Protein 1X4U (pdb70)

CATH classification: 3.30.40.10

Organism: Homo sapiens (NCBI:txid9606)

Secondary structure (DSSP, 8-state):
-------S-S----SS-SSS-----SSS--EE-SSS--EE-TTTS-EEE-STTTS---SS-SS--EEE-HHHHHHHHS--S---

GO terms:
  GO:0071782 endoplasmic reticulum tubular network (C, IDA)
  GO:0140284 endoplasmic reticulum-endosome membrane contact site (C, IDA)
  GO:7770052 endoplasmic reticulum-lysosome membrane contact site (C, IDA)
  GO:0005783 endoplasmic reticulum (C, IDA)
  GO:0005789 endoplasmic reticulum membrane (C, IDA)
  GO:0016192 vesicle-mediated transport (P, IDA)
  GO:0031175 neuron projection development (P, IDA)
  GO:0140056 organelle localization by membrane tethering (P, IDA)
  GO:0170016 endoplasmic reticulum-endosome tether activity (F, IDA)
  GO:0005789 endoplasmic reticulum membrane (C, EXP)
  GO:0071787 endoplasmic reticulum tubular network formation (P, IMP)
  GO:0005515 protein binding (F, IPI)
  GO:0042802 identical protein binding (F, IPI)

Nearest PDB structures (foldseek):
  1x4u-assembly1_A  TM=8.073E-01  e=2.557E-12  Homo sapiens
  1wfk-assembly1_A  TM=6.327E-01  e=9.182E-05  Mus musculus
  2yw8-assembly1_A  TM=8.185E-01  e=8.210E-04  Homo sapiens
  6w9n-assembly1_A  TM=5.876E-01  e=5.949E-04  Homo sapiens
  5yc4-assembly1_A  TM=4.100E-01  e=2.093E-01  Arabidopsis thaliana

Structure (mmCIF, N/CA/C/O backbone):
data_1X4U
#
_entry.id   1X4U
#
loop_
_entity.id
_entity.type
_entity.pdbx_description
1 polymer 'Zinc finger, FYVE domain containing 27 isoform b'
2 non-polymer 'ZINC ION'
#
loop_
_atom_site.group_PDB
_atom_site.id
_atom_site.type_symbol
_atom_site.label_atom_id
_atom_site.label_alt_id
_atom_site.label_comp_id
_atom_site.label_asym_id
_atom_site.label_entity_id
_atom_site.label_seq_id
_atom_site.pdbx_PDB_ins_code
_atom_site.Cartn_x
_atom_site.Cartn_y
_atom_site.Cartn_z
_atom_site.occupancy
_atom_site.B_iso_or_equiv
_atom_site.auth_seq_id
_atom_site.auth_comp_id
_atom_site.auth_asym_id
_atom_site.auth_atom_id
_atom_site.pdbx_PDB_model_num
ATOM 1 N N . GLY A 1 1 ? 6.790 28.920 -19.560 1.00 0.00 1 GLY A N 1
ATOM 2 C CA . GLY A 1 1 ? 5.472 28.502 -19.120 1.00 0.00 1 GLY A CA 1
ATOM 3 C C . GLY A 1 1 ? 5.371 27.001 -18.937 1.00 0.00 1 GLY A C 1
ATOM 4 O O . GLY A 1 1 ? 5.438 26.245 -19.906 1.00 0.00 1 GLY A O 1
ATOM 8 N N . SER A 1 2 ? 5.211 26.567 -17.690 1.00 0.00 2 SER A N 1
ATOM 9 C CA . SER A 1 2 ? 5.107 25.146 -17.383 1.00 0.00 2 SER A CA 1
ATOM 10 C C . SER A 1 2 ? 3.806 24.843 -16.645 1.00 0.00 2 SER A C 1
ATOM 11 O O . SER A 1 2 ? 3.490 25.476 -15.637 1.00 0.00 2 SER A O 1
ATOM 19 N N . SER A 1 3 ? 3.056 23.871 -17.154 1.00 0.00 3 SER A N 1
ATOM 20 C CA . SER A 1 3 ? 1.788 23.487 -16.546 1.00 0.00 3 SER A CA 1
ATOM 21 C C . SER A 1 3 ? 1.944 22.211 -15.723 1.00 0.00 3 SER A C 1
ATOM 22 O O . SER A 1 3 ? 2.711 21.318 -16.082 1.00 0.00 3 SER A O 1
ATOM 30 N N . GLY A 1 4 ? 1.210 22.134 -14.617 1.00 0.00 4 GLY A N 1
ATOM 31 C CA . GLY A 1 4 ? 1.281 20.965 -13.761 1.00 0.00 4 GLY A CA 1
ATOM 32 C C . GLY A 1 4 ? 0.525 21.152 -12.460 1.00 0.00 4 GLY A C 1
ATOM 33 O O . GLY A 1 4 ? 1.092 21.007 -11.378 1.00 0.00 4 GLY A O 1
ATOM 37 N N . SER A 1 5 ? -0.760 21.477 -12.567 1.00 0.00 5 SER A N 1
ATOM 38 C CA . SER A 1 5 ? -1.594 21.690 -11.390 1.00 0.00 5 SER A CA 1
ATOM 39 C C . SER A 1 5 ? -2.863 20.847 -11.464 1.00 0.00 5 SER A C 1
ATOM 40 O O . SER A 1 5 ? -3.538 20.809 -12.493 1.00 0.00 5 SER A O 1
ATOM 48 N N . SER A 1 6 ? -3.182 20.171 -10.364 1.00 0.00 6 SER A N 1
ATOM 49 C CA . SER A 1 6 ? -4.368 19.325 -10.304 1.00 0.00 6 SER A CA 1
ATOM 50 C C . SER A 1 6 ? -5.530 20.063 -9.645 1.00 0.00 6 SER A C 1
ATOM 51 O O . SER A 1 6 ? -5.404 20.575 -8.534 1.00 0.00 6 SER A O 1
ATOM 59 N N . GLY A 1 7 ? -6.662 20.113 -10.341 1.00 0.00 7 GLY A N 1
ATOM 60 C CA . GLY A 1 7 ? -7.830 20.790 -9.809 1.00 0.00 7 GLY A CA 1
ATOM 61 C C . GLY A 1 7 ? -8.946 19.828 -9.455 1.00 0.00 7 GLY A C 1
ATOM 62 O O . GLY A 1 7 ? -10.013 19.851 -10.069 1.00 0.00 7 GLY A O 1
ATOM 66 N N . ARG A 1 8 ? -8.701 18.978 -8.463 1.00 0.00 8 ARG A N 1
ATOM 67 C CA . ARG A 1 8 ? -9.693 18.001 -8.030 1.00 0.00 8 ARG A CA 1
ATOM 68 C C . ARG A 1 8 ? -9.855 18.027 -6.513 1.00 0.00 8 ARG A C 1
ATOM 69 O O . ARG A 1 8 ? -8.973 18.493 -5.792 1.00 0.00 8 ARG A O 1
ATOM 90 N N . TYR A 1 9 ? -10.987 17.522 -6.036 1.00 0.00 9 TYR A N 1
ATOM 91 C CA . TYR A 1 9 ? -11.266 17.489 -4.605 1.00 0.00 9 TYR A CA 1
ATOM 92 C C . TYR A 1 9 ? -10.010 17.140 -3.813 1.00 0.00 9 TYR A C 1
ATOM 93 O O . TYR A 1 9 ? -9.184 16.331 -4.235 1.00 0.00 9 TYR A O 1
ATOM 111 N N . PRO A 1 10 ? -9.861 17.766 -2.636 1.00 0.00 10 PRO A N 1
ATOM 112 C CA . PRO A 1 10 ? -8.709 17.537 -1.758 1.00 0.00 10 PRO A CA 1
ATOM 113 C C . PRO A 1 10 ? -8.726 16.148 -1.129 1.00 0.00 10 PRO A C 1
ATOM 114 O O . PRO A 1 10 ? -7.780 15.752 -0.447 1.00 0.00 10 PRO A O 1
ATOM 125 N N . THR A 1 11 ? -9.807 15.410 -1.364 1.00 0.00 11 THR A N 1
ATOM 126 C CA . THR A 1 11 ? -9.947 14.066 -0.820 1.00 0.00 11 THR A CA 1
ATOM 127 C C . THR A 1 11 ? -9.499 13.015 -1.829 1.00 0.00 11 THR A C 1
ATOM 128 O O . THR A 1 11 ? -9.301 13.316 -3.005 1.00 0.00 11 THR A O 1
ATOM 139 N N . ASN A 1 12 ? -9.343 11.780 -1.362 1.00 0.00 12 ASN A N 1
ATOM 140 C CA . ASN A 1 12 ? -8.919 10.684 -2.225 1.00 0.00 12 ASN A CA 1
ATOM 141 C C . ASN A 1 12 ? -9.852 9.486 -2.081 1.00 0.00 12 ASN A C 1
ATOM 142 O O . ASN A 1 12 ? -10.518 9.324 -1.060 1.00 0.00 12 ASN A O 1
ATOM 153 N N . ASN A 1 13 ? -9.894 8.648 -3.112 1.00 0.00 13 ASN A N 1
ATOM 154 C CA . ASN A 1 13 ? -10.745 7.464 -3.101 1.00 0.00 13 ASN A CA 1
ATOM 155 C C . ASN A 1 13 ? -10.622 6.718 -1.776 1.00 0.00 13 ASN A C 1
ATOM 156 O O . ASN A 1 13 ? -9.579 6.760 -1.122 1.00 0.00 13 ASN A O 1
ATOM 167 N N . PHE A 1 14 ? -11.693 6.035 -1.386 1.00 0.00 14 PHE A N 1
ATOM 168 C CA . PHE A 1 14 ? -11.705 5.279 -0.138 1.00 0.00 14 PHE A CA 1
ATOM 169 C C . PHE A 1 14 ? -12.593 4.044 -0.260 1.00 0.00 14 PHE A C 1
ATOM 170 O O . PHE A 1 14 ? -13.251 3.837 -1.278 1.00 0.00 14 PHE A O 1
ATOM 187 N N . GLY A 1 15 ? -12.604 3.226 0.788 1.00 0.00 15 GLY A N 1
ATOM 188 C CA . GLY A 1 15 ? -13.413 2.021 0.780 1.00 0.00 15 GLY A CA 1
ATOM 189 C C . GLY A 1 15 ? -12.753 0.885 0.022 1.00 0.00 15 GLY A C 1
ATOM 190 O O . GLY A 1 15 ? -13.117 -0.277 0.194 1.00 0.00 15 GLY A O 1
ATOM 194 N N . ASN A 1 16 ? -11.782 1.223 -0.819 1.00 0.00 16 ASN A N 1
ATOM 195 C CA . ASN A 1 16 ? -11.072 0.223 -1.608 1.00 0.00 16 ASN A CA 1
ATOM 196 C C . ASN A 1 16 ? -9.583 0.548 -1.686 1.00 0.00 16 ASN A C 1
ATOM 197 O O . ASN A 1 16 ? -9.136 1.583 -1.192 1.00 0.00 16 ASN A O 1
ATOM 208 N N . CYS A 1 17 ? -8.821 -0.343 -2.311 1.00 0.00 17 CYS A N 1
ATOM 209 C CA . CYS A 1 17 ? -7.382 -0.152 -2.456 1.00 0.00 17 CYS A CA 1
ATOM 210 C C . CYS A 1 17 ? -7.079 1.103 -3.270 1.00 0.00 17 CYS A C 1
ATOM 211 O O . CYS A 1 17 ? -7.866 1.506 -4.127 1.00 0.00 17 CYS A O 1
ATOM 218 N N . THR A 1 18 ? -5.933 1.717 -2.995 1.00 0.00 18 THR A N 1
ATOM 219 C CA . THR A 1 18 ? -5.525 2.926 -3.700 1.00 0.00 18 THR A CA 1
ATOM 220 C C . THR A 1 18 ? -4.562 2.602 -4.836 1.00 0.00 18 THR A C 1
ATOM 221 O O . THR A 1 18 ? -3.820 3.467 -5.300 1.00 0.00 18 THR A O 1
ATOM 232 N N . GLY A 1 19 ? -4.578 1.348 -5.281 1.00 0.00 19 GLY A N 1
ATOM 233 C CA . GLY A 1 19 ? -3.701 0.933 -6.359 1.00 0.00 19 GLY A CA 1
ATOM 234 C C . GLY A 1 19 ? -4.435 0.163 -7.439 1.00 0.00 19 GLY A C 1
ATOM 235 O O . GLY A 1 19 ? -4.336 0.490 -8.622 1.00 0.00 19 GLY A O 1
ATOM 239 N N . CYS A 1 20 ? -5.173 -0.865 -7.033 1.00 0.00 20 CYS A N 1
ATOM 240 C CA . CYS A 1 20 ? -5.926 -1.685 -7.974 1.00 0.00 20 CYS A CA 1
ATOM 241 C C . CYS A 1 20 ? -7.428 -1.502 -7.776 1.00 0.00 20 CYS A C 1
ATOM 242 O O . CYS A 1 20 ? -8.236 -2.147 -8.444 1.00 0.00 20 CYS A O 1
ATOM 249 N N . SER A 1 21 ? -7.793 -0.618 -6.853 1.00 0.00 21 SER A N 1
ATOM 250 C CA . SER A 1 21 ? -9.198 -0.352 -6.564 1.00 0.00 21 SER A CA 1
ATOM 251 C C . SER A 1 21 ? -9.964 -1.653 -6.348 1.00 0.00 21 SER A C 1
ATOM 252 O O . SER A 1 21 ? -11.066 -1.831 -6.866 1.00 0.00 21 SER A O 1
ATOM 260 N N . ALA A 1 22 ? -9.371 -2.560 -5.578 1.00 0.00 22 ALA A N 1
ATOM 261 C CA . ALA A 1 22 ? -9.997 -3.845 -5.290 1.00 0.00 22 ALA A CA 1
ATOM 262 C C . ALA A 1 22 ? -10.587 -3.865 -3.884 1.00 0.00 22 ALA A C 1
ATOM 263 O O . ALA A 1 22 ? -9.863 -4.006 -2.898 1.00 0.00 22 ALA A O 1
ATOM 270 N N . THR A 1 23 ? -11.906 -3.724 -3.798 1.00 0.00 23 THR A N 1
ATOM 271 C CA . THR A 1 23 ? -12.593 -3.724 -2.512 1.00 0.00 23 THR A CA 1
ATOM 272 C C . THR A 1 23 ? -12.018 -4.787 -1.583 1.00 0.00 23 THR A C 1
ATOM 273 O O . THR A 1 23 ? -11.539 -5.828 -2.034 1.00 0.00 23 THR A O 1
ATOM 284 N N . PHE A 1 24 ? -12.069 -4.519 -0.282 1.00 0.00 24 PHE A N 1
ATOM 285 C CA . PHE A 1 24 ? -11.553 -5.452 0.712 1.00 0.00 24 PHE A CA 1
ATOM 286 C C . PHE A 1 24 ? -12.664 -6.357 1.237 1.00 0.00 24 PHE A C 1
ATOM 287 O O . PHE A 1 24 ? -13.390 -5.993 2.161 1.00 0.00 24 PHE A O 1
ATOM 304 N N . SER A 1 25 ? -12.789 -7.538 0.640 1.00 0.00 25 SER A N 1
ATOM 305 C CA . SER A 1 25 ? -13.814 -8.494 1.043 1.00 0.00 25 SER A CA 1
ATOM 306 C C . SER A 1 25 ? -13.445 -9.159 2.366 1.00 0.00 25 SER A C 1
ATOM 307 O O . SER A 1 25 ? -12.329 -9.007 2.861 1.00 0.00 25 SER A O 1
ATOM 315 N N . VAL A 1 26 ? -14.394 -9.897 2.934 1.00 0.00 26 VAL A N 1
ATOM 316 C CA . VAL A 1 26 ? -14.171 -10.587 4.199 1.00 0.00 26 VAL A CA 1
ATOM 317 C C . VAL A 1 26 ? -12.802 -11.259 4.224 1.00 0.00 26 VAL A C 1
ATOM 318 O O . VAL A 1 26 ? -12.154 -11.333 5.269 1.00 0.00 26 VAL A O 1
ATOM 331 N N . LEU A 1 27 ? -12.367 -11.746 3.068 1.00 0.00 27 LEU A N 1
ATOM 332 C CA . LEU A 1 27 ? -11.073 -12.412 2.956 1.00 0.00 27 LEU A CA 1
ATOM 333 C C . LEU A 1 27 ? -9.938 -11.394 2.924 1.00 0.00 27 LEU A C 1
ATOM 334 O O . LEU A 1 27 ? -8.966 -11.508 3.672 1.00 0.00 27 LEU A O 1
ATOM 350 N N . LYS A 1 28 ? -10.068 -10.397 2.055 1.00 0.00 28 LYS A N 1
ATOM 351 C CA . LYS A 1 28 ? -9.056 -9.356 1.927 1.00 0.00 28 LYS A CA 1
ATOM 352 C C . LYS A 1 28 ? -9.085 -8.417 3.129 1.00 0.00 28 LYS A C 1
ATOM 353 O O . LYS A 1 28 ? -10.154 -8.021 3.595 1.00 0.00 28 LYS A O 1
ATOM 372 N N . LYS A 1 29 ? -7.905 -8.064 3.627 1.00 0.00 29 LYS A N 1
ATOM 373 C CA . LYS A 1 29 ? -7.795 -7.169 4.773 1.00 0.00 29 LYS A CA 1
ATOM 374 C C . LYS A 1 29 ? -7.157 -5.844 4.370 1.00 0.00 29 LYS A C 1
ATOM 375 O O . LYS A 1 29 ? -6.063 -5.817 3.806 1.00 0.00 29 LYS A O 1
ATOM 394 N N . ARG A 1 30 ? -7.848 -4.747 4.662 1.00 0.00 30 ARG A N 1
ATOM 395 C CA . ARG A 1 30 ? -7.349 -3.418 4.330 1.00 0.00 30 ARG A CA 1
ATOM 396 C C . ARG A 1 30 ? -6.033 -3.136 5.049 1.00 0.00 30 ARG A C 1
ATOM 397 O O . ARG A 1 30 ? -6.021 -2.783 6.228 1.00 0.00 30 ARG A O 1
ATOM 418 N N . ARG A 1 31 ? -4.926 -3.296 4.330 1.00 0.00 31 ARG A N 1
ATOM 419 C CA . ARG A 1 31 ? -3.605 -3.061 4.900 1.00 0.00 31 ARG A CA 1
ATOM 420 C C . ARG A 1 31 ? -3.280 -1.570 4.921 1.00 0.00 31 ARG A C 1
ATOM 421 O O . ARG A 1 31 ? -4.040 -0.751 4.405 1.00 0.00 31 ARG A O 1
ATOM 442 N N . SER A 1 32 ? -2.145 -1.226 5.523 1.00 0.00 32 SER A N 1
ATOM 443 C CA . SER A 1 32 ? -1.722 0.166 5.616 1.00 0.00 32 SER A CA 1
ATOM 444 C C . SER A 1 32 ? -0.242 0.308 5.271 1.00 0.00 32 SER A C 1
ATOM 445 O O . SER A 1 32 ? 0.613 -0.344 5.871 1.00 0.00 32 SER A O 1
ATOM 453 N N . CYS A 1 33 ? 0.052 1.165 4.299 1.00 0.00 33 CYS A N 1
ATOM 454 C CA . CYS A 1 33 ? 1.427 1.394 3.871 1.00 0.00 33 CYS A CA 1
ATOM 455 C C . CYS A 1 33 ? 2.271 1.937 5.021 1.00 0.00 33 CYS A C 1
ATOM 456 O O . CYS A 1 33 ? 1.739 2.401 6.030 1.00 0.00 33 CYS A O 1
ATOM 463 N N . SER A 1 34 ? 3.589 1.876 4.861 1.00 0.00 34 SER A N 1
ATOM 464 C CA . SER A 1 34 ? 4.507 2.358 5.886 1.00 0.00 34 SER A CA 1
ATOM 465 C C . SER A 1 34 ? 5.106 3.704 5.489 1.00 0.00 34 SER A C 1
ATOM 466 O O . SER A 1 34 ? 5.421 4.531 6.344 1.00 0.00 34 SER A O 1
ATOM 474 N N . ASN A 1 35 ? 5.261 3.915 4.186 1.00 0.00 35 ASN A N 1
ATOM 475 C CA . ASN A 1 35 ? 5.822 5.160 3.675 1.00 0.00 35 ASN A CA 1
ATOM 476 C C . ASN A 1 35 ? 4.739 6.222 3.520 1.00 0.00 35 ASN A C 1
ATOM 477 O O . ASN A 1 35 ? 4.656 7.161 4.313 1.00 0.00 35 ASN A O 1
ATOM 488 N N . CYS A 1 36 ? 3.909 6.068 2.493 1.00 0.00 36 CYS A N 1
ATOM 489 C CA . CYS A 1 36 ? 2.830 7.013 2.233 1.00 0.00 36 CYS A CA 1
ATOM 490 C C . CYS A 1 36 ? 1.780 6.958 3.339 1.00 0.00 36 CYS A C 1
ATOM 491 O O . CYS A 1 36 ? 1.207 7.979 3.717 1.00 0.00 36 CYS A O 1
ATOM 498 N N . GLY A 1 37 ? 1.533 5.757 3.853 1.00 0.00 37 GLY A N 1
ATOM 499 C CA . GLY A 1 37 ? 0.553 5.590 4.910 1.00 0.00 37 GLY A CA 1
ATOM 500 C C . GLY A 1 37 ? -0.868 5.546 4.382 1.00 0.00 37 GLY A C 1
ATOM 501 O O . GLY A 1 37 ? -1.786 6.075 5.007 1.00 0.00 37 GLY A O 1
ATOM 505 N N . ASN A 1 38 ? -1.048 4.914 3.227 1.00 0.00 38 ASN A N 1
ATOM 506 C CA . ASN A 1 38 ? -2.367 4.804 2.614 1.00 0.00 38 ASN A CA 1
ATOM 507 C C . ASN A 1 38 ? -2.891 3.374 2.702 1.00 0.00 38 ASN A C 1
ATOM 508 O O . ASN A 1 38 ? -2.172 2.463 3.109 1.00 0.00 38 ASN A O 1
ATOM 519 N N . SER A 1 39 ? -4.150 3.186 2.317 1.00 0.00 39 SER A N 1
ATOM 520 C CA . SER A 1 39 ? -4.772 1.868 2.356 1.00 0.00 39 SER A CA 1
ATOM 521 C C . SER A 1 39 ? -4.474 1.089 1.078 1.00 0.00 39 SER A C 1
ATOM 522 O O . SER A 1 39 ? -4.431 1.658 -0.014 1.00 0.00 39 SER A O 1
ATOM 530 N N . PHE A 1 40 ? -4.268 -0.215 1.222 1.00 0.00 40 PHE A N 1
ATOM 531 C CA . PHE A 1 40 ? -3.973 -1.074 0.081 1.00 0.00 40 PHE A CA 1
ATOM 532 C C . PHE A 1 40 ? -4.404 -2.512 0.356 1.00 0.00 40 PHE A C 1
ATOM 533 O O . PHE A 1 40 ? -4.643 -2.892 1.502 1.00 0.00 40 PHE A O 1
ATOM 550 N N . CYS A 1 41 ? -4.502 -3.306 -0.705 1.00 0.00 41 CYS A N 1
ATOM 551 C CA . CYS A 1 41 ? -4.905 -4.702 -0.580 1.00 0.00 41 CYS A CA 1
ATOM 552 C C . CYS A 1 41 ? -3.732 -5.568 -0.129 1.00 0.00 41 CYS A C 1
ATOM 553 O O . CYS A 1 41 ? -2.649 -5.062 0.164 1.00 0.00 41 CYS A O 1
ATOM 560 N N . SER A 1 42 ? -3.957 -6.877 -0.076 1.00 0.00 42 SER A N 1
ATOM 561 C CA . SER A 1 42 ? -2.921 -7.815 0.342 1.00 0.00 42 SER A CA 1
ATOM 562 C C . SER A 1 42 ? -2.024 -8.193 -0.832 1.00 0.00 42 SER A C 1
ATOM 563 O O . SER A 1 42 ? -1.219 -9.120 -0.739 1.00 0.00 42 SER A O 1
ATOM 571 N N . ARG A 1 43 ? -2.168 -7.467 -1.936 1.00 0.00 43 ARG A N 1
ATOM 572 C CA . ARG A 1 43 ? -1.372 -7.726 -3.130 1.00 0.00 43 ARG A CA 1
ATOM 573 C C . ARG A 1 43 ? -0.510 -6.518 -3.482 1.00 0.00 43 ARG A C 1
ATOM 574 O O . ARG A 1 43 ? 0.545 -6.653 -4.102 1.00 0.00 43 ARG A O 1
ATOM 595 N N . CYS A 1 44 ? -0.966 -5.336 -3.081 1.00 0.00 44 CYS A N 1
ATOM 596 C CA . CYS A 1 44 ? -0.238 -4.102 -3.354 1.00 0.00 44 CYS A CA 1
ATOM 597 C C . CYS A 1 44 ? 0.718 -3.771 -2.211 1.00 0.00 44 CYS A C 1
ATOM 598 O O . CYS A 1 44 ? 1.816 -3.260 -2.436 1.00 0.00 44 CYS A O 1
ATOM 605 N N . CYS A 1 45 ? 0.293 -4.065 -0.988 1.00 0.00 45 CYS A N 1
ATOM 606 C CA . CYS A 1 45 ? 1.111 -3.799 0.190 1.00 0.00 45 CYS A CA 1
ATOM 607 C C . CYS A 1 45 ? 1.964 -5.012 0.546 1.00 0.00 45 CYS A C 1
ATOM 608 O O . CYS A 1 45 ? 2.187 -5.304 1.721 1.00 0.00 45 CYS A O 1
ATOM 616 N N . SER A 1 46 ? 2.437 -5.717 -0.477 1.00 0.00 46 SER A N 1
ATOM 617 C CA . SER A 1 46 ? 3.261 -6.902 -0.272 1.00 0.00 46 SER A CA 1
ATOM 618 C C . SER A 1 46 ? 4.695 -6.653 -0.729 1.00 0.00 46 SER A C 1
ATOM 619 O O . SER A 1 46 ? 5.330 -7.525 -1.322 1.00 0.00 46 SER A O 1
ATOM 627 N N . PHE A 1 47 ? 5.199 -5.456 -0.450 1.00 0.00 47 PHE A N 1
ATOM 628 C CA . PHE A 1 47 ? 6.557 -5.089 -0.833 1.00 0.00 47 PHE A CA 1
ATOM 629 C C . PHE A 1 47 ? 7.393 -4.739 0.395 1.00 0.00 47 PHE A C 1
ATOM 630 O O . PHE A 1 47 ? 7.031 -3.859 1.176 1.00 0.00 47 PHE A O 1
ATOM 647 N N . LYS A 1 48 ? 8.512 -5.435 0.560 1.00 0.00 48 LYS A N 1
ATOM 648 C CA . LYS A 1 48 ? 9.402 -5.200 1.691 1.00 0.00 48 LYS A CA 1
ATOM 649 C C . LYS A 1 48 ? 10.489 -4.194 1.328 1.00 0.00 48 LYS A C 1
ATOM 650 O O . LYS A 1 48 ? 11.188 -4.355 0.327 1.00 0.00 48 LYS A O 1
ATOM 669 N N . VAL A 1 49 ? 10.628 -3.157 2.148 1.00 0.00 49 VAL A N 1
ATOM 670 C CA . VAL A 1 49 ? 11.633 -2.127 1.915 1.00 0.00 49 VAL A CA 1
ATOM 671 C C . VAL A 1 49 ? 12.175 -1.579 3.231 1.00 0.00 49 VAL A C 1
ATOM 672 O O . VAL A 1 49 ? 11.474 -1.517 4.241 1.00 0.00 49 VAL A O 1
ATOM 685 N N . PRO A 1 50 ? 13.453 -1.172 3.221 1.00 0.00 50 PRO A N 1
ATOM 686 C CA . PRO A 1 50 ? 14.117 -0.621 4.405 1.00 0.00 50 PRO A CA 1
ATOM 687 C C . PRO A 1 50 ? 13.579 0.755 4.784 1.00 0.00 50 PRO A C 1
ATOM 688 O O . PRO A 1 50 ? 13.230 1.557 3.918 1.00 0.00 50 PRO A O 1
ATOM 699 N N . LYS A 1 51 ? 13.516 1.022 6.084 1.00 0.00 51 LYS A N 1
ATOM 700 C CA . LYS A 1 51 ? 13.022 2.302 6.579 1.00 0.00 51 LYS A CA 1
ATOM 701 C C . LYS A 1 51 ? 14.168 3.291 6.768 1.00 0.00 51 LYS A C 1
ATOM 702 O O . LYS A 1 51 ? 13.974 4.503 6.687 1.00 0.00 51 LYS A O 1
ATOM 721 N N . SER A 1 52 ? 15.362 2.764 7.020 1.00 0.00 52 SER A N 1
ATOM 722 C CA . SER A 1 52 ? 16.539 3.601 7.223 1.00 0.00 52 SER A CA 1
ATOM 723 C C . SER A 1 52 ? 16.695 4.605 6.084 1.00 0.00 52 SER A C 1
ATOM 724 O O . SER A 1 52 ? 17.063 5.759 6.305 1.00 0.00 52 SER A O 1
ATOM 732 N N . SER A 1 53 ? 16.411 4.156 4.865 1.00 0.00 53 SER A N 1
ATOM 733 C CA . SER A 1 53 ? 16.523 5.013 3.690 1.00 0.00 53 SER A CA 1
ATOM 734 C C . SER A 1 53 ? 15.143 5.410 3.174 1.00 0.00 53 SER A C 1
ATOM 735 O O . SER A 1 53 ? 14.906 5.442 1.967 1.00 0.00 53 SER A O 1
ATOM 743 N N . MET A 1 54 ? 14.237 5.711 4.098 1.00 0.00 54 MET A N 1
ATOM 744 C CA . MET A 1 54 ? 12.880 6.107 3.738 1.00 0.00 54 MET A CA 1
ATOM 745 C C . MET A 1 54 ? 12.698 7.615 3.881 1.00 0.00 54 MET A C 1
ATOM 746 O O . MET A 1 54 ? 12.125 8.266 3.009 1.00 0.00 54 MET A O 1
ATOM 760 N N . GLY A 1 55 ? 13.190 8.164 4.988 1.00 0.00 55 GLY A N 1
ATOM 761 C CA . GLY A 1 55 ? 13.070 9.590 5.225 1.00 0.00 55 GLY A CA 1
ATOM 762 C C . GLY A 1 55 ? 13.910 10.056 6.398 1.00 0.00 55 GLY A C 1
ATOM 763 O O . GLY A 1 55 ? 14.499 11.135 6.359 1.00 0.00 55 GLY A O 1
ATOM 767 N N . ALA A 1 56 ? 13.963 9.240 7.446 1.00 0.00 56 ALA A N 1
ATOM 768 C CA . ALA A 1 56 ? 14.736 9.574 8.635 1.00 0.00 56 ALA A CA 1
ATOM 769 C C . ALA A 1 56 ? 15.723 8.463 8.978 1.00 0.00 56 ALA A C 1
ATOM 770 O O . ALA A 1 56 ? 15.331 7.319 9.213 1.00 0.00 56 ALA A O 1
ATOM 777 N N . THR A 1 57 ? 17.008 8.806 9.005 1.00 0.00 57 THR A N 1
ATOM 778 C CA . THR A 1 57 ? 18.051 7.838 9.316 1.00 0.00 57 THR A CA 1
ATOM 779 C C . THR A 1 57 ? 18.349 7.813 10.811 1.00 0.00 57 THR A C 1
ATOM 780 O O . THR A 1 57 ? 18.526 8.858 11.436 1.00 0.00 57 THR A O 1
ATOM 791 N N . ALA A 1 58 ? 18.404 6.613 11.379 1.00 0.00 58 ALA A N 1
ATOM 792 C CA . ALA A 1 58 ? 18.684 6.452 12.800 1.00 0.00 58 ALA A CA 1
ATOM 793 C C . ALA A 1 58 ? 19.549 5.222 13.054 1.00 0.00 58 ALA A C 1
ATOM 794 O O . ALA A 1 58 ? 19.484 4.228 12.331 1.00 0.00 58 ALA A O 1
ATOM 801 N N . PRO A 1 59 ? 20.380 5.289 14.105 1.00 0.00 59 PRO A N 1
ATOM 802 C CA . PRO A 1 59 ? 21.275 4.189 14.477 1.00 0.00 59 PRO A CA 1
ATOM 803 C C . PRO A 1 59 ? 20.517 2.987 15.029 1.00 0.00 59 PRO A C 1
ATOM 804 O O . PRO A 1 59 ? 21.116 1.967 15.370 1.00 0.00 59 PRO A O 1
ATOM 815 N N . GLU A 1 60 ? 19.196 3.114 15.115 1.00 0.00 60 GLU A N 1
ATOM 816 C CA . GLU A 1 60 ? 18.357 2.036 15.626 1.00 0.00 60 GLU A CA 1
ATOM 817 C C . GLU A 1 60 ? 17.899 1.120 14.495 1.00 0.00 60 GLU A C 1
ATOM 818 O O . GLU A 1 60 ? 18.204 -0.072 14.485 1.00 0.00 60 GLU A O 1
ATOM 830 N N . ALA A 1 61 ? 17.163 1.686 13.544 1.00 0.00 61 ALA A N 1
ATOM 831 C CA . ALA A 1 61 ? 16.664 0.922 12.408 1.00 0.00 61 ALA A CA 1
ATOM 832 C C . ALA A 1 61 ? 17.672 0.918 11.263 1.00 0.00 61 ALA A C 1
ATOM 833 O O . ALA A 1 61 ? 17.799 1.901 10.534 1.00 0.00 61 ALA A O 1
ATOM 840 N N . GLN A 1 62 ? 18.385 -0.193 11.112 1.00 0.00 62 GLN A N 1
ATOM 841 C CA . GLN A 1 62 ? 19.382 -0.323 10.057 1.00 0.00 62 GLN A CA 1
ATOM 842 C C . GLN A 1 62 ? 19.044 -1.483 9.127 1.00 0.00 62 GLN A C 1
ATOM 843 O O . GLN A 1 62 ? 18.903 -1.302 7.918 1.00 0.00 62 GLN A O 1
ATOM 857 N N . ARG A 1 63 ? 18.914 -2.675 9.701 1.00 0.00 63 ARG A N 1
ATOM 858 C CA . ARG A 1 63 ? 18.593 -3.866 8.923 1.00 0.00 63 ARG A CA 1
ATOM 859 C C . ARG A 1 63 ? 17.130 -4.258 9.108 1.00 0.00 63 ARG A C 1
ATOM 860 O O . ARG A 1 63 ? 16.807 -5.437 9.251 1.00 0.00 63 ARG A O 1
ATOM 881 N N . GLU A 1 64 ? 16.250 -3.261 9.102 1.00 0.00 64 GLU A N 1
ATOM 882 C CA . GLU A 1 64 ? 14.822 -3.503 9.271 1.00 0.00 64 GLU A CA 1
ATOM 883 C C . GLU A 1 64 ? 14.114 -3.545 7.920 1.00 0.00 64 GLU A C 1
ATOM 884 O O . GLU A 1 64 ? 14.585 -2.965 6.940 1.00 0.00 64 GLU A O 1
ATOM 896 N N . THR A 1 65 ? 12.980 -4.236 7.873 1.00 0.00 65 THR A N 1
ATOM 897 C CA . THR A 1 65 ? 12.207 -4.357 6.643 1.00 0.00 65 THR A CA 1
ATOM 898 C C . THR A 1 65 ? 10.734 -4.053 6.888 1.00 0.00 65 THR A C 1
ATOM 899 O O . THR A 1 65 ? 10.068 -4.739 7.663 1.00 0.00 65 THR A O 1
ATOM 910 N N . VAL A 1 66 ? 10.228 -3.020 6.220 1.00 0.00 66 VAL A N 1
ATOM 911 C CA . VAL A 1 66 ? 8.832 -2.627 6.364 1.00 0.00 66 VAL A CA 1
ATOM 912 C C . VAL A 1 66 ? 8.041 -2.936 5.098 1.00 0.00 66 VAL A C 1
ATOM 913 O O . VAL A 1 66 ? 8.615 -3.140 4.028 1.00 0.00 66 VAL A O 1
ATOM 926 N N . PHE A 1 67 ? 6.719 -2.969 5.226 1.00 0.00 67 PHE A N 1
ATOM 927 C CA . PHE A 1 67 ? 5.847 -3.254 4.092 1.00 0.00 67 PHE A CA 1
ATOM 928 C C . PHE A 1 67 ? 5.285 -1.965 3.501 1.00 0.00 67 PHE A C 1
ATOM 929 O O . PHE A 1 67 ? 4.802 -1.095 4.225 1.00 0.00 67 PHE A O 1
ATOM 946 N N . VAL A 1 68 ? 5.352 -1.849 2.178 1.00 0.00 68 VAL A N 1
ATOM 947 C CA . VAL A 1 68 ? 4.850 -0.667 1.487 1.00 0.00 68 VAL A CA 1
ATOM 948 C C . VAL A 1 68 ? 4.033 -1.054 0.260 1.00 0.00 68 VAL A C 1
ATOM 949 O O . VAL A 1 68 ? 4.035 -2.211 -0.162 1.00 0.00 68 VAL A O 1
ATOM 962 N N . CYS A 1 69 ? 3.335 -0.078 -0.311 1.00 0.00 69 CYS A N 1
ATOM 963 C CA . CYS A 1 69 ? 2.512 -0.314 -1.491 1.00 0.00 69 CYS A CA 1
ATOM 964 C C . CYS A 1 69 ? 3.333 -0.152 -2.767 1.00 0.00 69 CYS A C 1
ATOM 965 O O . CYS A 1 69 ? 4.184 0.731 -2.862 1.00 0.00 69 CYS A O 1
ATOM 972 N N . ALA A 1 70 ? 3.069 -1.010 -3.747 1.00 0.00 70 ALA A N 1
ATOM 973 C CA . ALA A 1 70 ? 3.780 -0.961 -5.018 1.00 0.00 70 ALA A CA 1
ATOM 974 C C . ALA A 1 70 ? 4.083 0.478 -5.422 1.00 0.00 70 ALA A C 1
ATOM 975 O O . ALA A 1 70 ? 5.240 0.843 -5.633 1.00 0.00 70 ALA A O 1
ATOM 982 N N . SER A 1 71 ? 3.037 1.290 -5.529 1.00 0.00 71 SER A N 1
ATOM 983 C CA . SER A 1 71 ? 3.191 2.689 -5.912 1.00 0.00 71 SER A CA 1
ATOM 984 C C . SER A 1 71 ? 4.420 3.302 -5.249 1.00 0.00 71 SER A C 1
ATOM 985 O O . SER A 1 71 ? 5.174 4.045 -5.878 1.00 0.00 71 SER A O 1
ATOM 993 N N . CYS A 1 72 ? 4.616 2.985 -3.974 1.00 0.00 72 CYS A N 1
ATOM 994 C CA . CYS A 1 72 ? 5.753 3.503 -3.222 1.00 0.00 72 CYS A CA 1
ATOM 995 C C . CYS A 1 72 ? 7.006 2.674 -3.490 1.00 0.00 72 CYS A C 1
ATOM 996 O O . CYS A 1 72 ? 8.019 3.195 -3.953 1.00 0.00 72 CYS A O 1
ATOM 1003 N N . ASN A 1 73 ? 6.927 1.381 -3.194 1.00 0.00 73 ASN A N 1
ATOM 1004 C CA . ASN A 1 73 ? 8.054 0.479 -3.402 1.00 0.00 73 ASN A CA 1
ATOM 1005 C C . ASN A 1 73 ? 8.807 0.835 -4.681 1.00 0.00 73 ASN A C 1
ATOM 1006 O O . ASN A 1 73 ? 10.035 0.768 -4.728 1.00 0.00 73 ASN A O 1
ATOM 1017 N N . GLN A 1 74 ? 8.061 1.214 -5.714 1.00 0.00 74 GLN A N 1
ATOM 1018 C CA . GLN A 1 74 ? 8.658 1.581 -6.993 1.00 0.00 74 GLN A CA 1
ATOM 1019 C C . GLN A 1 74 ? 9.404 2.907 -6.885 1.00 0.00 74 GLN A C 1
ATOM 1020 O O . GLN A 1 74 ? 10.524 3.044 -7.379 1.00 0.00 74 GLN A O 1
ATOM 1034 N N . THR A 1 75 ? 8.776 3.882 -6.236 1.00 0.00 75 THR A N 1
ATOM 1035 C CA . THR A 1 75 ? 9.379 5.198 -6.065 1.00 0.00 75 THR A CA 1
ATOM 1036 C C . THR A 1 75 ? 10.619 5.124 -5.181 1.00 0.00 75 THR A C 1
ATOM 1037 O O . THR A 1 75 ? 11.633 5.765 -5.461 1.00 0.00 75 THR A O 1
ATOM 1048 N N . LEU A 1 76 ? 10.533 4.337 -4.114 1.00 0.00 76 LEU A N 1
ATOM 1049 C CA . LEU A 1 76 ? 11.650 4.178 -3.189 1.00 0.00 76 LEU A CA 1
ATOM 1050 C C . LEU A 1 76 ? 12.833 3.503 -3.875 1.00 0.00 76 LEU A C 1
ATOM 1051 O O . LEU A 1 76 ? 13.965 3.980 -3.794 1.00 0.00 76 LEU A O 1
ATOM 1067 N N . SER A 1 77 ? 12.563 2.391 -4.551 1.00 0.00 77 SER A N 1
ATOM 1068 C CA . SER A 1 77 ? 13.606 1.649 -5.250 1.00 0.00 77 SER A CA 1
ATOM 1069 C C . SER A 1 77 ? 14.450 2.582 -6.114 1.00 0.00 77 SER A C 1
ATOM 1070 O O . SER A 1 77 ? 15.655 2.723 -5.902 1.00 0.00 77 SER A O 1
ATOM 1078 N N . LYS A 1 78 ? 13.809 3.217 -7.089 1.00 0.00 78 LYS A N 1
ATOM 1079 C CA . LYS A 1 78 ? 14.498 4.138 -7.985 1.00 0.00 78 LYS A CA 1
ATOM 1080 C C . LYS A 1 78 ? 14.604 5.526 -7.362 1.00 0.00 78 LYS A C 1
ATOM 1081 O O . LYS A 1 78 ? 13.765 5.919 -6.552 1.00 0.00 78 LYS A O 1
ATOM 1100 N N . SER A 1 79 ? 15.640 6.265 -7.747 1.00 0.00 79 SER A N 1
ATOM 1101 C CA . SER A 1 79 ? 15.857 7.609 -7.224 1.00 0.00 79 SER A CA 1
ATOM 1102 C C . SER A 1 79 ? 15.450 8.663 -8.250 1.00 0.00 79 SER A C 1
ATOM 1103 O O . SER A 1 79 ? 15.295 8.366 -9.434 1.00 0.00 79 SER A O 1
ATOM 1111 N N . GLY A 1 80 ? 15.277 9.896 -7.785 1.00 0.00 80 GLY A N 1
ATOM 1112 C CA . GLY A 1 80 ? 14.889 10.976 -8.673 1.00 0.00 80 GLY A CA 1
ATOM 1113 C C . GLY A 1 80 ? 14.435 12.211 -7.920 1.00 0.00 80 GLY A C 1
ATOM 1114 O O . GLY A 1 80 ? 15.244 13.018 -7.462 1.00 0.00 80 GLY A O 1
ATOM 1118 N N . PRO A 1 81 ? 13.110 12.373 -7.785 1.00 0.00 81 PRO A N 1
ATOM 1119 C CA . PRO A 1 81 ? 12.520 13.517 -7.084 1.00 0.00 81 PRO A CA 1
ATOM 1120 C C . PRO A 1 81 ? 12.766 13.466 -5.580 1.00 0.00 81 PRO A C 1
ATOM 1121 O O . PRO A 1 81 ? 13.153 12.429 -5.040 1.00 0.00 81 PRO A O 1
ATOM 1132 N N . SER A 1 82 ? 12.538 14.590 -4.909 1.00 0.00 82 SER A N 1
ATOM 1133 C CA . SER A 1 82 ? 12.738 14.673 -3.467 1.00 0.00 82 SER A CA 1
ATOM 1134 C C . SER A 1 82 ? 11.628 13.939 -2.721 1.00 0.00 82 SER A C 1
ATOM 1135 O O . SER A 1 82 ? 10.474 14.367 -2.724 1.00 0.00 82 SER A O 1
ATOM 1143 N N . SER A 1 83 ? 11.987 12.830 -2.082 1.00 0.00 83 SER A N 1
ATOM 1144 C CA . SER A 1 83 ? 11.021 12.032 -1.335 1.00 0.00 83 SER A CA 1
ATOM 1145 C C . SER A 1 83 ? 10.102 12.926 -0.508 1.00 0.00 83 SER A C 1
ATOM 1146 O O . SER A 1 83 ? 10.557 13.669 0.360 1.00 0.00 83 SER A O 1
ATOM 1154 N N . GLY A 1 84 ? 8.804 12.848 -0.786 1.00 0.00 84 GLY A N 1
ATOM 1155 C CA . GLY A 1 84 ? 7.841 13.655 -0.061 1.00 0.00 84 GLY A CA 1
ATOM 1156 C C . GLY A 1 84 ? 6.422 13.144 -0.216 1.00 0.00 84 GLY A C 1
ATOM 1157 O O . GLY A 1 84 ? 6.234 11.939 -0.377 1.00 0.00 84 GLY A O 1
ATOM 1163 N N . GLY A 1 1 ? 3.110 29.646 -21.870 1.00 0.00 1 GLY A N 2
ATOM 1164 C CA . GLY A 1 1 ? 3.911 28.507 -21.460 1.00 0.00 1 GLY A CA 2
ATOM 1165 C C . GLY A 1 1 ? 3.517 27.984 -20.093 1.00 0.00 1 GLY A C 2
ATOM 1166 O O . GLY A 1 1 ? 2.388 28.185 -19.646 1.00 0.00 1 GLY A O 2
ATOM 1170 N N . SER A 1 2 ? 4.449 27.309 -19.428 1.00 0.00 2 SER A N 2
ATOM 1171 C CA . SER A 1 2 ? 4.192 26.750 -18.106 1.00 0.00 2 SER A CA 2
ATOM 1172 C C . SER A 1 2 ? 4.564 27.747 -17.013 1.00 0.00 2 SER A C 2
ATOM 1173 O O . SER A 1 2 ? 5.741 27.954 -16.721 1.00 0.00 2 SER A O 2
ATOM 1181 N N . SER A 1 3 ? 3.550 28.362 -16.412 1.00 0.00 3 SER A N 2
ATOM 1182 C CA . SER A 1 3 ? 3.769 29.340 -15.353 1.00 0.00 3 SER A CA 2
ATOM 1183 C C . SER A 1 3 ? 2.776 29.139 -14.213 1.00 0.00 3 SER A C 2
ATOM 1184 O O . SER A 1 3 ? 1.586 29.415 -14.355 1.00 0.00 3 SER A O 2
ATOM 1192 N N . GLY A 1 4 ? 3.276 28.654 -13.080 1.00 0.00 4 GLY A N 2
ATOM 1193 C CA . GLY A 1 4 ? 2.420 28.423 -11.931 1.00 0.00 4 GLY A CA 2
ATOM 1194 C C . GLY A 1 4 ? 1.900 27.000 -11.872 1.00 0.00 4 GLY A C 2
ATOM 1195 O O . GLY A 1 4 ? 1.597 26.400 -12.903 1.00 0.00 4 GLY A O 2
ATOM 1199 N N . SER A 1 5 ? 1.798 26.458 -10.663 1.00 0.00 5 SER A N 2
ATOM 1200 C CA . SER A 1 5 ? 1.317 25.095 -10.474 1.00 0.00 5 SER A CA 2
ATOM 1201 C C . SER A 1 5 ? 0.130 24.806 -11.389 1.00 0.00 5 SER A C 2
ATOM 1202 O O . SER A 1 5 ? -0.551 25.723 -11.849 1.00 0.00 5 SER A O 2
ATOM 1210 N N . SER A 1 6 ? -0.111 23.525 -11.648 1.00 0.00 6 SER A N 2
ATOM 1211 C CA . SER A 1 6 ? -1.213 23.114 -12.511 1.00 0.00 6 SER A CA 2
ATOM 1212 C C . SER A 1 6 ? -2.556 23.492 -11.894 1.00 0.00 6 SER A C 2
ATOM 1213 O O . SER A 1 6 ? -3.395 24.117 -12.540 1.00 0.00 6 SER A O 2
ATOM 1221 N N . GLY A 1 7 ? -2.752 23.106 -10.636 1.00 0.00 7 GLY A N 2
ATOM 1222 C CA . GLY A 1 7 ? -3.995 23.412 -9.952 1.00 0.00 7 GLY A CA 2
ATOM 1223 C C . GLY A 1 7 ? -4.685 22.171 -9.420 1.00 0.00 7 GLY A C 2
ATOM 1224 O O . GLY A 1 7 ? -4.864 22.022 -8.211 1.00 0.00 7 GLY A O 2
ATOM 1228 N N . ARG A 1 8 ? -5.074 21.279 -10.325 1.00 0.00 8 ARG A N 2
ATOM 1229 C CA . ARG A 1 8 ? -5.751 20.046 -9.940 1.00 0.00 8 ARG A CA 2
ATOM 1230 C C . ARG A 1 8 ? -4.942 19.286 -8.894 1.00 0.00 8 ARG A C 2
ATOM 1231 O O . ARG A 1 8 ? -3.777 18.956 -9.115 1.00 0.00 8 ARG A O 2
ATOM 1252 N N . TYR A 1 9 ? -5.568 19.011 -7.755 1.00 0.00 9 TYR A N 2
ATOM 1253 C CA . TYR A 1 9 ? -4.905 18.292 -6.673 1.00 0.00 9 TYR A CA 2
ATOM 1254 C C . TYR A 1 9 ? -5.293 16.817 -6.682 1.00 0.00 9 TYR A C 2
ATOM 1255 O O . TYR A 1 9 ? -6.429 16.448 -6.982 1.00 0.00 9 TYR A O 2
ATOM 1273 N N . PRO A 1 10 ? -4.327 15.950 -6.344 1.00 0.00 10 PRO A N 2
ATOM 1274 C CA . PRO A 1 10 ? -4.542 14.501 -6.304 1.00 0.00 10 PRO A CA 2
ATOM 1275 C C . PRO A 1 10 ? -5.454 14.081 -5.156 1.00 0.00 10 PRO A C 2
ATOM 1276 O O . PRO A 1 10 ? -5.166 14.351 -3.990 1.00 0.00 10 PRO A O 2
ATOM 1287 N N . THR A 1 11 ? -6.556 13.419 -5.494 1.00 0.00 11 THR A N 2
ATOM 1288 C CA . THR A 1 11 ? -7.511 12.963 -4.492 1.00 0.00 11 THR A CA 2
ATOM 1289 C C . THR A 1 11 ? -8.029 11.568 -4.820 1.00 0.00 11 THR A C 2
ATOM 1290 O O . THR A 1 11 ? -8.178 11.210 -5.988 1.00 0.00 11 THR A O 2
ATOM 1301 N N . ASN A 1 12 ? -8.302 10.783 -3.783 1.00 0.00 12 ASN A N 2
ATOM 1302 C CA . ASN A 1 12 ? -8.804 9.426 -3.962 1.00 0.00 12 ASN A CA 2
ATOM 1303 C C . ASN A 1 12 ? -9.804 9.067 -2.867 1.00 0.00 12 ASN A C 2
ATOM 1304 O O . ASN A 1 12 ? -9.652 9.473 -1.716 1.00 0.00 12 ASN A O 2
ATOM 1315 N N . ASN A 1 13 ? -10.827 8.302 -3.235 1.00 0.00 13 ASN A N 2
ATOM 1316 C CA . ASN A 1 13 ? -11.852 7.887 -2.285 1.00 0.00 13 ASN A CA 2
ATOM 1317 C C . ASN A 1 13 ? -11.408 6.650 -1.510 1.00 0.00 13 ASN A C 2
ATOM 1318 O O . ASN A 1 13 ? -10.451 5.976 -1.892 1.00 0.00 13 ASN A O 2
ATOM 1329 N N . PHE A 1 14 ? -12.110 6.357 -0.421 1.00 0.00 14 PHE A N 2
ATOM 1330 C CA . PHE A 1 14 ? -11.788 5.201 0.408 1.00 0.00 14 PHE A CA 2
ATOM 1331 C C . PHE A 1 14 ? -12.698 4.023 0.076 1.00 0.00 14 PHE A C 2
ATOM 1332 O O . PHE A 1 14 ? -13.587 4.130 -0.768 1.00 0.00 14 PHE A O 2
ATOM 1349 N N . GLY A 1 15 ? -12.469 2.898 0.746 1.00 0.00 15 GLY A N 2
ATOM 1350 C CA . GLY A 1 15 ? -13.275 1.715 0.508 1.00 0.00 15 GLY A CA 2
ATOM 1351 C C . GLY A 1 15 ? -12.568 0.696 -0.363 1.00 0.00 15 GLY A C 2
ATOM 1352 O O . GLY A 1 15 ? -12.690 -0.508 -0.145 1.00 0.00 15 GLY A O 2
ATOM 1356 N N . ASN A 1 16 ? -11.826 1.181 -1.354 1.00 0.00 16 ASN A N 2
ATOM 1357 C CA . ASN A 1 16 ? -11.098 0.304 -2.263 1.00 0.00 16 ASN A CA 2
ATOM 1358 C C . ASN A 1 16 ? -9.605 0.618 -2.243 1.00 0.00 16 ASN A C 2
ATOM 1359 O O . ASN A 1 16 ? -9.201 1.747 -1.961 1.00 0.00 16 ASN A O 2
ATOM 1370 N N . CYS A 1 17 ? -8.790 -0.387 -2.545 1.00 0.00 17 CYS A N 2
ATOM 1371 C CA . CYS A 1 17 ? -7.342 -0.220 -2.562 1.00 0.00 17 CYS A CA 2
ATOM 1372 C C . CYS A 1 17 ? -6.948 1.029 -3.347 1.00 0.00 17 CYS A C 2
ATOM 1373 O O . CYS A 1 17 ? -7.633 1.425 -4.290 1.00 0.00 17 CYS A O 2
ATOM 1380 N N . THR A 1 18 ? -5.839 1.645 -2.950 1.00 0.00 18 THR A N 2
ATOM 1381 C CA . THR A 1 18 ? -5.353 2.848 -3.614 1.00 0.00 18 THR A CA 2
ATOM 1382 C C . THR A 1 18 ? -4.304 2.510 -4.667 1.00 0.00 18 THR A C 2
ATOM 1383 O O . THR A 1 18 ? -3.497 3.357 -5.048 1.00 0.00 18 THR A O 2
ATOM 1394 N N . GLY A 1 19 ? -4.320 1.265 -5.134 1.00 0.00 19 GLY A N 2
ATOM 1395 C CA . GLY A 1 19 ? -3.365 0.837 -6.139 1.00 0.00 19 GLY A CA 2
ATOM 1396 C C . GLY A 1 19 ? -4.026 0.123 -7.301 1.00 0.00 19 GLY A C 2
ATOM 1397 O O . GLY A 1 19 ? -3.892 0.538 -8.452 1.00 0.00 19 GLY A O 2
ATOM 1401 N N . CYS A 1 20 ? -4.742 -0.956 -7.000 1.00 0.00 20 CYS A N 2
ATOM 1402 C CA . CYS A 1 20 ? -5.426 -1.732 -8.028 1.00 0.00 20 CYS A CA 2
ATOM 1403 C C . CYS A 1 20 ? -6.926 -1.455 -8.010 1.00 0.00 20 CYS A C 2
ATOM 1404 O O . CYS A 1 20 ? -7.674 -1.979 -8.835 1.00 0.00 20 CYS A O 2
ATOM 1411 N N . SER A 1 21 ? -7.359 -0.629 -7.063 1.00 0.00 21 SER A N 2
ATOM 1412 C CA . SER A 1 21 ? -8.770 -0.285 -6.935 1.00 0.00 21 SER A CA 2
ATOM 1413 C C . SER A 1 21 ? -9.616 -1.536 -6.720 1.00 0.00 21 SER A C 2
ATOM 1414 O O . SER A 1 21 ? -10.707 -1.664 -7.277 1.00 0.00 21 SER A O 2
ATOM 1422 N N . ALA A 1 22 ? -9.105 -2.457 -5.909 1.00 0.00 22 ALA A N 2
ATOM 1423 C CA . ALA A 1 22 ? -9.814 -3.697 -5.619 1.00 0.00 22 ALA A CA 2
ATOM 1424 C C . ALA A 1 22 ? -10.450 -3.654 -4.233 1.00 0.00 22 ALA A C 2
ATOM 1425 O O . ALA A 1 22 ? -9.766 -3.801 -3.220 1.00 0.00 22 ALA A O 2
ATOM 1432 N N . THR A 1 23 ? -11.763 -3.452 -4.196 1.00 0.00 23 THR A N 2
ATOM 1433 C CA . THR A 1 23 ? -12.491 -3.388 -2.935 1.00 0.00 23 THR A CA 2
ATOM 1434 C C . THR A 1 23 ? -11.999 -4.452 -1.961 1.00 0.00 23 THR A C 2
ATOM 1435 O O . THR A 1 23 ? -11.565 -5.529 -2.371 1.00 0.00 23 THR A O 2
ATOM 1446 N N . PHE A 1 24 ? -12.070 -4.146 -0.670 1.00 0.00 24 PHE A N 2
ATOM 1447 C CA . PHE A 1 24 ? -11.631 -5.077 0.362 1.00 0.00 24 PHE A CA 2
ATOM 1448 C C . PHE A 1 24 ? -12.773 -5.995 0.787 1.00 0.00 24 PHE A C 2
ATOM 1449 O O . PHE A 1 24 ? -13.592 -5.635 1.633 1.00 0.00 24 PHE A O 2
ATOM 1466 N N . SER A 1 25 ? -12.821 -7.184 0.194 1.00 0.00 25 SER A N 2
ATOM 1467 C CA . SER A 1 25 ? -13.865 -8.153 0.507 1.00 0.00 25 SER A CA 2
ATOM 1468 C C . SER A 1 25 ? -13.575 -8.854 1.831 1.00 0.00 25 SER A C 2
ATOM 1469 O O . SER A 1 25 ? -12.622 -8.514 2.532 1.00 0.00 25 SER A O 2
ATOM 1477 N N . VAL A 1 26 ? -14.406 -9.835 2.168 1.00 0.00 26 VAL A N 2
ATOM 1478 C CA . VAL A 1 26 ? -14.241 -10.586 3.407 1.00 0.00 26 VAL A CA 2
ATOM 1479 C C . VAL A 1 26 ? -12.882 -11.276 3.454 1.00 0.00 26 VAL A C 2
ATOM 1480 O O . VAL A 1 26 ? -12.368 -11.586 4.529 1.00 0.00 26 VAL A O 2
ATOM 1493 N N . LEU A 1 27 ? -12.305 -11.513 2.281 1.00 0.00 27 LEU A N 2
ATOM 1494 C CA . LEU A 1 27 ? -11.004 -12.167 2.187 1.00 0.00 27 LEU A CA 2
ATOM 1495 C C . LEU A 1 27 ? -9.909 -11.156 1.860 1.00 0.00 27 LEU A C 2
ATOM 1496 O O . LEU A 1 27 ? -8.864 -11.511 1.313 1.00 0.00 27 LEU A O 2
ATOM 1512 N N . LYS A 1 28 ? -10.155 -9.895 2.199 1.00 0.00 28 LYS A N 2
ATOM 1513 C CA . LYS A 1 28 ? -9.189 -8.832 1.945 1.00 0.00 28 LYS A CA 2
ATOM 1514 C C . LYS A 1 28 ? -9.122 -7.866 3.123 1.00 0.00 28 LYS A C 2
ATOM 1515 O O . LYS A 1 28 ? -10.043 -7.080 3.349 1.00 0.00 28 LYS A O 2
ATOM 1534 N N . LYS A 1 29 ? -8.026 -7.927 3.871 1.00 0.00 29 LYS A N 2
ATOM 1535 C CA . LYS A 1 29 ? -7.836 -7.055 5.024 1.00 0.00 29 LYS A CA 2
ATOM 1536 C C . LYS A 1 29 ? -7.195 -5.735 4.609 1.00 0.00 29 LYS A C 2
ATOM 1537 O O . LYS A 1 29 ? -6.065 -5.709 4.121 1.00 0.00 29 LYS A O 2
ATOM 1556 N N . ARG A 1 30 ? -7.923 -4.641 4.807 1.00 0.00 30 ARG A N 2
ATOM 1557 C CA . ARG A 1 30 ? -7.425 -3.317 4.453 1.00 0.00 30 ARG A CA 2
ATOM 1558 C C . ARG A 1 30 ? -6.088 -3.039 5.135 1.00 0.00 30 ARG A C 2
ATOM 1559 O O . ARG A 1 30 ? -6.045 -2.642 6.300 1.00 0.00 30 ARG A O 2
ATOM 1580 N N . ARG A 1 31 ? -5.000 -3.251 4.402 1.00 0.00 31 ARG A N 2
ATOM 1581 C CA . ARG A 1 31 ? -3.663 -3.025 4.936 1.00 0.00 31 ARG A CA 2
ATOM 1582 C C . ARG A 1 31 ? -3.260 -1.560 4.792 1.00 0.00 31 ARG A C 2
ATOM 1583 O O . ARG A 1 31 ? -3.729 -0.863 3.892 1.00 0.00 31 ARG A O 2
ATOM 1604 N N . SER A 1 32 ? -2.388 -1.101 5.684 1.00 0.00 32 SER A N 2
ATOM 1605 C CA . SER A 1 32 ? -1.926 0.282 5.659 1.00 0.00 32 SER A CA 2
ATOM 1606 C C . SER A 1 32 ? -0.442 0.352 5.308 1.00 0.00 32 SER A C 2
ATOM 1607 O O . SER A 1 32 ? 0.395 -0.254 5.977 1.00 0.00 32 SER A O 2
ATOM 1615 N N . CYS A 1 33 ? -0.125 1.096 4.254 1.00 0.00 33 CYS A N 2
ATOM 1616 C CA . CYS A 1 33 ? 1.256 1.246 3.812 1.00 0.00 33 CYS A CA 2
ATOM 1617 C C . CYS A 1 33 ? 2.151 1.694 4.965 1.00 0.00 33 CYS A C 2
ATOM 1618 O O . CYS A 1 33 ? 1.665 2.140 6.004 1.00 0.00 33 CYS A O 2
ATOM 1625 N N . SER A 1 34 ? 3.460 1.573 4.772 1.00 0.00 34 SER A N 2
ATOM 1626 C CA . SER A 1 34 ? 4.423 1.962 5.796 1.00 0.00 34 SER A CA 2
ATOM 1627 C C . SER A 1 34 ? 5.016 3.334 5.491 1.00 0.00 34 SER A C 2
ATOM 1628 O O . SER A 1 34 ? 5.326 4.104 6.399 1.00 0.00 34 SER A O 2
ATOM 1636 N N . ASN A 1 35 ? 5.170 3.633 4.205 1.00 0.00 35 ASN A N 2
ATOM 1637 C CA . ASN A 1 35 ? 5.727 4.912 3.779 1.00 0.00 35 ASN A CA 2
ATOM 1638 C C . ASN A 1 35 ? 4.642 5.983 3.717 1.00 0.00 35 ASN A C 2
ATOM 1639 O O . ASN A 1 35 ? 4.564 6.855 4.583 1.00 0.00 35 ASN A O 2
ATOM 1650 N N . CYS A 1 36 ? 3.806 5.912 2.686 1.00 0.00 36 CYS A N 2
ATOM 1651 C CA . CYS A 1 36 ? 2.725 6.874 2.509 1.00 0.00 36 CYS A CA 2
ATOM 1652 C C . CYS A 1 36 ? 1.680 6.726 3.611 1.00 0.00 36 CYS A C 2
ATOM 1653 O O . CYS A 1 36 ? 1.055 7.702 4.024 1.00 0.00 36 CYS A O 2
ATOM 1660 N N . GLY A 1 37 ? 1.495 5.497 4.083 1.00 0.00 37 GLY A N 2
ATOM 1661 C CA . GLY A 1 37 ? 0.525 5.243 5.132 1.00 0.00 37 GLY A CA 2
ATOM 1662 C C . GLY A 1 37 ? -0.902 5.275 4.622 1.00 0.00 37 GLY A C 2
ATOM 1663 O O . GLY A 1 37 ? -1.804 5.752 5.309 1.00 0.00 37 GLY A O 2
ATOM 1667 N N . ASN A 1 38 ? -1.108 4.765 3.411 1.00 0.00 38 ASN A N 2
ATOM 1668 C CA . ASN A 1 38 ? -2.436 4.740 2.808 1.00 0.00 38 ASN A CA 2
ATOM 1669 C C . ASN A 1 38 ? -3.016 3.329 2.832 1.00 0.00 38 ASN A C 2
ATOM 1670 O O . ASN A 1 38 ? -2.347 2.377 3.233 1.00 0.00 38 ASN A O 2
ATOM 1681 N N . SER A 1 39 ? -4.266 3.202 2.398 1.00 0.00 39 SER A N 2
ATOM 1682 C CA . SER A 1 39 ? -4.939 1.909 2.372 1.00 0.00 39 SER A CA 2
ATOM 1683 C C . SER A 1 39 ? -4.537 1.112 1.134 1.00 0.00 39 SER A C 2
ATOM 1684 O O . SER A 1 39 ? -4.342 1.674 0.056 1.00 0.00 39 SER A O 2
ATOM 1692 N N . PHE A 1 40 ? -4.414 -0.201 1.298 1.00 0.00 40 PHE A N 2
ATOM 1693 C CA . PHE A 1 40 ? -4.034 -1.076 0.195 1.00 0.00 40 PHE A CA 2
ATOM 1694 C C . PHE A 1 40 ? -4.439 -2.519 0.482 1.00 0.00 40 PHE A C 2
ATOM 1695 O O . PHE A 1 40 ? -4.731 -2.880 1.623 1.00 0.00 40 PHE A O 2
ATOM 1712 N N . CYS A 1 41 ? -4.456 -3.341 -0.562 1.00 0.00 41 CYS A N 2
ATOM 1713 C CA . CYS A 1 41 ? -4.826 -4.745 -0.425 1.00 0.00 41 CYS A CA 2
ATOM 1714 C C . CYS A 1 41 ? -3.656 -5.566 0.108 1.00 0.00 41 CYS A C 2
ATOM 1715 O O . CYS A 1 41 ? -2.604 -5.022 0.445 1.00 0.00 41 CYS A O 2
ATOM 1722 N N . SER A 1 42 ? -3.847 -6.880 0.182 1.00 0.00 42 SER A N 2
ATOM 1723 C CA . SER A 1 42 ? -2.809 -7.777 0.677 1.00 0.00 42 SER A CA 2
ATOM 1724 C C . SER A 1 42 ? -1.832 -8.144 -0.436 1.00 0.00 42 SER A C 2
ATOM 1725 O O . SER A 1 42 ? -0.891 -8.909 -0.223 1.00 0.00 42 SER A O 2
ATOM 1733 N N . ARG A 1 43 ? -2.064 -7.594 -1.623 1.00 0.00 43 ARG A N 2
ATOM 1734 C CA . ARG A 1 43 ? -1.206 -7.865 -2.771 1.00 0.00 43 ARG A CA 2
ATOM 1735 C C . ARG A 1 43 ? -0.388 -6.631 -3.141 1.00 0.00 43 ARG A C 2
ATOM 1736 O O . ARG A 1 43 ? 0.644 -6.733 -3.805 1.00 0.00 43 ARG A O 2
ATOM 1757 N N . CYS A 1 44 ? -0.856 -5.465 -2.707 1.00 0.00 44 CYS A N 2
ATOM 1758 C CA . CYS A 1 44 ? -0.170 -4.211 -2.992 1.00 0.00 44 CYS A CA 2
ATOM 1759 C C . CYS A 1 44 ? 0.737 -3.810 -1.832 1.00 0.00 44 CYS A C 2
ATOM 1760 O O . CYS A 1 44 ? 1.833 -3.289 -2.040 1.00 0.00 44 CYS A O 2
ATOM 1767 N N . CYS A 1 45 ? 0.272 -4.058 -0.613 1.00 0.00 45 CYS A N 2
ATOM 1768 C CA . CYS A 1 45 ? 1.041 -3.723 0.581 1.00 0.00 45 CYS A CA 2
ATOM 1769 C C . CYS A 1 45 ? 1.883 -4.911 1.036 1.00 0.00 45 CYS A C 2
ATOM 1770 O O . CYS A 1 45 ? 1.936 -5.227 2.225 1.00 0.00 45 CYS A O 2
ATOM 1778 N N . SER A 1 46 ? 2.538 -5.565 0.083 1.00 0.00 46 SER A N 2
ATOM 1779 C CA . SER A 1 46 ? 3.373 -6.721 0.385 1.00 0.00 46 SER A CA 2
ATOM 1780 C C . SER A 1 46 ? 4.775 -6.544 -0.191 1.00 0.00 46 SER A C 2
ATOM 1781 O O . SER A 1 46 ? 5.417 -7.512 -0.601 1.00 0.00 46 SER A O 2
ATOM 1789 N N . PHE A 1 47 ? 5.244 -5.301 -0.218 1.00 0.00 47 PHE A N 2
ATOM 1790 C CA . PHE A 1 47 ? 6.569 -4.996 -0.744 1.00 0.00 47 PHE A CA 2
ATOM 1791 C C . PHE A 1 47 ? 7.541 -4.667 0.386 1.00 0.00 47 PHE A C 2
ATOM 1792 O O . PHE A 1 47 ? 7.456 -3.606 1.005 1.00 0.00 47 PHE A O 2
ATOM 1809 N N . LYS A 1 48 ? 8.464 -5.586 0.649 1.00 0.00 48 LYS A N 2
ATOM 1810 C CA . LYS A 1 48 ? 9.453 -5.396 1.704 1.00 0.00 48 LYS A CA 2
ATOM 1811 C C . LYS A 1 48 ? 10.523 -4.397 1.273 1.00 0.00 48 LYS A C 2
ATOM 1812 O O . LYS A 1 48 ? 11.237 -4.620 0.296 1.00 0.00 48 LYS A O 2
ATOM 1831 N N . VAL A 1 49 ? 10.628 -3.296 2.009 1.00 0.00 49 VAL A N 2
ATOM 1832 C CA . VAL A 1 49 ? 11.613 -2.264 1.705 1.00 0.00 49 VAL A CA 2
ATOM 1833 C C . VAL A 1 49 ? 12.271 -1.740 2.976 1.00 0.00 49 VAL A C 2
ATOM 1834 O O . VAL A 1 49 ? 11.652 -1.658 4.037 1.00 0.00 49 VAL A O 2
ATOM 1847 N N . PRO A 1 50 ? 13.558 -1.376 2.870 1.00 0.00 50 PRO A N 2
ATOM 1848 C CA . PRO A 1 50 ? 14.329 -0.853 4.001 1.00 0.00 50 PRO A CA 2
ATOM 1849 C C . PRO A 1 50 ? 13.868 0.539 4.422 1.00 0.00 50 PRO A C 2
ATOM 1850 O O . PRO A 1 50 ? 13.782 1.451 3.600 1.00 0.00 50 PRO A O 2
ATOM 1861 N N . LYS A 1 51 ? 13.574 0.696 5.708 1.00 0.00 51 LYS A N 2
ATOM 1862 C CA . LYS A 1 51 ? 13.124 1.976 6.240 1.00 0.00 51 LYS A CA 2
ATOM 1863 C C . LYS A 1 51 ? 14.308 2.898 6.516 1.00 0.00 51 LYS A C 2
ATOM 1864 O O . LYS A 1 51 ? 14.180 4.121 6.467 1.00 0.00 51 LYS A O 2
ATOM 1883 N N . SER A 1 52 ? 15.461 2.302 6.805 1.00 0.00 52 SER A N 2
ATOM 1884 C CA . SER A 1 52 ? 16.667 3.069 7.090 1.00 0.00 52 SER A CA 2
ATOM 1885 C C . SER A 1 52 ? 17.053 3.939 5.898 1.00 0.00 52 SER A C 2
ATOM 1886 O O . SER A 1 52 ? 17.377 5.117 6.054 1.00 0.00 52 SER A O 2
ATOM 1894 N N . SER A 1 53 ? 17.014 3.351 4.707 1.00 0.00 53 SER A N 2
ATOM 1895 C CA . SER A 1 53 ? 17.363 4.070 3.487 1.00 0.00 53 SER A CA 2
ATOM 1896 C C . SER A 1 53 ? 16.122 4.685 2.846 1.00 0.00 53 SER A C 2
ATOM 1897 O O . SER A 1 53 ? 15.949 4.632 1.629 1.00 0.00 53 SER A O 2
ATOM 1905 N N . MET A 1 54 ? 15.263 5.269 3.675 1.00 0.00 54 MET A N 2
ATOM 1906 C CA . MET A 1 54 ? 14.039 5.896 3.190 1.00 0.00 54 MET A CA 2
ATOM 1907 C C . MET A 1 54 ? 14.144 7.416 3.255 1.00 0.00 54 MET A C 2
ATOM 1908 O O . MET A 1 54 ? 13.991 8.103 2.246 1.00 0.00 54 MET A O 2
ATOM 1922 N N . GLY A 1 55 ? 14.407 7.936 4.450 1.00 0.00 55 GLY A N 2
ATOM 1923 C CA . GLY A 1 55 ? 14.527 9.372 4.625 1.00 0.00 55 GLY A CA 2
ATOM 1924 C C . GLY A 1 55 ? 15.319 9.741 5.863 1.00 0.00 55 GLY A C 2
ATOM 1925 O O . GLY A 1 55 ? 16.493 10.101 5.773 1.00 0.00 55 GLY A O 2
ATOM 1929 N N . ALA A 1 56 ? 14.676 9.653 7.023 1.00 0.00 56 ALA A N 2
ATOM 1930 C CA . ALA A 1 56 ? 15.329 9.981 8.285 1.00 0.00 56 ALA A CA 2
ATOM 1931 C C . ALA A 1 56 ? 15.771 8.719 9.018 1.00 0.00 56 ALA A C 2
ATOM 1932 O O . ALA A 1 56 ? 15.068 8.220 9.898 1.00 0.00 56 ALA A O 2
ATOM 1939 N N . THR A 1 57 ? 16.941 8.205 8.649 1.00 0.00 57 THR A N 2
ATOM 1940 C CA . THR A 1 57 ? 17.476 7.000 9.270 1.00 0.00 57 THR A CA 2
ATOM 1941 C C . THR A 1 57 ? 17.648 7.186 10.773 1.00 0.00 57 THR A C 2
ATOM 1942 O O . THR A 1 57 ? 18.196 8.192 11.225 1.00 0.00 57 THR A O 2
ATOM 1953 N N . ALA A 1 58 ? 17.178 6.211 11.544 1.00 0.00 58 ALA A N 2
ATOM 1954 C CA . ALA A 1 58 ? 17.284 6.267 12.997 1.00 0.00 58 ALA A CA 2
ATOM 1955 C C . ALA A 1 58 ? 18.427 5.391 13.498 1.00 0.00 58 ALA A C 2
ATOM 1956 O O . ALA A 1 58 ? 18.949 4.538 12.780 1.00 0.00 58 ALA A O 2
ATOM 1963 N N . PRO A 1 59 ? 18.827 5.604 14.761 1.00 0.00 59 PRO A N 2
ATOM 1964 C CA . PRO A 1 59 ? 19.913 4.844 15.386 1.00 0.00 59 PRO A CA 2
ATOM 1965 C C . PRO A 1 59 ? 19.527 3.392 15.650 1.00 0.00 59 PRO A C 2
ATOM 1966 O O . PRO A 1 59 ? 20.389 2.541 15.866 1.00 0.00 59 PRO A O 2
ATOM 1977 N N . GLU A 1 60 ? 18.226 3.118 15.631 1.00 0.00 60 GLU A N 2
ATOM 1978 C CA . GLU A 1 60 ? 17.727 1.768 15.869 1.00 0.00 60 GLU A CA 2
ATOM 1979 C C . GLU A 1 60 ? 17.198 1.148 14.579 1.00 0.00 60 GLU A C 2
ATOM 1980 O O . GLU A 1 60 ? 17.135 -0.073 14.445 1.00 0.00 60 GLU A O 2
ATOM 1992 N N . ALA A 1 61 ? 16.819 2.000 13.632 1.00 0.00 61 ALA A N 2
ATOM 1993 C CA . ALA A 1 61 ? 16.297 1.538 12.352 1.00 0.00 61 ALA A CA 2
ATOM 1994 C C . ALA A 1 61 ? 17.381 1.550 11.280 1.00 0.00 61 ALA A C 2
ATOM 1995 O O . ALA A 1 61 ? 17.480 2.493 10.496 1.00 0.00 61 ALA A O 2
ATOM 2002 N N . GLN A 1 62 ? 18.192 0.497 11.253 1.00 0.00 62 GLN A N 2
ATOM 2003 C CA . GLN A 1 62 ? 19.270 0.388 10.277 1.00 0.00 62 GLN A CA 2
ATOM 2004 C C . GLN A 1 62 ? 19.035 -0.788 9.336 1.00 0.00 62 GLN A C 2
ATOM 2005 O O . GLN A 1 62 ? 19.142 -0.651 8.117 1.00 0.00 62 GLN A O 2
ATOM 2019 N N . ARG A 1 63 ? 18.716 -1.944 9.909 1.00 0.00 63 ARG A N 2
ATOM 2020 C CA . ARG A 1 63 ? 18.468 -3.145 9.121 1.00 0.00 63 ARG A CA 2
ATOM 2021 C C . ARG A 1 63 ? 17.030 -3.624 9.297 1.00 0.00 63 ARG A C 2
ATOM 2022 O O . ARG A 1 63 ? 16.777 -4.819 9.445 1.00 0.00 63 ARG A O 2
ATOM 2043 N N . GLU A 1 64 ? 16.092 -2.682 9.279 1.00 0.00 64 GLU A N 2
ATOM 2044 C CA . GLU A 1 64 ? 14.679 -3.008 9.438 1.00 0.00 64 GLU A CA 2
ATOM 2045 C C . GLU A 1 64 ? 13.962 -2.990 8.092 1.00 0.00 64 GLU A C 2
ATOM 2046 O O . GLU A 1 64 ? 14.272 -2.177 7.220 1.00 0.00 64 GLU A O 2
ATOM 2058 N N . THR A 1 65 ? 13.001 -3.894 7.928 1.00 0.00 65 THR A N 2
ATOM 2059 C CA . THR A 1 65 ? 12.240 -3.984 6.688 1.00 0.00 65 THR A CA 2
ATOM 2060 C C . THR A 1 65 ? 10.758 -3.726 6.932 1.00 0.00 65 THR A C 2
ATOM 2061 O O . THR A 1 65 ? 10.182 -4.221 7.901 1.00 0.00 65 THR A O 2
ATOM 2072 N N . VAL A 1 66 ? 10.143 -2.948 6.047 1.00 0.00 66 VAL A N 2
ATOM 2073 C CA . VAL A 1 66 ? 8.726 -2.625 6.166 1.00 0.00 66 VAL A CA 2
ATOM 2074 C C . VAL A 1 66 ? 7.977 -2.958 4.880 1.00 0.00 66 VAL A C 2
ATOM 2075 O O . VAL A 1 66 ? 8.587 -3.251 3.852 1.00 0.00 66 VAL A O 2
ATOM 2088 N N . PHE A 1 67 ? 6.651 -2.911 4.946 1.00 0.00 67 PHE A N 2
ATOM 2089 C CA . PHE A 1 67 ? 5.817 -3.208 3.787 1.00 0.00 67 PHE A CA 2
ATOM 2090 C C . PHE A 1 67 ? 5.175 -1.937 3.239 1.00 0.00 67 PHE A C 2
ATOM 2091 O O . PHE A 1 67 ? 4.526 -1.191 3.971 1.00 0.00 67 PHE A O 2
ATOM 2108 N N . VAL A 1 68 ? 5.362 -1.698 1.945 1.00 0.00 68 VAL A N 2
ATOM 2109 C CA . VAL A 1 68 ? 4.801 -0.518 1.297 1.00 0.00 68 VAL A CA 2
ATOM 2110 C C . VAL A 1 68 ? 3.884 -0.909 0.143 1.00 0.00 68 VAL A C 2
ATOM 2111 O O . VAL A 1 68 ? 3.701 -2.092 -0.146 1.00 0.00 68 VAL A O 2
ATOM 2124 N N . CYS A 1 69 ? 3.308 0.093 -0.513 1.00 0.00 69 CYS A N 2
ATOM 2125 C CA . CYS A 1 69 ? 2.409 -0.144 -1.636 1.00 0.00 69 CYS A CA 2
ATOM 2126 C C . CYS A 1 69 ? 3.146 0.005 -2.963 1.00 0.00 69 CYS A C 2
ATOM 2127 O O . CYS A 1 69 ? 4.006 0.872 -3.114 1.00 0.00 69 CYS A O 2
ATOM 2134 N N . ALA A 1 70 ? 2.802 -0.846 -3.924 1.00 0.00 70 ALA A N 2
ATOM 2135 C CA . ALA A 1 70 ? 3.428 -0.809 -5.239 1.00 0.00 70 ALA A CA 2
ATOM 2136 C C . ALA A 1 70 ? 3.779 0.620 -5.639 1.00 0.00 70 ALA A C 2
ATOM 2137 O O . ALA A 1 70 ? 4.891 0.894 -6.090 1.00 0.00 70 ALA A O 2
ATOM 2144 N N . SER A 1 71 ? 2.823 1.529 -5.472 1.00 0.00 71 SER A N 2
ATOM 2145 C CA . SER A 1 71 ? 3.030 2.930 -5.820 1.00 0.00 71 SER A CA 2
ATOM 2146 C C . SER A 1 71 ? 4.330 3.453 -5.216 1.00 0.00 71 SER A C 2
ATOM 2147 O O . SER A 1 71 ? 5.141 4.075 -5.903 1.00 0.00 71 SER A O 2
ATOM 2155 N N . CYS A 1 72 ? 4.522 3.196 -3.927 1.00 0.00 72 CYS A N 2
ATOM 2156 C CA . CYS A 1 72 ? 5.722 3.640 -3.228 1.00 0.00 72 CYS A CA 2
ATOM 2157 C C . CYS A 1 72 ? 6.920 2.769 -3.597 1.00 0.00 72 CYS A C 2
ATOM 2158 O O . CYS A 1 72 ? 7.922 3.261 -4.114 1.00 0.00 72 CYS A O 2
ATOM 2165 N N . ASN A 1 73 ? 6.807 1.473 -3.327 1.00 0.00 73 ASN A N 2
ATOM 2166 C CA . ASN A 1 73 ? 7.880 0.533 -3.630 1.00 0.00 73 ASN A CA 2
ATOM 2167 C C . ASN A 1 73 ? 8.588 0.914 -4.927 1.00 0.00 73 ASN A C 2
ATOM 2168 O O . ASN A 1 73 ? 9.808 0.799 -5.036 1.00 0.00 73 ASN A O 2
ATOM 2179 N N . GLN A 1 74 ? 7.812 1.369 -5.906 1.00 0.00 74 GLN A N 2
ATOM 2180 C CA . GLN A 1 74 ? 8.365 1.767 -7.195 1.00 0.00 74 GLN A CA 2
ATOM 2181 C C . GLN A 1 74 ? 9.219 3.023 -7.056 1.00 0.00 74 GLN A C 2
ATOM 2182 O O . GLN A 1 74 ? 10.314 3.107 -7.615 1.00 0.00 74 GLN A O 2
ATOM 2196 N N . THR A 1 75 ? 8.712 3.998 -6.309 1.00 0.00 75 THR A N 2
ATOM 2197 C CA . THR A 1 75 ? 9.428 5.250 -6.098 1.00 0.00 75 THR A CA 2
ATOM 2198 C C . THR A 1 75 ? 10.678 5.034 -5.253 1.00 0.00 75 THR A C 2
ATOM 2199 O O . THR A 1 75 ? 11.758 5.524 -5.586 1.00 0.00 75 THR A O 2
ATOM 2210 N N . LEU A 1 76 ? 10.525 4.297 -4.158 1.00 0.00 76 LEU A N 2
ATOM 2211 C CA . LEU A 1 76 ? 11.643 4.014 -3.264 1.00 0.00 76 LEU A CA 2
ATOM 2212 C C . LEU A 1 76 ? 12.799 3.370 -4.024 1.00 0.00 76 LEU A C 2
ATOM 2213 O O . LEU A 1 76 ? 13.919 3.879 -4.018 1.00 0.00 76 LEU A O 2
ATOM 2229 N N . SER A 1 77 ? 12.517 2.248 -4.679 1.00 0.00 77 SER A N 2
ATOM 2230 C CA . SER A 1 77 ? 13.533 1.534 -5.443 1.00 0.00 77 SER A CA 2
ATOM 2231 C C . SER A 1 77 ? 14.109 2.420 -6.543 1.00 0.00 77 SER A C 2
ATOM 2232 O O . SER A 1 77 ? 15.326 2.531 -6.694 1.00 0.00 77 SER A O 2
ATOM 2240 N N . LYS A 1 78 ? 13.226 3.050 -7.310 1.00 0.00 78 LYS A N 2
ATOM 2241 C CA . LYS A 1 78 ? 13.643 3.928 -8.396 1.00 0.00 78 LYS A CA 2
ATOM 2242 C C . LYS A 1 78 ? 13.928 5.335 -7.880 1.00 0.00 78 LYS A C 2
ATOM 2243 O O . LYS A 1 78 ? 13.019 6.156 -7.756 1.00 0.00 78 LYS A O 2
ATOM 2262 N N . SER A 1 79 ? 15.194 5.606 -7.582 1.00 0.00 79 SER A N 2
ATOM 2263 C CA . SER A 1 79 ? 15.597 6.913 -7.077 1.00 0.00 79 SER A CA 2
ATOM 2264 C C . SER A 1 79 ? 16.542 7.606 -8.055 1.00 0.00 79 SER A C 2
ATOM 2265 O O . SER A 1 79 ? 17.745 7.351 -8.060 1.00 0.00 79 SER A O 2
ATOM 2273 N N . GLY A 1 80 ? 15.985 8.485 -8.884 1.00 0.00 80 GLY A N 2
ATOM 2274 C CA . GLY A 1 80 ? 16.791 9.201 -9.855 1.00 0.00 80 GLY A CA 2
ATOM 2275 C C . GLY A 1 80 ? 17.262 10.546 -9.339 1.00 0.00 80 GLY A C 2
ATOM 2276 O O . GLY A 1 80 ? 18.282 10.650 -8.656 1.00 0.00 80 GLY A O 2
ATOM 2280 N N . PRO A 1 81 ? 16.511 11.607 -9.668 1.00 0.00 81 PRO A N 2
ATOM 2281 C CA . PRO A 1 81 ? 16.839 12.972 -9.244 1.00 0.00 81 PRO A CA 2
ATOM 2282 C C . PRO A 1 81 ? 16.645 13.176 -7.746 1.00 0.00 81 PRO A C 2
ATOM 2283 O O . PRO A 1 81 ? 15.558 13.538 -7.295 1.00 0.00 81 PRO A O 2
ATOM 2294 N N . SER A 1 82 ? 17.705 12.940 -6.979 1.00 0.00 82 SER A N 2
ATOM 2295 C CA . SER A 1 82 ? 17.649 13.095 -5.530 1.00 0.00 82 SER A CA 2
ATOM 2296 C C . SER A 1 82 ? 18.384 14.357 -5.090 1.00 0.00 82 SER A C 2
ATOM 2297 O O . SER A 1 82 ? 19.119 14.348 -4.102 1.00 0.00 82 SER A O 2
ATOM 2305 N N . SER A 1 83 ? 18.181 15.442 -5.831 1.00 0.00 83 SER A N 2
ATOM 2306 C CA . SER A 1 83 ? 18.827 16.712 -5.520 1.00 0.00 83 SER A CA 2
ATOM 2307 C C . SER A 1 83 ? 17.986 17.884 -6.016 1.00 0.00 83 SER A C 2
ATOM 2308 O O . SER A 1 83 ? 17.562 17.915 -7.170 1.00 0.00 83 SER A O 2
ATOM 2316 N N . GLY A 1 84 ? 17.748 18.849 -5.132 1.00 0.00 84 GLY A N 2
ATOM 2317 C CA . GLY A 1 84 ? 16.959 20.011 -5.497 1.00 0.00 84 GLY A CA 2
ATOM 2318 C C . GLY A 1 84 ? 15.590 20.009 -4.846 1.00 0.00 84 GLY A C 2
ATOM 2319 O O . GLY A 1 84 ? 14.719 20.761 -5.282 1.00 0.00 84 GLY A O 2
ATOM 2325 N N . GLY A 1 1 ? -16.482 41.847 -19.666 1.00 0.00 1 GLY A N 3
ATOM 2326 C CA . GLY A 1 1 ? -16.128 41.853 -18.258 1.00 0.00 1 GLY A CA 3
ATOM 2327 C C . GLY A 1 1 ? -16.444 40.537 -17.576 1.00 0.00 1 GLY A C 3
ATOM 2328 O O . GLY A 1 1 ? -17.610 40.164 -17.440 1.00 0.00 1 GLY A O 3
ATOM 2332 N N . SER A 1 2 ? -15.404 39.830 -17.146 1.00 0.00 2 SER A N 3
ATOM 2333 C CA . SER A 1 2 ? -15.576 38.545 -16.479 1.00 0.00 2 SER A CA 3
ATOM 2334 C C . SER A 1 2 ? -16.628 38.641 -15.378 1.00 0.00 2 SER A C 3
ATOM 2335 O O . SER A 1 2 ? -16.782 39.683 -14.740 1.00 0.00 2 SER A O 3
ATOM 2343 N N . SER A 1 3 ? -17.349 37.546 -15.160 1.00 0.00 3 SER A N 3
ATOM 2344 C CA . SER A 1 3 ? -18.390 37.507 -14.139 1.00 0.00 3 SER A CA 3
ATOM 2345 C C . SER A 1 3 ? -18.849 36.074 -13.886 1.00 0.00 3 SER A C 3
ATOM 2346 O O . SER A 1 3 ? -18.984 35.280 -14.817 1.00 0.00 3 SER A O 3
ATOM 2354 N N . GLY A 1 4 ? -19.089 35.750 -12.619 1.00 0.00 4 GLY A N 3
ATOM 2355 C CA . GLY A 1 4 ? -19.530 34.414 -12.265 1.00 0.00 4 GLY A CA 3
ATOM 2356 C C . GLY A 1 4 ? -18.636 33.764 -11.228 1.00 0.00 4 GLY A C 3
ATOM 2357 O O . GLY A 1 4 ? -17.639 34.348 -10.804 1.00 0.00 4 GLY A O 3
ATOM 2361 N N . SER A 1 5 ? -18.995 32.552 -10.816 1.00 0.00 5 SER A N 3
ATOM 2362 C CA . SER A 1 5 ? -18.221 31.824 -9.817 1.00 0.00 5 SER A CA 3
ATOM 2363 C C . SER A 1 5 ? -17.941 30.398 -10.280 1.00 0.00 5 SER A C 3
ATOM 2364 O O . SER A 1 5 ? -18.789 29.758 -10.903 1.00 0.00 5 SER A O 3
ATOM 2372 N N . SER A 1 6 ? -16.746 29.906 -9.970 1.00 0.00 6 SER A N 3
ATOM 2373 C CA . SER A 1 6 ? -16.351 28.556 -10.358 1.00 0.00 6 SER A CA 3
ATOM 2374 C C . SER A 1 6 ? -15.948 27.737 -9.136 1.00 0.00 6 SER A C 3
ATOM 2375 O O . SER A 1 6 ? -15.278 28.236 -8.233 1.00 0.00 6 SER A O 3
ATOM 2383 N N . GLY A 1 7 ? -16.361 26.473 -9.116 1.00 0.00 7 GLY A N 3
ATOM 2384 C CA . GLY A 1 7 ? -16.034 25.603 -8.001 1.00 0.00 7 GLY A CA 3
ATOM 2385 C C . GLY A 1 7 ? -16.555 24.193 -8.193 1.00 0.00 7 GLY A C 3
ATOM 2386 O O . GLY A 1 7 ? -17.628 23.993 -8.763 1.00 0.00 7 GLY A O 3
ATOM 2390 N N . ARG A 1 8 ? -15.793 23.213 -7.719 1.00 0.00 8 ARG A N 3
ATOM 2391 C CA . ARG A 1 8 ? -16.183 21.813 -7.845 1.00 0.00 8 ARG A CA 3
ATOM 2392 C C . ARG A 1 8 ? -15.372 20.936 -6.896 1.00 0.00 8 ARG A C 3
ATOM 2393 O O . ARG A 1 8 ? -14.204 21.215 -6.622 1.00 0.00 8 ARG A O 3
ATOM 2414 N N . TYR A 1 9 ? -15.998 19.875 -6.399 1.00 0.00 9 TYR A N 3
ATOM 2415 C CA . TYR A 1 9 ? -15.336 18.958 -5.479 1.00 0.00 9 TYR A CA 3
ATOM 2416 C C . TYR A 1 9 ? -15.868 17.539 -5.647 1.00 0.00 9 TYR A C 3
ATOM 2417 O O . TYR A 1 9 ? -17.074 17.306 -5.734 1.00 0.00 9 TYR A O 3
ATOM 2435 N N . PRO A 1 10 ? -14.948 16.564 -5.693 1.00 0.00 10 PRO A N 3
ATOM 2436 C CA . PRO A 1 10 ? -15.299 15.150 -5.849 1.00 0.00 10 PRO A CA 3
ATOM 2437 C C . PRO A 1 10 ? -15.982 14.581 -4.609 1.00 0.00 10 PRO A C 3
ATOM 2438 O O . PRO A 1 10 ? -16.009 15.218 -3.556 1.00 0.00 10 PRO A O 3
ATOM 2449 N N . THR A 1 11 ? -16.532 13.378 -4.741 1.00 0.00 11 THR A N 3
ATOM 2450 C CA . THR A 1 11 ? -17.215 12.724 -3.632 1.00 0.00 11 THR A CA 3
ATOM 2451 C C . THR A 1 11 ? -17.631 11.305 -4.002 1.00 0.00 11 THR A C 3
ATOM 2452 O O . THR A 1 11 ? -18.378 11.096 -4.957 1.00 0.00 11 THR A O 3
ATOM 2463 N N . ASN A 1 12 ? -17.142 10.333 -3.240 1.00 0.00 12 ASN A N 3
ATOM 2464 C CA . ASN A 1 12 ? -17.463 8.932 -3.488 1.00 0.00 12 ASN A CA 3
ATOM 2465 C C . ASN A 1 12 ? -16.934 8.045 -2.365 1.00 0.00 12 ASN A C 3
ATOM 2466 O O . ASN A 1 12 ? -15.761 8.120 -2.002 1.00 0.00 12 ASN A O 3
ATOM 2477 N N . ASN A 1 13 ? -17.808 7.205 -1.820 1.00 0.00 13 ASN A N 3
ATOM 2478 C CA . ASN A 1 13 ? -17.429 6.303 -0.738 1.00 0.00 13 ASN A CA 3
ATOM 2479 C C . ASN A 1 13 ? -16.048 5.704 -0.988 1.00 0.00 13 ASN A C 3
ATOM 2480 O O . ASN A 1 13 ? -15.890 4.804 -1.813 1.00 0.00 13 ASN A O 3
ATOM 2491 N N . PHE A 1 14 ? -15.051 6.210 -0.269 1.00 0.00 14 PHE A N 3
ATOM 2492 C CA . PHE A 1 14 ? -13.683 5.725 -0.412 1.00 0.00 14 PHE A CA 3
ATOM 2493 C C . PHE A 1 14 ? -13.425 4.543 0.518 1.00 0.00 14 PHE A C 3
ATOM 2494 O O . PHE A 1 14 ? -13.101 4.722 1.691 1.00 0.00 14 PHE A O 3
ATOM 2511 N N . GLY A 1 15 ? -13.571 3.334 -0.016 1.00 0.00 15 GLY A N 3
ATOM 2512 C CA . GLY A 1 15 ? -13.350 2.141 0.779 1.00 0.00 15 GLY A CA 3
ATOM 2513 C C . GLY A 1 15 ? -12.717 1.020 -0.021 1.00 0.00 15 GLY A C 3
ATOM 2514 O O . GLY A 1 15 ? -13.108 -0.140 0.106 1.00 0.00 15 GLY A O 3
ATOM 2518 N N . ASN A 1 16 ? -11.737 1.366 -0.850 1.00 0.00 16 ASN A N 3
ATOM 2519 C CA . ASN A 1 16 ? -11.050 0.380 -1.676 1.00 0.00 16 ASN A CA 3
ATOM 2520 C C . ASN A 1 16 ? -9.562 0.700 -1.780 1.00 0.00 16 ASN A C 3
ATOM 2521 O O . ASN A 1 16 ? -9.113 1.763 -1.351 1.00 0.00 16 ASN A O 3
ATOM 2532 N N . CYS A 1 17 ? -8.802 -0.228 -2.352 1.00 0.00 17 CYS A N 3
ATOM 2533 C CA . CYS A 1 17 ? -7.364 -0.047 -2.513 1.00 0.00 17 CYS A CA 3
ATOM 2534 C C . CYS A 1 17 ? -7.060 1.243 -3.269 1.00 0.00 17 CYS A C 3
ATOM 2535 O O . CYS A 1 17 ? -7.910 1.772 -3.986 1.00 0.00 17 CYS A O 3
ATOM 2542 N N . THR A 1 18 ? -5.840 1.746 -3.103 1.00 0.00 18 THR A N 3
ATOM 2543 C CA . THR A 1 18 ? -5.423 2.974 -3.768 1.00 0.00 18 THR A CA 3
ATOM 2544 C C . THR A 1 18 ? -4.632 2.671 -5.036 1.00 0.00 18 THR A C 3
ATOM 2545 O O . THR A 1 18 ? -4.106 3.577 -5.682 1.00 0.00 18 THR A O 3
ATOM 2556 N N . GLY A 1 19 ? -4.553 1.391 -5.387 1.00 0.00 19 GLY A N 3
ATOM 2557 C CA . GLY A 1 19 ? -3.824 0.993 -6.577 1.00 0.00 19 GLY A CA 3
ATOM 2558 C C . GLY A 1 19 ? -4.684 0.208 -7.548 1.00 0.00 19 GLY A C 3
ATOM 2559 O O . GLY A 1 19 ? -4.819 0.584 -8.713 1.00 0.00 19 GLY A O 3
ATOM 2563 N N . CYS A 1 20 ? -5.268 -0.885 -7.069 1.00 0.00 20 CYS A N 3
ATOM 2564 C CA . CYS A 1 20 ? -6.118 -1.727 -7.902 1.00 0.00 20 CYS A CA 3
ATOM 2565 C C . CYS A 1 20 ? -7.592 -1.499 -7.580 1.00 0.00 20 CYS A C 3
ATOM 2566 O O . CYS A 1 20 ? -8.462 -2.223 -8.062 1.00 0.00 20 CYS A O 3
ATOM 2573 N N . SER A 1 21 ? -7.864 -0.488 -6.761 1.00 0.00 21 SER A N 3
ATOM 2574 C CA . SER A 1 21 ? -9.231 -0.166 -6.371 1.00 0.00 21 SER A CA 3
ATOM 2575 C C . SER A 1 21 ? -10.044 -1.437 -6.144 1.00 0.00 21 SER A C 3
ATOM 2576 O O . SER A 1 21 ? -11.202 -1.527 -6.551 1.00 0.00 21 SER A O 3
ATOM 2584 N N . ALA A 1 22 ? -9.428 -2.418 -5.492 1.00 0.00 22 ALA A N 3
ATOM 2585 C CA . ALA A 1 22 ? -10.094 -3.683 -5.209 1.00 0.00 22 ALA A CA 3
ATOM 2586 C C . ALA A 1 22 ? -10.679 -3.693 -3.800 1.00 0.00 22 ALA A C 3
ATOM 2587 O O . ALA A 1 22 ? -9.964 -3.909 -2.821 1.00 0.00 22 ALA A O 3
ATOM 2594 N N . THR A 1 23 ? -11.983 -3.455 -3.704 1.00 0.00 23 THR A N 3
ATOM 2595 C CA . THR A 1 23 ? -12.663 -3.435 -2.415 1.00 0.00 23 THR A CA 3
ATOM 2596 C C . THR A 1 23 ? -12.126 -4.523 -1.493 1.00 0.00 23 THR A C 3
ATOM 2597 O O . THR A 1 23 ? -11.727 -5.595 -1.947 1.00 0.00 23 THR A O 3
ATOM 2608 N N . PHE A 1 24 ? -12.119 -4.240 -0.194 1.00 0.00 24 PHE A N 3
ATOM 2609 C CA . PHE A 1 24 ? -11.630 -5.196 0.793 1.00 0.00 24 PHE A CA 3
ATOM 2610 C C . PHE A 1 24 ? -12.773 -6.049 1.337 1.00 0.00 24 PHE A C 3
ATOM 2611 O O . PHE A 1 24 ? -13.571 -5.590 2.154 1.00 0.00 24 PHE A O 3
ATOM 2628 N N . SER A 1 25 ? -12.845 -7.294 0.875 1.00 0.00 25 SER A N 3
ATOM 2629 C CA . SER A 1 25 ? -13.892 -8.211 1.311 1.00 0.00 25 SER A CA 3
ATOM 2630 C C . SER A 1 25 ? -13.639 -8.685 2.739 1.00 0.00 25 SER A C 3
ATOM 2631 O O . SER A 1 25 ? -12.644 -8.314 3.362 1.00 0.00 25 SER A O 3
ATOM 2639 N N . VAL A 1 26 ? -14.547 -9.509 3.251 1.00 0.00 26 VAL A N 3
ATOM 2640 C CA . VAL A 1 26 ? -14.424 -10.037 4.605 1.00 0.00 26 VAL A CA 3
ATOM 2641 C C . VAL A 1 26 ? -13.074 -10.715 4.810 1.00 0.00 26 VAL A C 3
ATOM 2642 O O . VAL A 1 26 ? -12.518 -10.697 5.909 1.00 0.00 26 VAL A O 3
ATOM 2655 N N . LEU A 1 27 ? -12.551 -11.312 3.744 1.00 0.00 27 LEU A N 3
ATOM 2656 C CA . LEU A 1 27 ? -11.264 -11.997 3.806 1.00 0.00 27 LEU A CA 3
ATOM 2657 C C . LEU A 1 27 ? -10.112 -11.004 3.685 1.00 0.00 27 LEU A C 3
ATOM 2658 O O . LEU A 1 27 ? -9.258 -10.916 4.567 1.00 0.00 27 LEU A O 3
ATOM 2674 N N . LYS A 1 28 ? -10.097 -10.255 2.587 1.00 0.00 28 LYS A N 3
ATOM 2675 C CA . LYS A 1 28 ? -9.053 -9.265 2.350 1.00 0.00 28 LYS A CA 3
ATOM 2676 C C . LYS A 1 28 ? -9.021 -8.230 3.471 1.00 0.00 28 LYS A C 3
ATOM 2677 O O . LYS A 1 28 ? -9.968 -7.464 3.650 1.00 0.00 28 LYS A O 3
ATOM 2696 N N . LYS A 1 29 ? -7.924 -8.212 4.221 1.00 0.00 29 LYS A N 3
ATOM 2697 C CA . LYS A 1 29 ? -7.766 -7.270 5.323 1.00 0.00 29 LYS A CA 3
ATOM 2698 C C . LYS A 1 29 ? -7.078 -5.993 4.852 1.00 0.00 29 LYS A C 3
ATOM 2699 O O . LYS A 1 29 ? -5.916 -6.017 4.444 1.00 0.00 29 LYS A O 3
ATOM 2718 N N . ARG A 1 30 ? -7.801 -4.879 4.912 1.00 0.00 30 ARG A N 3
ATOM 2719 C CA . ARG A 1 30 ? -7.259 -3.593 4.492 1.00 0.00 30 ARG A CA 3
ATOM 2720 C C . ARG A 1 30 ? -5.882 -3.356 5.105 1.00 0.00 30 ARG A C 3
ATOM 2721 O O . ARG A 1 30 ? -5.754 -3.169 6.315 1.00 0.00 30 ARG A O 3
ATOM 2742 N N . ARG A 1 31 ? -4.854 -3.367 4.262 1.00 0.00 31 ARG A N 3
ATOM 2743 C CA . ARG A 1 31 ? -3.487 -3.156 4.722 1.00 0.00 31 ARG A CA 3
ATOM 2744 C C . ARG A 1 31 ? -3.135 -1.672 4.716 1.00 0.00 31 ARG A C 3
ATOM 2745 O O . ARG A 1 31 ? -3.700 -0.892 3.949 1.00 0.00 31 ARG A O 3
ATOM 2766 N N . SER A 1 32 ? -2.197 -1.288 5.576 1.00 0.00 32 SER A N 3
ATOM 2767 C CA . SER A 1 32 ? -1.772 0.104 5.673 1.00 0.00 32 SER A CA 3
ATOM 2768 C C . SER A 1 32 ? -0.293 0.246 5.327 1.00 0.00 32 SER A C 3
ATOM 2769 O O . SER A 1 32 ? 0.566 -0.374 5.955 1.00 0.00 32 SER A O 3
ATOM 2777 N N . CYS A 1 33 ? -0.002 1.066 4.322 1.00 0.00 33 CYS A N 3
ATOM 2778 C CA . CYS A 1 33 ? 1.372 1.290 3.891 1.00 0.00 33 CYS A CA 3
ATOM 2779 C C . CYS A 1 33 ? 2.226 1.810 5.043 1.00 0.00 33 CYS A C 3
ATOM 2780 O O . CYS A 1 33 ? 1.704 2.259 6.064 1.00 0.00 33 CYS A O 3
ATOM 2787 N N . SER A 1 34 ? 3.543 1.746 4.873 1.00 0.00 34 SER A N 3
ATOM 2788 C CA . SER A 1 34 ? 4.470 2.206 5.900 1.00 0.00 34 SER A CA 3
ATOM 2789 C C . SER A 1 34 ? 5.046 3.572 5.539 1.00 0.00 34 SER A C 3
ATOM 2790 O O . SER A 1 34 ? 5.350 4.380 6.415 1.00 0.00 34 SER A O 3
ATOM 2798 N N . ASN A 1 35 ? 5.191 3.822 4.242 1.00 0.00 35 ASN A N 3
ATOM 2799 C CA . ASN A 1 35 ? 5.731 5.090 3.764 1.00 0.00 35 ASN A CA 3
ATOM 2800 C C . ASN A 1 35 ? 4.630 6.140 3.646 1.00 0.00 35 ASN A C 3
ATOM 2801 O O . ASN A 1 35 ? 4.530 7.046 4.473 1.00 0.00 35 ASN A O 3
ATOM 2812 N N . CYS A 1 36 ? 3.804 6.010 2.613 1.00 0.00 36 CYS A N 3
ATOM 2813 C CA . CYS A 1 36 ? 2.710 6.946 2.386 1.00 0.00 36 CYS A CA 3
ATOM 2814 C C . CYS A 1 36 ? 1.657 6.829 3.484 1.00 0.00 36 CYS A C 3
ATOM 2815 O O . CYS A 1 36 ? 1.049 7.821 3.885 1.00 0.00 36 CYS A O 3
ATOM 2822 N N . GLY A 1 37 ? 1.447 5.608 3.967 1.00 0.00 37 GLY A N 3
ATOM 2823 C CA . GLY A 1 37 ? 0.467 5.383 5.014 1.00 0.00 37 GLY A CA 3
ATOM 2824 C C . GLY A 1 37 ? -0.953 5.365 4.486 1.00 0.00 37 GLY A C 3
ATOM 2825 O O . GLY A 1 37 ? -1.872 5.855 5.140 1.00 0.00 37 GLY A O 3
ATOM 2829 N N . ASN A 1 38 ? -1.133 4.800 3.296 1.00 0.00 38 ASN A N 3
ATOM 2830 C CA . ASN A 1 38 ? -2.452 4.723 2.678 1.00 0.00 38 ASN A CA 3
ATOM 2831 C C . ASN A 1 38 ? -2.998 3.299 2.737 1.00 0.00 38 ASN A C 3
ATOM 2832 O O . ASN A 1 38 ? -2.304 2.375 3.161 1.00 0.00 38 ASN A O 3
ATOM 2843 N N . SER A 1 39 ? -4.245 3.131 2.309 1.00 0.00 39 SER A N 3
ATOM 2844 C CA . SER A 1 39 ? -4.885 1.821 2.316 1.00 0.00 39 SER A CA 3
ATOM 2845 C C . SER A 1 39 ? -4.552 1.047 1.044 1.00 0.00 39 SER A C 3
ATOM 2846 O O . SER A 1 39 ? -4.571 1.600 -0.056 1.00 0.00 39 SER A O 3
ATOM 2854 N N . PHE A 1 40 ? -4.248 -0.236 1.203 1.00 0.00 40 PHE A N 3
ATOM 2855 C CA . PHE A 1 40 ? -3.909 -1.088 0.068 1.00 0.00 40 PHE A CA 3
ATOM 2856 C C . PHE A 1 40 ? -4.335 -2.530 0.325 1.00 0.00 40 PHE A C 3
ATOM 2857 O O . PHE A 1 40 ? -4.598 -2.919 1.463 1.00 0.00 40 PHE A O 3
ATOM 2874 N N . CYS A 1 41 ? -4.401 -3.320 -0.742 1.00 0.00 41 CYS A N 3
ATOM 2875 C CA . CYS A 1 41 ? -4.795 -4.720 -0.634 1.00 0.00 41 CYS A CA 3
ATOM 2876 C C . CYS A 1 41 ? -3.609 -5.589 -0.225 1.00 0.00 41 CYS A C 3
ATOM 2877 O O . CYS A 1 41 ? -2.520 -5.083 0.045 1.00 0.00 41 CYS A O 3
ATOM 2884 N N . SER A 1 42 ? -3.831 -6.899 -0.180 1.00 0.00 42 SER A N 3
ATOM 2885 C CA . SER A 1 42 ? -2.782 -7.838 0.200 1.00 0.00 42 SER A CA 3
ATOM 2886 C C . SER A 1 42 ? -1.928 -8.217 -1.006 1.00 0.00 42 SER A C 3
ATOM 2887 O O . SER A 1 42 ? -1.147 -9.166 -0.954 1.00 0.00 42 SER A O 3
ATOM 2895 N N . ARG A 1 43 ? -2.084 -7.467 -2.092 1.00 0.00 43 ARG A N 3
ATOM 2896 C CA . ARG A 1 43 ? -1.329 -7.723 -3.313 1.00 0.00 43 ARG A CA 3
ATOM 2897 C C . ARG A 1 43 ? -0.493 -6.507 -3.700 1.00 0.00 43 ARG A C 3
ATOM 2898 O O . ARG A 1 43 ? 0.545 -6.635 -4.351 1.00 0.00 43 ARG A O 3
ATOM 2919 N N . CYS A 1 44 ? -0.952 -5.327 -3.297 1.00 0.00 44 CYS A N 3
ATOM 2920 C CA . CYS A 1 44 ? -0.248 -4.087 -3.603 1.00 0.00 44 CYS A CA 3
ATOM 2921 C C . CYS A 1 44 ? 0.710 -3.714 -2.475 1.00 0.00 44 CYS A C 3
ATOM 2922 O O . CYS A 1 44 ? 1.754 -3.104 -2.711 1.00 0.00 44 CYS A O 3
ATOM 2929 N N . CYS A 1 45 ? 0.348 -4.084 -1.252 1.00 0.00 45 CYS A N 3
ATOM 2930 C CA . CYS A 1 45 ? 1.175 -3.788 -0.088 1.00 0.00 45 CYS A CA 3
ATOM 2931 C C . CYS A 1 45 ? 1.989 -5.010 0.326 1.00 0.00 45 CYS A C 3
ATOM 2932 O O . CYS A 1 45 ? 2.200 -5.255 1.514 1.00 0.00 45 CYS A O 3
ATOM 2940 N N . SER A 1 46 ? 2.443 -5.774 -0.662 1.00 0.00 46 SER A N 3
ATOM 2941 C CA . SER A 1 46 ? 3.229 -6.974 -0.401 1.00 0.00 46 SER A CA 3
ATOM 2942 C C . SER A 1 46 ? 4.690 -6.761 -0.786 1.00 0.00 46 SER A C 3
ATOM 2943 O O . SER A 1 46 ? 5.373 -7.691 -1.214 1.00 0.00 46 SER A O 3
ATOM 2951 N N . PHE A 1 47 ? 5.162 -5.528 -0.629 1.00 0.00 47 PHE A N 3
ATOM 2952 C CA . PHE A 1 47 ? 6.542 -5.191 -0.960 1.00 0.00 47 PHE A CA 3
ATOM 2953 C C . PHE A 1 47 ? 7.289 -4.686 0.271 1.00 0.00 47 PHE A C 3
ATOM 2954 O O . PHE A 1 47 ? 6.861 -3.735 0.925 1.00 0.00 47 PHE A O 3
ATOM 2971 N N . LYS A 1 48 ? 8.408 -5.332 0.582 1.00 0.00 48 LYS A N 3
ATOM 2972 C CA . LYS A 1 48 ? 9.217 -4.950 1.734 1.00 0.00 48 LYS A CA 3
ATOM 2973 C C . LYS A 1 48 ? 10.359 -4.030 1.315 1.00 0.00 48 LYS A C 3
ATOM 2974 O O . LYS A 1 48 ? 11.087 -4.320 0.366 1.00 0.00 48 LYS A O 3
ATOM 2993 N N . VAL A 1 49 ? 10.512 -2.920 2.031 1.00 0.00 49 VAL A N 3
ATOM 2994 C CA . VAL A 1 49 ? 11.567 -1.959 1.736 1.00 0.00 49 VAL A CA 3
ATOM 2995 C C . VAL A 1 49 ? 12.221 -1.451 3.015 1.00 0.00 49 VAL A C 3
ATOM 2996 O O . VAL A 1 49 ? 11.596 -1.374 4.073 1.00 0.00 49 VAL A O 3
ATOM 3009 N N . PRO A 1 50 ? 13.511 -1.094 2.919 1.00 0.00 50 PRO A N 3
ATOM 3010 C CA . PRO A 1 50 ? 14.279 -0.585 4.060 1.00 0.00 50 PRO A CA 3
ATOM 3011 C C . PRO A 1 50 ? 13.825 0.805 4.490 1.00 0.00 50 PRO A C 3
ATOM 3012 O O . PRO A 1 50 ? 13.839 1.748 3.698 1.00 0.00 50 PRO A O 3
ATOM 3023 N N . LYS A 1 51 ? 13.421 0.927 5.750 1.00 0.00 51 LYS A N 3
ATOM 3024 C CA . LYS A 1 51 ? 12.964 2.203 6.288 1.00 0.00 51 LYS A CA 3
ATOM 3025 C C . LYS A 1 51 ? 14.147 3.096 6.649 1.00 0.00 51 LYS A C 3
ATOM 3026 O O . LYS A 1 51 ? 14.173 4.278 6.305 1.00 0.00 51 LYS A O 3
ATOM 3045 N N . SER A 1 52 ? 15.125 2.523 7.344 1.00 0.00 52 SER A N 3
ATOM 3046 C CA . SER A 1 52 ? 16.309 3.268 7.754 1.00 0.00 52 SER A CA 3
ATOM 3047 C C . SER A 1 52 ? 16.982 3.924 6.551 1.00 0.00 52 SER A C 3
ATOM 3048 O O . SER A 1 52 ? 17.393 5.083 6.611 1.00 0.00 52 SER A O 3
ATOM 3056 N N . SER A 1 53 ? 17.089 3.174 5.460 1.00 0.00 53 SER A N 3
ATOM 3057 C CA . SER A 1 53 ? 17.715 3.679 4.243 1.00 0.00 53 SER A CA 3
ATOM 3058 C C . SER A 1 53 ? 16.660 4.086 3.219 1.00 0.00 53 SER A C 3
ATOM 3059 O O . SER A 1 53 ? 16.820 3.852 2.021 1.00 0.00 53 SER A O 3
ATOM 3067 N N . MET A 1 54 ? 15.583 4.697 3.700 1.00 0.00 54 MET A N 3
ATOM 3068 C CA . MET A 1 54 ? 14.501 5.139 2.826 1.00 0.00 54 MET A CA 3
ATOM 3069 C C . MET A 1 54 ? 14.711 6.586 2.391 1.00 0.00 54 MET A C 3
ATOM 3070 O O . MET A 1 54 ? 14.815 6.877 1.200 1.00 0.00 54 MET A O 3
ATOM 3084 N N . GLY A 1 55 ? 14.771 7.489 3.364 1.00 0.00 55 GLY A N 3
ATOM 3085 C CA . GLY A 1 55 ? 14.967 8.895 3.060 1.00 0.00 55 GLY A CA 3
ATOM 3086 C C . GLY A 1 55 ? 15.491 9.677 4.248 1.00 0.00 55 GLY A C 3
ATOM 3087 O O . GLY A 1 55 ? 16.330 10.564 4.094 1.00 0.00 55 GLY A O 3
ATOM 3091 N N . ALA A 1 56 ? 14.995 9.349 5.437 1.00 0.00 56 ALA A N 3
ATOM 3092 C CA . ALA A 1 56 ? 15.419 10.027 6.655 1.00 0.00 56 ALA A CA 3
ATOM 3093 C C . ALA A 1 56 ? 16.073 9.051 7.627 1.00 0.00 56 ALA A C 3
ATOM 3094 O O . ALA A 1 56 ? 15.404 8.462 8.478 1.00 0.00 56 ALA A O 3
ATOM 3101 N N . THR A 1 57 ? 17.385 8.882 7.497 1.00 0.00 57 THR A N 3
ATOM 3102 C CA . THR A 1 57 ? 18.130 7.976 8.362 1.00 0.00 57 THR A CA 3
ATOM 3103 C C . THR A 1 57 ? 17.964 8.356 9.829 1.00 0.00 57 THR A C 3
ATOM 3104 O O . THR A 1 57 ? 18.570 9.317 10.303 1.00 0.00 57 THR A O 3
ATOM 3115 N N . ALA A 1 58 ? 17.140 7.596 10.543 1.00 0.00 58 ALA A N 3
ATOM 3116 C CA . ALA A 1 58 ? 16.897 7.852 11.957 1.00 0.00 58 ALA A CA 3
ATOM 3117 C C . ALA A 1 58 ? 17.721 6.916 12.834 1.00 0.00 58 ALA A C 3
ATOM 3118 O O . ALA A 1 58 ? 17.964 5.759 12.491 1.00 0.00 58 ALA A O 3
ATOM 3125 N N . PRO A 1 59 ? 18.164 7.426 13.993 1.00 0.00 59 PRO A N 3
ATOM 3126 C CA . PRO A 1 59 ? 18.968 6.652 14.943 1.00 0.00 59 PRO A CA 3
ATOM 3127 C C . PRO A 1 59 ? 18.162 5.551 15.623 1.00 0.00 59 PRO A C 3
ATOM 3128 O O . PRO A 1 59 ? 18.726 4.630 16.212 1.00 0.00 59 PRO A O 3
ATOM 3139 N N . GLU A 1 60 ? 16.839 5.653 15.536 1.00 0.00 60 GLU A N 3
ATOM 3140 C CA . GLU A 1 60 ? 15.956 4.664 16.143 1.00 0.00 60 GLU A CA 3
ATOM 3141 C C . GLU A 1 60 ? 15.716 3.493 15.195 1.00 0.00 60 GLU A C 3
ATOM 3142 O O . GLU A 1 60 ? 15.485 2.365 15.631 1.00 0.00 60 GLU A O 3
ATOM 3154 N N . ALA A 1 61 ? 15.772 3.770 13.896 1.00 0.00 61 ALA A N 3
ATOM 3155 C CA . ALA A 1 61 ? 15.562 2.740 12.886 1.00 0.00 61 ALA A CA 3
ATOM 3156 C C . ALA A 1 61 ? 16.825 2.513 12.063 1.00 0.00 61 ALA A C 3
ATOM 3157 O O . ALA A 1 61 ? 17.299 3.418 11.376 1.00 0.00 61 ALA A O 3
ATOM 3164 N N . GLN A 1 62 ? 17.365 1.301 12.137 1.00 0.00 62 GLN A N 3
ATOM 3165 C CA . GLN A 1 62 ? 18.575 0.958 11.399 1.00 0.00 62 GLN A CA 3
ATOM 3166 C C . GLN A 1 62 ? 18.484 -0.456 10.833 1.00 0.00 62 GLN A C 3
ATOM 3167 O O . GLN A 1 62 ? 18.070 -1.386 11.524 1.00 0.00 62 GLN A O 3
ATOM 3181 N N . ARG A 1 63 ? 18.875 -0.609 9.572 1.00 0.00 63 ARG A N 3
ATOM 3182 C CA . ARG A 1 63 ? 18.836 -1.909 8.912 1.00 0.00 63 ARG A CA 3
ATOM 3183 C C . ARG A 1 63 ? 17.518 -2.623 9.196 1.00 0.00 63 ARG A C 3
ATOM 3184 O O . ARG A 1 63 ? 17.495 -3.828 9.446 1.00 0.00 63 ARG A O 3
ATOM 3205 N N . GLU A 1 64 ? 16.422 -1.871 9.157 1.00 0.00 64 GLU A N 3
ATOM 3206 C CA . GLU A 1 64 ? 15.101 -2.433 9.411 1.00 0.00 64 GLU A CA 3
ATOM 3207 C C . GLU A 1 64 ? 14.298 -2.543 8.118 1.00 0.00 64 GLU A C 3
ATOM 3208 O O . GLU A 1 64 ? 14.610 -1.890 7.122 1.00 0.00 64 GLU A O 3
ATOM 3220 N N . THR A 1 65 ? 13.263 -3.377 8.141 1.00 0.00 65 THR A N 3
ATOM 3221 C CA . THR A 1 65 ? 12.416 -3.575 6.971 1.00 0.00 65 THR A CA 3
ATOM 3222 C C . THR A 1 65 ? 10.973 -3.180 7.263 1.00 0.00 65 THR A C 3
ATOM 3223 O O . THR A 1 65 ? 10.524 -3.232 8.409 1.00 0.00 65 THR A O 3
ATOM 3234 N N . VAL A 1 66 ? 10.250 -2.785 6.220 1.00 0.00 66 VAL A N 3
ATOM 3235 C CA . VAL A 1 66 ? 8.856 -2.383 6.365 1.00 0.00 66 VAL A CA 3
ATOM 3236 C C . VAL A 1 66 ? 8.056 -2.710 5.110 1.00 0.00 66 VAL A C 3
ATOM 3237 O O . VAL A 1 66 ? 8.613 -2.826 4.018 1.00 0.00 66 VAL A O 3
ATOM 3250 N N . PHE A 1 67 ? 6.745 -2.858 5.272 1.00 0.00 67 PHE A N 3
ATOM 3251 C CA . PHE A 1 67 ? 5.867 -3.173 4.151 1.00 0.00 67 PHE A CA 3
ATOM 3252 C C . PHE A 1 67 ? 5.279 -1.901 3.547 1.00 0.00 67 PHE A C 3
ATOM 3253 O O . PHE A 1 67 ? 4.747 -1.050 4.260 1.00 0.00 67 PHE A O 3
ATOM 3270 N N . VAL A 1 68 ? 5.379 -1.779 2.227 1.00 0.00 68 VAL A N 3
ATOM 3271 C CA . VAL A 1 68 ? 4.856 -0.612 1.526 1.00 0.00 68 VAL A CA 3
ATOM 3272 C C . VAL A 1 68 ? 4.023 -1.024 0.318 1.00 0.00 68 VAL A C 3
ATOM 3273 O O . VAL A 1 68 ? 3.963 -2.202 -0.036 1.00 0.00 68 VAL A O 3
ATOM 3286 N N . CYS A 1 69 ? 3.381 -0.046 -0.313 1.00 0.00 69 CYS A N 3
ATOM 3287 C CA . CYS A 1 69 ? 2.550 -0.306 -1.482 1.00 0.00 69 CYS A CA 3
ATOM 3288 C C . CYS A 1 69 ? 3.364 -0.178 -2.767 1.00 0.00 69 CYS A C 3
ATOM 3289 O O . CYS A 1 69 ? 4.267 0.653 -2.861 1.00 0.00 69 CYS A O 3
ATOM 3296 N N . ALA A 1 70 ? 3.036 -1.006 -3.753 1.00 0.00 70 ALA A N 3
ATOM 3297 C CA . ALA A 1 70 ? 3.734 -0.983 -5.033 1.00 0.00 70 ALA A CA 3
ATOM 3298 C C . ALA A 1 70 ? 4.063 0.445 -5.454 1.00 0.00 70 ALA A C 3
ATOM 3299 O O . ALA A 1 70 ? 5.214 0.765 -5.750 1.00 0.00 70 ALA A O 3
ATOM 3306 N N . SER A 1 71 ? 3.045 1.299 -5.480 1.00 0.00 71 SER A N 3
ATOM 3307 C CA . SER A 1 71 ? 3.225 2.692 -5.870 1.00 0.00 71 SER A CA 3
ATOM 3308 C C . SER A 1 71 ? 4.458 3.289 -5.198 1.00 0.00 71 SER A C 3
ATOM 3309 O O . SER A 1 71 ? 5.204 4.054 -5.809 1.00 0.00 71 SER A O 3
ATOM 3317 N N . CYS A 1 72 ? 4.665 2.934 -3.934 1.00 0.00 72 CYS A N 3
ATOM 3318 C CA . CYS A 1 72 ? 5.806 3.433 -3.176 1.00 0.00 72 CYS A CA 3
ATOM 3319 C C . CYS A 1 72 ? 7.049 2.589 -3.445 1.00 0.00 72 CYS A C 3
ATOM 3320 O O . CYS A 1 72 ? 8.049 3.087 -3.961 1.00 0.00 72 CYS A O 3
ATOM 3327 N N . ASN A 1 73 ? 6.977 1.310 -3.092 1.00 0.00 73 ASN A N 3
ATOM 3328 C CA . ASN A 1 73 ? 8.096 0.397 -3.294 1.00 0.00 73 ASN A CA 3
ATOM 3329 C C . ASN A 1 73 ? 8.814 0.700 -4.606 1.00 0.00 73 ASN A C 3
ATOM 3330 O O . ASN A 1 73 ? 10.041 0.638 -4.681 1.00 0.00 73 ASN A O 3
ATOM 3341 N N . GLN A 1 74 ? 8.041 1.027 -5.636 1.00 0.00 74 GLN A N 3
ATOM 3342 C CA . GLN A 1 74 ? 8.603 1.339 -6.945 1.00 0.00 74 GLN A CA 3
ATOM 3343 C C . GLN A 1 74 ? 9.393 2.643 -6.901 1.00 0.00 74 GLN A C 3
ATOM 3344 O O . GLN A 1 74 ? 10.481 2.742 -7.470 1.00 0.00 74 GLN A O 3
ATOM 3358 N N . THR A 1 75 ? 8.839 3.642 -6.221 1.00 0.00 75 THR A N 3
ATOM 3359 C CA . THR A 1 75 ? 9.491 4.941 -6.104 1.00 0.00 75 THR A CA 3
ATOM 3360 C C . THR A 1 75 ? 10.721 4.860 -5.208 1.00 0.00 75 THR A C 3
ATOM 3361 O O . THR A 1 75 ? 11.776 5.407 -5.532 1.00 0.00 75 THR A O 3
ATOM 3372 N N . LEU A 1 76 ? 10.580 4.174 -4.079 1.00 0.00 76 LEU A N 3
ATOM 3373 C CA . LEU A 1 76 ? 11.681 4.020 -3.134 1.00 0.00 76 LEU A CA 3
ATOM 3374 C C . LEU A 1 76 ? 12.857 3.295 -3.782 1.00 0.00 76 LEU A C 3
ATOM 3375 O O . LEU A 1 76 ? 13.959 3.835 -3.872 1.00 0.00 76 LEU A O 3
ATOM 3391 N N . SER A 1 77 ? 12.613 2.068 -4.233 1.00 0.00 77 SER A N 3
ATOM 3392 C CA . SER A 1 77 ? 13.651 1.268 -4.871 1.00 0.00 77 SER A CA 3
ATOM 3393 C C . SER A 1 77 ? 14.588 2.148 -5.692 1.00 0.00 77 SER A C 3
ATOM 3394 O O . SER A 1 77 ? 15.809 1.992 -5.643 1.00 0.00 77 SER A O 3
ATOM 3402 N N . LYS A 1 78 ? 14.009 3.076 -6.446 1.00 0.00 78 LYS A N 3
ATOM 3403 C CA . LYS A 1 78 ? 14.789 3.984 -7.278 1.00 0.00 78 LYS A CA 3
ATOM 3404 C C . LYS A 1 78 ? 16.039 4.457 -6.542 1.00 0.00 78 LYS A C 3
ATOM 3405 O O . LYS A 1 78 ? 16.036 4.596 -5.319 1.00 0.00 78 LYS A O 3
ATOM 3424 N N . SER A 1 79 ? 17.106 4.704 -7.296 1.00 0.00 79 SER A N 3
ATOM 3425 C CA . SER A 1 79 ? 18.363 5.159 -6.715 1.00 0.00 79 SER A CA 3
ATOM 3426 C C . SER A 1 79 ? 18.766 6.515 -7.286 1.00 0.00 79 SER A C 3
ATOM 3427 O O . SER A 1 79 ? 18.167 7.001 -8.245 1.00 0.00 79 SER A O 3
ATOM 3435 N N . GLY A 1 80 ? 19.788 7.122 -6.689 1.00 0.00 80 GLY A N 3
ATOM 3436 C CA . GLY A 1 80 ? 20.254 8.417 -7.151 1.00 0.00 80 GLY A CA 3
ATOM 3437 C C . GLY A 1 80 ? 21.055 9.155 -6.097 1.00 0.00 80 GLY A C 3
ATOM 3438 O O . GLY A 1 80 ? 21.295 8.647 -5.001 1.00 0.00 80 GLY A O 3
ATOM 3442 N N . PRO A 1 81 ? 21.483 10.383 -6.425 1.00 0.00 81 PRO A N 3
ATOM 3443 C CA . PRO A 1 81 ? 22.269 11.217 -5.511 1.00 0.00 81 PRO A CA 3
ATOM 3444 C C . PRO A 1 81 ? 21.446 11.715 -4.328 1.00 0.00 81 PRO A C 3
ATOM 3445 O O . PRO A 1 81 ? 21.896 12.565 -3.560 1.00 0.00 81 PRO A O 3
ATOM 3456 N N . SER A 1 82 ? 20.238 11.178 -4.186 1.00 0.00 82 SER A N 3
ATOM 3457 C CA . SER A 1 82 ? 19.351 11.570 -3.097 1.00 0.00 82 SER A CA 3
ATOM 3458 C C . SER A 1 82 ? 19.854 11.026 -1.763 1.00 0.00 82 SER A C 3
ATOM 3459 O O . SER A 1 82 ? 19.223 10.161 -1.155 1.00 0.00 82 SER A O 3
ATOM 3467 N N . SER A 1 83 ? 20.995 11.539 -1.315 1.00 0.00 83 SER A N 3
ATOM 3468 C CA . SER A 1 83 ? 21.587 11.103 -0.055 1.00 0.00 83 SER A CA 3
ATOM 3469 C C . SER A 1 83 ? 22.382 12.233 0.591 1.00 0.00 83 SER A C 3
ATOM 3470 O O . SER A 1 83 ? 23.098 12.970 -0.086 1.00 0.00 83 SER A O 3
ATOM 3478 N N . GLY A 1 84 ? 22.251 12.363 1.908 1.00 0.00 84 GLY A N 3
ATOM 3479 C CA . GLY A 1 84 ? 22.962 13.405 2.625 1.00 0.00 84 GLY A CA 3
ATOM 3480 C C . GLY A 1 84 ? 22.570 13.473 4.088 1.00 0.00 84 GLY A C 3
ATOM 3481 O O . GLY A 1 84 ? 23.263 12.893 4.922 1.00 0.00 84 GLY A O 3
ATOM 3487 N N . GLY A 1 1 ? -7.069 38.332 -17.050 1.00 0.00 1 GLY A N 4
ATOM 3488 C CA . GLY A 1 1 ? -7.188 36.986 -17.580 1.00 0.00 1 GLY A CA 4
ATOM 3489 C C . GLY A 1 1 ? -7.792 36.021 -16.579 1.00 0.00 1 GLY A C 4
ATOM 3490 O O . GLY A 1 1 ? -7.340 35.937 -15.437 1.00 0.00 1 GLY A O 4
ATOM 3494 N N . SER A 1 2 ? -8.817 35.291 -17.008 1.00 0.00 2 SER A N 4
ATOM 3495 C CA . SER A 1 2 ? -9.487 34.331 -16.139 1.00 0.00 2 SER A CA 4
ATOM 3496 C C . SER A 1 2 ? -9.223 32.902 -16.603 1.00 0.00 2 SER A C 4
ATOM 3497 O O . SER A 1 2 ? -9.411 32.573 -17.774 1.00 0.00 2 SER A O 4
ATOM 3505 N N . SER A 1 3 ? -8.786 32.056 -15.676 1.00 0.00 3 SER A N 4
ATOM 3506 C CA . SER A 1 3 ? -8.491 30.663 -15.989 1.00 0.00 3 SER A CA 4
ATOM 3507 C C . SER A 1 3 ? -9.611 29.748 -15.501 1.00 0.00 3 SER A C 4
ATOM 3508 O O . SER A 1 3 ? -10.041 29.833 -14.352 1.00 0.00 3 SER A O 4
ATOM 3516 N N . GLY A 1 4 ? -10.079 28.873 -16.386 1.00 0.00 4 GLY A N 4
ATOM 3517 C CA . GLY A 1 4 ? -11.145 27.954 -16.028 1.00 0.00 4 GLY A CA 4
ATOM 3518 C C . GLY A 1 4 ? -10.619 26.629 -15.514 1.00 0.00 4 GLY A C 4
ATOM 3519 O O . GLY A 1 4 ? -10.691 25.614 -16.207 1.00 0.00 4 GLY A O 4
ATOM 3523 N N . SER A 1 5 ? -10.088 26.637 -14.296 1.00 0.00 5 SER A N 4
ATOM 3524 C CA . SER A 1 5 ? -9.543 25.427 -13.692 1.00 0.00 5 SER A CA 4
ATOM 3525 C C . SER A 1 5 ? -10.552 24.793 -12.739 1.00 0.00 5 SER A C 4
ATOM 3526 O O . SER A 1 5 ? -10.193 24.319 -11.662 1.00 0.00 5 SER A O 4
ATOM 3534 N N . SER A 1 6 ? -11.818 24.789 -13.146 1.00 0.00 6 SER A N 4
ATOM 3535 C CA . SER A 1 6 ? -12.881 24.217 -12.328 1.00 0.00 6 SER A CA 4
ATOM 3536 C C . SER A 1 6 ? -12.792 22.695 -12.308 1.00 0.00 6 SER A C 4
ATOM 3537 O O . SER A 1 6 ? -12.123 22.089 -13.145 1.00 0.00 6 SER A O 4
ATOM 3545 N N . GLY A 1 7 ? -13.474 22.081 -11.346 1.00 0.00 7 GLY A N 4
ATOM 3546 C CA . GLY A 1 7 ? -13.459 20.634 -11.233 1.00 0.00 7 GLY A CA 4
ATOM 3547 C C . GLY A 1 7 ? -13.672 20.161 -9.809 1.00 0.00 7 GLY A C 4
ATOM 3548 O O . GLY A 1 7 ? -12.754 20.205 -8.989 1.00 0.00 7 GLY A O 4
ATOM 3552 N N . ARG A 1 8 ? -14.886 19.708 -9.513 1.00 0.00 8 ARG A N 4
ATOM 3553 C CA . ARG A 1 8 ? -15.217 19.228 -8.176 1.00 0.00 8 ARG A CA 4
ATOM 3554 C C . ARG A 1 8 ? -16.096 17.983 -8.249 1.00 0.00 8 ARG A C 4
ATOM 3555 O O . ARG A 1 8 ? -17.081 17.948 -8.986 1.00 0.00 8 ARG A O 4
ATOM 3576 N N . TYR A 1 9 ? -15.732 16.963 -7.480 1.00 0.00 9 TYR A N 4
ATOM 3577 C CA . TYR A 1 9 ? -16.485 15.715 -7.458 1.00 0.00 9 TYR A CA 4
ATOM 3578 C C . TYR A 1 9 ? -16.282 14.978 -6.138 1.00 0.00 9 TYR A C 4
ATOM 3579 O O . TYR A 1 9 ? -15.248 15.102 -5.481 1.00 0.00 9 TYR A O 4
ATOM 3597 N N . PRO A 1 10 ? -17.294 14.193 -5.739 1.00 0.00 10 PRO A N 4
ATOM 3598 C CA . PRO A 1 10 ? -17.251 13.419 -4.494 1.00 0.00 10 PRO A CA 4
ATOM 3599 C C . PRO A 1 10 ? -16.253 12.268 -4.561 1.00 0.00 10 PRO A C 4
ATOM 3600 O O . PRO A 1 10 ? -16.239 11.499 -5.523 1.00 0.00 10 PRO A O 4
ATOM 3611 N N . THR A 1 11 ? -15.419 12.153 -3.532 1.00 0.00 11 THR A N 4
ATOM 3612 C CA . THR A 1 11 ? -14.417 11.096 -3.474 1.00 0.00 11 THR A CA 4
ATOM 3613 C C . THR A 1 11 ? -15.002 9.760 -3.917 1.00 0.00 11 THR A C 4
ATOM 3614 O O . THR A 1 11 ? -16.139 9.429 -3.586 1.00 0.00 11 THR A O 4
ATOM 3625 N N . ASN A 1 12 ? -14.216 8.995 -4.668 1.00 0.00 12 ASN A N 4
ATOM 3626 C CA . ASN A 1 12 ? -14.656 7.694 -5.157 1.00 0.00 12 ASN A CA 4
ATOM 3627 C C . ASN A 1 12 ? -13.570 6.641 -4.956 1.00 0.00 12 ASN A C 4
ATOM 3628 O O . ASN A 1 12 ? -13.857 5.499 -4.601 1.00 0.00 12 ASN A O 4
ATOM 3639 N N . ASN A 1 13 ? -12.322 7.036 -5.185 1.00 0.00 13 ASN A N 4
ATOM 3640 C CA . ASN A 1 13 ? -11.192 6.127 -5.029 1.00 0.00 13 ASN A CA 4
ATOM 3641 C C . ASN A 1 13 ? -11.233 5.436 -3.669 1.00 0.00 13 ASN A C 4
ATOM 3642 O O . ASN A 1 13 ? -11.039 4.224 -3.570 1.00 0.00 13 ASN A O 4
ATOM 3653 N N . PHE A 1 14 ? -11.488 6.216 -2.623 1.00 0.00 14 PHE A N 4
ATOM 3654 C CA . PHE A 1 14 ? -11.554 5.680 -1.268 1.00 0.00 14 PHE A CA 4
ATOM 3655 C C . PHE A 1 14 ? -12.428 4.429 -1.220 1.00 0.00 14 PHE A C 4
ATOM 3656 O O . PHE A 1 14 ? -13.070 4.070 -2.206 1.00 0.00 14 PHE A O 4
ATOM 3673 N N . GLY A 1 15 ? -12.445 3.771 -0.066 1.00 0.00 15 GLY A N 4
ATOM 3674 C CA . GLY A 1 15 ? -13.241 2.568 0.090 1.00 0.00 15 GLY A CA 4
ATOM 3675 C C . GLY A 1 15 ? -12.538 1.334 -0.439 1.00 0.00 15 GLY A C 4
ATOM 3676 O O . GLY A 1 15 ? -12.697 0.240 0.102 1.00 0.00 15 GLY A O 4
ATOM 3680 N N . ASN A 1 16 ? -11.758 1.509 -1.501 1.00 0.00 16 ASN A N 4
ATOM 3681 C CA . ASN A 1 16 ? -11.029 0.400 -2.105 1.00 0.00 16 ASN A CA 4
ATOM 3682 C C . ASN A 1 16 ? -9.545 0.729 -2.232 1.00 0.00 16 ASN A C 4
ATOM 3683 O O . ASN A 1 16 ? -9.146 1.891 -2.148 1.00 0.00 16 ASN A O 4
ATOM 3694 N N . CYS A 1 17 ? -8.731 -0.301 -2.436 1.00 0.00 17 CYS A N 4
ATOM 3695 C CA . CYS A 1 17 ? -7.291 -0.123 -2.576 1.00 0.00 17 CYS A CA 4
ATOM 3696 C C . CYS A 1 17 ? -6.974 1.124 -3.397 1.00 0.00 17 CYS A C 4
ATOM 3697 O O . CYS A 1 17 ? -7.808 1.603 -4.166 1.00 0.00 17 CYS A O 4
ATOM 3704 N N . THR A 1 18 ? -5.762 1.644 -3.229 1.00 0.00 18 THR A N 4
ATOM 3705 C CA . THR A 1 18 ? -5.334 2.834 -3.953 1.00 0.00 18 THR A CA 4
ATOM 3706 C C . THR A 1 18 ? -4.623 2.464 -5.249 1.00 0.00 18 THR A C 4
ATOM 3707 O O . THR A 1 18 ? -4.215 3.335 -6.016 1.00 0.00 18 THR A O 4
ATOM 3718 N N . GLY A 1 19 ? -4.478 1.164 -5.488 1.00 0.00 19 GLY A N 4
ATOM 3719 C CA . GLY A 1 19 ? -3.815 0.701 -6.694 1.00 0.00 19 GLY A CA 4
ATOM 3720 C C . GLY A 1 19 ? -4.738 -0.099 -7.592 1.00 0.00 19 GLY A C 4
ATOM 3721 O O . GLY A 1 19 ? -4.992 0.285 -8.733 1.00 0.00 19 GLY A O 4
ATOM 3725 N N . CYS A 1 20 ? -5.240 -1.216 -7.076 1.00 0.00 20 CYS A N 4
ATOM 3726 C CA . CYS A 1 20 ? -6.138 -2.075 -7.839 1.00 0.00 20 CYS A CA 4
ATOM 3727 C C . CYS A 1 20 ? -7.585 -1.875 -7.399 1.00 0.00 20 CYS A C 4
ATOM 3728 O O . CYS A 1 20 ? -8.443 -2.724 -7.646 1.00 0.00 20 CYS A O 4
ATOM 3735 N N . SER A 1 21 ? -7.850 -0.748 -6.747 1.00 0.00 21 SER A N 4
ATOM 3736 C CA . SER A 1 21 ? -9.192 -0.438 -6.269 1.00 0.00 21 SER A CA 4
ATOM 3737 C C . SER A 1 21 ? -9.902 -1.699 -5.787 1.00 0.00 21 SER A C 4
ATOM 3738 O O . SER A 1 21 ? -11.126 -1.805 -5.868 1.00 0.00 21 SER A O 4
ATOM 3746 N N . ALA A 1 22 ? -9.125 -2.653 -5.286 1.00 0.00 22 ALA A N 4
ATOM 3747 C CA . ALA A 1 22 ? -9.678 -3.907 -4.789 1.00 0.00 22 ALA A CA 4
ATOM 3748 C C . ALA A 1 22 ? -10.542 -3.675 -3.554 1.00 0.00 22 ALA A C 4
ATOM 3749 O O . ALA A 1 22 ? -10.030 -3.521 -2.445 1.00 0.00 22 ALA A O 4
ATOM 3756 N N . THR A 1 23 ? -11.856 -3.649 -3.754 1.00 0.00 23 THR A N 4
ATOM 3757 C CA . THR A 1 23 ? -12.792 -3.434 -2.657 1.00 0.00 23 THR A CA 4
ATOM 3758 C C . THR A 1 23 ? -12.518 -4.393 -1.505 1.00 0.00 23 THR A C 4
ATOM 3759 O O . THR A 1 23 ? -12.108 -5.534 -1.718 1.00 0.00 23 THR A O 4
ATOM 3770 N N . PHE A 1 24 ? -12.749 -3.924 -0.283 1.00 0.00 24 PHE A N 4
ATOM 3771 C CA . PHE A 1 24 ? -12.528 -4.742 0.904 1.00 0.00 24 PHE A CA 4
ATOM 3772 C C . PHE A 1 24 ? -13.854 -5.150 1.539 1.00 0.00 24 PHE A C 4
ATOM 3773 O O . PHE A 1 24 ? -14.562 -4.320 2.110 1.00 0.00 24 PHE A O 4
ATOM 3790 N N . SER A 1 25 ? -14.183 -6.433 1.435 1.00 0.00 25 SER A N 4
ATOM 3791 C CA . SER A 1 25 ? -15.426 -6.952 1.994 1.00 0.00 25 SER A CA 4
ATOM 3792 C C . SER A 1 25 ? -15.160 -8.177 2.864 1.00 0.00 25 SER A C 4
ATOM 3793 O O . SER A 1 25 ? -15.320 -8.133 4.084 1.00 0.00 25 SER A O 4
ATOM 3801 N N . VAL A 1 26 ? -14.754 -9.271 2.227 1.00 0.00 26 VAL A N 4
ATOM 3802 C CA . VAL A 1 26 ? -14.465 -10.509 2.941 1.00 0.00 26 VAL A CA 4
ATOM 3803 C C . VAL A 1 26 ? -13.159 -11.130 2.458 1.00 0.00 26 VAL A C 4
ATOM 3804 O O . VAL A 1 26 ? -12.279 -11.452 3.257 1.00 0.00 26 VAL A O 4
ATOM 3817 N N . LEU A 1 27 ? -13.039 -11.294 1.145 1.00 0.00 27 LEU A N 4
ATOM 3818 C CA . LEU A 1 27 ? -11.839 -11.877 0.554 1.00 0.00 27 LEU A CA 4
ATOM 3819 C C . LEU A 1 27 ? -10.795 -10.802 0.271 1.00 0.00 27 LEU A C 4
ATOM 3820 O O . LEU A 1 27 ? -10.098 -10.849 -0.743 1.00 0.00 27 LEU A O 4
ATOM 3836 N N . LYS A 1 28 ? -10.690 -9.833 1.174 1.00 0.00 28 LYS A N 4
ATOM 3837 C CA . LYS A 1 28 ? -9.729 -8.748 1.025 1.00 0.00 28 LYS A CA 4
ATOM 3838 C C . LYS A 1 28 ? -9.705 -7.867 2.270 1.00 0.00 28 LYS A C 4
ATOM 3839 O O . LYS A 1 28 ? -10.738 -7.356 2.702 1.00 0.00 28 LYS A O 4
ATOM 3858 N N . LYS A 1 29 ? -8.519 -7.693 2.844 1.00 0.00 29 LYS A N 4
ATOM 3859 C CA . LYS A 1 29 ? -8.358 -6.873 4.038 1.00 0.00 29 LYS A CA 4
ATOM 3860 C C . LYS A 1 29 ? -7.620 -5.578 3.713 1.00 0.00 29 LYS A C 4
ATOM 3861 O O . LYS A 1 29 ? -6.562 -5.596 3.085 1.00 0.00 29 LYS A O 4
ATOM 3880 N N . ARG A 1 30 ? -8.185 -4.455 4.147 1.00 0.00 30 ARG A N 4
ATOM 3881 C CA . ARG A 1 30 ? -7.580 -3.152 3.902 1.00 0.00 30 ARG A CA 4
ATOM 3882 C C . ARG A 1 30 ? -6.356 -2.945 4.789 1.00 0.00 30 ARG A C 4
ATOM 3883 O O . ARG A 1 30 ? -6.481 -2.712 5.992 1.00 0.00 30 ARG A O 4
ATOM 3904 N N . ARG A 1 31 ? -5.174 -3.033 4.188 1.00 0.00 31 ARG A N 4
ATOM 3905 C CA . ARG A 1 31 ? -3.928 -2.857 4.924 1.00 0.00 31 ARG A CA 4
ATOM 3906 C C . ARG A 1 31 ? -3.532 -1.385 4.979 1.00 0.00 31 ARG A C 4
ATOM 3907 O O . ARG A 1 31 ? -4.266 -0.516 4.509 1.00 0.00 31 ARG A O 4
ATOM 3928 N N . SER A 1 32 ? -2.367 -1.112 5.558 1.00 0.00 32 SER A N 4
ATOM 3929 C CA . SER A 1 32 ? -1.875 0.256 5.678 1.00 0.00 32 SER A CA 4
ATOM 3930 C C . SER A 1 32 ? -0.392 0.332 5.330 1.00 0.00 32 SER A C 4
ATOM 3931 O O . SER A 1 32 ? 0.443 -0.307 5.972 1.00 0.00 32 SER A O 4
ATOM 3939 N N . CYS A 1 33 ? -0.070 1.118 4.308 1.00 0.00 33 CYS A N 4
ATOM 3940 C CA . CYS A 1 33 ? 1.312 1.280 3.872 1.00 0.00 33 CYS A CA 4
ATOM 3941 C C . CYS A 1 33 ? 2.194 1.752 5.024 1.00 0.00 33 CYS A C 4
ATOM 3942 O O . CYS A 1 33 ? 1.697 2.216 6.050 1.00 0.00 33 CYS A O 4
ATOM 3949 N N . SER A 1 34 ? 3.506 1.630 4.846 1.00 0.00 34 SER A N 4
ATOM 3950 C CA . SER A 1 34 ? 4.458 2.041 5.871 1.00 0.00 34 SER A CA 4
ATOM 3951 C C . SER A 1 34 ? 5.079 3.391 5.526 1.00 0.00 34 SER A C 4
ATOM 3952 O O . SER A 1 34 ? 5.417 4.176 6.411 1.00 0.00 34 SER A O 4
ATOM 3960 N N . ASN A 1 35 ? 5.228 3.653 4.231 1.00 0.00 35 ASN A N 4
ATOM 3961 C CA . ASN A 1 35 ? 5.810 4.907 3.767 1.00 0.00 35 ASN A CA 4
ATOM 3962 C C . ASN A 1 35 ? 4.745 5.994 3.661 1.00 0.00 35 ASN A C 4
ATOM 3963 O O . ASN A 1 35 ? 4.671 6.891 4.502 1.00 0.00 35 ASN A O 4
ATOM 3974 N N . CYS A 1 36 ? 3.920 5.908 2.623 1.00 0.00 36 CYS A N 4
ATOM 3975 C CA . CYS A 1 36 ? 2.859 6.883 2.405 1.00 0.00 36 CYS A CA 4
ATOM 3976 C C . CYS A 1 36 ? 1.808 6.799 3.509 1.00 0.00 36 CYS A C 4
ATOM 3977 O O . CYS A 1 36 ? 1.248 7.812 3.925 1.00 0.00 36 CYS A O 4
ATOM 3984 N N . GLY A 1 37 ? 1.548 5.583 3.979 1.00 0.00 37 GLY A N 4
ATOM 3985 C CA . GLY A 1 37 ? 0.566 5.388 5.030 1.00 0.00 37 GLY A CA 4
ATOM 3986 C C . GLY A 1 37 ? -0.857 5.420 4.507 1.00 0.00 37 GLY A C 4
ATOM 3987 O O . GLY A 1 37 ? -1.755 5.945 5.164 1.00 0.00 37 GLY A O 4
ATOM 3991 N N . ASN A 1 38 ? -1.063 4.858 3.320 1.00 0.00 38 ASN A N 4
ATOM 3992 C CA . ASN A 1 38 ? -2.386 4.827 2.709 1.00 0.00 38 ASN A CA 4
ATOM 3993 C C . ASN A 1 38 ? -2.977 3.421 2.762 1.00 0.00 38 ASN A C 4
ATOM 3994 O O . ASN A 1 38 ? -2.323 2.479 3.209 1.00 0.00 38 ASN A O 4
ATOM 4005 N N . SER A 1 39 ? -4.216 3.288 2.302 1.00 0.00 39 SER A N 4
ATOM 4006 C CA . SER A 1 39 ? -4.897 1.998 2.299 1.00 0.00 39 SER A CA 4
ATOM 4007 C C . SER A 1 39 ? -4.530 1.193 1.057 1.00 0.00 39 SER A C 4
ATOM 4008 O O . SER A 1 39 ? -4.470 1.729 -0.050 1.00 0.00 39 SER A O 4
ATOM 4016 N N . PHE A 1 40 ? -4.285 -0.099 1.248 1.00 0.00 40 PHE A N 4
ATOM 4017 C CA . PHE A 1 40 ? -3.922 -0.980 0.144 1.00 0.00 40 PHE A CA 4
ATOM 4018 C C . PHE A 1 40 ? -4.378 -2.410 0.417 1.00 0.00 40 PHE A C 4
ATOM 4019 O O . PHE A 1 40 ? -4.760 -2.749 1.538 1.00 0.00 40 PHE A O 4
ATOM 4036 N N . CYS A 1 41 ? -4.336 -3.246 -0.615 1.00 0.00 41 CYS A N 4
ATOM 4037 C CA . CYS A 1 41 ? -4.744 -4.640 -0.489 1.00 0.00 41 CYS A CA 4
ATOM 4038 C C . CYS A 1 41 ? -3.573 -5.512 -0.047 1.00 0.00 41 CYS A C 4
ATOM 4039 O O . CYS A 1 41 ? -2.487 -5.011 0.243 1.00 0.00 41 CYS A O 4
ATOM 4046 N N . SER A 1 42 ? -3.802 -6.821 0.001 1.00 0.00 42 SER A N 4
ATOM 4047 C CA . SER A 1 42 ? -2.768 -7.763 0.411 1.00 0.00 42 SER A CA 4
ATOM 4048 C C . SER A 1 42 ? -1.890 -8.155 -0.774 1.00 0.00 42 SER A C 4
ATOM 4049 O O . SER A 1 42 ? -1.112 -9.106 -0.696 1.00 0.00 42 SER A O 4
ATOM 4057 N N . ARG A 1 43 ? -2.020 -7.414 -1.869 1.00 0.00 43 ARG A N 4
ATOM 4058 C CA . ARG A 1 43 ? -1.240 -7.684 -3.071 1.00 0.00 43 ARG A CA 4
ATOM 4059 C C . ARG A 1 43 ? -0.379 -6.480 -3.442 1.00 0.00 43 ARG A C 4
ATOM 4060 O O . ARG A 1 43 ? 0.683 -6.626 -4.047 1.00 0.00 43 ARG A O 4
ATOM 4081 N N . CYS A 1 44 ? -0.844 -5.291 -3.075 1.00 0.00 44 CYS A N 4
ATOM 4082 C CA . CYS A 1 44 ? -0.119 -4.061 -3.368 1.00 0.00 44 CYS A CA 4
ATOM 4083 C C . CYS A 1 44 ? 0.815 -3.693 -2.219 1.00 0.00 44 CYS A C 4
ATOM 4084 O O . CYS A 1 44 ? 1.923 -3.202 -2.439 1.00 0.00 44 CYS A O 4
ATOM 4091 N N . CYS A 1 45 ? 0.360 -3.933 -0.995 1.00 0.00 45 CYS A N 4
ATOM 4092 C CA . CYS A 1 45 ? 1.154 -3.626 0.190 1.00 0.00 45 CYS A CA 4
ATOM 4093 C C . CYS A 1 45 ? 1.952 -4.845 0.640 1.00 0.00 45 CYS A C 4
ATOM 4094 O O . CYS A 1 45 ? 2.036 -5.139 1.833 1.00 0.00 45 CYS A O 4
ATOM 4102 N N . SER A 1 46 ? 2.537 -5.551 -0.322 1.00 0.00 46 SER A N 4
ATOM 4103 C CA . SER A 1 46 ? 3.324 -6.742 -0.026 1.00 0.00 46 SER A CA 4
ATOM 4104 C C . SER A 1 46 ? 4.751 -6.593 -0.544 1.00 0.00 46 SER A C 4
ATOM 4105 O O . SER A 1 46 ? 5.320 -7.527 -1.109 1.00 0.00 46 SER A O 4
ATOM 4113 N N . PHE A 1 47 ? 5.324 -5.410 -0.349 1.00 0.00 47 PHE A N 4
ATOM 4114 C CA . PHE A 1 47 ? 6.685 -5.136 -0.797 1.00 0.00 47 PHE A CA 4
ATOM 4115 C C . PHE A 1 47 ? 7.589 -4.798 0.384 1.00 0.00 47 PHE A C 4
ATOM 4116 O O . PHE A 1 47 ? 7.374 -3.808 1.083 1.00 0.00 47 PHE A O 4
ATOM 4133 N N . LYS A 1 48 ? 8.602 -5.629 0.602 1.00 0.00 48 LYS A N 4
ATOM 4134 C CA . LYS A 1 48 ? 9.542 -5.421 1.698 1.00 0.00 48 LYS A CA 4
ATOM 4135 C C . LYS A 1 48 ? 10.610 -4.403 1.312 1.00 0.00 48 LYS A C 4
ATOM 4136 O O . LYS A 1 48 ? 11.397 -4.632 0.393 1.00 0.00 48 LYS A O 4
ATOM 4155 N N . VAL A 1 49 ? 10.634 -3.279 2.022 1.00 0.00 49 VAL A N 4
ATOM 4156 C CA . VAL A 1 49 ? 11.608 -2.227 1.755 1.00 0.00 49 VAL A CA 4
ATOM 4157 C C . VAL A 1 49 ? 12.175 -1.662 3.053 1.00 0.00 49 VAL A C 4
ATOM 4158 O O . VAL A 1 49 ? 11.517 -1.649 4.093 1.00 0.00 49 VAL A O 4
ATOM 4171 N N . PRO A 1 50 ? 13.426 -1.182 2.992 1.00 0.00 50 PRO A N 4
ATOM 4172 C CA . PRO A 1 50 ? 14.109 -0.605 4.153 1.00 0.00 50 PRO A CA 4
ATOM 4173 C C . PRO A 1 50 ? 13.511 0.734 4.572 1.00 0.00 50 PRO A C 4
ATOM 4174 O O . PRO A 1 50 ? 13.313 1.624 3.744 1.00 0.00 50 PRO A O 4
ATOM 4185 N N . LYS A 1 51 ? 13.225 0.872 5.862 1.00 0.00 51 LYS A N 4
ATOM 4186 C CA . LYS A 1 51 ? 12.651 2.103 6.392 1.00 0.00 51 LYS A CA 4
ATOM 4187 C C . LYS A 1 51 ? 13.741 3.125 6.697 1.00 0.00 51 LYS A C 4
ATOM 4188 O O . LYS A 1 51 ? 13.539 4.329 6.539 1.00 0.00 51 LYS A O 4
ATOM 4207 N N . SER A 1 52 ? 14.898 2.637 7.133 1.00 0.00 52 SER A N 4
ATOM 4208 C CA . SER A 1 52 ? 16.020 3.508 7.462 1.00 0.00 52 SER A CA 4
ATOM 4209 C C . SER A 1 52 ? 16.116 4.667 6.475 1.00 0.00 52 SER A C 4
ATOM 4210 O O . SER A 1 52 ? 16.191 5.830 6.871 1.00 0.00 52 SER A O 4
ATOM 4218 N N . SER A 1 53 ? 16.112 4.341 5.186 1.00 0.00 53 SER A N 4
ATOM 4219 C CA . SER A 1 53 ? 16.201 5.353 4.141 1.00 0.00 53 SER A CA 4
ATOM 4220 C C . SER A 1 53 ? 15.112 6.408 4.310 1.00 0.00 53 SER A C 4
ATOM 4221 O O . SER A 1 53 ? 15.396 7.602 4.388 1.00 0.00 53 SER A O 4
ATOM 4229 N N . MET A 1 54 ? 13.863 5.955 4.367 1.00 0.00 54 MET A N 4
ATOM 4230 C CA . MET A 1 54 ? 12.730 6.858 4.528 1.00 0.00 54 MET A CA 4
ATOM 4231 C C . MET A 1 54 ? 12.908 7.739 5.761 1.00 0.00 54 MET A C 4
ATOM 4232 O O . MET A 1 54 ? 13.435 7.297 6.781 1.00 0.00 54 MET A O 4
ATOM 4246 N N . GLY A 1 55 ? 12.465 8.989 5.659 1.00 0.00 55 GLY A N 4
ATOM 4247 C CA . GLY A 1 55 ? 12.586 9.912 6.773 1.00 0.00 55 GLY A CA 4
ATOM 4248 C C . GLY A 1 55 ? 14.026 10.284 7.064 1.00 0.00 55 GLY A C 4
ATOM 4249 O O . GLY A 1 55 ? 14.730 10.794 6.194 1.00 0.00 55 GLY A O 4
ATOM 4253 N N . ALA A 1 56 ? 14.464 10.030 8.293 1.00 0.00 56 ALA A N 4
ATOM 4254 C CA . ALA A 1 56 ? 15.830 10.341 8.697 1.00 0.00 56 ALA A CA 4
ATOM 4255 C C . ALA A 1 56 ? 16.477 9.156 9.405 1.00 0.00 56 ALA A C 4
ATOM 4256 O O . ALA A 1 56 ? 16.066 8.774 10.501 1.00 0.00 56 ALA A O 4
ATOM 4263 N N . THR A 1 57 ? 17.491 8.575 8.771 1.00 0.00 57 THR A N 4
ATOM 4264 C CA . THR A 1 57 ? 18.194 7.432 9.340 1.00 0.00 57 THR A CA 4
ATOM 4265 C C . THR A 1 57 ? 18.376 7.591 10.845 1.00 0.00 57 THR A C 4
ATOM 4266 O O . THR A 1 57 ? 18.852 8.624 11.316 1.00 0.00 57 THR A O 4
ATOM 4277 N N . ALA A 1 58 ? 17.994 6.562 11.595 1.00 0.00 58 ALA A N 4
ATOM 4278 C CA . ALA A 1 58 ? 18.118 6.588 13.047 1.00 0.00 58 ALA A CA 4
ATOM 4279 C C . ALA A 1 58 ? 18.952 5.413 13.547 1.00 0.00 58 ALA A C 4
ATOM 4280 O O . ALA A 1 58 ? 19.103 4.395 12.871 1.00 0.00 58 ALA A O 4
ATOM 4287 N N . PRO A 1 59 ? 19.508 5.556 14.759 1.00 0.00 59 PRO A N 4
ATOM 4288 C CA . PRO A 1 59 ? 20.337 4.516 15.377 1.00 0.00 59 PRO A CA 4
ATOM 4289 C C . PRO A 1 59 ? 19.523 3.293 15.786 1.00 0.00 59 PRO A C 4
ATOM 4290 O O . PRO A 1 59 ? 20.062 2.336 16.340 1.00 0.00 59 PRO A O 4
ATOM 4301 N N . GLU A 1 60 ? 18.224 3.332 15.508 1.00 0.00 60 GLU A N 4
ATOM 4302 C CA . GLU A 1 60 ? 17.337 2.226 15.848 1.00 0.00 60 GLU A CA 4
ATOM 4303 C C . GLU A 1 60 ? 17.112 1.318 14.642 1.00 0.00 60 GLU A C 4
ATOM 4304 O O . GLU A 1 60 ? 17.156 0.094 14.757 1.00 0.00 60 GLU A O 4
ATOM 4316 N N . ALA A 1 61 ? 16.872 1.928 13.486 1.00 0.00 61 ALA A N 4
ATOM 4317 C CA . ALA A 1 61 ? 16.642 1.176 12.259 1.00 0.00 61 ALA A CA 4
ATOM 4318 C C . ALA A 1 61 ? 17.750 1.431 11.243 1.00 0.00 61 ALA A C 4
ATOM 4319 O O . ALA A 1 61 ? 17.940 2.559 10.789 1.00 0.00 61 ALA A O 4
ATOM 4326 N N . GLN A 1 62 ? 18.479 0.376 10.892 1.00 0.00 62 GLN A N 4
ATOM 4327 C CA . GLN A 1 62 ? 19.570 0.488 9.931 1.00 0.00 62 GLN A CA 4
ATOM 4328 C C . GLN A 1 62 ? 19.327 -0.413 8.725 1.00 0.00 62 GLN A C 4
ATOM 4329 O O . GLN A 1 62 ? 19.511 0.001 7.580 1.00 0.00 62 GLN A O 4
ATOM 4343 N N . ARG A 1 63 ? 18.912 -1.648 8.989 1.00 0.00 63 ARG A N 4
ATOM 4344 C CA . ARG A 1 63 ? 18.645 -2.609 7.925 1.00 0.00 63 ARG A CA 4
ATOM 4345 C C . ARG A 1 63 ? 17.277 -3.259 8.110 1.00 0.00 63 ARG A C 4
ATOM 4346 O O . ARG A 1 63 ? 17.040 -4.371 7.640 1.00 0.00 63 ARG A O 4
ATOM 4367 N N . GLU A 1 64 ? 16.382 -2.556 8.798 1.00 0.00 64 GLU A N 4
ATOM 4368 C CA . GLU A 1 64 ? 15.039 -3.067 9.046 1.00 0.00 64 GLU A CA 4
ATOM 4369 C C . GLU A 1 64 ? 14.258 -3.198 7.741 1.00 0.00 64 GLU A C 4
ATOM 4370 O O . GLU A 1 64 ? 14.660 -2.666 6.706 1.00 0.00 64 GLU A O 4
ATOM 4382 N N . THR A 1 65 ? 13.138 -3.913 7.798 1.00 0.00 65 THR A N 4
ATOM 4383 C CA . THR A 1 65 ? 12.301 -4.117 6.623 1.00 0.00 65 THR A CA 4
ATOM 4384 C C . THR A 1 65 ? 10.837 -3.830 6.934 1.00 0.00 65 THR A C 4
ATOM 4385 O O . THR A 1 65 ? 10.321 -4.236 7.975 1.00 0.00 65 THR A O 4
ATOM 4396 N N . VAL A 1 66 ? 10.170 -3.126 6.024 1.00 0.00 66 VAL A N 4
ATOM 4397 C CA . VAL A 1 66 ? 8.764 -2.786 6.200 1.00 0.00 66 VAL A CA 4
ATOM 4398 C C . VAL A 1 66 ? 7.961 -3.097 4.942 1.00 0.00 66 VAL A C 4
ATOM 4399 O O . VAL A 1 66 ? 8.526 -3.340 3.876 1.00 0.00 66 VAL A O 4
ATOM 4412 N N . PHE A 1 67 ? 6.638 -3.087 5.074 1.00 0.00 67 PHE A N 4
ATOM 4413 C CA . PHE A 1 67 ? 5.756 -3.369 3.947 1.00 0.00 67 PHE A CA 4
ATOM 4414 C C . PHE A 1 67 ? 5.181 -2.078 3.370 1.00 0.00 67 PHE A C 4
ATOM 4415 O O . PHE A 1 67 ? 4.547 -1.297 4.079 1.00 0.00 67 PHE A O 4
ATOM 4432 N N . VAL A 1 68 ? 5.409 -1.862 2.079 1.00 0.00 68 VAL A N 4
ATOM 4433 C CA . VAL A 1 68 ? 4.914 -0.667 1.405 1.00 0.00 68 VAL A CA 4
ATOM 4434 C C . VAL A 1 68 ? 4.057 -1.032 0.199 1.00 0.00 68 VAL A C 4
ATOM 4435 O O . VAL A 1 68 ? 3.991 -2.194 -0.201 1.00 0.00 68 VAL A O 4
ATOM 4448 N N . CYS A 1 69 ? 3.401 -0.031 -0.378 1.00 0.00 69 CYS A N 4
ATOM 4449 C CA . CYS A 1 69 ? 2.546 -0.244 -1.540 1.00 0.00 69 CYS A CA 4
ATOM 4450 C C . CYS A 1 69 ? 3.348 -0.131 -2.833 1.00 0.00 69 CYS A C 4
ATOM 4451 O O . CYS A 1 69 ? 4.255 0.694 -2.943 1.00 0.00 69 CYS A O 4
ATOM 4458 N N . ALA A 1 70 ? 3.007 -0.965 -3.810 1.00 0.00 70 ALA A N 4
ATOM 4459 C CA . ALA A 1 70 ? 3.693 -0.957 -5.096 1.00 0.00 70 ALA A CA 4
ATOM 4460 C C . ALA A 1 70 ? 4.033 0.465 -5.528 1.00 0.00 70 ALA A C 4
ATOM 4461 O O . ALA A 1 70 ? 5.179 0.765 -5.863 1.00 0.00 70 ALA A O 4
ATOM 4468 N N . SER A 1 71 ? 3.030 1.337 -5.519 1.00 0.00 71 SER A N 4
ATOM 4469 C CA . SER A 1 71 ? 3.223 2.727 -5.914 1.00 0.00 71 SER A CA 4
ATOM 4470 C C . SER A 1 71 ? 4.467 3.313 -5.253 1.00 0.00 71 SER A C 4
ATOM 4471 O O . SER A 1 71 ? 5.241 4.031 -5.887 1.00 0.00 71 SER A O 4
ATOM 4479 N N . CYS A 1 72 ? 4.653 3.001 -3.975 1.00 0.00 72 CYS A N 4
ATOM 4480 C CA . CYS A 1 72 ? 5.801 3.495 -3.226 1.00 0.00 72 CYS A CA 4
ATOM 4481 C C . CYS A 1 72 ? 7.052 2.683 -3.549 1.00 0.00 72 CYS A C 4
ATOM 4482 O O . CYS A 1 72 ? 8.044 3.220 -4.040 1.00 0.00 72 CYS A O 4
ATOM 4489 N N . ASN A 1 73 ? 6.996 1.384 -3.270 1.00 0.00 73 ASN A N 4
ATOM 4490 C CA . ASN A 1 73 ? 8.124 0.497 -3.531 1.00 0.00 73 ASN A CA 4
ATOM 4491 C C . ASN A 1 73 ? 8.847 0.899 -4.812 1.00 0.00 73 ASN A C 4
ATOM 4492 O O . ASN A 1 73 ? 10.076 0.883 -4.874 1.00 0.00 73 ASN A O 4
ATOM 4503 N N . GLN A 1 74 ? 8.076 1.259 -5.833 1.00 0.00 74 GLN A N 4
ATOM 4504 C CA . GLN A 1 74 ? 8.643 1.665 -7.113 1.00 0.00 74 GLN A CA 4
ATOM 4505 C C . GLN A 1 74 ? 9.426 2.967 -6.973 1.00 0.00 74 GLN A C 4
ATOM 4506 O O . GLN A 1 74 ? 10.547 3.087 -7.468 1.00 0.00 74 GLN A O 4
ATOM 4520 N N . THR A 1 75 ? 8.827 3.942 -6.296 1.00 0.00 75 THR A N 4
ATOM 4521 C CA . THR A 1 75 ? 9.467 5.236 -6.093 1.00 0.00 75 THR A CA 4
ATOM 4522 C C . THR A 1 75 ? 10.673 5.113 -5.168 1.00 0.00 75 THR A C 4
ATOM 4523 O O . THR A 1 75 ? 11.766 5.580 -5.491 1.00 0.00 75 THR A O 4
ATOM 4534 N N . LEU A 1 76 ? 10.468 4.483 -4.017 1.00 0.00 76 LEU A N 4
ATOM 4535 C CA . LEU A 1 76 ? 11.540 4.298 -3.045 1.00 0.00 76 LEU A CA 4
ATOM 4536 C C . LEU A 1 76 ? 12.771 3.682 -3.701 1.00 0.00 76 LEU A C 4
ATOM 4537 O O . LEU A 1 76 ? 13.860 4.254 -3.661 1.00 0.00 76 LEU A O 4
ATOM 4553 N N . SER A 1 77 ? 12.589 2.514 -4.309 1.00 0.00 77 SER A N 4
ATOM 4554 C CA . SER A 1 77 ? 13.685 1.819 -4.973 1.00 0.00 77 SER A CA 4
ATOM 4555 C C . SER A 1 77 ? 14.535 2.794 -5.783 1.00 0.00 77 SER A C 4
ATOM 4556 O O . SER A 1 77 ? 15.764 2.736 -5.755 1.00 0.00 77 SER A O 4
ATOM 4564 N N . LYS A 1 78 ? 13.870 3.691 -6.503 1.00 0.00 78 LYS A N 4
ATOM 4565 C CA . LYS A 1 78 ? 14.561 4.681 -7.321 1.00 0.00 78 LYS A CA 4
ATOM 4566 C C . LYS A 1 78 ? 15.201 5.756 -6.448 1.00 0.00 78 LYS A C 4
ATOM 4567 O O . LYS A 1 78 ? 15.012 5.775 -5.232 1.00 0.00 78 LYS A O 4
ATOM 4586 N N . SER A 1 79 ? 15.956 6.651 -7.077 1.00 0.00 79 SER A N 4
ATOM 4587 C CA . SER A 1 79 ? 16.625 7.728 -6.357 1.00 0.00 79 SER A CA 4
ATOM 4588 C C . SER A 1 79 ? 15.672 8.395 -5.369 1.00 0.00 79 SER A C 4
ATOM 4589 O O . SER A 1 79 ? 15.983 8.533 -4.187 1.00 0.00 79 SER A O 4
ATOM 4597 N N . GLY A 1 80 ? 14.509 8.806 -5.864 1.00 0.00 80 GLY A N 4
ATOM 4598 C CA . GLY A 1 80 ? 13.528 9.453 -5.013 1.00 0.00 80 GLY A CA 4
ATOM 4599 C C . GLY A 1 80 ? 14.051 10.735 -4.396 1.00 0.00 80 GLY A C 4
ATOM 4600 O O . GLY A 1 80 ? 14.539 10.751 -3.266 1.00 0.00 80 GLY A O 4
ATOM 4604 N N . PRO A 1 81 ? 13.954 11.841 -5.149 1.00 0.00 81 PRO A N 4
ATOM 4605 C CA . PRO A 1 81 ? 14.417 13.154 -4.690 1.00 0.00 81 PRO A CA 4
ATOM 4606 C C . PRO A 1 81 ? 13.546 13.719 -3.573 1.00 0.00 81 PRO A C 4
ATOM 4607 O O . PRO A 1 81 ? 13.985 14.571 -2.801 1.00 0.00 81 PRO A O 4
ATOM 4618 N N . SER A 1 82 ? 12.309 13.239 -3.494 1.00 0.00 82 SER A N 4
ATOM 4619 C CA . SER A 1 82 ? 11.375 13.698 -2.473 1.00 0.00 82 SER A CA 4
ATOM 4620 C C . SER A 1 82 ? 11.153 12.622 -1.415 1.00 0.00 82 SER A C 4
ATOM 4621 O O . SER A 1 82 ? 11.233 11.428 -1.702 1.00 0.00 82 SER A O 4
ATOM 4629 N N . SER A 1 83 ? 10.874 13.054 -0.189 1.00 0.00 83 SER A N 4
ATOM 4630 C CA . SER A 1 83 ? 10.644 12.129 0.914 1.00 0.00 83 SER A CA 4
ATOM 4631 C C . SER A 1 83 ? 9.901 10.886 0.434 1.00 0.00 83 SER A C 4
ATOM 4632 O O . SER A 1 83 ? 10.247 9.763 0.798 1.00 0.00 83 SER A O 4
ATOM 4640 N N . GLY A 1 84 ? 8.876 11.097 -0.386 1.00 0.00 84 GLY A N 4
ATOM 4641 C CA . GLY A 1 84 ? 8.098 9.986 -0.902 1.00 0.00 84 GLY A CA 4
ATOM 4642 C C . GLY A 1 84 ? 8.942 9.006 -1.693 1.00 0.00 84 GLY A C 4
ATOM 4643 O O . GLY A 1 84 ? 9.761 9.438 -2.502 1.00 0.00 84 GLY A O 4
ATOM 4649 N N . GLY A 1 1 ? -13.357 37.471 -20.180 1.00 0.00 1 GLY A N 5
ATOM 4650 C CA . GLY A 1 1 ? -13.536 36.435 -21.181 1.00 0.00 1 GLY A CA 5
ATOM 4651 C C . GLY A 1 1 ? -13.875 35.090 -20.568 1.00 0.00 1 GLY A C 5
ATOM 4652 O O . GLY A 1 1 ? -14.999 34.871 -20.118 1.00 0.00 1 GLY A O 5
ATOM 4656 N N . SER A 1 2 ? -12.900 34.187 -20.553 1.00 0.00 2 SER A N 5
ATOM 4657 C CA . SER A 1 2 ? -13.102 32.854 -19.996 1.00 0.00 2 SER A CA 5
ATOM 4658 C C . SER A 1 2 ? -13.477 32.933 -18.520 1.00 0.00 2 SER A C 5
ATOM 4659 O O . SER A 1 2 ? -13.258 33.953 -17.866 1.00 0.00 2 SER A O 5
ATOM 4667 N N . SER A 1 3 ? -14.043 31.848 -18.000 1.00 0.00 3 SER A N 5
ATOM 4668 C CA . SER A 1 3 ? -14.453 31.795 -16.602 1.00 0.00 3 SER A CA 5
ATOM 4669 C C . SER A 1 3 ? -14.004 30.488 -15.954 1.00 0.00 3 SER A C 5
ATOM 4670 O O . SER A 1 3 ? -13.759 29.496 -16.638 1.00 0.00 3 SER A O 5
ATOM 4678 N N . GLY A 1 4 ? -13.900 30.497 -14.629 1.00 0.00 4 GLY A N 5
ATOM 4679 C CA . GLY A 1 4 ? -13.481 29.308 -13.909 1.00 0.00 4 GLY A CA 5
ATOM 4680 C C . GLY A 1 4 ? -14.452 28.923 -12.811 1.00 0.00 4 GLY A C 5
ATOM 4681 O O . GLY A 1 4 ? -15.665 29.065 -12.968 1.00 0.00 4 GLY A O 5
ATOM 4685 N N . SER A 1 5 ? -13.919 28.432 -11.697 1.00 0.00 5 SER A N 5
ATOM 4686 C CA . SER A 1 5 ? -14.748 28.019 -10.571 1.00 0.00 5 SER A CA 5
ATOM 4687 C C . SER A 1 5 ? -13.913 27.892 -9.300 1.00 0.00 5 SER A C 5
ATOM 4688 O O . SER A 1 5 ? -12.689 27.772 -9.358 1.00 0.00 5 SER A O 5
ATOM 4696 N N . SER A 1 6 ? -14.584 27.918 -8.153 1.00 0.00 6 SER A N 5
ATOM 4697 C CA . SER A 1 6 ? -13.905 27.810 -6.867 1.00 0.00 6 SER A CA 5
ATOM 4698 C C . SER A 1 6 ? -14.452 26.635 -6.062 1.00 0.00 6 SER A C 5
ATOM 4699 O O . SER A 1 6 ? -15.636 26.593 -5.730 1.00 0.00 6 SER A O 5
ATOM 4707 N N . GLY A 1 7 ? -13.579 25.682 -5.750 1.00 0.00 7 GLY A N 5
ATOM 4708 C CA . GLY A 1 7 ? -13.992 24.519 -4.986 1.00 0.00 7 GLY A CA 5
ATOM 4709 C C . GLY A 1 7 ? -13.354 23.239 -5.487 1.00 0.00 7 GLY A C 5
ATOM 4710 O O . GLY A 1 7 ? -13.989 22.456 -6.193 1.00 0.00 7 GLY A O 5
ATOM 4714 N N . ARG A 1 8 ? -12.093 23.027 -5.124 1.00 0.00 8 ARG A N 5
ATOM 4715 C CA . ARG A 1 8 ? -11.367 21.834 -5.544 1.00 0.00 8 ARG A CA 5
ATOM 4716 C C . ARG A 1 8 ? -12.019 20.575 -4.981 1.00 0.00 8 ARG A C 5
ATOM 4717 O O . ARG A 1 8 ? -12.988 20.649 -4.226 1.00 0.00 8 ARG A O 5
ATOM 4738 N N . TYR A 1 9 ? -11.480 19.419 -5.354 1.00 0.00 9 TYR A N 5
ATOM 4739 C CA . TYR A 1 9 ? -12.010 18.143 -4.889 1.00 0.00 9 TYR A CA 5
ATOM 4740 C C . TYR A 1 9 ? -12.008 18.075 -3.365 1.00 0.00 9 TYR A C 5
ATOM 4741 O O . TYR A 1 9 ? -11.057 18.489 -2.701 1.00 0.00 9 TYR A O 5
ATOM 4759 N N . PRO A 1 10 ? -13.098 17.540 -2.795 1.00 0.00 10 PRO A N 5
ATOM 4760 C CA . PRO A 1 10 ? -13.246 17.403 -1.343 1.00 0.00 10 PRO A CA 5
ATOM 4761 C C . PRO A 1 10 ? -12.306 16.353 -0.761 1.00 0.00 10 PRO A C 5
ATOM 4762 O O . PRO A 1 10 ? -11.481 15.779 -1.473 1.00 0.00 10 PRO A O 5
ATOM 4773 N N . THR A 1 11 ? -12.436 16.105 0.539 1.00 0.00 11 THR A N 5
ATOM 4774 C CA . THR A 1 11 ? -11.598 15.124 1.217 1.00 0.00 11 THR A CA 5
ATOM 4775 C C . THR A 1 11 ? -12.441 14.016 1.839 1.00 0.00 11 THR A C 5
ATOM 4776 O O . THR A 1 11 ? -13.489 14.277 2.428 1.00 0.00 11 THR A O 5
ATOM 4787 N N . ASN A 1 12 ? -11.976 12.779 1.704 1.00 0.00 12 ASN A N 5
ATOM 4788 C CA . ASN A 1 12 ? -12.687 11.630 2.253 1.00 0.00 12 ASN A CA 5
ATOM 4789 C C . ASN A 1 12 ? -11.829 10.372 2.178 1.00 0.00 12 ASN A C 5
ATOM 4790 O O . ASN A 1 12 ? -10.936 10.266 1.338 1.00 0.00 12 ASN A O 5
ATOM 4801 N N . ASN A 1 13 ? -12.107 9.419 3.062 1.00 0.00 13 ASN A N 5
ATOM 4802 C CA . ASN A 1 13 ? -11.360 8.166 3.096 1.00 0.00 13 ASN A CA 5
ATOM 4803 C C . ASN A 1 13 ? -11.312 7.524 1.714 1.00 0.00 13 ASN A C 5
ATOM 4804 O O . ASN A 1 13 ? -12.071 7.895 0.818 1.00 0.00 13 ASN A O 5
ATOM 4815 N N . PHE A 1 14 ? -10.416 6.557 1.547 1.00 0.00 14 PHE A N 5
ATOM 4816 C CA . PHE A 1 14 ? -10.268 5.862 0.274 1.00 0.00 14 PHE A CA 5
ATOM 4817 C C . PHE A 1 14 ? -11.363 4.814 0.096 1.00 0.00 14 PHE A C 5
ATOM 4818 O O . PHE A 1 14 ? -12.151 4.878 -0.847 1.00 0.00 14 PHE A O 5
ATOM 4835 N N . GLY A 1 15 ? -11.404 3.849 1.010 1.00 0.00 15 GLY A N 5
ATOM 4836 C CA . GLY A 1 15 ? -12.404 2.800 0.936 1.00 0.00 15 GLY A CA 5
ATOM 4837 C C . GLY A 1 15 ? -11.888 1.554 0.246 1.00 0.00 15 GLY A C 5
ATOM 4838 O O . GLY A 1 15 ? -12.225 0.436 0.634 1.00 0.00 15 GLY A O 5
ATOM 4842 N N . ASN A 1 16 ? -11.068 1.746 -0.783 1.00 0.00 16 ASN A N 5
ATOM 4843 C CA . ASN A 1 16 ? -10.506 0.627 -1.531 1.00 0.00 16 ASN A CA 5
ATOM 4844 C C . ASN A 1 16 ? -9.022 0.849 -1.807 1.00 0.00 16 ASN A C 5
ATOM 4845 O O . ASN A 1 16 ? -8.505 1.953 -1.636 1.00 0.00 16 ASN A O 5
ATOM 4856 N N . CYS A 1 17 ? -8.341 -0.209 -2.235 1.00 0.00 17 CYS A N 5
ATOM 4857 C CA . CYS A 1 17 ? -6.917 -0.132 -2.536 1.00 0.00 17 CYS A CA 5
ATOM 4858 C C . CYS A 1 17 ? -6.604 1.103 -3.376 1.00 0.00 17 CYS A C 5
ATOM 4859 O O . CYS A 1 17 ? -7.464 1.615 -4.093 1.00 0.00 17 CYS A O 5
ATOM 4866 N N . THR A 1 18 ? -5.365 1.577 -3.282 1.00 0.00 18 THR A N 5
ATOM 4867 C CA . THR A 1 18 ? -4.938 2.752 -4.032 1.00 0.00 18 THR A CA 5
ATOM 4868 C C . THR A 1 18 ? -4.140 2.355 -5.268 1.00 0.00 18 THR A C 5
ATOM 4869 O O . THR A 1 18 ? -3.524 3.198 -5.918 1.00 0.00 18 THR A O 5
ATOM 4880 N N . GLY A 1 19 ? -4.155 1.064 -5.588 1.00 0.00 19 GLY A N 5
ATOM 4881 C CA . GLY A 1 19 ? -3.429 0.579 -6.746 1.00 0.00 19 GLY A CA 5
ATOM 4882 C C . GLY A 1 19 ? -4.309 -0.212 -7.694 1.00 0.00 19 GLY A C 5
ATOM 4883 O O . GLY A 1 19 ? -4.159 -0.124 -8.913 1.00 0.00 19 GLY A O 5
ATOM 4887 N N . CYS A 1 20 ? -5.231 -0.988 -7.133 1.00 0.00 20 CYS A N 5
ATOM 4888 C CA . CYS A 1 20 ? -6.139 -1.799 -7.935 1.00 0.00 20 CYS A CA 5
ATOM 4889 C C . CYS A 1 20 ? -7.591 -1.540 -7.543 1.00 0.00 20 CYS A C 5
ATOM 4890 O O . CYS A 1 20 ? -8.489 -2.294 -7.917 1.00 0.00 20 CYS A O 5
ATOM 4897 N N . SER A 1 21 ? -7.812 -0.469 -6.788 1.00 0.00 21 SER A N 5
ATOM 4898 C CA . SER A 1 21 ? -9.153 -0.112 -6.342 1.00 0.00 21 SER A CA 5
ATOM 4899 C C . SER A 1 21 ? -9.953 -1.358 -5.974 1.00 0.00 21 SER A C 5
ATOM 4900 O O . SER A 1 21 ? -11.045 -1.584 -6.493 1.00 0.00 21 SER A O 5
ATOM 4908 N N . ALA A 1 22 ? -9.399 -2.164 -5.073 1.00 0.00 22 ALA A N 5
ATOM 4909 C CA . ALA A 1 22 ? -10.060 -3.386 -4.633 1.00 0.00 22 ALA A CA 5
ATOM 4910 C C . ALA A 1 22 ? -10.670 -3.212 -3.247 1.00 0.00 22 ALA A C 5
ATOM 4911 O O . ALA A 1 22 ? -9.954 -3.083 -2.253 1.00 0.00 22 ALA A O 5
ATOM 4918 N N . THR A 1 23 ? -11.998 -3.207 -3.186 1.00 0.00 23 THR A N 5
ATOM 4919 C CA . THR A 1 23 ? -12.705 -3.046 -1.921 1.00 0.00 23 THR A CA 5
ATOM 4920 C C . THR A 1 23 ? -12.385 -4.188 -0.963 1.00 0.00 23 THR A C 5
ATOM 4921 O O . THR A 1 23 ? -12.326 -5.351 -1.365 1.00 0.00 23 THR A O 5
ATOM 4932 N N . PHE A 1 24 ? -12.180 -3.850 0.305 1.00 0.00 24 PHE A N 5
ATOM 4933 C CA . PHE A 1 24 ? -11.865 -4.848 1.321 1.00 0.00 24 PHE A CA 5
ATOM 4934 C C . PHE A 1 24 ? -13.109 -5.219 2.122 1.00 0.00 24 PHE A C 5
ATOM 4935 O O . PHE A 1 24 ? -13.481 -4.526 3.069 1.00 0.00 24 PHE A O 5
ATOM 4952 N N . SER A 1 25 ? -13.750 -6.318 1.735 1.00 0.00 25 SER A N 5
ATOM 4953 C CA . SER A 1 25 ? -14.955 -6.780 2.414 1.00 0.00 25 SER A CA 5
ATOM 4954 C C . SER A 1 25 ? -14.895 -8.284 2.663 1.00 0.00 25 SER A C 5
ATOM 4955 O O . SER A 1 25 ? -14.921 -8.737 3.808 1.00 0.00 25 SER A O 5
ATOM 4963 N N . VAL A 1 26 ? -14.815 -9.054 1.583 1.00 0.00 26 VAL A N 5
ATOM 4964 C CA . VAL A 1 26 ? -14.750 -10.507 1.682 1.00 0.00 26 VAL A CA 5
ATOM 4965 C C . VAL A 1 26 ? -13.341 -10.972 2.032 1.00 0.00 26 VAL A C 5
ATOM 4966 O O . VAL A 1 26 ? -13.154 -11.824 2.902 1.00 0.00 26 VAL A O 5
ATOM 4979 N N . LEU A 1 27 ? -12.352 -10.407 1.349 1.00 0.00 27 LEU A N 5
ATOM 4980 C CA . LEU A 1 27 ? -10.957 -10.763 1.588 1.00 0.00 27 LEU A CA 5
ATOM 4981 C C . LEU A 1 27 ? -10.042 -9.566 1.351 1.00 0.00 27 LEU A C 5
ATOM 4982 O O . LEU A 1 27 ? -10.507 -8.455 1.093 1.00 0.00 27 LEU A O 5
ATOM 4998 N N . LYS A 1 28 ? -8.737 -9.799 1.439 1.00 0.00 28 LYS A N 5
ATOM 4999 C CA . LYS A 1 28 ? -7.754 -8.742 1.231 1.00 0.00 28 LYS A CA 5
ATOM 5000 C C . LYS A 1 28 ? -7.886 -7.659 2.298 1.00 0.00 28 LYS A C 5
ATOM 5001 O O . LYS A 1 28 ? -8.045 -6.479 1.983 1.00 0.00 28 LYS A O 5
ATOM 5020 N N . LYS A 1 29 ? -7.818 -8.068 3.560 1.00 0.00 29 LYS A N 5
ATOM 5021 C CA . LYS A 1 29 ? -7.927 -7.133 4.674 1.00 0.00 29 LYS A CA 5
ATOM 5022 C C . LYS A 1 29 ? -7.312 -5.784 4.315 1.00 0.00 29 LYS A C 5
ATOM 5023 O O . LYS A 1 29 ? -6.183 -5.716 3.827 1.00 0.00 29 LYS A O 5
ATOM 5042 N N . ARG A 1 30 ? -8.060 -4.713 4.559 1.00 0.00 30 ARG A N 5
ATOM 5043 C CA . ARG A 1 30 ? -7.588 -3.367 4.261 1.00 0.00 30 ARG A CA 5
ATOM 5044 C C . ARG A 1 30 ? -6.259 -3.090 4.959 1.00 0.00 30 ARG A C 5
ATOM 5045 O O . ARG A 1 30 ? -6.230 -2.635 6.102 1.00 0.00 30 ARG A O 5
ATOM 5066 N N . ARG A 1 31 ? -5.162 -3.369 4.262 1.00 0.00 31 ARG A N 5
ATOM 5067 C CA . ARG A 1 31 ? -3.830 -3.151 4.815 1.00 0.00 31 ARG A CA 5
ATOM 5068 C C . ARG A 1 31 ? -3.467 -1.670 4.791 1.00 0.00 31 ARG A C 5
ATOM 5069 O O . ARG A 1 31 ? -4.136 -0.867 4.141 1.00 0.00 31 ARG A O 5
ATOM 5090 N N . SER A 1 32 ? -2.403 -1.315 5.504 1.00 0.00 32 SER A N 5
ATOM 5091 C CA . SER A 1 32 ? -1.953 0.070 5.569 1.00 0.00 32 SER A CA 5
ATOM 5092 C C . SER A 1 32 ? -0.469 0.176 5.230 1.00 0.00 32 SER A C 5
ATOM 5093 O O . SER A 1 32 ? 0.369 -0.488 5.842 1.00 0.00 32 SER A O 5
ATOM 5101 N N . CYS A 1 33 ? -0.150 1.015 4.251 1.00 0.00 33 CYS A N 5
ATOM 5102 C CA . CYS A 1 33 ? 1.232 1.209 3.828 1.00 0.00 33 CYS A CA 5
ATOM 5103 C C . CYS A 1 33 ? 2.090 1.709 4.987 1.00 0.00 33 CYS A C 5
ATOM 5104 O O . CYS A 1 33 ? 1.571 2.172 6.003 1.00 0.00 33 CYS A O 5
ATOM 5111 N N . SER A 1 34 ? 3.406 1.611 4.827 1.00 0.00 34 SER A N 5
ATOM 5112 C CA . SER A 1 34 ? 4.336 2.050 5.860 1.00 0.00 34 SER A CA 5
ATOM 5113 C C . SER A 1 34 ? 4.937 3.408 5.510 1.00 0.00 34 SER A C 5
ATOM 5114 O O . SER A 1 34 ? 5.254 4.205 6.392 1.00 0.00 34 SER A O 5
ATOM 5122 N N . ASN A 1 35 ? 5.089 3.664 4.215 1.00 0.00 35 ASN A N 5
ATOM 5123 C CA . ASN A 1 35 ? 5.652 4.926 3.746 1.00 0.00 35 ASN A CA 5
ATOM 5124 C C . ASN A 1 35 ? 4.568 5.993 3.625 1.00 0.00 35 ASN A C 5
ATOM 5125 O O . ASN A 1 35 ? 4.471 6.891 4.462 1.00 0.00 35 ASN A O 5
ATOM 5136 N N . CYS A 1 36 ? 3.756 5.888 2.579 1.00 0.00 36 CYS A N 5
ATOM 5137 C CA . CYS A 1 36 ? 2.679 6.843 2.348 1.00 0.00 36 CYS A CA 5
ATOM 5138 C C . CYS A 1 36 ? 1.606 6.726 3.427 1.00 0.00 36 CYS A C 5
ATOM 5139 O O . CYS A 1 36 ? 0.990 7.717 3.815 1.00 0.00 36 CYS A O 5
ATOM 5146 N N . GLY A 1 37 ? 1.389 5.505 3.907 1.00 0.00 37 GLY A N 5
ATOM 5147 C CA . GLY A 1 37 ? 0.392 5.279 4.937 1.00 0.00 37 GLY A CA 5
ATOM 5148 C C . GLY A 1 37 ? -1.022 5.305 4.389 1.00 0.00 37 GLY A C 5
ATOM 5149 O O . GLY A 1 37 ? -1.936 5.813 5.037 1.00 0.00 37 GLY A O 5
ATOM 5153 N N . ASN A 1 38 ? -1.201 4.758 3.192 1.00 0.00 38 ASN A N 5
ATOM 5154 C CA . ASN A 1 38 ? -2.513 4.722 2.556 1.00 0.00 38 ASN A CA 5
ATOM 5155 C C . ASN A 1 38 ? -3.138 3.335 2.675 1.00 0.00 38 ASN A C 5
ATOM 5156 O O . ASN A 1 38 ? -2.586 2.448 3.326 1.00 0.00 38 ASN A O 5
ATOM 5167 N N . SER A 1 39 ? -4.291 3.155 2.039 1.00 0.00 39 SER A N 5
ATOM 5168 C CA . SER A 1 39 ? -4.993 1.877 2.076 1.00 0.00 39 SER A CA 5
ATOM 5169 C C . SER A 1 39 ? -4.614 1.015 0.875 1.00 0.00 39 SER A C 5
ATOM 5170 O O . SER A 1 39 ? -4.626 1.480 -0.265 1.00 0.00 39 SER A O 5
ATOM 5178 N N . PHE A 1 40 ? -4.279 -0.243 1.139 1.00 0.00 40 PHE A N 5
ATOM 5179 C CA . PHE A 1 40 ? -3.896 -1.171 0.082 1.00 0.00 40 PHE A CA 5
ATOM 5180 C C . PHE A 1 40 ? -4.344 -2.591 0.415 1.00 0.00 40 PHE A C 5
ATOM 5181 O O . PHE A 1 40 ? -4.734 -2.881 1.546 1.00 0.00 40 PHE A O 5
ATOM 5198 N N . CYS A 1 41 ? -4.285 -3.472 -0.578 1.00 0.00 41 CYS A N 5
ATOM 5199 C CA . CYS A 1 41 ? -4.686 -4.861 -0.393 1.00 0.00 41 CYS A CA 5
ATOM 5200 C C . CYS A 1 41 ? -3.491 -5.722 0.008 1.00 0.00 41 CYS A C 5
ATOM 5201 O O . CYS A 1 41 ? -2.372 -5.228 0.136 1.00 0.00 41 CYS A O 5
ATOM 5208 N N . SER A 1 42 ? -3.739 -7.014 0.203 1.00 0.00 42 SER A N 5
ATOM 5209 C CA . SER A 1 42 ? -2.686 -7.944 0.592 1.00 0.00 42 SER A CA 5
ATOM 5210 C C . SER A 1 42 ? -1.878 -8.389 -0.623 1.00 0.00 42 SER A C 5
ATOM 5211 O O . SER A 1 42 ? -1.128 -9.364 -0.561 1.00 0.00 42 SER A O 5
ATOM 5219 N N . ARG A 1 43 ? -2.037 -7.668 -1.728 1.00 0.00 43 ARG A N 5
ATOM 5220 C CA . ARG A 1 43 ? -1.324 -7.988 -2.959 1.00 0.00 43 ARG A CA 5
ATOM 5221 C C . ARG A 1 43 ? -0.524 -6.786 -3.453 1.00 0.00 43 ARG A C 5
ATOM 5222 O O . ARG A 1 43 ? 0.471 -6.938 -4.162 1.00 0.00 43 ARG A O 5
ATOM 5243 N N . CYS A 1 44 ? -0.966 -5.592 -3.073 1.00 0.00 44 CYS A N 5
ATOM 5244 C CA . CYS A 1 44 ? -0.293 -4.363 -3.478 1.00 0.00 44 CYS A CA 5
ATOM 5245 C C . CYS A 1 44 ? 0.709 -3.917 -2.417 1.00 0.00 44 CYS A C 5
ATOM 5246 O O . CYS A 1 44 ? 1.781 -3.405 -2.738 1.00 0.00 44 CYS A O 5
ATOM 5253 N N . CYS A 1 45 ? 0.351 -4.116 -1.153 1.00 0.00 45 CYS A N 5
ATOM 5254 C CA . CYS A 1 45 ? 1.218 -3.734 -0.044 1.00 0.00 45 CYS A CA 5
ATOM 5255 C C . CYS A 1 45 ? 2.107 -4.900 0.378 1.00 0.00 45 CYS A C 5
ATOM 5256 O O . CYS A 1 45 ? 2.385 -5.084 1.563 1.00 0.00 45 CYS A O 5
ATOM 5264 N N . SER A 1 46 ? 2.547 -5.686 -0.600 1.00 0.00 46 SER A N 5
ATOM 5265 C CA . SER A 1 46 ? 3.400 -6.838 -0.329 1.00 0.00 46 SER A CA 5
ATOM 5266 C C . SER A 1 46 ? 4.840 -6.557 -0.745 1.00 0.00 46 SER A C 5
ATOM 5267 O O . SER A 1 46 ? 5.545 -7.445 -1.225 1.00 0.00 46 SER A O 5
ATOM 5275 N N . PHE A 1 47 ? 5.272 -5.314 -0.558 1.00 0.00 47 PHE A N 5
ATOM 5276 C CA . PHE A 1 47 ? 6.628 -4.914 -0.914 1.00 0.00 47 PHE A CA 5
ATOM 5277 C C . PHE A 1 47 ? 7.446 -4.593 0.333 1.00 0.00 47 PHE A C 5
ATOM 5278 O O . PHE A 1 47 ? 7.115 -3.679 1.089 1.00 0.00 47 PHE A O 5
ATOM 5295 N N . LYS A 1 48 ? 8.516 -5.353 0.543 1.00 0.00 48 LYS A N 5
ATOM 5296 C CA . LYS A 1 48 ? 9.383 -5.151 1.698 1.00 0.00 48 LYS A CA 5
ATOM 5297 C C . LYS A 1 48 ? 10.524 -4.196 1.361 1.00 0.00 48 LYS A C 5
ATOM 5298 O O . LYS A 1 48 ? 11.355 -4.483 0.499 1.00 0.00 48 LYS A O 5
ATOM 5317 N N . VAL A 1 49 ? 10.559 -3.058 2.048 1.00 0.00 49 VAL A N 5
ATOM 5318 C CA . VAL A 1 49 ? 11.599 -2.062 1.824 1.00 0.00 49 VAL A CA 5
ATOM 5319 C C . VAL A 1 49 ? 12.170 -1.556 3.144 1.00 0.00 49 VAL A C 5
ATOM 5320 O O . VAL A 1 49 ? 11.490 -1.522 4.170 1.00 0.00 49 VAL A O 5
ATOM 5333 N N . PRO A 1 50 ? 13.449 -1.153 3.120 1.00 0.00 50 PRO A N 5
ATOM 5334 C CA . PRO A 1 50 ? 14.140 -0.640 4.307 1.00 0.00 50 PRO A CA 5
ATOM 5335 C C . PRO A 1 50 ? 13.615 0.725 4.739 1.00 0.00 50 PRO A C 5
ATOM 5336 O O . PRO A 1 50 ? 13.674 1.692 3.980 1.00 0.00 50 PRO A O 5
ATOM 5347 N N . LYS A 1 51 ? 13.103 0.797 5.963 1.00 0.00 51 LYS A N 5
ATOM 5348 C CA . LYS A 1 51 ? 12.570 2.044 6.497 1.00 0.00 51 LYS A CA 5
ATOM 5349 C C . LYS A 1 51 ? 13.697 2.994 6.889 1.00 0.00 51 LYS A C 5
ATOM 5350 O O . LYS A 1 51 ? 13.544 4.214 6.824 1.00 0.00 51 LYS A O 5
ATOM 5369 N N . SER A 1 52 ? 14.829 2.428 7.295 1.00 0.00 52 SER A N 5
ATOM 5370 C CA . SER A 1 52 ? 15.981 3.225 7.700 1.00 0.00 52 SER A CA 5
ATOM 5371 C C . SER A 1 52 ? 16.311 4.276 6.644 1.00 0.00 52 SER A C 5
ATOM 5372 O O . SER A 1 52 ? 16.837 5.344 6.959 1.00 0.00 52 SER A O 5
ATOM 5380 N N . SER A 1 53 ? 16.000 3.965 5.390 1.00 0.00 53 SER A N 5
ATOM 5381 C CA . SER A 1 53 ? 16.267 4.880 4.287 1.00 0.00 53 SER A CA 5
ATOM 5382 C C . SER A 1 53 ? 14.990 5.591 3.850 1.00 0.00 53 SER A C 5
ATOM 5383 O O . SER A 1 53 ? 14.533 5.430 2.718 1.00 0.00 53 SER A O 5
ATOM 5391 N N . MET A 1 54 ? 14.419 6.378 4.755 1.00 0.00 54 MET A N 5
ATOM 5392 C CA . MET A 1 54 ? 13.195 7.115 4.464 1.00 0.00 54 MET A CA 5
ATOM 5393 C C . MET A 1 54 ? 13.284 8.545 4.988 1.00 0.00 54 MET A C 5
ATOM 5394 O O . MET A 1 54 ? 13.699 8.776 6.123 1.00 0.00 54 MET A O 5
ATOM 5408 N N . GLY A 1 55 ? 12.891 9.502 4.153 1.00 0.00 55 GLY A N 5
ATOM 5409 C CA . GLY A 1 55 ? 12.934 10.897 4.551 1.00 0.00 55 GLY A CA 5
ATOM 5410 C C . GLY A 1 55 ? 14.118 11.208 5.446 1.00 0.00 55 GLY A C 5
ATOM 5411 O O . GLY A 1 55 ? 15.215 11.484 4.962 1.00 0.00 55 GLY A O 5
ATOM 5415 N N . ALA A 1 56 ? 13.895 11.165 6.755 1.00 0.00 56 ALA A N 5
ATOM 5416 C CA . ALA A 1 56 ? 14.951 11.444 7.720 1.00 0.00 56 ALA A CA 5
ATOM 5417 C C . ALA A 1 56 ? 15.369 10.177 8.459 1.00 0.00 56 ALA A C 5
ATOM 5418 O O . ALA A 1 56 ? 14.527 9.436 8.967 1.00 0.00 56 ALA A O 5
ATOM 5425 N N . THR A 1 57 ? 16.674 9.933 8.514 1.00 0.00 57 THR A N 5
ATOM 5426 C CA . THR A 1 57 ? 17.203 8.755 9.190 1.00 0.00 57 THR A CA 5
ATOM 5427 C C . THR A 1 57 ? 17.027 8.861 10.700 1.00 0.00 57 THR A C 5
ATOM 5428 O O . THR A 1 57 ? 16.983 9.959 11.253 1.00 0.00 57 THR A O 5
ATOM 5439 N N . ALA A 1 58 ? 16.928 7.713 11.362 1.00 0.00 58 ALA A N 5
ATOM 5440 C CA . ALA A 1 58 ? 16.760 7.677 12.809 1.00 0.00 58 ALA A CA 5
ATOM 5441 C C . ALA A 1 58 ? 17.678 6.637 13.443 1.00 0.00 58 ALA A C 5
ATOM 5442 O O . ALA A 1 58 ? 18.046 5.639 12.824 1.00 0.00 58 ALA A O 5
ATOM 5449 N N . PRO A 1 59 ? 18.058 6.875 14.707 1.00 0.00 59 PRO A N 5
ATOM 5450 C CA . PRO A 1 59 ? 18.938 5.970 15.453 1.00 0.00 59 PRO A CA 5
ATOM 5451 C C . PRO A 1 59 ? 18.254 4.654 15.803 1.00 0.00 59 PRO A C 5
ATOM 5452 O O . PRO A 1 59 ? 18.916 3.657 16.089 1.00 0.00 59 PRO A O 5
ATOM 5463 N N . GLU A 1 60 ? 16.924 4.658 15.777 1.00 0.00 60 GLU A N 5
ATOM 5464 C CA . GLU A 1 60 ? 16.151 3.462 16.092 1.00 0.00 60 GLU A CA 5
ATOM 5465 C C . GLU A 1 60 ? 16.007 2.568 14.864 1.00 0.00 60 GLU A C 5
ATOM 5466 O O . GLU A 1 60 ? 16.342 1.384 14.902 1.00 0.00 60 GLU A O 5
ATOM 5478 N N . ALA A 1 61 ? 15.506 3.143 13.776 1.00 0.00 61 ALA A N 5
ATOM 5479 C CA . ALA A 1 61 ? 15.318 2.400 12.536 1.00 0.00 61 ALA A CA 5
ATOM 5480 C C . ALA A 1 61 ? 16.657 2.068 11.887 1.00 0.00 61 ALA A C 5
ATOM 5481 O O . ALA A 1 61 ? 17.220 2.881 11.155 1.00 0.00 61 ALA A O 5
ATOM 5488 N N . GLN A 1 62 ? 17.161 0.869 12.161 1.00 0.00 62 GLN A N 5
ATOM 5489 C CA . GLN A 1 62 ? 18.436 0.431 11.604 1.00 0.00 62 GLN A CA 5
ATOM 5490 C C . GLN A 1 62 ? 18.346 -1.007 11.103 1.00 0.00 62 GLN A C 5
ATOM 5491 O O . GLN A 1 62 ? 18.328 -1.950 11.894 1.00 0.00 62 GLN A O 5
ATOM 5505 N N . ARG A 1 63 ? 18.288 -1.166 9.785 1.00 0.00 63 ARG A N 5
ATOM 5506 C CA . ARG A 1 63 ? 18.199 -2.489 9.179 1.00 0.00 63 ARG A CA 5
ATOM 5507 C C . ARG A 1 63 ? 16.818 -3.099 9.406 1.00 0.00 63 ARG A C 5
ATOM 5508 O O . ARG A 1 63 ? 16.694 -4.293 9.674 1.00 0.00 63 ARG A O 5
ATOM 5529 N N . GLU A 1 64 ? 15.785 -2.269 9.298 1.00 0.00 64 GLU A N 5
ATOM 5530 C CA . GLU A 1 64 ? 14.415 -2.727 9.494 1.00 0.00 64 GLU A CA 5
ATOM 5531 C C . GLU A 1 64 ? 13.653 -2.744 8.171 1.00 0.00 64 GLU A C 5
ATOM 5532 O O . GLU A 1 64 ? 13.762 -1.818 7.366 1.00 0.00 64 GLU A O 5
ATOM 5544 N N . THR A 1 65 ? 12.882 -3.804 7.953 1.00 0.00 65 THR A N 5
ATOM 5545 C CA . THR A 1 65 ? 12.103 -3.944 6.729 1.00 0.00 65 THR A CA 5
ATOM 5546 C C . THR A 1 65 ? 10.625 -3.671 6.983 1.00 0.00 65 THR A C 5
ATOM 5547 O O . THR A 1 65 ? 10.043 -4.188 7.936 1.00 0.00 65 THR A O 5
ATOM 5558 N N . VAL A 1 66 ? 10.023 -2.855 6.124 1.00 0.00 66 VAL A N 5
ATOM 5559 C CA . VAL A 1 66 ? 8.611 -2.514 6.254 1.00 0.00 66 VAL A CA 5
ATOM 5560 C C . VAL A 1 66 ? 7.837 -2.891 4.996 1.00 0.00 66 VAL A C 5
ATOM 5561 O O . VAL A 1 66 ? 8.423 -3.112 3.936 1.00 0.00 66 VAL A O 5
ATOM 5574 N N . PHE A 1 67 ? 6.516 -2.961 5.120 1.00 0.00 67 PHE A N 5
ATOM 5575 C CA . PHE A 1 67 ? 5.659 -3.311 3.993 1.00 0.00 67 PHE A CA 5
ATOM 5576 C C . PHE A 1 67 ? 5.029 -2.064 3.381 1.00 0.00 67 PHE A C 5
ATOM 5577 O O . PHE A 1 67 ? 4.191 -1.409 4.002 1.00 0.00 67 PHE A O 5
ATOM 5594 N N . VAL A 1 68 ? 5.438 -1.740 2.158 1.00 0.00 68 VAL A N 5
ATOM 5595 C CA . VAL A 1 68 ? 4.914 -0.572 1.461 1.00 0.00 68 VAL A CA 5
ATOM 5596 C C . VAL A 1 68 ? 4.082 -0.982 0.251 1.00 0.00 68 VAL A C 5
ATOM 5597 O O . VAL A 1 68 ? 3.996 -2.163 -0.085 1.00 0.00 68 VAL A O 5
ATOM 5610 N N . CYS A 1 69 ? 3.471 0.002 -0.400 1.00 0.00 69 CYS A N 5
ATOM 5611 C CA . CYS A 1 69 ? 2.645 -0.255 -1.574 1.00 0.00 69 CYS A CA 5
ATOM 5612 C C . CYS A 1 69 ? 3.470 -0.151 -2.853 1.00 0.00 69 CYS A C 5
ATOM 5613 O O . CYS A 1 69 ? 4.468 0.568 -2.904 1.00 0.00 69 CYS A O 5
ATOM 5620 N N . ALA A 1 70 ? 3.046 -0.874 -3.885 1.00 0.00 70 ALA A N 5
ATOM 5621 C CA . ALA A 1 70 ? 3.743 -0.862 -5.164 1.00 0.00 70 ALA A CA 5
ATOM 5622 C C . ALA A 1 70 ? 4.094 0.561 -5.585 1.00 0.00 70 ALA A C 5
ATOM 5623 O O . ALA A 1 70 ? 5.226 0.840 -5.981 1.00 0.00 70 ALA A O 5
ATOM 5630 N N . SER A 1 71 ? 3.117 1.458 -5.496 1.00 0.00 71 SER A N 5
ATOM 5631 C CA . SER A 1 71 ? 3.322 2.852 -5.872 1.00 0.00 71 SER A CA 5
ATOM 5632 C C . SER A 1 71 ? 4.568 3.419 -5.198 1.00 0.00 71 SER A C 5
ATOM 5633 O O . SER A 1 71 ? 5.366 4.114 -5.827 1.00 0.00 71 SER A O 5
ATOM 5641 N N . CYS A 1 72 ? 4.727 3.116 -3.914 1.00 0.00 72 CYS A N 5
ATOM 5642 C CA . CYS A 1 72 ? 5.874 3.595 -3.152 1.00 0.00 72 CYS A CA 5
ATOM 5643 C C . CYS A 1 72 ? 7.115 2.760 -3.456 1.00 0.00 72 CYS A C 5
ATOM 5644 O O . CYS A 1 72 ? 8.122 3.278 -3.938 1.00 0.00 72 CYS A O 5
ATOM 5651 N N . ASN A 1 73 ? 7.035 1.465 -3.171 1.00 0.00 73 ASN A N 5
ATOM 5652 C CA . ASN A 1 73 ? 8.151 0.558 -3.413 1.00 0.00 73 ASN A CA 5
ATOM 5653 C C . ASN A 1 73 ? 8.872 0.916 -4.708 1.00 0.00 73 ASN A C 5
ATOM 5654 O O . ASN A 1 73 ? 10.097 0.837 -4.790 1.00 0.00 73 ASN A O 5
ATOM 5665 N N . GLN A 1 74 ? 8.102 1.310 -5.718 1.00 0.00 74 GLN A N 5
ATOM 5666 C CA . GLN A 1 74 ? 8.668 1.680 -7.010 1.00 0.00 74 GLN A CA 5
ATOM 5667 C C . GLN A 1 74 ? 9.429 2.999 -6.913 1.00 0.00 74 GLN A C 5
ATOM 5668 O O . GLN A 1 74 ? 10.499 3.155 -7.502 1.00 0.00 74 GLN A O 5
ATOM 5682 N N . THR A 1 75 ? 8.869 3.946 -6.166 1.00 0.00 75 THR A N 5
ATOM 5683 C CA . THR A 1 75 ? 9.494 5.251 -5.994 1.00 0.00 75 THR A CA 5
ATOM 5684 C C . THR A 1 75 ? 10.749 5.151 -5.135 1.00 0.00 75 THR A C 5
ATOM 5685 O O . THR A 1 75 ? 11.777 5.754 -5.446 1.00 0.00 75 THR A O 5
ATOM 5696 N N . LEU A 1 76 ? 10.661 4.385 -4.053 1.00 0.00 76 LEU A N 5
ATOM 5697 C CA . LEU A 1 76 ? 11.791 4.204 -3.149 1.00 0.00 76 LEU A CA 5
ATOM 5698 C C . LEU A 1 76 ? 12.951 3.512 -3.858 1.00 0.00 76 LEU A C 5
ATOM 5699 O O . LEU A 1 76 ? 14.093 3.966 -3.789 1.00 0.00 76 LEU A O 5
ATOM 5715 N N . SER A 1 77 ? 12.649 2.413 -4.541 1.00 0.00 77 SER A N 5
ATOM 5716 C CA . SER A 1 77 ? 13.667 1.658 -5.263 1.00 0.00 77 SER A CA 5
ATOM 5717 C C . SER A 1 77 ? 14.162 2.436 -6.478 1.00 0.00 77 SER A C 5
ATOM 5718 O O . SER A 1 77 ? 15.366 2.615 -6.667 1.00 0.00 77 SER A O 5
ATOM 5726 N N . LYS A 1 78 ? 13.225 2.898 -7.299 1.00 0.00 78 LYS A N 5
ATOM 5727 C CA . LYS A 1 78 ? 13.563 3.659 -8.495 1.00 0.00 78 LYS A CA 5
ATOM 5728 C C . LYS A 1 78 ? 14.579 4.751 -8.177 1.00 0.00 78 LYS A C 5
ATOM 5729 O O . LYS A 1 78 ? 14.375 5.556 -7.268 1.00 0.00 78 LYS A O 5
ATOM 5748 N N . SER A 1 79 ? 15.673 4.774 -8.932 1.00 0.00 79 SER A N 5
ATOM 5749 C CA . SER A 1 79 ? 16.722 5.767 -8.728 1.00 0.00 79 SER A CA 5
ATOM 5750 C C . SER A 1 79 ? 16.322 7.111 -9.329 1.00 0.00 79 SER A C 5
ATOM 5751 O O . SER A 1 79 ? 15.862 7.182 -10.468 1.00 0.00 79 SER A O 5
ATOM 5759 N N . GLY A 1 80 ? 16.501 8.176 -8.553 1.00 0.00 80 GLY A N 5
ATOM 5760 C CA . GLY A 1 80 ? 16.154 9.504 -9.025 1.00 0.00 80 GLY A CA 5
ATOM 5761 C C . GLY A 1 80 ? 16.042 10.509 -7.895 1.00 0.00 80 GLY A C 5
ATOM 5762 O O . GLY A 1 80 ? 15.931 10.149 -6.724 1.00 0.00 80 GLY A O 5
ATOM 5766 N N . PRO A 1 81 ? 16.073 11.804 -8.245 1.00 0.00 81 PRO A N 5
ATOM 5767 C CA . PRO A 1 81 ? 15.977 12.891 -7.267 1.00 0.00 81 PRO A CA 5
ATOM 5768 C C . PRO A 1 81 ? 14.588 12.991 -6.645 1.00 0.00 81 PRO A C 5
ATOM 5769 O O . PRO A 1 81 ? 14.316 13.891 -5.852 1.00 0.00 81 PRO A O 5
ATOM 5780 N N . SER A 1 82 ? 13.713 12.060 -7.012 1.00 0.00 82 SER A N 5
ATOM 5781 C CA . SER A 1 82 ? 12.350 12.045 -6.493 1.00 0.00 82 SER A CA 5
ATOM 5782 C C . SER A 1 82 ? 12.308 12.571 -5.061 1.00 0.00 82 SER A C 5
ATOM 5783 O O . SER A 1 82 ? 13.092 12.150 -4.210 1.00 0.00 82 SER A O 5
ATOM 5791 N N . SER A 1 83 ? 11.388 13.494 -4.803 1.00 0.00 83 SER A N 5
ATOM 5792 C CA . SER A 1 83 ? 11.245 14.082 -3.476 1.00 0.00 83 SER A CA 5
ATOM 5793 C C . SER A 1 83 ? 9.778 14.131 -3.058 1.00 0.00 83 SER A C 5
ATOM 5794 O O . SER A 1 83 ? 9.034 15.020 -3.469 1.00 0.00 83 SER A O 5
ATOM 5802 N N . GLY A 1 84 ? 9.370 13.167 -2.238 1.00 0.00 84 GLY A N 5
ATOM 5803 C CA . GLY A 1 84 ? 7.995 13.117 -1.778 1.00 0.00 84 GLY A CA 5
ATOM 5804 C C . GLY A 1 84 ? 7.561 14.407 -1.110 1.00 0.00 84 GLY A C 5
ATOM 5805 O O . GLY A 1 84 ? 7.309 15.388 -1.807 1.00 0.00 84 GLY A O 5
ATOM 5811 N N . GLY A 1 1 ? -8.616 28.064 -34.179 1.00 0.00 1 GLY A N 6
ATOM 5812 C CA . GLY A 1 1 ? -9.745 28.002 -33.269 1.00 0.00 1 GLY A CA 6
ATOM 5813 C C . GLY A 1 1 ? -9.550 26.972 -32.174 1.00 0.00 1 GLY A C 6
ATOM 5814 O O . GLY A 1 1 ? -9.875 25.798 -32.351 1.00 0.00 1 GLY A O 6
ATOM 5818 N N . SER A 1 2 ? -9.016 27.412 -31.039 1.00 0.00 2 SER A N 6
ATOM 5819 C CA . SER A 1 2 ? -8.772 26.519 -29.912 1.00 0.00 2 SER A CA 6
ATOM 5820 C C . SER A 1 2 ? -10.071 25.871 -29.442 1.00 0.00 2 SER A C 6
ATOM 5821 O O . SER A 1 2 ? -11.056 26.557 -29.168 1.00 0.00 2 SER A O 6
ATOM 5829 N N . SER A 1 3 ? -10.064 24.545 -29.350 1.00 0.00 3 SER A N 6
ATOM 5830 C CA . SER A 1 3 ? -11.242 23.803 -28.917 1.00 0.00 3 SER A CA 6
ATOM 5831 C C . SER A 1 3 ? -10.849 22.438 -28.359 1.00 0.00 3 SER A C 6
ATOM 5832 O O . SER A 1 3 ? -10.081 21.701 -28.976 1.00 0.00 3 SER A O 6
ATOM 5840 N N . GLY A 1 4 ? -11.384 22.108 -27.187 1.00 0.00 4 GLY A N 6
ATOM 5841 C CA . GLY A 1 4 ? -11.078 20.833 -26.565 1.00 0.00 4 GLY A CA 6
ATOM 5842 C C . GLY A 1 4 ? -12.320 20.112 -26.081 1.00 0.00 4 GLY A C 6
ATOM 5843 O O . GLY A 1 4 ? -13.412 20.680 -26.070 1.00 0.00 4 GLY A O 6
ATOM 5847 N N . SER A 1 5 ? -12.154 18.856 -25.680 1.00 0.00 5 SER A N 6
ATOM 5848 C CA . SER A 1 5 ? -13.272 18.053 -25.197 1.00 0.00 5 SER A CA 6
ATOM 5849 C C . SER A 1 5 ? -13.157 17.808 -23.696 1.00 0.00 5 SER A C 6
ATOM 5850 O O . SER A 1 5 ? -12.086 17.965 -23.110 1.00 0.00 5 SER A O 6
ATOM 5858 N N . SER A 1 6 ? -14.269 17.423 -23.079 1.00 0.00 6 SER A N 6
ATOM 5859 C CA . SER A 1 6 ? -14.296 17.159 -21.645 1.00 0.00 6 SER A CA 6
ATOM 5860 C C . SER A 1 6 ? -13.924 15.709 -21.352 1.00 0.00 6 SER A C 6
ATOM 5861 O O . SER A 1 6 ? -13.808 14.890 -22.263 1.00 0.00 6 SER A O 6
ATOM 5869 N N . GLY A 1 7 ? -13.738 15.398 -20.072 1.00 0.00 7 GLY A N 6
ATOM 5870 C CA . GLY A 1 7 ? -13.382 14.047 -19.681 1.00 0.00 7 GLY A CA 6
ATOM 5871 C C . GLY A 1 7 ? -13.318 13.877 -18.176 1.00 0.00 7 GLY A C 6
ATOM 5872 O O . GLY A 1 7 ? -12.756 14.717 -17.473 1.00 0.00 7 GLY A O 6
ATOM 5876 N N . ARG A 1 8 ? -13.898 12.789 -17.680 1.00 0.00 8 ARG A N 6
ATOM 5877 C CA . ARG A 1 8 ? -13.907 12.514 -16.248 1.00 0.00 8 ARG A CA 6
ATOM 5878 C C . ARG A 1 8 ? -14.084 11.021 -15.983 1.00 0.00 8 ARG A C 6
ATOM 5879 O O . ARG A 1 8 ? -14.363 10.247 -16.898 1.00 0.00 8 ARG A O 6
ATOM 5900 N N . TYR A 1 9 ? -13.921 10.626 -14.725 1.00 0.00 9 TYR A N 6
ATOM 5901 C CA . TYR A 1 9 ? -14.059 9.227 -14.340 1.00 0.00 9 TYR A CA 6
ATOM 5902 C C . TYR A 1 9 ? -15.140 9.059 -13.276 1.00 0.00 9 TYR A C 6
ATOM 5903 O O . TYR A 1 9 ? -15.265 9.861 -12.349 1.00 0.00 9 TYR A O 6
ATOM 5921 N N . PRO A 1 10 ? -15.940 7.992 -13.410 1.00 0.00 10 PRO A N 6
ATOM 5922 C CA . PRO A 1 10 ? -17.024 7.692 -12.469 1.00 0.00 10 PRO A CA 6
ATOM 5923 C C . PRO A 1 10 ? -16.503 7.252 -11.105 1.00 0.00 10 PRO A C 6
ATOM 5924 O O . PRO A 1 10 ? -15.477 6.578 -11.008 1.00 0.00 10 PRO A O 6
ATOM 5935 N N . THR A 1 11 ? -17.216 7.638 -10.051 1.00 0.00 11 THR A N 6
ATOM 5936 C CA . THR A 1 11 ? -16.825 7.285 -8.693 1.00 0.00 11 THR A CA 6
ATOM 5937 C C . THR A 1 11 ? -18.043 7.151 -7.787 1.00 0.00 11 THR A C 6
ATOM 5938 O O . THR A 1 11 ? -18.815 8.095 -7.625 1.00 0.00 11 THR A O 6
ATOM 5949 N N . ASN A 1 12 ? -18.210 5.971 -7.198 1.00 0.00 12 ASN A N 6
ATOM 5950 C CA . ASN A 1 12 ? -19.336 5.714 -6.308 1.00 0.00 12 ASN A CA 6
ATOM 5951 C C . ASN A 1 12 ? -18.910 5.821 -4.847 1.00 0.00 12 ASN A C 6
ATOM 5952 O O . ASN A 1 12 ? -19.547 6.511 -4.053 1.00 0.00 12 ASN A O 6
ATOM 5963 N N . ASN A 1 13 ? -17.827 5.132 -4.500 1.00 0.00 13 ASN A N 6
ATOM 5964 C CA . ASN A 1 13 ? -17.315 5.149 -3.135 1.00 0.00 13 ASN A CA 6
ATOM 5965 C C . ASN A 1 13 ? -15.791 5.216 -3.126 1.00 0.00 13 ASN A C 6
ATOM 5966 O O . ASN A 1 13 ? -15.143 4.984 -4.147 1.00 0.00 13 ASN A O 6
ATOM 5977 N N . PHE A 1 14 ? -15.224 5.532 -1.966 1.00 0.00 14 PHE A N 6
ATOM 5978 C CA . PHE A 1 14 ? -13.776 5.629 -1.824 1.00 0.00 14 PHE A CA 6
ATOM 5979 C C . PHE A 1 14 ? -13.265 4.641 -0.780 1.00 0.00 14 PHE A C 6
ATOM 5980 O O . PHE A 1 14 ? -12.375 4.959 0.008 1.00 0.00 14 PHE A O 6
ATOM 5997 N N . GLY A 1 15 ? -13.836 3.440 -0.781 1.00 0.00 15 GLY A N 6
ATOM 5998 C CA . GLY A 1 15 ? -13.426 2.423 0.171 1.00 0.00 15 GLY A CA 6
ATOM 5999 C C . GLY A 1 15 ? -12.742 1.247 -0.496 1.00 0.00 15 GLY A C 6
ATOM 6000 O O . GLY A 1 15 ? -13.125 0.097 -0.286 1.00 0.00 15 GLY A O 6
ATOM 6004 N N . ASN A 1 16 ? -11.728 1.535 -1.305 1.00 0.00 16 ASN A N 6
ATOM 6005 C CA . ASN A 1 16 ? -10.990 0.492 -2.008 1.00 0.00 16 ASN A CA 6
ATOM 6006 C C . ASN A 1 16 ? -9.501 0.819 -2.059 1.00 0.00 16 ASN A C 6
ATOM 6007 O O . ASN A 1 16 ? -9.088 1.936 -1.747 1.00 0.00 16 ASN A O 6
ATOM 6018 N N . CYS A 1 17 ? -8.698 -0.163 -2.456 1.00 0.00 17 CYS A N 6
ATOM 6019 C CA . CYS A 1 17 ? -7.255 0.018 -2.548 1.00 0.00 17 CYS A CA 6
ATOM 6020 C C . CYS A 1 17 ? -6.915 1.295 -3.313 1.00 0.00 17 CYS A C 6
ATOM 6021 O O . CYS A 1 17 ? -7.746 1.834 -4.044 1.00 0.00 17 CYS A O 6
ATOM 6028 N N . THR A 1 18 ? -5.687 1.774 -3.138 1.00 0.00 18 THR A N 6
ATOM 6029 C CA . THR A 1 18 ? -5.237 2.987 -3.809 1.00 0.00 18 THR A CA 6
ATOM 6030 C C . THR A 1 18 ? -4.363 2.657 -5.013 1.00 0.00 18 THR A C 6
ATOM 6031 O O . THR A 1 18 ? -3.691 3.528 -5.563 1.00 0.00 18 THR A O 6
ATOM 6042 N N . GLY A 1 19 ? -4.377 1.391 -5.420 1.00 0.00 19 GLY A N 6
ATOM 6043 C CA . GLY A 1 19 ? -3.581 0.968 -6.558 1.00 0.00 19 GLY A CA 6
ATOM 6044 C C . GLY A 1 19 ? -4.391 0.185 -7.572 1.00 0.00 19 GLY A C 6
ATOM 6045 O O . GLY A 1 19 ? -4.339 0.467 -8.770 1.00 0.00 19 GLY A O 6
ATOM 6049 N N . CYS A 1 20 ? -5.139 -0.804 -7.094 1.00 0.00 20 CYS A N 6
ATOM 6050 C CA . CYS A 1 20 ? -5.961 -1.632 -7.967 1.00 0.00 20 CYS A CA 6
ATOM 6051 C C . CYS A 1 20 ? -7.442 -1.473 -7.633 1.00 0.00 20 CYS A C 6
ATOM 6052 O O . CYS A 1 20 ? -8.279 -2.250 -8.090 1.00 0.00 20 CYS A O 6
ATOM 6059 N N . SER A 1 21 ? -7.756 -0.460 -6.832 1.00 0.00 21 SER A N 6
ATOM 6060 C CA . SER A 1 21 ? -9.134 -0.199 -6.433 1.00 0.00 21 SER A CA 6
ATOM 6061 C C . SER A 1 21 ? -9.837 -1.493 -6.033 1.00 0.00 21 SER A C 6
ATOM 6062 O O . SER A 1 21 ? -11.049 -1.630 -6.198 1.00 0.00 21 SER A O 6
ATOM 6070 N N . ALA A 1 22 ? -9.067 -2.440 -5.507 1.00 0.00 22 ALA A N 6
ATOM 6071 C CA . ALA A 1 22 ? -9.615 -3.722 -5.082 1.00 0.00 22 ALA A CA 6
ATOM 6072 C C . ALA A 1 22 ? -10.343 -3.593 -3.748 1.00 0.00 22 ALA A C 6
ATOM 6073 O O . ALA A 1 22 ? -9.716 -3.541 -2.689 1.00 0.00 22 ALA A O 6
ATOM 6080 N N . THR A 1 23 ? -11.670 -3.540 -3.806 1.00 0.00 23 THR A N 6
ATOM 6081 C CA . THR A 1 23 ? -12.483 -3.415 -2.603 1.00 0.00 23 THR A CA 6
ATOM 6082 C C . THR A 1 23 ? -12.022 -4.389 -1.525 1.00 0.00 23 THR A C 6
ATOM 6083 O O . THR A 1 23 ? -11.514 -5.469 -1.825 1.00 0.00 23 THR A O 6
ATOM 6094 N N . PHE A 1 24 ? -12.204 -4.001 -0.267 1.00 0.00 24 PHE A N 6
ATOM 6095 C CA . PHE A 1 24 ? -11.806 -4.840 0.858 1.00 0.00 24 PHE A CA 6
ATOM 6096 C C . PHE A 1 24 ? -13.016 -5.547 1.463 1.00 0.00 24 PHE A C 6
ATOM 6097 O O . PHE A 1 24 ? -13.686 -5.009 2.343 1.00 0.00 24 PHE A O 6
ATOM 6114 N N . SER A 1 25 ? -13.288 -6.756 0.983 1.00 0.00 25 SER A N 6
ATOM 6115 C CA . SER A 1 25 ? -14.419 -7.536 1.473 1.00 0.00 25 SER A CA 6
ATOM 6116 C C . SER A 1 25 ? -14.096 -8.174 2.820 1.00 0.00 25 SER A C 6
ATOM 6117 O O . SER A 1 25 ? -12.930 -8.366 3.166 1.00 0.00 25 SER A O 6
ATOM 6125 N N . VAL A 1 26 ? -15.138 -8.501 3.578 1.00 0.00 26 VAL A N 6
ATOM 6126 C CA . VAL A 1 26 ? -14.967 -9.118 4.888 1.00 0.00 26 VAL A CA 6
ATOM 6127 C C . VAL A 1 26 ? -13.752 -10.039 4.907 1.00 0.00 26 VAL A C 6
ATOM 6128 O O . VAL A 1 26 ? -12.991 -10.061 5.875 1.00 0.00 26 VAL A O 6
ATOM 6141 N N . LEU A 1 27 ? -13.575 -10.798 3.831 1.00 0.00 27 LEU A N 6
ATOM 6142 C CA . LEU A 1 27 ? -12.451 -11.722 3.723 1.00 0.00 27 LEU A CA 6
ATOM 6143 C C . LEU A 1 27 ? -11.129 -10.965 3.647 1.00 0.00 27 LEU A C 6
ATOM 6144 O O . LEU A 1 27 ? -10.226 -11.188 4.454 1.00 0.00 27 LEU A O 6
ATOM 6160 N N . LYS A 1 28 ? -11.023 -10.067 2.674 1.00 0.00 28 LYS A N 6
ATOM 6161 C CA . LYS A 1 28 ? -9.813 -9.273 2.493 1.00 0.00 28 LYS A CA 6
ATOM 6162 C C . LYS A 1 28 ? -9.678 -8.229 3.596 1.00 0.00 28 LYS A C 6
ATOM 6163 O O . LYS A 1 28 ? -10.623 -7.497 3.892 1.00 0.00 28 LYS A O 6
ATOM 6182 N N . LYS A 1 29 ? -8.497 -8.163 4.202 1.00 0.00 29 LYS A N 6
ATOM 6183 C CA . LYS A 1 29 ? -8.237 -7.207 5.271 1.00 0.00 29 LYS A CA 6
ATOM 6184 C C . LYS A 1 29 ? -7.467 -5.999 4.744 1.00 0.00 29 LYS A C 6
ATOM 6185 O O . LYS A 1 29 ? -6.351 -6.133 4.243 1.00 0.00 29 LYS A O 6
ATOM 6204 N N . ARG A 1 30 ? -8.071 -4.821 4.863 1.00 0.00 30 ARG A N 6
ATOM 6205 C CA . ARG A 1 30 ? -7.442 -3.590 4.399 1.00 0.00 30 ARG A CA 6
ATOM 6206 C C . ARG A 1 30 ? -6.087 -3.386 5.071 1.00 0.00 30 ARG A C 6
ATOM 6207 O O . ARG A 1 30 ? -6.004 -3.242 6.291 1.00 0.00 30 ARG A O 6
ATOM 6228 N N . ARG A 1 31 ? -5.029 -3.374 4.267 1.00 0.00 31 ARG A N 6
ATOM 6229 C CA . ARG A 1 31 ? -3.679 -3.189 4.784 1.00 0.00 31 ARG A CA 6
ATOM 6230 C C . ARG A 1 31 ? -3.289 -1.713 4.772 1.00 0.00 31 ARG A C 6
ATOM 6231 O O . ARG A 1 31 ? -3.888 -0.909 4.058 1.00 0.00 31 ARG A O 6
ATOM 6252 N N . SER A 1 32 ? -2.283 -1.365 5.568 1.00 0.00 32 SER A N 6
ATOM 6253 C CA . SER A 1 32 ? -1.817 0.014 5.652 1.00 0.00 32 SER A CA 6
ATOM 6254 C C . SER A 1 32 ? -0.346 0.114 5.260 1.00 0.00 32 SER A C 6
ATOM 6255 O O . SER A 1 32 ? 0.480 -0.69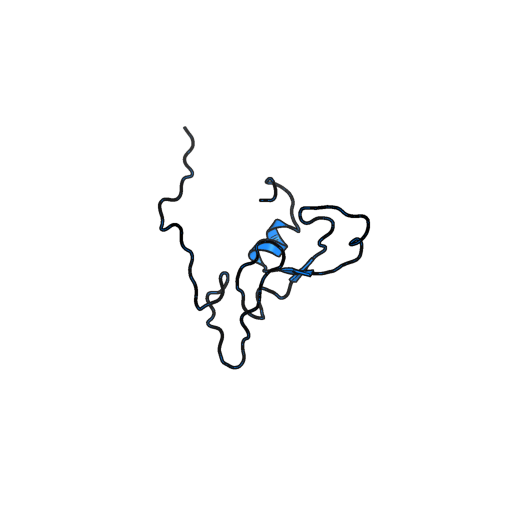2 5.690 1.00 0.00 32 SER A O 6
ATOM 6263 N N . CYS A 1 33 ? -0.025 1.110 4.440 1.00 0.00 33 CYS A N 6
ATOM 6264 C CA . CYS A 1 33 ? 1.345 1.318 3.988 1.00 0.00 33 CYS A CA 6
ATOM 6265 C C . CYS A 1 33 ? 2.222 1.831 5.127 1.00 0.00 33 CYS A C 6
ATOM 6266 O O . CYS A 1 33 ? 1.719 2.280 6.158 1.00 0.00 33 CYS A O 6
ATOM 6273 N N . SER A 1 34 ? 3.535 1.761 4.934 1.00 0.00 34 SER A N 6
ATOM 6274 C CA . SER A 1 34 ? 4.482 2.215 5.946 1.00 0.00 34 SER A CA 6
ATOM 6275 C C . SER A 1 34 ? 5.093 3.557 5.554 1.00 0.00 34 SER A C 6
ATOM 6276 O O . SER A 1 34 ? 5.460 4.358 6.413 1.00 0.00 34 SER A O 6
ATOM 6284 N N . ASN A 1 35 ? 5.199 3.795 4.251 1.00 0.00 35 ASN A N 6
ATOM 6285 C CA . ASN A 1 35 ? 5.766 5.039 3.745 1.00 0.00 35 ASN A CA 6
ATOM 6286 C C . ASN A 1 35 ? 4.696 6.121 3.638 1.00 0.00 35 ASN A C 6
ATOM 6287 O O . ASN A 1 35 ? 4.644 7.041 4.456 1.00 0.00 35 ASN A O 6
ATOM 6298 N N . CYS A 1 36 ? 3.843 6.005 2.626 1.00 0.00 36 CYS A N 6
ATOM 6299 C CA . CYS A 1 36 ? 2.774 6.972 2.411 1.00 0.00 36 CYS A CA 6
ATOM 6300 C C . CYS A 1 36 ? 1.750 6.911 3.542 1.00 0.00 36 CYS A C 6
ATOM 6301 O O . CYS A 1 36 ? 1.215 7.934 3.964 1.00 0.00 36 CYS A O 6
ATOM 6308 N N . GLY A 1 37 ? 1.484 5.702 4.027 1.00 0.00 37 GLY A N 6
ATOM 6309 C CA . GLY A 1 37 ? 0.527 5.529 5.104 1.00 0.00 37 GLY A CA 6
ATOM 6310 C C . GLY A 1 37 ? -0.904 5.487 4.605 1.00 0.00 37 GLY A C 6
ATOM 6311 O O . GLY A 1 37 ? -1.809 6.010 5.254 1.00 0.00 37 GLY A O 6
ATOM 6315 N N . ASN A 1 38 ? -1.109 4.866 3.449 1.00 0.00 38 ASN A N 6
ATOM 6316 C CA . ASN A 1 38 ? -2.440 4.761 2.863 1.00 0.00 38 ASN A CA 6
ATOM 6317 C C . ASN A 1 38 ? -2.922 3.313 2.863 1.00 0.00 38 ASN A C 6
ATOM 6318 O O . ASN A 1 38 ? -2.169 2.397 3.195 1.00 0.00 38 ASN A O 6
ATOM 6329 N N . SER A 1 39 ? -4.181 3.114 2.487 1.00 0.00 39 SER A N 6
ATOM 6330 C CA . SER A 1 39 ? -4.765 1.778 2.446 1.00 0.00 39 SER A CA 6
ATOM 6331 C C . SER A 1 39 ? -4.383 1.058 1.156 1.00 0.00 39 SER A C 6
ATOM 6332 O O . SER A 1 39 ? -4.228 1.681 0.106 1.00 0.00 39 SER A O 6
ATOM 6340 N N . PHE A 1 40 ? -4.233 -0.260 1.244 1.00 0.00 40 PHE A N 6
ATOM 6341 C CA . PHE A 1 40 ? -3.868 -1.067 0.085 1.00 0.00 40 PHE A CA 6
ATOM 6342 C C . PHE A 1 40 ? -4.259 -2.527 0.295 1.00 0.00 40 PHE A C 6
ATOM 6343 O O . PHE A 1 40 ? -4.508 -2.959 1.420 1.00 0.00 40 PHE A O 6
ATOM 6360 N N . CYS A 1 41 ? -4.311 -3.281 -0.798 1.00 0.00 41 CYS A N 6
ATOM 6361 C CA . CYS A 1 41 ? -4.673 -4.692 -0.737 1.00 0.00 41 CYS A CA 6
ATOM 6362 C C . CYS A 1 41 ? -3.484 -5.540 -0.293 1.00 0.00 41 CYS A C 6
ATOM 6363 O O . CYS A 1 41 ? -2.421 -5.013 0.037 1.00 0.00 41 CYS A O 6
ATOM 6370 N N . SER A 1 42 ? -3.671 -6.856 -0.289 1.00 0.00 42 SER A N 6
ATOM 6371 C CA . SER A 1 42 ? -2.615 -7.776 0.117 1.00 0.00 42 SER A CA 6
ATOM 6372 C C . SER A 1 42 ? -1.664 -8.058 -1.042 1.00 0.00 42 SER A C 6
ATOM 6373 O O . SER A 1 42 ? -0.698 -8.806 -0.899 1.00 0.00 42 SER A O 6
ATOM 6381 N N . ARG A 1 43 ? -1.947 -7.452 -2.191 1.00 0.00 43 ARG A N 6
ATOM 6382 C CA . ARG A 1 43 ? -1.118 -7.638 -3.376 1.00 0.00 43 ARG A CA 6
ATOM 6383 C C . ARG A 1 43 ? -0.258 -6.405 -3.637 1.00 0.00 43 ARG A C 6
ATOM 6384 O O . ARG A 1 43 ? 0.821 -6.500 -4.222 1.00 0.00 43 ARG A O 6
ATOM 6405 N N . CYS A 1 44 ? -0.744 -5.248 -3.200 1.00 0.00 44 CYS A N 6
ATOM 6406 C CA . CYS A 1 44 ? -0.022 -3.995 -3.386 1.00 0.00 44 CYS A CA 6
ATOM 6407 C C . CYS A 1 44 ? 0.856 -3.689 -2.177 1.00 0.00 44 CYS A C 6
ATOM 6408 O O . CYS A 1 44 ? 1.966 -3.174 -2.317 1.00 0.00 44 CYS A O 6
ATOM 6415 N N . CYS A 1 45 ? 0.352 -4.009 -0.990 1.00 0.00 45 CYS A N 6
ATOM 6416 C CA . CYS A 1 45 ? 1.090 -3.768 0.244 1.00 0.00 45 CYS A CA 6
ATOM 6417 C C . CYS A 1 45 ? 1.913 -4.991 0.634 1.00 0.00 45 CYS A C 6
ATOM 6418 O O . CYS A 1 45 ? 1.972 -5.365 1.805 1.00 0.00 45 CYS A O 6
ATOM 6426 N N . SER A 1 46 ? 2.545 -5.613 -0.356 1.00 0.00 46 SER A N 6
ATOM 6427 C CA . SER A 1 46 ? 3.360 -6.798 -0.118 1.00 0.00 46 SER A CA 6
ATOM 6428 C C . SER A 1 46 ? 4.784 -6.589 -0.625 1.00 0.00 46 SER A C 6
ATOM 6429 O O . SER A 1 46 ? 5.368 -7.473 -1.253 1.00 0.00 46 SER A O 6
ATOM 6437 N N . PHE A 1 47 ? 5.338 -5.414 -0.348 1.00 0.00 47 PHE A N 6
ATOM 6438 C CA . PHE A 1 47 ? 6.693 -5.086 -0.776 1.00 0.00 47 PHE A CA 6
ATOM 6439 C C . PHE A 1 47 ? 7.563 -4.704 0.418 1.00 0.00 47 PHE A C 6
ATOM 6440 O O . PHE A 1 47 ? 7.315 -3.700 1.086 1.00 0.00 47 PHE A O 6
ATOM 6457 N N . LYS A 1 48 ? 8.583 -5.513 0.682 1.00 0.00 48 LYS A N 6
ATOM 6458 C CA . LYS A 1 48 ? 9.492 -5.262 1.794 1.00 0.00 48 LYS A CA 6
ATOM 6459 C C . LYS A 1 48 ? 10.547 -4.229 1.412 1.00 0.00 48 LYS A C 6
ATOM 6460 O O . LYS A 1 48 ? 11.284 -4.409 0.442 1.00 0.00 48 LYS A O 6
ATOM 6479 N N . VAL A 1 49 ? 10.617 -3.147 2.181 1.00 0.00 49 VAL A N 6
ATOM 6480 C CA . VAL A 1 49 ? 11.584 -2.087 1.925 1.00 0.00 49 VAL A CA 6
ATOM 6481 C C . VAL A 1 49 ? 12.090 -1.478 3.227 1.00 0.00 49 VAL A C 6
ATOM 6482 O O . VAL A 1 49 ? 11.396 -1.458 4.243 1.00 0.00 49 VAL A O 6
ATOM 6495 N N . PRO A 1 50 ? 13.331 -0.968 3.199 1.00 0.00 50 PRO A N 6
ATOM 6496 C CA . PRO A 1 50 ? 13.958 -0.348 4.369 1.00 0.00 50 PRO A CA 6
ATOM 6497 C C . PRO A 1 50 ? 13.313 0.985 4.735 1.00 0.00 50 PRO A C 6
ATOM 6498 O O . PRO A 1 50 ? 13.344 1.936 3.954 1.00 0.00 50 PRO A O 6
ATOM 6509 N N . LYS A 1 51 ? 12.730 1.047 5.927 1.00 0.00 51 LYS A N 6
ATOM 6510 C CA . LYS A 1 51 ? 12.078 2.264 6.397 1.00 0.00 51 LYS A CA 6
ATOM 6511 C C . LYS A 1 51 ? 12.995 3.471 6.230 1.00 0.00 51 LYS A C 6
ATOM 6512 O O . LYS A 1 51 ? 12.532 4.583 5.973 1.00 0.00 51 LYS A O 6
ATOM 6531 N N . SER A 1 52 ? 14.296 3.245 6.376 1.00 0.00 52 SER A N 6
ATOM 6532 C CA . SER A 1 52 ? 15.278 4.316 6.244 1.00 0.00 52 SER A CA 6
ATOM 6533 C C . SER A 1 52 ? 15.275 4.883 4.827 1.00 0.00 52 SER A C 6
ATOM 6534 O O . SER A 1 52 ? 14.785 4.248 3.894 1.00 0.00 52 SER A O 6
ATOM 6542 N N . SER A 1 53 ? 15.825 6.084 4.676 1.00 0.00 53 SER A N 6
ATOM 6543 C CA . SER A 1 53 ? 15.883 6.740 3.375 1.00 0.00 53 SER A CA 6
ATOM 6544 C C . SER A 1 53 ? 14.480 7.008 2.839 1.00 0.00 53 SER A C 6
ATOM 6545 O O . SER A 1 53 ? 14.238 6.924 1.635 1.00 0.00 53 SER A O 6
ATOM 6553 N N . MET A 1 54 ? 13.559 7.329 3.742 1.00 0.00 54 MET A N 6
ATOM 6554 C CA . MET A 1 54 ? 12.180 7.611 3.361 1.00 0.00 54 MET A CA 6
ATOM 6555 C C . MET A 1 54 ? 11.719 8.946 3.937 1.00 0.00 54 MET A C 6
ATOM 6556 O O . MET A 1 54 ? 10.599 9.064 4.433 1.00 0.00 54 MET A O 6
ATOM 6570 N N . GLY A 1 55 ? 12.589 9.948 3.868 1.00 0.00 55 GLY A N 6
ATOM 6571 C CA . GLY A 1 55 ? 12.251 11.261 4.387 1.00 0.00 55 GLY A CA 6
ATOM 6572 C C . GLY A 1 55 ? 12.950 11.563 5.698 1.00 0.00 55 GLY A C 6
ATOM 6573 O O . GLY A 1 55 ? 14.105 11.986 5.710 1.00 0.00 55 GLY A O 6
ATOM 6577 N N . ALA A 1 56 ? 12.247 11.346 6.805 1.00 0.00 56 ALA A N 6
ATOM 6578 C CA . ALA A 1 56 ? 12.806 11.598 8.127 1.00 0.00 56 ALA A CA 6
ATOM 6579 C C . ALA A 1 56 ? 12.998 10.297 8.898 1.00 0.00 56 ALA A C 6
ATOM 6580 O O . ALA A 1 56 ? 12.067 9.791 9.526 1.00 0.00 56 ALA A O 6
ATOM 6587 N N . THR A 1 57 ? 14.212 9.757 8.847 1.00 0.00 57 THR A N 6
ATOM 6588 C CA . THR A 1 57 ? 14.526 8.514 9.540 1.00 0.00 57 THR A CA 6
ATOM 6589 C C . THR A 1 57 ? 15.877 8.601 10.241 1.00 0.00 57 THR A C 6
ATOM 6590 O O . THR A 1 57 ? 16.548 9.631 10.190 1.00 0.00 57 THR A O 6
ATOM 6601 N N . ALA A 1 58 ? 16.270 7.512 10.894 1.00 0.00 58 ALA A N 6
ATOM 6602 C CA . ALA A 1 58 ? 17.543 7.465 11.603 1.00 0.00 58 ALA A CA 6
ATOM 6603 C C . ALA A 1 58 ? 18.469 6.414 10.999 1.00 0.00 58 ALA A C 6
ATOM 6604 O O . ALA A 1 58 ? 18.028 5.444 10.383 1.00 0.00 58 ALA A O 6
ATOM 6611 N N . PRO A 1 59 ? 19.784 6.611 11.178 1.00 0.00 59 PRO A N 6
ATOM 6612 C CA . PRO A 1 59 ? 20.799 5.690 10.658 1.00 0.00 59 PRO A CA 6
ATOM 6613 C C . PRO A 1 59 ? 20.800 4.353 11.391 1.00 0.00 59 PRO A C 6
ATOM 6614 O O . PRO A 1 59 ? 21.597 3.468 11.084 1.00 0.00 59 PRO A O 6
ATOM 6625 N N . GLU A 1 60 ? 19.901 4.215 12.361 1.00 0.00 60 GLU A N 6
ATOM 6626 C CA . GLU A 1 60 ? 19.799 2.985 13.137 1.00 0.00 60 GLU A CA 6
ATOM 6627 C C . GLU A 1 60 ? 18.883 1.979 12.446 1.00 0.00 60 GLU A C 6
ATOM 6628 O O . GLU A 1 60 ? 19.243 0.816 12.268 1.00 0.00 60 GLU A O 6
ATOM 6640 N N . ALA A 1 61 ? 17.697 2.437 12.059 1.00 0.00 61 ALA A N 6
ATOM 6641 C CA . ALA A 1 61 ? 16.729 1.579 11.386 1.00 0.00 61 ALA A CA 6
ATOM 6642 C C . ALA A 1 61 ? 17.147 1.306 9.945 1.00 0.00 61 ALA A C 6
ATOM 6643 O O . ALA A 1 61 ? 16.538 1.818 9.006 1.00 0.00 61 ALA A O 6
ATOM 6650 N N . GLN A 1 62 ? 18.188 0.497 9.778 1.00 0.00 62 GLN A N 6
ATOM 6651 C CA . GLN A 1 62 ? 18.687 0.158 8.451 1.00 0.00 62 GLN A CA 6
ATOM 6652 C C . GLN A 1 62 ? 18.310 -1.272 8.076 1.00 0.00 62 GLN A C 6
ATOM 6653 O O . GLN A 1 62 ? 17.635 -1.504 7.073 1.00 0.00 62 GLN A O 6
ATOM 6667 N N . ARG A 1 63 ? 18.752 -2.227 8.888 1.00 0.00 63 ARG A N 6
ATOM 6668 C CA . ARG A 1 63 ? 18.463 -3.634 8.641 1.00 0.00 63 ARG A CA 6
ATOM 6669 C C . ARG A 1 63 ? 16.959 -3.893 8.671 1.00 0.00 63 ARG A C 6
ATOM 6670 O O . ARG A 1 63 ? 16.457 -4.767 7.966 1.00 0.00 63 ARG A O 6
ATOM 6691 N N . GLU A 1 64 ? 16.248 -3.128 9.493 1.00 0.00 64 GLU A N 6
ATOM 6692 C CA . GLU A 1 64 ? 14.803 -3.277 9.616 1.00 0.00 64 GLU A CA 6
ATOM 6693 C C . GLU A 1 64 ? 14.122 -3.116 8.259 1.00 0.00 64 GLU A C 6
ATOM 6694 O O . GLU A 1 64 ? 14.641 -2.443 7.367 1.00 0.00 64 GLU A O 6
ATOM 6706 N N . THR A 1 65 ? 12.958 -3.739 8.110 1.00 0.00 65 THR A N 6
ATOM 6707 C CA . THR A 1 65 ? 12.206 -3.667 6.863 1.00 0.00 65 THR A CA 6
ATOM 6708 C C . THR A 1 65 ? 10.724 -3.428 7.127 1.00 0.00 65 THR A C 6
ATOM 6709 O O . THR A 1 65 ? 10.221 -3.725 8.211 1.00 0.00 65 THR A O 6
ATOM 6720 N N . VAL A 1 66 ? 10.029 -2.891 6.130 1.00 0.00 66 VAL A N 6
ATOM 6721 C CA . VAL A 1 66 ? 8.603 -2.614 6.254 1.00 0.00 66 VAL A CA 6
ATOM 6722 C C . VAL A 1 66 ? 7.866 -2.935 4.958 1.00 0.00 66 VAL A C 6
ATOM 6723 O O . VAL A 1 66 ? 8.475 -3.029 3.892 1.00 0.00 66 VAL A O 6
ATOM 6736 N N . PHE A 1 67 ? 6.551 -3.101 5.057 1.00 0.00 67 PHE A N 6
ATOM 6737 C CA . PHE A 1 67 ? 5.730 -3.412 3.893 1.00 0.00 67 PHE A CA 6
ATOM 6738 C C . PHE A 1 67 ? 5.051 -2.155 3.356 1.00 0.00 67 PHE A C 6
ATOM 6739 O O . PHE A 1 67 ? 4.228 -1.542 4.036 1.00 0.00 67 PHE A O 6
ATOM 6756 N N . VAL A 1 68 ? 5.401 -1.778 2.130 1.00 0.00 68 VAL A N 6
ATOM 6757 C CA . VAL A 1 68 ? 4.825 -0.596 1.501 1.00 0.00 68 VAL A CA 6
ATOM 6758 C C . VAL A 1 68 ? 3.934 -0.978 0.324 1.00 0.00 68 VAL A C 6
ATOM 6759 O O . VAL A 1 68 ? 3.821 -2.153 -0.027 1.00 0.00 68 VAL A O 6
ATOM 6772 N N . CYS A 1 69 ? 3.303 0.021 -0.283 1.00 0.00 69 CYS A N 6
ATOM 6773 C CA . CYS A 1 69 ? 2.422 -0.209 -1.420 1.00 0.00 69 CYS A CA 6
ATOM 6774 C C . CYS A 1 69 ? 3.191 -0.107 -2.734 1.00 0.00 69 CYS A C 6
ATOM 6775 O O . CYS A 1 69 ? 4.062 0.748 -2.890 1.00 0.00 69 CYS A O 6
ATOM 6782 N N . ALA A 1 70 ? 2.862 -0.985 -3.676 1.00 0.00 70 ALA A N 6
ATOM 6783 C CA . ALA A 1 70 ? 3.520 -0.993 -4.977 1.00 0.00 70 ALA A CA 6
ATOM 6784 C C . ALA A 1 70 ? 3.896 0.420 -5.410 1.00 0.00 70 ALA A C 6
ATOM 6785 O O . ALA A 1 70 ? 5.059 0.703 -5.696 1.00 0.00 70 ALA A O 6
ATOM 6792 N N . SER A 1 71 ? 2.903 1.304 -5.457 1.00 0.00 71 SER A N 6
ATOM 6793 C CA . SER A 1 71 ? 3.130 2.687 -5.861 1.00 0.00 71 SER A CA 6
ATOM 6794 C C . SER A 1 71 ? 4.398 3.239 -5.218 1.00 0.00 71 SER A C 6
ATOM 6795 O O . SER A 1 71 ? 5.212 3.886 -5.879 1.00 0.00 71 SER A O 6
ATOM 6803 N N . CYS A 1 72 ? 4.560 2.980 -3.925 1.00 0.00 72 CYS A N 6
ATOM 6804 C CA . CYS A 1 72 ? 5.728 3.451 -3.191 1.00 0.00 72 CYS A CA 6
ATOM 6805 C C . CYS A 1 72 ? 6.946 2.582 -3.492 1.00 0.00 72 CYS A C 6
ATOM 6806 O O . CYS A 1 72 ? 7.934 3.054 -4.053 1.00 0.00 72 CYS A O 6
ATOM 6813 N N . ASN A 1 73 ? 6.867 1.310 -3.115 1.00 0.00 73 ASN A N 6
ATOM 6814 C CA . ASN A 1 73 ? 7.962 0.375 -3.345 1.00 0.00 73 ASN A CA 6
ATOM 6815 C C . ASN A 1 73 ? 8.666 0.675 -4.665 1.00 0.00 73 ASN A C 6
ATOM 6816 O O . ASN A 1 73 ? 9.892 0.613 -4.753 1.00 0.00 73 ASN A O 6
ATOM 6827 N N . GLN A 1 74 ? 7.882 1.001 -5.687 1.00 0.00 74 GLN A N 6
ATOM 6828 C CA . GLN A 1 74 ? 8.430 1.311 -7.002 1.00 0.00 74 GLN A CA 6
ATOM 6829 C C . GLN A 1 74 ? 9.204 2.625 -6.973 1.00 0.00 74 GLN A C 6
ATOM 6830 O O . GLN A 1 74 ? 10.303 2.723 -7.521 1.00 0.00 74 GLN A O 6
ATOM 6844 N N . THR A 1 75 ? 8.624 3.634 -6.331 1.00 0.00 75 THR A N 6
ATOM 6845 C CA . THR A 1 75 ? 9.258 4.943 -6.233 1.00 0.00 75 THR A CA 6
ATOM 6846 C C . THR A 1 75 ? 10.538 4.873 -5.408 1.00 0.00 75 THR A C 6
ATOM 6847 O O . THR A 1 75 ? 11.563 5.441 -5.785 1.00 0.00 75 THR A O 6
ATOM 6858 N N . LEU A 1 76 ? 10.472 4.172 -4.281 1.00 0.00 76 LEU A N 6
ATOM 6859 C CA . LEU A 1 76 ? 11.628 4.027 -3.402 1.00 0.00 76 LEU A CA 6
ATOM 6860 C C . LEU A 1 76 ? 12.790 3.366 -4.136 1.00 0.00 76 LEU A C 6
ATOM 6861 O O . LEU A 1 76 ? 13.890 3.916 -4.200 1.00 0.00 76 LEU A O 6
ATOM 6877 N N . SER A 1 77 ? 12.539 2.185 -4.691 1.00 0.00 77 SER A N 6
ATOM 6878 C CA . SER A 1 77 ? 13.565 1.448 -5.419 1.00 0.00 77 SER A CA 6
ATOM 6879 C C . SER A 1 77 ? 13.660 1.933 -6.863 1.00 0.00 77 SER A C 6
ATOM 6880 O O . SER A 1 77 ? 13.675 1.133 -7.799 1.00 0.00 77 SER A O 6
ATOM 6888 N N . LYS A 1 78 ? 13.723 3.248 -7.035 1.00 0.00 78 LYS A N 6
ATOM 6889 C CA . LYS A 1 78 ? 13.818 3.843 -8.364 1.00 0.00 78 LYS A CA 6
ATOM 6890 C C . LYS A 1 78 ? 15.074 4.700 -8.488 1.00 0.00 78 LYS A C 6
ATOM 6891 O O . LYS A 1 78 ? 15.034 5.911 -8.269 1.00 0.00 78 LYS A O 6
ATOM 6910 N N . SER A 1 79 ? 16.186 4.064 -8.842 1.00 0.00 79 SER A N 6
ATOM 6911 C CA . SER A 1 79 ? 17.454 4.769 -8.993 1.00 0.00 79 SER A CA 6
ATOM 6912 C C . SER A 1 79 ? 17.321 5.918 -9.987 1.00 0.00 79 SER A C 6
ATOM 6913 O O . SER A 1 79 ? 16.270 6.108 -10.597 1.00 0.00 79 SER A O 6
ATOM 6921 N N . GLY A 1 80 ? 18.397 6.683 -10.145 1.00 0.00 80 GLY A N 6
ATOM 6922 C CA . GLY A 1 80 ? 18.382 7.805 -11.066 1.00 0.00 80 GLY A CA 6
ATOM 6923 C C . GLY A 1 80 ? 18.160 9.129 -10.363 1.00 0.00 80 GLY A C 6
ATOM 6924 O O . GLY A 1 80 ? 18.498 9.298 -9.191 1.00 0.00 80 GLY A O 6
ATOM 6928 N N . PRO A 1 81 ? 17.581 10.098 -11.087 1.00 0.00 81 PRO A N 6
ATOM 6929 C CA . PRO A 1 81 ? 17.302 11.432 -10.546 1.00 0.00 81 PRO A CA 6
ATOM 6930 C C . PRO A 1 81 ? 16.192 11.413 -9.501 1.00 0.00 81 PRO A C 6
ATOM 6931 O O . PRO A 1 81 ? 15.543 10.389 -9.289 1.00 0.00 81 PRO A O 6
ATOM 6942 N N . SER A 1 82 ? 15.978 12.553 -8.851 1.00 0.00 82 SER A N 6
ATOM 6943 C CA . SER A 1 82 ? 14.948 12.666 -7.825 1.00 0.00 82 SER A CA 6
ATOM 6944 C C . SER A 1 82 ? 13.568 12.827 -8.457 1.00 0.00 82 SER A C 6
ATOM 6945 O O . SER A 1 82 ? 13.215 13.903 -8.937 1.00 0.00 82 SER A O 6
ATOM 6953 N N . SER A 1 83 ? 12.793 11.747 -8.452 1.00 0.00 83 SER A N 6
ATOM 6954 C CA . SER A 1 83 ? 11.453 11.765 -9.027 1.00 0.00 83 SER A CA 6
ATOM 6955 C C . SER A 1 83 ? 10.392 11.815 -7.932 1.00 0.00 83 SER A C 6
ATOM 6956 O O . SER A 1 83 ? 9.549 12.711 -7.909 1.00 0.00 83 SER A O 6
ATOM 6964 N N . GLY A 1 84 ? 10.441 10.845 -7.025 1.00 0.00 84 GLY A N 6
ATOM 6965 C CA . GLY A 1 84 ? 9.480 10.795 -5.939 1.00 0.00 84 GLY A CA 6
ATOM 6966 C C . GLY A 1 84 ? 9.570 12.004 -5.029 1.00 0.00 84 GLY A C 6
ATOM 6967 O O . GLY A 1 84 ? 10.169 13.005 -5.420 1.00 0.00 84 GLY A O 6
ATOM 6973 N N . GLY A 1 1 ? -25.254 39.426 -15.162 1.00 0.00 1 GLY A N 7
ATOM 6974 C CA . GLY A 1 1 ? -25.098 37.985 -15.231 1.00 0.00 1 GLY A CA 7
ATOM 6975 C C . GLY A 1 1 ? -25.364 37.309 -13.900 1.00 0.00 1 GLY A C 7
ATOM 6976 O O . GLY A 1 1 ? -26.497 36.933 -13.602 1.00 0.00 1 GLY A O 7
ATOM 6980 N N . SER A 1 2 ? -24.315 37.152 -13.098 1.00 0.00 2 SER A N 7
ATOM 6981 C CA . SER A 1 2 ? -24.439 36.512 -11.794 1.00 0.00 2 SER A CA 7
ATOM 6982 C C . SER A 1 2 ? -25.427 35.350 -11.851 1.00 0.00 2 SER A C 7
ATOM 6983 O O . SER A 1 2 ? -26.243 35.171 -10.947 1.00 0.00 2 SER A O 7
ATOM 6991 N N . SER A 1 3 ? -25.345 34.564 -12.919 1.00 0.00 3 SER A N 7
ATOM 6992 C CA . SER A 1 3 ? -26.233 33.422 -13.098 1.00 0.00 3 SER A CA 7
ATOM 6993 C C . SER A 1 3 ? -25.443 32.117 -13.114 1.00 0.00 3 SER A C 7
ATOM 6994 O O . SER A 1 3 ? -24.754 31.807 -14.085 1.00 0.00 3 SER A O 7
ATOM 7002 N N . GLY A 1 4 ? -25.549 31.354 -12.030 1.00 0.00 4 GLY A N 7
ATOM 7003 C CA . GLY A 1 4 ? -24.839 30.092 -11.939 1.00 0.00 4 GLY A CA 7
ATOM 7004 C C . GLY A 1 4 ? -24.131 29.919 -10.610 1.00 0.00 4 GLY A C 7
ATOM 7005 O O . GLY A 1 4 ? -22.958 29.548 -10.567 1.00 0.00 4 GLY A O 7
ATOM 7009 N N . SER A 1 5 ? -24.845 30.189 -9.522 1.00 0.00 5 SER A N 7
ATOM 7010 C CA . SER A 1 5 ? -24.276 30.067 -8.185 1.00 0.00 5 SER A CA 7
ATOM 7011 C C . SER A 1 5 ? -24.579 28.696 -7.589 1.00 0.00 5 SER A C 7
ATOM 7012 O O . SER A 1 5 ? -25.528 28.536 -6.822 1.00 0.00 5 SER A O 7
ATOM 7020 N N . SER A 1 6 ? -23.764 27.708 -7.947 1.00 0.00 6 SER A N 7
ATOM 7021 C CA . SER A 1 6 ? -23.946 26.349 -7.452 1.00 0.00 6 SER A CA 7
ATOM 7022 C C . SER A 1 6 ? -22.805 25.953 -6.520 1.00 0.00 6 SER A C 7
ATOM 7023 O O . SER A 1 6 ? -21.796 26.651 -6.425 1.00 0.00 6 SER A O 7
ATOM 7031 N N . GLY A 1 7 ? -22.973 24.827 -5.834 1.00 0.00 7 GLY A N 7
ATOM 7032 C CA . GLY A 1 7 ? -21.950 24.357 -4.918 1.00 0.00 7 GLY A CA 7
ATOM 7033 C C . GLY A 1 7 ? -21.918 22.845 -4.811 1.00 0.00 7 GLY A C 7
ATOM 7034 O O . GLY A 1 7 ? -22.934 22.215 -4.515 1.00 0.00 7 GLY A O 7
ATOM 7038 N N . ARG A 1 8 ? -20.750 22.261 -5.055 1.00 0.00 8 ARG A N 7
ATOM 7039 C CA . ARG A 1 8 ? -20.590 20.813 -4.987 1.00 0.00 8 ARG A CA 7
ATOM 7040 C C . ARG A 1 8 ? -19.843 20.407 -3.721 1.00 0.00 8 ARG A C 7
ATOM 7041 O O . ARG A 1 8 ? -19.257 21.246 -3.037 1.00 0.00 8 ARG A O 7
ATOM 7062 N N . TYR A 1 9 ? -19.868 19.114 -3.414 1.00 0.00 9 TYR A N 7
ATOM 7063 C CA . TYR A 1 9 ? -19.195 18.597 -2.229 1.00 0.00 9 TYR A CA 7
ATOM 7064 C C . TYR A 1 9 ? -18.325 17.394 -2.578 1.00 0.00 9 TYR A C 7
ATOM 7065 O O . TYR A 1 9 ? -18.658 16.584 -3.443 1.00 0.00 9 TYR A O 7
ATOM 7083 N N . PRO A 1 10 ? -17.180 17.273 -1.888 1.00 0.00 10 PRO A N 7
ATOM 7084 C CA . PRO A 1 10 ? -16.238 16.171 -2.106 1.00 0.00 10 PRO A CA 7
ATOM 7085 C C . PRO A 1 10 ? -16.787 14.834 -1.620 1.00 0.00 10 PRO A C 7
ATOM 7086 O O . PRO A 1 10 ? -17.835 14.778 -0.977 1.00 0.00 10 PRO A O 7
ATOM 7097 N N . THR A 1 11 ? -16.071 13.758 -1.931 1.00 0.00 11 THR A N 7
ATOM 7098 C CA . THR A 1 11 ? -16.486 12.420 -1.527 1.00 0.00 11 THR A CA 7
ATOM 7099 C C . THR A 1 11 ? -15.323 11.641 -0.926 1.00 0.00 11 THR A C 7
ATOM 7100 O O . THR A 1 11 ? -14.293 11.449 -1.571 1.00 0.00 11 THR A O 7
ATOM 7111 N N . ASN A 1 12 ? -15.494 11.194 0.314 1.00 0.00 12 ASN A N 7
ATOM 7112 C CA . ASN A 1 12 ? -14.456 10.434 1.002 1.00 0.00 12 ASN A CA 7
ATOM 7113 C C . ASN A 1 12 ? -14.982 9.073 1.446 1.00 0.00 12 ASN A C 7
ATOM 7114 O O . ASN A 1 12 ? -14.701 8.618 2.554 1.00 0.00 12 ASN A O 7
ATOM 7125 N N . ASN A 1 13 ? -15.748 8.427 0.572 1.00 0.00 13 ASN A N 7
ATOM 7126 C CA . ASN A 1 13 ? -16.314 7.117 0.873 1.00 0.00 13 ASN A CA 7
ATOM 7127 C C . ASN A 1 13 ? -16.024 6.127 -0.251 1.00 0.00 13 ASN A C 7
ATOM 7128 O O . ASN A 1 13 ? -16.856 5.910 -1.132 1.00 0.00 13 ASN A O 7
ATOM 7139 N N . PHE A 1 14 ? -14.837 5.530 -0.215 1.00 0.00 14 PHE A N 7
ATOM 7140 C CA . PHE A 1 14 ? -14.437 4.563 -1.230 1.00 0.00 14 PHE A CA 7
ATOM 7141 C C . PHE A 1 14 ? -14.290 3.169 -0.627 1.00 0.00 14 PHE A C 7
ATOM 7142 O O . PHE A 1 14 ? -15.005 2.241 -1.001 1.00 0.00 14 PHE A O 7
ATOM 7159 N N . GLY A 1 15 ? -13.356 3.031 0.309 1.00 0.00 15 GLY A N 7
ATOM 7160 C CA . GLY A 1 15 ? -13.131 1.748 0.949 1.00 0.00 15 GLY A CA 7
ATOM 7161 C C . GLY A 1 15 ? -12.516 0.731 0.008 1.00 0.00 15 GLY A C 7
ATOM 7162 O O . GLY A 1 15 ? -12.847 -0.453 0.062 1.00 0.00 15 GLY A O 7
ATOM 7166 N N . ASN A 1 16 ? -11.620 1.193 -0.857 1.00 0.00 16 ASN A N 7
ATOM 7167 C CA . ASN A 1 16 ? -10.960 0.315 -1.816 1.00 0.00 16 ASN A CA 7
ATOM 7168 C C . ASN A 1 16 ? -9.476 0.650 -1.928 1.00 0.00 16 ASN A C 7
ATOM 7169 O O . ASN A 1 16 ? -9.042 1.736 -1.541 1.00 0.00 16 ASN A O 7
ATOM 7180 N N . CYS A 1 17 ? -8.701 -0.289 -2.461 1.00 0.00 17 CYS A N 7
ATOM 7181 C CA . CYS A 1 17 ? -7.265 -0.094 -2.625 1.00 0.00 17 CYS A CA 7
ATOM 7182 C C . CYS A 1 17 ? -6.974 1.203 -3.374 1.00 0.00 17 CYS A C 7
ATOM 7183 O O . CYS A 1 17 ? -7.841 1.745 -4.061 1.00 0.00 17 CYS A O 7
ATOM 7190 N N . THR A 1 18 ? -5.747 1.696 -3.237 1.00 0.00 18 THR A N 7
ATOM 7191 C CA . THR A 1 18 ? -5.341 2.929 -3.900 1.00 0.00 18 THR A CA 7
ATOM 7192 C C . THR A 1 18 ? -4.466 2.639 -5.113 1.00 0.00 18 THR A C 7
ATOM 7193 O O . THR A 1 18 ? -3.902 3.550 -5.717 1.00 0.00 18 THR A O 7
ATOM 7204 N N . GLY A 1 19 ? -4.357 1.361 -5.467 1.00 0.00 19 GLY A N 7
ATOM 7205 C CA . GLY A 1 19 ? -3.548 0.974 -6.608 1.00 0.00 19 GLY A CA 7
ATOM 7206 C C . GLY A 1 19 ? -4.303 0.089 -7.580 1.00 0.00 19 GLY A C 7
ATOM 7207 O O . GLY A 1 19 ? -4.062 0.131 -8.786 1.00 0.00 19 GLY A O 7
ATOM 7211 N N . CYS A 1 20 ? -5.220 -0.717 -7.054 1.00 0.00 20 CYS A N 7
ATOM 7212 C CA . CYS A 1 20 ? -6.012 -1.619 -7.882 1.00 0.00 20 CYS A CA 7
ATOM 7213 C C . CYS A 1 20 ? -7.498 -1.487 -7.562 1.00 0.00 20 CYS A C 7
ATOM 7214 O O . CYS A 1 20 ? -8.299 -2.350 -7.919 1.00 0.00 20 CYS A O 7
ATOM 7221 N N . SER A 1 21 ? -7.858 -0.400 -6.887 1.00 0.00 21 SER A N 7
ATOM 7222 C CA . SER A 1 21 ? -9.247 -0.155 -6.516 1.00 0.00 21 SER A CA 7
ATOM 7223 C C . SER A 1 21 ? -9.968 -1.466 -6.216 1.00 0.00 21 SER A C 7
ATOM 7224 O O . SER A 1 21 ? -11.013 -1.759 -6.796 1.00 0.00 21 SER A O 7
ATOM 7232 N N . ALA A 1 22 ? -9.401 -2.252 -5.306 1.00 0.00 22 ALA A N 7
ATOM 7233 C CA . ALA A 1 22 ? -9.989 -3.531 -4.928 1.00 0.00 22 ALA A CA 7
ATOM 7234 C C . ALA A 1 22 ? -10.642 -3.449 -3.552 1.00 0.00 22 ALA A C 7
ATOM 7235 O O . ALA A 1 22 ? -9.957 -3.394 -2.530 1.00 0.00 22 ALA A O 7
ATOM 7242 N N . THR A 1 23 ? -11.971 -3.440 -3.533 1.00 0.00 23 THR A N 7
ATOM 7243 C CA . THR A 1 23 ? -12.717 -3.363 -2.283 1.00 0.00 23 THR A CA 7
ATOM 7244 C C . THR A 1 23 ? -12.219 -4.398 -1.281 1.00 0.00 23 THR A C 7
ATOM 7245 O O . THR A 1 23 ? -11.898 -5.528 -1.649 1.00 0.00 23 THR A O 7
ATOM 7256 N N . PHE A 1 24 ? -12.158 -4.006 -0.013 1.00 0.00 24 PHE A N 7
ATOM 7257 C CA . PHE A 1 24 ? -11.699 -4.901 1.043 1.00 0.00 24 PHE A CA 7
ATOM 7258 C C . PHE A 1 24 ? -12.872 -5.648 1.671 1.00 0.00 24 PHE A C 7
ATOM 7259 O O . PHE A 1 24 ? -13.740 -5.045 2.302 1.00 0.00 24 PHE A O 7
ATOM 7276 N N . SER A 1 25 ? -12.891 -6.965 1.492 1.00 0.00 25 SER A N 7
ATOM 7277 C CA . SER A 1 25 ? -13.959 -7.796 2.036 1.00 0.00 25 SER A CA 7
ATOM 7278 C C . SER A 1 25 ? -13.484 -8.546 3.277 1.00 0.00 25 SER A C 7
ATOM 7279 O O . SER A 1 25 ? -12.313 -8.476 3.649 1.00 0.00 25 SER A O 7
ATOM 7287 N N . VAL A 1 26 ? -14.404 -9.264 3.914 1.00 0.00 26 VAL A N 7
ATOM 7288 C CA . VAL A 1 26 ? -14.081 -10.029 5.113 1.00 0.00 26 VAL A CA 7
ATOM 7289 C C . VAL A 1 26 ? -12.832 -10.878 4.903 1.00 0.00 26 VAL A C 7
ATOM 7290 O O . VAL A 1 26 ? -12.201 -11.320 5.864 1.00 0.00 26 VAL A O 7
ATOM 7303 N N . LEU A 1 27 ? -12.481 -11.102 3.642 1.00 0.00 27 LEU A N 7
ATOM 7304 C CA . LEU A 1 27 ? -11.306 -11.899 3.305 1.00 0.00 27 LEU A CA 7
ATOM 7305 C C . LEU A 1 27 ? -10.075 -11.012 3.146 1.00 0.00 27 LEU A C 7
ATOM 7306 O O . LEU A 1 27 ? -9.059 -11.218 3.809 1.00 0.00 27 LEU A O 7
ATOM 7322 N N . LYS A 1 28 ? -10.174 -10.024 2.263 1.00 0.00 28 LYS A N 7
ATOM 7323 C CA . LYS A 1 28 ? -9.071 -9.103 2.018 1.00 0.00 28 LYS A CA 7
ATOM 7324 C C . LYS A 1 28 ? -8.927 -8.109 3.166 1.00 0.00 28 LYS A C 7
ATOM 7325 O O . LYS A 1 28 ? -9.704 -7.161 3.281 1.00 0.00 28 LYS A O 7
ATOM 7344 N N . LYS A 1 29 ? -7.927 -8.330 4.012 1.00 0.00 29 LYS A N 7
ATOM 7345 C CA . LYS A 1 29 ? -7.678 -7.453 5.150 1.00 0.00 29 LYS A CA 7
ATOM 7346 C C . LYS A 1 29 ? -7.051 -6.139 4.696 1.00 0.00 29 LYS A C 7
ATOM 7347 O O . LYS A 1 29 ? -5.957 -6.125 4.131 1.00 0.00 29 LYS A O 7
ATOM 7366 N N . ARG A 1 30 ? -7.749 -5.037 4.949 1.00 0.00 30 ARG A N 7
ATOM 7367 C CA . ARG A 1 30 ? -7.260 -3.717 4.567 1.00 0.00 30 ARG A CA 7
ATOM 7368 C C . ARG A 1 30 ? -5.870 -3.464 5.146 1.00 0.00 30 ARG A C 7
ATOM 7369 O O . ARG A 1 30 ? -5.713 -3.289 6.354 1.00 0.00 30 ARG A O 7
ATOM 7390 N N . ARG A 1 31 ? -4.867 -3.447 4.275 1.00 0.00 31 ARG A N 7
ATOM 7391 C CA . ARG A 1 31 ? -3.491 -3.218 4.699 1.00 0.00 31 ARG A CA 7
ATOM 7392 C C . ARG A 1 31 ? -3.134 -1.737 4.610 1.00 0.00 31 ARG A C 7
ATOM 7393 O O . ARG A 1 31 ? -3.593 -1.030 3.712 1.00 0.00 31 ARG A O 7
ATOM 7414 N N . SER A 1 32 ? -2.314 -1.273 5.547 1.00 0.00 32 SER A N 7
ATOM 7415 C CA . SER A 1 32 ? -1.899 0.125 5.577 1.00 0.00 32 SER A CA 7
ATOM 7416 C C . SER A 1 32 ? -0.413 0.257 5.262 1.00 0.00 32 SER A C 7
ATOM 7417 O O . SER A 1 32 ? 0.430 -0.356 5.917 1.00 0.00 32 SER A O 7
ATOM 7425 N N . CYS A 1 33 ? -0.098 1.062 4.252 1.00 0.00 33 CYS A N 7
ATOM 7426 C CA . CYS A 1 33 ? 1.286 1.276 3.847 1.00 0.00 33 CYS A CA 7
ATOM 7427 C C . CYS A 1 33 ? 2.125 1.774 5.019 1.00 0.00 33 CYS A C 7
ATOM 7428 O O . CYS A 1 33 ? 1.590 2.208 6.039 1.00 0.00 33 CYS A O 7
ATOM 7435 N N . SER A 1 34 ? 3.444 1.709 4.866 1.00 0.00 34 SER A N 7
ATOM 7436 C CA . SER A 1 34 ? 4.358 2.150 5.913 1.00 0.00 34 SER A CA 7
ATOM 7437 C C . SER A 1 34 ? 4.983 3.495 5.558 1.00 0.00 34 SER A C 7
ATOM 7438 O O . SER A 1 34 ? 5.296 4.298 6.436 1.00 0.00 34 SER A O 7
ATOM 7446 N N . ASN A 1 35 ? 5.160 3.735 4.263 1.00 0.00 35 ASN A N 7
ATOM 7447 C CA . ASN A 1 35 ? 5.748 4.983 3.790 1.00 0.00 35 ASN A CA 7
ATOM 7448 C C . ASN A 1 35 ? 4.684 6.067 3.651 1.00 0.00 35 ASN A C 7
ATOM 7449 O O . ASN A 1 35 ? 4.613 6.990 4.462 1.00 0.00 35 ASN A O 7
ATOM 7460 N N . CYS A 1 36 ? 3.857 5.948 2.617 1.00 0.00 36 CYS A N 7
ATOM 7461 C CA . CYS A 1 36 ? 2.795 6.916 2.371 1.00 0.00 36 CYS A CA 7
ATOM 7462 C C . CYS A 1 36 ? 1.751 6.873 3.482 1.00 0.00 36 CYS A C 7
ATOM 7463 O O . CYS A 1 36 ? 1.245 7.908 3.914 1.00 0.00 36 CYS A O 7
ATOM 7470 N N . GLY A 1 37 ? 1.432 5.666 3.941 1.00 0.00 37 GLY A N 7
ATOM 7471 C CA . GLY A 1 37 ? 0.450 5.510 4.998 1.00 0.00 37 GLY A CA 7
ATOM 7472 C C . GLY A 1 37 ? -0.970 5.472 4.468 1.00 0.00 37 GLY A C 7
ATOM 7473 O O . GLY A 1 37 ? -1.888 5.995 5.098 1.00 0.00 37 GLY A O 7
ATOM 7477 N N . ASN A 1 38 ? -1.150 4.852 3.307 1.00 0.00 38 ASN A N 7
ATOM 7478 C CA . ASN A 1 38 ? -2.469 4.749 2.692 1.00 0.00 38 ASN A CA 7
ATOM 7479 C C . ASN A 1 38 ? -2.988 3.316 2.753 1.00 0.00 38 ASN A C 7
ATOM 7480 O O . ASN A 1 38 ? -2.281 2.407 3.188 1.00 0.00 38 ASN A O 7
ATOM 7491 N N . SER A 1 39 ? -4.228 3.122 2.315 1.00 0.00 39 SER A N 7
ATOM 7492 C CA . SER A 1 39 ? -4.844 1.801 2.323 1.00 0.00 39 SER A CA 7
ATOM 7493 C C . SER A 1 39 ? -4.468 1.018 1.069 1.00 0.00 39 SER A C 7
ATOM 7494 O O . SER A 1 39 ? -4.363 1.583 -0.021 1.00 0.00 39 SER A O 7
ATOM 7502 N N . PHE A 1 40 ? -4.267 -0.285 1.230 1.00 0.00 40 PHE A N 7
ATOM 7503 C CA . PHE A 1 40 ? -3.902 -1.147 0.111 1.00 0.00 40 PHE A CA 7
ATOM 7504 C C . PHE A 1 40 ? -4.283 -2.597 0.394 1.00 0.00 40 PHE A C 7
ATOM 7505 O O . PHE A 1 40 ? -4.529 -2.974 1.540 1.00 0.00 40 PHE A O 7
ATOM 7522 N N . CYS A 1 41 ? -4.330 -3.406 -0.659 1.00 0.00 41 CYS A N 7
ATOM 7523 C CA . CYS A 1 41 ? -4.682 -4.815 -0.526 1.00 0.00 41 CYS A CA 7
ATOM 7524 C C . CYS A 1 41 ? -3.454 -5.652 -0.181 1.00 0.00 41 CYS A C 7
ATOM 7525 O O . CYS A 1 41 ? -2.356 -5.122 -0.009 1.00 0.00 41 CYS A O 7
ATOM 7532 N N . SER A 1 42 ? -3.647 -6.963 -0.083 1.00 0.00 42 SER A N 7
ATOM 7533 C CA . SER A 1 42 ? -2.556 -7.874 0.244 1.00 0.00 42 SER A CA 7
ATOM 7534 C C . SER A 1 42 ? -1.715 -8.180 -0.991 1.00 0.00 42 SER A C 7
ATOM 7535 O O . SER A 1 42 ? -0.811 -9.015 -0.949 1.00 0.00 42 SER A O 7
ATOM 7543 N N . ARG A 1 43 ? -2.018 -7.497 -2.090 1.00 0.00 43 ARG A N 7
ATOM 7544 C CA . ARG A 1 43 ? -1.291 -7.695 -3.338 1.00 0.00 43 ARG A CA 7
ATOM 7545 C C . ARG A 1 43 ? -0.447 -6.470 -3.676 1.00 0.00 43 ARG A C 7
ATOM 7546 O O . ARG A 1 43 ? 0.616 -6.584 -4.287 1.00 0.00 43 ARG A O 7
ATOM 7567 N N . CYS A 1 44 ? -0.928 -5.298 -3.276 1.00 0.00 44 CYS A N 7
ATOM 7568 C CA . CYS A 1 44 ? -0.220 -4.050 -3.536 1.00 0.00 44 CYS A CA 7
ATOM 7569 C C . CYS A 1 44 ? 0.741 -3.723 -2.397 1.00 0.00 44 CYS A C 7
ATOM 7570 O O . CYS A 1 44 ? 1.828 -3.188 -2.622 1.00 0.00 44 CYS A O 7
ATOM 7577 N N . CYS A 1 45 ? 0.333 -4.046 -1.175 1.00 0.00 45 CYS A N 7
ATOM 7578 C CA . CYS A 1 45 ? 1.158 -3.786 0.000 1.00 0.00 45 CYS A CA 7
ATOM 7579 C C . CYS A 1 45 ? 1.984 -5.014 0.367 1.00 0.00 45 CYS A C 7
ATOM 7580 O O . CYS A 1 45 ? 2.229 -5.281 1.544 1.00 0.00 45 CYS A O 7
ATOM 7588 N N . SER A 1 46 ? 2.410 -5.760 -0.648 1.00 0.00 46 SER A N 7
ATOM 7589 C CA . SER A 1 46 ? 3.204 -6.963 -0.432 1.00 0.00 46 SER A CA 7
ATOM 7590 C C . SER A 1 46 ? 4.652 -6.742 -0.858 1.00 0.00 46 SER A C 7
ATOM 7591 O O . SER A 1 46 ? 5.301 -7.646 -1.386 1.00 0.00 46 SER A O 7
ATOM 7599 N N . PHE A 1 47 ? 5.153 -5.533 -0.627 1.00 0.00 47 PHE A N 7
ATOM 7600 C CA . PHE A 1 47 ? 6.524 -5.191 -0.987 1.00 0.00 47 PHE A CA 7
ATOM 7601 C C . PHE A 1 47 ? 7.301 -4.703 0.232 1.00 0.00 47 PHE A C 7
ATOM 7602 O O . PHE A 1 47 ? 6.859 -3.803 0.946 1.00 0.00 47 PHE A O 7
ATOM 7619 N N . LYS A 1 48 ? 8.463 -5.304 0.464 1.00 0.00 48 LYS A N 7
ATOM 7620 C CA . LYS A 1 48 ? 9.305 -4.932 1.595 1.00 0.00 48 LYS A CA 7
ATOM 7621 C C . LYS A 1 48 ? 10.399 -3.962 1.163 1.00 0.00 48 LYS A C 7
ATOM 7622 O O . LYS A 1 48 ? 11.031 -4.145 0.123 1.00 0.00 48 LYS A O 7
ATOM 7641 N N . VAL A 1 49 ? 10.619 -2.928 1.970 1.00 0.00 49 VAL A N 7
ATOM 7642 C CA . VAL A 1 49 ? 11.639 -1.930 1.673 1.00 0.00 49 VAL A CA 7
ATOM 7643 C C . VAL A 1 49 ? 12.221 -1.340 2.952 1.00 0.00 49 VAL A C 7
ATOM 7644 O O . VAL A 1 49 ? 11.568 -1.289 3.995 1.00 0.00 49 VAL A O 7
ATOM 7657 N N . PRO A 1 50 ? 13.480 -0.884 2.874 1.00 0.00 50 PRO A N 7
ATOM 7658 C CA . PRO A 1 50 ? 14.178 -0.288 4.017 1.00 0.00 50 PRO A CA 7
ATOM 7659 C C . PRO A 1 50 ? 13.605 1.071 4.403 1.00 0.00 50 PRO A C 7
ATOM 7660 O O . PRO A 1 50 ? 13.466 1.960 3.562 1.00 0.00 50 PRO A O 7
ATOM 7671 N N . LYS A 1 51 ? 13.273 1.227 5.680 1.00 0.00 51 LYS A N 7
ATOM 7672 C CA . LYS A 1 51 ? 12.716 2.479 6.179 1.00 0.00 51 LYS A CA 7
ATOM 7673 C C . LYS A 1 51 ? 13.820 3.496 6.449 1.00 0.00 51 LYS A C 7
ATOM 7674 O O . LYS A 1 51 ? 13.610 4.703 6.322 1.00 0.00 51 LYS A O 7
ATOM 7693 N N . SER A 1 52 ? 14.996 3.002 6.821 1.00 0.00 52 SER A N 7
ATOM 7694 C CA . SER A 1 52 ? 16.132 3.868 7.112 1.00 0.00 52 SER A CA 7
ATOM 7695 C C . SER A 1 52 ? 16.447 4.769 5.921 1.00 0.00 52 SER A C 7
ATOM 7696 O O . SER A 1 52 ? 16.834 5.925 6.088 1.00 0.00 52 SER A O 7
ATOM 7704 N N . SER A 1 53 ? 16.278 4.229 4.718 1.00 0.00 53 SER A N 7
ATOM 7705 C CA . SER A 1 53 ? 16.547 4.981 3.498 1.00 0.00 53 SER A CA 7
ATOM 7706 C C . SER A 1 53 ? 15.277 5.652 2.982 1.00 0.00 53 SER A C 7
ATOM 7707 O O . SER A 1 53 ? 15.017 5.670 1.779 1.00 0.00 53 SER A O 7
ATOM 7715 N N . MET A 1 54 ? 14.491 6.202 3.901 1.00 0.00 54 MET A N 7
ATOM 7716 C CA . MET A 1 54 ? 13.249 6.875 3.540 1.00 0.00 54 MET A CA 7
ATOM 7717 C C . MET A 1 54 ? 12.629 7.560 4.753 1.00 0.00 54 MET A C 7
ATOM 7718 O O . MET A 1 54 ? 13.108 7.409 5.876 1.00 0.00 54 MET A O 7
ATOM 7732 N N . GLY A 1 55 ? 11.559 8.314 4.520 1.00 0.00 55 GLY A N 7
ATOM 7733 C CA . GLY A 1 55 ? 10.891 9.011 5.604 1.00 0.00 55 GLY A CA 7
ATOM 7734 C C . GLY A 1 55 ? 11.852 9.820 6.451 1.00 0.00 55 GLY A C 7
ATOM 7735 O O . GLY A 1 55 ? 12.953 10.150 6.010 1.00 0.00 55 GLY A O 7
ATOM 7739 N N . ALA A 1 56 ? 11.435 10.142 7.672 1.00 0.00 56 ALA A N 7
ATOM 7740 C CA . ALA A 1 56 ? 12.267 10.918 8.583 1.00 0.00 56 ALA A CA 7
ATOM 7741 C C . ALA A 1 56 ? 13.397 10.067 9.153 1.00 0.00 56 ALA A C 7
ATOM 7742 O O . ALA A 1 56 ? 13.156 9.078 9.846 1.00 0.00 56 ALA A O 7
ATOM 7749 N N . THR A 1 57 ? 14.633 10.457 8.857 1.00 0.00 57 THR A N 7
ATOM 7750 C CA . THR A 1 57 ? 15.801 9.730 9.338 1.00 0.00 57 THR A CA 7
ATOM 7751 C C . THR A 1 57 ? 15.953 9.872 10.848 1.00 0.00 57 THR A C 7
ATOM 7752 O O . THR A 1 57 ? 16.390 10.911 11.342 1.00 0.00 57 THR A O 7
ATOM 7763 N N . ALA A 1 58 ? 15.591 8.821 11.576 1.00 0.00 58 ALA A N 7
ATOM 7764 C CA . ALA A 1 58 ? 15.690 8.828 13.031 1.00 0.00 58 ALA A CA 7
ATOM 7765 C C . ALA A 1 58 ? 16.782 7.879 13.511 1.00 0.00 58 ALA A C 7
ATOM 7766 O O . ALA A 1 58 ? 17.067 6.856 12.888 1.00 0.00 58 ALA A O 7
ATOM 7773 N N . PRO A 1 59 ? 17.410 8.224 14.645 1.00 0.00 59 PRO A N 7
ATOM 7774 C CA . PRO A 1 59 ? 18.482 7.415 15.234 1.00 0.00 59 PRO A CA 7
ATOM 7775 C C . PRO A 1 59 ? 17.968 6.098 15.804 1.00 0.00 59 PRO A C 7
ATOM 7776 O O . PRO A 1 59 ? 18.738 5.298 16.333 1.00 0.00 59 PRO A O 7
ATOM 7787 N N . GLU A 1 60 ? 16.661 5.880 15.692 1.00 0.00 60 GLU A N 7
ATOM 7788 C CA . GLU A 1 60 ? 16.045 4.659 16.197 1.00 0.00 60 GLU A CA 7
ATOM 7789 C C . GLU A 1 60 ? 15.916 3.616 15.091 1.00 0.00 60 GLU A C 7
ATOM 7790 O O . GLU A 1 60 ? 16.310 2.463 15.261 1.00 0.00 60 GLU A O 7
ATOM 7802 N N . ALA A 1 61 ? 15.361 4.030 13.957 1.00 0.00 61 ALA A N 7
ATOM 7803 C CA . ALA A 1 61 ? 15.181 3.134 12.822 1.00 0.00 61 ALA A CA 7
ATOM 7804 C C . ALA A 1 61 ? 16.469 3.003 12.016 1.00 0.00 61 ALA A C 7
ATOM 7805 O O . ALA A 1 61 ? 16.919 3.961 11.388 1.00 0.00 61 ALA A O 7
ATOM 7812 N N . GLN A 1 62 ? 17.058 1.811 12.040 1.00 0.00 62 GLN A N 7
ATOM 7813 C CA . GLN A 1 62 ? 18.295 1.556 11.312 1.00 0.00 62 GLN A CA 7
ATOM 7814 C C . GLN A 1 62 ? 18.325 0.131 10.770 1.00 0.00 62 GLN A C 7
ATOM 7815 O O . GLN A 1 62 ? 18.228 -0.834 11.528 1.00 0.00 62 GLN A O 7
ATOM 7829 N N . ARG A 1 63 ? 18.458 0.007 9.454 1.00 0.00 63 ARG A N 7
ATOM 7830 C CA . ARG A 1 63 ? 18.498 -1.300 8.810 1.00 0.00 63 ARG A CA 7
ATOM 7831 C C . ARG A 1 63 ? 17.241 -2.103 9.131 1.00 0.00 63 ARG A C 7
ATOM 7832 O O . ARG A 1 63 ? 17.321 -3.262 9.537 1.00 0.00 63 ARG A O 7
ATOM 7853 N N . GLU A 1 64 ? 16.082 -1.478 8.947 1.00 0.00 64 GLU A N 7
ATOM 7854 C CA . GLU A 1 64 ? 14.809 -2.135 9.219 1.00 0.00 64 GLU A CA 7
ATOM 7855 C C . GLU A 1 64 ? 14.061 -2.430 7.922 1.00 0.00 64 GLU A C 7
ATOM 7856 O O . GLU A 1 64 ? 14.383 -1.882 6.867 1.00 0.00 64 GLU A O 7
ATOM 7868 N N . THR A 1 65 ? 13.061 -3.302 8.008 1.00 0.00 65 THR A N 7
ATOM 7869 C CA . THR A 1 65 ? 12.268 -3.672 6.842 1.00 0.00 65 THR A CA 7
ATOM 7870 C C . THR A 1 65 ? 10.789 -3.378 7.067 1.00 0.00 65 THR A C 7
ATOM 7871 O O . THR A 1 65 ? 10.199 -3.829 8.049 1.00 0.00 65 THR A O 7
ATOM 7882 N N . VAL A 1 66 ? 10.195 -2.620 6.151 1.00 0.00 66 VAL A N 7
ATOM 7883 C CA . VAL A 1 66 ? 8.784 -2.267 6.249 1.00 0.00 66 VAL A CA 7
ATOM 7884 C C . VAL A 1 66 ? 8.022 -2.697 5.000 1.00 0.00 66 VAL A C 7
ATOM 7885 O O . VAL A 1 66 ? 8.617 -2.942 3.951 1.00 0.00 66 VAL A O 7
ATOM 7898 N N . PHE A 1 67 ? 6.702 -2.785 5.120 1.00 0.00 67 PHE A N 7
ATOM 7899 C CA . PHE A 1 67 ? 5.857 -3.185 4.001 1.00 0.00 67 PHE A CA 7
ATOM 7900 C C . PHE A 1 67 ? 5.119 -1.983 3.419 1.00 0.00 67 PHE A C 7
ATOM 7901 O O . PHE A 1 67 ? 4.248 -1.402 4.066 1.00 0.00 67 PHE A O 7
ATOM 7918 N N . VAL A 1 68 ? 5.475 -1.615 2.192 1.00 0.00 68 VAL A N 7
ATOM 7919 C CA . VAL A 1 68 ? 4.848 -0.483 1.521 1.00 0.00 68 VAL A CA 7
ATOM 7920 C C . VAL A 1 68 ? 3.991 -0.945 0.348 1.00 0.00 68 VAL A C 7
ATOM 7921 O O . VAL A 1 68 ? 3.876 -2.142 0.083 1.00 0.00 68 VAL A O 7
ATOM 7934 N N . CYS A 1 69 ? 3.391 0.012 -0.352 1.00 0.00 69 CYS A N 7
ATOM 7935 C CA . CYS A 1 69 ? 2.544 -0.296 -1.498 1.00 0.00 69 CYS A CA 7
ATOM 7936 C C . CYS A 1 69 ? 3.323 -0.157 -2.803 1.00 0.00 69 CYS A C 7
ATOM 7937 O O . CYS A 1 69 ? 4.171 0.724 -2.941 1.00 0.00 69 CYS A O 7
ATOM 7944 N N . ALA A 1 70 ? 3.027 -1.033 -3.758 1.00 0.00 70 ALA A N 7
ATOM 7945 C CA . ALA A 1 70 ? 3.697 -1.007 -5.052 1.00 0.00 70 ALA A CA 7
ATOM 7946 C C . ALA A 1 70 ? 4.046 0.420 -5.462 1.00 0.00 70 ALA A C 7
ATOM 7947 O O . ALA A 1 70 ? 5.196 0.722 -5.777 1.00 0.00 70 ALA A O 7
ATOM 7954 N N . SER A 1 71 ? 3.044 1.294 -5.456 1.00 0.00 71 SER A N 7
ATOM 7955 C CA . SER A 1 71 ? 3.243 2.688 -5.831 1.00 0.00 71 SER A CA 7
ATOM 7956 C C . SER A 1 71 ? 4.505 3.250 -5.183 1.00 0.00 71 SER A C 7
ATOM 7957 O O . SER A 1 71 ? 5.331 3.878 -5.846 1.00 0.00 71 SER A O 7
ATOM 7965 N N . CYS A 1 72 ? 4.648 3.019 -3.882 1.00 0.00 72 CYS A N 7
ATOM 7966 C CA . CYS A 1 72 ? 5.807 3.501 -3.142 1.00 0.00 72 CYS A CA 7
ATOM 7967 C C . CYS A 1 72 ? 7.028 2.627 -3.415 1.00 0.00 72 CYS A C 7
ATOM 7968 O O . CYS A 1 72 ? 8.063 3.114 -3.869 1.00 0.00 72 CYS A O 7
ATOM 7975 N N . ASN A 1 73 ? 6.899 1.335 -3.133 1.00 0.00 73 ASN A N 7
ATOM 7976 C CA . ASN A 1 73 ? 7.992 0.393 -3.348 1.00 0.00 73 ASN A CA 7
ATOM 7977 C C . ASN A 1 73 ? 8.756 0.728 -4.625 1.00 0.00 73 ASN A C 7
ATOM 7978 O O . ASN A 1 73 ? 9.984 0.647 -4.664 1.00 0.00 73 ASN A O 7
ATOM 7989 N N . GLN A 1 74 ? 8.022 1.106 -5.666 1.00 0.00 74 GLN A N 7
ATOM 7990 C CA . GLN A 1 74 ? 8.631 1.454 -6.944 1.00 0.00 74 GLN A CA 7
ATOM 7991 C C . GLN A 1 74 ? 9.475 2.717 -6.819 1.00 0.00 74 GLN A C 7
ATOM 7992 O O . GLN A 1 74 ? 10.595 2.782 -7.327 1.00 0.00 74 GLN A O 7
ATOM 8006 N N . THR A 1 75 ? 8.931 3.722 -6.139 1.00 0.00 75 THR A N 7
ATOM 8007 C CA . THR A 1 75 ? 9.633 4.985 -5.948 1.00 0.00 75 THR A CA 7
ATOM 8008 C C . THR A 1 75 ? 10.829 4.814 -5.019 1.00 0.00 75 THR A C 7
ATOM 8009 O O . THR A 1 75 ? 11.937 5.254 -5.329 1.00 0.00 75 THR A O 7
ATOM 8020 N N . LEU A 1 76 ? 10.600 4.171 -3.879 1.00 0.00 76 LEU A N 7
ATOM 8021 C CA . LEU A 1 76 ? 11.661 3.941 -2.904 1.00 0.00 76 LEU A CA 7
ATOM 8022 C C . LEU A 1 76 ? 12.757 3.057 -3.490 1.00 0.00 76 LEU A C 7
ATOM 8023 O O . LEU A 1 76 ? 13.934 3.415 -3.470 1.00 0.00 76 LEU A O 7
ATOM 8039 N N . SER A 1 77 ? 12.361 1.902 -4.015 1.00 0.00 77 SER A N 7
ATOM 8040 C CA . SER A 1 77 ? 13.310 0.965 -4.605 1.00 0.00 77 SER A CA 7
ATOM 8041 C C . SER A 1 77 ? 13.622 1.347 -6.049 1.00 0.00 77 SER A C 7
ATOM 8042 O O . SER A 1 77 ? 13.584 0.507 -6.948 1.00 0.00 77 SER A O 7
ATOM 8050 N N . LYS A 1 78 ? 13.932 2.621 -6.264 1.00 0.00 78 LYS A N 7
ATOM 8051 C CA . LYS A 1 78 ? 14.253 3.117 -7.596 1.00 0.00 78 LYS A CA 7
ATOM 8052 C C . LYS A 1 78 ? 15.763 3.189 -7.801 1.00 0.00 78 LYS A C 7
ATOM 8053 O O . LYS A 1 78 ? 16.381 4.229 -7.573 1.00 0.00 78 LYS A O 7
ATOM 8072 N N . SER A 1 79 ? 16.350 2.078 -8.234 1.00 0.00 79 SER A N 7
ATOM 8073 C CA . SER A 1 79 ? 17.788 2.016 -8.468 1.00 0.00 79 SER A CA 7
ATOM 8074 C C . SER A 1 79 ? 18.103 2.138 -9.955 1.00 0.00 79 SER A C 7
ATOM 8075 O O . SER A 1 79 ? 17.632 1.344 -10.769 1.00 0.00 79 SER A O 7
ATOM 8083 N N . GLY A 1 80 ? 18.904 3.141 -10.304 1.00 0.00 80 GLY A N 7
ATOM 8084 C CA . GLY A 1 80 ? 19.268 3.351 -11.693 1.00 0.00 80 GLY A CA 7
ATOM 8085 C C . GLY A 1 80 ? 20.576 4.103 -11.842 1.00 0.00 80 GLY A C 7
ATOM 8086 O O . GLY A 1 80 ? 20.895 4.997 -11.058 1.00 0.00 80 GLY A O 7
ATOM 8090 N N . PRO A 1 81 ? 21.358 3.740 -12.869 1.00 0.00 81 PRO A N 7
ATOM 8091 C CA . PRO A 1 81 ? 22.651 4.374 -13.142 1.00 0.00 81 PRO A CA 7
ATOM 8092 C C . PRO A 1 81 ? 22.501 5.808 -13.636 1.00 0.00 81 PRO A C 7
ATOM 8093 O O . PRO A 1 81 ? 21.634 6.104 -14.458 1.00 0.00 81 PRO A O 7
ATOM 8104 N N . SER A 1 82 ? 23.351 6.696 -13.130 1.00 0.00 82 SER A N 7
ATOM 8105 C CA . SER A 1 82 ? 23.311 8.101 -13.518 1.00 0.00 82 SER A CA 7
ATOM 8106 C C . SER A 1 82 ? 24.500 8.454 -14.406 1.00 0.00 82 SER A C 7
ATOM 8107 O O . SER A 1 82 ? 24.353 9.149 -15.412 1.00 0.00 82 SER A O 7
ATOM 8115 N N . SER A 1 83 ? 25.678 7.970 -14.027 1.00 0.00 83 SER A N 7
ATOM 8116 C CA . SER A 1 83 ? 26.894 8.236 -14.786 1.00 0.00 83 SER A CA 7
ATOM 8117 C C . SER A 1 83 ? 27.981 7.221 -14.445 1.00 0.00 83 SER A C 7
ATOM 8118 O O . SER A 1 83 ? 27.934 6.571 -13.402 1.00 0.00 83 SER A O 7
ATOM 8126 N N . GLY A 1 84 ? 28.961 7.091 -15.335 1.00 0.00 84 GLY A N 7
ATOM 8127 C CA . GLY A 1 84 ? 30.046 6.154 -15.111 1.00 0.00 84 GLY A CA 7
ATOM 8128 C C . GLY A 1 84 ? 31.048 6.659 -14.093 1.00 0.00 84 GLY A C 7
ATOM 8129 O O . GLY A 1 84 ? 32.245 6.656 -14.378 1.00 0.00 84 GLY A O 7
ATOM 8135 N N . GLY A 1 1 ? -10.765 41.098 -18.528 1.00 0.00 1 GLY A N 8
ATOM 8136 C CA . GLY A 1 1 ? -11.323 41.222 -17.195 1.00 0.00 1 GLY A CA 8
ATOM 8137 C C . GLY A 1 1 ? -11.568 39.876 -16.542 1.00 0.00 1 GLY A C 8
ATOM 8138 O O . GLY A 1 1 ? -11.590 38.846 -17.215 1.00 0.00 1 GLY A O 8
ATOM 8142 N N . SER A 1 2 ? -11.751 39.884 -15.225 1.00 0.00 2 SER A N 8
ATOM 8143 C CA . SER A 1 2 ? -11.990 38.653 -14.479 1.00 0.00 2 SER A CA 8
ATOM 8144 C C . SER A 1 2 ? -12.923 38.906 -13.299 1.00 0.00 2 SER A C 8
ATOM 8145 O O . SER A 1 2 ? -12.648 39.749 -12.445 1.00 0.00 2 SER A O 8
ATOM 8153 N N . SER A 1 3 ? -14.029 38.169 -13.258 1.00 0.00 3 SER A N 8
ATOM 8154 C CA . SER A 1 3 ? -15.006 38.315 -12.186 1.00 0.00 3 SER A CA 8
ATOM 8155 C C . SER A 1 3 ? -14.527 37.616 -10.917 1.00 0.00 3 SER A C 8
ATOM 8156 O O . SER A 1 3 ? -14.620 38.165 -9.820 1.00 0.00 3 SER A O 8
ATOM 8164 N N . GLY A 1 4 ? -14.015 36.399 -11.076 1.00 0.00 4 GLY A N 8
ATOM 8165 C CA . GLY A 1 4 ? -13.529 35.644 -9.935 1.00 0.00 4 GLY A CA 8
ATOM 8166 C C . GLY A 1 4 ? -14.327 34.378 -9.696 1.00 0.00 4 GLY A C 8
ATOM 8167 O O . GLY A 1 4 ? -15.523 34.435 -9.410 1.00 0.00 4 GLY A O 8
ATOM 8171 N N . SER A 1 5 ? -13.665 33.232 -9.815 1.00 0.00 5 SER A N 8
ATOM 8172 C CA . SER A 1 5 ? -14.322 31.945 -9.615 1.00 0.00 5 SER A CA 8
ATOM 8173 C C . SER A 1 5 ? -13.449 31.013 -8.781 1.00 0.00 5 SER A C 8
ATOM 8174 O O . SER A 1 5 ? -12.312 31.344 -8.446 1.00 0.00 5 SER A O 8
ATOM 8182 N N . SER A 1 6 ? -13.991 29.846 -8.448 1.00 0.00 6 SER A N 8
ATOM 8183 C CA . SER A 1 6 ? -13.263 28.866 -7.649 1.00 0.00 6 SER A CA 8
ATOM 8184 C C . SER A 1 6 ? -14.043 27.558 -7.552 1.00 0.00 6 SER A C 8
ATOM 8185 O O . SER A 1 6 ? -15.232 27.506 -7.865 1.00 0.00 6 SER A O 8
ATOM 8193 N N . GLY A 1 7 ? -13.363 26.502 -7.116 1.00 0.00 7 GLY A N 8
ATOM 8194 C CA . GLY A 1 7 ? -14.006 25.207 -6.985 1.00 0.00 7 GLY A CA 8
ATOM 8195 C C . GLY A 1 7 ? -13.164 24.082 -7.552 1.00 0.00 7 GLY A C 8
ATOM 8196 O O . GLY A 1 7 ? -13.332 23.693 -8.708 1.00 0.00 7 GLY A O 8
ATOM 8200 N N . ARG A 1 8 ? -12.255 23.557 -6.737 1.00 0.00 8 ARG A N 8
ATOM 8201 C CA . ARG A 1 8 ? -11.381 22.471 -7.164 1.00 0.00 8 ARG A CA 8
ATOM 8202 C C . ARG A 1 8 ? -10.877 21.675 -5.965 1.00 0.00 8 ARG A C 8
ATOM 8203 O O . ARG A 1 8 ? -10.248 22.226 -5.061 1.00 0.00 8 ARG A O 8
ATOM 8224 N N . TYR A 1 9 ? -11.156 20.376 -5.964 1.00 0.00 9 TYR A N 8
ATOM 8225 C CA . TYR A 1 9 ? -10.733 19.504 -4.874 1.00 0.00 9 TYR A CA 8
ATOM 8226 C C . TYR A 1 9 ? -10.697 18.047 -5.325 1.00 0.00 9 TYR A C 8
ATOM 8227 O O . TYR A 1 9 ? -11.472 17.615 -6.178 1.00 0.00 9 TYR A O 8
ATOM 8245 N N . PRO A 1 10 ? -9.775 17.270 -4.738 1.00 0.00 10 PRO A N 8
ATOM 8246 C CA . PRO A 1 10 ? -9.615 15.849 -5.061 1.00 0.00 10 PRO A CA 8
ATOM 8247 C C . PRO A 1 10 ? -10.784 15.006 -4.564 1.00 0.00 10 PRO A C 8
ATOM 8248 O O . PRO A 1 10 ? -11.792 15.537 -4.096 1.00 0.00 10 PRO A O 8
ATOM 8259 N N . THR A 1 11 ? -10.643 13.688 -4.667 1.00 0.00 11 THR A N 8
ATOM 8260 C CA . THR A 1 11 ? -11.688 12.772 -4.228 1.00 0.00 11 THR A CA 8
ATOM 8261 C C . THR A 1 11 ? -11.513 12.401 -2.760 1.00 0.00 11 THR A C 8
ATOM 8262 O O . THR A 1 11 ? -10.728 11.516 -2.423 1.00 0.00 11 THR A O 8
ATOM 8273 N N . ASN A 1 12 ? -12.250 13.084 -1.890 1.00 0.00 12 ASN A N 8
ATOM 8274 C CA . ASN A 1 12 ? -12.177 12.825 -0.456 1.00 0.00 12 ASN A CA 8
ATOM 8275 C C . ASN A 1 12 ? -13.103 11.679 -0.062 1.00 0.00 12 ASN A C 8
ATOM 8276 O O . ASN A 1 12 ? -14.215 11.903 0.416 1.00 0.00 12 ASN A O 8
ATOM 8287 N N . ASN A 1 13 ? -12.636 10.452 -0.264 1.00 0.00 13 ASN A N 8
ATOM 8288 C CA . ASN A 1 13 ? -13.423 9.270 0.071 1.00 0.00 13 ASN A CA 8
ATOM 8289 C C . ASN A 1 13 ? -12.597 7.999 -0.102 1.00 0.00 13 ASN A C 8
ATOM 8290 O O . ASN A 1 13 ? -11.966 7.792 -1.139 1.00 0.00 13 ASN A O 8
ATOM 8301 N N . PHE A 1 14 ? -12.605 7.151 0.920 1.00 0.00 14 PHE A N 8
ATOM 8302 C CA . PHE A 1 14 ? -11.856 5.900 0.882 1.00 0.00 14 PHE A CA 8
ATOM 8303 C C . PHE A 1 14 ? -12.799 4.701 0.898 1.00 0.00 14 PHE A C 8
ATOM 8304 O O . PHE A 1 14 ? -14.018 4.856 0.968 1.00 0.00 14 PHE A O 8
ATOM 8321 N N . GLY A 1 15 ? -12.226 3.503 0.831 1.00 0.00 15 GLY A N 8
ATOM 8322 C CA . GLY A 1 15 ? -13.029 2.294 0.838 1.00 0.00 15 GLY A CA 8
ATOM 8323 C C . GLY A 1 15 ? -12.340 1.137 0.143 1.00 0.00 15 GLY A C 8
ATOM 8324 O O . GLY A 1 15 ? -12.431 -0.006 0.589 1.00 0.00 15 GLY A O 8
ATOM 8328 N N . ASN A 1 16 ? -11.650 1.433 -0.954 1.00 0.00 16 ASN A N 8
ATOM 8329 C CA . ASN A 1 16 ? -10.945 0.407 -1.714 1.00 0.00 16 ASN A CA 8
ATOM 8330 C C . ASN A 1 16 ? -9.446 0.688 -1.746 1.00 0.00 16 ASN A C 8
ATOM 8331 O O . ASN A 1 16 ? -8.987 1.725 -1.267 1.00 0.00 16 ASN A O 8
ATOM 8342 N N . CYS A 1 17 ? -8.687 -0.244 -2.314 1.00 0.00 17 CYS A N 8
ATOM 8343 C CA . CYS A 1 17 ? -7.240 -0.098 -2.409 1.00 0.00 17 CYS A CA 8
ATOM 8344 C C . CYS A 1 17 ? -6.870 1.119 -3.251 1.00 0.00 17 CYS A C 8
ATOM 8345 O O . CYS A 1 17 ? -7.630 1.538 -4.125 1.00 0.00 17 CYS A O 8
ATOM 8352 N N . THR A 1 18 ? -5.697 1.684 -2.982 1.00 0.00 18 THR A N 8
ATOM 8353 C CA . THR A 1 18 ? -5.226 2.853 -3.714 1.00 0.00 18 THR A CA 8
ATOM 8354 C C . THR A 1 18 ? -4.238 2.458 -4.805 1.00 0.00 18 THR A C 8
ATOM 8355 O O . THR A 1 18 ? -3.366 3.241 -5.180 1.00 0.00 18 THR A O 8
ATOM 8366 N N . GLY A 1 19 ? -4.380 1.237 -5.312 1.00 0.00 19 GLY A N 8
ATOM 8367 C CA . GLY A 1 19 ? -3.493 0.760 -6.357 1.00 0.00 19 GLY A CA 8
ATOM 8368 C C . GLY A 1 19 ? -4.226 -0.027 -7.425 1.00 0.00 19 GLY A C 8
ATOM 8369 O O . GLY A 1 19 ? -4.129 0.284 -8.613 1.00 0.00 19 GLY A O 8
ATOM 8373 N N . CYS A 1 20 ? -4.961 -1.051 -7.004 1.00 0.00 20 CYS A N 8
ATOM 8374 C CA . CYS A 1 20 ? -5.712 -1.887 -7.933 1.00 0.00 20 CYS A CA 8
ATOM 8375 C C . CYS A 1 20 ? -7.209 -1.607 -7.828 1.00 0.00 20 CYS A C 8
ATOM 8376 O O . CYS A 1 20 ? -8.006 -2.142 -8.599 1.00 0.00 20 CYS A O 8
ATOM 8383 N N . SER A 1 21 ? -7.582 -0.765 -6.870 1.00 0.00 21 SER A N 8
ATOM 8384 C CA . SER A 1 21 ? -8.983 -0.417 -6.662 1.00 0.00 21 SER A CA 8
ATOM 8385 C C . SER A 1 21 ? -9.803 -1.654 -6.309 1.00 0.00 21 SER A C 8
ATOM 8386 O O . SER A 1 21 ? -10.939 -1.808 -6.758 1.00 0.00 21 SER A O 8
ATOM 8394 N N . ALA A 1 22 ? -9.220 -2.533 -5.501 1.00 0.00 22 ALA A N 8
ATOM 8395 C CA . ALA A 1 22 ? -9.897 -3.755 -5.085 1.00 0.00 22 ALA A CA 8
ATOM 8396 C C . ALA A 1 22 ? -10.496 -3.604 -3.691 1.00 0.00 22 ALA A C 8
ATOM 8397 O O . ALA A 1 22 ? -9.778 -3.380 -2.716 1.00 0.00 22 ALA A O 8
ATOM 8404 N N . THR A 1 23 ? -11.817 -3.726 -3.603 1.00 0.00 23 THR A N 8
ATOM 8405 C CA . THR A 1 23 ? -12.513 -3.601 -2.329 1.00 0.00 23 THR A CA 8
ATOM 8406 C C . THR A 1 23 ? -12.105 -4.712 -1.368 1.00 0.00 23 THR A C 8
ATOM 8407 O O . THR A 1 23 ? -11.845 -5.841 -1.783 1.00 0.00 23 THR A O 8
ATOM 8418 N N . PHE A 1 24 ? -12.050 -4.384 -0.081 1.00 0.00 24 PHE A N 8
ATOM 8419 C CA . PHE A 1 24 ? -11.672 -5.355 0.939 1.00 0.00 24 PHE A CA 8
ATOM 8420 C C . PHE A 1 24 ? -12.907 -6.022 1.538 1.00 0.00 24 PHE A C 8
ATOM 8421 O O . PHE A 1 24 ? -13.585 -5.449 2.390 1.00 0.00 24 PHE A O 8
ATOM 8438 N N . SER A 1 25 ? -13.193 -7.239 1.084 1.00 0.00 25 SER A N 8
ATOM 8439 C CA . SER A 1 25 ? -14.348 -7.984 1.571 1.00 0.00 25 SER A CA 8
ATOM 8440 C C . SER A 1 25 ? -13.912 -9.127 2.482 1.00 0.00 25 SER A C 8
ATOM 8441 O O . SER A 1 25 ? -14.170 -9.109 3.686 1.00 0.00 25 SER A O 8
ATOM 8449 N N . VAL A 1 26 ? -13.249 -10.121 1.899 1.00 0.00 26 VAL A N 8
ATOM 8450 C CA . VAL A 1 26 ? -12.776 -11.272 2.658 1.00 0.00 26 VAL A CA 8
ATOM 8451 C C . VAL A 1 26 ? -11.332 -11.609 2.302 1.00 0.00 26 VAL A C 8
ATOM 8452 O O . VAL A 1 26 ? -10.460 -11.650 3.171 1.00 0.00 26 VAL A O 8
ATOM 8465 N N . LEU A 1 27 ? -11.086 -11.849 1.019 1.00 0.00 27 LEU A N 8
ATOM 8466 C CA . LEU A 1 27 ? -9.747 -12.182 0.546 1.00 0.00 27 LEU A CA 8
ATOM 8467 C C . LEU A 1 27 ? -8.768 -11.049 0.840 1.00 0.00 27 LEU A C 8
ATOM 8468 O O . LEU A 1 27 ? -7.771 -11.240 1.535 1.00 0.00 27 LEU A O 8
ATOM 8484 N N . LYS A 1 28 ? -9.062 -9.868 0.306 1.00 0.00 28 LYS A N 8
ATOM 8485 C CA . LYS A 1 28 ? -8.211 -8.702 0.513 1.00 0.00 28 LYS A CA 8
ATOM 8486 C C . LYS A 1 28 ? -8.570 -7.990 1.813 1.00 0.00 28 LYS A C 8
ATOM 8487 O O . LYS A 1 28 ? -9.738 -7.699 2.072 1.00 0.00 28 LYS A O 8
ATOM 8506 N N . LYS A 1 29 ? -7.558 -7.711 2.628 1.00 0.00 29 LYS A N 8
ATOM 8507 C CA . LYS A 1 29 ? -7.766 -7.030 3.901 1.00 0.00 29 LYS A CA 8
ATOM 8508 C C . LYS A 1 29 ? -7.176 -5.624 3.869 1.00 0.00 29 LYS A C 8
ATOM 8509 O O . LYS A 1 29 ? -5.972 -5.451 3.677 1.00 0.00 29 LYS A O 8
ATOM 8528 N N . ARG A 1 30 ? -8.030 -4.624 4.059 1.00 0.00 30 ARG A N 8
ATOM 8529 C CA . ARG A 1 30 ? -7.592 -3.234 4.052 1.00 0.00 30 ARG A CA 8
ATOM 8530 C C . ARG A 1 30 ? -6.308 -3.064 4.859 1.00 0.00 30 ARG A C 8
ATOM 8531 O O . ARG A 1 30 ? -6.342 -2.971 6.086 1.00 0.00 30 ARG A O 8
ATOM 8552 N N . ARG A 1 31 ? -5.178 -3.025 4.161 1.00 0.00 31 ARG A N 8
ATOM 8553 C CA . ARG A 1 31 ? -3.883 -2.868 4.812 1.00 0.00 31 ARG A CA 8
ATOM 8554 C C . ARG A 1 31 ? -3.414 -1.418 4.747 1.00 0.00 31 ARG A C 8
ATOM 8555 O O . ARG A 1 31 ? -3.897 -0.635 3.929 1.00 0.00 31 ARG A O 8
ATOM 8576 N N . SER A 1 32 ? -2.469 -1.067 5.614 1.00 0.00 32 SER A N 8
ATOM 8577 C CA . SER A 1 32 ? -1.937 0.290 5.658 1.00 0.00 32 SER A CA 8
ATOM 8578 C C . SER A 1 32 ? -0.456 0.305 5.292 1.00 0.00 32 SER A C 8
ATOM 8579 O O . SER A 1 32 ? 0.340 -0.454 5.845 1.00 0.00 32 SER A O 8
ATOM 8587 N N . CYS A 1 33 ? -0.094 1.176 4.355 1.00 0.00 33 CYS A N 8
ATOM 8588 C CA . CYS A 1 33 ? 1.291 1.292 3.913 1.00 0.00 33 CYS A CA 8
ATOM 8589 C C . CYS A 1 33 ? 2.187 1.769 5.052 1.00 0.00 33 CYS A C 8
ATOM 8590 O O . CYS A 1 33 ? 1.704 2.264 6.071 1.00 0.00 33 CYS A O 8
ATOM 8597 N N . SER A 1 34 ? 3.495 1.616 4.872 1.00 0.00 34 SER A N 8
ATOM 8598 C CA . SER A 1 34 ? 4.460 2.028 5.885 1.00 0.00 34 SER A CA 8
ATOM 8599 C C . SER A 1 34 ? 5.059 3.389 5.544 1.00 0.00 34 SER A C 8
ATOM 8600 O O . SER A 1 34 ? 5.386 4.175 6.432 1.00 0.00 34 SER A O 8
ATOM 8608 N N . ASN A 1 35 ? 5.198 3.659 4.250 1.00 0.00 35 ASN A N 8
ATOM 8609 C CA . ASN A 1 35 ? 5.758 4.925 3.790 1.00 0.00 35 ASN A CA 8
ATOM 8610 C C . ASN A 1 35 ? 4.676 5.996 3.694 1.00 0.00 35 ASN A C 8
ATOM 8611 O O . ASN A 1 35 ? 4.587 6.881 4.545 1.00 0.00 35 ASN A O 8
ATOM 8622 N N . CYS A 1 36 ? 3.855 5.908 2.653 1.00 0.00 36 CYS A N 8
ATOM 8623 C CA . CYS A 1 36 ? 2.778 6.869 2.445 1.00 0.00 36 CYS A CA 8
ATOM 8624 C C . CYS A 1 36 ? 1.701 6.718 3.516 1.00 0.00 36 CYS A C 8
ATOM 8625 O O . CYS A 1 36 ? 1.028 7.684 3.874 1.00 0.00 36 CYS A O 8
ATOM 8632 N N . GLY A 1 37 ? 1.545 5.499 4.023 1.00 0.00 37 GLY A N 8
ATOM 8633 C CA . GLY A 1 37 ? 0.548 5.244 5.047 1.00 0.00 37 GLY A CA 8
ATOM 8634 C C . GLY A 1 37 ? -0.866 5.284 4.503 1.00 0.00 37 GLY A C 8
ATOM 8635 O O . GLY A 1 37 ? -1.780 5.768 5.168 1.00 0.00 37 GLY A O 8
ATOM 8639 N N . ASN A 1 38 ? -1.045 4.776 3.288 1.00 0.00 38 ASN A N 8
ATOM 8640 C CA . ASN A 1 38 ? -2.358 4.758 2.653 1.00 0.00 38 ASN A CA 8
ATOM 8641 C C . ASN A 1 38 ? -2.963 3.358 2.694 1.00 0.00 38 ASN A C 8
ATOM 8642 O O . ASN A 1 38 ? -2.313 2.402 3.118 1.00 0.00 38 ASN A O 8
ATOM 8653 N N . SER A 1 39 ? -4.211 3.245 2.251 1.00 0.00 39 SER A N 8
ATOM 8654 C CA . SER A 1 39 ? -4.905 1.962 2.240 1.00 0.00 39 SER A CA 8
ATOM 8655 C C . SER A 1 39 ? -4.540 1.157 0.997 1.00 0.00 39 SER A C 8
ATOM 8656 O O . SER A 1 39 ? -4.448 1.701 -0.104 1.00 0.00 39 SER A O 8
ATOM 8664 N N . PHE A 1 40 ? -4.332 -0.142 1.181 1.00 0.00 40 PHE A N 8
ATOM 8665 C CA . PHE A 1 40 ? -3.976 -1.023 0.075 1.00 0.00 40 PHE A CA 8
ATOM 8666 C C . PHE A 1 40 ? -4.409 -2.458 0.361 1.00 0.00 40 PHE A C 8
ATOM 8667 O O . PHE A 1 40 ? -4.688 -2.818 1.505 1.00 0.00 40 PHE A O 8
ATOM 8684 N N . CYS A 1 41 ? -4.463 -3.274 -0.686 1.00 0.00 41 CYS A N 8
ATOM 8685 C CA . CYS A 1 41 ? -4.863 -4.669 -0.550 1.00 0.00 41 CYS A CA 8
ATOM 8686 C C . CYS A 1 41 ? -3.705 -5.519 -0.036 1.00 0.00 41 CYS A C 8
ATOM 8687 O O . CYS A 1 41 ? -2.632 -5.002 0.276 1.00 0.00 41 CYS A O 8
ATOM 8694 N N . SER A 1 42 ? -3.930 -6.826 0.050 1.00 0.00 42 SER A N 8
ATOM 8695 C CA . SER A 1 42 ? -2.907 -7.748 0.529 1.00 0.00 42 SER A CA 8
ATOM 8696 C C . SER A 1 42 ? -1.985 -8.176 -0.608 1.00 0.00 42 SER A C 8
ATOM 8697 O O . SER A 1 42 ? -1.139 -9.055 -0.439 1.00 0.00 42 SER A O 8
ATOM 8705 N N . ARG A 1 43 ? -2.155 -7.548 -1.767 1.00 0.00 43 ARG A N 8
ATOM 8706 C CA . ARG A 1 43 ? -1.339 -7.863 -2.934 1.00 0.00 43 ARG A CA 8
ATOM 8707 C C . ARG A 1 43 ? -0.513 -6.654 -3.362 1.00 0.00 43 ARG A C 8
ATOM 8708 O O . ARG A 1 43 ? 0.501 -6.793 -4.048 1.00 0.00 43 ARG A O 8
ATOM 8729 N N . CYS A 1 44 ? -0.953 -5.469 -2.955 1.00 0.00 44 CYS A N 8
ATOM 8730 C CA . CYS A 1 44 ? -0.256 -4.235 -3.296 1.00 0.00 44 CYS A CA 8
ATOM 8731 C C . CYS A 1 44 ? 0.711 -3.831 -2.187 1.00 0.00 44 CYS A C 8
ATOM 8732 O O . CYS A 1 44 ? 1.810 -3.345 -2.455 1.00 0.00 44 CYS A O 8
ATOM 8739 N N . CYS A 1 45 ? 0.294 -4.037 -0.943 1.00 0.00 45 CYS A N 8
ATOM 8740 C CA . CYS A 1 45 ? 1.123 -3.694 0.207 1.00 0.00 45 CYS A CA 8
ATOM 8741 C C . CYS A 1 45 ? 1.988 -4.879 0.627 1.00 0.00 45 CYS A C 8
ATOM 8742 O O . CYS A 1 45 ? 2.131 -5.166 1.815 1.00 0.00 45 CYS A O 8
ATOM 8750 N N . SER A 1 46 ? 2.560 -5.564 -0.358 1.00 0.00 46 SER A N 8
ATOM 8751 C CA . SER A 1 46 ? 3.407 -6.721 -0.092 1.00 0.00 46 SER A CA 8
ATOM 8752 C C . SER A 1 46 ? 4.826 -6.484 -0.598 1.00 0.00 46 SER A C 8
ATOM 8753 O O . SER A 1 46 ? 5.435 -7.363 -1.208 1.00 0.00 46 SER A O 8
ATOM 8761 N N . PHE A 1 47 ? 5.348 -5.289 -0.340 1.00 0.00 47 PHE A N 8
ATOM 8762 C CA . PHE A 1 47 ? 6.695 -4.934 -0.770 1.00 0.00 47 PHE A CA 8
ATOM 8763 C C . PHE A 1 47 ? 7.588 -4.635 0.431 1.00 0.00 47 PHE A C 8
ATOM 8764 O O . PHE A 1 47 ? 7.326 -3.708 1.199 1.00 0.00 47 PHE A O 8
ATOM 8781 N N . LYS A 1 48 ? 8.644 -5.426 0.587 1.00 0.00 48 LYS A N 8
ATOM 8782 C CA . LYS A 1 48 ? 9.577 -5.247 1.693 1.00 0.00 48 LYS A CA 8
ATOM 8783 C C . LYS A 1 48 ? 10.643 -4.213 1.344 1.00 0.00 48 LYS A C 8
ATOM 8784 O O . LYS A 1 48 ? 11.370 -4.363 0.361 1.00 0.00 48 LYS A O 8
ATOM 8803 N N . VAL A 1 49 ? 10.732 -3.164 2.155 1.00 0.00 49 VAL A N 8
ATOM 8804 C CA . VAL A 1 49 ? 11.711 -2.107 1.934 1.00 0.00 49 VAL A CA 8
ATOM 8805 C C . VAL A 1 49 ? 12.235 -1.558 3.256 1.00 0.00 49 VAL A C 8
ATOM 8806 O O . VAL A 1 49 ? 11.531 -1.522 4.265 1.00 0.00 49 VAL A O 8
ATOM 8819 N N . PRO A 1 50 ? 13.503 -1.119 3.253 1.00 0.00 50 PRO A N 8
ATOM 8820 C CA . PRO A 1 50 ? 14.151 -0.562 4.444 1.00 0.00 50 PRO A CA 8
ATOM 8821 C C . PRO A 1 50 ? 13.578 0.796 4.834 1.00 0.00 50 PRO A C 8
ATOM 8822 O O . PRO A 1 50 ? 13.387 1.668 3.986 1.00 0.00 50 PRO A O 8
ATOM 8833 N N . LYS A 1 51 ? 13.305 0.970 6.123 1.00 0.00 51 LYS A N 8
ATOM 8834 C CA . LYS A 1 51 ? 12.755 2.223 6.627 1.00 0.00 51 LYS A CA 8
ATOM 8835 C C . LYS A 1 51 ? 13.869 3.171 7.060 1.00 0.00 51 LYS A C 8
ATOM 8836 O O . LYS A 1 51 ? 13.690 3.980 7.970 1.00 0.00 51 LYS A O 8
ATOM 8855 N N . SER A 1 52 ? 15.019 3.066 6.401 1.00 0.00 52 SER A N 8
ATOM 8856 C CA . SER A 1 52 ? 16.163 3.912 6.721 1.00 0.00 52 SER A CA 8
ATOM 8857 C C . SER A 1 52 ? 16.461 4.877 5.577 1.00 0.00 52 SER A C 8
ATOM 8858 O O . SER A 1 52 ? 16.740 6.055 5.801 1.00 0.00 52 SER A O 8
ATOM 8866 N N . SER A 1 53 ? 16.398 4.369 4.351 1.00 0.00 53 SER A N 8
ATOM 8867 C CA . SER A 1 53 ? 16.664 5.183 3.171 1.00 0.00 53 SER A CA 8
ATOM 8868 C C . SER A 1 53 ? 15.581 6.242 2.986 1.00 0.00 53 SER A C 8
ATOM 8869 O O . SER A 1 53 ? 15.868 7.381 2.620 1.00 0.00 53 SER A O 8
ATOM 8877 N N . MET A 1 54 ? 14.336 5.856 3.242 1.00 0.00 54 MET A N 8
ATOM 8878 C CA . MET A 1 54 ? 13.209 6.772 3.106 1.00 0.00 54 MET A CA 8
ATOM 8879 C C . MET A 1 54 ? 13.604 8.186 3.520 1.00 0.00 54 MET A C 8
ATOM 8880 O O . MET A 1 54 ? 13.357 9.148 2.794 1.00 0.00 54 MET A O 8
ATOM 8894 N N . GLY A 1 55 ? 14.220 8.304 4.692 1.00 0.00 55 GLY A N 8
ATOM 8895 C CA . GLY A 1 55 ? 14.639 9.605 5.182 1.00 0.00 55 GLY A CA 8
ATOM 8896 C C . GLY A 1 55 ? 15.448 9.509 6.461 1.00 0.00 55 GLY A C 8
ATOM 8897 O O . GLY A 1 55 ? 15.200 8.641 7.297 1.00 0.00 55 GLY A O 8
ATOM 8901 N N . ALA A 1 56 ? 16.420 10.403 6.612 1.00 0.00 56 ALA A N 8
ATOM 8902 C CA . ALA A 1 56 ? 17.268 10.416 7.798 1.00 0.00 56 ALA A CA 8
ATOM 8903 C C . ALA A 1 56 ? 16.431 10.381 9.072 1.00 0.00 56 ALA A C 8
ATOM 8904 O O . ALA A 1 56 ? 15.399 11.046 9.168 1.00 0.00 56 ALA A O 8
ATOM 8911 N N . THR A 1 57 ? 16.881 9.600 10.049 1.00 0.00 57 THR A N 8
ATOM 8912 C CA . THR A 1 57 ? 16.173 9.477 11.317 1.00 0.00 57 THR A CA 8
ATOM 8913 C C . THR A 1 57 ? 17.018 8.740 12.349 1.00 0.00 57 THR A C 8
ATOM 8914 O O . THR A 1 57 ? 18.038 8.138 12.015 1.00 0.00 57 THR A O 8
ATOM 8925 N N . ALA A 1 58 ? 16.587 8.792 13.605 1.00 0.00 58 ALA A N 8
ATOM 8926 C CA . ALA A 1 58 ? 17.303 8.127 14.687 1.00 0.00 58 ALA A CA 8
ATOM 8927 C C . ALA A 1 58 ? 17.897 6.802 14.219 1.00 0.00 58 ALA A C 8
ATOM 8928 O O . ALA A 1 58 ? 17.314 6.086 13.405 1.00 0.00 58 ALA A O 8
ATOM 8935 N N . PRO A 1 59 ? 19.085 6.467 14.745 1.00 0.00 59 PRO A N 8
ATOM 8936 C CA . PRO A 1 59 ? 19.783 5.226 14.395 1.00 0.00 59 PRO A CA 8
ATOM 8937 C C . PRO A 1 59 ? 19.080 3.990 14.945 1.00 0.00 59 PRO A C 8
ATOM 8938 O O . PRO A 1 59 ? 19.541 2.866 14.753 1.00 0.00 59 PRO A O 8
ATOM 8949 N N . GLU A 1 60 ? 17.962 4.207 15.631 1.00 0.00 60 GLU A N 8
ATOM 8950 C CA . GLU A 1 60 ? 17.196 3.109 16.209 1.00 0.00 60 GLU A CA 8
ATOM 8951 C C . GLU A 1 60 ? 16.621 2.212 15.117 1.00 0.00 60 GLU A C 8
ATOM 8952 O O . GLU A 1 60 ? 16.705 0.987 15.198 1.00 0.00 60 GLU A O 8
ATOM 8964 N N . ALA A 1 61 ? 16.037 2.832 14.097 1.00 0.00 61 ALA A N 8
ATOM 8965 C CA . ALA A 1 61 ? 15.449 2.091 12.988 1.00 0.00 61 ALA A CA 8
ATOM 8966 C C . ALA A 1 61 ? 16.475 1.847 11.886 1.00 0.00 61 ALA A C 8
ATOM 8967 O O . ALA A 1 61 ? 16.507 2.565 10.887 1.00 0.00 61 ALA A O 8
ATOM 8974 N N . GLN A 1 62 ? 17.311 0.831 12.076 1.00 0.00 62 GLN A N 8
ATOM 8975 C CA . GLN A 1 62 ? 18.338 0.495 11.098 1.00 0.00 62 GLN A CA 8
ATOM 8976 C C . GLN A 1 62 ? 18.305 -0.992 10.762 1.00 0.00 62 GLN A C 8
ATOM 8977 O O . GLN A 1 62 ? 18.112 -1.833 11.641 1.00 0.00 62 GLN A O 8
ATOM 8991 N N . ARG A 1 63 ? 18.493 -1.310 9.486 1.00 0.00 63 ARG A N 8
ATOM 8992 C CA . ARG A 1 63 ? 18.482 -2.697 9.034 1.00 0.00 63 ARG A CA 8
ATOM 8993 C C . ARG A 1 63 ? 17.124 -3.342 9.291 1.00 0.00 63 ARG A C 8
ATOM 8994 O O . ARG A 1 63 ? 17.039 -4.529 9.604 1.00 0.00 63 ARG A O 8
ATOM 9015 N N . GLU A 1 64 ? 16.064 -2.551 9.157 1.00 0.00 64 GLU A N 8
ATOM 9016 C CA . GLU A 1 64 ? 14.709 -3.045 9.376 1.00 0.00 64 GLU A CA 8
ATOM 9017 C C . GLU A 1 64 ? 13.966 -3.200 8.052 1.00 0.00 64 GLU A C 8
ATOM 9018 O O . GLU A 1 64 ? 14.316 -2.571 7.052 1.00 0.00 64 GLU A O 8
ATOM 9030 N N . THR A 1 65 ? 12.938 -4.043 8.052 1.00 0.00 65 THR A N 8
ATOM 9031 C CA . THR A 1 65 ? 12.146 -4.283 6.853 1.00 0.00 65 THR A CA 8
ATOM 9032 C C . THR A 1 65 ? 10.668 -4.005 7.105 1.00 0.00 65 THR A C 8
ATOM 9033 O O . THR A 1 65 ? 10.085 -4.516 8.061 1.00 0.00 65 THR A O 8
ATOM 9044 N N . VAL A 1 66 ? 10.067 -3.193 6.241 1.00 0.00 66 VAL A N 8
ATOM 9045 C CA . VAL A 1 66 ? 8.656 -2.850 6.370 1.00 0.00 66 VAL A CA 8
ATOM 9046 C C . VAL A 1 66 ? 7.900 -3.141 5.078 1.00 0.00 66 VAL A C 8
ATOM 9047 O O . VAL A 1 66 ? 8.504 -3.346 4.025 1.00 0.00 66 VAL A O 8
ATOM 9060 N N . PHE A 1 67 ? 6.574 -3.156 5.166 1.00 0.00 67 PHE A N 8
ATOM 9061 C CA . PHE A 1 67 ? 5.734 -3.422 4.004 1.00 0.00 67 PHE A CA 8
ATOM 9062 C C . PHE A 1 67 ? 5.166 -2.125 3.435 1.00 0.00 67 PHE A C 8
ATOM 9063 O O . PHE A 1 67 ? 4.558 -1.332 4.154 1.00 0.00 67 PHE A O 8
ATOM 9080 N N . VAL A 1 68 ? 5.369 -1.917 2.138 1.00 0.00 68 VAL A N 8
ATOM 9081 C CA . VAL A 1 68 ? 4.877 -0.717 1.471 1.00 0.00 68 VAL A CA 8
ATOM 9082 C C . VAL A 1 68 ? 4.016 -1.073 0.264 1.00 0.00 68 VAL A C 8
ATOM 9083 O O . VAL A 1 68 ? 3.871 -2.245 -0.085 1.00 0.00 68 VAL A O 8
ATOM 9096 N N . CYS A 1 69 ? 3.446 -0.054 -0.370 1.00 0.00 69 CYS A N 8
ATOM 9097 C CA . CYS A 1 69 ? 2.598 -0.258 -1.539 1.00 0.00 69 CYS A CA 8
ATOM 9098 C C . CYS A 1 69 ? 3.388 -0.045 -2.827 1.00 0.00 69 CYS A C 8
ATOM 9099 O O . CYS A 1 69 ? 4.295 0.784 -2.881 1.00 0.00 69 CYS A O 8
ATOM 9106 N N . ALA A 1 70 ? 3.035 -0.800 -3.862 1.00 0.00 70 ALA A N 8
ATOM 9107 C CA . ALA A 1 70 ? 3.708 -0.693 -5.151 1.00 0.00 70 ALA A CA 8
ATOM 9108 C C . ALA A 1 70 ? 4.027 0.760 -5.485 1.00 0.00 70 ALA A C 8
ATOM 9109 O O . ALA A 1 70 ? 5.185 1.120 -5.692 1.00 0.00 70 ALA A O 8
ATOM 9116 N N . SER A 1 71 ? 2.991 1.591 -5.536 1.00 0.00 71 SER A N 8
ATOM 9117 C CA . SER A 1 71 ? 3.160 3.005 -5.849 1.00 0.00 71 SER A CA 8
ATOM 9118 C C . SER A 1 71 ? 4.402 3.568 -5.166 1.00 0.00 71 SER A C 8
ATOM 9119 O O . SER A 1 71 ? 5.133 4.373 -5.745 1.00 0.00 71 SER A O 8
ATOM 9127 N N . CYS A 1 72 ? 4.636 3.139 -3.930 1.00 0.00 72 CYS A N 8
ATOM 9128 C CA . CYS A 1 72 ? 5.788 3.599 -3.165 1.00 0.00 72 CYS A CA 8
ATOM 9129 C C . CYS A 1 72 ? 7.031 2.784 -3.511 1.00 0.00 72 CYS A C 8
ATOM 9130 O O . CYS A 1 72 ? 8.028 3.325 -3.987 1.00 0.00 72 CYS A O 8
ATOM 9137 N N . ASN A 1 73 ? 6.962 1.479 -3.269 1.00 0.00 73 ASN A N 8
ATOM 9138 C CA . ASN A 1 73 ? 8.081 0.588 -3.554 1.00 0.00 73 ASN A CA 8
ATOM 9139 C C . ASN A 1 73 ? 8.761 0.971 -4.865 1.00 0.00 73 ASN A C 8
ATOM 9140 O O . ASN A 1 73 ? 9.986 0.932 -4.975 1.00 0.00 73 ASN A O 8
ATOM 9151 N N . GLN A 1 74 ? 7.956 1.343 -5.856 1.00 0.00 74 GLN A N 8
ATOM 9152 C CA . GLN A 1 74 ? 8.481 1.733 -7.159 1.00 0.00 74 GLN A CA 8
ATOM 9153 C C . GLN A 1 74 ? 9.272 3.034 -7.061 1.00 0.00 74 GLN A C 8
ATOM 9154 O O . GLN A 1 74 ? 10.354 3.160 -7.634 1.00 0.00 74 GLN A O 8
ATOM 9168 N N . THR A 1 75 ? 8.724 4.000 -6.330 1.00 0.00 75 THR A N 8
ATOM 9169 C CA . THR A 1 75 ? 9.377 5.291 -6.158 1.00 0.00 75 THR A CA 8
ATOM 9170 C C . THR A 1 75 ? 10.647 5.158 -5.326 1.00 0.00 75 THR A C 8
ATOM 9171 O O . THR A 1 75 ? 11.665 5.785 -5.623 1.00 0.00 75 THR A O 8
ATOM 9182 N N . LEU A 1 76 ? 10.582 4.338 -4.282 1.00 0.00 76 LEU A N 8
ATOM 9183 C CA . LEU A 1 76 ? 11.729 4.122 -3.407 1.00 0.00 76 LEU A CA 8
ATOM 9184 C C . LEU A 1 76 ? 12.866 3.437 -4.158 1.00 0.00 76 LEU A C 8
ATOM 9185 O O . LEU A 1 76 ? 14.013 3.880 -4.105 1.00 0.00 76 LEU A O 8
ATOM 9201 N N . SER A 1 77 ? 12.539 2.356 -4.859 1.00 0.00 77 SER A N 8
ATOM 9202 C CA . SER A 1 77 ? 13.534 1.609 -5.620 1.00 0.00 77 SER A CA 8
ATOM 9203 C C . SER A 1 77 ? 13.637 2.139 -7.047 1.00 0.00 77 SER A C 8
ATOM 9204 O O . SER A 1 77 ? 13.666 1.370 -8.007 1.00 0.00 77 SER A O 8
ATOM 9212 N N . LYS A 1 78 ? 13.692 3.461 -7.177 1.00 0.00 78 LYS A N 8
ATOM 9213 C CA . LYS A 1 78 ? 13.793 4.097 -8.485 1.00 0.00 78 LYS A CA 8
ATOM 9214 C C . LYS A 1 78 ? 15.199 4.638 -8.720 1.00 0.00 78 LYS A C 8
ATOM 9215 O O . LYS A 1 78 ? 15.902 4.997 -7.775 1.00 0.00 78 LYS A O 8
ATOM 9234 N N . SER A 1 79 ? 15.603 4.695 -9.985 1.00 0.00 79 SER A N 8
ATOM 9235 C CA . SER A 1 79 ? 16.927 5.190 -10.343 1.00 0.00 79 SER A CA 8
ATOM 9236 C C . SER A 1 79 ? 16.827 6.520 -11.085 1.00 0.00 79 SER A C 8
ATOM 9237 O O . SER A 1 79 ? 16.545 6.556 -12.282 1.00 0.00 79 SER A O 8
ATOM 9245 N N . GLY A 1 80 ? 17.061 7.612 -10.364 1.00 0.00 80 GLY A N 8
ATOM 9246 C CA . GLY A 1 80 ? 16.992 8.929 -10.968 1.00 0.00 80 GLY A CA 8
ATOM 9247 C C . GLY A 1 80 ? 18.357 9.455 -11.369 1.00 0.00 80 GLY A C 8
ATOM 9248 O O . GLY A 1 80 ? 19.391 8.880 -11.030 1.00 0.00 80 GLY A O 8
ATOM 9252 N N . PRO A 1 81 ? 18.370 10.573 -12.111 1.00 0.00 81 PRO A N 8
ATOM 9253 C CA . PRO A 1 81 ? 19.611 11.199 -12.575 1.00 0.00 81 PRO A CA 8
ATOM 9254 C C . PRO A 1 81 ? 20.405 11.829 -11.435 1.00 0.00 81 PRO A C 8
ATOM 9255 O O . PRO A 1 81 ? 19.902 11.971 -10.320 1.00 0.00 81 PRO A O 8
ATOM 9266 N N . SER A 1 82 ? 21.647 12.205 -11.722 1.00 0.00 82 SER A N 8
ATOM 9267 C CA . SER A 1 82 ? 22.511 12.817 -10.719 1.00 0.00 82 SER A CA 8
ATOM 9268 C C . SER A 1 82 ? 23.687 13.531 -11.378 1.00 0.00 82 SER A C 8
ATOM 9269 O O . SER A 1 82 ? 24.456 12.925 -12.124 1.00 0.00 82 SER A O 8
ATOM 9277 N N . SER A 1 83 ? 23.820 14.823 -11.097 1.00 0.00 83 SER A N 8
ATOM 9278 C CA . SER A 1 83 ? 24.899 15.622 -11.665 1.00 0.00 83 SER A CA 8
ATOM 9279 C C . SER A 1 83 ? 25.277 16.767 -10.731 1.00 0.00 83 SER A C 8
ATOM 9280 O O . SER A 1 83 ? 24.461 17.229 -9.934 1.00 0.00 83 SER A O 8
ATOM 9288 N N . GLY A 1 84 ? 26.522 17.222 -10.835 1.00 0.00 84 GLY A N 8
ATOM 9289 C CA . GLY A 1 84 ? 26.988 18.309 -9.994 1.00 0.00 84 GLY A CA 8
ATOM 9290 C C . GLY A 1 84 ? 26.308 19.625 -10.318 1.00 0.00 84 GLY A C 8
ATOM 9291 O O . GLY A 1 84 ? 25.420 19.646 -11.169 1.00 0.00 84 GLY A O 8
ATOM 9297 N N . GLY A 1 1 ? -10.028 37.986 -19.372 1.00 0.00 1 GLY A N 9
ATOM 9298 C CA . GLY A 1 1 ? -11.114 37.102 -18.992 1.00 0.00 1 GLY A CA 9
ATOM 9299 C C . GLY A 1 1 ? -10.620 35.788 -18.421 1.00 0.00 1 GLY A C 9
ATOM 9300 O O . GLY A 1 1 ? -10.710 34.747 -19.072 1.00 0.00 1 GLY A O 9
ATOM 9304 N N . SER A 1 2 ? -10.095 35.835 -17.201 1.00 0.00 2 SER A N 9
ATOM 9305 C CA . SER A 1 2 ? -9.580 34.639 -16.544 1.00 0.00 2 SER A CA 9
ATOM 9306 C C . SER A 1 2 ? -10.522 34.179 -15.436 1.00 0.00 2 SER A C 9
ATOM 9307 O O . SER A 1 2 ? -10.620 34.812 -14.385 1.00 0.00 2 SER A O 9
ATOM 9315 N N . SER A 1 3 ? -11.215 33.071 -15.680 1.00 0.00 3 SER A N 9
ATOM 9316 C CA . SER A 1 3 ? -12.153 32.526 -14.706 1.00 0.00 3 SER A CA 9
ATOM 9317 C C . SER A 1 3 ? -12.167 31.001 -14.758 1.00 0.00 3 SER A C 9
ATOM 9318 O O . SER A 1 3 ? -12.158 30.406 -15.835 1.00 0.00 3 SER A O 9
ATOM 9326 N N . GLY A 1 4 ? -12.188 30.375 -13.586 1.00 0.00 4 GLY A N 9
ATOM 9327 C CA . GLY A 1 4 ? -12.202 28.925 -13.519 1.00 0.00 4 GLY A CA 9
ATOM 9328 C C . GLY A 1 4 ? -12.829 28.410 -12.239 1.00 0.00 4 GLY A C 9
ATOM 9329 O O . GLY A 1 4 ? -13.521 29.148 -11.537 1.00 0.00 4 GLY A O 9
ATOM 9333 N N . SER A 1 5 ? -12.588 27.138 -11.934 1.00 0.00 5 SER A N 9
ATOM 9334 C CA . SER A 1 5 ? -13.139 26.523 -10.732 1.00 0.00 5 SER A CA 9
ATOM 9335 C C . SER A 1 5 ? -12.114 26.525 -9.602 1.00 0.00 5 SER A C 9
ATOM 9336 O O . SER A 1 5 ? -11.981 25.546 -8.868 1.00 0.00 5 SER A O 9
ATOM 9344 N N . SER A 1 6 ? -11.391 27.632 -9.469 1.00 0.00 6 SER A N 9
ATOM 9345 C CA . SER A 1 6 ? -10.374 27.762 -8.432 1.00 0.00 6 SER A CA 9
ATOM 9346 C C . SER A 1 6 ? -10.855 27.148 -7.121 1.00 0.00 6 SER A C 9
ATOM 9347 O O . SER A 1 6 ? -11.650 27.746 -6.397 1.00 0.00 6 SER A O 9
ATOM 9355 N N . GLY A 1 7 ? -10.366 25.948 -6.822 1.00 0.00 7 GLY A N 9
ATOM 9356 C CA . GLY A 1 7 ? -10.756 25.272 -5.598 1.00 0.00 7 GLY A CA 9
ATOM 9357 C C . GLY A 1 7 ? -11.048 23.800 -5.817 1.00 0.00 7 GLY A C 9
ATOM 9358 O O . GLY A 1 7 ? -11.902 23.444 -6.628 1.00 0.00 7 GLY A O 9
ATOM 9362 N N . ARG A 1 8 ? -10.335 22.944 -5.093 1.00 0.00 8 ARG A N 9
ATOM 9363 C CA . ARG A 1 8 ? -10.520 21.503 -5.214 1.00 0.00 8 ARG A CA 9
ATOM 9364 C C . ARG A 1 8 ? -10.910 20.890 -3.872 1.00 0.00 8 ARG A C 9
ATOM 9365 O O . ARG A 1 8 ? -10.713 21.498 -2.820 1.00 0.00 8 ARG A O 9
ATOM 9386 N N . TYR A 1 9 ? -11.463 19.683 -3.917 1.00 0.00 9 TYR A N 9
ATOM 9387 C CA . TYR A 1 9 ? -11.883 18.989 -2.706 1.00 0.00 9 TYR A CA 9
ATOM 9388 C C . TYR A 1 9 ? -11.027 17.749 -2.463 1.00 0.00 9 TYR A C 9
ATOM 9389 O O . TYR A 1 9 ? -10.707 16.995 -3.382 1.00 0.00 9 TYR A O 9
ATOM 9407 N N . PRO A 1 10 ? -10.649 17.532 -1.195 1.00 0.00 10 PRO A N 9
ATOM 9408 C CA . PRO A 1 10 ? -9.826 16.384 -0.800 1.00 0.00 10 PRO A CA 9
ATOM 9409 C C . PRO A 1 10 ? -10.584 15.065 -0.903 1.00 0.00 10 PRO A C 9
ATOM 9410 O O . PRO A 1 10 ? -11.728 15.028 -1.359 1.00 0.00 10 PRO A O 9
ATOM 9421 N N . THR A 1 11 ? -9.940 13.983 -0.477 1.00 0.00 11 THR A N 9
ATOM 9422 C CA . THR A 1 11 ? -10.553 12.662 -0.522 1.00 0.00 11 THR A CA 9
ATOM 9423 C C . THR A 1 11 ? -11.536 12.472 0.628 1.00 0.00 11 THR A C 9
ATOM 9424 O O . THR A 1 11 ? -11.135 12.292 1.777 1.00 0.00 11 THR A O 9
ATOM 9435 N N . ASN A 1 12 ? -12.826 12.514 0.310 1.00 0.00 12 ASN A N 9
ATOM 9436 C CA . ASN A 1 12 ? -13.867 12.346 1.317 1.00 0.00 12 ASN A CA 9
ATOM 9437 C C . ASN A 1 12 ? -13.485 11.261 2.319 1.00 0.00 12 ASN A C 9
ATOM 9438 O O . ASN A 1 12 ? -13.303 11.533 3.505 1.00 0.00 12 ASN A O 9
ATOM 9449 N N . ASN A 1 13 ? -13.366 10.030 1.833 1.00 0.00 13 ASN A N 9
ATOM 9450 C CA . ASN A 1 13 ? -13.006 8.903 2.685 1.00 0.00 13 ASN A CA 9
ATOM 9451 C C . ASN A 1 13 ? -12.447 7.750 1.856 1.00 0.00 13 ASN A C 9
ATOM 9452 O O . ASN A 1 13 ? -12.351 7.842 0.632 1.00 0.00 13 ASN A O 9
ATOM 9463 N N . PHE A 1 14 ? -12.079 6.667 2.531 1.00 0.00 14 PHE A N 9
ATOM 9464 C CA . PHE A 1 14 ? -11.529 5.496 1.857 1.00 0.00 14 PHE A CA 9
ATOM 9465 C C . PHE A 1 14 ? -12.622 4.473 1.566 1.00 0.00 14 PHE A C 9
ATOM 9466 O O . PHE A 1 14 ? -13.771 4.642 1.972 1.00 0.00 14 PHE A O 9
ATOM 9483 N N . GLY A 1 15 ? -12.255 3.409 0.858 1.00 0.00 15 GLY A N 9
ATOM 9484 C CA . GLY A 1 15 ? -13.215 2.373 0.523 1.00 0.00 15 GLY A CA 9
ATOM 9485 C C . GLY A 1 15 ? -12.577 1.202 -0.198 1.00 0.00 15 GLY A C 9
ATOM 9486 O O . GLY A 1 15 ? -12.939 0.050 0.036 1.00 0.00 15 GLY A O 9
ATOM 9490 N N . ASN A 1 16 ? -11.626 1.497 -1.077 1.00 0.00 16 ASN A N 9
ATOM 9491 C CA . ASN A 1 16 ? -10.938 0.459 -1.836 1.00 0.00 16 ASN A CA 9
ATOM 9492 C C . ASN A 1 16 ? -9.439 0.736 -1.900 1.00 0.00 16 ASN A C 9
ATOM 9493 O O . ASN A 1 16 ? -8.977 1.809 -1.510 1.00 0.00 16 ASN A O 9
ATOM 9504 N N . CYS A 1 17 ? -8.683 -0.240 -2.394 1.00 0.00 17 CYS A N 9
ATOM 9505 C CA . CYS A 1 17 ? -7.237 -0.103 -2.509 1.00 0.00 17 CYS A CA 9
ATOM 9506 C C . CYS A 1 17 ? -6.871 1.110 -3.360 1.00 0.00 17 CYS A C 9
ATOM 9507 O O . CYS A 1 17 ? -7.602 1.482 -4.279 1.00 0.00 17 CYS A O 9
ATOM 9514 N N . THR A 1 18 ? -5.734 1.724 -3.047 1.00 0.00 18 THR A N 9
ATOM 9515 C CA . THR A 1 18 ? -5.270 2.895 -3.781 1.00 0.00 18 THR A CA 9
ATOM 9516 C C . THR A 1 18 ? -4.318 2.499 -4.903 1.00 0.00 18 THR A C 9
ATOM 9517 O O . THR A 1 18 ? -3.511 3.308 -5.360 1.00 0.00 18 THR A O 9
ATOM 9528 N N . GLY A 1 19 ? -4.417 1.249 -5.345 1.00 0.00 19 GLY A N 9
ATOM 9529 C CA . GLY A 1 19 ? -3.558 0.768 -6.411 1.00 0.00 19 GLY A CA 9
ATOM 9530 C C . GLY A 1 19 ? -4.326 0.019 -7.482 1.00 0.00 19 GLY A C 9
ATOM 9531 O O . GLY A 1 19 ? -4.167 0.287 -8.673 1.00 0.00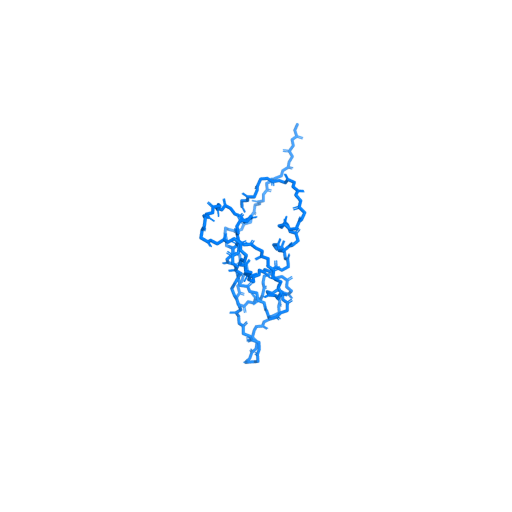 19 GLY A O 9
ATOM 9535 N N . CYS A 1 20 ? -5.161 -0.924 -7.058 1.00 0.00 20 CYS A N 9
ATOM 9536 C CA . CYS A 1 20 ? -5.957 -1.716 -7.988 1.00 0.00 20 CYS A CA 9
ATOM 9537 C C . CYS A 1 20 ? -7.447 -1.469 -7.778 1.00 0.00 20 CYS A C 9
ATOM 9538 O O . CYS A 1 20 ? -8.286 -2.023 -8.488 1.00 0.00 20 CYS A O 9
ATOM 9545 N N . SER A 1 21 ? -7.770 -0.632 -6.796 1.00 0.00 21 SER A N 9
ATOM 9546 C CA . SER A 1 21 ? -9.159 -0.314 -6.488 1.00 0.00 21 SER A CA 9
ATOM 9547 C C . SER A 1 21 ? -9.961 -1.584 -6.221 1.00 0.00 21 SER A C 9
ATOM 9548 O O . SER A 1 21 ? -11.090 -1.729 -6.690 1.00 0.00 21 SER A O 9
ATOM 9556 N N . ALA A 1 22 ? -9.369 -2.501 -5.463 1.00 0.00 22 ALA A N 9
ATOM 9557 C CA . ALA A 1 22 ? -10.028 -3.759 -5.131 1.00 0.00 22 ALA A CA 9
ATOM 9558 C C . ALA A 1 22 ? -10.617 -3.715 -3.725 1.00 0.00 22 ALA A C 9
ATOM 9559 O O . ALA A 1 22 ? -9.898 -3.846 -2.735 1.00 0.00 22 ALA A O 9
ATOM 9566 N N . THR A 1 23 ? -11.931 -3.529 -3.645 1.00 0.00 23 THR A N 9
ATOM 9567 C CA . THR A 1 23 ? -12.617 -3.466 -2.360 1.00 0.00 23 THR A CA 9
ATOM 9568 C C . THR A 1 23 ? -12.061 -4.501 -1.389 1.00 0.00 23 THR A C 9
ATOM 9569 O O . THR A 1 23 ? -11.644 -5.587 -1.795 1.00 0.00 23 THR A O 9
ATOM 9580 N N . PHE A 1 24 ? -12.059 -4.160 -0.105 1.00 0.00 24 PHE A N 9
ATOM 9581 C CA . PHE A 1 24 ? -11.554 -5.061 0.925 1.00 0.00 24 PHE A CA 9
ATOM 9582 C C . PHE A 1 24 ? -12.679 -5.920 1.495 1.00 0.00 24 PHE A C 9
ATOM 9583 O O . PHE A 1 24 ? -13.718 -5.406 1.908 1.00 0.00 24 PHE A O 9
ATOM 9600 N N . SER A 1 25 ? -12.462 -7.231 1.513 1.00 0.00 25 SER A N 9
ATOM 9601 C CA . SER A 1 25 ? -13.459 -8.163 2.028 1.00 0.00 25 SER A CA 9
ATOM 9602 C C . SER A 1 25 ? -13.042 -8.705 3.392 1.00 0.00 25 SER A C 9
ATOM 9603 O O . SER A 1 25 ? -12.007 -8.321 3.936 1.00 0.00 25 SER A O 9
ATOM 9611 N N . VAL A 1 26 ? -13.857 -9.602 3.940 1.00 0.00 26 VAL A N 9
ATOM 9612 C CA . VAL A 1 26 ? -13.574 -10.198 5.240 1.00 0.00 26 VAL A CA 9
ATOM 9613 C C . VAL A 1 26 ? -12.160 -10.769 5.287 1.00 0.00 26 VAL A C 9
ATOM 9614 O O . VAL A 1 26 ? -11.441 -10.595 6.271 1.00 0.00 26 VAL A O 9
ATOM 9627 N N . LEU A 1 27 ? -11.768 -11.451 4.216 1.00 0.00 27 LEU A N 9
ATOM 9628 C CA . LEU A 1 27 ? -10.439 -12.047 4.134 1.00 0.00 27 LEU A CA 9
ATOM 9629 C C . LEU A 1 27 ? -9.378 -10.980 3.888 1.00 0.00 27 LEU A C 9
ATOM 9630 O O . LEU A 1 27 ? -8.453 -10.814 4.683 1.00 0.00 27 LEU A O 9
ATOM 9646 N N . LYS A 1 28 ? -9.518 -10.257 2.782 1.00 0.00 28 LYS A N 9
ATOM 9647 C CA . LYS A 1 28 ? -8.573 -9.203 2.431 1.00 0.00 28 LYS A CA 9
ATOM 9648 C C . LYS A 1 28 ? -8.626 -8.066 3.447 1.00 0.00 28 LYS A C 9
ATOM 9649 O O . LYS A 1 28 ? -9.391 -7.114 3.289 1.00 0.00 28 LYS A O 9
ATOM 9668 N N . LYS A 1 29 ? -7.808 -8.171 4.488 1.00 0.00 29 LYS A N 9
ATOM 9669 C CA . LYS A 1 29 ? -7.758 -7.150 5.529 1.00 0.00 29 LYS A CA 9
ATOM 9670 C C . LYS A 1 29 ? -7.093 -5.878 5.012 1.00 0.00 29 LYS A C 9
ATOM 9671 O O . LYS A 1 29 ? -5.939 -5.901 4.582 1.00 0.00 29 LYS A O 9
ATOM 9690 N N . ARG A 1 30 ? -7.826 -4.771 5.059 1.00 0.00 30 ARG A N 9
ATOM 9691 C CA . ARG A 1 30 ? -7.306 -3.490 4.596 1.00 0.00 30 ARG A CA 9
ATOM 9692 C C . ARG A 1 30 ? -5.929 -3.215 5.193 1.00 0.00 30 ARG A C 9
ATOM 9693 O O . ARG A 1 30 ? -5.802 -2.933 6.384 1.00 0.00 30 ARG A O 9
ATOM 9714 N N . ARG A 1 31 ? -4.900 -3.300 4.356 1.00 0.00 31 ARG A N 9
ATOM 9715 C CA . ARG A 1 31 ? -3.532 -3.062 4.800 1.00 0.00 31 ARG A CA 9
ATOM 9716 C C . ARG A 1 31 ? -3.161 -1.589 4.655 1.00 0.00 31 ARG A C 9
ATOM 9717 O O . ARG A 1 31 ? -3.630 -0.908 3.742 1.00 0.00 31 ARG A O 9
ATOM 9738 N N . SER A 1 32 ? -2.318 -1.104 5.560 1.00 0.00 32 SER A N 9
ATOM 9739 C CA . SER A 1 32 ? -1.888 0.289 5.535 1.00 0.00 32 SER A CA 9
ATOM 9740 C C . SER A 1 32 ? -0.398 0.392 5.220 1.00 0.00 32 SER A C 9
ATOM 9741 O O . SER A 1 32 ? 0.437 -0.186 5.916 1.00 0.00 32 SER A O 9
ATOM 9749 N N . CYS A 1 33 ? -0.073 1.132 4.166 1.00 0.00 33 CYS A N 9
ATOM 9750 C CA . CYS A 1 33 ? 1.314 1.312 3.756 1.00 0.00 33 CYS A CA 9
ATOM 9751 C C . CYS A 1 33 ? 2.170 1.785 4.927 1.00 0.00 33 CYS A C 9
ATOM 9752 O O . CYS A 1 33 ? 1.650 2.241 5.945 1.00 0.00 33 CYS A O 9
ATOM 9759 N N . SER A 1 34 ? 3.486 1.672 4.775 1.00 0.00 34 SER A N 9
ATOM 9760 C CA . SER A 1 34 ? 4.415 2.084 5.820 1.00 0.00 34 SER A CA 9
ATOM 9761 C C . SER A 1 34 ? 4.986 3.467 5.525 1.00 0.00 34 SER A C 9
ATOM 9762 O O . SER A 1 34 ? 5.295 4.232 6.438 1.00 0.00 34 SER A O 9
ATOM 9770 N N . ASN A 1 35 ? 5.125 3.782 4.241 1.00 0.00 35 ASN A N 9
ATOM 9771 C CA . ASN A 1 35 ? 5.660 5.073 3.823 1.00 0.00 35 ASN A CA 9
ATOM 9772 C C . ASN A 1 35 ? 4.547 6.110 3.706 1.00 0.00 35 ASN A C 9
ATOM 9773 O O . ASN A 1 35 ? 4.408 6.986 4.560 1.00 0.00 35 ASN A O 9
ATOM 9784 N N . CYS A 1 36 ? 3.758 6.005 2.643 1.00 0.00 36 CYS A N 9
ATOM 9785 C CA . CYS A 1 36 ? 2.657 6.933 2.412 1.00 0.00 36 CYS A CA 9
ATOM 9786 C C . CYS A 1 36 ? 1.584 6.782 3.486 1.00 0.00 36 CYS A C 9
ATOM 9787 O O . CYS A 1 36 ? 0.904 7.744 3.840 1.00 0.00 36 CYS A O 9
ATOM 9794 N N . GLY A 1 37 ? 1.436 5.564 4.000 1.00 0.00 37 GLY A N 9
ATOM 9795 C CA . GLY A 1 37 ? 0.444 5.308 5.028 1.00 0.00 37 GLY A CA 9
ATOM 9796 C C . GLY A 1 37 ? -0.970 5.316 4.483 1.00 0.00 37 GLY A C 9
ATOM 9797 O O . GLY A 1 37 ? -1.891 5.805 5.136 1.00 0.00 37 GLY A O 9
ATOM 9801 N N . ASN A 1 38 ? -1.143 4.775 3.282 1.00 0.00 38 ASN A N 9
ATOM 9802 C CA . ASN A 1 38 ? -2.456 4.724 2.648 1.00 0.00 38 ASN A CA 9
ATOM 9803 C C . ASN A 1 38 ? -3.026 3.309 2.689 1.00 0.00 38 ASN A C 9
ATOM 9804 O O . ASN A 1 38 ? -2.351 2.369 3.109 1.00 0.00 38 ASN A O 9
ATOM 9815 N N . SER A 1 39 ? -4.272 3.166 2.250 1.00 0.00 39 SER A N 9
ATOM 9816 C CA . SER A 1 39 ? -4.934 1.867 2.239 1.00 0.00 39 SER A CA 9
ATOM 9817 C C . SER A 1 39 ? -4.546 1.070 0.997 1.00 0.00 39 SER A C 9
ATOM 9818 O O . SER A 1 39 ? -4.427 1.622 -0.097 1.00 0.00 39 SER A O 9
ATOM 9826 N N . PHE A 1 40 ? -4.350 -0.232 1.175 1.00 0.00 40 PHE A N 9
ATOM 9827 C CA . PHE A 1 40 ? -3.975 -1.107 0.070 1.00 0.00 40 PHE A CA 9
ATOM 9828 C C . PHE A 1 40 ? -4.387 -2.548 0.353 1.00 0.00 40 PHE A C 9
ATOM 9829 O O . PHE A 1 40 ? -4.646 -2.919 1.498 1.00 0.00 40 PHE A O 9
ATOM 9846 N N . CYS A 1 41 ? -4.448 -3.357 -0.700 1.00 0.00 41 CYS A N 9
ATOM 9847 C CA . CYS A 1 41 ? -4.830 -4.758 -0.567 1.00 0.00 41 CYS A CA 9
ATOM 9848 C C . CYS A 1 41 ? -3.640 -5.607 -0.130 1.00 0.00 41 CYS A C 9
ATOM 9849 O O . CYS A 1 41 ? -2.535 -5.098 0.057 1.00 0.00 41 CYS A O 9
ATOM 9856 N N . SER A 1 42 ? -3.874 -6.906 0.031 1.00 0.00 42 SER A N 9
ATOM 9857 C CA . SER A 1 42 ? -2.823 -7.826 0.450 1.00 0.00 42 SER A CA 9
ATOM 9858 C C . SER A 1 42 ? -1.955 -8.235 -0.737 1.00 0.00 42 SER A C 9
ATOM 9859 O O . SER A 1 42 ? -1.147 -9.159 -0.639 1.00 0.00 42 SER A O 9
ATOM 9867 N N . ARG A 1 43 ? -2.129 -7.540 -1.856 1.00 0.00 43 ARG A N 9
ATOM 9868 C CA . ARG A 1 43 ? -1.363 -7.831 -3.062 1.00 0.00 43 ARG A CA 9
ATOM 9869 C C . ARG A 1 43 ? -0.525 -6.625 -3.478 1.00 0.00 43 ARG A C 9
ATOM 9870 O O . ARG A 1 43 ? 0.487 -6.765 -4.165 1.00 0.00 43 ARG A O 9
ATOM 9891 N N . CYS A 1 44 ? -0.955 -5.440 -3.058 1.00 0.00 44 CYS A N 9
ATOM 9892 C CA . CYS A 1 44 ? -0.247 -4.208 -3.387 1.00 0.00 44 CYS A CA 9
ATOM 9893 C C . CYS A 1 44 ? 0.703 -3.810 -2.261 1.00 0.00 44 CYS A C 9
ATOM 9894 O O . CYS A 1 44 ? 1.776 -3.258 -2.507 1.00 0.00 44 CYS A O 9
ATOM 9901 N N . CYS A 1 45 ? 0.301 -4.094 -1.027 1.00 0.00 45 CYS A N 9
ATOM 9902 C CA . CYS A 1 45 ? 1.116 -3.765 0.137 1.00 0.00 45 CYS A CA 9
ATOM 9903 C C . CYS A 1 45 ? 1.991 -4.947 0.540 1.00 0.00 45 CYS A C 9
ATOM 9904 O O . CYS A 1 45 ? 2.220 -5.187 1.726 1.00 0.00 45 CYS A O 9
ATOM 9912 N N . SER A 1 46 ? 2.475 -5.684 -0.454 1.00 0.00 46 SER A N 9
ATOM 9913 C CA . SER A 1 46 ? 3.320 -6.846 -0.203 1.00 0.00 46 SER A CA 9
ATOM 9914 C C . SER A 1 46 ? 4.739 -6.605 -0.709 1.00 0.00 46 SER A C 9
ATOM 9915 O O . SER A 1 46 ? 5.388 -7.513 -1.228 1.00 0.00 46 SER A O 9
ATOM 9923 N N . PHE A 1 47 ? 5.215 -5.373 -0.555 1.00 0.00 47 PHE A N 9
ATOM 9924 C CA . PHE A 1 47 ? 6.556 -5.011 -0.997 1.00 0.00 47 PHE A CA 9
ATOM 9925 C C . PHE A 1 47 ? 7.432 -4.618 0.189 1.00 0.00 47 PHE A C 9
ATOM 9926 O O . PHE A 1 47 ? 7.202 -3.594 0.833 1.00 0.00 47 PHE A O 9
ATOM 9943 N N . LYS A 1 48 ? 8.438 -5.439 0.471 1.00 0.00 48 LYS A N 9
ATOM 9944 C CA . LYS A 1 48 ? 9.350 -5.179 1.579 1.00 0.00 48 LYS A CA 9
ATOM 9945 C C . LYS A 1 48 ? 10.427 -4.178 1.173 1.00 0.00 48 LYS A C 9
ATOM 9946 O O . LYS A 1 48 ? 11.194 -4.420 0.240 1.00 0.00 48 LYS A O 9
ATOM 9965 N N . VAL A 1 49 ? 10.482 -3.054 1.880 1.00 0.00 49 VAL A N 9
ATOM 9966 C CA . VAL A 1 49 ? 11.467 -2.018 1.595 1.00 0.00 49 VAL A CA 9
ATOM 9967 C C . VAL A 1 49 ? 12.115 -1.508 2.877 1.00 0.00 49 VAL A C 9
ATOM 9968 O O . VAL A 1 49 ? 11.476 -1.400 3.924 1.00 0.00 49 VAL A O 9
ATOM 9981 N N . PRO A 1 50 ? 13.414 -1.185 2.795 1.00 0.00 50 PRO A N 9
ATOM 9982 C CA . PRO A 1 50 ? 14.177 -0.680 3.940 1.00 0.00 50 PRO A CA 9
ATOM 9983 C C . PRO A 1 50 ? 13.753 0.728 4.344 1.00 0.00 50 PRO A C 9
ATOM 9984 O O . PRO A 1 50 ? 13.718 1.639 3.516 1.00 0.00 50 PRO A O 9
ATOM 9995 N N . LYS A 1 51 ? 13.431 0.901 5.621 1.00 0.00 51 LYS A N 9
ATOM 9996 C CA . LYS A 1 51 ? 13.010 2.198 6.136 1.00 0.00 51 LYS A CA 9
ATOM 9997 C C . LYS A 1 51 ? 14.214 3.100 6.389 1.00 0.00 51 LYS A C 9
ATOM 9998 O O . LYS A 1 51 ? 14.138 4.316 6.213 1.00 0.00 51 LYS A O 9
ATOM 10017 N N . SER A 1 52 ? 15.324 2.496 6.802 1.00 0.00 52 SER A N 9
ATOM 10018 C CA . SER A 1 52 ? 16.543 3.245 7.080 1.00 0.00 52 SER A CA 9
ATOM 10019 C C . SER A 1 52 ? 16.858 4.212 5.944 1.00 0.00 52 SER A C 9
ATOM 10020 O O . SER A 1 52 ? 17.552 5.211 6.138 1.00 0.00 52 SER A O 9
ATOM 10028 N N . SER A 1 53 ? 16.344 3.908 4.756 1.00 0.00 53 SER A N 9
ATOM 10029 C CA . SER A 1 53 ? 16.573 4.747 3.586 1.00 0.00 53 SER A CA 9
ATOM 10030 C C . SER A 1 53 ? 15.298 5.484 3.187 1.00 0.00 53 SER A C 9
ATOM 10031 O O . SER A 1 53 ? 14.827 5.365 2.056 1.00 0.00 53 SER A O 9
ATOM 10039 N N . MET A 1 54 ? 14.744 6.244 4.126 1.00 0.00 54 MET A N 9
ATOM 10040 C CA . MET A 1 54 ? 13.523 7.001 3.872 1.00 0.00 54 MET A CA 9
ATOM 10041 C C . MET A 1 54 ? 13.706 8.469 4.246 1.00 0.00 54 MET A C 9
ATOM 10042 O O . MET A 1 54 ? 13.227 8.919 5.286 1.00 0.00 54 MET A O 9
ATOM 10056 N N . GLY A 1 55 ? 14.403 9.210 3.390 1.00 0.00 55 GLY A N 9
ATOM 10057 C CA . GLY A 1 55 ? 14.638 10.619 3.648 1.00 0.00 55 GLY A CA 9
ATOM 10058 C C . GLY A 1 55 ? 15.581 10.846 4.813 1.00 0.00 55 GLY A C 9
ATOM 10059 O O . GLY A 1 55 ? 16.800 10.833 4.645 1.00 0.00 55 GLY A O 9
ATOM 10063 N N . ALA A 1 56 ? 15.016 11.056 5.998 1.00 0.00 56 ALA A N 9
ATOM 10064 C CA . ALA A 1 56 ? 15.815 11.286 7.195 1.00 0.00 56 ALA A CA 9
ATOM 10065 C C . ALA A 1 56 ? 15.878 10.033 8.062 1.00 0.00 56 ALA A C 9
ATOM 10066 O O . ALA A 1 56 ? 14.920 9.700 8.762 1.00 0.00 56 ALA A O 9
ATOM 10073 N N . THR A 1 57 ? 17.011 9.340 8.012 1.00 0.00 57 THR A N 9
ATOM 10074 C CA . THR A 1 57 ? 17.198 8.123 8.792 1.00 0.00 57 THR A CA 9
ATOM 10075 C C . THR A 1 57 ? 17.359 8.439 10.274 1.00 0.00 57 THR A C 9
ATOM 10076 O O . THR A 1 57 ? 17.898 9.482 10.641 1.00 0.00 57 THR A O 9
ATOM 10087 N N . ALA A 1 58 ? 16.888 7.531 11.122 1.00 0.00 58 ALA A N 9
ATOM 10088 C CA . ALA A 1 58 ? 16.982 7.712 12.566 1.00 0.00 58 ALA A CA 9
ATOM 10089 C C . ALA A 1 58 ? 17.832 6.617 13.202 1.00 0.00 58 ALA A C 9
ATOM 10090 O O . ALA A 1 58 ? 17.917 5.495 12.702 1.00 0.00 58 ALA A O 9
ATOM 10097 N N . PRO A 1 59 ? 18.476 6.947 14.331 1.00 0.00 59 PRO A N 9
ATOM 10098 C CA . PRO A 1 59 ? 19.330 6.005 15.060 1.00 0.00 59 PRO A CA 9
ATOM 10099 C C . PRO A 1 59 ? 18.529 4.893 15.727 1.00 0.00 59 PRO A C 9
ATOM 10100 O O . PRO A 1 59 ? 19.092 4.027 16.396 1.00 0.00 59 PRO A O 9
ATOM 10111 N N . GLU A 1 60 ? 17.213 4.923 15.539 1.00 0.00 60 GLU A N 9
ATOM 10112 C CA . GLU A 1 60 ? 16.336 3.916 16.124 1.00 0.00 60 GLU A CA 9
ATOM 10113 C C . GLU A 1 60 ? 15.839 2.943 15.059 1.00 0.00 60 GLU A C 9
ATOM 10114 O O . GLU A 1 60 ? 15.464 1.811 15.363 1.00 0.00 60 GLU A O 9
ATOM 10126 N N . ALA A 1 61 ? 15.837 3.393 13.809 1.00 0.00 61 ALA A N 9
ATOM 10127 C CA . ALA A 1 61 ? 15.388 2.563 12.698 1.00 0.00 61 ALA A CA 9
ATOM 10128 C C . ALA A 1 61 ? 16.521 2.305 11.711 1.00 0.00 61 ALA A C 9
ATOM 10129 O O . ALA A 1 61 ? 16.757 3.099 10.802 1.00 0.00 61 ALA A O 9
ATOM 10136 N N . GLN A 1 62 ? 17.220 1.190 11.899 1.00 0.00 62 GLN A N 9
ATOM 10137 C CA . GLN A 1 62 ? 18.331 0.829 11.025 1.00 0.00 62 GLN A CA 9
ATOM 10138 C C . GLN A 1 62 ? 18.187 -0.605 10.527 1.00 0.00 62 GLN A C 9
ATOM 10139 O O . GLN A 1 62 ? 17.568 -1.442 11.184 1.00 0.00 62 GLN A O 9
ATOM 10153 N N . ARG A 1 63 ? 18.763 -0.881 9.361 1.00 0.00 63 ARG A N 9
ATOM 10154 C CA . ARG A 1 63 ? 18.698 -2.214 8.774 1.00 0.00 63 ARG A CA 9
ATOM 10155 C C . ARG A 1 63 ? 17.339 -2.857 9.035 1.00 0.00 63 ARG A C 9
ATOM 10156 O O . ARG A 1 63 ? 17.251 -4.053 9.312 1.00 0.00 63 ARG A O 9
ATOM 10177 N N . GLU A 1 64 ? 16.283 -2.055 8.945 1.00 0.00 64 GLU A N 9
ATOM 10178 C CA . GLU A 1 64 ? 14.929 -2.546 9.173 1.00 0.00 64 GLU A CA 9
ATOM 10179 C C . GLU A 1 64 ? 14.156 -2.639 7.861 1.00 0.00 64 GLU A C 9
ATOM 10180 O O . GLU A 1 64 ? 14.454 -1.930 6.899 1.00 0.00 64 GLU A O 9
ATOM 10192 N N . THR A 1 65 ? 13.159 -3.518 7.829 1.00 0.00 65 THR A N 9
ATOM 10193 C CA . THR A 1 65 ? 12.344 -3.706 6.636 1.00 0.00 65 THR A CA 9
ATOM 10194 C C . THR A 1 65 ? 10.869 -3.462 6.934 1.00 0.00 65 THR A C 9
ATOM 10195 O O . THR A 1 65 ? 10.356 -3.888 7.969 1.00 0.00 65 THR A O 9
ATOM 10206 N N . VAL A 1 66 ? 10.190 -2.776 6.020 1.00 0.00 66 VAL A N 9
ATOM 10207 C CA . VAL A 1 66 ? 8.773 -2.477 6.185 1.00 0.00 66 VAL A CA 9
ATOM 10208 C C . VAL A 1 66 ? 7.983 -2.852 4.936 1.00 0.00 66 VAL A C 9
ATOM 10209 O O . VAL A 1 66 ? 8.560 -3.150 3.890 1.00 0.00 66 VAL A O 9
ATOM 10222 N N . PHE A 1 67 ? 6.660 -2.836 5.052 1.00 0.00 67 PHE A N 9
ATOM 10223 C CA . PHE A 1 67 ? 5.790 -3.176 3.932 1.00 0.00 67 PHE A CA 9
ATOM 10224 C C . PHE A 1 67 ? 5.129 -1.926 3.359 1.00 0.00 67 PHE A C 9
ATOM 10225 O O . PHE A 1 67 ? 4.419 -1.207 4.062 1.00 0.00 67 PHE A 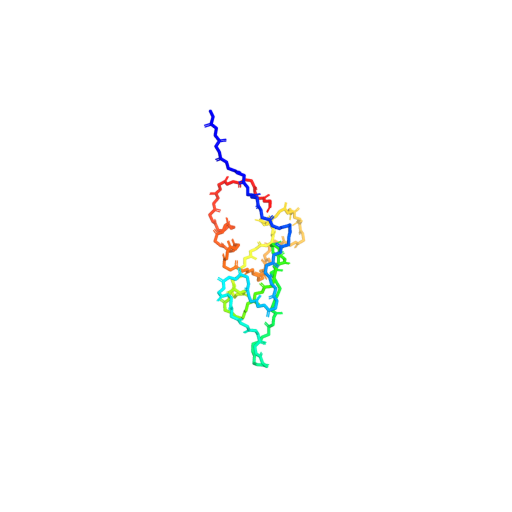O 9
ATOM 10242 N N . VAL A 1 68 ? 5.368 -1.673 2.076 1.00 0.00 68 VAL A N 9
ATOM 10243 C CA . VAL A 1 68 ? 4.797 -0.510 1.406 1.00 0.00 68 VAL A CA 9
ATOM 10244 C C . VAL A 1 68 ? 3.937 -0.928 0.219 1.00 0.00 68 VAL A C 9
ATOM 10245 O O . VAL A 1 68 ? 3.799 -2.116 -0.075 1.00 0.00 68 VAL A O 9
ATOM 10258 N N . CYS A 1 69 ? 3.360 0.057 -0.462 1.00 0.00 69 CYS A N 9
ATOM 10259 C CA . CYS A 1 69 ? 2.513 -0.207 -1.619 1.00 0.00 69 CYS A CA 9
ATOM 10260 C C . CYS A 1 69 ? 3.307 -0.077 -2.916 1.00 0.00 69 CYS A C 9
ATOM 10261 O O . CYS A 1 69 ? 4.247 0.712 -3.003 1.00 0.00 69 CYS A O 9
ATOM 10268 N N . ALA A 1 70 ? 2.921 -0.857 -3.920 1.00 0.00 70 ALA A N 9
ATOM 10269 C CA . ALA A 1 70 ? 3.594 -0.828 -5.212 1.00 0.00 70 ALA A CA 9
ATOM 10270 C C . ALA A 1 70 ? 3.996 0.594 -5.590 1.00 0.00 70 ALA A C 9
ATOM 10271 O O . ALA A 1 70 ? 5.146 0.851 -5.944 1.00 0.00 70 ALA A O 9
ATOM 10278 N N . SER A 1 71 ? 3.040 1.514 -5.513 1.00 0.00 71 SER A N 9
ATOM 10279 C CA . SER A 1 71 ? 3.293 2.910 -5.851 1.00 0.00 71 SER A CA 9
ATOM 10280 C C . SER A 1 71 ? 4.576 3.405 -5.191 1.00 0.00 71 SER A C 9
ATOM 10281 O O . SER A 1 71 ? 5.448 3.974 -5.849 1.00 0.00 71 SER A O 9
ATOM 10289 N N . CYS A 1 72 ? 4.686 3.183 -3.885 1.00 0.00 72 CYS A N 9
ATOM 10290 C CA . CYS A 1 72 ? 5.861 3.606 -3.133 1.00 0.00 72 CYS A CA 9
ATOM 10291 C C . CYS A 1 72 ? 7.046 2.688 -3.415 1.00 0.00 72 CYS A C 9
ATOM 10292 O O . CYS A 1 72 ? 8.094 3.135 -3.880 1.00 0.00 72 CYS A O 9
ATOM 10299 N N . ASN A 1 73 ? 6.872 1.402 -3.130 1.00 0.00 73 ASN A N 9
ATOM 10300 C CA . ASN A 1 73 ? 7.928 0.420 -3.353 1.00 0.00 73 ASN A CA 9
ATOM 10301 C C . ASN A 1 73 ? 8.732 0.760 -4.604 1.00 0.00 73 ASN A C 9
ATOM 10302 O O . ASN A 1 73 ? 9.956 0.633 -4.620 1.00 0.00 73 ASN A O 9
ATOM 10313 N N . GLN A 1 74 ? 8.035 1.194 -5.649 1.00 0.00 74 GLN A N 9
ATOM 10314 C CA . GLN A 1 74 ? 8.685 1.552 -6.904 1.00 0.00 74 GLN A CA 9
ATOM 10315 C C . GLN A 1 74 ? 9.522 2.816 -6.742 1.00 0.00 74 GLN A C 9
ATOM 10316 O O . GLN A 1 74 ? 10.659 2.886 -7.211 1.00 0.00 74 GLN A O 9
ATOM 10330 N N . THR A 1 75 ? 8.953 3.816 -6.075 1.00 0.00 75 THR A N 9
ATOM 10331 C CA . THR A 1 75 ? 9.646 5.078 -5.852 1.00 0.00 75 THR A CA 9
ATOM 10332 C C . THR A 1 75 ? 10.854 4.889 -4.941 1.00 0.00 75 THR A C 9
ATOM 10333 O O . THR A 1 75 ? 11.934 5.418 -5.207 1.00 0.00 75 THR A O 9
ATOM 10344 N N . LEU A 1 76 ? 10.664 4.133 -3.866 1.00 0.00 76 LEU A N 9
ATOM 10345 C CA . LEU A 1 76 ? 11.739 3.873 -2.914 1.00 0.00 76 LEU A CA 9
ATOM 10346 C C . LEU A 1 76 ? 12.904 3.158 -3.590 1.00 0.00 76 LEU A C 9
ATOM 10347 O O . LEU A 1 76 ? 14.041 3.629 -3.553 1.00 0.00 76 LEU A O 9
ATOM 10363 N N . SER A 1 77 ? 12.613 2.018 -4.210 1.00 0.00 77 SER A N 9
ATOM 10364 C CA . SER A 1 77 ? 13.637 1.237 -4.894 1.00 0.00 77 SER A CA 9
ATOM 10365 C C . SER A 1 77 ? 14.577 2.145 -5.682 1.00 0.00 77 SER A C 9
ATOM 10366 O O . SER A 1 77 ? 15.782 2.178 -5.432 1.00 0.00 77 SER A O 9
ATOM 10374 N N . LYS A 1 78 ? 14.017 2.880 -6.636 1.00 0.00 78 LYS A N 9
ATOM 10375 C CA . LYS A 1 78 ? 14.802 3.790 -7.462 1.00 0.00 78 LYS A CA 9
ATOM 10376 C C . LYS A 1 78 ? 15.398 4.913 -6.619 1.00 0.00 78 LYS A C 9
ATOM 10377 O O . LYS A 1 78 ? 14.727 5.475 -5.754 1.00 0.00 78 LYS A O 9
ATOM 10396 N N . SER A 1 79 ? 16.661 5.234 -6.879 1.00 0.00 79 SER A N 9
ATOM 10397 C CA . SER A 1 79 ? 17.348 6.289 -6.142 1.00 0.00 79 SER A CA 9
ATOM 10398 C C . SER A 1 79 ? 17.100 7.650 -6.783 1.00 0.00 79 SER A C 9
ATOM 10399 O O . SER A 1 79 ? 17.261 7.819 -7.991 1.00 0.00 79 SER A O 9
ATOM 10407 N N . GLY A 1 80 ? 16.704 8.620 -5.964 1.00 0.00 80 GLY A N 9
ATOM 10408 C CA . GLY A 1 80 ? 16.439 9.955 -6.468 1.00 0.00 80 GLY A CA 9
ATOM 10409 C C . GLY A 1 80 ? 15.673 10.808 -5.476 1.00 0.00 80 GLY A C 9
ATOM 10410 O O . GLY A 1 80 ? 14.661 10.387 -4.914 1.00 0.00 80 GLY A O 9
ATOM 10414 N N . PRO A 1 81 ? 16.160 12.036 -5.246 1.00 0.00 81 PRO A N 9
ATOM 10415 C CA . PRO A 1 81 ? 15.530 12.976 -4.313 1.00 0.00 81 PRO A CA 9
ATOM 10416 C C . PRO A 1 81 ? 14.193 13.495 -4.828 1.00 0.00 81 PRO A C 9
ATOM 10417 O O . PRO A 1 81 ? 13.869 13.344 -6.006 1.00 0.00 81 PRO A O 9
ATOM 10428 N N . SER A 1 82 ? 13.419 14.108 -3.938 1.00 0.00 82 SER A N 9
ATOM 10429 C CA . SER A 1 82 ? 12.114 14.647 -4.303 1.00 0.00 82 SER A CA 9
ATOM 10430 C C . SER A 1 82 ? 12.260 15.989 -5.014 1.00 0.00 82 SER A C 9
ATOM 10431 O O . SER A 1 82 ? 12.909 16.905 -4.509 1.00 0.00 82 SER A O 9
ATOM 10439 N N . SER A 1 83 ? 11.651 16.097 -6.191 1.00 0.00 83 SER A N 9
ATOM 10440 C CA . SER A 1 83 ? 11.716 17.325 -6.975 1.00 0.00 83 SER A CA 9
ATOM 10441 C C . SER A 1 83 ? 10.698 18.344 -6.474 1.00 0.00 83 SER A C 9
ATOM 10442 O O . SER A 1 83 ? 11.042 19.488 -6.178 1.00 0.00 83 SER A O 9
ATOM 10450 N N . GLY A 1 84 ? 9.441 17.920 -6.380 1.00 0.00 84 GLY A N 9
ATOM 10451 C CA . GLY A 1 84 ? 8.392 18.807 -5.914 1.00 0.00 84 GLY A CA 9
ATOM 10452 C C . GLY A 1 84 ? 8.621 19.280 -4.493 1.00 0.00 84 GLY A C 9
ATOM 10453 O O . GLY A 1 84 ? 9.749 19.637 -4.155 1.00 0.00 84 GLY A O 9
ATOM 10459 N N . GLY A 1 1 ? 4.483 33.504 -21.039 1.00 0.00 1 GLY A N 10
ATOM 10460 C CA . GLY A 1 1 ? 4.362 32.439 -20.062 1.00 0.00 1 GLY A CA 10
ATOM 10461 C C . GLY A 1 1 ? 3.436 31.331 -20.523 1.00 0.00 1 GLY A C 10
ATOM 10462 O O . GLY A 1 1 ? 2.329 31.182 -20.005 1.00 0.00 1 GLY A O 10
ATOM 10466 N N . SER A 1 2 ? 3.888 30.552 -21.500 1.00 0.00 2 SER A N 10
ATOM 10467 C CA . SER A 1 2 ? 3.090 29.455 -22.035 1.00 0.00 2 SER A CA 10
ATOM 10468 C C . SER A 1 2 ? 2.759 28.441 -20.944 1.00 0.00 2 SER A C 10
ATOM 10469 O O . SER A 1 2 ? 3.560 27.559 -20.637 1.00 0.00 2 SER A O 10
ATOM 10477 N N . SER A 1 3 ? 1.572 28.576 -20.361 1.00 0.00 3 SER A N 10
ATOM 10478 C CA . SER A 1 3 ? 1.135 27.675 -19.301 1.00 0.00 3 SER A CA 10
ATOM 10479 C C . SER A 1 3 ? 0.194 26.607 -19.849 1.00 0.00 3 SER A C 10
ATOM 10480 O O . SER A 1 3 ? -0.886 26.914 -20.353 1.00 0.00 3 SER A O 10
ATOM 10488 N N . GLY A 1 4 ? 0.612 25.349 -19.747 1.00 0.00 4 GLY A N 10
ATOM 10489 C CA . GLY A 1 4 ? -0.205 24.254 -20.237 1.00 0.00 4 GLY A CA 10
ATOM 10490 C C . GLY A 1 4 ? 0.076 22.952 -19.512 1.00 0.00 4 GLY A C 10
ATOM 10491 O O . GLY A 1 4 ? 0.769 22.079 -20.036 1.00 0.00 4 GLY A O 10
ATOM 10495 N N . SER A 1 5 ? -0.461 22.822 -18.304 1.00 0.00 5 SER A N 10
ATOM 10496 C CA . SER A 1 5 ? -0.260 21.619 -17.503 1.00 0.00 5 SER A CA 10
ATOM 10497 C C . SER A 1 5 ? -1.563 20.838 -17.361 1.00 0.00 5 SER A C 10
ATOM 10498 O O . SER A 1 5 ? -2.651 21.414 -17.379 1.00 0.00 5 SER A O 10
ATOM 10506 N N . SER A 1 6 ? -1.443 19.522 -17.218 1.00 0.00 6 SER A N 10
ATOM 10507 C CA . SER A 1 6 ? -2.610 18.659 -17.076 1.00 0.00 6 SER A CA 10
ATOM 10508 C C . SER A 1 6 ? -3.228 18.805 -15.689 1.00 0.00 6 SER A C 10
ATOM 10509 O O . SER A 1 6 ? -4.446 18.907 -15.547 1.00 0.00 6 SER A O 10
ATOM 10517 N N . GLY A 1 7 ? -2.378 18.815 -14.667 1.00 0.00 7 GLY A N 10
ATOM 10518 C CA . GLY A 1 7 ? -2.857 18.949 -13.304 1.00 0.00 7 GLY A CA 10
ATOM 10519 C C . GLY A 1 7 ? -3.522 17.685 -12.796 1.00 0.00 7 GLY A C 10
ATOM 10520 O O . GLY A 1 7 ? -4.361 17.099 -13.481 1.00 0.00 7 GLY A O 10
ATOM 10524 N N . ARG A 1 8 ? -3.146 17.262 -11.594 1.00 0.00 8 ARG A N 10
ATOM 10525 C CA . ARG A 1 8 ? -3.710 16.058 -10.997 1.00 0.00 8 ARG A CA 10
ATOM 10526 C C . ARG A 1 8 ? -3.585 16.095 -9.476 1.00 0.00 8 ARG A C 10
ATOM 10527 O O . ARG A 1 8 ? -2.895 16.950 -8.921 1.00 0.00 8 ARG A O 10
ATOM 10548 N N . TYR A 1 9 ? -4.257 15.163 -8.810 1.00 0.00 9 TYR A N 10
ATOM 10549 C CA . TYR A 1 9 ? -4.224 15.091 -7.354 1.00 0.00 9 TYR A CA 10
ATOM 10550 C C . TYR A 1 9 ? -4.186 13.641 -6.881 1.00 0.00 9 TYR A C 10
ATOM 10551 O O . TYR A 1 9 ? -4.855 12.765 -7.428 1.00 0.00 9 TYR A O 10
ATOM 10569 N N . PRO A 1 10 ? -3.384 13.382 -5.838 1.00 0.00 10 PRO A N 10
ATOM 10570 C CA . PRO A 1 10 ? -3.238 12.040 -5.266 1.00 0.00 10 PRO A CA 10
ATOM 10571 C C . PRO A 1 10 ? -4.497 11.580 -4.538 1.00 0.00 10 PRO A C 10
ATOM 10572 O O . PRO A 1 10 ? -4.616 10.416 -4.155 1.00 0.00 10 PRO A O 10
ATOM 10583 N N . THR A 1 11 ? -5.436 12.503 -4.349 1.00 0.00 11 THR A N 10
ATOM 10584 C CA . THR A 1 11 ? -6.686 12.193 -3.666 1.00 0.00 11 THR A CA 10
ATOM 10585 C C . THR A 1 11 ? -7.434 11.068 -4.373 1.00 0.00 11 THR A C 10
ATOM 10586 O O . THR A 1 11 ? -7.814 11.197 -5.535 1.00 0.00 11 THR A O 10
ATOM 10597 N N . ASN A 1 12 ? -7.642 9.964 -3.662 1.00 0.00 12 ASN A N 10
ATOM 10598 C CA . ASN A 1 12 ? -8.345 8.815 -4.222 1.00 0.00 12 ASN A CA 10
ATOM 10599 C C . ASN A 1 12 ? -9.575 8.471 -3.387 1.00 0.00 12 ASN A C 10
ATOM 10600 O O . ASN A 1 12 ? -9.675 8.855 -2.223 1.00 0.00 12 ASN A O 10
ATOM 10611 N N . ASN A 1 13 ? -10.509 7.745 -3.992 1.00 0.00 13 ASN A N 10
ATOM 10612 C CA . ASN A 1 13 ? -11.733 7.348 -3.305 1.00 0.00 13 ASN A CA 10
ATOM 10613 C C . ASN A 1 13 ? -11.448 6.267 -2.267 1.00 0.00 13 ASN A C 10
ATOM 10614 O O . ASN A 1 13 ? -11.173 5.118 -2.612 1.00 0.00 13 ASN A O 10
ATOM 10625 N N . PHE A 1 14 ? -11.518 6.644 -0.995 1.00 0.00 14 PHE A N 10
ATOM 10626 C CA . PHE A 1 14 ? -11.268 5.707 0.095 1.00 0.00 14 PHE A CA 10
ATOM 10627 C C . PHE A 1 14 ? -12.206 4.507 0.006 1.00 0.00 14 PHE A C 10
ATOM 10628 O O . PHE A 1 14 ? -13.024 4.410 -0.908 1.00 0.00 14 PHE A O 10
ATOM 10645 N N . GLY A 1 15 ? -12.081 3.593 0.964 1.00 0.00 15 GLY A N 10
ATOM 10646 C CA . GLY A 1 15 ? -12.922 2.411 0.977 1.00 0.00 15 GLY A CA 10
ATOM 10647 C C . GLY A 1 15 ? -12.352 1.285 0.138 1.00 0.00 15 GLY A C 10
ATOM 10648 O O . GLY A 1 15 ? -12.553 0.110 0.446 1.00 0.00 15 GLY A O 10
ATOM 10652 N N . ASN A 1 16 ? -11.640 1.642 -0.925 1.00 0.00 16 ASN A N 10
ATOM 10653 C CA . ASN A 1 16 ? -11.041 0.652 -1.812 1.00 0.00 16 ASN A CA 10
ATOM 10654 C C . ASN A 1 16 ? -9.541 0.888 -1.957 1.00 0.00 16 ASN A C 10
ATOM 10655 O O . ASN A 1 16 ? -9.068 2.021 -1.863 1.00 0.00 16 ASN A O 10
ATOM 10666 N N . CYS A 1 17 ? -8.797 -0.189 -2.187 1.00 0.00 17 CYS A N 10
ATOM 10667 C CA . CYS A 1 17 ? -7.351 -0.101 -2.345 1.00 0.00 17 CYS A CA 10
ATOM 10668 C C . CYS A 1 17 ? -6.965 1.148 -3.133 1.00 0.00 17 CYS A C 10
ATOM 10669 O O . CYS A 1 17 ? -7.693 1.583 -4.026 1.00 0.00 17 CYS A O 10
ATOM 10676 N N . THR A 1 18 ? -5.814 1.721 -2.796 1.00 0.00 18 THR A N 10
ATOM 10677 C CA . THR A 1 18 ? -5.331 2.920 -3.470 1.00 0.00 18 THR A CA 10
ATOM 10678 C C . THR A 1 18 ? -4.304 2.573 -4.541 1.00 0.00 18 THR A C 10
ATOM 10679 O O . THR A 1 18 ? -3.447 3.387 -4.881 1.00 0.00 18 THR A O 10
ATOM 10690 N N . GLY A 1 19 ? -4.396 1.356 -5.071 1.00 0.00 19 GLY A N 10
ATOM 10691 C CA . GLY A 1 19 ? -3.469 0.923 -6.099 1.00 0.00 19 GLY A CA 10
ATOM 10692 C C . GLY A 1 19 ? -4.167 0.243 -7.261 1.00 0.00 19 GLY A C 10
ATOM 10693 O O . GLY A 1 19 ? -3.921 0.572 -8.421 1.00 0.00 19 GLY A O 10
ATOM 10697 N N . CYS A 1 20 ? -5.039 -0.709 -6.949 1.00 0.00 20 CYS A N 10
ATOM 10698 C CA . CYS A 1 20 ? -5.774 -1.440 -7.974 1.00 0.00 20 CYS A CA 10
ATOM 10699 C C . CYS A 1 20 ? -7.260 -1.093 -7.930 1.00 0.00 20 CYS A C 10
ATOM 10700 O O . CYS A 1 20 ? -7.997 -1.352 -8.881 1.00 0.00 20 CYS A O 10
ATOM 10707 N N . SER A 1 21 ? -7.692 -0.505 -6.819 1.00 0.00 21 SER A N 10
ATOM 10708 C CA . SER A 1 21 ? -9.089 -0.126 -6.648 1.00 0.00 21 SER A CA 10
ATOM 10709 C C . SER A 1 21 ? -9.956 -1.352 -6.377 1.00 0.00 21 SER A C 10
ATOM 10710 O O . SER A 1 21 ? -11.096 -1.433 -6.833 1.00 0.00 21 SER A O 10
ATOM 10718 N N . ALA A 1 22 ? -9.405 -2.304 -5.631 1.00 0.00 22 ALA A N 10
ATOM 10719 C CA . ALA A 1 22 ? -10.127 -3.526 -5.296 1.00 0.00 22 ALA A CA 10
ATOM 10720 C C . ALA A 1 22 ? -10.813 -3.403 -3.940 1.00 0.00 22 ALA A C 10
ATOM 10721 O O . ALA A 1 22 ? -10.155 -3.376 -2.899 1.00 0.00 22 ALA A O 10
ATOM 10728 N N . THR A 1 23 ? -12.140 -3.330 -3.957 1.00 0.00 23 THR A N 10
ATOM 10729 C CA . THR A 1 23 ? -12.916 -3.209 -2.729 1.00 0.00 23 THR A CA 10
ATOM 10730 C C . THR A 1 23 ? -12.660 -4.389 -1.799 1.00 0.00 23 THR A C 10
ATOM 10731 O O . THR A 1 23 ? -12.361 -5.495 -2.250 1.00 0.00 23 THR A O 10
ATOM 10742 N N . PHE A 1 24 ? -12.781 -4.148 -0.498 1.00 0.00 24 PHE A N 10
ATOM 10743 C CA . PHE A 1 24 ? -12.563 -5.192 0.497 1.00 0.00 24 PHE A CA 10
ATOM 10744 C C . PHE A 1 24 ? -13.886 -5.655 1.099 1.00 0.00 24 PHE A C 10
ATOM 10745 O O . PHE A 1 24 ? -14.739 -4.840 1.452 1.00 0.00 24 PHE A O 10
ATOM 10762 N N . SER A 1 25 ? -14.050 -6.969 1.213 1.00 0.00 25 SER A N 10
ATOM 10763 C CA . SER A 1 25 ? -15.271 -7.542 1.768 1.00 0.00 25 SER A CA 10
ATOM 10764 C C . SER A 1 25 ? -14.947 -8.564 2.852 1.00 0.00 25 SER A C 10
ATOM 10765 O O . SER A 1 25 ? -15.229 -8.347 4.031 1.00 0.00 25 SER A O 10
ATOM 10773 N N . VAL A 1 26 ? -14.352 -9.681 2.445 1.00 0.00 26 VAL A N 10
ATOM 10774 C CA . VAL A 1 26 ? -13.987 -10.738 3.381 1.00 0.00 26 VAL A CA 10
ATOM 10775 C C . VAL A 1 26 ? -12.539 -11.170 3.185 1.00 0.00 26 VAL A C 10
ATOM 10776 O O . VAL A 1 26 ? -11.683 -10.916 4.034 1.00 0.00 26 VAL A O 10
ATOM 10789 N N . LEU A 1 27 ? -12.270 -11.825 2.061 1.00 0.00 27 LEU A N 10
ATOM 10790 C CA . LEU A 1 27 ? -10.923 -12.294 1.752 1.00 0.00 27 LEU A CA 10
ATOM 10791 C C . LEU A 1 27 ? -9.921 -11.145 1.809 1.00 0.00 27 LEU A C 10
ATOM 10792 O O . LEU A 1 27 ? -9.057 -11.103 2.686 1.00 0.00 27 LEU A O 10
ATOM 10808 N N . LYS A 1 28 ? -10.042 -10.214 0.869 1.00 0.00 28 LYS A N 10
ATOM 10809 C CA . LYS A 1 28 ? -9.150 -9.062 0.813 1.00 0.00 28 LYS A CA 10
ATOM 10810 C C . LYS A 1 28 ? -9.256 -8.229 2.087 1.00 0.00 28 LYS A C 10
ATOM 10811 O O . LYS A 1 28 ? -10.351 -7.852 2.505 1.00 0.00 28 LYS A O 10
ATOM 10830 N N . LYS A 1 29 ? -8.112 -7.944 2.699 1.00 0.00 29 LYS A N 10
ATOM 10831 C CA . LYS A 1 29 ? -8.075 -7.153 3.923 1.00 0.00 29 LYS A CA 10
ATOM 10832 C C . LYS A 1 29 ? -7.406 -5.804 3.679 1.00 0.00 29 LYS A C 10
ATOM 10833 O O . LYS A 1 29 ? -6.311 -5.735 3.121 1.00 0.00 29 LYS A O 10
ATOM 10852 N N . ARG A 1 30 ? -8.071 -4.734 4.103 1.00 0.00 30 ARG A N 10
ATOM 10853 C CA . ARG A 1 30 ? -7.540 -3.387 3.930 1.00 0.00 30 ARG A CA 10
ATOM 10854 C C . ARG A 1 30 ? -6.298 -3.177 4.792 1.00 0.00 30 ARG A C 10
ATOM 10855 O O . ARG A 1 30 ? -6.398 -2.951 5.998 1.00 0.00 30 ARG A O 10
ATOM 10876 N N . ARG A 1 31 ? -5.129 -3.255 4.165 1.00 0.00 31 ARG A N 10
ATOM 10877 C CA . ARG A 1 31 ? -3.868 -3.076 4.874 1.00 0.00 31 ARG A CA 10
ATOM 10878 C C . ARG A 1 31 ? -3.497 -1.599 4.959 1.00 0.00 31 ARG A C 10
ATOM 10879 O O . ARG A 1 31 ? -4.255 -0.732 4.523 1.00 0.00 31 ARG A O 10
ATOM 10900 N N . SER A 1 32 ? -2.326 -1.319 5.522 1.00 0.00 32 SER A N 10
ATOM 10901 C CA . SER A 1 32 ? -1.856 0.053 5.668 1.00 0.00 32 SER A CA 10
ATOM 10902 C C . SER A 1 32 ? -0.373 0.159 5.324 1.00 0.00 32 SER A C 10
ATOM 10903 O O . SER A 1 32 ? 0.463 -0.525 5.914 1.00 0.00 32 SER A O 10
ATOM 10911 N N . CYS A 1 33 ? -0.055 1.022 4.366 1.00 0.00 33 CYS A N 10
ATOM 10912 C CA . CYS A 1 33 ? 1.325 1.220 3.941 1.00 0.00 33 CYS A CA 10
ATOM 10913 C C . CYS A 1 33 ? 2.184 1.722 5.098 1.00 0.00 33 CYS A C 10
ATOM 10914 O O . CYS A 1 33 ? 1.665 2.167 6.122 1.00 0.00 33 CYS A O 10
ATOM 10921 N N . SER A 1 34 ? 3.500 1.648 4.927 1.00 0.00 34 SER A N 10
ATOM 10922 C CA . SER A 1 34 ? 4.431 2.092 5.957 1.00 0.00 34 SER A CA 10
ATOM 10923 C C . SER A 1 34 ? 5.052 3.435 5.587 1.00 0.00 34 SER A C 10
ATOM 10924 O O . SER A 1 34 ? 5.450 4.208 6.457 1.00 0.00 34 SER A O 10
ATOM 10932 N N . ASN A 1 35 ? 5.130 3.705 4.288 1.00 0.00 35 ASN A N 10
ATOM 10933 C CA . ASN A 1 35 ? 5.703 4.955 3.800 1.00 0.00 35 ASN A CA 10
ATOM 10934 C C . ASN A 1 35 ? 4.625 6.023 3.644 1.00 0.00 35 ASN A C 10
ATOM 10935 O O . ASN A 1 35 ? 4.525 6.944 4.455 1.00 0.00 35 ASN A O 10
ATOM 10946 N N . CYS A 1 36 ? 3.818 5.893 2.596 1.00 0.00 36 CYS A N 10
ATOM 10947 C CA . CYS A 1 36 ? 2.746 6.846 2.332 1.00 0.00 36 CYS A CA 10
ATOM 10948 C C . CYS A 1 36 ? 1.654 6.743 3.393 1.00 0.00 36 CYS A C 10
ATOM 10949 O O . CYS A 1 36 ? 0.994 7.730 3.717 1.00 0.00 36 CYS A O 10
ATOM 10956 N N . GLY A 1 37 ? 1.470 5.541 3.931 1.00 0.00 37 GLY A N 10
ATOM 10957 C CA . GLY A 1 37 ? 0.458 5.332 4.950 1.00 0.00 37 GLY A CA 10
ATOM 10958 C C . GLY A 1 37 ? -0.947 5.343 4.381 1.00 0.00 37 GLY A C 10
ATOM 10959 O O . GLY A 1 37 ? -1.866 5.890 4.990 1.00 0.00 37 GLY A O 10
ATOM 10963 N N . ASN A 1 38 ? -1.115 4.738 3.210 1.00 0.00 38 ASN A N 10
ATOM 10964 C CA . ASN A 1 38 ? -2.418 4.682 2.558 1.00 0.00 38 ASN A CA 10
ATOM 10965 C C . ASN A 1 38 ? -3.030 3.290 2.683 1.00 0.00 38 ASN A C 10
ATOM 10966 O O . ASN A 1 38 ? -2.415 2.378 3.235 1.00 0.00 38 ASN A O 10
ATOM 10977 N N . SER A 1 39 ? -4.244 3.134 2.165 1.00 0.00 39 SER A N 10
ATOM 10978 C CA . SER A 1 39 ? -4.941 1.855 2.221 1.00 0.00 39 SER A CA 10
ATOM 10979 C C . SER A 1 39 ? -4.662 1.029 0.969 1.00 0.00 39 SER A C 10
ATOM 10980 O O . SER A 1 39 ? -4.767 1.526 -0.152 1.00 0.00 39 SER A O 10
ATOM 10988 N N . PHE A 1 40 ? -4.307 -0.236 1.169 1.00 0.00 40 PHE A N 10
ATOM 10989 C CA . PHE A 1 40 ? -4.012 -1.132 0.057 1.00 0.00 40 PHE A CA 10
ATOM 10990 C C . PHE A 1 40 ? -4.453 -2.558 0.376 1.00 0.00 40 PHE A C 10
ATOM 10991 O O . PHE A 1 40 ? -4.753 -2.885 1.524 1.00 0.00 40 PHE A O 10
ATOM 11008 N N . CYS A 1 41 ? -4.489 -3.402 -0.649 1.00 0.00 41 CYS A N 10
ATOM 11009 C CA . CYS A 1 41 ? -4.894 -4.792 -0.481 1.00 0.00 41 CYS A CA 10
ATOM 11010 C C . CYS A 1 41 ? -3.712 -5.654 -0.046 1.00 0.00 41 CYS A C 10
ATOM 11011 O O . CYS A 1 41 ? -2.614 -5.149 0.186 1.00 0.00 41 CYS A O 10
ATOM 11018 N N . SER A 1 42 ? -3.946 -6.958 0.062 1.00 0.00 42 SER A N 10
ATOM 11019 C CA . SER A 1 42 ? -2.902 -7.890 0.472 1.00 0.00 42 SER A CA 10
ATOM 11020 C C . SER A 1 42 ? -2.047 -8.307 -0.720 1.00 0.00 42 SER A C 10
ATOM 11021 O O . SER A 1 42 ? -1.248 -9.240 -0.629 1.00 0.00 42 SER A O 10
ATOM 11029 N N . ARG A 1 43 ? -2.220 -7.609 -1.837 1.00 0.00 43 ARG A N 10
ATOM 11030 C CA . ARG A 1 43 ? -1.465 -7.906 -3.049 1.00 0.00 43 ARG A CA 10
ATOM 11031 C C . ARG A 1 43 ? -0.623 -6.706 -3.473 1.00 0.00 43 ARG A C 10
ATOM 11032 O O . ARG A 1 43 ? 0.418 -6.860 -4.112 1.00 0.00 43 ARG A O 10
ATOM 11053 N N . CYS A 1 44 ? -1.081 -5.512 -3.113 1.00 0.00 44 CYS A N 10
ATOM 11054 C CA . CYS A 1 44 ? -0.371 -4.285 -3.457 1.00 0.00 44 CYS A CA 10
ATOM 11055 C C . CYS A 1 44 ? 0.633 -3.915 -2.369 1.00 0.00 44 CYS A C 10
ATOM 11056 O O . CYS A 1 44 ? 1.714 -3.400 -2.657 1.00 0.00 44 CYS A O 10
ATOM 11063 N N . CYS A 1 45 ? 0.268 -4.181 -1.120 1.00 0.00 45 CYS A N 10
ATOM 11064 C CA . CYS A 1 45 ? 1.137 -3.876 0.012 1.00 0.00 45 CYS A CA 10
ATOM 11065 C C . CYS A 1 45 ? 1.950 -5.101 0.419 1.00 0.00 45 CYS A C 10
ATOM 11066 O O . CYS A 1 45 ? 2.082 -5.404 1.605 1.00 0.00 45 CYS A O 10
ATOM 11074 N N . SER A 1 46 ? 2.491 -5.801 -0.572 1.00 0.00 46 SER A N 10
ATOM 11075 C CA . SER A 1 46 ? 3.287 -6.997 -0.317 1.00 0.00 46 SER A CA 10
ATOM 11076 C C . SER A 1 46 ? 4.726 -6.800 -0.783 1.00 0.00 46 SER A C 10
ATOM 11077 O O . SER A 1 46 ? 5.358 -7.726 -1.293 1.00 0.00 46 SER A O 10
ATOM 11085 N N . PHE A 1 47 ? 5.239 -5.587 -0.603 1.00 0.00 47 PHE A N 10
ATOM 11086 C CA . PHE A 1 47 ? 6.604 -5.267 -1.005 1.00 0.00 47 PHE A CA 10
ATOM 11087 C C . PHE A 1 47 ? 7.403 -4.717 0.173 1.00 0.00 47 PHE A C 10
ATOM 11088 O O . PHE A 1 47 ? 6.970 -3.785 0.851 1.00 0.00 47 PHE A O 10
ATOM 11105 N N . LYS A 1 48 ? 8.572 -5.301 0.411 1.00 0.00 48 LYS A N 10
ATOM 11106 C CA . LYS A 1 48 ? 9.434 -4.871 1.506 1.00 0.00 48 LYS A CA 10
ATOM 11107 C C . LYS A 1 48 ? 10.335 -3.721 1.069 1.00 0.00 48 LYS A C 10
ATOM 11108 O O . LYS A 1 48 ? 10.631 -3.566 -0.116 1.00 0.00 48 LYS A O 10
ATOM 11127 N N . VAL A 1 49 ? 10.771 -2.917 2.034 1.00 0.00 49 VAL A N 10
ATOM 11128 C CA . VAL A 1 49 ? 11.641 -1.782 1.749 1.00 0.00 49 VAL A CA 10
ATOM 11129 C C . VAL A 1 49 ? 12.409 -1.353 2.994 1.00 0.00 49 VAL A C 10
ATOM 11130 O O . VAL A 1 49 ? 11.960 -1.536 4.126 1.00 0.00 49 VAL A O 10
ATOM 11143 N N . PRO A 1 50 ? 13.597 -0.766 2.783 1.00 0.00 50 PRO A N 10
ATOM 11144 C CA . PRO A 1 50 ? 14.453 -0.297 3.877 1.00 0.00 50 PRO A CA 10
ATOM 11145 C C . PRO A 1 50 ? 13.869 0.918 4.590 1.00 0.00 50 PRO A C 10
ATOM 11146 O O . PRO A 1 50 ? 13.680 1.974 3.986 1.00 0.00 50 PRO A O 10
ATOM 11157 N N . LYS A 1 51 ? 13.585 0.762 5.879 1.00 0.00 51 LYS A N 10
ATOM 11158 C CA . LYS A 1 51 ? 13.024 1.846 6.676 1.00 0.00 51 LYS A CA 10
ATOM 11159 C C . LYS A 1 51 ? 14.060 2.942 6.909 1.00 0.00 51 LYS A C 10
ATOM 11160 O O . LYS A 1 51 ? 13.716 4.065 7.278 1.00 0.00 51 LYS A O 10
ATOM 11179 N N . SER A 1 52 ? 15.327 2.608 6.691 1.00 0.00 52 SER A N 10
ATOM 11180 C CA . SER A 1 52 ? 16.413 3.563 6.880 1.00 0.00 52 SER A CA 10
ATOM 11181 C C . SER A 1 52 ? 16.623 4.403 5.624 1.00 0.00 52 SER A C 10
ATOM 11182 O O . SER A 1 52 ? 17.748 4.781 5.298 1.00 0.00 52 SER A O 10
ATOM 11190 N N . SER A 1 53 ? 15.531 4.690 4.923 1.00 0.00 53 SER A N 10
ATOM 11191 C CA . SER A 1 53 ? 15.594 5.481 3.700 1.00 0.00 53 SER A CA 10
ATOM 11192 C C . SER A 1 53 ? 14.536 6.581 3.709 1.00 0.00 53 SER A C 10
ATOM 11193 O O . SER A 1 53 ? 14.844 7.754 3.501 1.00 0.00 53 SER A O 10
ATOM 11201 N N . MET A 1 54 ? 13.289 6.191 3.952 1.00 0.00 54 MET A N 10
ATOM 11202 C CA . MET A 1 54 ? 12.185 7.143 3.989 1.00 0.00 54 MET A CA 10
ATOM 11203 C C . MET A 1 54 ? 11.944 7.640 5.411 1.00 0.00 54 MET A C 10
ATOM 11204 O O . MET A 1 54 ? 12.028 6.873 6.370 1.00 0.00 54 MET A O 10
ATOM 11218 N N . GLY A 1 55 ? 11.644 8.929 5.541 1.00 0.00 55 GLY A N 10
ATOM 11219 C CA . GLY A 1 55 ? 11.396 9.505 6.849 1.00 0.00 55 GLY A CA 10
ATOM 11220 C C . GLY A 1 55 ? 12.676 9.888 7.566 1.00 0.00 55 GLY A C 10
ATOM 11221 O O . GLY A 1 55 ? 13.767 9.770 7.009 1.00 0.00 55 GLY A O 10
ATOM 11225 N N . ALA A 1 56 ? 12.543 10.348 8.806 1.00 0.00 56 ALA A N 10
ATOM 11226 C CA . ALA A 1 56 ? 13.698 10.748 9.600 1.00 0.00 56 ALA A CA 10
ATOM 11227 C C . ALA A 1 56 ? 13.896 9.815 10.790 1.00 0.00 56 ALA A C 10
ATOM 11228 O O . ALA A 1 56 ? 14.279 10.249 11.877 1.00 0.00 56 ALA A O 10
ATOM 11235 N N . THR A 1 57 ? 13.632 8.529 10.578 1.00 0.00 57 THR A N 10
ATOM 11236 C CA . THR A 1 57 ? 13.779 7.535 11.633 1.00 0.00 57 THR A CA 10
ATOM 11237 C C . THR A 1 57 ? 15.082 7.735 12.399 1.00 0.00 57 THR A C 10
ATOM 11238 O O . THR A 1 57 ? 16.019 8.354 11.897 1.00 0.00 57 THR A O 10
ATOM 11249 N N . ALA A 1 58 ? 15.135 7.205 13.617 1.00 0.00 58 ALA A N 10
ATOM 11250 C CA . ALA A 1 58 ? 16.324 7.324 14.450 1.00 0.00 58 ALA A CA 10
ATOM 11251 C C . ALA A 1 58 ? 17.485 6.524 13.867 1.00 0.00 58 ALA A C 10
ATOM 11252 O O . ALA A 1 58 ? 17.313 5.697 12.972 1.00 0.00 58 ALA A O 10
ATOM 11259 N N . PRO A 1 59 ? 18.696 6.776 14.385 1.00 0.00 59 PRO A N 10
ATOM 11260 C CA . PRO A 1 59 ? 19.909 6.089 13.930 1.00 0.00 59 PRO A CA 10
ATOM 11261 C C . PRO A 1 59 ? 19.932 4.620 14.338 1.00 0.00 59 PRO A C 10
ATOM 11262 O O . PRO A 1 59 ? 20.870 3.892 14.016 1.00 0.00 59 PRO A O 10
ATOM 11273 N N . GLU A 1 60 ? 18.892 4.191 15.046 1.00 0.00 60 GLU A N 10
ATOM 11274 C CA . GLU A 1 60 ? 18.794 2.808 15.498 1.00 0.00 60 GLU A CA 10
ATOM 11275 C C . GLU A 1 60 ? 18.204 1.920 14.406 1.00 0.00 60 GLU A C 10
ATOM 11276 O O . GLU A 1 60 ? 18.672 0.806 14.176 1.00 0.00 60 GLU A O 10
ATOM 11288 N N . ALA A 1 61 ? 17.171 2.423 13.737 1.00 0.00 61 ALA A N 10
ATOM 11289 C CA . ALA A 1 61 ? 16.517 1.677 12.669 1.00 0.00 61 ALA A CA 10
ATOM 11290 C C . ALA A 1 61 ? 17.291 1.799 11.360 1.00 0.00 61 ALA A C 10
ATOM 11291 O O . ALA A 1 61 ? 16.890 2.534 10.459 1.00 0.00 61 ALA A O 10
ATOM 11298 N N . GLN A 1 62 ? 18.401 1.074 11.265 1.00 0.00 62 GLN A N 10
ATOM 11299 C CA . GLN A 1 62 ? 19.231 1.103 10.067 1.00 0.00 62 GLN A CA 10
ATOM 11300 C C . GLN A 1 62 ? 18.974 -0.123 9.197 1.00 0.00 62 GLN A C 10
ATOM 11301 O O . GLN A 1 62 ? 18.647 -0.001 8.016 1.00 0.00 62 GLN A O 10
ATOM 11315 N N . ARG A 1 63 ? 19.123 -1.304 9.788 1.00 0.00 63 ARG A N 10
ATOM 11316 C CA . ARG A 1 63 ? 18.908 -2.552 9.066 1.00 0.00 63 ARG A CA 10
ATOM 11317 C C . ARG A 1 63 ? 17.476 -3.046 9.247 1.00 0.00 63 ARG A C 10
ATOM 11318 O O . ARG A 1 63 ? 17.237 -4.243 9.401 1.00 0.00 63 ARG A O 10
ATOM 11339 N N . GLU A 1 64 ? 16.528 -2.114 9.229 1.00 0.00 64 GLU A N 10
ATOM 11340 C CA . GLU A 1 64 ? 15.120 -2.456 9.393 1.00 0.00 64 GLU A CA 10
ATOM 11341 C C . GLU A 1 64 ? 14.417 -2.531 8.041 1.00 0.00 64 GLU A C 10
ATOM 11342 O O . GLU A 1 64 ? 14.825 -1.880 7.078 1.00 0.00 64 GLU A O 10
ATOM 11354 N N . THR A 1 65 ? 13.357 -3.331 7.974 1.00 0.00 65 THR A N 10
ATOM 11355 C CA . THR A 1 65 ? 12.598 -3.494 6.741 1.00 0.00 65 THR A CA 10
ATOM 11356 C C . THR A 1 65 ? 11.102 -3.340 6.992 1.00 0.00 65 THR A C 10
ATOM 11357 O O . THR A 1 65 ? 10.529 -4.034 7.832 1.00 0.00 65 THR A O 10
ATOM 11368 N N . VAL A 1 66 ? 10.475 -2.427 6.257 1.00 0.00 66 VAL A N 10
ATOM 11369 C CA . VAL A 1 66 ? 9.044 -2.183 6.399 1.00 0.00 66 VAL A CA 10
ATOM 11370 C C . VAL A 1 66 ? 8.304 -2.485 5.100 1.00 0.00 66 VAL A C 10
ATOM 11371 O O . VAL A 1 66 ? 8.862 -2.356 4.011 1.00 0.00 66 VAL A O 10
ATOM 11384 N N . PHE A 1 67 ? 7.044 -2.888 5.224 1.00 0.00 67 PHE A N 10
ATOM 11385 C CA . PHE A 1 67 ? 6.226 -3.209 4.060 1.00 0.00 67 PHE A CA 10
ATOM 11386 C C . PHE A 1 67 ? 5.520 -1.964 3.531 1.00 0.00 67 PHE A C 10
ATOM 11387 O O . PHE A 1 67 ? 4.969 -1.175 4.299 1.00 0.00 67 PHE A O 10
ATOM 11404 N N . VAL A 1 68 ? 5.541 -1.794 2.213 1.00 0.00 68 VAL A N 10
ATOM 11405 C CA . VAL A 1 68 ? 4.904 -0.646 1.580 1.00 0.00 68 VAL A CA 10
ATOM 11406 C C . VAL A 1 68 ? 4.041 -1.078 0.399 1.00 0.00 68 VAL A C 10
ATOM 11407 O O . VAL A 1 68 ? 3.935 -2.267 0.096 1.00 0.00 68 VAL A O 10
ATOM 11420 N N . CYS A 1 69 ? 3.426 -0.105 -0.264 1.00 0.00 69 CYS A N 10
ATOM 11421 C CA . CYS A 1 69 ? 2.571 -0.384 -1.412 1.00 0.00 69 CYS A CA 10
ATOM 11422 C C . CYS A 1 69 ? 3.361 -0.286 -2.714 1.00 0.00 69 CYS A C 10
ATOM 11423 O O . CYS A 1 69 ? 4.228 0.574 -2.863 1.00 0.00 69 CYS A O 10
ATOM 11430 N N . ALA A 1 70 ? 3.053 -1.173 -3.655 1.00 0.00 70 ALA A N 10
ATOM 11431 C CA . ALA A 1 70 ? 3.731 -1.185 -4.945 1.00 0.00 70 ALA A CA 10
ATOM 11432 C C . ALA A 1 70 ? 4.076 0.229 -5.397 1.00 0.00 70 ALA A C 10
ATOM 11433 O O . ALA A 1 70 ? 5.226 0.523 -5.726 1.00 0.00 70 ALA A O 10
ATOM 11440 N N . SER A 1 71 ? 3.074 1.102 -5.412 1.00 0.00 71 SER A N 10
ATOM 11441 C CA . SER A 1 71 ? 3.271 2.486 -5.829 1.00 0.00 71 SER A CA 10
ATOM 11442 C C . SER A 1 71 ? 4.514 3.079 -5.173 1.00 0.00 71 SER A C 10
ATOM 11443 O O . SER A 1 71 ? 5.336 3.715 -5.834 1.00 0.00 71 SER A O 10
ATOM 11451 N N . CYS A 1 72 ? 4.646 2.865 -3.868 1.00 0.00 72 CYS A N 10
ATOM 11452 C CA . CYS A 1 72 ? 5.788 3.378 -3.121 1.00 0.00 72 CYS A CA 10
ATOM 11453 C C . CYS A 1 72 ? 7.040 2.554 -3.407 1.00 0.00 72 CYS A C 10
ATOM 11454 O O . CYS A 1 72 ? 8.030 3.069 -3.923 1.00 0.00 72 CYS A O 10
ATOM 11461 N N . ASN A 1 73 ? 6.987 1.270 -3.067 1.00 0.00 73 ASN A N 10
ATOM 11462 C CA . ASN A 1 73 ? 8.116 0.374 -3.286 1.00 0.00 73 ASN A CA 10
ATOM 11463 C C . ASN A 1 73 ? 8.815 0.693 -4.604 1.00 0.00 73 ASN A C 10
ATOM 11464 O O . ASN A 1 73 ? 10.041 0.634 -4.697 1.00 0.00 73 ASN A O 10
ATOM 11475 N N . GLN A 1 74 ? 8.027 1.031 -5.619 1.00 0.00 74 GLN A N 10
ATOM 11476 C CA . GLN A 1 74 ? 8.571 1.359 -6.932 1.00 0.00 74 GLN A CA 10
ATOM 11477 C C . GLN A 1 74 ? 9.364 2.661 -6.882 1.00 0.00 74 GLN A C 10
ATOM 11478 O O . GLN A 1 74 ? 10.455 2.758 -7.445 1.00 0.00 74 GLN A O 10
ATOM 11492 N N . THR A 1 75 ? 8.808 3.661 -6.205 1.00 0.00 75 THR A N 10
ATOM 11493 C CA . THR A 1 75 ? 9.463 4.958 -6.084 1.00 0.00 75 THR A CA 10
ATOM 11494 C C . THR A 1 75 ? 10.679 4.876 -5.169 1.00 0.00 75 THR A C 10
ATOM 11495 O O . THR A 1 75 ? 11.763 5.346 -5.516 1.00 0.00 75 THR A O 10
ATOM 11506 N N . LEU A 1 76 ? 10.494 4.276 -3.998 1.00 0.00 76 LEU A N 10
ATOM 11507 C CA . LEU A 1 76 ? 11.578 4.131 -3.032 1.00 0.00 76 LEU A CA 10
ATOM 11508 C C . LEU A 1 76 ? 12.784 3.446 -3.666 1.00 0.00 76 LEU A C 10
ATOM 11509 O O . LEU A 1 76 ? 13.916 3.910 -3.531 1.00 0.00 76 LEU A O 10
ATOM 11525 N N . SER A 1 77 ? 12.533 2.340 -4.359 1.00 0.00 77 SER A N 10
ATOM 11526 C CA . SER A 1 77 ? 13.599 1.590 -5.013 1.00 0.00 77 SER A CA 10
ATOM 11527 C C . SER A 1 77 ? 13.853 2.121 -6.420 1.00 0.00 77 SER A C 10
ATOM 11528 O O . SER A 1 77 ? 13.827 1.369 -7.395 1.00 0.00 77 SER A O 10
ATOM 11536 N N . LYS A 1 78 ? 14.099 3.423 -6.519 1.00 0.00 78 LYS A N 10
ATOM 11537 C CA . LYS A 1 78 ? 14.360 4.058 -7.805 1.00 0.00 78 LYS A CA 10
ATOM 11538 C C . LYS A 1 78 ? 15.562 4.992 -7.717 1.00 0.00 78 LYS A C 10
ATOM 11539 O O . LYS A 1 78 ? 15.831 5.576 -6.667 1.00 0.00 78 LYS A O 10
ATOM 11558 N N . SER A 1 79 ? 16.281 5.130 -8.826 1.00 0.00 79 SER A N 10
ATOM 11559 C CA . SER A 1 79 ? 17.456 5.993 -8.873 1.00 0.00 79 SER A CA 10
ATOM 11560 C C . SER A 1 79 ? 17.073 7.412 -9.280 1.00 0.00 79 SER A C 10
ATOM 11561 O O . SER A 1 79 ? 16.723 7.667 -10.431 1.00 0.00 79 SER A O 10
ATOM 11569 N N . GLY A 1 80 ? 17.142 8.334 -8.324 1.00 0.00 80 GLY A N 10
ATOM 11570 C CA . GLY A 1 80 ? 16.799 9.717 -8.601 1.00 0.00 80 GLY A CA 10
ATOM 11571 C C . GLY A 1 80 ? 16.583 10.525 -7.337 1.00 0.00 80 GLY A C 10
ATOM 11572 O O . GLY A 1 80 ? 17.525 11.047 -6.740 1.00 0.00 80 GLY A O 10
ATOM 11576 N N . PRO A 1 81 ? 15.316 10.638 -6.911 1.00 0.00 81 PRO A N 10
ATOM 11577 C CA . PRO A 1 81 ? 14.950 11.389 -5.706 1.00 0.00 81 PRO A CA 10
ATOM 11578 C C . PRO A 1 81 ? 15.421 10.701 -4.429 1.00 0.00 81 PRO A C 10
ATOM 11579 O O . PRO A 1 81 ? 14.867 9.680 -4.023 1.00 0.00 81 PRO A O 10
ATOM 11590 N N . SER A 1 82 ? 16.447 11.267 -3.801 1.00 0.00 82 SER A N 10
ATOM 11591 C CA . SER A 1 82 ? 16.994 10.706 -2.571 1.00 0.00 82 SER A CA 10
ATOM 11592 C C . SER A 1 82 ? 16.190 11.166 -1.359 1.00 0.00 82 SER A C 10
ATOM 11593 O O . SER A 1 82 ? 15.701 10.350 -0.578 1.00 0.00 82 SER A O 10
ATOM 11601 N N . SER A 1 83 ? 16.058 12.480 -1.209 1.00 0.00 83 SER A N 10
ATOM 11602 C CA . SER A 1 83 ? 15.317 13.051 -0.090 1.00 0.00 83 SER A CA 10
ATOM 11603 C C . SER A 1 83 ? 14.240 14.011 -0.585 1.00 0.00 83 SER A C 10
ATOM 11604 O O . SER A 1 83 ? 14.479 14.823 -1.478 1.00 0.00 83 SER A O 10
ATOM 11612 N N . GLY A 1 84 ? 13.051 13.910 0.002 1.00 0.00 84 GLY A N 10
ATOM 11613 C CA . GLY A 1 84 ? 11.954 14.774 -0.392 1.00 0.00 84 GLY A CA 10
ATOM 11614 C C . GLY A 1 84 ? 11.609 15.796 0.674 1.00 0.00 84 GLY A C 10
ATOM 11615 O O . GLY A 1 84 ? 12.082 16.928 0.594 1.00 0.00 84 GLY A O 10
ATOM 11621 N N . GLY A 1 1 ? 1.054 42.052 4.750 1.00 0.00 1 GLY A N 11
ATOM 11622 C CA . GLY A 1 1 ? -0.051 42.334 3.854 1.00 0.00 1 GLY A CA 11
ATOM 11623 C C . GLY A 1 1 ? -0.953 41.133 3.649 1.00 0.00 1 GLY A C 11
ATOM 11624 O O . GLY A 1 1 ? -1.346 40.473 4.611 1.00 0.00 1 GLY A O 11
ATOM 11628 N N . SER A 1 2 ? -1.283 40.849 2.393 1.00 0.00 2 SER A N 11
ATOM 11629 C CA . SER A 1 2 ? -2.148 39.722 2.066 1.00 0.00 2 SER A CA 11
ATOM 11630 C C . SER A 1 2 ? -1.347 38.588 1.435 1.00 0.00 2 SER A C 11
ATOM 11631 O O . SER A 1 2 ? -1.019 38.630 0.249 1.00 0.00 2 SER A O 11
ATOM 11639 N N . SER A 1 3 ? -1.037 37.574 2.236 1.00 0.00 3 SER A N 11
ATOM 11640 C CA . SER A 1 3 ? -0.271 36.429 1.758 1.00 0.00 3 SER A CA 11
ATOM 11641 C C . SER A 1 3 ? -1.105 35.576 0.807 1.00 0.00 3 SER A C 11
ATOM 11642 O O . SER A 1 3 ? -0.766 35.420 -0.365 1.00 0.00 3 SER A O 11
ATOM 11650 N N . GLY A 1 4 ? -2.201 35.025 1.322 1.00 0.00 4 GLY A N 11
ATOM 11651 C CA . GLY A 1 4 ? -3.067 34.195 0.507 1.00 0.00 4 GLY A CA 11
ATOM 11652 C C . GLY A 1 4 ? -2.408 32.891 0.103 1.00 0.00 4 GLY A C 11
ATOM 11653 O O . GLY A 1 4 ? -1.847 32.783 -0.987 1.00 0.00 4 GLY A O 11
ATOM 11657 N N . SER A 1 5 ? -2.475 31.898 0.984 1.00 0.00 5 SER A N 11
ATOM 11658 C CA . SER A 1 5 ? -1.875 30.596 0.716 1.00 0.00 5 SER A CA 11
ATOM 11659 C C . SER A 1 5 ? -2.451 29.531 1.644 1.00 0.00 5 SER A C 11
ATOM 11660 O O . SER A 1 5 ? -2.356 29.640 2.866 1.00 0.00 5 SER A O 11
ATOM 11668 N N . SER A 1 6 ? -3.049 28.501 1.053 1.00 0.00 6 SER A N 11
ATOM 11669 C CA . SER A 1 6 ? -3.645 27.417 1.826 1.00 0.00 6 SER A CA 11
ATOM 11670 C C . SER A 1 6 ? -2.705 26.218 1.893 1.00 0.00 6 SER A C 11
ATOM 11671 O O . SER A 1 6 ? -1.729 26.137 1.148 1.00 0.00 6 SER A O 11
ATOM 11679 N N . GLY A 1 7 ? -3.007 25.286 2.792 1.00 0.00 7 GLY A N 11
ATOM 11680 C CA . GLY A 1 7 ? -2.180 24.102 2.940 1.00 0.00 7 GLY A CA 11
ATOM 11681 C C . GLY A 1 7 ? -2.811 23.065 3.847 1.00 0.00 7 GLY A C 11
ATOM 11682 O O . GLY A 1 7 ? -2.883 23.253 5.062 1.00 0.00 7 GLY A O 11
ATOM 11686 N N . ARG A 1 8 ? -3.271 21.966 3.257 1.00 0.00 8 ARG A N 11
ATOM 11687 C CA . ARG A 1 8 ? -3.902 20.896 4.020 1.00 0.00 8 ARG A CA 11
ATOM 11688 C C . ARG A 1 8 ? -3.616 19.537 3.388 1.00 0.00 8 ARG A C 11
ATOM 11689 O O . ARG A 1 8 ? -3.197 19.453 2.233 1.00 0.00 8 ARG A O 11
ATOM 11710 N N . TYR A 1 9 ? -3.845 18.475 4.153 1.00 0.00 9 TYR A N 11
ATOM 11711 C CA . TYR A 1 9 ? -3.610 17.120 3.669 1.00 0.00 9 TYR A CA 11
ATOM 11712 C C . TYR A 1 9 ? -4.817 16.601 2.894 1.00 0.00 9 TYR A C 11
ATOM 11713 O O . TYR A 1 9 ? -5.969 16.809 3.275 1.00 0.00 9 TYR A O 11
ATOM 11731 N N . PRO A 1 10 ? -4.549 15.906 1.778 1.00 0.00 10 PRO A N 11
ATOM 11732 C CA . PRO A 1 10 ? -5.599 15.341 0.925 1.00 0.00 10 PRO A CA 11
ATOM 11733 C C . PRO A 1 10 ? -6.323 14.177 1.593 1.00 0.00 10 PRO A C 11
ATOM 11734 O O . PRO A 1 10 ? -7.163 13.520 0.977 1.00 0.00 10 PRO A O 11
ATOM 11745 N N . THR A 1 11 ? -5.994 13.926 2.856 1.00 0.00 11 THR A N 11
ATOM 11746 C CA . THR A 1 11 ? -6.612 12.841 3.606 1.00 0.00 11 THR A CA 11
ATOM 11747 C C . THR A 1 11 ? -8.062 12.637 3.183 1.00 0.00 11 THR A C 11
ATOM 11748 O O . THR A 1 11 ? -8.772 13.596 2.884 1.00 0.00 11 THR A O 11
ATOM 11759 N N . ASN A 1 12 ? -8.496 11.381 3.161 1.00 0.00 12 ASN A N 11
ATOM 11760 C CA . ASN A 1 12 ? -9.863 11.051 2.775 1.00 0.00 12 ASN A CA 11
ATOM 11761 C C . ASN A 1 12 ? -10.136 9.562 2.959 1.00 0.00 12 ASN A C 11
ATOM 11762 O O . ASN A 1 12 ? -9.231 8.736 2.847 1.00 0.00 12 ASN A O 11
ATOM 11773 N N . ASN A 1 13 ? -11.391 9.226 3.241 1.00 0.00 13 ASN A N 11
ATOM 11774 C CA . ASN A 1 13 ? -11.784 7.836 3.441 1.00 0.00 13 ASN A CA 11
ATOM 11775 C C . ASN A 1 13 ? -11.443 6.993 2.216 1.00 0.00 13 ASN A C 11
ATOM 11776 O O . ASN A 1 13 ? -11.679 7.405 1.080 1.00 0.00 13 ASN A O 11
ATOM 11787 N N . PHE A 1 14 ? -10.886 5.810 2.455 1.00 0.00 14 PHE A N 11
ATOM 11788 C CA . PHE A 1 14 ? -10.511 4.909 1.372 1.00 0.00 14 PHE A CA 11
ATOM 11789 C C . PHE A 1 14 ? -11.230 3.569 1.506 1.00 0.00 14 PHE A C 11
ATOM 11790 O O . PHE A 1 14 ? -10.857 2.732 2.327 1.00 0.00 14 PHE A O 11
ATOM 11807 N N . GLY A 1 15 ? -12.264 3.374 0.693 1.00 0.00 15 GLY A N 11
ATOM 11808 C CA . GLY A 1 15 ? -13.019 2.136 0.737 1.00 0.00 15 GLY A CA 11
ATOM 11809 C C . GLY A 1 15 ? -12.341 1.016 -0.028 1.00 0.00 15 GLY A C 11
ATOM 11810 O O . GLY A 1 15 ? -12.455 -0.152 0.339 1.00 0.00 15 GLY A O 11
ATOM 11814 N N . ASN A 1 16 ? -11.635 1.374 -1.095 1.00 0.00 16 ASN A N 11
ATOM 11815 C CA . ASN A 1 16 ? -10.939 0.389 -1.916 1.00 0.00 16 ASN A CA 11
ATOM 11816 C C . ASN A 1 16 ? -9.448 0.706 -1.996 1.00 0.00 16 ASN A C 11
ATOM 11817 O O . ASN A 1 16 ? -9.038 1.857 -1.847 1.00 0.00 16 ASN A O 11
ATOM 11828 N N . CYS A 1 17 ? -8.642 -0.324 -2.235 1.00 0.00 17 CYS A N 11
ATOM 11829 C CA . CYS A 1 17 ? -7.198 -0.157 -2.336 1.00 0.00 17 CYS A CA 11
ATOM 11830 C C . CYS A 1 17 ? -6.849 1.065 -3.181 1.00 0.00 17 CYS A C 11
ATOM 11831 O O . CYS A 1 17 ? -7.609 1.460 -4.066 1.00 0.00 17 CYS A O 11
ATOM 11838 N N . THR A 1 18 ? -5.693 1.660 -2.902 1.00 0.00 18 THR A N 11
ATOM 11839 C CA . THR A 1 18 ? -5.243 2.837 -3.634 1.00 0.00 18 THR A CA 11
ATOM 11840 C C . THR A 1 18 ? -4.285 2.454 -4.755 1.00 0.00 18 THR A C 11
ATOM 11841 O O . THR A 1 18 ? -3.428 3.244 -5.150 1.00 0.00 18 THR A O 11
ATOM 11852 N N . GLY A 1 19 ? -4.435 1.235 -5.265 1.00 0.00 19 GLY A N 11
ATOM 11853 C CA . GLY A 1 19 ? -3.575 0.768 -6.337 1.00 0.00 19 GLY A CA 11
ATOM 11854 C C . GLY A 1 19 ? -4.337 0.004 -7.401 1.00 0.00 19 GLY A C 11
ATOM 11855 O O . GLY A 1 19 ? -4.313 0.369 -8.577 1.00 0.00 19 GLY A O 11
ATOM 11859 N N . CYS A 1 20 ? -5.016 -1.062 -6.990 1.00 0.00 20 CYS A N 11
ATOM 11860 C CA . CYS A 1 20 ? -5.787 -1.883 -7.915 1.00 0.00 20 CYS A CA 11
ATOM 11861 C C . CYS A 1 20 ? -7.285 -1.670 -7.712 1.00 0.00 20 CYS A C 11
ATOM 11862 O O . CYS A 1 20 ? -8.107 -2.268 -8.406 1.00 0.00 20 CYS A O 11
ATOM 11869 N N . SER A 1 21 ? -7.631 -0.815 -6.755 1.00 0.00 21 SER A N 11
ATOM 11870 C CA . SER A 1 21 ? -9.029 -0.526 -6.458 1.00 0.00 21 SER A CA 11
ATOM 11871 C C . SER A 1 21 ? -9.753 -1.781 -5.978 1.00 0.00 21 SER A C 11
ATOM 11872 O O . SER A 1 21 ? -10.958 -1.928 -6.176 1.00 0.00 21 SER A O 11
ATOM 11880 N N . ALA A 1 22 ? -9.007 -2.682 -5.348 1.00 0.00 22 ALA A N 11
ATOM 11881 C CA . ALA A 1 22 ? -9.577 -3.923 -4.838 1.00 0.00 22 ALA A CA 11
ATOM 11882 C C . ALA A 1 22 ? -10.353 -3.682 -3.548 1.00 0.00 22 ALA A C 11
ATOM 11883 O O . ALA A 1 22 ? -9.766 -3.446 -2.492 1.00 0.00 22 ALA A O 11
ATOM 11890 N N . THR A 1 23 ? -11.678 -3.742 -3.640 1.00 0.00 23 THR A N 11
ATOM 11891 C CA . THR A 1 23 ? -12.535 -3.528 -2.481 1.00 0.00 23 THR A CA 11
ATOM 11892 C C . THR A 1 23 ? -12.283 -4.582 -1.409 1.00 0.00 23 THR A C 11
ATOM 11893 O O . THR A 1 23 ? -11.964 -5.731 -1.717 1.00 0.00 23 THR A O 11
ATOM 11904 N N . PHE A 1 24 ? -12.430 -4.185 -0.149 1.00 0.00 24 PHE A N 11
ATOM 11905 C CA . PHE A 1 24 ? -12.218 -5.097 0.969 1.00 0.00 24 PHE A CA 11
ATOM 11906 C C . PHE A 1 24 ? -13.548 -5.537 1.572 1.00 0.00 24 PHE A C 11
ATOM 11907 O O . PHE A 1 24 ? -14.279 -4.730 2.146 1.00 0.00 24 PHE A O 11
ATOM 11924 N N . SER A 1 25 ? -13.856 -6.823 1.435 1.00 0.00 25 SER A N 11
ATOM 11925 C CA . SER A 1 25 ? -15.101 -7.371 1.961 1.00 0.00 25 SER A CA 11
ATOM 11926 C C . SER A 1 25 ? -14.824 -8.367 3.083 1.00 0.00 25 SER A C 11
ATOM 11927 O O . SER A 1 25 ? -15.004 -8.059 4.261 1.00 0.00 25 SER A O 11
ATOM 11935 N N . VAL A 1 26 ? -14.385 -9.565 2.708 1.00 0.00 26 VAL A N 11
ATOM 11936 C CA . VAL A 1 26 ? -14.081 -10.607 3.680 1.00 0.00 26 VAL A CA 11
ATOM 11937 C C . VAL A 1 26 ? -12.731 -11.254 3.390 1.00 0.00 26 VAL A C 11
ATOM 11938 O O . VAL A 1 26 ? -12.042 -11.714 4.302 1.00 0.00 26 VAL A O 11
ATOM 11951 N N . LEU A 1 27 ? -12.359 -11.285 2.116 1.00 0.00 27 LEU A N 11
ATOM 11952 C CA . LEU A 1 27 ? -11.089 -11.875 1.704 1.00 0.00 27 LEU A CA 11
ATOM 11953 C C . LEU A 1 27 ? -9.951 -10.869 1.844 1.00 0.00 27 LEU A C 11
ATOM 11954 O O . LEU A 1 27 ? -9.052 -11.043 2.668 1.00 0.00 27 LEU A O 11
ATOM 11970 N N . LYS A 1 28 ? -9.996 -9.816 1.036 1.00 0.00 28 LYS A N 11
ATOM 11971 C CA . LYS A 1 28 ? -8.971 -8.779 1.071 1.00 0.00 28 LYS A CA 11
ATOM 11972 C C . LYS A 1 28 ? -9.052 -7.977 2.366 1.00 0.00 28 LYS A C 11
ATOM 11973 O O . LYS A 1 28 ? -10.129 -7.540 2.771 1.00 0.00 28 LYS A O 11
ATOM 11992 N N . LYS A 1 29 ? -7.906 -7.787 3.011 1.00 0.00 29 LYS A N 11
ATOM 11993 C CA . LYS A 1 29 ? -7.846 -7.035 4.259 1.00 0.00 29 LYS A CA 11
ATOM 11994 C C . LYS A 1 29 ? -7.293 -5.633 4.023 1.00 0.00 29 LYS A C 11
ATOM 11995 O O . LYS A 1 29 ? -6.329 -5.453 3.280 1.00 0.00 29 LYS A O 11
ATOM 12014 N N . ARG A 1 30 ? -7.909 -4.644 4.663 1.00 0.00 30 ARG A N 11
ATOM 12015 C CA . ARG A 1 30 ? -7.478 -3.259 4.522 1.00 0.00 30 ARG A CA 11
ATOM 12016 C C . ARG A 1 30 ? -6.078 -3.064 5.097 1.00 0.00 30 ARG A C 11
ATOM 12017 O O . ARG A 1 30 ? -5.916 -2.791 6.286 1.00 0.00 30 ARG A O 11
ATOM 12038 N N . ARG A 1 31 ? -5.069 -3.207 4.244 1.00 0.00 31 ARG A N 11
ATOM 12039 C CA . ARG A 1 31 ? -3.682 -3.050 4.666 1.00 0.00 31 ARG A CA 11
ATOM 12040 C C . ARG A 1 31 ? -3.250 -1.589 4.579 1.00 0.00 31 ARG A C 11
ATOM 12041 O O . ARG A 1 31 ? -3.699 -0.850 3.703 1.00 0.00 31 ARG A O 11
ATOM 12062 N N . SER A 1 32 ? -2.377 -1.179 5.493 1.00 0.00 32 SER A N 11
ATOM 12063 C CA . SER A 1 32 ? -1.887 0.194 5.522 1.00 0.00 32 SER A CA 11
ATOM 12064 C C . SER A 1 32 ? -0.412 0.253 5.137 1.00 0.00 32 SER A C 11
ATOM 12065 O O . SER A 1 32 ? 0.394 -0.559 5.591 1.00 0.00 32 SER A O 11
ATOM 12073 N N . CYS A 1 33 ? -0.066 1.221 4.294 1.00 0.00 33 CYS A N 11
ATOM 12074 C CA . CYS A 1 33 ? 1.311 1.388 3.845 1.00 0.00 33 CYS A CA 11
ATOM 12075 C C . CYS A 1 33 ? 2.201 1.867 4.988 1.00 0.00 33 CYS A C 11
ATOM 12076 O O . CYS A 1 33 ? 1.711 2.329 6.019 1.00 0.00 33 CYS A O 11
ATOM 12083 N N . SER A 1 34 ? 3.512 1.754 4.797 1.00 0.00 34 SER A N 11
ATOM 12084 C CA . SER A 1 34 ? 4.471 2.172 5.813 1.00 0.00 34 SER A CA 11
ATOM 12085 C C . SER A 1 34 ? 5.070 3.532 5.468 1.00 0.00 34 SER A C 11
ATOM 12086 O O . SER A 1 34 ? 5.403 4.318 6.354 1.00 0.00 34 SER A O 11
ATOM 12094 N N . ASN A 1 35 ? 5.202 3.802 4.173 1.00 0.00 35 ASN A N 11
ATOM 12095 C CA . ASN A 1 35 ? 5.761 5.067 3.710 1.00 0.00 35 ASN A CA 11
ATOM 12096 C C . ASN A 1 35 ? 4.681 6.142 3.631 1.00 0.00 35 ASN A C 11
ATOM 12097 O O . ASN A 1 35 ? 4.614 7.034 4.477 1.00 0.00 35 ASN A O 11
ATOM 12108 N N . CYS A 1 36 ? 3.837 6.051 2.608 1.00 0.00 36 CYS A N 11
ATOM 12109 C CA . CYS A 1 36 ? 2.760 7.014 2.417 1.00 0.00 36 CYS A CA 11
ATOM 12110 C C . CYS A 1 36 ? 1.731 6.910 3.539 1.00 0.00 36 CYS A C 11
ATOM 12111 O O . CYS A 1 36 ? 1.159 7.912 3.966 1.00 0.00 36 CYS A O 11
ATOM 12118 N N . GLY A 1 37 ? 1.502 5.689 4.012 1.00 0.00 37 GLY A N 11
ATOM 12119 C CA . GLY A 1 37 ? 0.543 5.475 5.080 1.00 0.00 37 GLY A CA 11
ATOM 12120 C C . GLY A 1 37 ? -0.889 5.472 4.582 1.00 0.00 37 GLY A C 11
ATOM 12121 O O . GLY A 1 37 ? -1.789 5.970 5.256 1.00 0.00 37 GLY A O 11
ATOM 12125 N N . ASN A 1 38 ? -1.100 4.910 3.396 1.00 0.00 38 ASN A N 11
ATOM 12126 C CA . ASN A 1 38 ? -2.432 4.846 2.806 1.00 0.00 38 ASN A CA 11
ATOM 12127 C C . ASN A 1 38 ? -2.973 3.420 2.837 1.00 0.00 38 ASN A C 11
ATOM 12128 O O . ASN A 1 38 ? -2.287 2.494 3.271 1.00 0.00 38 ASN A O 11
ATOM 12139 N N . SER A 1 39 ? -4.207 3.250 2.372 1.00 0.00 39 SER A N 11
ATOM 12140 C CA . SER A 1 39 ? -4.841 1.938 2.349 1.00 0.00 39 SER A CA 11
ATOM 12141 C C . SER A 1 39 ? -4.451 1.168 1.091 1.00 0.00 39 SER A C 11
ATOM 12142 O O . SER A 1 39 ? -4.277 1.752 0.021 1.00 0.00 39 SER A O 11
ATOM 12150 N N . PHE A 1 40 ? -4.316 -0.147 1.227 1.00 0.00 40 PHE A N 11
ATOM 12151 C CA . PHE A 1 40 ? -3.946 -0.998 0.103 1.00 0.00 40 PHE A CA 11
ATOM 12152 C C . PHE A 1 40 ? -4.357 -2.445 0.358 1.00 0.00 40 PHE A C 11
ATOM 12153 O O . PHE A 1 40 ? -4.726 -2.811 1.474 1.00 0.00 40 PHE A O 11
ATOM 12170 N N . CYS A 1 41 ? -4.291 -3.265 -0.686 1.00 0.00 41 CYS A N 11
ATOM 12171 C CA . CYS A 1 41 ? -4.657 -4.673 -0.578 1.00 0.00 41 CYS A CA 11
ATOM 12172 C C . CYS A 1 41 ? -3.458 -5.515 -0.152 1.00 0.00 41 CYS A C 11
ATOM 12173 O O . CYS A 1 41 ? -2.377 -4.988 0.107 1.00 0.00 41 CYS A O 11
ATOM 12180 N N . SER A 1 42 ? -3.659 -6.827 -0.083 1.00 0.00 42 SER A N 11
ATOM 12181 C CA . SER A 1 42 ? -2.596 -7.743 0.314 1.00 0.00 42 SER A CA 11
ATOM 12182 C C . SER A 1 42 ? -1.691 -8.071 -0.869 1.00 0.00 42 SER A C 11
ATOM 12183 O O . SER A 1 42 ? -0.781 -8.893 -0.760 1.00 0.00 42 SER A O 11
ATOM 12191 N N . ARG A 1 43 ? -1.948 -7.421 -2.000 1.00 0.00 43 ARG A N 11
ATOM 12192 C CA . ARG A 1 43 ? -1.158 -7.644 -3.205 1.00 0.00 43 ARG A CA 11
ATOM 12193 C C . ARG A 1 43 ? -0.305 -6.421 -3.530 1.00 0.00 43 ARG A C 11
ATOM 12194 O O . ARG A 1 43 ? 0.749 -6.534 -4.155 1.00 0.00 43 ARG A O 11
ATOM 12215 N N . CYS A 1 44 ? -0.769 -5.252 -3.101 1.00 0.00 44 CYS A N 11
ATOM 12216 C CA . CYS A 1 44 ? -0.052 -4.007 -3.346 1.00 0.00 44 CYS A CA 11
ATOM 12217 C C . CYS A 1 44 ? 0.854 -3.660 -2.168 1.00 0.00 44 CYS A C 11
ATOM 12218 O O . CYS A 1 44 ? 1.958 -3.146 -2.351 1.00 0.00 44 CYS A O 11
ATOM 12225 N N . CYS A 1 45 ? 0.379 -3.944 -0.961 1.00 0.00 45 CYS A N 11
ATOM 12226 C CA . CYS A 1 45 ? 1.145 -3.662 0.248 1.00 0.00 45 CYS A CA 11
ATOM 12227 C C . CYS A 1 45 ? 1.976 -4.873 0.660 1.00 0.00 45 CYS A C 11
ATOM 12228 O O . CYS A 1 45 ? 2.056 -5.212 1.841 1.00 0.00 45 CYS A O 11
ATOM 12236 N N . SER A 1 46 ? 2.594 -5.522 -0.322 1.00 0.00 46 SER A N 11
ATOM 12237 C CA . SER A 1 46 ? 3.415 -6.698 -0.063 1.00 0.00 46 SER A CA 11
ATOM 12238 C C . SER A 1 46 ? 4.841 -6.486 -0.561 1.00 0.00 46 SER A C 11
ATOM 12239 O O . SER A 1 46 ? 5.474 -7.406 -1.079 1.00 0.00 46 SER A O 11
ATOM 12247 N N . PHE A 1 47 ? 5.342 -5.265 -0.399 1.00 0.00 47 PHE A N 11
ATOM 12248 C CA . PHE A 1 47 ? 6.693 -4.929 -0.833 1.00 0.00 47 PHE A CA 11
ATOM 12249 C C . PHE A 1 47 ? 7.586 -4.615 0.364 1.00 0.00 47 PHE A C 11
ATOM 12250 O O . PHE A 1 47 ? 7.405 -3.602 1.039 1.00 0.00 47 PHE A O 11
ATOM 12267 N N . LYS A 1 48 ? 8.550 -5.493 0.622 1.00 0.00 48 LYS A N 11
ATOM 12268 C CA . LYS A 1 48 ? 9.472 -5.311 1.736 1.00 0.00 48 LYS A CA 11
ATOM 12269 C C . LYS A 1 48 ? 10.529 -4.263 1.402 1.00 0.00 48 LYS A C 11
ATOM 12270 O O . LYS A 1 48 ? 11.213 -4.360 0.383 1.00 0.00 48 LYS A O 11
ATOM 12289 N N . VAL A 1 49 ? 10.659 -3.263 2.268 1.00 0.00 49 VAL A N 11
ATOM 12290 C CA . VAL A 1 49 ? 11.634 -2.198 2.066 1.00 0.00 49 VAL A CA 11
ATOM 12291 C C . VAL A 1 49 ? 12.103 -1.622 3.397 1.00 0.00 49 VAL A C 11
ATOM 12292 O O . VAL A 1 49 ? 11.379 -1.627 4.393 1.00 0.00 49 VAL A O 11
ATOM 12305 N N . PRO A 1 50 ? 13.343 -1.112 3.417 1.00 0.00 50 PRO A N 11
ATOM 12306 C CA . PRO A 1 50 ? 13.937 -0.521 4.621 1.00 0.00 50 PRO A CA 11
ATOM 12307 C C . PRO A 1 50 ? 13.281 0.802 5.000 1.00 0.00 50 PRO A C 11
ATOM 12308 O O . PRO A 1 50 ? 13.171 1.712 4.178 1.00 0.00 50 PRO A O 11
ATOM 12319 N N . LYS A 1 51 ? 12.846 0.904 6.252 1.00 0.00 51 LYS A N 11
ATOM 12320 C CA . LYS A 1 51 ? 12.202 2.117 6.742 1.00 0.00 51 LYS A CA 11
ATOM 12321 C C . LYS A 1 51 ? 13.237 3.189 7.067 1.00 0.00 51 LYS A C 11
ATOM 12322 O O . LYS A 1 51 ? 13.011 4.376 6.829 1.00 0.00 51 LYS A O 11
ATOM 12341 N N . SER A 1 52 ? 14.373 2.764 7.609 1.00 0.00 52 SER A N 11
ATOM 12342 C CA . SER A 1 52 ? 15.442 3.688 7.968 1.00 0.00 52 SER A CA 11
ATOM 12343 C C . SER A 1 52 ? 15.908 4.479 6.749 1.00 0.00 52 SER A C 11
ATOM 12344 O O . SER A 1 52 ? 16.104 5.692 6.820 1.00 0.00 52 SER A O 11
ATOM 12352 N N . SER A 1 53 ? 16.084 3.782 5.631 1.00 0.00 53 SER A N 11
ATOM 12353 C CA . SER A 1 53 ? 16.531 4.417 4.397 1.00 0.00 53 SER A CA 11
ATOM 12354 C C . SER A 1 53 ? 15.719 5.676 4.109 1.00 0.00 53 SER A C 11
ATOM 12355 O O . SER A 1 53 ? 16.278 6.749 3.881 1.00 0.00 53 SER A O 11
ATOM 12363 N N . MET A 1 54 ? 14.398 5.536 4.121 1.00 0.00 54 MET A N 11
ATOM 12364 C CA . MET A 1 54 ? 13.508 6.662 3.862 1.00 0.00 54 MET A CA 11
ATOM 12365 C C . MET A 1 54 ? 13.897 7.869 4.710 1.00 0.00 54 MET A C 11
ATOM 12366 O O . MET A 1 54 ? 13.909 9.000 4.228 1.00 0.00 54 MET A O 11
ATOM 12380 N N . GLY A 1 55 ? 14.216 7.619 5.977 1.00 0.00 55 GLY A N 11
ATOM 12381 C CA . GLY A 1 55 ? 14.600 8.695 6.871 1.00 0.00 55 GLY A CA 11
ATOM 12382 C C . GLY A 1 55 ? 14.729 8.235 8.310 1.00 0.00 55 GLY A C 11
ATOM 12383 O O . GLY A 1 55 ? 13.762 8.273 9.069 1.00 0.00 55 GLY A O 11
ATOM 12387 N N . ALA A 1 56 ? 15.927 7.798 8.685 1.00 0.00 56 ALA A N 11
ATOM 12388 C CA . ALA A 1 56 ? 16.178 7.329 10.042 1.00 0.00 56 ALA A CA 11
ATOM 12389 C C . ALA A 1 56 ? 15.353 8.115 11.056 1.00 0.00 56 ALA A C 11
ATOM 12390 O O . ALA A 1 56 ? 15.596 9.300 11.285 1.00 0.00 56 ALA A O 11
ATOM 12397 N N . THR A 1 57 ? 14.376 7.447 11.661 1.00 0.00 57 THR A N 11
ATOM 12398 C CA . THR A 1 57 ? 13.514 8.083 12.649 1.00 0.00 57 THR A CA 11
ATOM 12399 C C . THR A 1 57 ? 13.358 7.208 13.888 1.00 0.00 57 THR A C 11
ATOM 12400 O O . THR A 1 57 ? 12.280 7.136 14.476 1.00 0.00 57 THR A O 11
ATOM 12411 N N . ALA A 1 58 ? 14.442 6.546 14.279 1.00 0.00 58 ALA A N 11
ATOM 12412 C CA . ALA A 1 58 ? 14.426 5.678 15.449 1.00 0.00 58 ALA A CA 11
ATOM 12413 C C . ALA A 1 58 ? 15.821 5.144 15.756 1.00 0.00 58 ALA A C 11
ATOM 12414 O O . ALA A 1 58 ? 16.621 4.876 14.859 1.00 0.00 58 ALA A O 11
ATOM 12421 N N . PRO A 1 59 ? 16.123 4.986 17.053 1.00 0.00 59 PRO A N 11
ATOM 12422 C CA . PRO A 1 59 ? 17.423 4.483 17.508 1.00 0.00 59 PRO A CA 11
ATOM 12423 C C . PRO A 1 59 ? 17.620 3.007 17.181 1.00 0.00 59 PRO A C 11
ATOM 12424 O O . PRO A 1 59 ? 18.716 2.469 17.333 1.00 0.00 59 PRO A O 11
ATOM 12435 N N . GLU A 1 60 ? 16.550 2.357 16.732 1.00 0.00 60 GLU A N 11
ATOM 12436 C CA . GLU A 1 60 ? 16.607 0.942 16.384 1.00 0.00 60 GLU A CA 11
ATOM 12437 C C . GLU A 1 60 ? 16.447 0.744 14.880 1.00 0.00 60 GLU A C 11
ATOM 12438 O O . GLU A 1 60 ? 17.211 0.010 14.255 1.00 0.00 60 GLU A O 11
ATOM 12450 N N . ALA A 1 61 ? 15.447 1.405 14.305 1.00 0.00 61 ALA A N 11
ATOM 12451 C CA . ALA A 1 61 ? 15.187 1.304 12.875 1.00 0.00 61 ALA A CA 11
ATOM 12452 C C . ALA A 1 61 ? 16.443 1.609 12.065 1.00 0.00 61 ALA A C 11
ATOM 12453 O O . ALA A 1 61 ? 16.767 2.770 11.821 1.00 0.00 61 ALA A O 11
ATOM 12460 N N . GLN A 1 62 ? 17.145 0.558 11.653 1.00 0.00 62 GLN A N 11
ATOM 12461 C CA . GLN A 1 62 ? 18.366 0.715 10.872 1.00 0.00 62 GLN A CA 11
ATOM 12462 C C . GLN A 1 62 ? 18.364 -0.216 9.665 1.00 0.00 62 GLN A C 11
ATOM 12463 O O . GLN A 1 62 ? 18.546 0.223 8.529 1.00 0.00 62 GLN A O 11
ATOM 12477 N N . ARG A 1 63 ? 18.157 -1.504 9.918 1.00 0.00 63 ARG A N 11
ATOM 12478 C CA . ARG A 1 63 ? 18.132 -2.498 8.851 1.00 0.00 63 ARG A CA 11
ATOM 12479 C C . ARG A 1 63 ? 16.859 -3.336 8.918 1.00 0.00 63 ARG A C 11
ATOM 12480 O O . ARG A 1 63 ? 16.887 -4.544 8.686 1.00 0.00 63 ARG A O 11
ATOM 12501 N N . GLU A 1 64 ? 15.744 -2.686 9.238 1.00 0.00 64 GLU A N 11
ATOM 12502 C CA . GLU A 1 64 ? 14.462 -3.372 9.336 1.00 0.00 64 GLU A CA 11
ATOM 12503 C C . GLU A 1 64 ? 13.793 -3.474 7.969 1.00 0.00 64 GLU A C 11
ATOM 12504 O O . GLU A 1 64 ? 14.288 -2.933 6.980 1.00 0.00 64 GLU A O 11
ATOM 12516 N N . THR A 1 65 ? 12.663 -4.174 7.919 1.00 0.00 65 THR A N 11
ATOM 12517 C CA . THR A 1 65 ? 11.927 -4.350 6.674 1.00 0.00 65 THR A CA 11
ATOM 12518 C C . THR A 1 65 ? 10.434 -4.121 6.881 1.00 0.00 65 THR A C 11
ATOM 12519 O O . THR A 1 65 ? 9.806 -4.772 7.715 1.00 0.00 65 THR A O 11
ATOM 12530 N N . VAL A 1 66 ? 9.871 -3.191 6.116 1.00 0.00 66 VAL A N 11
ATOM 12531 C CA . VAL A 1 66 ? 8.451 -2.877 6.215 1.00 0.00 66 VAL A CA 11
ATOM 12532 C C . VAL A 1 66 ? 7.743 -3.110 4.885 1.00 0.00 66 VAL A C 11
ATOM 12533 O O . VAL A 1 66 ? 8.383 -3.216 3.839 1.00 0.00 66 VAL A O 11
ATOM 12546 N N . PHE A 1 67 ? 6.417 -3.189 4.932 1.00 0.00 67 PHE A N 11
ATOM 12547 C CA . PHE A 1 67 ? 5.621 -3.410 3.731 1.00 0.00 67 PHE A CA 11
ATOM 12548 C C . PHE A 1 67 ? 5.071 -2.092 3.193 1.00 0.00 67 PHE A C 11
ATOM 12549 O O . PHE A 1 67 ? 4.479 -1.305 3.931 1.00 0.00 67 PHE A O 11
ATOM 12566 N N . VAL A 1 68 ? 5.272 -1.858 1.900 1.00 0.00 68 VAL A N 11
ATOM 12567 C CA . VAL A 1 68 ? 4.797 -0.636 1.261 1.00 0.00 68 VAL A CA 11
ATOM 12568 C C . VAL A 1 68 ? 3.927 -0.952 0.050 1.00 0.00 68 VAL A C 11
ATOM 12569 O O . VAL A 1 68 ? 3.876 -2.093 -0.412 1.00 0.00 68 VAL A O 11
ATOM 12582 N N . CYS A 1 69 ? 3.243 0.065 -0.462 1.00 0.00 69 CYS A N 11
ATOM 12583 C CA . CYS A 1 69 ? 2.374 -0.102 -1.621 1.00 0.00 69 CYS A CA 11
ATOM 12584 C C . CYS A 1 69 ? 3.164 0.036 -2.918 1.00 0.00 69 CYS A C 11
ATOM 12585 O O . CYS A 1 69 ? 4.051 0.883 -3.030 1.00 0.00 69 CYS A O 11
ATOM 12592 N N . ALA A 1 70 ? 2.836 -0.801 -3.897 1.00 0.00 70 ALA A N 11
ATOM 12593 C CA . ALA A 1 70 ? 3.513 -0.771 -5.187 1.00 0.00 70 ALA A CA 11
ATOM 12594 C C . ALA A 1 70 ? 3.900 0.653 -5.571 1.00 0.00 70 ALA A C 11
ATOM 12595 O O . ALA A 1 70 ? 5.069 0.942 -5.827 1.00 0.00 70 ALA A O 11
ATOM 12602 N N . SER A 1 71 ? 2.911 1.540 -5.610 1.00 0.00 71 SER A N 11
ATOM 12603 C CA . SER A 1 71 ? 3.147 2.934 -5.968 1.00 0.00 71 SER A CA 11
ATOM 12604 C C . SER A 1 71 ? 4.419 3.456 -5.307 1.00 0.00 71 SER A C 11
ATOM 12605 O O . SER A 1 71 ? 5.230 4.132 -5.941 1.00 0.00 71 SER A O 11
ATOM 12613 N N . CYS A 1 72 ? 4.588 3.136 -4.028 1.00 0.00 72 CYS A N 11
ATOM 12614 C CA . CYS A 1 72 ? 5.760 3.572 -3.279 1.00 0.00 72 CYS A CA 11
ATOM 12615 C C . CYS A 1 72 ? 6.966 2.692 -3.596 1.00 0.00 72 CYS A C 11
ATOM 12616 O O . CYS A 1 72 ? 8.013 3.184 -4.017 1.00 0.00 72 CYS A O 11
ATOM 12623 N N . ASN A 1 73 ? 6.811 1.388 -3.390 1.00 0.00 73 ASN A N 11
ATOM 12624 C CA . ASN A 1 73 ? 7.886 0.440 -3.653 1.00 0.00 73 ASN A CA 11
ATOM 12625 C C . ASN A 1 73 ? 8.654 0.823 -4.915 1.00 0.00 73 ASN A C 11
ATOM 12626 O O . ASN A 1 73 ? 9.880 0.728 -4.960 1.00 0.00 73 ASN A O 11
ATOM 12637 N N . GLN A 1 74 ? 7.922 1.256 -5.937 1.00 0.00 74 GLN A N 11
ATOM 12638 C CA . GLN A 1 74 ? 8.535 1.654 -7.199 1.00 0.00 74 GLN A CA 11
ATOM 12639 C C . GLN A 1 74 ? 9.366 2.921 -7.026 1.00 0.00 74 GLN A C 11
ATOM 12640 O O . GLN A 1 74 ? 10.490 3.012 -7.520 1.00 0.00 74 GLN A O 11
ATOM 12654 N N . THR A 1 75 ? 8.805 3.899 -6.321 1.00 0.00 75 THR A N 11
ATOM 12655 C CA . THR A 1 75 ? 9.493 5.162 -6.084 1.00 0.00 75 THR A CA 11
ATOM 12656 C C . THR A 1 75 ? 10.730 4.959 -5.216 1.00 0.00 75 THR A C 11
ATOM 12657 O O . THR A 1 75 ? 11.809 5.464 -5.528 1.00 0.00 75 THR A O 11
ATOM 12668 N N . LEU A 1 76 ? 10.566 4.218 -4.126 1.00 0.00 76 LEU A N 11
ATOM 12669 C CA . LEU A 1 76 ? 11.671 3.947 -3.212 1.00 0.00 76 LEU A CA 11
ATOM 12670 C C . LEU A 1 76 ? 12.832 3.280 -3.943 1.00 0.00 76 LEU A C 11
ATOM 12671 O O . LEU A 1 76 ? 13.957 3.780 -3.928 1.00 0.00 76 LEU A O 11
ATOM 12687 N N . SER A 1 77 ? 12.55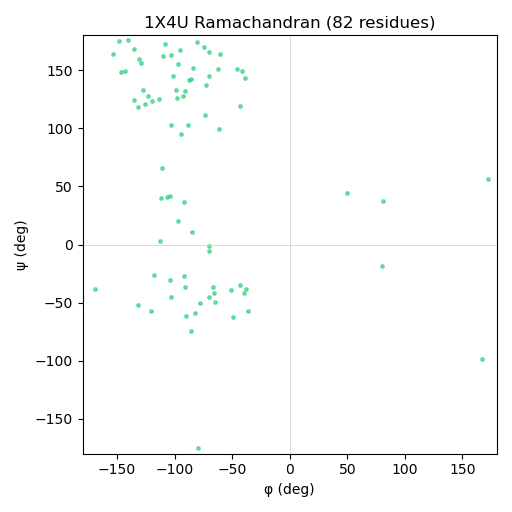0 2.150 -4.583 1.00 0.00 77 SER A N 11
ATOM 12688 C CA . SER A 1 77 ? 13.571 1.413 -5.318 1.00 0.00 77 SER A CA 11
ATOM 12689 C C . SER A 1 77 ? 14.117 2.248 -6.473 1.00 0.00 77 SER A C 11
ATOM 12690 O O . SER A 1 77 ? 15.303 2.181 -6.796 1.00 0.00 77 SER A O 11
ATOM 12698 N N . LYS A 1 78 ? 13.243 3.034 -7.091 1.00 0.00 78 LYS A N 11
ATOM 12699 C CA . LYS A 1 78 ? 13.636 3.884 -8.209 1.00 0.00 78 LYS A CA 11
ATOM 12700 C C . LYS A 1 78 ? 14.864 4.717 -7.855 1.00 0.00 78 LYS A C 11
ATOM 12701 O O . LYS A 1 78 ? 14.883 5.410 -6.838 1.00 0.00 78 LYS A O 11
ATOM 12720 N N . SER A 1 79 ? 15.887 4.643 -8.700 1.00 0.00 79 SER A N 11
ATOM 12721 C CA . SER A 1 79 ? 17.120 5.388 -8.475 1.00 0.00 79 SER A CA 11
ATOM 12722 C C . SER A 1 79 ? 16.820 6.797 -7.971 1.00 0.00 79 SER A C 11
ATOM 12723 O O . SER A 1 79 ? 16.407 7.667 -8.737 1.00 0.00 79 SER A O 11
ATOM 12731 N N . GLY A 1 80 ? 17.030 7.013 -6.676 1.00 0.00 80 GLY A N 11
ATOM 12732 C CA . GLY A 1 80 ? 16.776 8.317 -6.091 1.00 0.00 80 GLY A CA 11
ATOM 12733 C C . GLY A 1 80 ? 17.555 8.538 -4.810 1.00 0.00 80 GLY A C 11
ATOM 12734 O O . GLY A 1 80 ? 18.156 7.617 -4.256 1.00 0.00 80 GLY A O 11
ATOM 12738 N N . PRO A 1 81 ? 17.552 9.786 -4.319 1.00 0.00 81 PRO A N 11
ATOM 12739 C CA . PRO A 1 81 ? 18.259 10.155 -3.089 1.00 0.00 81 PRO A CA 11
ATOM 12740 C C . PRO A 1 81 ? 17.609 9.560 -1.845 1.00 0.00 81 PRO A C 11
ATOM 12741 O O . PRO A 1 81 ? 16.491 9.049 -1.902 1.00 0.00 81 PRO A O 11
ATOM 12752 N N . SER A 1 82 ? 18.318 9.628 -0.722 1.00 0.00 82 SER A N 11
ATOM 12753 C CA . SER A 1 82 ? 17.810 9.092 0.535 1.00 0.00 82 SER A CA 11
ATOM 12754 C C . SER A 1 82 ? 17.272 10.210 1.424 1.00 0.00 82 SER A C 11
ATOM 12755 O O . SER A 1 82 ? 18.016 10.820 2.192 1.00 0.00 82 SER A O 11
ATOM 12763 N N . SER A 1 83 ? 15.974 10.472 1.314 1.00 0.00 83 SER A N 11
ATOM 12764 C CA . SER A 1 83 ? 15.336 11.518 2.104 1.00 0.00 83 SER A CA 11
ATOM 12765 C C . SER A 1 83 ? 13.823 11.503 1.904 1.00 0.00 83 SER A C 11
ATOM 12766 O O . SER A 1 83 ? 13.322 11.879 0.845 1.00 0.00 83 SER A O 11
ATOM 12774 N N . GLY A 1 84 ? 13.101 11.065 2.931 1.00 0.00 84 GLY A N 11
ATOM 12775 C CA . GLY A 1 84 ? 11.653 11.009 2.849 1.00 0.00 84 GLY A CA 11
ATOM 12776 C C . GLY A 1 84 ? 11.142 9.609 2.571 1.00 0.00 84 GLY A C 11
ATOM 12777 O O . GLY A 1 84 ? 9.976 9.331 2.847 1.00 0.00 84 GLY A O 11
ATOM 12783 N N . GLY A 1 1 ? 5.009 38.109 -10.122 1.00 0.00 1 GLY A N 12
ATOM 12784 C CA . GLY A 1 1 ? 3.822 37.290 -10.279 1.00 0.00 1 GLY A CA 12
ATOM 12785 C C . GLY A 1 1 ? 3.301 36.763 -8.957 1.00 0.00 1 GLY A C 12
ATOM 12786 O O . GLY A 1 1 ? 3.812 37.118 -7.895 1.00 0.00 1 GLY A O 12
ATOM 12790 N N . SER A 1 2 ? 2.280 35.915 -9.020 1.00 0.00 2 SER A N 12
ATOM 12791 C CA . SER A 1 2 ? 1.685 35.342 -7.818 1.00 0.00 2 SER A CA 12
ATOM 12792 C C . SER A 1 2 ? 1.558 33.827 -7.943 1.00 0.00 2 SER A C 12
ATOM 12793 O O . SER A 1 2 ? 1.510 33.287 -9.048 1.00 0.00 2 SER A O 12
ATOM 12801 N N . SER A 1 3 ? 1.505 33.148 -6.802 1.00 0.00 3 SER A N 12
ATOM 12802 C CA . SER A 1 3 ? 1.387 31.694 -6.783 1.00 0.00 3 SER A CA 12
ATOM 12803 C C . SER A 1 3 ? 0.611 31.229 -5.555 1.00 0.00 3 SER A C 12
ATOM 12804 O O . SER A 1 3 ? 0.349 32.008 -4.639 1.00 0.00 3 SER A O 12
ATOM 12812 N N . GLY A 1 4 ? 0.245 29.950 -5.543 1.00 0.00 4 GLY A N 12
ATOM 12813 C CA . GLY A 1 4 ? -0.498 29.401 -4.424 1.00 0.00 4 GLY A CA 12
ATOM 12814 C C . GLY A 1 4 ? -1.275 28.155 -4.799 1.00 0.00 4 GLY A C 12
ATOM 12815 O O . GLY A 1 4 ? -2.472 28.057 -4.529 1.00 0.00 4 GLY A O 12
ATOM 12819 N N . SER A 1 5 ? -0.593 27.200 -5.424 1.00 0.00 5 SER A N 12
ATOM 12820 C CA . SER A 1 5 ? -1.228 25.956 -5.841 1.00 0.00 5 SER A CA 12
ATOM 12821 C C . SER A 1 5 ? -1.844 25.233 -4.648 1.00 0.00 5 SER A C 12
ATOM 12822 O O . SER A 1 5 ? -1.152 24.895 -3.688 1.00 0.00 5 SER A O 12
ATOM 12830 N N . SER A 1 6 ? -3.151 24.999 -4.715 1.00 0.00 6 SER A N 12
ATOM 12831 C CA . SER A 1 6 ? -3.862 24.319 -3.639 1.00 0.00 6 SER A CA 12
ATOM 12832 C C . SER A 1 6 ? -4.617 23.103 -4.169 1.00 0.00 6 SER A C 12
ATOM 12833 O O . SER A 1 6 ? -4.767 22.931 -5.378 1.00 0.00 6 SER A O 12
ATOM 12841 N N . GLY A 1 7 ? -5.089 22.262 -3.254 1.00 0.00 7 GLY A N 12
ATOM 12842 C CA . GLY A 1 7 ? -5.822 21.073 -3.647 1.00 0.00 7 GLY A CA 12
ATOM 12843 C C . GLY A 1 7 ? -6.088 20.144 -2.480 1.00 0.00 7 GLY A C 12
ATOM 12844 O O . GLY A 1 7 ? -5.347 20.143 -1.497 1.00 0.00 7 GLY A O 12
ATOM 12848 N N . ARG A 1 8 ? -7.150 19.351 -2.587 1.00 0.00 8 ARG A N 12
ATOM 12849 C CA . ARG A 1 8 ? -7.514 18.415 -1.530 1.00 0.00 8 ARG A CA 12
ATOM 12850 C C . ARG A 1 8 ? -8.336 17.258 -2.089 1.00 0.00 8 ARG A C 12
ATOM 12851 O O . ARG A 1 8 ? -9.207 17.454 -2.937 1.00 0.00 8 ARG A O 12
ATOM 12872 N N . TYR A 1 9 ? -8.053 16.052 -1.609 1.00 0.00 9 TYR A N 12
ATOM 12873 C CA . TYR A 1 9 ? -8.765 14.862 -2.062 1.00 0.00 9 TYR A CA 12
ATOM 12874 C C . TYR A 1 9 ? -10.243 15.165 -2.289 1.00 0.00 9 TYR A C 12
ATOM 12875 O O . TYR A 1 9 ? -11.020 15.332 -1.348 1.00 0.00 9 TYR A O 12
ATOM 12893 N N . PRO A 1 10 ? -10.642 15.236 -3.567 1.00 0.00 10 PRO A N 12
ATOM 12894 C CA . PRO A 1 10 ? -12.029 15.517 -3.949 1.00 0.00 10 PRO A CA 12
ATOM 12895 C C . PRO A 1 10 ? -12.967 14.361 -3.618 1.00 0.00 10 PRO A C 12
ATOM 12896 O O . PRO A 1 10 ? -14.173 14.439 -3.852 1.00 0.00 10 PRO A O 12
ATOM 12907 N N . THR A 1 11 ? -12.405 13.287 -3.071 1.00 0.00 11 THR A N 12
ATOM 12908 C CA . THR A 1 11 ? -13.191 12.114 -2.709 1.00 0.00 11 THR A CA 12
ATOM 12909 C C . THR A 1 11 ? -13.668 12.198 -1.263 1.00 0.00 11 THR A C 12
ATOM 12910 O O . THR A 1 11 ? -12.966 12.717 -0.397 1.00 0.00 11 THR A O 12
ATOM 12921 N N . ASN A 1 12 ? -14.867 11.682 -1.010 1.00 0.00 12 ASN A N 12
ATOM 12922 C CA . ASN A 1 12 ? -15.438 11.698 0.332 1.00 0.00 12 ASN A CA 12
ATOM 12923 C C . ASN A 1 12 ? -15.388 10.309 0.961 1.00 0.00 12 ASN A C 12
ATOM 12924 O O . ASN A 1 12 ? -14.786 10.117 2.017 1.00 0.00 12 ASN A O 12
ATOM 12935 N N . ASN A 1 13 ? -16.023 9.344 0.304 1.00 0.00 13 ASN A N 12
ATOM 12936 C CA . ASN A 1 13 ? -16.051 7.973 0.799 1.00 0.00 13 ASN A CA 12
ATOM 12937 C C . ASN A 1 13 ? -15.160 7.070 -0.049 1.00 0.00 13 ASN A C 12
ATOM 12938 O O . ASN A 1 13 ? -15.546 6.645 -1.138 1.00 0.00 13 ASN A O 12
ATOM 12949 N N . PHE A 1 14 ? -13.966 6.782 0.459 1.00 0.00 14 PHE A N 12
ATOM 12950 C CA . PHE A 1 14 ? -13.019 5.930 -0.252 1.00 0.00 14 PHE A CA 12
ATOM 12951 C C . PHE A 1 14 ? -12.591 4.750 0.617 1.00 0.00 14 PHE A C 12
ATOM 12952 O O . PHE A 1 14 ? -11.679 4.867 1.435 1.00 0.00 14 PHE A O 12
ATOM 12969 N N . GLY A 1 15 ? -13.257 3.614 0.432 1.00 0.00 15 GLY A N 12
ATOM 12970 C CA . GLY A 1 15 ? -12.932 2.430 1.206 1.00 0.00 15 GLY A CA 12
ATOM 12971 C C . GLY A 1 15 ? -12.403 1.302 0.343 1.00 0.00 15 GLY A C 12
ATOM 12972 O O . GLY A 1 15 ? -12.866 0.166 0.443 1.00 0.00 15 GLY A O 12
ATOM 12976 N N . ASN A 1 16 ? -11.431 1.615 -0.507 1.00 0.00 16 ASN A N 12
ATOM 12977 C CA . ASN A 1 16 ? -10.839 0.618 -1.393 1.00 0.00 16 ASN A CA 12
ATOM 12978 C C . ASN A 1 16 ? -9.341 0.855 -1.555 1.00 0.00 16 ASN A C 12
ATOM 12979 O O . ASN A 1 16 ? -8.803 1.852 -1.072 1.00 0.00 16 ASN A O 12
ATOM 12990 N N . CYS A 1 17 ? -8.672 -0.068 -2.238 1.00 0.00 17 CYS A N 12
ATOM 12991 C CA . CYS A 1 17 ? -7.236 0.040 -2.466 1.00 0.00 17 CYS A CA 12
ATOM 12992 C C . CYS A 1 17 ? -6.907 1.285 -3.284 1.00 0.00 17 CYS A C 12
ATOM 12993 O O . CYS A 1 17 ? -7.766 1.835 -3.973 1.00 0.00 17 CYS A O 12
ATOM 13000 N N . THR A 1 18 ? -5.655 1.725 -3.203 1.00 0.00 18 THR A N 12
ATOM 13001 C CA . THR A 1 18 ? -5.211 2.905 -3.935 1.00 0.00 18 THR A CA 12
ATOM 13002 C C . THR A 1 18 ? -4.463 2.516 -5.204 1.00 0.00 18 THR A C 12
ATOM 13003 O O . THR A 1 18 ? -3.936 3.372 -5.914 1.00 0.00 18 THR A O 12
ATOM 13014 N N . GLY A 1 19 ? -4.420 1.217 -5.486 1.00 0.00 19 GLY A N 12
ATOM 13015 C CA . GLY A 1 19 ? -3.734 0.737 -6.672 1.00 0.00 19 GLY A CA 12
ATOM 13016 C C . GLY A 1 19 ? -4.655 -0.020 -7.608 1.00 0.00 19 GLY A C 12
ATOM 13017 O O . GLY A 1 19 ? -4.808 0.349 -8.773 1.00 0.00 19 GLY A O 12
ATOM 13021 N N . CYS A 1 20 ? -5.268 -1.083 -7.100 1.00 0.00 20 CYS A N 12
ATOM 13022 C CA . CYS A 1 20 ? -6.178 -1.896 -7.899 1.00 0.00 20 CYS A CA 12
ATOM 13023 C C . CYS A 1 20 ? -7.631 -1.592 -7.547 1.00 0.00 20 CYS A C 12
ATOM 13024 O O . CYS A 1 20 ? -8.540 -2.328 -7.931 1.00 0.00 20 CYS A O 12
ATOM 13031 N N . SER A 1 21 ? -7.841 -0.504 -6.813 1.00 0.00 21 SER A N 12
ATOM 13032 C CA . SER A 1 21 ? -9.183 -0.104 -6.406 1.00 0.00 21 SER A CA 12
ATOM 13033 C C . SER A 1 21 ? -9.993 -1.312 -5.944 1.00 0.00 21 SER A C 12
ATOM 13034 O O . SER A 1 21 ? -11.211 -1.358 -6.114 1.00 0.00 21 SER A O 12
ATOM 13042 N N . ALA A 1 22 ? -9.307 -2.288 -5.359 1.00 0.00 22 ALA A N 12
ATOM 13043 C CA . ALA A 1 22 ? -9.961 -3.495 -4.870 1.00 0.00 22 ALA A CA 12
ATOM 13044 C C . ALA A 1 22 ? -10.538 -3.280 -3.474 1.00 0.00 22 ALA A C 12
ATOM 13045 O O . ALA A 1 22 ? -9.816 -3.331 -2.478 1.00 0.00 22 ALA A O 12
ATOM 13052 N N . THR A 1 23 ? -11.843 -3.039 -3.409 1.00 0.00 23 THR A N 12
ATOM 13053 C CA . THR A 1 23 ? -12.516 -2.815 -2.136 1.00 0.00 23 THR A CA 12
ATOM 13054 C C . THR A 1 23 ? -12.195 -3.924 -1.141 1.00 0.00 23 THR A C 12
ATOM 13055 O O . THR A 1 23 ? -11.975 -5.072 -1.526 1.00 0.00 23 THR A O 12
ATOM 13066 N N . PHE A 1 24 ? -12.170 -3.574 0.141 1.00 0.00 24 PHE A N 12
ATOM 13067 C CA . PHE A 1 24 ? -11.875 -4.541 1.192 1.00 0.00 24 PHE A CA 12
ATOM 13068 C C . PHE A 1 24 ? -13.160 -5.063 1.826 1.00 0.00 24 PHE A C 12
ATOM 13069 O O . PHE A 1 24 ? -13.256 -5.188 3.047 1.00 0.00 24 PHE A O 12
ATOM 13086 N N . SER A 1 25 ? -14.146 -5.367 0.988 1.00 0.00 25 SER A N 12
ATOM 13087 C CA . SER A 1 25 ? -15.428 -5.872 1.466 1.00 0.00 25 SER A CA 12
ATOM 13088 C C . SER A 1 25 ? -15.492 -7.391 1.345 1.00 0.00 25 SER A C 12
ATOM 13089 O O . SER A 1 25 ? -15.838 -8.088 2.300 1.00 0.00 25 SER A O 12
ATOM 13097 N N . VAL A 1 26 ? -15.156 -7.900 0.164 1.00 0.00 26 VAL A N 12
ATOM 13098 C CA . VAL A 1 26 ? -15.174 -9.336 -0.083 1.00 0.00 26 VAL A CA 12
ATOM 13099 C C . VAL A 1 26 ? -14.140 -10.055 0.777 1.00 0.00 26 VAL A C 12
ATOM 13100 O O . VAL A 1 26 ? -13.078 -10.447 0.292 1.00 0.00 26 VAL A O 12
ATOM 13113 N N . LEU A 1 27 ? -14.458 -10.226 2.055 1.00 0.00 27 LEU A N 12
ATOM 13114 C CA . LEU A 1 27 ? -13.557 -10.898 2.984 1.00 0.00 27 LEU A CA 12
ATOM 13115 C C . LEU A 1 27 ? -12.100 -10.628 2.622 1.00 0.00 27 LEU A C 12
ATOM 13116 O O . LEU A 1 27 ? -11.260 -11.527 2.666 1.00 0.00 27 LEU A O 12
ATOM 13132 N N . LYS A 1 28 ? -11.806 -9.382 2.267 1.00 0.00 28 LYS A N 12
ATOM 13133 C CA . LYS A 1 28 ? -10.450 -8.990 1.901 1.00 0.00 28 LYS A CA 12
ATOM 13134 C C . LYS A 1 28 ? -9.850 -8.061 2.952 1.00 0.00 28 LYS A C 12
ATOM 13135 O O . LYS A 1 28 ? -10.290 -6.923 3.114 1.00 0.00 28 LYS A O 12
ATOM 13154 N N . LYS A 1 29 ? -8.841 -8.553 3.662 1.00 0.00 29 LYS A N 12
ATOM 13155 C CA . LYS A 1 29 ? -8.177 -7.767 4.696 1.00 0.00 29 LYS A CA 12
ATOM 13156 C C . LYS A 1 29 ? -7.549 -6.509 4.104 1.00 0.00 29 LYS A C 12
ATOM 13157 O O . LYS A 1 29 ? -6.869 -6.567 3.080 1.00 0.00 29 LYS A O 12
ATOM 13176 N N . ARG A 1 30 ? -7.782 -5.375 4.756 1.00 0.00 30 ARG A N 12
ATOM 13177 C CA . ARG A 1 30 ? -7.238 -4.103 4.293 1.00 0.00 30 ARG A CA 12
ATOM 13178 C C . ARG A 1 30 ? -5.900 -3.807 4.965 1.00 0.00 30 ARG A C 12
ATOM 13179 O O . ARG A 1 30 ? -5.801 -3.789 6.192 1.00 0.00 30 ARG A O 12
ATOM 13200 N N . ARG A 1 31 ? -4.875 -3.577 4.152 1.00 0.00 31 ARG A N 12
ATOM 13201 C CA . ARG A 1 31 ? -3.542 -3.284 4.667 1.00 0.00 31 ARG A CA 12
ATOM 13202 C C . ARG A 1 31 ? -3.292 -1.779 4.702 1.00 0.00 31 ARG A C 12
ATOM 13203 O O . ARG A 1 31 ? -4.126 -0.990 4.257 1.00 0.00 31 ARG A O 12
ATOM 13224 N N . SER A 1 32 ? -2.139 -1.388 5.235 1.00 0.00 32 SER A N 12
ATOM 13225 C CA . SER A 1 32 ? -1.781 0.022 5.333 1.00 0.00 32 SER A CA 12
ATOM 13226 C C . SER A 1 32 ? -0.294 0.224 5.060 1.00 0.00 32 SER A C 12
ATOM 13227 O O . SER A 1 32 ? 0.559 -0.337 5.748 1.00 0.00 32 SER A O 12
ATOM 13235 N N . CYS A 1 33 ? 0.011 1.032 4.049 1.00 0.00 33 CYS A N 12
ATOM 13236 C CA . CYS A 1 33 ? 1.394 1.310 3.682 1.00 0.00 33 CYS A CA 12
ATOM 13237 C C . CYS A 1 33 ? 2.184 1.819 4.885 1.00 0.00 33 CYS A C 12
ATOM 13238 O O . CYS A 1 33 ? 1.608 2.283 5.868 1.00 0.00 33 CYS A O 12
ATOM 13245 N N . SER A 1 34 ? 3.507 1.727 4.798 1.00 0.00 34 SER A N 12
ATOM 13246 C CA . SER A 1 34 ? 4.377 2.174 5.879 1.00 0.00 34 SER A CA 12
ATOM 13247 C C . SER A 1 34 ? 5.017 3.518 5.542 1.00 0.00 34 SER A C 12
ATOM 13248 O O . SER A 1 34 ? 5.368 4.291 6.432 1.00 0.00 34 SER A O 12
ATOM 13256 N N . ASN A 1 35 ? 5.164 3.788 4.249 1.00 0.00 35 ASN A N 12
ATOM 13257 C CA . ASN A 1 35 ? 5.761 5.038 3.793 1.00 0.00 35 ASN A CA 12
ATOM 13258 C C . ASN A 1 35 ? 4.705 6.131 3.665 1.00 0.00 35 ASN A C 12
ATOM 13259 O O . ASN A 1 35 ? 4.654 7.058 4.473 1.00 0.00 35 ASN A O 12
ATOM 13270 N N . CYS A 1 36 ? 3.863 6.015 2.644 1.00 0.00 36 CYS A N 12
ATOM 13271 C CA . CYS A 1 36 ? 2.807 6.993 2.408 1.00 0.00 36 CYS A CA 12
ATOM 13272 C C . CYS A 1 36 ? 1.745 6.920 3.502 1.00 0.00 36 CYS A C 12
ATOM 13273 O O . CYS A 1 36 ? 1.246 7.945 3.966 1.00 0.00 36 CYS A O 12
ATOM 13280 N N . GLY A 1 37 ? 1.406 5.701 3.910 1.00 0.00 37 GLY A N 12
ATOM 13281 C CA . GLY A 1 37 ? 0.406 5.517 4.946 1.00 0.00 37 GLY A CA 12
ATOM 13282 C C . GLY A 1 37 ? -1.002 5.453 4.389 1.00 0.00 37 GLY A C 12
ATOM 13283 O O . GLY A 1 37 ? -1.946 5.938 5.011 1.00 0.00 37 GLY A O 12
ATOM 13287 N N . ASN A 1 38 ? -1.143 4.853 3.211 1.00 0.00 38 ASN A N 12
ATOM 13288 C CA . ASN A 1 38 ? -2.446 4.729 2.568 1.00 0.00 38 ASN A CA 12
ATOM 13289 C C . ASN A 1 38 ? -2.951 3.291 2.634 1.00 0.00 38 ASN A C 12
ATOM 13290 O O . ASN A 1 38 ? -2.208 2.378 2.995 1.00 0.00 38 ASN A O 12
ATOM 13301 N N . SER A 1 39 ? -4.218 3.097 2.282 1.00 0.00 39 SER A N 12
ATOM 13302 C CA . SER A 1 39 ? -4.823 1.770 2.304 1.00 0.00 39 SER A CA 12
ATOM 13303 C C . SER A 1 39 ? -4.447 0.981 1.054 1.00 0.00 39 SER A C 12
ATOM 13304 O O . SER A 1 39 ? -4.344 1.538 -0.039 1.00 0.00 39 SER A O 12
ATOM 13312 N N . PHE A 1 40 ? -4.243 -0.321 1.223 1.00 0.00 40 PHE A N 12
ATOM 13313 C CA . PHE A 1 40 ? -3.877 -1.189 0.110 1.00 0.00 40 PHE A CA 12
ATOM 13314 C C . PHE A 1 40 ? -4.288 -2.632 0.387 1.00 0.00 40 PHE A C 12
ATOM 13315 O O . PHE A 1 40 ? -4.496 -3.021 1.537 1.00 0.00 40 PHE A O 12
ATOM 13332 N N . CYS A 1 41 ? -4.404 -3.423 -0.675 1.00 0.00 41 CYS A N 12
ATOM 13333 C CA . CYS A 1 41 ? -4.791 -4.822 -0.548 1.00 0.00 41 CYS A CA 12
ATOM 13334 C C . CYS A 1 41 ? -3.589 -5.688 -0.181 1.00 0.00 41 CYS A C 12
ATOM 13335 O O . CYS A 1 41 ? -2.492 -5.180 0.049 1.00 0.00 41 CYS A O 12
ATOM 13342 N N . SER A 1 42 ? -3.805 -6.999 -0.129 1.00 0.00 42 SER A N 12
ATOM 13343 C CA . SER A 1 42 ? -2.741 -7.935 0.214 1.00 0.00 42 SER A CA 12
ATOM 13344 C C . SER A 1 42 ? -1.873 -8.240 -1.004 1.00 0.00 42 SER A C 12
ATOM 13345 O O . SER A 1 42 ? -0.928 -9.024 -0.925 1.00 0.00 42 SER A O 12
ATOM 13353 N N . ARG A 1 43 ? -2.201 -7.613 -2.128 1.00 0.00 43 ARG A N 12
ATOM 13354 C CA . ARG A 1 43 ? -1.453 -7.816 -3.363 1.00 0.00 43 ARG A CA 12
ATOM 13355 C C . ARG A 1 43 ? -0.602 -6.593 -3.691 1.00 0.00 43 ARG A C 12
ATOM 13356 O O . ARG A 1 43 ? 0.403 -6.694 -4.396 1.00 0.00 43 ARG A O 12
ATOM 13377 N N . CYS A 1 44 ? -1.010 -5.439 -3.175 1.00 0.00 44 CYS A N 12
ATOM 13378 C CA . CYS A 1 44 ? -0.287 -4.196 -3.413 1.00 0.00 44 CYS A CA 12
ATOM 13379 C C . CYS A 1 44 ? 0.607 -3.851 -2.225 1.00 0.00 44 CYS A C 12
ATOM 13380 O O . CYS A 1 44 ? 1.664 -3.240 -2.387 1.00 0.00 44 CYS A O 12
ATOM 13387 N N . CYS A 1 45 ? 0.175 -4.246 -1.033 1.00 0.00 45 CYS A N 12
ATOM 13388 C CA . CYS A 1 45 ? 0.934 -3.978 0.183 1.00 0.00 45 CYS A CA 12
ATOM 13389 C C . CYS A 1 45 ? 1.809 -5.172 0.551 1.00 0.00 45 CYS A C 12
ATOM 13390 O O . CYS A 1 45 ? 1.911 -5.542 1.721 1.00 0.00 45 CYS A O 12
ATOM 13398 N N . SER A 1 46 ? 2.436 -5.772 -0.455 1.00 0.00 46 SER A N 12
ATOM 13399 C CA . SER A 1 46 ? 3.298 -6.928 -0.238 1.00 0.00 46 SER A CA 12
ATOM 13400 C C . SER A 1 46 ? 4.715 -6.650 -0.731 1.00 0.00 46 SER A C 12
ATOM 13401 O O . SER A 1 46 ? 5.340 -7.497 -1.369 1.00 0.00 46 SER A O 12
ATOM 13409 N N . PHE A 1 47 ? 5.216 -5.457 -0.429 1.00 0.00 47 PHE A N 12
ATOM 13410 C CA . PHE A 1 47 ? 6.558 -5.065 -0.842 1.00 0.00 47 PHE A CA 12
ATOM 13411 C C . PHE A 1 47 ? 7.388 -4.620 0.359 1.00 0.00 47 PHE A C 12
ATOM 13412 O O . PHE A 1 47 ? 7.058 -3.641 1.028 1.00 0.00 47 PHE A O 12
ATOM 13429 N N . LYS A 1 48 ? 8.468 -5.347 0.626 1.00 0.00 48 LYS A N 12
ATOM 13430 C CA . LYS A 1 48 ? 9.347 -5.030 1.745 1.00 0.00 48 LYS A CA 12
ATOM 13431 C C . LYS A 1 48 ? 10.430 -4.042 1.322 1.00 0.00 48 LYS A C 12
ATOM 13432 O O . LYS A 1 48 ? 11.126 -4.255 0.330 1.00 0.00 48 LYS A O 12
ATOM 13451 N N . VAL A 1 49 ? 10.568 -2.960 2.083 1.00 0.00 49 VAL A N 12
ATOM 13452 C CA . VAL A 1 49 ? 11.568 -1.941 1.789 1.00 0.00 49 VAL A CA 12
ATOM 13453 C C . VAL A 1 49 ? 12.146 -1.352 3.071 1.00 0.00 49 VAL A C 12
ATOM 13454 O O . VAL A 1 49 ? 11.490 -1.302 4.111 1.00 0.00 49 VAL A O 12
ATOM 13467 N N . PRO A 1 50 ? 13.405 -0.896 2.997 1.00 0.00 50 PRO A N 12
ATOM 13468 C CA . PRO A 1 50 ? 14.100 -0.301 4.142 1.00 0.00 50 PRO A CA 12
ATOM 13469 C C . PRO A 1 50 ? 13.526 1.058 4.527 1.00 0.00 50 PRO A C 12
ATOM 13470 O O . PRO A 1 50 ? 13.297 1.912 3.670 1.00 0.00 50 PRO A O 12
ATOM 13481 N N . LYS A 1 51 ? 13.295 1.253 5.821 1.00 0.00 51 LYS A N 12
ATOM 13482 C CA . LYS A 1 51 ? 12.749 2.509 6.321 1.00 0.00 51 LYS A CA 12
ATOM 13483 C C . LYS A 1 51 ? 13.863 3.512 6.605 1.00 0.00 51 LYS A C 12
ATOM 13484 O O . LYS A 1 51 ? 13.825 4.228 7.605 1.00 0.00 51 LYS A O 12
ATOM 13503 N N . SER A 1 52 ? 14.852 3.558 5.718 1.00 0.00 52 SER A N 12
ATOM 13504 C CA . SER A 1 52 ? 15.977 4.471 5.875 1.00 0.00 52 SER A CA 12
ATOM 13505 C C . SER A 1 52 ? 16.036 5.464 4.718 1.00 0.00 52 SER A C 12
ATOM 13506 O O . SER A 1 52 ? 16.103 6.676 4.928 1.00 0.00 52 SER A O 12
ATOM 13514 N N . SER A 1 53 ? 16.012 4.942 3.496 1.00 0.00 53 SER A N 12
ATOM 13515 C CA . SER A 1 53 ? 16.067 5.781 2.305 1.00 0.00 53 SER A CA 12
ATOM 13516 C C . SER A 1 53 ? 14.939 6.808 2.311 1.00 0.00 53 SER A C 12
ATOM 13517 O O . SER A 1 53 ? 15.141 7.969 1.957 1.00 0.00 53 SER A O 12
ATOM 13525 N N . MET A 1 54 ? 13.751 6.371 2.717 1.00 0.00 54 MET A N 12
ATOM 13526 C CA . MET A 1 54 ? 12.591 7.252 2.771 1.00 0.00 54 MET A CA 12
ATOM 13527 C C . MET A 1 54 ? 13.002 8.669 3.161 1.00 0.00 54 MET A C 12
ATOM 13528 O O . MET A 1 54 ? 12.928 9.592 2.352 1.00 0.00 54 MET A O 12
ATOM 13542 N N . GLY A 1 55 ? 13.435 8.832 4.408 1.00 0.00 55 GLY A N 12
ATOM 13543 C CA . GLY A 1 55 ? 13.851 10.139 4.883 1.00 0.00 55 GLY A CA 12
ATOM 13544 C C . GLY A 1 55 ? 14.318 10.110 6.325 1.00 0.00 55 GLY A C 12
ATOM 13545 O O . GLY A 1 55 ? 14.951 9.149 6.760 1.00 0.00 55 GLY A O 12
ATOM 13549 N N . ALA A 1 56 ? 14.007 11.167 7.067 1.00 0.00 56 ALA A N 12
ATOM 13550 C CA . ALA A 1 56 ? 14.399 11.259 8.468 1.00 0.00 56 ALA A CA 12
ATOM 13551 C C . ALA A 1 56 ? 14.314 9.899 9.152 1.00 0.00 56 ALA A C 12
ATOM 13552 O O . ALA A 1 56 ? 13.234 9.455 9.544 1.00 0.00 56 ALA A O 12
ATOM 13559 N N . THR A 1 57 ? 15.460 9.240 9.292 1.00 0.00 57 THR A N 12
ATOM 13560 C CA . THR A 1 57 ? 15.515 7.929 9.927 1.00 0.00 57 THR A CA 12
ATOM 13561 C C . THR A 1 57 ? 16.459 7.936 11.124 1.00 0.00 57 THR A C 12
ATOM 13562 O O . THR A 1 57 ? 17.524 8.552 11.082 1.00 0.00 57 THR A O 12
ATOM 13573 N N . ALA A 1 58 ? 16.063 7.248 12.189 1.00 0.00 58 ALA A N 12
ATOM 13574 C CA . ALA A 1 58 ? 16.876 7.174 13.397 1.00 0.00 58 ALA A CA 12
ATOM 13575 C C . ALA A 1 58 ? 17.958 6.108 13.265 1.00 0.00 58 ALA A C 12
ATOM 13576 O O . ALA A 1 58 ? 17.952 5.294 12.342 1.00 0.00 58 ALA A O 12
ATOM 13583 N N . PRO A 1 59 ? 18.912 6.112 14.208 1.00 0.00 59 PRO A N 12
ATOM 13584 C CA . PRO A 1 59 ? 20.019 5.152 14.219 1.00 0.00 59 PRO A CA 12
ATOM 13585 C C . PRO A 1 59 ? 19.557 3.738 14.553 1.00 0.00 59 PRO A C 12
ATOM 13586 O O . PRO A 1 59 ? 20.340 2.790 14.495 1.00 0.00 59 PRO A O 12
ATOM 13597 N N . GLU A 1 60 ? 18.282 3.604 14.903 1.00 0.00 60 GLU A N 12
ATOM 13598 C CA . GLU A 1 60 ? 17.717 2.304 15.246 1.00 0.00 60 GLU A CA 12
ATOM 13599 C C . GLU A 1 60 ? 16.984 1.697 14.054 1.00 0.00 60 GLU A C 12
ATOM 13600 O O . GLU A 1 60 ? 17.212 0.542 13.694 1.00 0.00 60 GLU A O 12
ATOM 13612 N N . ALA A 1 61 ? 16.103 2.483 13.445 1.00 0.00 61 ALA A N 12
ATOM 13613 C CA . ALA A 1 61 ? 15.338 2.024 12.292 1.00 0.00 61 ALA A CA 12
ATOM 13614 C C . ALA A 1 61 ? 16.249 1.397 11.243 1.00 0.00 61 ALA A C 12
ATOM 13615 O O . ALA A 1 61 ? 15.809 0.578 10.436 1.00 0.00 61 ALA A O 12
ATOM 13622 N N . GLN A 1 62 ? 17.519 1.788 11.259 1.00 0.00 62 GLN A N 12
ATOM 13623 C CA . GLN A 1 62 ? 18.492 1.264 10.307 1.00 0.00 62 GLN A CA 12
ATOM 13624 C C . GLN A 1 62 ? 18.441 -0.260 10.260 1.00 0.00 62 GLN A C 12
ATOM 13625 O O . GLN A 1 62 ? 18.198 -0.914 11.274 1.00 0.00 62 GLN A O 12
ATOM 13639 N N . ARG A 1 63 ? 18.671 -0.818 9.076 1.00 0.00 63 ARG A N 12
ATOM 13640 C CA . ARG A 1 63 ? 18.650 -2.265 8.897 1.00 0.00 63 ARG A CA 12
ATOM 13641 C C . ARG A 1 63 ? 17.280 -2.837 9.252 1.00 0.00 63 ARG A C 12
ATOM 13642 O O . ARG A 1 63 ? 17.181 -3.900 9.863 1.00 0.00 63 ARG A O 12
ATOM 13663 N N . GLU A 1 64 ? 16.228 -2.123 8.865 1.00 0.00 64 GLU A N 12
ATOM 13664 C CA . GLU A 1 64 ? 14.865 -2.559 9.145 1.00 0.00 64 GLU A CA 12
ATOM 13665 C C . GLU A 1 64 ? 14.093 -2.796 7.850 1.00 0.00 64 GLU A C 12
ATOM 13666 O O . GLU A 1 64 ? 14.431 -2.246 6.802 1.00 0.00 64 GLU A O 12
ATOM 13678 N N . THR A 1 65 ? 13.053 -3.620 7.931 1.00 0.00 65 THR A N 12
ATOM 13679 C CA . THR A 1 65 ? 12.233 -3.932 6.766 1.00 0.00 65 THR A CA 12
ATOM 13680 C C . THR A 1 65 ? 10.756 -3.688 7.052 1.00 0.00 65 THR A C 12
ATOM 13681 O O . THR A 1 65 ? 10.182 -4.286 7.962 1.00 0.00 65 THR A O 12
ATOM 13692 N N . VAL A 1 66 ? 10.145 -2.805 6.269 1.00 0.00 66 VAL A N 12
ATOM 13693 C CA . VAL A 1 66 ? 8.733 -2.483 6.437 1.00 0.00 66 VAL A CA 12
ATOM 13694 C C . VAL A 1 66 ? 7.941 -2.807 5.176 1.00 0.00 66 VAL A C 12
ATOM 13695 O O . VAL A 1 66 ? 8.516 -3.049 4.114 1.00 0.00 66 VAL A O 12
ATOM 13708 N N . PHE A 1 67 ? 6.618 -2.810 5.298 1.00 0.00 67 PHE A N 12
ATOM 13709 C CA . PHE A 1 67 ? 5.746 -3.105 4.167 1.00 0.00 67 PHE A CA 12
ATOM 13710 C C . PHE A 1 67 ? 5.177 -1.821 3.570 1.00 0.00 67 PHE A C 12
ATOM 13711 O O . PHE A 1 67 ? 4.644 -0.973 4.286 1.00 0.00 67 PHE A O 12
ATOM 13728 N N . VAL A 1 68 ? 5.295 -1.685 2.253 1.00 0.00 68 VAL A N 12
ATOM 13729 C CA . VAL A 1 68 ? 4.792 -0.506 1.558 1.00 0.00 68 VAL A CA 12
ATOM 13730 C C . VAL A 1 68 ? 3.915 -0.898 0.374 1.00 0.00 68 VAL A C 12
ATOM 13731 O O . VAL A 1 68 ? 3.720 -2.082 0.097 1.00 0.00 68 VAL A O 12
ATOM 13744 N N . CYS A 1 69 ? 3.389 0.104 -0.322 1.00 0.00 69 CYS A N 12
ATOM 13745 C CA . CYS A 1 69 ? 2.532 -0.135 -1.478 1.00 0.00 69 CYS A CA 12
ATOM 13746 C C . CYS A 1 69 ? 3.330 -0.042 -2.775 1.00 0.00 69 CYS A C 12
ATOM 13747 O O . CYS A 1 69 ? 4.219 0.798 -2.910 1.00 0.00 69 CYS A O 12
ATOM 13754 N N . ALA A 1 70 ? 3.005 -0.912 -3.726 1.00 0.00 70 ALA A N 12
ATOM 13755 C CA . ALA A 1 70 ? 3.690 -0.927 -5.013 1.00 0.00 70 ALA A CA 12
ATOM 13756 C C . ALA A 1 70 ? 4.079 0.483 -5.445 1.00 0.00 70 ALA A C 12
ATOM 13757 O O . ALA A 1 70 ? 5.254 0.771 -5.671 1.00 0.00 70 ALA A O 12
ATOM 13764 N N . SER A 1 71 ? 3.084 1.357 -5.558 1.00 0.00 71 SER A N 12
ATOM 13765 C CA . SER A 1 71 ? 3.323 2.737 -5.967 1.00 0.00 71 SER A CA 12
ATOM 13766 C C . SER A 1 71 ? 4.576 3.293 -5.298 1.00 0.00 71 SER A C 12
ATOM 13767 O O . SER A 1 71 ? 5.385 3.969 -5.934 1.00 0.00 71 SER A O 12
ATOM 13775 N N . CYS A 1 72 ? 4.729 3.004 -4.010 1.00 0.00 72 CYS A N 12
ATOM 13776 C CA . CYS A 1 72 ? 5.883 3.475 -3.253 1.00 0.00 72 CYS A CA 12
ATOM 13777 C C . CYS A 1 72 ? 7.098 2.586 -3.504 1.00 0.00 72 CYS A C 12
ATOM 13778 O O . CYS A 1 72 ? 8.106 3.035 -4.048 1.00 0.00 72 CYS A O 12
ATOM 13785 N N . ASN A 1 73 ? 6.993 1.323 -3.104 1.00 0.00 73 ASN A N 12
ATOM 13786 C CA . ASN A 1 73 ? 8.084 0.371 -3.286 1.00 0.00 73 ASN A CA 12
ATOM 13787 C C . ASN A 1 73 ? 8.845 0.656 -4.577 1.00 0.00 73 ASN A C 12
ATOM 13788 O O . ASN A 1 73 ? 10.062 0.490 -4.640 1.00 0.00 73 ASN A O 12
ATOM 13799 N N . GLN A 1 74 ? 8.118 1.084 -5.604 1.00 0.00 74 GLN A N 12
ATOM 13800 C CA . GLN A 1 74 ? 8.724 1.392 -6.894 1.00 0.00 74 GLN A CA 12
ATOM 13801 C C . GLN A 1 74 ? 9.509 2.698 -6.829 1.00 0.00 74 GLN A C 12
ATOM 13802 O O . GLN A 1 74 ? 10.652 2.771 -7.281 1.00 0.00 74 GLN A O 12
ATOM 13816 N N . THR A 1 75 ? 8.889 3.728 -6.263 1.00 0.00 75 THR A N 12
ATOM 13817 C CA . THR A 1 75 ? 9.528 5.032 -6.140 1.00 0.00 75 THR A CA 12
ATOM 13818 C C . THR A 1 75 ? 10.734 4.967 -5.210 1.00 0.00 75 THR A C 12
ATOM 13819 O O . THR A 1 75 ? 11.780 5.556 -5.491 1.00 0.00 75 THR A O 12
ATOM 13830 N N . LEU A 1 76 ? 10.584 4.249 -4.103 1.00 0.00 76 LEU A N 12
ATOM 13831 C CA . LEU A 1 76 ? 11.663 4.106 -3.131 1.00 0.00 76 LEU A CA 12
ATOM 13832 C C . LEU A 1 76 ? 12.865 3.400 -3.751 1.00 0.00 76 LEU A C 12
ATOM 13833 O O . LEU A 1 76 ? 13.999 3.861 -3.628 1.00 0.00 76 LEU A O 12
ATOM 13849 N N . SER A 1 77 ? 12.607 2.280 -4.419 1.00 0.00 77 SER A N 12
ATOM 13850 C CA . SER A 1 77 ? 13.667 1.509 -5.058 1.00 0.00 77 SER A CA 12
ATOM 13851 C C . SER A 1 77 ? 14.408 2.355 -6.089 1.00 0.00 77 SER A C 12
ATOM 13852 O O . SER A 1 77 ? 15.638 2.348 -6.147 1.00 0.00 77 SER A O 12
ATOM 13860 N N . LYS A 1 78 ? 13.651 3.083 -6.902 1.00 0.00 78 LYS A N 12
ATOM 13861 C CA . LYS A 1 78 ? 14.233 3.936 -7.931 1.00 0.00 78 LYS A CA 12
ATOM 13862 C C . LYS A 1 78 ? 15.552 4.538 -7.458 1.00 0.00 78 LYS A C 12
ATOM 13863 O O . LYS A 1 78 ? 15.577 5.364 -6.546 1.00 0.00 78 LYS A O 12
ATOM 13882 N N . SER A 1 79 ? 16.647 4.118 -8.084 1.00 0.00 79 SER A N 12
ATOM 13883 C CA . SER A 1 79 ? 17.971 4.613 -7.724 1.00 0.00 79 SER A CA 12
ATOM 13884 C C . SER A 1 79 ? 18.197 6.013 -8.286 1.00 0.00 79 SER A C 12
ATOM 13885 O O . SER A 1 79 ? 17.386 6.525 -9.056 1.00 0.00 79 SER A O 12
ATOM 13893 N N . GLY A 1 80 ? 19.309 6.629 -7.894 1.00 0.00 80 GLY A N 12
ATOM 13894 C CA . GLY A 1 80 ? 19.624 7.964 -8.367 1.00 0.00 80 GLY A CA 12
ATOM 13895 C C . GLY A 1 80 ? 20.360 8.788 -7.329 1.00 0.00 80 GLY A C 12
ATOM 13896 O O . GLY A 1 80 ? 20.454 8.413 -6.160 1.00 0.00 80 GLY A O 12
ATOM 13900 N N . PRO A 1 81 ? 20.900 9.940 -7.756 1.00 0.00 81 PRO A N 12
ATOM 13901 C CA . PRO A 1 81 ? 21.642 10.842 -6.871 1.00 0.00 81 PRO A CA 12
ATOM 13902 C C . PRO A 1 81 ? 20.738 11.530 -5.854 1.00 0.00 81 PRO A C 12
ATOM 13903 O O . PRO A 1 81 ? 19.513 11.475 -5.961 1.00 0.00 81 PRO A O 12
ATOM 13914 N N . SER A 1 82 ? 21.350 12.178 -4.868 1.00 0.00 82 SER A N 12
ATOM 13915 C CA . SER A 1 82 ? 20.600 12.874 -3.829 1.00 0.00 82 SER A CA 12
ATOM 13916 C C . SER A 1 82 ? 20.890 14.371 -3.861 1.00 0.00 82 SER A C 12
ATOM 13917 O O . SER A 1 82 ? 22.037 14.790 -4.012 1.00 0.00 82 SER A O 12
ATOM 13925 N N . SER A 1 83 ? 19.840 15.174 -3.717 1.00 0.00 83 SER A N 12
ATOM 13926 C CA . SER A 1 83 ? 19.979 16.625 -3.733 1.00 0.00 83 SER A CA 12
ATOM 13927 C C . SER A 1 83 ? 21.143 17.069 -2.851 1.00 0.00 83 SER A C 12
ATOM 13928 O O . SER A 1 83 ? 21.367 16.516 -1.775 1.00 0.00 83 SER A O 12
ATOM 13936 N N . GLY A 1 84 ? 21.881 18.072 -3.316 1.00 0.00 84 GLY A N 12
ATOM 13937 C CA . GLY A 1 84 ? 23.013 18.574 -2.558 1.00 0.00 84 GLY A CA 12
ATOM 13938 C C . GLY A 1 84 ? 23.726 19.710 -3.265 1.00 0.00 84 GLY A C 12
ATOM 13939 O O . GLY A 1 84 ? 24.691 19.456 -3.983 1.00 0.00 84 GLY A O 12
ATOM 13945 N N . GLY A 1 1 ? -20.145 45.575 -12.752 1.00 0.00 1 GLY A N 13
ATOM 13946 C CA . GLY A 1 1 ? -20.347 44.277 -13.369 1.00 0.00 1 GLY A CA 13
ATOM 13947 C C . GLY A 1 1 ? -20.023 43.132 -12.429 1.00 0.00 1 GLY A C 13
ATOM 13948 O O . GLY A 1 1 ? -19.309 43.312 -11.443 1.00 0.00 1 GLY A O 13
ATOM 13952 N N . SER A 1 2 ? -20.549 41.951 -12.735 1.00 0.00 2 SER A N 13
ATOM 13953 C CA . SER A 1 2 ? -20.317 40.773 -11.908 1.00 0.00 2 SER A CA 13
ATOM 13954 C C . SER A 1 2 ? -19.287 39.850 -12.553 1.00 0.00 2 SER A C 13
ATOM 13955 O O . SER A 1 2 ? -19.239 39.715 -13.776 1.00 0.00 2 SER A O 13
ATOM 13963 N N . SER A 1 3 ? -18.465 39.218 -11.722 1.00 0.00 3 SER A N 13
ATOM 13964 C CA . SER A 1 3 ? -17.433 38.311 -12.210 1.00 0.00 3 SER A CA 13
ATOM 13965 C C . SER A 1 3 ? -17.829 36.858 -11.970 1.00 0.00 3 SER A C 13
ATOM 13966 O O . SER A 1 3 ? -18.718 36.569 -11.170 1.00 0.00 3 SER A O 13
ATOM 13974 N N . GLY A 1 4 ? -17.162 35.946 -12.671 1.00 0.00 4 GLY A N 13
ATOM 13975 C CA . GLY A 1 4 ? -17.458 34.533 -12.521 1.00 0.00 4 GLY A CA 13
ATOM 13976 C C . GLY A 1 4 ? -16.278 33.747 -11.985 1.00 0.00 4 GLY A C 13
ATOM 13977 O O . GLY A 1 4 ? -15.295 33.530 -12.692 1.00 0.00 4 GLY A O 13
ATOM 13981 N N . SER A 1 5 ? -16.375 33.321 -10.729 1.00 0.00 5 SER A N 13
ATOM 13982 C CA . SER A 1 5 ? -15.305 32.559 -10.096 1.00 0.00 5 SER A CA 13
ATOM 13983 C C . SER A 1 5 ? -15.817 31.210 -9.601 1.00 0.00 5 SER A C 13
ATOM 13984 O O . SER A 1 5 ? -16.486 31.128 -8.571 1.00 0.00 5 SER A O 13
ATOM 13992 N N . SER A 1 6 ? -15.498 30.154 -10.343 1.00 0.00 6 SER A N 13
ATOM 13993 C CA . SER A 1 6 ? -15.929 28.809 -9.982 1.00 0.00 6 SER A CA 13
ATOM 13994 C C . SER A 1 6 ? -15.504 28.465 -8.558 1.00 0.00 6 SER A C 13
ATOM 13995 O O . SER A 1 6 ? -14.426 28.853 -8.109 1.00 0.00 6 SER A O 13
ATOM 14003 N N . GLY A 1 7 ? -16.361 27.735 -7.851 1.00 0.00 7 GLY A N 13
ATOM 14004 C CA . GLY A 1 7 ? -16.058 27.351 -6.485 1.00 0.00 7 GLY A CA 13
ATOM 14005 C C . GLY A 1 7 ? -16.732 26.054 -6.084 1.00 0.00 7 GLY A C 13
ATOM 14006 O O . GLY A 1 7 ? -17.721 26.061 -5.351 1.00 0.00 7 GLY A O 13
ATOM 14010 N N . ARG A 1 8 ? -16.197 24.937 -6.566 1.00 0.00 8 ARG A N 13
ATOM 14011 C CA . ARG A 1 8 ? -16.755 23.627 -6.256 1.00 0.00 8 ARG A CA 13
ATOM 14012 C C . ARG A 1 8 ? -15.846 22.513 -6.769 1.00 0.00 8 ARG A C 13
ATOM 14013 O O . ARG A 1 8 ? -15.220 22.645 -7.821 1.00 0.00 8 ARG A O 13
ATOM 14034 N N . TYR A 1 9 ? -15.779 21.419 -6.020 1.00 0.00 9 TYR A N 13
ATOM 14035 C CA . TYR A 1 9 ? -14.945 20.284 -6.398 1.00 0.00 9 TYR A CA 13
ATOM 14036 C C . TYR A 1 9 ? -15.714 18.973 -6.259 1.00 0.00 9 TYR A C 13
ATOM 14037 O O . TYR A 1 9 ? -16.674 18.864 -5.496 1.00 0.00 9 TYR A O 13
ATOM 14055 N N . PRO A 1 10 ? -15.282 17.953 -7.015 1.00 0.00 10 PRO A N 13
ATOM 14056 C CA . PRO A 1 10 ? -15.913 16.630 -6.995 1.00 0.00 10 PRO A CA 13
ATOM 14057 C C . PRO A 1 10 ? -15.668 15.891 -5.683 1.00 0.00 10 PRO A C 13
ATOM 14058 O O . PRO A 1 10 ? -14.755 16.229 -4.929 1.00 0.00 10 PRO A O 13
ATOM 14069 N N . THR A 1 11 ? -16.488 14.879 -5.417 1.00 0.00 11 THR A N 13
ATOM 14070 C CA . THR A 1 11 ? -16.361 14.093 -4.197 1.00 0.00 11 THR A CA 13
ATOM 14071 C C . THR A 1 11 ? -16.972 12.707 -4.370 1.00 0.00 11 THR A C 13
ATOM 14072 O O . THR A 1 11 ? -18.061 12.563 -4.925 1.00 0.00 11 THR A O 13
ATOM 14083 N N . ASN A 1 12 ? -16.265 11.689 -3.890 1.00 0.00 12 ASN A N 13
ATOM 14084 C CA . ASN A 1 12 ? -16.739 10.314 -3.992 1.00 0.00 12 ASN A CA 13
ATOM 14085 C C . ASN A 1 12 ? -16.178 9.460 -2.859 1.00 0.00 12 ASN A C 13
ATOM 14086 O O . ASN A 1 12 ? -15.017 9.602 -2.477 1.00 0.00 12 ASN A O 13
ATOM 14097 N N . ASN A 1 13 ? -17.011 8.572 -2.326 1.00 0.00 13 ASN A N 13
ATOM 14098 C CA . ASN A 1 13 ? -16.599 7.694 -1.236 1.00 0.00 13 ASN A CA 13
ATOM 14099 C C . ASN A 1 13 ? -15.221 7.100 -1.509 1.00 0.00 13 ASN A C 13
ATOM 14100 O O . ASN A 1 13 ? -14.881 6.791 -2.651 1.00 0.00 13 ASN A O 13
ATOM 14111 N N . PHE A 1 14 ? -14.431 6.941 -0.452 1.00 0.00 14 PHE A N 13
ATOM 14112 C CA . PHE A 1 14 ? -13.089 6.384 -0.576 1.00 0.00 14 PHE A CA 13
ATOM 14113 C C . PHE A 1 14 ? -12.906 5.193 0.360 1.00 0.00 14 PHE A C 13
ATOM 14114 O O . PHE A 1 14 ? -12.689 5.359 1.559 1.00 0.00 14 PHE A O 13
ATOM 14131 N N . GLY A 1 15 ? -12.996 3.989 -0.199 1.00 0.00 15 GLY A N 13
ATOM 14132 C CA . GLY A 1 15 ? -12.838 2.788 0.599 1.00 0.00 15 GLY A CA 13
ATOM 14133 C C . GLY A 1 15 ? -12.337 1.612 -0.216 1.00 0.00 15 GLY A C 13
ATOM 14134 O O . GLY A 1 15 ? -12.833 0.495 -0.075 1.00 0.00 15 GLY A O 13
ATOM 14138 N N . ASN A 1 16 ? -11.352 1.864 -1.071 1.00 0.00 16 ASN A N 13
ATOM 14139 C CA . ASN A 1 16 ? -10.785 0.817 -1.914 1.00 0.00 16 ASN A CA 13
ATOM 14140 C C . ASN A 1 16 ? -9.269 0.959 -2.012 1.00 0.00 16 ASN A C 13
ATOM 14141 O O . ASN A 1 16 ? -8.713 2.015 -1.710 1.00 0.00 16 ASN A O 13
ATOM 14152 N N . CYS A 1 17 ? -8.606 -0.112 -2.435 1.00 0.00 17 CYS A N 13
ATOM 14153 C CA . CYS A 1 17 ? -7.155 -0.109 -2.573 1.00 0.00 17 CYS A CA 13
ATOM 14154 C C . CYS A 1 17 ? -6.693 1.063 -3.435 1.00 0.00 17 CYS A C 13
ATOM 14155 O O . CYS A 1 17 ? -7.394 1.486 -4.355 1.00 0.00 17 CYS A O 13
ATOM 14162 N N . THR A 1 18 ? -5.508 1.584 -3.130 1.00 0.00 18 THR A N 13
ATOM 14163 C CA . THR A 1 18 ? -4.953 2.706 -3.875 1.00 0.00 18 THR A CA 13
ATOM 14164 C C . THR A 1 18 ? -3.985 2.228 -4.951 1.00 0.00 18 THR A C 13
ATOM 14165 O O . THR A 1 18 ? -3.136 2.986 -5.418 1.00 0.00 18 THR A O 13
ATOM 14176 N N . GLY A 1 19 ? -4.119 0.963 -5.340 1.00 0.00 19 GLY A N 13
ATOM 14177 C CA . GLY A 1 19 ? -3.249 0.405 -6.360 1.00 0.00 19 GLY A CA 13
ATOM 14178 C C . GLY A 1 19 ? -4.020 -0.315 -7.448 1.00 0.00 19 GLY A C 13
ATOM 14179 O O . GLY A 1 19 ? -3.780 -0.098 -8.637 1.00 0.00 19 GLY A O 13
ATOM 14183 N N . CYS A 1 20 ? -4.949 -1.175 -7.044 1.00 0.00 20 CYS A N 13
ATOM 14184 C CA . CYS A 1 20 ? -5.756 -1.931 -7.993 1.00 0.00 20 CYS A CA 13
ATOM 14185 C C . CYS A 1 20 ? -7.224 -1.524 -7.904 1.00 0.00 20 CYS A C 13
ATOM 14186 O O . CYS A 1 20 ? -8.051 -1.966 -8.701 1.00 0.00 20 CYS A O 13
ATOM 14193 N N . SER A 1 21 ? -7.540 -0.678 -6.928 1.00 0.00 21 SER A N 13
ATOM 14194 C CA . SER A 1 21 ? -8.908 -0.213 -6.732 1.00 0.00 21 SER A CA 13
ATOM 14195 C C . SER A 1 21 ? -9.849 -1.387 -6.478 1.00 0.00 21 SER A C 13
ATOM 14196 O O . SER A 1 21 ? -10.928 -1.470 -7.064 1.00 0.00 21 SER A O 13
ATOM 14204 N N . ALA A 1 22 ? -9.432 -2.291 -5.598 1.00 0.00 22 ALA A N 13
ATOM 14205 C CA . ALA A 1 22 ? -10.237 -3.459 -5.262 1.00 0.00 22 ALA A CA 13
ATOM 14206 C C . ALA A 1 22 ? -10.787 -3.358 -3.844 1.00 0.00 22 ALA A C 13
ATOM 14207 O O . ALA A 1 22 ? -10.066 -3.575 -2.870 1.00 0.00 22 ALA A O 13
ATOM 14214 N N . THR A 1 23 ? -12.070 -3.026 -3.733 1.00 0.00 23 THR A N 13
ATOM 14215 C CA . THR A 1 23 ? -12.716 -2.894 -2.434 1.00 0.00 23 THR A CA 13
ATOM 14216 C C . THR A 1 23 ? -12.314 -4.032 -1.502 1.00 0.00 23 THR A C 13
ATOM 14217 O O . THR A 1 23 ? -12.103 -5.163 -1.941 1.00 0.00 23 THR A O 13
ATOM 14228 N N . PHE A 1 24 ? -12.211 -3.726 -0.213 1.00 0.00 24 PHE A N 13
ATOM 14229 C CA . PHE A 1 24 ? -11.834 -4.724 0.782 1.00 0.00 24 PHE A CA 13
ATOM 14230 C C . PHE A 1 24 ? -13.068 -5.418 1.350 1.00 0.00 24 PHE A C 13
ATOM 14231 O O . PHE A 1 24 ? -13.578 -5.037 2.403 1.00 0.00 24 PHE A O 13
ATOM 14248 N N . SER A 1 25 ? -13.543 -6.440 0.645 1.00 0.00 25 SER A N 13
ATOM 14249 C CA . SER A 1 25 ? -14.719 -7.186 1.076 1.00 0.00 25 SER A CA 13
ATOM 14250 C C . SER A 1 25 ? -14.417 -7.999 2.330 1.00 0.00 25 SER A C 13
ATOM 14251 O O . SER A 1 25 ? -13.266 -8.104 2.754 1.00 0.00 25 SER A O 13
ATOM 14259 N N . VAL A 1 26 ? -15.460 -8.574 2.921 1.00 0.00 26 VAL A N 13
ATOM 14260 C CA . VAL A 1 26 ? -15.308 -9.379 4.127 1.00 0.00 26 VAL A CA 13
ATOM 14261 C C . VAL A 1 26 ? -14.161 -10.373 3.983 1.00 0.00 26 VAL A C 13
ATOM 14262 O O . VAL A 1 26 ? -13.445 -10.656 4.945 1.00 0.00 26 VAL A O 13
ATOM 14275 N N . LEU A 1 27 ? -13.991 -10.900 2.776 1.00 0.00 27 LEU A N 13
ATOM 14276 C CA . LEU A 1 27 ? -12.929 -11.863 2.504 1.00 0.00 27 LEU A CA 13
ATOM 14277 C C . LEU A 1 27 ? -11.630 -11.153 2.140 1.00 0.00 27 LEU A C 13
ATOM 14278 O O . LEU A 1 27 ? -10.851 -11.641 1.321 1.00 0.00 27 LEU A O 13
ATOM 14294 N N . LYS A 1 28 ? -11.400 -9.998 2.754 1.00 0.00 28 LYS A N 13
ATOM 14295 C CA . LYS A 1 28 ? -10.194 -9.220 2.498 1.00 0.00 28 LYS A CA 13
ATOM 14296 C C . LYS A 1 28 ? -9.849 -8.340 3.695 1.00 0.00 28 LYS A C 13
ATOM 14297 O O . LYS A 1 28 ? -10.694 -8.081 4.552 1.00 0.00 28 LYS A O 13
ATOM 14316 N N . LYS A 1 29 ? -8.603 -7.882 3.748 1.00 0.00 29 LYS A N 13
ATOM 14317 C CA . LYS A 1 29 ? -8.146 -7.028 4.838 1.00 0.00 29 LYS A CA 13
ATOM 14318 C C . LYS A 1 29 ? -7.497 -5.758 4.299 1.00 0.00 29 LYS A C 13
ATOM 14319 O O . LYS A 1 29 ? -6.515 -5.817 3.558 1.00 0.00 29 LYS A O 13
ATOM 14338 N N . ARG A 1 30 ? -8.050 -4.610 4.676 1.00 0.00 30 ARG A N 13
ATOM 14339 C CA . ARG A 1 30 ? -7.524 -3.325 4.230 1.00 0.00 30 ARG A CA 13
ATOM 14340 C C . ARG A 1 30 ? -6.228 -2.986 4.960 1.00 0.00 30 ARG A C 13
ATOM 14341 O O . ARG A 1 30 ? -6.248 -2.394 6.039 1.00 0.00 30 ARG A O 13
ATOM 14362 N N . ARG A 1 31 ? -5.102 -3.366 4.364 1.00 0.00 31 ARG A N 13
ATOM 14363 C CA . ARG A 1 31 ? -3.797 -3.103 4.958 1.00 0.00 31 ARG A CA 13
ATOM 14364 C C . ARG A 1 31 ? -3.440 -1.623 4.855 1.00 0.00 31 ARG A C 13
ATOM 14365 O O . ARG A 1 31 ? -4.073 -0.872 4.113 1.00 0.00 31 ARG A O 13
ATOM 14386 N N . SER A 1 32 ? -2.424 -1.211 5.606 1.00 0.00 32 SER A N 13
ATOM 14387 C CA . SER A 1 32 ? -1.986 0.180 5.603 1.00 0.00 32 SER A CA 13
ATOM 14388 C C . SER A 1 32 ? -0.494 0.279 5.300 1.00 0.00 32 SER A C 13
ATOM 14389 O O . SER A 1 32 ? 0.331 -0.336 5.977 1.00 0.00 32 SER A O 13
ATOM 14397 N N . CYS A 1 33 ? -0.154 1.057 4.278 1.00 0.00 33 CYS A N 13
ATOM 14398 C CA . CYS A 1 33 ? 1.237 1.238 3.883 1.00 0.00 33 CYS A CA 13
ATOM 14399 C C . CYS A 1 33 ? 2.084 1.695 5.068 1.00 0.00 33 CYS A C 13
ATOM 14400 O O . CYS A 1 33 ? 1.555 2.125 6.092 1.00 0.00 33 CYS A O 13
ATOM 14407 N N . SER A 1 34 ? 3.401 1.599 4.919 1.00 0.00 34 SER A N 13
ATOM 14408 C CA . SER A 1 34 ? 4.321 1.999 5.977 1.00 0.00 34 SER A CA 13
ATOM 14409 C C . SER A 1 34 ? 4.946 3.356 5.669 1.00 0.00 34 SER A C 13
ATOM 14410 O O . SER A 1 34 ? 5.272 4.121 6.576 1.00 0.00 34 SER A O 13
ATOM 14418 N N . ASN A 1 35 ? 5.109 3.648 4.383 1.00 0.00 35 ASN A N 13
ATOM 14419 C CA . ASN A 1 35 ? 5.695 4.913 3.954 1.00 0.00 35 ASN A CA 13
ATOM 14420 C C . ASN A 1 35 ? 4.624 5.993 3.826 1.00 0.00 35 ASN A C 13
ATOM 14421 O O . ASN A 1 35 ? 4.520 6.881 4.672 1.00 0.00 35 ASN A O 13
ATOM 14432 N N . CYS A 1 36 ? 3.831 5.909 2.764 1.00 0.00 36 CYS A N 13
ATOM 14433 C CA . CYS A 1 36 ? 2.768 6.878 2.525 1.00 0.00 36 CYS A CA 13
ATOM 14434 C C . CYS A 1 36 ? 1.700 6.793 3.612 1.00 0.00 36 CYS A C 13
ATOM 14435 O O . CYS A 1 36 ? 1.129 7.805 4.015 1.00 0.00 36 CYS A O 13
ATOM 14442 N N . GLY A 1 37 ? 1.436 5.578 4.081 1.00 0.00 37 GLY A N 13
ATOM 14443 C CA . GLY A 1 37 ? 0.438 5.383 5.116 1.00 0.00 37 GLY A CA 13
ATOM 14444 C C . GLY A 1 37 ? -0.975 5.385 4.567 1.00 0.00 37 GLY A C 13
ATOM 14445 O O . GLY A 1 37 ? -1.894 5.900 5.202 1.00 0.00 37 GLY A O 13
ATOM 14449 N N . ASN A 1 38 ? -1.149 4.807 3.383 1.00 0.00 38 ASN A N 13
ATOM 14450 C CA . ASN A 1 38 ? -2.460 4.747 2.747 1.00 0.00 38 ASN A CA 13
ATOM 14451 C C . ASN A 1 38 ? -3.045 3.341 2.841 1.00 0.00 38 ASN A C 13
ATOM 14452 O O . ASN A 1 38 ? -2.458 2.453 3.459 1.00 0.00 38 ASN A O 13
ATOM 14463 N N . SER A 1 39 ? -4.206 3.147 2.223 1.00 0.00 39 SER A N 13
ATOM 14464 C CA . SER A 1 39 ? -4.873 1.850 2.240 1.00 0.00 39 SER A CA 13
ATOM 14465 C C . SER A 1 39 ? -4.479 1.021 1.021 1.00 0.00 39 SER A C 13
ATOM 14466 O O . SER A 1 39 ? -4.312 1.551 -0.077 1.00 0.00 39 SER A O 13
ATOM 14474 N N . PHE A 1 40 ? -4.333 -0.284 1.224 1.00 0.00 40 PHE A N 13
ATOM 14475 C CA . PHE A 1 40 ? -3.958 -1.188 0.143 1.00 0.00 40 PHE A CA 13
ATOM 14476 C C . PHE A 1 40 ? -4.384 -2.619 0.458 1.00 0.00 40 PHE A C 13
ATOM 14477 O O . PHE A 1 40 ? -4.661 -2.958 1.609 1.00 0.00 40 PHE A O 13
ATOM 14494 N N . CYS A 1 41 ? -4.436 -3.455 -0.574 1.00 0.00 41 CYS A N 13
ATOM 14495 C CA . CYS A 1 41 ? -4.829 -4.849 -0.410 1.00 0.00 41 CYS A CA 13
ATOM 14496 C C . CYS A 1 41 ? -3.642 -5.702 0.029 1.00 0.00 41 CYS A C 13
ATOM 14497 O O . CYS A 1 41 ? -2.535 -5.196 0.211 1.00 0.00 41 CYS A O 13
ATOM 14504 N N . SER A 1 42 ? -3.882 -6.998 0.197 1.00 0.00 42 SER A N 13
ATOM 14505 C CA . SER A 1 42 ? -2.834 -7.921 0.618 1.00 0.00 42 SER A CA 13
ATOM 14506 C C . SER A 1 42 ? -1.993 -8.369 -0.574 1.00 0.00 42 SER A C 13
ATOM 14507 O O . SER A 1 42 ? -1.313 -9.393 -0.518 1.00 0.00 42 SER A O 13
ATOM 14515 N N . ARG A 1 43 ? -2.047 -7.594 -1.652 1.00 0.00 43 ARG A N 13
ATOM 14516 C CA . ARG A 1 43 ? -1.292 -7.910 -2.859 1.00 0.00 43 ARG A CA 13
ATOM 14517 C C . ARG A 1 43 ? -0.457 -6.714 -3.307 1.00 0.00 43 ARG A C 13
ATOM 14518 O O . ARG A 1 43 ? 0.595 -6.875 -3.926 1.00 0.00 43 ARG A O 13
ATOM 14539 N N . CYS A 1 44 ? -0.934 -5.515 -2.992 1.00 0.00 44 CYS A N 13
ATOM 14540 C CA . CYS A 1 44 ? -0.234 -4.291 -3.363 1.00 0.00 44 CYS A CA 13
ATOM 14541 C C . CYS A 1 44 ? 0.733 -3.863 -2.262 1.00 0.00 44 CYS A C 13
ATOM 14542 O O . CYS A 1 44 ? 1.827 -3.371 -2.540 1.00 0.00 44 CYS A O 13
ATOM 14549 N N . CYS A 1 45 ? 0.321 -4.054 -1.014 1.00 0.00 45 CYS A N 13
ATOM 14550 C CA . CYS A 1 45 ? 1.150 -3.688 0.129 1.00 0.00 45 CYS A CA 13
ATOM 14551 C C . CYS A 1 45 ? 2.033 -4.855 0.557 1.00 0.00 45 CYS A C 13
ATOM 14552 O O . CYS A 1 45 ? 2.207 -5.111 1.748 1.00 0.00 45 CYS A O 13
ATOM 14560 N N . SER A 1 46 ? 2.588 -5.561 -0.423 1.00 0.00 46 SER A N 13
ATOM 14561 C CA . SER A 1 46 ? 3.449 -6.706 -0.148 1.00 0.00 46 SER A CA 13
ATOM 14562 C C . SER A 1 46 ? 4.858 -6.466 -0.682 1.00 0.00 46 SER A C 13
ATOM 14563 O O . SER A 1 46 ? 5.481 -7.365 -1.247 1.00 0.00 46 SER A O 13
ATOM 14571 N N . PHE A 1 47 ? 5.354 -5.247 -0.500 1.00 0.00 47 PHE A N 13
ATOM 14572 C CA . PHE A 1 47 ? 6.689 -4.887 -0.963 1.00 0.00 47 PHE A CA 13
ATOM 14573 C C . PHE A 1 47 ? 7.587 -4.503 0.209 1.00 0.00 47 PHE A C 13
ATOM 14574 O O . PHE A 1 47 ? 7.343 -3.509 0.893 1.00 0.00 47 PHE A O 13
ATOM 14591 N N . LYS A 1 48 ? 8.627 -5.298 0.435 1.00 0.00 48 LYS A N 13
ATOM 14592 C CA . LYS A 1 48 ? 9.563 -5.043 1.523 1.00 0.00 48 LYS A CA 13
ATOM 14593 C C . LYS A 1 48 ? 10.567 -3.962 1.136 1.00 0.00 48 LYS A C 13
ATOM 14594 O O . LYS A 1 48 ? 11.152 -4.003 0.053 1.00 0.00 48 LYS A O 13
ATOM 14613 N N . VAL A 1 49 ? 10.762 -2.995 2.027 1.00 0.00 49 VAL A N 13
ATOM 14614 C CA . VAL A 1 49 ? 11.697 -1.904 1.779 1.00 0.00 49 VAL A CA 13
ATOM 14615 C C . VAL A 1 49 ? 12.320 -1.408 3.079 1.00 0.00 49 VAL A C 13
ATOM 14616 O O . VAL A 1 49 ? 11.726 -1.496 4.154 1.00 0.00 49 VAL A O 13
ATOM 14629 N N . PRO A 1 50 ? 13.546 -0.873 2.981 1.00 0.00 50 PRO A N 13
ATOM 14630 C CA . PRO A 1 50 ? 14.277 -0.351 4.140 1.00 0.00 50 PRO A CA 13
ATOM 14631 C C . PRO A 1 50 ? 13.655 0.929 4.688 1.00 0.00 50 PRO A C 13
ATOM 14632 O O . PRO A 1 50 ? 13.437 1.891 3.951 1.00 0.00 50 PRO A O 13
ATOM 14643 N N . LYS A 1 51 ? 13.372 0.935 5.986 1.00 0.00 51 LYS A N 13
ATOM 14644 C CA . LYS A 1 51 ? 12.777 2.097 6.635 1.00 0.00 51 LYS A CA 13
ATOM 14645 C C . LYS A 1 51 ? 13.855 3.013 7.205 1.00 0.00 51 LYS A C 13
ATOM 14646 O O . LYS A 1 51 ? 13.708 3.554 8.301 1.00 0.00 51 LYS A O 13
ATOM 14665 N N . SER A 1 52 ? 14.938 3.184 6.453 1.00 0.00 52 SER A N 13
ATOM 14666 C CA . SER A 1 52 ? 16.042 4.034 6.885 1.00 0.00 52 SER A CA 13
ATOM 14667 C C . SER A 1 52 ? 16.178 5.252 5.977 1.00 0.00 52 SER A C 13
ATOM 14668 O O . SER A 1 52 ? 16.310 6.381 6.449 1.00 0.00 52 SER A O 13
ATOM 14676 N N . SER A 1 53 ? 16.145 5.014 4.669 1.00 0.00 53 SER A N 13
ATOM 14677 C CA . SER A 1 53 ? 16.268 6.089 3.693 1.00 0.00 53 SER A CA 13
ATOM 14678 C C . SER A 1 53 ? 14.906 6.453 3.110 1.00 0.00 53 SER A C 13
ATOM 14679 O O . SER A 1 53 ? 14.573 6.063 1.991 1.00 0.00 53 SER A O 13
ATOM 14687 N N . MET A 1 54 ? 14.121 7.202 3.878 1.00 0.00 54 MET A N 13
ATOM 14688 C CA . MET A 1 54 ? 12.795 7.619 3.438 1.00 0.00 54 MET A CA 13
ATOM 14689 C C . MET A 1 54 ? 12.601 9.118 3.644 1.00 0.00 54 MET A C 13
ATOM 14690 O O . MET A 1 54 ? 12.334 9.856 2.696 1.00 0.00 54 MET A O 13
ATOM 14704 N N . GLY A 1 55 ? 12.735 9.562 4.890 1.00 0.00 55 GLY A N 13
ATOM 14705 C CA . GLY A 1 55 ? 12.570 10.971 5.197 1.00 0.00 55 GLY A CA 13
ATOM 14706 C C . GLY A 1 55 ? 13.444 11.419 6.352 1.00 0.00 55 GLY A C 13
ATOM 14707 O O . GLY A 1 55 ? 14.366 12.213 6.170 1.00 0.00 55 GLY A O 13
ATOM 14711 N N . ALA A 1 56 ? 13.154 10.909 7.545 1.00 0.00 56 ALA A N 13
ATOM 14712 C CA . ALA A 1 56 ? 13.920 11.261 8.733 1.00 0.00 56 ALA A CA 13
ATOM 14713 C C . ALA A 1 56 ? 13.627 10.300 9.880 1.00 0.00 56 ALA A C 13
ATOM 14714 O O . ALA A 1 56 ? 12.521 10.280 10.421 1.00 0.00 56 ALA A O 13
ATOM 14721 N N . THR A 1 57 ? 14.625 9.502 10.247 1.00 0.00 57 THR A N 13
ATOM 14722 C CA . THR A 1 57 ? 14.473 8.536 11.329 1.00 0.00 57 THR A CA 13
ATOM 14723 C C . THR A 1 57 ? 15.815 8.229 11.984 1.00 0.00 57 THR A C 13
ATOM 14724 O O . THR A 1 57 ? 16.848 8.190 11.316 1.00 0.00 57 THR A O 13
ATOM 14735 N N . ALA A 1 58 ? 15.792 8.012 13.295 1.00 0.00 58 ALA A N 13
ATOM 14736 C CA . ALA A 1 58 ? 17.007 7.705 14.040 1.00 0.00 58 ALA A CA 13
ATOM 14737 C C . ALA A 1 58 ? 17.816 6.615 13.346 1.00 0.00 58 ALA A C 13
ATOM 14738 O O . ALA A 1 58 ? 17.327 5.915 12.459 1.00 0.00 58 ALA A O 13
ATOM 14745 N N . PRO A 1 59 ? 19.084 6.466 13.756 1.00 0.00 59 PRO A N 13
ATOM 14746 C CA . PRO A 1 59 ? 19.988 5.462 13.187 1.00 0.00 59 PRO A CA 13
ATOM 14747 C C . PRO A 1 59 ? 19.593 4.041 13.573 1.00 0.00 59 PRO A C 13
ATOM 14748 O O . PRO A 1 59 ? 20.253 3.077 13.186 1.00 0.00 59 PRO A O 13
ATOM 14759 N N . GLU A 1 60 ? 18.512 3.919 14.337 1.00 0.00 60 GLU A N 13
ATOM 14760 C CA . GLU A 1 60 ? 18.030 2.614 14.775 1.00 0.00 60 GLU A CA 13
ATOM 14761 C C . GLU A 1 60 ? 17.505 1.803 13.593 1.00 0.00 60 GLU A C 13
ATOM 14762 O O . GLU A 1 60 ? 17.922 0.666 13.373 1.00 0.00 60 GLU A O 13
ATOM 14774 N N . ALA A 1 61 ? 16.588 2.397 12.837 1.00 0.00 61 ALA A N 13
ATOM 14775 C CA . ALA A 1 61 ? 16.007 1.731 11.678 1.00 0.00 61 ALA A CA 13
ATOM 14776 C C . ALA A 1 61 ? 17.000 1.673 10.523 1.00 0.00 61 ALA A C 13
ATOM 14777 O O . ALA A 1 61 ? 17.038 2.568 9.679 1.00 0.00 61 ALA A O 13
ATOM 14784 N N . GLN A 1 62 ? 17.804 0.614 10.492 1.00 0.00 62 GLN A N 13
ATOM 14785 C CA . GLN A 1 62 ? 18.799 0.441 9.441 1.00 0.00 62 GLN A CA 13
ATOM 14786 C C . GLN A 1 62 ? 18.481 -0.781 8.586 1.00 0.00 62 GLN A C 13
ATOM 14787 O O . GLN A 1 62 ? 18.158 -0.657 7.405 1.00 0.00 62 GLN A O 13
ATOM 14801 N N . ARG A 1 63 ? 18.575 -1.961 9.191 1.00 0.00 63 ARG A N 13
ATOM 14802 C CA . ARG A 1 63 ? 18.299 -3.206 8.485 1.00 0.00 63 ARG A CA 13
ATOM 14803 C C . ARG A 1 63 ? 16.800 -3.490 8.449 1.00 0.00 63 ARG A C 13
ATOM 14804 O O . ARG A 1 63 ? 16.299 -4.112 7.513 1.00 0.00 63 ARG A O 13
ATOM 14825 N N . GLU A 1 64 ? 16.092 -3.030 9.476 1.00 0.00 64 GLU A N 13
ATOM 14826 C CA . GLU A 1 64 ? 14.651 -3.236 9.561 1.00 0.00 64 GLU A CA 13
ATOM 14827 C C . GLU A 1 64 ? 14.004 -3.140 8.182 1.00 0.00 64 GLU A C 13
ATOM 14828 O O . GLU A 1 64 ? 14.443 -2.367 7.330 1.00 0.00 64 GLU A O 13
ATOM 14840 N N . THR A 1 65 ? 12.958 -3.933 7.969 1.00 0.00 65 THR A N 13
ATOM 14841 C CA . THR A 1 65 ? 12.252 -3.940 6.694 1.00 0.00 65 THR A CA 13
ATOM 14842 C C . THR A 1 65 ? 10.755 -3.734 6.894 1.00 0.00 65 THR A C 13
ATOM 14843 O O . THR A 1 65 ? 10.140 -4.369 7.751 1.00 0.00 65 THR A O 13
ATOM 14854 N N . VAL A 1 66 ? 10.173 -2.844 6.097 1.00 0.00 66 VAL A N 13
ATOM 14855 C CA . VAL A 1 66 ? 8.746 -2.556 6.185 1.00 0.00 66 VAL A CA 13
ATOM 14856 C C . VAL A 1 66 ? 8.037 -2.889 4.878 1.00 0.00 66 VAL A C 13
ATOM 14857 O O . VAL A 1 66 ? 8.667 -2.992 3.825 1.00 0.00 66 VAL A O 13
ATOM 14870 N N . PHE A 1 67 ? 6.720 -3.057 4.951 1.00 0.00 67 PHE A N 13
ATOM 14871 C CA . PHE A 1 67 ? 5.924 -3.379 3.773 1.00 0.00 67 PHE A CA 13
ATOM 14872 C C . PHE A 1 67 ? 5.185 -2.146 3.263 1.00 0.00 67 PHE A C 13
ATOM 14873 O O . PHE A 1 67 ? 4.346 -1.577 3.961 1.00 0.00 67 PHE A O 13
ATOM 14890 N N . VAL A 1 68 ? 5.503 -1.737 2.039 1.00 0.00 68 VAL A N 13
ATOM 14891 C CA . VAL A 1 68 ? 4.870 -0.572 1.433 1.00 0.00 68 VAL A CA 13
ATOM 14892 C C . VAL A 1 68 ? 3.991 -0.975 0.254 1.00 0.00 68 VAL A C 13
ATOM 14893 O O . VAL A 1 68 ? 3.868 -2.157 -0.067 1.00 0.00 68 VAL A O 13
ATOM 14906 N N . CYS A 1 69 ? 3.381 0.016 -0.388 1.00 0.00 69 CYS A N 13
ATOM 14907 C CA . CYS A 1 69 ? 2.513 -0.233 -1.532 1.00 0.00 69 CYS A CA 13
ATOM 14908 C C . CYS A 1 69 ? 3.288 -0.111 -2.841 1.00 0.00 69 CYS A C 13
ATOM 14909 O O . CYS A 1 69 ? 4.275 0.620 -2.923 1.00 0.00 69 CYS A O 13
ATOM 14916 N N . ALA A 1 70 ? 2.834 -0.831 -3.861 1.00 0.00 70 ALA A N 13
ATOM 14917 C CA . ALA A 1 70 ? 3.483 -0.801 -5.166 1.00 0.00 70 ALA A CA 13
ATOM 14918 C C . ALA A 1 70 ? 3.861 0.622 -5.559 1.00 0.00 70 ALA A C 13
ATOM 14919 O O . ALA A 1 70 ? 4.984 0.880 -5.991 1.00 0.00 70 ALA A O 13
ATOM 14926 N N . SER A 1 71 ? 2.915 1.544 -5.407 1.00 0.00 71 SER A N 13
ATOM 14927 C CA . SER A 1 71 ? 3.149 2.942 -5.750 1.00 0.00 71 SER A CA 13
ATOM 14928 C C . SER A 1 71 ? 4.426 3.457 -5.094 1.00 0.00 71 SER A C 13
ATOM 14929 O O . SER A 1 71 ? 5.234 4.135 -5.729 1.00 0.00 71 SER A O 13
ATOM 14937 N N . CYS A 1 72 ? 4.601 3.130 -3.818 1.00 0.00 72 CYS A N 13
ATOM 14938 C CA . CYS A 1 72 ? 5.779 3.559 -3.073 1.00 0.00 72 CYS A CA 13
ATOM 14939 C C . CYS A 1 72 ? 6.982 2.682 -3.407 1.00 0.00 72 CYS A C 13
ATOM 14940 O O . CYS A 1 72 ? 7.983 3.160 -3.940 1.00 0.00 72 CYS A O 13
ATOM 14947 N N . ASN A 1 73 ? 6.877 1.396 -3.089 1.00 0.00 73 ASN A N 13
ATOM 14948 C CA . ASN A 1 73 ? 7.956 0.452 -3.355 1.00 0.00 73 ASN A CA 13
ATOM 14949 C C . ASN A 1 73 ? 8.659 0.784 -4.668 1.00 0.00 73 ASN A C 13
ATOM 14950 O O . ASN A 1 73 ? 9.885 0.722 -4.760 1.00 0.00 73 ASN A O 13
ATOM 14961 N N . GLN A 1 74 ? 7.873 1.138 -5.680 1.00 0.00 74 GLN A N 13
ATOM 14962 C CA . GLN A 1 74 ? 8.421 1.480 -6.988 1.00 0.00 74 GLN A CA 13
ATOM 14963 C C . GLN A 1 74 ? 9.231 2.770 -6.918 1.00 0.00 74 GLN A C 13
ATOM 14964 O O . GLN A 1 74 ? 10.329 2.857 -7.468 1.00 0.00 74 GLN A O 13
ATOM 14978 N N . THR A 1 75 ? 8.682 3.772 -6.238 1.00 0.00 75 THR A N 13
ATOM 14979 C CA . THR A 1 75 ? 9.352 5.059 -6.098 1.00 0.00 75 THR A CA 13
ATOM 14980 C C . THR A 1 75 ? 10.628 4.927 -5.273 1.00 0.00 75 THR A C 13
ATOM 14981 O O . THR A 1 75 ? 11.673 5.468 -5.636 1.00 0.00 75 THR A O 13
ATOM 14992 N N . LEU A 1 76 ? 10.536 4.204 -4.162 1.00 0.00 76 LEU A N 13
ATOM 14993 C CA . LEU A 1 76 ? 11.684 4.000 -3.285 1.00 0.00 76 LEU A CA 13
ATOM 14994 C C . LEU A 1 76 ? 12.817 3.297 -4.027 1.00 0.00 76 LEU A C 13
ATOM 14995 O O . LEU A 1 76 ? 13.966 3.737 -3.985 1.00 0.00 76 LEU A O 13
ATOM 15011 N N . SER A 1 77 ? 12.485 2.204 -4.705 1.00 0.00 77 SER A N 13
ATOM 15012 C CA . SER A 1 77 ? 13.474 1.439 -5.455 1.00 0.00 77 SER A CA 13
ATOM 15013 C C . SER A 1 77 ? 14.284 2.350 -6.373 1.00 0.00 77 SER A C 13
ATOM 15014 O O . SER A 1 77 ? 15.497 2.192 -6.511 1.00 0.00 77 SER A O 13
ATOM 15022 N N . LYS A 1 78 ? 13.603 3.304 -6.999 1.00 0.00 78 LYS A N 13
ATOM 15023 C CA . LYS A 1 78 ? 14.257 4.243 -7.903 1.00 0.00 78 LYS A CA 13
ATOM 15024 C C . LYS A 1 78 ? 14.612 5.538 -7.179 1.00 0.00 78 LYS A C 13
ATOM 15025 O O . LYS A 1 78 ? 14.402 6.631 -7.705 1.00 0.00 78 LYS A O 13
ATOM 15044 N N . SER A 1 79 ? 15.151 5.407 -5.972 1.00 0.00 79 SER A N 13
ATOM 15045 C CA . SER A 1 79 ? 15.533 6.567 -5.175 1.00 0.00 79 SER A CA 13
ATOM 15046 C C . SER A 1 79 ? 16.978 6.967 -5.456 1.00 0.00 79 SER A C 13
ATOM 15047 O O . SER A 1 79 ? 17.898 6.543 -4.757 1.00 0.00 79 SER A O 13
ATOM 15055 N N . GLY A 1 80 ? 17.170 7.787 -6.485 1.00 0.00 80 GLY A N 13
ATOM 15056 C CA . GLY A 1 80 ? 18.505 8.230 -6.841 1.00 0.00 80 GLY A CA 13
ATOM 15057 C C . GLY A 1 80 ? 18.930 9.466 -6.072 1.00 0.00 80 GLY A C 13
ATOM 15058 O O . GLY A 1 80 ? 18.684 9.592 -4.872 1.00 0.00 80 GLY A O 13
ATOM 15062 N N . PRO A 1 81 ? 19.585 10.405 -6.770 1.00 0.00 81 PRO A N 13
ATOM 15063 C CA . PRO A 1 81 ? 20.060 11.654 -6.165 1.00 0.00 81 PRO A CA 13
ATOM 15064 C C . PRO A 1 81 ? 18.915 12.589 -5.792 1.00 0.00 81 PRO A C 13
ATOM 15065 O O . PRO A 1 81 ? 18.878 13.130 -4.687 1.00 0.00 81 PRO A O 13
ATOM 15076 N N . SER A 1 82 ? 17.982 12.775 -6.721 1.00 0.00 82 SER A N 13
ATOM 15077 C CA . SER A 1 82 ? 16.838 13.648 -6.491 1.00 0.00 82 SER A CA 13
ATOM 15078 C C . SER A 1 82 ? 15.929 13.079 -5.405 1.00 0.00 82 SER A C 13
ATOM 15079 O O . SER A 1 82 ? 15.028 12.289 -5.685 1.00 0.00 82 SER A O 13
ATOM 15087 N N . SER A 1 83 ? 16.175 13.486 -4.164 1.00 0.00 83 SER A N 13
ATOM 15088 C CA . SER A 1 83 ? 15.383 13.014 -3.034 1.00 0.00 83 SER A CA 13
ATOM 15089 C C . SER A 1 83 ? 14.737 14.184 -2.297 1.00 0.00 83 SER A C 13
ATOM 15090 O O . SER A 1 83 ? 13.530 14.193 -2.061 1.00 0.00 83 SER A O 13
ATOM 15098 N N . GLY A 1 84 ? 15.553 15.170 -1.935 1.00 0.00 84 GLY A N 13
ATOM 15099 C CA . GLY A 1 84 ? 15.044 16.331 -1.229 1.00 0.00 84 GLY A CA 13
ATOM 15100 C C . GLY A 1 84 ? 16.108 17.010 -0.388 1.00 0.00 84 GLY A C 13
ATOM 15101 O O . GLY A 1 84 ? 17.175 17.326 -0.913 1.00 0.00 84 GLY A O 13
ATOM 15107 N N . GLY A 1 1 ? -13.169 40.701 -12.690 1.00 0.00 1 GLY A N 14
ATOM 15108 C CA . GLY A 1 1 ? -11.958 39.978 -12.350 1.00 0.00 1 GLY A CA 14
ATOM 15109 C C . GLY A 1 1 ? -12.211 38.502 -12.114 1.00 0.00 1 GLY A C 14
ATOM 15110 O O . GLY A 1 1 ? -13.070 38.132 -11.314 1.00 0.00 1 GLY A O 14
ATOM 15114 N N . SER A 1 2 ? -11.461 37.655 -12.813 1.00 0.00 2 SER A N 14
ATOM 15115 C CA . SER A 1 2 ? -11.612 36.211 -12.679 1.00 0.00 2 SER A CA 14
ATOM 15116 C C . SER A 1 2 ? -10.829 35.692 -11.477 1.00 0.00 2 SER A C 14
ATOM 15117 O O . SER A 1 2 ? -9.599 35.664 -11.489 1.00 0.00 2 SER A O 14
ATOM 15125 N N . SER A 1 3 ? -11.553 35.282 -10.440 1.00 0.00 3 SER A N 14
ATOM 15126 C CA . SER A 1 3 ? -10.927 34.767 -9.228 1.00 0.00 3 SER A CA 14
ATOM 15127 C C . SER A 1 3 ? -11.821 33.730 -8.554 1.00 0.00 3 SER A C 14
ATOM 15128 O O . SER A 1 3 ? -12.938 33.473 -9.000 1.00 0.00 3 SER A O 14
ATOM 15136 N N . GLY A 1 4 ? -11.318 33.136 -7.476 1.00 0.00 4 GLY A N 14
ATOM 15137 C CA . GLY A 1 4 ? -12.083 32.134 -6.757 1.00 0.00 4 GLY A CA 14
ATOM 15138 C C . GLY A 1 4 ? -12.052 30.781 -7.440 1.00 0.00 4 GLY A C 14
ATOM 15139 O O . GLY A 1 4 ? -11.651 30.672 -8.598 1.00 0.00 4 GLY A O 14
ATOM 15143 N N . SER A 1 5 ? -12.476 29.747 -6.720 1.00 0.00 5 SER A N 14
ATOM 15144 C CA . SER A 1 5 ? -12.490 28.393 -7.262 1.00 0.00 5 SER A CA 14
ATOM 15145 C C . SER A 1 5 ? -13.576 27.553 -6.598 1.00 0.00 5 SER A C 14
ATOM 15146 O O . SER A 1 5 ? -13.864 27.716 -5.412 1.00 0.00 5 SER A O 14
ATOM 15154 N N . SER A 1 6 ? -14.176 26.653 -7.371 1.00 0.00 6 SER A N 14
ATOM 15155 C CA . SER A 1 6 ? -15.234 25.790 -6.860 1.00 0.00 6 SER A CA 14
ATOM 15156 C C . SER A 1 6 ? -14.647 24.551 -6.190 1.00 0.00 6 SER A C 14
ATOM 15157 O O . SER A 1 6 ? -14.870 24.308 -5.004 1.00 0.00 6 SER A O 14
ATOM 15165 N N . GLY A 1 7 ? -13.895 23.770 -6.959 1.00 0.00 7 GLY A N 14
ATOM 15166 C CA . GLY A 1 7 ? -13.287 22.565 -6.424 1.00 0.00 7 GLY A CA 14
ATOM 15167 C C . GLY A 1 7 ? -13.557 21.348 -7.285 1.00 0.00 7 GLY A C 14
ATOM 15168 O O . GLY A 1 7 ? -14.148 20.371 -6.824 1.00 0.00 7 GLY A O 14
ATOM 15172 N N . ARG A 1 8 ? -13.126 21.405 -8.541 1.00 0.00 8 ARG A N 14
ATOM 15173 C CA . ARG A 1 8 ? -13.327 20.300 -9.470 1.00 0.00 8 ARG A CA 14
ATOM 15174 C C . ARG A 1 8 ? -12.564 19.060 -9.012 1.00 0.00 8 ARG A C 14
ATOM 15175 O O . ARG A 1 8 ? -11.334 19.056 -8.971 1.00 0.00 8 ARG A O 14
ATOM 15196 N N . TYR A 1 9 ? -13.303 18.010 -8.670 1.00 0.00 9 TYR A N 14
ATOM 15197 C CA . TYR A 1 9 ? -12.697 16.766 -8.213 1.00 0.00 9 TYR A CA 14
ATOM 15198 C C . TYR A 1 9 ? -13.712 15.627 -8.228 1.00 0.00 9 TYR A C 14
ATOM 15199 O O . TYR A 1 9 ? -14.877 15.795 -7.864 1.00 0.00 9 TYR A O 14
ATOM 15217 N N . PRO A 1 10 ? -13.262 14.439 -8.658 1.00 0.00 10 PRO A N 14
ATOM 15218 C CA . PRO A 1 10 ? -14.114 13.249 -8.730 1.00 0.00 10 PRO A CA 14
ATOM 15219 C C . PRO A 1 10 ? -14.486 12.718 -7.349 1.00 0.00 10 PRO A C 14
ATOM 15220 O O . PRO A 1 10 ? -13.672 12.085 -6.676 1.00 0.00 10 PRO A O 14
ATOM 15231 N N . THR A 1 11 ? -15.721 12.979 -6.932 1.00 0.00 11 THR A N 14
ATOM 15232 C CA . THR A 1 11 ? -16.200 12.529 -5.632 1.00 0.00 11 THR A CA 14
ATOM 15233 C C . THR A 1 11 ? -17.007 11.242 -5.759 1.00 0.00 11 THR A C 14
ATOM 15234 O O . THR A 1 11 ? -17.834 11.103 -6.660 1.00 0.00 11 THR A O 14
ATOM 15245 N N . ASN A 1 12 ? -16.762 10.303 -4.851 1.00 0.00 12 ASN A N 14
ATOM 15246 C CA . ASN A 1 12 ? -17.467 9.026 -4.863 1.00 0.00 12 ASN A CA 14
ATOM 15247 C C . ASN A 1 12 ? -17.100 8.191 -3.639 1.00 0.00 12 ASN A C 14
ATOM 15248 O O . ASN A 1 12 ? -15.986 8.281 -3.125 1.00 0.00 12 ASN A O 14
ATOM 15259 N N . ASN A 1 13 ? -18.046 7.379 -3.179 1.00 0.00 13 ASN A N 14
ATOM 15260 C CA . ASN A 1 13 ? -17.823 6.528 -2.015 1.00 0.00 13 ASN A CA 14
ATOM 15261 C C . ASN A 1 13 ? -16.398 5.984 -2.005 1.00 0.00 13 ASN A C 14
ATOM 15262 O O . ASN A 1 13 ? -15.822 5.703 -3.056 1.00 0.00 13 ASN A O 14
ATOM 15273 N N . PHE A 1 14 ? -15.836 5.836 -0.810 1.00 0.00 14 PHE A N 14
ATOM 15274 C CA . PHE A 1 14 ? -14.478 5.325 -0.662 1.00 0.00 14 PHE A CA 14
ATOM 15275 C C . PHE A 1 14 ? -14.478 3.980 0.059 1.00 0.00 14 PHE A C 14
ATOM 15276 O O . PHE A 1 14 ? -15.523 3.496 0.491 1.00 0.00 14 PHE A O 14
ATOM 15293 N N . GLY A 1 15 ? -13.298 3.382 0.183 1.00 0.00 15 GLY A N 14
ATOM 15294 C CA . GLY A 1 15 ? -13.183 2.098 0.851 1.00 0.00 15 GLY A CA 14
ATOM 15295 C C . GLY A 1 15 ? -12.591 1.029 -0.046 1.00 0.00 15 GLY A C 14
ATOM 15296 O O . GLY A 1 15 ? -13.004 -0.129 0.002 1.00 0.00 15 GLY A O 14
ATOM 15300 N N . ASN A 1 16 ? -11.622 1.418 -0.868 1.00 0.00 16 ASN A N 14
ATOM 15301 C CA . ASN A 1 16 ? -10.974 0.484 -1.781 1.00 0.00 16 ASN A CA 14
ATOM 15302 C C . ASN A 1 16 ? -9.467 0.721 -1.822 1.00 0.00 16 ASN A C 14
ATOM 15303 O O . ASN A 1 16 ? -8.973 1.734 -1.328 1.00 0.00 16 ASN A O 14
ATOM 15314 N N . CYS A 1 17 ? -8.742 -0.221 -2.416 1.00 0.00 17 CYS A N 14
ATOM 15315 C CA . CYS A 1 17 ? -7.292 -0.117 -2.523 1.00 0.00 17 CYS A CA 14
ATOM 15316 C C . CYS A 1 17 ? -6.893 1.108 -3.341 1.00 0.00 17 CYS A C 14
ATOM 15317 O O . CYS A 1 17 ? -7.561 1.464 -4.313 1.00 0.00 17 CYS A O 14
ATOM 15324 N N . THR A 1 18 ? -5.799 1.749 -2.942 1.00 0.00 18 THR A N 14
ATOM 15325 C CA . THR A 1 18 ? -5.312 2.934 -3.637 1.00 0.00 18 THR A CA 14
ATOM 15326 C C . THR A 1 18 ? -4.282 2.564 -4.698 1.00 0.00 18 THR A C 14
ATOM 15327 O O . THR A 1 18 ? -3.514 3.411 -5.154 1.00 0.00 18 THR A O 14
ATOM 15338 N N . GLY A 1 19 ? -4.271 1.293 -5.088 1.00 0.00 19 GLY A N 14
ATOM 15339 C CA . GLY A 1 19 ? -3.331 0.834 -6.094 1.00 0.00 19 GLY A CA 14
ATOM 15340 C C . GLY A 1 19 ? -4.015 0.132 -7.250 1.00 0.00 19 GLY A C 14
ATOM 15341 O O . GLY A 1 19 ? -3.748 0.431 -8.414 1.00 0.00 19 GLY A O 14
ATOM 15345 N N . CYS A 1 20 ? -4.900 -0.806 -6.929 1.00 0.00 20 CYS A N 14
ATOM 15346 C CA . CYS A 1 20 ? -5.624 -1.556 -7.949 1.00 0.00 20 CYS A CA 14
ATOM 15347 C C . CYS A 1 20 ? -7.103 -1.177 -7.955 1.00 0.00 20 CYS A C 14
ATOM 15348 O O . CYS A 1 20 ? -7.817 -1.438 -8.924 1.00 0.00 20 CYS A O 14
ATOM 15355 N N . SER A 1 21 ? -7.555 -0.561 -6.868 1.00 0.00 21 SER A N 14
ATOM 15356 C CA . SER A 1 21 ? -8.948 -0.150 -6.746 1.00 0.00 21 SER A CA 14
ATOM 15357 C C . SER A 1 21 ? -9.857 -1.360 -6.552 1.00 0.00 21 SER A C 14
ATOM 15358 O O . SER A 1 21 ? -10.931 -1.445 -7.148 1.00 0.00 21 SER A O 14
ATOM 15366 N N . ALA A 1 22 ? -9.418 -2.294 -5.715 1.00 0.00 22 ALA A N 14
ATOM 15367 C CA . ALA A 1 22 ? -10.191 -3.499 -5.441 1.00 0.00 22 ALA A CA 14
ATOM 15368 C C . ALA A 1 22 ? -10.804 -3.451 -4.046 1.00 0.00 22 ALA A C 14
ATOM 15369 O O . ALA A 1 22 ? -10.102 -3.577 -3.042 1.00 0.00 22 ALA A O 14
ATOM 15376 N N . THR A 1 23 ? -12.120 -3.268 -3.988 1.00 0.00 23 THR A N 14
ATOM 15377 C CA . THR A 1 23 ? -12.828 -3.202 -2.716 1.00 0.00 23 THR A CA 14
ATOM 15378 C C . THR A 1 23 ? -12.550 -4.437 -1.868 1.00 0.00 23 THR A C 14
ATOM 15379 O O . THR A 1 23 ? -12.383 -5.538 -2.392 1.00 0.00 23 THR A O 14
ATOM 15390 N N . PHE A 1 24 ? -12.501 -4.247 -0.553 1.00 0.00 24 PHE A N 14
ATOM 15391 C CA . PHE A 1 24 ? -12.243 -5.347 0.369 1.00 0.00 24 PHE A CA 14
ATOM 15392 C C . PHE A 1 24 ? -13.540 -5.840 1.004 1.00 0.00 24 PHE A C 14
ATOM 15393 O O . PHE A 1 24 ? -14.276 -5.067 1.618 1.00 0.00 24 PHE A O 14
ATOM 15410 N N . SER A 1 25 ? -13.813 -7.132 0.852 1.00 0.00 25 SER A N 14
ATOM 15411 C CA . SER A 1 25 ? -15.023 -7.728 1.406 1.00 0.00 25 SER A CA 14
ATOM 15412 C C . SER A 1 25 ? -14.678 -8.770 2.466 1.00 0.00 25 SER A C 14
ATOM 15413 O O . SER A 1 25 ? -14.987 -8.599 3.645 1.00 0.00 25 SER A O 14
ATOM 15421 N N . VAL A 1 26 ? -14.036 -9.852 2.037 1.00 0.00 26 VAL A N 14
ATOM 15422 C CA . VAL A 1 26 ? -13.647 -10.922 2.947 1.00 0.00 26 VAL A CA 14
ATOM 15423 C C . VAL A 1 26 ? -12.154 -11.214 2.847 1.00 0.00 26 VAL A C 14
ATOM 15424 O O . VAL A 1 26 ? -11.585 -11.896 3.700 1.00 0.00 26 VAL A O 14
ATOM 15437 N N . LEU A 1 27 ? -11.524 -10.693 1.800 1.00 0.00 27 LEU A N 14
ATOM 15438 C CA . LEU A 1 27 ? -10.096 -10.897 1.588 1.00 0.00 27 LEU A CA 14
ATOM 15439 C C . LEU A 1 27 ? -9.366 -9.562 1.473 1.00 0.00 27 LEU A C 14
ATOM 15440 O O . LEU A 1 27 ? -9.978 -8.498 1.568 1.00 0.00 27 LEU A O 14
ATOM 15456 N N . LYS A 1 28 ? -8.055 -9.626 1.266 1.00 0.00 28 LYS A N 14
ATOM 15457 C CA . LYS A 1 28 ? -7.241 -8.424 1.134 1.00 0.00 28 LYS A CA 14
ATOM 15458 C C . LYS A 1 28 ? -7.409 -7.517 2.350 1.00 0.00 28 LYS A C 14
ATOM 15459 O O . LYS A 1 28 ? -7.637 -6.315 2.214 1.00 0.00 28 LYS A O 14
ATOM 15478 N N . LYS A 1 29 ? -7.294 -8.101 3.538 1.00 0.00 29 LYS A N 14
ATOM 15479 C CA . LYS A 1 29 ? -7.430 -7.346 4.778 1.00 0.00 29 LYS A CA 14
ATOM 15480 C C . LYS A 1 29 ? -6.883 -5.932 4.617 1.00 0.00 29 LYS A C 14
ATOM 15481 O O . LYS A 1 29 ? -5.701 -5.742 4.325 1.00 0.00 29 LYS A O 14
ATOM 15500 N N . ARG A 1 30 ? -7.748 -4.942 4.810 1.00 0.00 30 ARG A N 14
ATOM 15501 C CA . ARG A 1 30 ? -7.351 -3.544 4.686 1.00 0.00 30 ARG A CA 14
ATOM 15502 C C . ARG A 1 30 ? -5.966 -3.318 5.285 1.00 0.00 30 ARG A C 14
ATOM 15503 O O . ARG A 1 30 ? -5.822 -3.153 6.497 1.00 0.00 30 ARG A O 14
ATOM 15524 N N . ARG A 1 31 ? -4.950 -3.312 4.428 1.00 0.00 31 ARG A N 14
ATOM 15525 C CA . ARG A 1 31 ? -3.577 -3.108 4.873 1.00 0.00 31 ARG A CA 14
ATOM 15526 C C . ARG A 1 31 ? -3.180 -1.639 4.757 1.00 0.00 31 ARG A C 14
ATOM 15527 O O . ARG A 1 31 ? -3.667 -0.921 3.884 1.00 0.00 31 ARG A O 14
ATOM 15548 N N . SER A 1 32 ? -2.294 -1.198 5.645 1.00 0.00 32 SER A N 14
ATOM 15549 C CA . SER A 1 32 ? -1.836 0.186 5.645 1.00 0.00 32 SER A CA 14
ATOM 15550 C C . SER A 1 32 ? -0.358 0.269 5.277 1.00 0.00 32 SER A C 14
ATOM 15551 O O . SER A 1 32 ? 0.477 -0.432 5.850 1.00 0.00 32 SER A O 14
ATOM 15559 N N . CYS A 1 33 ? -0.041 1.131 4.316 1.00 0.00 33 CYS A N 14
ATOM 15560 C CA . CYS A 1 33 ? 1.336 1.307 3.870 1.00 0.00 33 CYS A CA 14
ATOM 15561 C C . CYS A 1 33 ? 2.219 1.803 5.011 1.00 0.00 33 CYS A C 14
ATOM 15562 O O . CYS A 1 33 ? 1.722 2.259 6.041 1.00 0.00 33 CYS A O 14
ATOM 15569 N N . SER A 1 34 ? 3.531 1.710 4.820 1.00 0.00 34 SER A N 14
ATOM 15570 C CA . SER A 1 34 ? 4.484 2.145 5.835 1.00 0.00 34 SER A CA 14
ATOM 15571 C C . SER A 1 34 ? 5.074 3.506 5.477 1.00 0.00 34 SER A C 14
ATOM 15572 O O . SER A 1 34 ? 5.411 4.298 6.356 1.00 0.00 34 SER A O 14
ATOM 15580 N N . ASN A 1 35 ? 5.195 3.769 4.180 1.00 0.00 35 ASN A N 14
ATOM 15581 C CA . ASN A 1 35 ? 5.745 5.033 3.705 1.00 0.00 35 ASN A CA 14
ATOM 15582 C C . ASN A 1 35 ? 4.651 6.089 3.580 1.00 0.00 35 ASN A C 14
ATOM 15583 O O . ASN A 1 35 ? 4.555 7.000 4.403 1.00 0.00 35 ASN A O 14
ATOM 15594 N N . CYS A 1 36 ? 3.828 5.960 2.544 1.00 0.00 36 CYS A N 14
ATOM 15595 C CA . CYS A 1 36 ? 2.740 6.902 2.310 1.00 0.00 36 CYS A CA 14
ATOM 15596 C C . CYS A 1 36 ? 1.707 6.829 3.430 1.00 0.00 36 CYS A C 14
ATOM 15597 O O . CYS A 1 36 ? 1.102 7.835 3.797 1.00 0.00 36 CYS A O 14
ATOM 15604 N N . GLY A 1 37 ? 1.510 5.630 3.969 1.00 0.00 37 GLY A N 14
ATOM 15605 C CA . GLY A 1 37 ? 0.549 5.447 5.041 1.00 0.00 37 GLY A CA 14
ATOM 15606 C C . GLY A 1 37 ? -0.882 5.429 4.541 1.00 0.00 37 GLY A C 14
ATOM 15607 O O . GLY A 1 37 ? -1.780 5.959 5.193 1.00 0.00 37 GLY A O 14
ATOM 15611 N N . ASN A 1 38 ? -1.093 4.818 3.380 1.00 0.00 38 ASN A N 14
ATOM 15612 C CA . ASN A 1 38 ? -2.425 4.734 2.792 1.00 0.00 38 ASN A CA 14
ATOM 15613 C C . ASN A 1 38 ? -2.967 3.310 2.870 1.00 0.00 38 ASN A C 14
ATOM 15614 O O . ASN A 1 38 ? -2.306 2.412 3.392 1.00 0.00 38 ASN A O 14
ATOM 15625 N N . SER A 1 39 ? -4.172 3.112 2.347 1.00 0.00 39 SER A N 14
ATOM 15626 C CA . SER A 1 39 ? -4.804 1.798 2.360 1.00 0.00 39 SER A CA 14
ATOM 15627 C C . SER A 1 39 ? -4.455 1.014 1.098 1.00 0.00 39 SER A C 14
ATOM 15628 O O . SER A 1 39 ? -4.330 1.585 0.014 1.00 0.00 39 SER A O 14
ATOM 15636 N N . PHE A 1 40 ? -4.299 -0.297 1.247 1.00 0.00 40 PHE A N 14
ATOM 15637 C CA . PHE A 1 40 ? -3.963 -1.160 0.121 1.00 0.00 40 PHE A CA 14
ATOM 15638 C C . PHE A 1 40 ? -4.357 -2.606 0.408 1.00 0.00 40 PHE A C 14
ATOM 15639 O O . PHE A 1 40 ? -4.596 -2.981 1.556 1.00 0.00 40 PHE A O 14
ATOM 15656 N N . CYS A 1 41 ? -4.423 -3.414 -0.645 1.00 0.00 41 CYS A N 14
ATOM 15657 C CA . CYS A 1 41 ? -4.789 -4.819 -0.509 1.00 0.00 41 CYS A CA 14
ATOM 15658 C C . CYS A 1 41 ? -3.575 -5.664 -0.134 1.00 0.00 41 CYS A C 14
ATOM 15659 O O . CYS A 1 41 ? -2.461 -5.151 -0.017 1.00 0.00 41 CYS A O 14
ATOM 15666 N N . SER A 1 42 ? -3.798 -6.960 0.053 1.00 0.00 42 SER A N 14
ATOM 15667 C CA . SER A 1 42 ? -2.723 -7.876 0.419 1.00 0.00 42 SER A CA 14
ATOM 15668 C C . SER A 1 42 ? -1.856 -8.207 -0.792 1.00 0.00 42 SER A C 14
ATOM 15669 O O . SER A 1 42 ? -0.940 -9.025 -0.708 1.00 0.00 42 SER A O 14
ATOM 15677 N N . ARG A 1 43 ? -2.153 -7.566 -1.918 1.00 0.00 43 ARG A N 14
ATOM 15678 C CA . ARG A 1 43 ? -1.403 -7.792 -3.147 1.00 0.00 43 ARG A CA 14
ATOM 15679 C C . ARG A 1 43 ? -0.507 -6.598 -3.465 1.00 0.00 43 ARG A C 14
ATOM 15680 O O . ARG A 1 43 ? 0.558 -6.750 -4.064 1.00 0.00 43 ARG A O 14
ATOM 15701 N N . CYS A 1 44 ? -0.946 -5.411 -3.060 1.00 0.00 44 CYS A N 14
ATOM 15702 C CA . CYS A 1 44 ? -0.186 -4.191 -3.302 1.00 0.00 44 CYS A CA 14
ATOM 15703 C C . CYS A 1 44 ? 0.756 -3.897 -2.138 1.00 0.00 44 CYS A C 14
ATOM 15704 O O . CYS A 1 44 ? 1.875 -3.423 -2.336 1.00 0.00 44 CYS A O 14
ATOM 15711 N N . CYS A 1 45 ? 0.296 -4.183 -0.925 1.00 0.00 45 CYS A N 14
ATOM 15712 C CA . CYS A 1 45 ? 1.097 -3.950 0.271 1.00 0.00 45 CYS A CA 14
ATOM 15713 C C . CYS A 1 45 ? 1.962 -5.164 0.592 1.00 0.00 45 CYS A C 14
ATOM 15714 O O . CYS A 1 45 ? 2.045 -5.594 1.742 1.00 0.00 45 CYS A O 14
ATOM 15722 N N . SER A 1 46 ? 2.605 -5.714 -0.434 1.00 0.00 46 SER A N 14
ATOM 15723 C CA . SER A 1 46 ? 3.460 -6.882 -0.262 1.00 0.00 46 SER A CA 14
ATOM 15724 C C . SER A 1 46 ? 4.879 -6.592 -0.742 1.00 0.00 46 SER A C 14
ATOM 15725 O O . SER A 1 46 ? 5.502 -7.418 -1.409 1.00 0.00 46 SER A O 14
ATOM 15733 N N . PHE A 1 47 ? 5.384 -5.413 -0.396 1.00 0.00 47 PHE A N 14
ATOM 15734 C CA . PHE A 1 47 ? 6.729 -5.011 -0.791 1.00 0.00 47 PHE A CA 14
ATOM 15735 C C . PHE A 1 47 ? 7.566 -4.640 0.429 1.00 0.00 47 PHE A C 14
ATOM 15736 O O . PHE A 1 47 ? 7.228 -3.718 1.171 1.00 0.00 47 PHE A O 14
ATOM 15753 N N . LYS A 1 48 ? 8.660 -5.367 0.632 1.00 0.00 48 LYS A N 14
ATOM 15754 C CA . LYS A 1 48 ? 9.548 -5.116 1.761 1.00 0.00 48 LYS A CA 14
ATOM 15755 C C . LYS A 1 48 ? 10.643 -4.124 1.382 1.00 0.00 48 LYS A C 14
ATOM 15756 O O . LYS A 1 48 ? 11.450 -4.387 0.490 1.00 0.00 48 LYS A O 14
ATOM 15775 N N . VAL A 1 49 ? 10.668 -2.985 2.066 1.00 0.00 49 VAL A N 14
ATOM 15776 C CA . VAL A 1 49 ? 11.666 -1.956 1.803 1.00 0.00 49 VAL A CA 14
ATOM 15777 C C . VAL A 1 49 ? 12.196 -1.359 3.102 1.00 0.00 49 VAL A C 14
ATOM 15778 O O . VAL A 1 49 ? 11.502 -1.305 4.118 1.00 0.00 49 VAL A O 14
ATOM 15791 N N . PRO A 1 50 ? 13.456 -0.899 3.071 1.00 0.00 50 PRO A N 14
ATOM 15792 C CA . PRO A 1 50 ? 14.107 -0.297 4.238 1.00 0.00 50 PRO A CA 14
ATOM 15793 C C . PRO A 1 50 ? 13.515 1.063 4.595 1.00 0.00 50 PRO A C 14
ATOM 15794 O O . PRO A 1 50 ? 13.368 1.932 3.736 1.00 0.00 50 PRO A O 14
ATOM 15805 N N . LYS A 1 51 ? 13.178 1.240 5.868 1.00 0.00 51 LYS A N 14
ATOM 15806 C CA . LYS A 1 51 ? 12.603 2.495 6.339 1.00 0.00 51 LYS A CA 14
ATOM 15807 C C . LYS A 1 51 ? 13.699 3.485 6.721 1.00 0.00 51 LYS A C 14
ATOM 15808 O O . LYS A 1 51 ? 13.516 4.698 6.618 1.00 0.00 51 LYS A O 14
ATOM 15827 N N . SER A 1 52 ? 14.838 2.960 7.161 1.00 0.00 52 SER A N 14
ATOM 15828 C CA . SER A 1 52 ? 15.962 3.799 7.560 1.00 0.00 52 SER A CA 14
ATOM 15829 C C . SER A 1 52 ? 16.418 4.683 6.403 1.00 0.00 52 SER A C 14
ATOM 15830 O O . SER A 1 52 ? 16.854 5.816 6.608 1.00 0.00 52 SER A O 14
ATOM 15838 N N . SER A 1 53 ? 16.313 4.157 5.187 1.00 0.00 53 SER A N 14
ATOM 15839 C CA . SER A 1 53 ? 16.718 4.896 3.997 1.00 0.00 53 SER A CA 14
ATOM 15840 C C . SER A 1 53 ? 15.517 5.577 3.347 1.00 0.00 53 SER A C 14
ATOM 15841 O O . SER A 1 53 ? 15.289 5.442 2.145 1.00 0.00 53 SER A O 14
ATOM 15849 N N . MET A 1 54 ? 14.754 6.310 4.151 1.00 0.00 54 MET A N 14
ATOM 15850 C CA . MET A 1 54 ? 13.577 7.014 3.654 1.00 0.00 54 MET A CA 14
ATOM 15851 C C . MET A 1 54 ? 13.748 8.524 3.793 1.00 0.00 54 MET A C 14
ATOM 15852 O O . MET A 1 54 ? 12.787 9.245 4.055 1.00 0.00 54 MET A O 14
ATOM 15866 N N . GLY A 1 55 ? 14.979 8.994 3.617 1.00 0.00 55 GLY A N 14
ATOM 15867 C CA . GLY A 1 55 ? 15.253 10.415 3.727 1.00 0.00 55 GLY A CA 14
ATOM 15868 C C . GLY A 1 55 ? 15.596 10.831 5.144 1.00 0.00 55 GLY A C 14
ATOM 15869 O O . GLY A 1 55 ? 16.762 11.047 5.470 1.00 0.00 55 GLY A O 14
ATOM 15873 N N . ALA A 1 56 ? 14.576 10.946 5.988 1.00 0.00 56 ALA A N 14
ATOM 15874 C CA . ALA A 1 56 ? 14.775 11.338 7.378 1.00 0.00 56 ALA A CA 14
ATOM 15875 C C . ALA A 1 56 ? 13.979 10.442 8.321 1.00 0.00 56 ALA A C 14
ATOM 15876 O O . ALA A 1 56 ? 12.754 10.354 8.225 1.00 0.00 56 ALA A O 14
ATOM 15883 N N . THR A 1 57 ? 14.682 9.778 9.233 1.00 0.00 57 THR A N 14
ATOM 15884 C CA . THR A 1 57 ? 14.041 8.887 10.192 1.00 0.00 57 THR A CA 14
ATOM 15885 C C . THR A 1 57 ? 14.804 8.860 11.512 1.00 0.00 57 THR A C 14
ATOM 15886 O O . THR A 1 57 ? 16.030 8.962 11.533 1.00 0.00 57 THR A O 14
ATOM 15897 N N . ALA A 1 58 ? 14.070 8.722 12.611 1.00 0.00 58 ALA A N 14
ATOM 15898 C CA . ALA A 1 58 ? 14.678 8.679 13.935 1.00 0.00 58 ALA A CA 14
ATOM 15899 C C . ALA A 1 58 ? 15.893 7.758 13.951 1.00 0.00 58 ALA A C 14
ATOM 15900 O O . ALA A 1 58 ? 16.034 6.861 13.119 1.00 0.00 58 ALA A O 14
ATOM 15907 N N . PRO A 1 59 ? 16.794 7.981 14.920 1.00 0.00 59 PRO A N 14
ATOM 15908 C CA . PRO A 1 59 ? 18.013 7.181 15.068 1.00 0.00 59 PRO A CA 14
ATOM 15909 C C . PRO A 1 59 ? 17.720 5.759 15.533 1.00 0.00 59 PRO A C 14
ATOM 15910 O O . PRO A 1 59 ? 18.619 4.921 15.600 1.00 0.00 59 PRO A O 14
ATOM 15921 N N . GLU A 1 60 ? 16.458 5.494 15.853 1.00 0.00 60 GLU A N 14
ATOM 15922 C CA . GLU A 1 60 ? 16.048 4.171 16.312 1.00 0.00 60 GLU A CA 14
ATOM 15923 C C . GLU A 1 60 ? 15.899 3.209 15.137 1.00 0.00 60 GLU A C 14
ATOM 15924 O O . GLU A 1 60 ? 16.528 2.152 15.103 1.00 0.00 60 GLU A O 14
ATOM 15936 N N . ALA A 1 61 ? 15.061 3.584 14.176 1.00 0.00 61 ALA A N 14
ATOM 15937 C CA . ALA A 1 61 ? 14.829 2.756 12.999 1.00 0.00 61 ALA A CA 14
ATOM 15938 C C . ALA A 1 61 ? 16.104 2.604 12.175 1.00 0.00 61 ALA A C 14
ATOM 15939 O O . ALA A 1 61 ? 16.647 3.586 11.670 1.00 0.00 61 ALA A O 14
ATOM 15946 N N . GLN A 1 62 ? 16.575 1.368 12.045 1.00 0.00 62 GLN A N 14
ATOM 15947 C CA . GLN A 1 62 ? 17.787 1.090 11.283 1.00 0.00 62 GLN A CA 14
ATOM 15948 C C . GLN A 1 62 ? 17.661 -0.227 10.524 1.00 0.00 62 GLN A C 14
ATOM 15949 O O . GLN A 1 62 ? 17.151 -1.214 11.053 1.00 0.00 62 GLN A O 14
ATOM 15963 N N . ARG A 1 63 ? 18.130 -0.234 9.280 1.00 0.00 63 ARG A N 14
ATOM 15964 C CA . ARG A 1 63 ? 18.069 -1.429 8.447 1.00 0.00 63 ARG A CA 14
ATOM 15965 C C . ARG A 1 63 ? 16.797 -2.223 8.729 1.00 0.00 63 ARG A C 14
ATOM 15966 O O . ARG A 1 63 ? 16.813 -3.453 8.742 1.00 0.00 63 ARG A O 14
ATOM 15987 N N . GLU A 1 64 ? 15.698 -1.510 8.953 1.00 0.00 64 GLU A N 14
ATOM 15988 C CA . GLU A 1 64 ? 14.418 -2.150 9.235 1.00 0.00 64 GLU A CA 14
ATOM 15989 C C . GLU A 1 64 ? 13.595 -2.307 7.960 1.00 0.00 64 GLU A C 14
ATOM 15990 O O . GLU A 1 64 ? 13.448 -1.365 7.181 1.00 0.00 64 GLU A O 14
ATOM 16002 N N . THR A 1 65 ? 13.061 -3.507 7.752 1.00 0.00 65 THR A N 14
ATOM 16003 C CA . THR A 1 65 ? 12.255 -3.790 6.571 1.00 0.00 65 THR A CA 14
ATOM 16004 C C . THR A 1 65 ? 10.769 -3.618 6.865 1.00 0.00 65 THR A C 14
ATOM 16005 O O . THR A 1 65 ? 10.233 -4.232 7.788 1.00 0.00 65 THR A O 14
ATOM 16016 N N . VAL A 1 66 ? 10.107 -2.778 6.075 1.00 0.00 66 VAL A N 14
ATOM 16017 C CA . VAL A 1 66 ? 8.682 -2.526 6.250 1.00 0.00 66 VAL A CA 14
ATOM 16018 C C . VAL A 1 66 ? 7.904 -2.869 4.985 1.00 0.00 66 VAL A C 14
ATOM 16019 O O . VAL A 1 66 ? 8.481 -3.004 3.906 1.00 0.00 66 VAL A O 14
ATOM 16032 N N . PHE A 1 67 ? 6.589 -3.007 5.124 1.00 0.00 67 PHE A N 14
ATOM 16033 C CA . PHE A 1 67 ? 5.731 -3.335 3.992 1.00 0.00 67 PHE A CA 14
ATOM 16034 C C . PHE A 1 67 ? 5.077 -2.078 3.424 1.00 0.00 67 PHE A C 14
ATOM 16035 O O . PHE A 1 67 ? 4.366 -1.362 4.129 1.00 0.00 67 PHE A O 14
ATOM 16052 N N . VAL A 1 68 ? 5.324 -1.817 2.144 1.00 0.00 68 VAL A N 14
ATOM 16053 C CA . VAL A 1 68 ? 4.759 -0.648 1.480 1.00 0.00 68 VAL A CA 14
ATOM 16054 C C . VAL A 1 68 ? 3.893 -1.054 0.294 1.00 0.00 68 VAL A C 14
ATOM 16055 O O . VAL A 1 68 ? 3.760 -2.239 -0.015 1.00 0.00 68 VAL A O 14
ATOM 16068 N N . CYS A 1 69 ? 3.306 -0.064 -0.370 1.00 0.00 69 CYS A N 14
ATOM 16069 C CA . CYS A 1 69 ? 2.452 -0.318 -1.524 1.00 0.00 69 CYS A CA 14
ATOM 16070 C C . CYS A 1 69 ? 3.236 -0.166 -2.825 1.00 0.00 69 CYS A C 14
ATOM 16071 O O . CYS A 1 69 ? 4.086 0.715 -2.949 1.00 0.00 69 CYS A O 14
ATOM 16078 N N . ALA A 1 70 ? 2.942 -1.030 -3.791 1.00 0.00 70 ALA A N 14
ATOM 16079 C CA . ALA A 1 70 ? 3.616 -0.991 -5.082 1.00 0.00 70 ALA A CA 14
ATOM 16080 C C . ALA A 1 70 ? 3.943 0.443 -5.487 1.00 0.00 70 ALA A C 14
ATOM 16081 O O . ALA A 1 70 ? 5.091 0.765 -5.793 1.00 0.00 70 ALA A O 14
ATOM 16088 N N . SER A 1 71 ? 2.926 1.299 -5.488 1.00 0.00 71 SER A N 14
ATOM 16089 C CA . SER A 1 71 ? 3.105 2.698 -5.860 1.00 0.00 71 SER A CA 14
ATOM 16090 C C . SER A 1 71 ? 4.355 3.279 -5.206 1.00 0.00 71 SER A C 14
ATOM 16091 O O . SER A 1 71 ? 5.147 3.964 -5.853 1.00 0.00 71 SER A O 14
ATOM 16099 N N . CYS A 1 72 ? 4.525 2.999 -3.918 1.00 0.00 72 CYS A N 14
ATOM 16100 C CA . CYS A 1 72 ? 5.676 3.493 -3.173 1.00 0.00 72 CYS A CA 14
ATOM 16101 C C . CYS A 1 72 ? 6.910 2.639 -3.450 1.00 0.00 72 CYS A C 14
ATOM 16102 O O . CYS A 1 72 ? 7.946 3.146 -3.879 1.00 0.00 72 CYS A O 14
ATOM 16109 N N . ASN A 1 73 ? 6.790 1.339 -3.201 1.00 0.00 73 ASN A N 14
ATOM 16110 C CA . ASN A 1 73 ? 7.896 0.413 -3.423 1.00 0.00 73 ASN A CA 14
ATOM 16111 C C . ASN A 1 73 ? 8.623 0.737 -4.724 1.00 0.00 73 ASN A C 14
ATOM 16112 O O . ASN A 1 73 ? 9.849 0.652 -4.798 1.00 0.00 73 ASN A O 14
ATOM 16123 N N . GLN A 1 74 ? 7.859 1.108 -5.747 1.00 0.00 74 GLN A N 14
ATOM 16124 C CA . GLN A 1 74 ? 8.432 1.444 -7.045 1.00 0.00 74 GLN A CA 14
ATOM 16125 C C . GLN A 1 74 ? 9.229 2.742 -6.969 1.00 0.00 74 GLN A C 14
ATOM 16126 O O . GLN A 1 74 ? 10.309 2.856 -7.549 1.00 0.00 74 GLN A O 14
ATOM 16140 N N . THR A 1 75 ? 8.689 3.721 -6.249 1.00 0.00 75 THR A N 14
ATOM 16141 C CA . THR A 1 75 ? 9.348 5.012 -6.098 1.00 0.00 75 THR A CA 14
ATOM 16142 C C . THR A 1 75 ? 10.609 4.889 -5.251 1.00 0.00 75 THR A C 14
ATOM 16143 O O . THR A 1 75 ? 11.659 5.432 -5.600 1.00 0.00 75 THR A O 14
ATOM 16154 N N . LEU A 1 76 ? 10.501 4.174 -4.137 1.00 0.00 76 LEU A N 14
ATOM 16155 C CA . LEU A 1 76 ? 11.634 3.979 -3.239 1.00 0.00 76 LEU A CA 14
ATOM 16156 C C . LEU A 1 76 ? 12.799 3.317 -3.969 1.00 0.00 76 LEU A C 14
ATOM 16157 O O . LEU A 1 76 ? 13.901 3.862 -4.022 1.00 0.00 76 LEU A O 14
ATOM 16173 N N . SER A 1 77 ? 12.546 2.139 -4.531 1.00 0.00 77 SER A N 14
ATOM 16174 C CA . SER A 1 77 ? 13.574 1.402 -5.256 1.00 0.00 77 SER A CA 14
ATOM 16175 C C . SER A 1 77 ? 14.411 2.342 -6.118 1.00 0.00 77 SER A C 14
ATOM 16176 O O . SER A 1 77 ? 15.633 2.406 -5.981 1.00 0.00 77 SER A O 14
ATOM 16184 N N . LYS A 1 78 ? 13.744 3.072 -7.006 1.00 0.00 78 LYS A N 14
ATOM 16185 C CA . LYS A 1 78 ? 14.424 4.010 -7.891 1.00 0.00 78 LYS A CA 14
ATOM 16186 C C . LYS A 1 78 ? 15.213 5.040 -7.088 1.00 0.00 78 LYS A C 14
ATOM 16187 O O . LYS A 1 78 ? 15.055 5.147 -5.872 1.00 0.00 78 LYS A O 14
ATOM 16206 N N . SER A 1 79 ? 16.061 5.797 -7.777 1.00 0.00 79 SER A N 14
ATOM 16207 C CA . SER A 1 79 ? 16.876 6.817 -7.128 1.00 0.00 79 SER A CA 14
ATOM 16208 C C . SER A 1 79 ? 16.011 7.976 -6.642 1.00 0.00 79 SER A C 14
ATOM 16209 O O . SER A 1 79 ? 15.807 8.955 -7.358 1.00 0.00 79 SER A O 14
ATOM 16217 N N . GLY A 1 80 ? 15.505 7.856 -5.418 1.00 0.00 80 GLY A N 14
ATOM 16218 C CA . GLY A 1 80 ? 14.667 8.899 -4.857 1.00 0.00 80 GLY A CA 14
ATOM 16219 C C . GLY A 1 80 ? 15.150 10.289 -5.221 1.00 0.00 80 GLY A C 14
ATOM 16220 O O . GLY A 1 80 ? 16.126 10.796 -4.666 1.00 0.00 80 GLY A O 14
ATOM 16224 N N . PRO A 1 81 ? 14.459 10.929 -6.176 1.00 0.00 81 PRO A N 14
ATOM 16225 C CA . PRO A 1 81 ? 14.806 12.277 -6.635 1.00 0.00 81 PRO A CA 14
ATOM 16226 C C . PRO A 1 81 ? 14.521 13.340 -5.580 1.00 0.00 81 PRO A C 14
ATOM 16227 O O . PRO A 1 81 ? 13.474 13.322 -4.934 1.00 0.00 81 PRO A O 14
ATOM 16238 N N . SER A 1 82 ? 15.460 14.266 -5.411 1.00 0.00 82 SER A N 14
ATOM 16239 C CA . SER A 1 82 ? 15.311 15.336 -4.432 1.00 0.00 82 SER A CA 14
ATOM 16240 C C . SER A 1 82 ? 13.859 15.798 -4.349 1.00 0.00 82 SER A C 14
ATOM 16241 O O . SER A 1 82 ? 13.223 15.697 -3.300 1.00 0.00 82 SER A O 14
ATOM 16249 N N . SER A 1 83 ? 13.342 16.306 -5.463 1.00 0.00 83 SER A N 14
ATOM 16250 C CA . SER A 1 83 ? 11.967 16.788 -5.516 1.00 0.00 83 SER A CA 14
ATOM 16251 C C . SER A 1 83 ? 10.996 15.635 -5.752 1.00 0.00 83 SER A C 14
ATOM 16252 O O . SER A 1 83 ? 11.392 14.555 -6.189 1.00 0.00 83 SER A O 14
ATOM 16260 N N . GLY A 1 84 ? 9.721 15.874 -5.460 1.00 0.00 84 GLY A N 14
ATOM 16261 C CA . GLY A 1 84 ? 8.713 14.847 -5.646 1.00 0.00 84 GLY A CA 14
ATOM 16262 C C . GLY A 1 84 ? 7.788 14.720 -4.452 1.00 0.00 84 GLY A C 14
ATOM 16263 O O . GLY A 1 84 ? 6.813 13.973 -4.526 1.00 0.00 84 GLY A O 14
ATOM 16269 N N . GLY A 1 1 ? -1.118 37.061 -17.143 1.00 0.00 1 GLY A N 15
ATOM 16270 C CA . GLY A 1 1 ? -2.110 36.446 -16.279 1.00 0.00 1 GLY A CA 15
ATOM 16271 C C . GLY A 1 1 ? -1.530 35.330 -15.434 1.00 0.00 1 GLY A C 15
ATOM 16272 O O . GLY A 1 1 ? -0.315 35.132 -15.403 1.00 0.00 1 GLY A O 15
ATOM 16276 N N . SER A 1 2 ? -2.400 34.600 -14.743 1.00 0.00 2 SER A N 15
ATOM 16277 C CA . SER A 1 2 ? -1.966 33.501 -13.888 1.00 0.00 2 SER A CA 15
ATOM 16278 C C . SER A 1 2 ? -3.158 32.663 -13.434 1.00 0.00 2 SER A C 15
ATOM 16279 O O . SER A 1 2 ? -4.041 33.151 -12.729 1.00 0.00 2 SER A O 15
ATOM 16287 N N . SER A 1 3 ? -3.175 31.399 -13.844 1.00 0.00 3 SER A N 15
ATOM 16288 C CA . SER A 1 3 ? -4.260 30.493 -13.484 1.00 0.00 3 SER A CA 15
ATOM 16289 C C . SER A 1 3 ? -3.818 29.039 -13.611 1.00 0.00 3 SER A C 15
ATOM 16290 O O . SER A 1 3 ? -3.539 28.557 -14.709 1.00 0.00 3 SER A O 15
ATOM 16298 N N . GLY A 1 4 ? -3.756 28.343 -12.480 1.00 0.00 4 GLY A N 15
ATOM 16299 C CA . GLY A 1 4 ? -3.348 26.951 -12.485 1.00 0.00 4 GLY A CA 15
ATOM 16300 C C . GLY A 1 4 ? -3.837 26.198 -11.264 1.00 0.00 4 GLY A C 15
ATOM 16301 O O . GLY A 1 4 ? -4.223 26.805 -10.265 1.00 0.00 4 GLY A O 15
ATOM 16305 N N . SER A 1 5 ? -3.824 24.871 -11.344 1.00 0.00 5 SER A N 15
ATOM 16306 C CA . SER A 1 5 ? -4.275 24.034 -10.239 1.00 0.00 5 SER A CA 15
ATOM 16307 C C . SER A 1 5 ? -3.300 24.109 -9.068 1.00 0.00 5 SER A C 15
ATOM 16308 O O . SER A 1 5 ? -2.094 24.266 -9.259 1.00 0.00 5 SER A O 15
ATOM 16316 N N . SER A 1 6 ? -3.831 23.994 -7.855 1.00 0.00 6 SER A N 15
ATOM 16317 C CA . SER A 1 6 ? -3.010 24.052 -6.652 1.00 0.00 6 SER A CA 15
ATOM 16318 C C . SER A 1 6 ? -3.623 23.213 -5.534 1.00 0.00 6 SER A C 15
ATOM 16319 O O . SER A 1 6 ? -4.730 23.487 -5.073 1.00 0.00 6 SER A O 15
ATOM 16327 N N . GLY A 1 7 ? -2.893 22.189 -5.103 1.00 0.00 7 GLY A N 15
ATOM 16328 C CA . GLY A 1 7 ? -3.381 21.325 -4.044 1.00 0.00 7 GLY A CA 15
ATOM 16329 C C . GLY A 1 7 ? -2.342 20.316 -3.595 1.00 0.00 7 GLY A C 15
ATOM 16330 O O . GLY A 1 7 ? -1.811 19.559 -4.408 1.00 0.00 7 GLY A O 15
ATOM 16334 N N . ARG A 1 8 ? -2.051 20.305 -2.298 1.00 0.00 8 ARG A N 15
ATOM 16335 C CA . ARG A 1 8 ? -1.067 19.383 -1.744 1.00 0.00 8 ARG A CA 15
ATOM 16336 C C . ARG A 1 8 ? -1.421 17.939 -2.088 1.00 0.00 8 ARG A C 15
ATOM 16337 O O . ARG A 1 8 ? -0.663 17.250 -2.771 1.00 0.00 8 ARG A O 15
ATOM 16358 N N . TYR A 1 9 ? -2.575 17.488 -1.610 1.00 0.00 9 TYR A N 15
ATOM 16359 C CA . TYR A 1 9 ? -3.028 16.126 -1.864 1.00 0.00 9 TYR A CA 15
ATOM 16360 C C . TYR A 1 9 ? -4.551 16.048 -1.862 1.00 0.00 9 TYR A C 15
ATOM 16361 O O . TYR A 1 9 ? -5.219 16.466 -0.915 1.00 0.00 9 TYR A O 15
ATOM 16379 N N . PRO A 1 10 ? -5.116 15.500 -2.948 1.00 0.00 10 PRO A N 15
ATOM 16380 C CA . PRO A 1 10 ? -6.567 15.353 -3.096 1.00 0.00 10 PRO A CA 15
ATOM 16381 C C . PRO A 1 10 ? -7.144 14.308 -2.148 1.00 0.00 10 PRO A C 15
ATOM 16382 O O . PRO A 1 10 ? -7.126 13.112 -2.440 1.00 0.00 10 PRO A O 15
ATOM 16393 N N . THR A 1 11 ? -7.657 14.766 -1.010 1.00 0.00 11 THR A N 15
ATOM 16394 C CA . THR A 1 11 ? -8.238 13.871 -0.018 1.00 0.00 11 THR A CA 15
ATOM 16395 C C . THR A 1 11 ? -9.541 13.262 -0.524 1.00 0.00 11 THR A C 15
ATOM 16396 O O . THR A 1 11 ? -10.485 13.978 -0.854 1.00 0.00 11 THR A O 15
ATOM 16407 N N . ASN A 1 12 ? -9.585 11.935 -0.582 1.00 0.00 12 ASN A N 15
ATOM 16408 C CA . ASN A 1 12 ? -10.774 11.229 -1.048 1.00 0.00 12 ASN A CA 15
ATOM 16409 C C . ASN A 1 12 ? -11.251 10.221 -0.007 1.00 0.00 12 ASN A C 15
ATOM 16410 O O . ASN A 1 12 ? -10.476 9.767 0.832 1.00 0.00 12 ASN A O 15
ATOM 16421 N N . ASN A 1 13 ? -12.533 9.877 -0.070 1.00 0.00 13 ASN A N 15
ATOM 16422 C CA . ASN A 1 13 ? -13.115 8.922 0.867 1.00 0.00 13 ASN A CA 15
ATOM 16423 C C . ASN A 1 13 ? -12.498 7.538 0.687 1.00 0.00 13 ASN A C 15
ATOM 16424 O O . ASN A 1 13 ? -12.431 7.017 -0.426 1.00 0.00 13 ASN A O 15
ATOM 16435 N N . PHE A 1 14 ? -12.049 6.949 1.790 1.00 0.00 14 PHE A N 15
ATOM 16436 C CA . PHE A 1 14 ? -11.437 5.625 1.755 1.00 0.00 14 PHE A CA 15
ATOM 16437 C C . PHE A 1 14 ? -12.500 4.538 1.628 1.00 0.00 14 PHE A C 15
ATOM 16438 O O . PHE A 1 14 ? -13.695 4.807 1.741 1.00 0.00 14 PHE A O 15
ATOM 16455 N N . GLY A 1 15 ? -12.055 3.308 1.392 1.00 0.00 15 GLY A N 15
ATOM 16456 C CA . GLY A 1 15 ? -12.979 2.198 1.252 1.00 0.00 15 GLY A CA 15
ATOM 16457 C C . GLY A 1 15 ? -12.389 1.047 0.463 1.00 0.00 15 GLY A C 15
ATOM 16458 O O . GLY A 1 15 ? -12.681 -0.116 0.737 1.00 0.00 15 GLY A O 15
ATOM 16462 N N . ASN A 1 16 ? -11.556 1.371 -0.521 1.00 0.00 16 ASN A N 15
ATOM 16463 C CA . ASN A 1 16 ? -10.925 0.355 -1.355 1.00 0.00 16 ASN A CA 15
ATOM 16464 C C . ASN A 1 16 ? -9.428 0.616 -1.490 1.00 0.00 16 ASN A C 15
ATOM 16465 O O . ASN A 1 16 ? -8.908 1.600 -0.964 1.00 0.00 16 ASN A O 15
ATOM 16476 N N . CYS A 1 17 ? -8.740 -0.273 -2.199 1.00 0.00 17 CYS A N 15
ATOM 16477 C CA . CYS A 1 17 ? -7.302 -0.141 -2.404 1.00 0.00 17 CYS A CA 15
ATOM 16478 C C . CYS A 1 17 ? -6.982 1.109 -3.218 1.00 0.00 17 CYS A C 15
ATOM 16479 O O . CYS A 1 17 ? -7.735 1.490 -4.115 1.00 0.00 17 CYS A O 15
ATOM 16486 N N . THR A 1 18 ? -5.859 1.745 -2.900 1.00 0.00 18 THR A N 15
ATOM 16487 C CA . THR A 1 18 ? -5.438 2.952 -3.600 1.00 0.00 18 THR A CA 15
ATOM 16488 C C . THR A 1 18 ? -4.504 2.619 -4.757 1.00 0.00 18 THR A C 15
ATOM 16489 O O . THR A 1 18 ? -3.776 3.481 -5.248 1.00 0.00 18 THR A O 15
ATOM 16500 N N . GLY A 1 19 ? -4.529 1.362 -5.190 1.00 0.00 19 GLY A N 15
ATOM 16501 C CA . GLY A 1 19 ? -3.680 0.937 -6.288 1.00 0.00 19 GLY A CA 15
ATOM 16502 C C . GLY A 1 19 ? -4.452 0.214 -7.373 1.00 0.00 19 GLY A C 15
ATOM 16503 O O . GLY A 1 19 ? -4.318 0.528 -8.556 1.00 0.00 19 GLY A O 15
ATOM 16507 N N . CYS A 1 20 ? -5.263 -0.760 -6.971 1.00 0.00 20 CYS A N 15
ATOM 16508 C CA . CYS A 1 20 ? -6.058 -1.532 -7.917 1.00 0.00 20 CYS A CA 15
ATOM 16509 C C . CYS A 1 20 ? -7.549 -1.276 -7.711 1.00 0.00 20 CYS A C 15
ATOM 16510 O O . CYS A 1 20 ? -8.389 -1.853 -8.401 1.00 0.00 20 CYS A O 15
ATOM 16517 N N . SER A 1 21 ? -7.868 -0.408 -6.757 1.00 0.00 21 SER A N 15
ATOM 16518 C CA . SER A 1 21 ? -9.256 -0.078 -6.457 1.00 0.00 21 SER A CA 15
ATOM 16519 C C . SER A 1 21 ? -10.092 -1.343 -6.293 1.00 0.00 21 SER A C 15
ATOM 16520 O O . SER A 1 21 ? -11.141 -1.492 -6.919 1.00 0.00 21 SER A O 15
ATOM 16528 N N . ALA A 1 22 ? -9.619 -2.252 -5.447 1.00 0.00 22 ALA A N 15
ATOM 16529 C CA . ALA A 1 22 ? -10.323 -3.504 -5.199 1.00 0.00 22 ALA A CA 15
ATOM 16530 C C . ALA A 1 22 ? -10.821 -3.578 -3.759 1.00 0.00 22 ALA A C 15
ATOM 16531 O O . ALA A 1 22 ? -10.044 -3.813 -2.833 1.00 0.00 22 ALA A O 15
ATOM 16538 N N . THR A 1 23 ? -12.122 -3.375 -3.577 1.00 0.00 23 THR A N 15
ATOM 16539 C CA . THR A 1 23 ? -12.723 -3.416 -2.250 1.00 0.00 23 THR A CA 15
ATOM 16540 C C . THR A 1 23 ? -12.105 -4.521 -1.401 1.00 0.00 23 THR A C 15
ATOM 16541 O O . THR A 1 23 ? -11.694 -5.559 -1.918 1.00 0.00 23 THR A O 15
ATOM 16552 N N . PHE A 1 24 ? -12.044 -4.291 -0.093 1.00 0.00 24 PHE A N 15
ATOM 16553 C CA . PHE A 1 24 ? -11.475 -5.267 0.829 1.00 0.00 24 PHE A CA 15
ATOM 16554 C C . PHE A 1 24 ? -12.557 -6.194 1.375 1.00 0.00 24 PHE A C 15
ATOM 16555 O O . PHE A 1 24 ? -13.722 -5.810 1.482 1.00 0.00 24 PHE A O 15
ATOM 16572 N N . SER A 1 25 ? -12.163 -7.416 1.719 1.00 0.00 25 SER A N 15
ATOM 16573 C CA . SER A 1 25 ? -13.100 -8.399 2.251 1.00 0.00 25 SER A CA 15
ATOM 16574 C C . SER A 1 25 ? -12.412 -9.315 3.259 1.00 0.00 25 SER A C 15
ATOM 16575 O O . SER A 1 25 ? -11.224 -9.162 3.544 1.00 0.00 25 SER A O 15
ATOM 16583 N N . VAL A 1 26 ? -13.168 -10.268 3.795 1.00 0.00 26 VAL A N 15
ATOM 16584 C CA . VAL A 1 26 ? -12.632 -11.210 4.771 1.00 0.00 26 VAL A CA 15
ATOM 16585 C C . VAL A 1 26 ? -11.246 -11.695 4.362 1.00 0.00 26 VAL A C 15
ATOM 16586 O O . VAL A 1 26 ? -10.311 -11.686 5.165 1.00 0.00 26 VAL A O 15
ATOM 16599 N N . LEU A 1 27 ? -11.119 -12.118 3.109 1.00 0.00 27 LEU A N 15
ATOM 16600 C CA . LEU A 1 27 ? -9.845 -12.608 2.593 1.00 0.00 27 LEU A CA 15
ATOM 16601 C C . LEU A 1 27 ? -8.857 -11.461 2.406 1.00 0.00 27 LEU A C 15
ATOM 16602 O O . LEU A 1 27 ? -7.758 -11.477 2.961 1.00 0.00 27 LEU A O 15
ATOM 16618 N N . LYS A 1 28 ? -9.255 -10.465 1.622 1.00 0.00 28 LYS A N 15
ATOM 16619 C CA . LYS A 1 28 ? -8.407 -9.308 1.363 1.00 0.00 28 LYS A CA 15
ATOM 16620 C C . LYS A 1 28 ? -8.491 -8.305 2.510 1.00 0.00 28 LYS A C 15
ATOM 16621 O O . LYS A 1 28 ? -9.398 -7.474 2.557 1.00 0.00 28 LYS A O 15
ATOM 16640 N N . LYS A 1 29 ? -7.538 -8.388 3.432 1.00 0.00 29 LYS A N 15
ATOM 16641 C CA . LYS A 1 29 ? -7.502 -7.486 4.578 1.00 0.00 29 LYS A CA 15
ATOM 16642 C C . LYS A 1 29 ? -6.919 -6.132 4.186 1.00 0.00 29 LYS A C 15
ATOM 16643 O O . LYS A 1 29 ? -5.883 -6.059 3.526 1.00 0.00 29 LYS A O 15
ATOM 16662 N N . ARG A 1 30 ? -7.591 -5.062 4.599 1.00 0.00 30 ARG A N 15
ATOM 16663 C CA . ARG A 1 30 ? -7.139 -3.711 4.291 1.00 0.00 30 ARG A CA 15
ATOM 16664 C C . ARG A 1 30 ? -5.815 -3.408 4.987 1.00 0.00 30 ARG A C 15
ATOM 16665 O O . ARG A 1 30 ? -5.786 -3.088 6.176 1.00 0.00 30 ARG A O 15
ATOM 16686 N N . ARG A 1 31 ? -4.722 -3.513 4.239 1.00 0.00 31 ARG A N 15
ATOM 16687 C CA . ARG A 1 31 ? -3.395 -3.252 4.784 1.00 0.00 31 ARG A CA 15
ATOM 16688 C C . ARG A 1 31 ? -3.037 -1.774 4.660 1.00 0.00 31 ARG A C 15
ATOM 16689 O O . ARG A 1 31 ? -3.453 -1.102 3.716 1.00 0.00 31 ARG A O 15
ATOM 16710 N N . SER A 1 32 ? -2.263 -1.276 5.618 1.00 0.00 32 SER A N 15
ATOM 16711 C CA . SER A 1 32 ? -1.852 0.124 5.618 1.00 0.00 32 SER A CA 15
ATOM 16712 C C . SER A 1 32 ? -0.368 0.254 5.289 1.00 0.00 32 SER A C 15
ATOM 16713 O O . SER A 1 32 ? 0.475 -0.412 5.892 1.00 0.00 32 SER A O 15
ATOM 16721 N N . CYS A 1 33 ? -0.055 1.117 4.328 1.00 0.00 33 CYS A N 15
ATOM 16722 C CA . CYS A 1 33 ? 1.327 1.336 3.917 1.00 0.00 33 CYS A CA 15
ATOM 16723 C C . CYS A 1 33 ? 2.159 1.880 5.074 1.00 0.00 33 CYS A C 15
ATOM 16724 O O . CYS A 1 33 ? 1.618 2.336 6.081 1.00 0.00 33 CYS A O 15
ATOM 16731 N N . SER A 1 34 ? 3.479 1.829 4.921 1.00 0.00 34 SER A N 15
ATOM 16732 C CA . SER A 1 34 ? 4.387 2.313 5.955 1.00 0.00 34 SER A CA 15
ATOM 16733 C C . SER A 1 34 ? 5.017 3.641 5.545 1.00 0.00 34 SER A C 15
ATOM 16734 O O . SER A 1 34 ? 5.356 4.467 6.392 1.00 0.00 34 SER A O 15
ATOM 16742 N N . ASN A 1 35 ? 5.170 3.839 4.240 1.00 0.00 35 ASN A N 15
ATOM 16743 C CA . ASN A 1 35 ? 5.760 5.065 3.716 1.00 0.00 35 ASN A CA 15
ATOM 16744 C C . ASN A 1 35 ? 4.698 6.146 3.537 1.00 0.00 35 ASN A C 15
ATOM 16745 O O . ASN A 1 35 ? 4.637 7.106 4.306 1.00 0.00 35 ASN A O 15
ATOM 16756 N N . CYS A 1 36 ? 3.862 5.983 2.517 1.00 0.00 36 CYS A N 15
ATOM 16757 C CA . CYS A 1 36 ? 2.802 6.943 2.235 1.00 0.00 36 CYS A CA 15
ATOM 16758 C C . CYS A 1 36 ? 1.739 6.917 3.330 1.00 0.00 36 CYS A C 15
ATOM 16759 O O . CYS A 1 36 ? 1.181 7.951 3.692 1.00 0.00 36 CYS A O 15
ATOM 16766 N N . GLY A 1 37 ? 1.465 5.725 3.852 1.00 0.00 37 GLY A N 15
ATOM 16767 C CA . GLY A 1 37 ? 0.471 5.586 4.900 1.00 0.00 37 GLY A CA 15
ATOM 16768 C C . GLY A 1 37 ? -0.943 5.547 4.356 1.00 0.00 37 GLY A C 15
ATOM 16769 O O . GLY A 1 37 ? -1.860 6.112 4.951 1.00 0.00 37 GLY A O 15
ATOM 16773 N N . ASN A 1 38 ? -1.120 4.879 3.220 1.00 0.00 38 ASN A N 15
ATOM 16774 C CA . ASN A 1 38 ? -2.433 4.771 2.594 1.00 0.00 38 ASN A CA 15
ATOM 16775 C C . ASN A 1 38 ? -2.948 3.336 2.655 1.00 0.00 38 ASN A C 15
ATOM 16776 O O . ASN A 1 38 ? -2.253 2.436 3.127 1.00 0.00 38 ASN A O 15
ATOM 16787 N N . SER A 1 39 ? -4.169 3.130 2.173 1.00 0.00 39 SER A N 15
ATOM 16788 C CA . SER A 1 39 ? -4.779 1.806 2.175 1.00 0.00 39 SER A CA 15
ATOM 16789 C C . SER A 1 39 ? -4.381 1.023 0.928 1.00 0.00 39 SER A C 15
ATOM 16790 O O . SER A 1 39 ? -4.236 1.590 -0.155 1.00 0.00 39 SER A O 15
ATOM 16798 N N . PHE A 1 40 ? -4.207 -0.285 1.089 1.00 0.00 40 PHE A N 15
ATOM 16799 C CA . PHE A 1 40 ? -3.825 -1.148 -0.023 1.00 0.00 40 PHE A CA 15
ATOM 16800 C C . PHE A 1 40 ? -4.207 -2.598 0.257 1.00 0.00 40 PHE A C 15
ATOM 16801 O O . PHE A 1 40 ? -4.402 -2.989 1.409 1.00 0.00 40 PHE A O 15
ATOM 16818 N N . CYS A 1 41 ? -4.312 -3.392 -0.803 1.00 0.00 41 CYS A N 15
ATOM 16819 C CA . CYS A 1 41 ? -4.671 -4.799 -0.673 1.00 0.00 41 CYS A CA 15
ATOM 16820 C C . CYS A 1 41 ? -3.450 -5.641 -0.318 1.00 0.00 41 CYS A C 15
ATOM 16821 O O . CYS A 1 41 ? -2.340 -5.123 -0.191 1.00 0.00 41 CYS A O 15
ATOM 16828 N N . SER A 1 42 ? -3.662 -6.944 -0.159 1.00 0.00 42 SER A N 15
ATOM 16829 C CA . SER A 1 42 ? -2.579 -7.859 0.184 1.00 0.00 42 SER A CA 15
ATOM 16830 C C . SER A 1 42 ? -1.718 -8.165 -1.037 1.00 0.00 42 SER A C 15
ATOM 16831 O O . SER A 1 42 ? -0.758 -8.931 -0.957 1.00 0.00 42 SER A O 15
ATOM 16839 N N . ARG A 1 43 ? -2.070 -7.561 -2.168 1.00 0.00 43 ARG A N 15
ATOM 16840 C CA . ARG A 1 43 ? -1.331 -7.769 -3.407 1.00 0.00 43 ARG A CA 15
ATOM 16841 C C . ARG A 1 43 ? -0.451 -6.564 -3.725 1.00 0.00 43 ARG A C 15
ATOM 16842 O O . ARG A 1 43 ? 0.614 -6.700 -4.327 1.00 0.00 43 ARG A O 15
ATOM 16863 N N . CYS A 1 44 ? -0.904 -5.383 -3.316 1.00 0.00 44 CYS A N 15
ATOM 16864 C CA . CYS A 1 44 ? -0.160 -4.153 -3.557 1.00 0.00 44 CYS A CA 15
ATOM 16865 C C . CYS A 1 44 ? 0.768 -3.840 -2.387 1.00 0.00 44 CYS A C 15
ATOM 16866 O O . CYS A 1 44 ? 1.855 -3.291 -2.574 1.00 0.00 44 CYS A O 15
ATOM 16873 N N . CYS A 1 45 ? 0.333 -4.195 -1.183 1.00 0.00 45 CYS A N 15
ATOM 16874 C CA . CYS A 1 45 ? 1.125 -3.952 0.017 1.00 0.00 45 CYS A CA 15
ATOM 16875 C C . CYS A 1 45 ? 1.925 -5.193 0.401 1.00 0.00 45 CYS A C 15
ATOM 16876 O O . CYS A 1 45 ? 2.043 -5.528 1.580 1.00 0.00 45 CYS A O 15
ATOM 16884 N N . SER A 1 46 ? 2.472 -5.871 -0.602 1.00 0.00 46 SER A N 15
ATOM 16885 C CA . SER A 1 46 ? 3.256 -7.079 -0.371 1.00 0.00 46 SER A CA 15
ATOM 16886 C C . SER A 1 46 ? 4.721 -6.853 -0.734 1.00 0.00 46 SER A C 15
ATOM 16887 O O . SER A 1 46 ? 5.426 -7.784 -1.125 1.00 0.00 46 SER A O 15
ATOM 16895 N N . PHE A 1 47 ? 5.172 -5.610 -0.603 1.00 0.00 47 PHE A N 15
ATOM 16896 C CA . PHE A 1 47 ? 6.552 -5.260 -0.918 1.00 0.00 47 PHE A CA 15
ATOM 16897 C C . PHE A 1 47 ? 7.277 -4.736 0.318 1.00 0.00 47 PHE A C 15
ATOM 16898 O O . PHE A 1 47 ? 6.852 -3.758 0.933 1.00 0.00 47 PHE A O 15
ATOM 16915 N N . LYS A 1 48 ? 8.373 -5.396 0.678 1.00 0.00 48 LYS A N 15
ATOM 16916 C CA . LYS A 1 48 ? 9.158 -4.999 1.840 1.00 0.00 48 LYS A CA 15
ATOM 16917 C C . LYS A 1 48 ? 10.295 -4.066 1.435 1.00 0.00 48 LYS A C 15
ATOM 16918 O O . LYS A 1 48 ? 11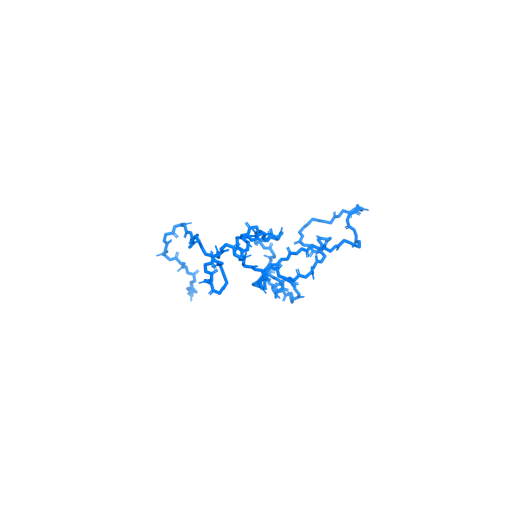.001 -4.318 0.459 1.00 0.00 48 LYS A O 15
ATOM 16937 N N . VAL A 1 49 ? 10.468 -2.987 2.193 1.00 0.00 49 VAL A N 15
ATOM 16938 C CA . VAL A 1 49 ? 11.521 -2.018 1.914 1.00 0.00 49 VAL A CA 15
ATOM 16939 C C . VAL A 1 49 ? 12.145 -1.498 3.204 1.00 0.00 49 VAL A C 15
ATOM 16940 O O . VAL A 1 49 ? 11.507 -1.451 4.256 1.00 0.00 49 VAL A O 15
ATOM 16953 N N . PRO A 1 50 ? 13.422 -1.097 3.124 1.00 0.00 50 PRO A N 15
ATOM 16954 C CA . PRO A 1 50 ? 14.160 -0.572 4.277 1.00 0.00 50 PRO A CA 15
ATOM 16955 C C . PRO A 1 50 ? 13.655 0.799 4.713 1.00 0.00 50 PRO A C 15
ATOM 16956 O O . PRO A 1 50 ? 13.486 1.701 3.892 1.00 0.00 50 PRO A O 15
ATOM 16967 N N . LYS A 1 51 ? 13.415 0.950 6.012 1.00 0.00 51 LYS A N 15
ATOM 16968 C CA . LYS A 1 51 ? 12.931 2.211 6.559 1.00 0.00 51 LYS A CA 15
ATOM 16969 C C . LYS A 1 51 ? 14.092 3.147 6.880 1.00 0.00 51 LYS A C 15
ATOM 16970 O O . LYS A 1 51 ? 14.031 3.923 7.834 1.00 0.00 51 LYS A O 15
ATOM 16989 N N . SER A 1 52 ? 15.148 3.070 6.077 1.00 0.00 52 SER A N 15
ATOM 16990 C CA . SER A 1 52 ? 16.324 3.908 6.277 1.00 0.00 52 SER A CA 15
ATOM 16991 C C . SER A 1 52 ? 16.504 4.878 5.112 1.00 0.00 52 SER A C 15
ATOM 16992 O O . SER A 1 52 ? 16.813 6.053 5.311 1.00 0.00 52 SER A O 15
ATOM 17000 N N . SER A 1 53 ? 16.309 4.376 3.897 1.00 0.00 53 SER A N 15
ATOM 17001 C CA . SER A 1 53 ? 16.454 5.195 2.700 1.00 0.00 53 SER A CA 15
ATOM 17002 C C . SER A 1 53 ? 15.384 6.282 2.652 1.00 0.00 53 SER A C 15
ATOM 17003 O O . SER A 1 53 ? 15.619 7.378 2.146 1.00 0.00 53 SER A O 15
ATOM 17011 N N . MET A 1 54 ? 14.207 5.968 3.184 1.00 0.00 54 MET A N 15
ATOM 17012 C CA . MET A 1 54 ? 13.100 6.918 3.204 1.00 0.00 54 MET A CA 15
ATOM 17013 C C . MET A 1 54 ? 13.480 8.179 3.973 1.00 0.00 54 MET A C 15
ATOM 17014 O O . MET A 1 54 ? 13.642 8.150 5.192 1.00 0.00 54 MET A O 15
ATOM 17028 N N . GLY A 1 55 ? 13.622 9.287 3.251 1.00 0.00 55 GLY A N 15
ATOM 17029 C CA . GLY A 1 55 ? 13.982 10.543 3.882 1.00 0.00 55 GLY A CA 15
ATOM 17030 C C . GLY A 1 55 ? 15.019 10.367 4.974 1.00 0.00 55 GLY A C 15
ATOM 17031 O O . GLY A 1 55 ? 16.003 9.650 4.794 1.00 0.00 55 GLY A O 15
ATOM 17035 N N . ALA A 1 56 ? 14.799 11.023 6.108 1.00 0.00 56 ALA A N 15
ATOM 17036 C CA . ALA A 1 56 ? 15.723 10.935 7.233 1.00 0.00 56 ALA A CA 15
ATOM 17037 C C . ALA A 1 56 ? 15.596 9.591 7.943 1.00 0.00 56 ALA A C 15
ATOM 17038 O O . ALA A 1 56 ? 14.614 8.871 7.762 1.00 0.00 56 ALA A O 15
ATOM 17045 N N . THR A 1 57 ? 16.597 9.258 8.752 1.00 0.00 57 THR A N 15
ATOM 17046 C CA . THR A 1 57 ? 16.598 8.001 9.489 1.00 0.00 57 THR A CA 15
ATOM 17047 C C . THR A 1 57 ? 17.227 8.171 10.867 1.00 0.00 57 THR A C 15
ATOM 17048 O O . THR A 1 57 ? 18.190 8.919 11.032 1.00 0.00 57 THR A O 15
ATOM 17059 N N . ALA A 1 58 ? 16.676 7.472 11.854 1.00 0.00 58 ALA A N 15
ATOM 17060 C CA . ALA A 1 58 ? 17.184 7.545 13.218 1.00 0.00 58 ALA A CA 15
ATOM 17061 C C . ALA A 1 58 ? 18.435 6.688 13.384 1.00 0.00 58 ALA A C 15
ATOM 17062 O O . ALA A 1 58 ? 18.756 5.847 12.544 1.00 0.00 58 ALA A O 15
ATOM 17069 N N . PRO A 1 59 ? 19.160 6.906 14.491 1.00 0.00 59 PRO A N 15
ATOM 17070 C CA . PRO A 1 59 ? 20.387 6.163 14.792 1.00 0.00 59 PRO A CA 15
ATOM 17071 C C . PRO A 1 59 ? 20.112 4.704 15.141 1.00 0.00 59 PRO A C 15
ATOM 17072 O O . PRO A 1 59 ? 21.028 3.953 15.473 1.00 0.00 59 PRO A O 15
ATOM 17083 N N . GLU A 1 60 ? 18.844 4.311 15.063 1.00 0.00 60 GLU A N 15
ATOM 17084 C CA . GLU A 1 60 ? 18.450 2.942 15.371 1.00 0.00 60 GLU A CA 15
ATOM 17085 C C . GLU A 1 60 ? 17.832 2.266 14.150 1.00 0.00 60 GLU A C 15
ATOM 17086 O O . GLU A 1 60 ? 18.262 1.188 13.740 1.00 0.00 60 GLU A O 15
ATOM 17098 N N . ALA A 1 61 ? 16.819 2.907 13.575 1.00 0.00 61 ALA A N 15
ATOM 17099 C CA . ALA A 1 61 ? 16.143 2.370 12.401 1.00 0.00 61 ALA A CA 15
ATOM 17100 C C . ALA A 1 61 ? 17.061 2.383 11.184 1.00 0.00 61 ALA A C 15
ATOM 17101 O O . ALA A 1 61 ? 17.035 3.319 10.386 1.00 0.00 61 ALA A O 15
ATOM 17108 N N . GLN A 1 62 ? 17.873 1.339 11.050 1.00 0.00 62 GLN A N 15
ATOM 17109 C CA . GLN A 1 62 ? 18.801 1.232 9.931 1.00 0.00 62 GLN A CA 15
ATOM 17110 C C . GLN A 1 62 ? 18.642 -0.107 9.218 1.00 0.00 62 GLN A C 15
ATOM 17111 O O . GLN A 1 62 ? 18.502 -0.158 7.996 1.00 0.00 62 GLN A O 15
ATOM 17125 N N . ARG A 1 63 ? 18.664 -1.189 9.989 1.00 0.00 63 ARG A N 15
ATOM 17126 C CA . ARG A 1 63 ? 18.524 -2.529 9.431 1.00 0.00 63 ARG A CA 15
ATOM 17127 C C . ARG A 1 63 ? 17.116 -3.069 9.660 1.00 0.00 63 ARG A C 15
ATOM 17128 O O . ARG A 1 63 ? 16.926 -4.267 9.862 1.00 0.00 63 ARG A O 15
ATOM 17149 N N . GLU A 1 64 ? 16.132 -2.175 9.629 1.00 0.00 64 GLU A N 15
ATOM 17150 C CA . GLU A 1 64 ? 14.742 -2.562 9.834 1.00 0.00 64 GLU A CA 15
ATOM 17151 C C . GLU A 1 64 ? 13.990 -2.615 8.508 1.00 0.00 64 GLU A C 15
ATOM 17152 O O . GLU A 1 64 ? 14.242 -1.816 7.605 1.00 0.00 64 GLU A O 15
ATOM 17164 N N . THR A 1 65 ? 13.064 -3.562 8.396 1.00 0.00 65 THR A N 15
ATOM 17165 C CA . THR A 1 65 ? 12.276 -3.721 7.180 1.00 0.00 65 THR A CA 15
ATOM 17166 C C . THR A 1 65 ? 10.807 -3.398 7.431 1.00 0.00 65 THR A C 15
ATOM 17167 O O . THR A 1 65 ? 10.284 -3.640 8.519 1.00 0.00 65 THR A O 15
ATOM 17178 N N . VAL A 1 66 ? 10.145 -2.849 6.417 1.00 0.00 66 VAL A N 15
ATOM 17179 C CA . VAL A 1 66 ? 8.736 -2.494 6.527 1.00 0.00 66 VAL A CA 15
ATOM 17180 C C . VAL A 1 66 ? 7.980 -2.841 5.249 1.00 0.00 66 VAL A C 15
ATOM 17181 O O . VAL A 1 66 ? 8.583 -3.042 4.194 1.00 0.00 66 VAL A O 15
ATOM 17194 N N . PHE A 1 67 ? 6.657 -2.910 5.350 1.00 0.00 67 PHE A N 15
ATOM 17195 C CA . PHE A 1 67 ? 5.818 -3.233 4.202 1.00 0.00 67 PHE A CA 15
ATOM 17196 C C . PHE A 1 67 ? 5.217 -1.969 3.594 1.00 0.00 67 PHE A C 15
ATOM 17197 O O . PHE A 1 67 ? 4.585 -1.172 4.288 1.00 0.00 67 PHE A O 15
ATOM 17214 N N . VAL A 1 68 ? 5.421 -1.791 2.292 1.00 0.00 68 VAL A N 15
ATOM 17215 C CA . VAL A 1 68 ? 4.900 -0.625 1.589 1.00 0.00 68 VAL A CA 15
ATOM 17216 C C . VAL A 1 68 ? 4.046 -1.039 0.396 1.00 0.00 68 VAL A C 15
ATOM 17217 O O . VAL A 1 68 ? 3.932 -2.224 0.081 1.00 0.00 68 VAL A O 15
ATOM 17230 N N . CYS A 1 69 ? 3.448 -0.054 -0.266 1.00 0.00 69 CYS A N 15
ATOM 17231 C CA . CYS A 1 69 ? 2.603 -0.314 -1.426 1.00 0.00 69 CYS A CA 15
ATOM 17232 C C . CYS A 1 69 ? 3.396 -0.161 -2.721 1.00 0.00 69 CYS A C 15
ATOM 17233 O O . CYS A 1 69 ? 4.294 0.674 -2.816 1.00 0.00 69 CYS A O 15
ATOM 17240 N N . ALA A 1 70 ? 3.056 -0.974 -3.716 1.00 0.00 70 ALA A N 15
ATOM 17241 C CA . ALA A 1 70 ? 3.733 -0.928 -5.006 1.00 0.00 70 ALA A CA 15
ATOM 17242 C C . ALA A 1 70 ? 4.042 0.509 -5.412 1.00 0.00 70 ALA A C 15
ATOM 17243 O O . ALA A 1 70 ? 5.200 0.868 -5.626 1.00 0.00 70 ALA A O 15
ATOM 17250 N N . SER A 1 71 ? 2.999 1.326 -5.518 1.00 0.00 71 SER A N 15
ATOM 17251 C CA . SER A 1 71 ? 3.159 2.724 -5.904 1.00 0.00 71 SER A CA 15
ATOM 17252 C C . SER A 1 71 ? 4.387 3.334 -5.236 1.00 0.00 71 SER A C 15
ATOM 17253 O O . SER A 1 71 ? 5.109 4.127 -5.842 1.00 0.00 71 SER A O 15
ATOM 17261 N N . CYS A 1 72 ? 4.618 2.960 -3.982 1.00 0.00 72 CYS A N 15
ATOM 17262 C CA . CYS A 1 72 ? 5.758 3.470 -3.229 1.00 0.00 72 CYS A CA 15
ATOM 17263 C C . CYS A 1 72 ? 7.015 2.658 -3.529 1.00 0.00 72 CYS A C 15
ATOM 17264 O O . CYS A 1 72 ? 7.991 3.182 -4.063 1.00 0.00 72 CYS A O 15
ATOM 17271 N N . ASN A 1 73 ? 6.982 1.376 -3.181 1.00 0.00 73 ASN A N 15
ATOM 17272 C CA . ASN A 1 73 ? 8.119 0.492 -3.412 1.00 0.00 73 ASN A CA 15
ATOM 17273 C C . ASN A 1 73 ? 8.807 0.825 -4.732 1.00 0.00 73 ASN A C 15
ATOM 17274 O O . ASN A 1 73 ? 10.034 0.802 -4.826 1.00 0.00 73 ASN A O 15
ATOM 17285 N N . GLN A 1 74 ? 8.008 1.135 -5.748 1.00 0.00 74 GLN A N 15
ATOM 17286 C CA . GLN A 1 74 ? 8.541 1.473 -7.063 1.00 0.00 74 GLN A CA 15
ATOM 17287 C C . GLN A 1 74 ? 9.364 2.756 -7.003 1.00 0.00 74 GLN A C 15
ATOM 17288 O O . GLN A 1 74 ? 10.448 2.840 -7.582 1.00 0.00 74 GLN A O 15
ATOM 17302 N N . THR A 1 75 ? 8.841 3.756 -6.300 1.00 0.00 75 THR A N 15
ATOM 17303 C CA . THR A 1 75 ? 9.526 5.036 -6.166 1.00 0.00 75 THR A CA 15
ATOM 17304 C C . THR A 1 75 ? 10.768 4.906 -5.291 1.00 0.00 75 THR A C 15
ATOM 17305 O O . THR A 1 75 ? 11.849 5.370 -5.657 1.00 0.00 75 THR A O 15
ATOM 17316 N N . LEU A 1 76 ? 10.607 4.274 -4.134 1.00 0.00 76 LEU A N 15
ATOM 17317 C CA . LEU A 1 76 ? 11.716 4.082 -3.206 1.00 0.00 76 LEU A CA 15
ATOM 17318 C C . LEU A 1 76 ? 12.906 3.432 -3.906 1.00 0.00 76 LEU A C 15
ATOM 17319 O O . LEU A 1 76 ? 14.004 3.988 -3.930 1.00 0.00 76 LEU A O 15
ATOM 17335 N N . SER A 1 77 ? 12.678 2.254 -4.477 1.00 0.00 77 SER A N 15
ATOM 17336 C CA . SER A 1 77 ? 13.731 1.527 -5.177 1.00 0.00 77 SER A CA 15
ATOM 17337 C C . SER A 1 77 ? 13.771 1.915 -6.652 1.00 0.00 77 SER A C 15
ATOM 17338 O O . SER A 1 77 ? 13.950 1.065 -7.525 1.00 0.00 77 SER A O 15
ATOM 17346 N N . LYS A 1 78 ? 13.603 3.205 -6.923 1.00 0.00 78 LYS A N 15
ATOM 17347 C CA . LYS A 1 78 ? 13.620 3.708 -8.291 1.00 0.00 78 LYS A CA 15
ATOM 17348 C C . LYS A 1 78 ? 15.025 4.147 -8.692 1.00 0.00 78 LYS A C 15
ATOM 17349 O O . LYS A 1 78 ? 15.609 3.607 -9.631 1.00 0.00 78 LYS A O 15
ATOM 17368 N N . SER A 1 79 ? 15.561 5.128 -7.973 1.00 0.00 79 SER A N 15
ATOM 17369 C CA . SER A 1 79 ? 16.897 5.640 -8.256 1.00 0.00 79 SER A CA 15
ATOM 17370 C C . SER A 1 79 ? 17.143 5.716 -9.760 1.00 0.00 79 SER A C 15
ATOM 17371 O O . SER A 1 79 ? 18.238 5.421 -10.237 1.00 0.00 79 SER A O 15
ATOM 17379 N N . GLY A 1 80 ? 16.114 6.113 -10.502 1.00 0.00 80 GLY A N 15
ATOM 17380 C CA . GLY A 1 80 ? 16.237 6.221 -11.944 1.00 0.00 80 GLY A CA 15
ATOM 17381 C C . GLY A 1 80 ? 16.712 7.591 -12.385 1.00 0.00 80 GLY A C 15
ATOM 17382 O O . GLY A 1 80 ? 17.675 8.140 -11.849 1.00 0.00 80 GLY A O 15
ATOM 17386 N N . PRO A 1 81 ? 16.028 8.165 -13.385 1.00 0.00 81 PRO A N 15
ATOM 17387 C CA . PRO A 1 81 ? 16.368 9.487 -13.921 1.00 0.00 81 PRO A CA 15
ATOM 17388 C C . PRO A 1 81 ? 16.059 10.608 -12.935 1.00 0.00 81 PRO A C 15
ATOM 17389 O O . PRO A 1 81 ? 15.248 10.442 -12.024 1.00 0.00 81 PRO A O 15
ATOM 17400 N N . SER A 1 82 ? 16.711 11.751 -13.123 1.00 0.00 82 SER A N 15
ATOM 17401 C CA . SER A 1 82 ? 16.509 12.900 -12.248 1.00 0.00 82 SER A CA 15
ATOM 17402 C C . SER A 1 82 ? 16.770 12.527 -10.792 1.00 0.00 82 SER A C 15
ATOM 17403 O O . SER A 1 82 ? 16.043 12.946 -9.892 1.00 0.00 82 SER A O 15
ATOM 17411 N N . SER A 1 83 ? 17.815 11.735 -10.569 1.00 0.00 83 SER A N 15
ATOM 17412 C CA . SER A 1 83 ? 18.172 11.301 -9.224 1.00 0.00 83 SER A CA 15
ATOM 17413 C C . SER A 1 83 ? 19.425 12.021 -8.735 1.00 0.00 83 SER A C 15
ATOM 17414 O O . SER A 1 83 ? 20.546 11.579 -8.988 1.00 0.00 83 SER A O 15
ATOM 17422 N N . GLY A 1 84 ? 19.227 13.133 -8.034 1.00 0.00 84 GLY A N 15
ATOM 17423 C CA . GLY A 1 84 ? 20.349 13.896 -7.521 1.00 0.00 84 GLY A CA 15
ATOM 17424 C C . GLY A 1 84 ? 19.955 15.301 -7.111 1.00 0.00 84 GLY A C 15
ATOM 17425 O O . GLY A 1 84 ? 18.809 15.511 -6.718 1.00 0.00 84 GLY A O 15
ATOM 17431 N N . GLY A 1 1 ? -18.450 41.635 -16.632 1.00 0.00 1 GLY A N 16
ATOM 17432 C CA . GLY A 1 1 ? -19.436 41.359 -15.604 1.00 0.00 1 GLY A CA 16
ATOM 17433 C C . GLY A 1 1 ? -18.872 40.529 -14.468 1.00 0.00 1 GLY A C 16
ATOM 17434 O O . GLY A 1 1 ? -17.728 40.722 -14.058 1.00 0.00 1 GLY A O 16
ATOM 17438 N N . SER A 1 2 ? -19.678 39.604 -13.956 1.00 0.00 2 SER A N 16
ATOM 17439 C CA . SER A 1 2 ? -19.255 38.745 -12.856 1.00 0.00 2 SER A CA 16
ATOM 17440 C C . SER A 1 2 ? -19.970 37.398 -12.913 1.00 0.00 2 SER A C 16
ATOM 17441 O O . SER A 1 2 ? -21.177 37.333 -13.141 1.00 0.00 2 SER A O 16
ATOM 17449 N N . SER A 1 3 ? -19.214 36.325 -12.703 1.00 0.00 3 SER A N 16
ATOM 17450 C CA . SER A 1 3 ? -19.773 34.979 -12.733 1.00 0.00 3 SER A CA 16
ATOM 17451 C C . SER A 1 3 ? -19.092 34.084 -11.702 1.00 0.00 3 SER A C 16
ATOM 17452 O O . SER A 1 3 ? -17.867 34.071 -11.588 1.00 0.00 3 SER A O 16
ATOM 17460 N N . GLY A 1 4 ? -19.896 33.337 -10.952 1.00 0.00 4 GLY A N 16
ATOM 17461 C CA . GLY A 1 4 ? -19.354 32.450 -9.939 1.00 0.00 4 GLY A CA 16
ATOM 17462 C C . GLY A 1 4 ? -20.003 31.080 -9.961 1.00 0.00 4 GLY A C 16
ATOM 17463 O O . GLY A 1 4 ? -21.066 30.899 -10.556 1.00 0.00 4 GLY A O 16
ATOM 17467 N N . SER A 1 5 ? -19.363 30.113 -9.312 1.00 0.00 5 SER A N 16
ATOM 17468 C CA . SER A 1 5 ? -19.882 28.751 -9.264 1.00 0.00 5 SER A CA 16
ATOM 17469 C C . SER A 1 5 ? -19.322 27.999 -8.061 1.00 0.00 5 SER A C 16
ATOM 17470 O O . SER A 1 5 ? -18.276 28.360 -7.520 1.00 0.00 5 SER A O 16
ATOM 17478 N N . SER A 1 6 ? -20.025 26.950 -7.647 1.00 0.00 6 SER A N 16
ATOM 17479 C CA . SER A 1 6 ? -19.602 26.147 -6.505 1.00 0.00 6 SER A CA 16
ATOM 17480 C C . SER A 1 6 ? -20.344 24.815 -6.472 1.00 0.00 6 SER A C 16
ATOM 17481 O O . SER A 1 6 ? -21.411 24.671 -7.067 1.00 0.00 6 SER A O 16
ATOM 17489 N N . GLY A 1 7 ? -19.770 23.841 -5.772 1.00 0.00 7 GLY A N 16
ATOM 17490 C CA . GLY A 1 7 ? -20.390 22.533 -5.674 1.00 0.00 7 GLY A CA 16
ATOM 17491 C C . GLY A 1 7 ? -19.377 21.406 -5.723 1.00 0.00 7 GLY A C 16
ATOM 17492 O O . GLY A 1 7 ? -18.838 21.093 -6.784 1.00 0.00 7 GLY A O 16
ATOM 17496 N N . ARG A 1 8 ? -19.116 20.797 -4.571 1.00 0.00 8 ARG A N 16
ATOM 17497 C CA . ARG A 1 8 ? -18.158 19.700 -4.486 1.00 0.00 8 ARG A CA 16
ATOM 17498 C C . ARG A 1 8 ? -18.680 18.593 -3.575 1.00 0.00 8 ARG A C 16
ATOM 17499 O O . ARG A 1 8 ? -19.353 18.859 -2.579 1.00 0.00 8 ARG A O 16
ATOM 17520 N N . TYR A 1 9 ? -18.364 17.350 -3.924 1.00 0.00 9 TYR A N 16
ATOM 17521 C CA . TYR A 1 9 ? -18.803 16.202 -3.140 1.00 0.00 9 TYR A CA 16
ATOM 17522 C C . TYR A 1 9 ? -17.696 15.726 -2.204 1.00 0.00 9 TYR A C 16
ATOM 17523 O O . TYR A 1 9 ? -16.529 15.625 -2.582 1.00 0.00 9 TYR A O 16
ATOM 17541 N N . PRO A 1 10 ? -18.070 15.426 -0.951 1.00 0.00 10 PRO A N 16
ATOM 17542 C CA . PRO A 1 10 ? -17.125 14.955 0.065 1.00 0.00 10 PRO A CA 16
ATOM 17543 C C . PRO A 1 10 ? -16.616 13.547 -0.224 1.00 0.00 10 PRO A C 16
ATOM 17544 O O . PRO A 1 10 ? -17.132 12.565 0.311 1.00 0.00 10 PRO A O 16
ATOM 17555 N N . THR A 1 11 ? -15.599 13.454 -1.076 1.00 0.00 11 THR A N 16
ATOM 17556 C CA . THR A 1 11 ? -15.020 12.166 -1.437 1.00 0.00 11 THR A CA 16
ATOM 17557 C C . THR A 1 11 ? -13.599 12.032 -0.902 1.00 0.00 11 THR A C 16
ATOM 17558 O O . THR A 1 11 ? -12.631 12.321 -1.605 1.00 0.00 11 THR A O 16
ATOM 17569 N N . ASN A 1 12 ? -13.481 11.592 0.347 1.00 0.00 12 ASN A N 16
ATOM 17570 C CA . ASN A 1 12 ? -12.176 11.420 0.976 1.00 0.00 12 ASN A CA 16
ATOM 17571 C C . ASN A 1 12 ? -12.081 10.063 1.667 1.00 0.00 12 ASN A C 16
ATOM 17572 O O . ASN A 1 12 ? -11.067 9.373 1.564 1.00 0.00 12 ASN A O 16
ATOM 17583 N N . ASN A 1 13 ? -13.144 9.687 2.370 1.00 0.00 13 ASN A N 16
ATOM 17584 C CA . ASN A 1 13 ? -13.180 8.413 3.078 1.00 0.00 13 ASN A CA 16
ATOM 17585 C C . ASN A 1 13 ? -13.653 7.292 2.157 1.00 0.00 13 ASN A C 16
ATOM 17586 O O . ASN A 1 13 ? -14.804 7.277 1.719 1.00 0.00 13 ASN A O 16
ATOM 17597 N N . PHE A 1 14 ? -12.757 6.354 1.867 1.00 0.00 14 PHE A N 16
ATOM 17598 C CA . PHE A 1 14 ? -13.081 5.229 0.998 1.00 0.00 14 PHE A CA 16
ATOM 17599 C C . PHE A 1 14 ? -12.697 3.906 1.654 1.00 0.00 14 PHE A C 16
ATOM 17600 O O . PHE A 1 14 ? -12.042 3.884 2.695 1.00 0.00 14 PHE A O 16
ATOM 17617 N N . GLY A 1 15 ? -13.111 2.804 1.036 1.00 0.00 15 GLY A N 16
ATOM 17618 C CA . GLY A 1 15 ? -12.801 1.492 1.574 1.00 0.00 15 GLY A CA 16
ATOM 17619 C C . GLY A 1 15 ? -12.251 0.549 0.523 1.00 0.00 15 GLY A C 16
ATOM 17620 O O . GLY A 1 15 ? -12.639 -0.617 0.461 1.00 0.00 15 GLY A O 16
ATOM 17624 N N . ASN A 1 16 ? -11.345 1.056 -0.308 1.00 0.00 16 ASN A N 16
ATOM 17625 C CA . ASN A 1 16 ? -10.742 0.251 -1.364 1.00 0.00 16 ASN A CA 16
ATOM 17626 C C . ASN A 1 16 ? -9.237 0.490 -1.437 1.00 0.00 16 ASN A C 16
ATOM 17627 O O . ASN A 1 16 ? -8.696 1.340 -0.729 1.00 0.00 16 ASN A O 16
ATOM 17638 N N . CYS A 1 17 ? -8.565 -0.266 -2.300 1.00 0.00 17 CYS A N 16
ATOM 17639 C CA . CYS A 1 17 ? -7.122 -0.137 -2.467 1.00 0.00 17 CYS A CA 16
ATOM 17640 C C . CYS A 1 17 ? -6.778 1.108 -3.280 1.00 0.00 17 CYS A C 16
ATOM 17641 O O . CYS A 1 17 ? -7.520 1.500 -4.181 1.00 0.00 17 CYS A O 16
ATOM 17648 N N . THR A 1 18 ? -5.646 1.726 -2.955 1.00 0.00 18 THR A N 16
ATOM 17649 C CA . THR A 1 18 ? -5.203 2.926 -3.652 1.00 0.00 18 THR A CA 16
ATOM 17650 C C . THR A 1 18 ? -4.187 2.588 -4.737 1.00 0.00 18 THR A C 16
ATOM 17651 O O . THR A 1 18 ? -3.378 3.429 -5.127 1.00 0.00 18 THR A O 16
ATOM 17662 N N . GLY A 1 19 ? -4.234 1.351 -5.221 1.00 0.00 19 GLY A N 16
ATOM 17663 C CA . GLY A 1 19 ? -3.311 0.924 -6.257 1.00 0.00 19 GLY A CA 16
ATOM 17664 C C . GLY A 1 19 ? -4.006 0.185 -7.383 1.00 0.00 19 GLY A C 16
ATOM 17665 O O . GLY A 1 19 ? -3.679 0.375 -8.555 1.00 0.00 19 GLY A O 16
ATOM 17669 N N . CYS A 1 20 ? -4.967 -0.661 -7.030 1.00 0.00 20 CYS A N 16
ATOM 17670 C CA . CYS A 1 20 ? -5.710 -1.433 -8.019 1.00 0.00 20 CYS A CA 16
ATOM 17671 C C . CYS A 1 20 ? -7.209 -1.180 -7.893 1.00 0.00 20 CYS A C 16
ATOM 17672 O O . CYS A 1 20 ? -8.005 -1.698 -8.677 1.00 0.00 20 CYS A O 16
ATOM 17679 N N . SER A 1 21 ? -7.587 -0.379 -6.902 1.00 0.00 21 SER A N 16
ATOM 17680 C CA . SER A 1 21 ? -8.991 -0.059 -6.671 1.00 0.00 21 SER A CA 16
ATOM 17681 C C . SER A 1 21 ? -9.812 -1.329 -6.472 1.00 0.00 21 SER A C 16
ATOM 17682 O O . SER A 1 21 ? -10.882 -1.489 -7.059 1.00 0.00 21 SER A O 16
ATOM 17690 N N . ALA A 1 22 ? -9.303 -2.230 -5.638 1.00 0.00 22 ALA A N 16
ATOM 17691 C CA . ALA A 1 22 ? -9.988 -3.486 -5.358 1.00 0.00 22 ALA A CA 16
ATOM 17692 C C . ALA A 1 22 ? -10.491 -3.528 -3.919 1.00 0.00 22 ALA A C 16
ATOM 17693 O O . ALA A 1 22 ? -9.710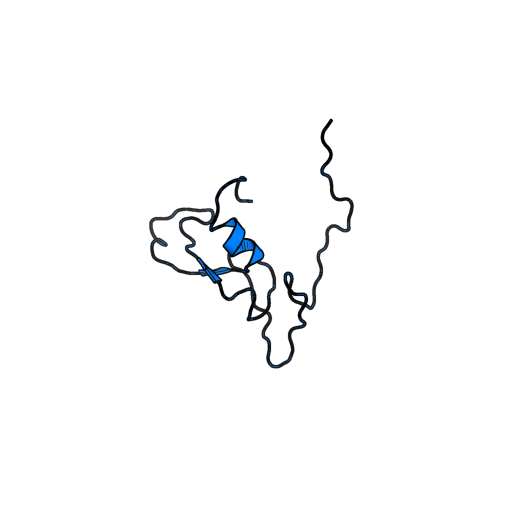 -3.696 -2.982 1.00 0.00 22 ALA A O 16
ATOM 17700 N N . THR A 1 23 ? -11.800 -3.374 -3.750 1.00 0.00 23 THR A N 16
ATOM 17701 C CA . THR A 1 23 ? -12.407 -3.393 -2.425 1.00 0.00 23 THR A CA 16
ATOM 17702 C C . THR A 1 23 ? -12.003 -4.644 -1.653 1.00 0.00 23 THR A C 16
ATOM 17703 O O . THR A 1 23 ? -11.937 -5.738 -2.215 1.00 0.00 23 THR A O 16
ATOM 17714 N N . PHE A 1 24 ? -11.735 -4.477 -0.362 1.00 0.00 24 PHE A N 16
ATOM 17715 C CA . PHE A 1 24 ? -11.338 -5.594 0.487 1.00 0.00 24 PHE A CA 16
ATOM 17716 C C . PHE A 1 24 ? -12.559 -6.265 1.110 1.00 0.00 24 PHE A C 16
ATOM 17717 O O . PHE A 1 24 ? -13.145 -5.751 2.062 1.00 0.00 24 PHE A O 16
ATOM 17734 N N . SER A 1 25 ? -12.936 -7.417 0.564 1.00 0.00 25 SER A N 16
ATOM 17735 C CA . SER A 1 25 ? -14.089 -8.157 1.062 1.00 0.00 25 SER A CA 16
ATOM 17736 C C . SER A 1 25 ? -13.652 -9.452 1.740 1.00 0.00 25 SER A C 16
ATOM 17737 O O . SER A 1 25 ? -13.742 -9.589 2.960 1.00 0.00 25 SER A O 16
ATOM 17745 N N . VAL A 1 26 ? -13.177 -10.401 0.939 1.00 0.00 26 VAL A N 16
ATOM 17746 C CA . VAL A 1 26 ? -12.725 -11.685 1.460 1.00 0.00 26 VAL A CA 16
ATOM 17747 C C . VAL A 1 26 ? -11.368 -12.067 0.878 1.00 0.00 26 VAL A C 16
ATOM 17748 O O . VAL A 1 26 ? -10.563 -12.729 1.534 1.00 0.00 26 VAL A O 16
ATOM 17761 N N . LEU A 1 27 ? -11.122 -11.647 -0.358 1.00 0.00 27 LEU A N 16
ATOM 17762 C CA . LEU A 1 27 ? -9.862 -11.944 -1.030 1.00 0.00 27 LEU A CA 16
ATOM 17763 C C . LEU A 1 27 ? -8.702 -11.213 -0.361 1.00 0.00 27 LEU A C 16
ATOM 17764 O O . LEU A 1 27 ? -7.676 -11.815 -0.041 1.00 0.00 27 LEU A O 16
ATOM 17780 N N . LYS A 1 28 ? -8.872 -9.913 -0.150 1.00 0.00 28 LYS A N 16
ATOM 17781 C CA . LYS A 1 28 ? -7.842 -9.099 0.484 1.00 0.00 28 LYS A CA 16
ATOM 17782 C C . LYS A 1 28 ? -8.407 -8.343 1.683 1.00 0.00 28 LYS A C 16
ATOM 17783 O O . LYS A 1 28 ? -9.621 -8.277 1.872 1.00 0.00 28 LYS A O 16
ATOM 17802 N N . LYS A 1 29 ? -7.518 -7.774 2.490 1.00 0.00 29 LYS A N 16
ATOM 17803 C CA . LYS A 1 29 ? -7.927 -7.021 3.669 1.00 0.00 29 LYS A CA 16
ATOM 17804 C C . LYS A 1 29 ? -7.385 -5.595 3.619 1.00 0.00 29 LYS A C 16
ATOM 17805 O O . LYS A 1 29 ? -6.312 -5.348 3.070 1.00 0.00 29 LYS A O 16
ATOM 17824 N N . ARG A 1 30 ? -8.135 -4.662 4.197 1.00 0.00 30 ARG A N 16
ATOM 17825 C CA . ARG A 1 30 ? -7.729 -3.262 4.218 1.00 0.00 30 ARG A CA 16
ATOM 17826 C C . ARG A 1 30 ? -6.375 -3.098 4.903 1.00 0.00 30 ARG A C 16
ATOM 17827 O O . ARG A 1 30 ? -6.303 -2.864 6.109 1.00 0.00 30 ARG A O 16
ATOM 17848 N N . ARG A 1 31 ? -5.305 -3.224 4.124 1.00 0.00 31 ARG A N 16
ATOM 17849 C CA . ARG A 1 31 ? -3.954 -3.092 4.656 1.00 0.00 31 ARG A CA 16
ATOM 17850 C C . ARG A 1 31 ? -3.555 -1.623 4.767 1.00 0.00 31 ARG A C 16
ATOM 17851 O O . ARG A 1 31 ? -4.283 -0.736 4.321 1.00 0.00 31 ARG A O 16
ATOM 17872 N N . SER A 1 32 ? -2.394 -1.374 5.364 1.00 0.00 32 SER A N 16
ATOM 17873 C CA . SER A 1 32 ? -1.899 -0.014 5.537 1.00 0.00 32 SER A CA 16
ATOM 17874 C C . SER A 1 32 ? -0.417 0.074 5.188 1.00 0.00 32 SER A C 16
ATOM 17875 O O . SER A 1 32 ? 0.402 -0.685 5.707 1.00 0.00 32 SER A O 16
ATOM 17883 N N . CYS A 1 33 ? -0.078 1.007 4.304 1.00 0.00 33 CYS A N 16
ATOM 17884 C CA . CYS A 1 33 ? 1.305 1.196 3.883 1.00 0.00 33 CYS A CA 16
ATOM 17885 C C . CYS A 1 33 ? 2.167 1.675 5.048 1.00 0.00 33 CYS A C 16
ATOM 17886 O O . CYS A 1 33 ? 1.653 2.131 6.068 1.00 0.00 33 CYS A O 16
ATOM 17893 N N . SER A 1 34 ? 3.482 1.566 4.886 1.00 0.00 34 SER A N 16
ATOM 17894 C CA . SER A 1 34 ? 4.417 1.984 5.925 1.00 0.00 34 SER A CA 16
ATOM 17895 C C . SER A 1 34 ? 5.011 3.352 5.603 1.00 0.00 34 SER A C 16
ATOM 17896 O O . SER A 1 34 ? 5.319 4.134 6.501 1.00 0.00 34 SER A O 16
ATOM 17904 N N . ASN A 1 35 ? 5.169 3.633 4.313 1.00 0.00 35 ASN A N 16
ATOM 17905 C CA . ASN A 1 35 ? 5.727 4.905 3.871 1.00 0.00 35 ASN A CA 16
ATOM 17906 C C . ASN A 1 35 ? 4.636 5.965 3.750 1.00 0.00 35 ASN A C 16
ATOM 17907 O O . ASN A 1 35 ? 4.523 6.854 4.594 1.00 0.00 35 ASN A O 16
ATOM 17918 N N . CYS A 1 36 ? 3.834 5.864 2.695 1.00 0.00 36 CYS A N 16
ATOM 17919 C CA . CYS A 1 36 ? 2.751 6.812 2.463 1.00 0.00 36 CYS A CA 16
ATOM 17920 C C . CYS A 1 36 ? 1.673 6.680 3.534 1.00 0.00 36 CYS A C 16
ATOM 17921 O O . CYS A 1 36 ? 1.018 7.657 3.895 1.00 0.00 36 CYS A O 16
ATOM 17928 N N . GLY A 1 37 ? 1.495 5.463 4.040 1.00 0.00 37 GLY A N 16
ATOM 17929 C CA . GLY A 1 37 ? 0.495 5.225 5.065 1.00 0.00 37 GLY A CA 16
ATOM 17930 C C . GLY A 1 37 ? -0.917 5.264 4.518 1.00 0.00 37 GLY A C 16
ATOM 17931 O O . GLY A 1 37 ? -1.831 5.759 5.176 1.00 0.00 37 GLY A O 16
ATOM 17935 N N . ASN A 1 38 ? -1.097 4.743 3.308 1.00 0.00 38 ASN A N 16
ATOM 17936 C CA . ASN A 1 38 ? -2.408 4.723 2.671 1.00 0.00 38 ASN A CA 16
ATOM 17937 C C . ASN A 1 38 ? -3.018 3.326 2.726 1.00 0.00 38 ASN A C 16
ATOM 17938 O O . ASN A 1 38 ? -2.398 2.385 3.221 1.00 0.00 38 ASN A O 16
ATOM 17949 N N . SER A 1 39 ? -4.238 3.198 2.213 1.00 0.00 39 SER A N 16
ATOM 17950 C CA . SER A 1 39 ? -4.934 1.916 2.206 1.00 0.00 39 SER A CA 16
ATOM 17951 C C . SER A 1 39 ? -4.576 1.111 0.960 1.00 0.00 39 SER A C 16
ATOM 17952 O O . SER A 1 39 ? -4.472 1.658 -0.138 1.00 0.00 39 SER A O 16
ATOM 17960 N N . PHE A 1 40 ? -4.390 -0.192 1.139 1.00 0.00 40 PHE A N 16
ATOM 17961 C CA . PHE A 1 40 ? -4.043 -1.074 0.031 1.00 0.00 40 PHE A CA 16
ATOM 17962 C C . PHE A 1 40 ? -4.487 -2.506 0.316 1.00 0.00 40 PHE A C 16
ATOM 17963 O O . PHE A 1 40 ? -4.834 -2.847 1.447 1.00 0.00 40 PHE A O 16
ATOM 17980 N N . CYS A 1 41 ? -4.473 -3.340 -0.718 1.00 0.00 41 CYS A N 16
ATOM 17981 C CA . CYS A 1 41 ? -4.875 -4.735 -0.581 1.00 0.00 41 CYS A CA 16
ATOM 17982 C C . CYS A 1 41 ? -3.714 -5.589 -0.077 1.00 0.00 41 CYS A C 16
ATOM 17983 O O . CYS A 1 41 ? -2.642 -5.073 0.238 1.00 0.00 41 CYS A O 16
ATOM 17990 N N . SER A 1 42 ? -3.937 -6.897 -0.004 1.00 0.00 42 SER A N 16
ATOM 17991 C CA . SER A 1 42 ? -2.912 -7.822 0.464 1.00 0.00 42 SER A CA 16
ATOM 17992 C C . SER A 1 42 ? -1.995 -8.242 -0.680 1.00 0.00 42 SER A C 16
ATOM 17993 O O . SER A 1 42 ? -1.212 -9.183 -0.550 1.00 0.00 42 SER A O 16
ATOM 18001 N N . ARG A 1 43 ? -2.099 -7.538 -1.802 1.00 0.00 43 ARG A N 16
ATOM 18002 C CA . ARG A 1 43 ? -1.281 -7.837 -2.971 1.00 0.00 43 ARG A CA 16
ATOM 18003 C C . ARG A 1 43 ? -0.435 -6.631 -3.366 1.00 0.00 43 ARG A C 16
ATOM 18004 O O . ARG A 1 43 ? 0.617 -6.774 -3.992 1.00 0.00 43 ARG A O 16
ATOM 18025 N N . CYS A 1 44 ? -0.900 -5.442 -2.998 1.00 0.00 44 CYS A N 16
ATOM 18026 C CA . CYS A 1 44 ? -0.188 -4.210 -3.314 1.00 0.00 44 CYS A CA 16
ATOM 18027 C C . CYS A 1 44 ? 0.760 -3.823 -2.181 1.00 0.00 44 CYS A C 16
ATOM 18028 O O . CYS A 1 44 ? 1.865 -3.337 -2.422 1.00 0.00 44 CYS A O 16
ATOM 18035 N N . CYS A 1 45 ? 0.318 -4.043 -0.948 1.00 0.00 45 CYS A N 16
ATOM 18036 C CA . CYS A 1 45 ? 1.126 -3.718 0.222 1.00 0.00 45 CYS A CA 16
ATOM 18037 C C . CYS A 1 45 ? 1.945 -4.924 0.670 1.00 0.00 45 CYS A C 16
ATOM 18038 O O . CYS A 1 45 ? 2.022 -5.227 1.860 1.00 0.00 45 CYS A O 16
ATOM 18046 N N . SER A 1 46 ? 2.555 -5.609 -0.292 1.00 0.00 46 SER A N 16
ATOM 18047 C CA . SER A 1 46 ? 3.364 -6.785 0.002 1.00 0.00 46 SER A CA 16
ATOM 18048 C C . SER A 1 46 ? 4.785 -6.613 -0.525 1.00 0.00 46 SER A C 16
ATOM 18049 O O . SER A 1 46 ? 5.339 -7.514 -1.156 1.00 0.00 46 SER A O 16
ATOM 18057 N N . PHE A 1 47 ? 5.370 -5.449 -0.262 1.00 0.00 47 PHE A N 16
ATOM 18058 C CA . PHE A 1 47 ? 6.727 -5.157 -0.710 1.00 0.00 47 PHE A CA 16
ATOM 18059 C C . PHE A 1 47 ? 7.605 -4.725 0.461 1.00 0.00 47 PHE A C 16
ATOM 18060 O O . PHE A 1 47 ? 7.304 -3.752 1.153 1.00 0.00 47 PHE A O 16
ATOM 18077 N N . LYS A 1 48 ? 8.693 -5.457 0.678 1.00 0.00 48 LYS A N 16
ATOM 18078 C CA . LYS A 1 48 ? 9.617 -5.151 1.764 1.00 0.00 48 LYS A CA 16
ATOM 18079 C C . LYS A 1 48 ? 10.656 -4.125 1.322 1.00 0.00 48 LYS A C 16
ATOM 18080 O O . LYS A 1 48 ? 11.391 -4.347 0.360 1.00 0.00 48 LYS A O 16
ATOM 18099 N N . VAL A 1 49 ? 10.711 -3.003 2.032 1.00 0.00 49 VAL A N 16
ATOM 18100 C CA . VAL A 1 49 ? 11.662 -1.944 1.714 1.00 0.00 49 VAL A CA 16
ATOM 18101 C C . VAL A 1 49 ? 12.280 -1.362 2.981 1.00 0.00 49 VAL A C 16
ATOM 18102 O O . VAL A 1 49 ? 11.673 -1.358 4.052 1.00 0.00 49 VAL A O 16
ATOM 18115 N N . PRO A 1 50 ? 13.517 -0.858 2.858 1.00 0.00 50 PRO A N 16
ATOM 18116 C CA . PRO A 1 50 ? 14.244 -0.263 3.983 1.00 0.00 50 PRO A CA 16
ATOM 18117 C C . PRO A 1 50 ? 13.641 1.066 4.425 1.00 0.00 50 PRO A C 16
ATOM 18118 O O . PRO A 1 50 ? 13.501 1.992 3.627 1.00 0.00 50 PRO A O 16
ATOM 18129 N N . LYS A 1 51 ? 13.286 1.153 5.703 1.00 0.00 51 LYS A N 16
ATOM 18130 C CA . LYS A 1 51 ? 12.699 2.369 6.253 1.00 0.00 51 LYS A CA 16
ATOM 18131 C C . LYS A 1 51 ? 13.776 3.409 6.543 1.00 0.00 51 LYS A C 16
ATOM 18132 O O . LYS A 1 51 ? 13.646 4.573 6.164 1.00 0.00 51 LYS A O 16
ATOM 18151 N N . SER A 1 52 ? 14.839 2.982 7.216 1.00 0.00 52 SER A N 16
ATOM 18152 C CA . SER A 1 52 ? 15.938 3.877 7.559 1.00 0.00 52 SER A CA 16
ATOM 18153 C C . SER A 1 52 ? 16.255 4.817 6.400 1.00 0.00 52 SER A C 16
ATOM 18154 O O . SER A 1 52 ? 16.738 5.931 6.603 1.00 0.00 52 SER A O 16
ATOM 18162 N N . SER A 1 53 ? 15.980 4.359 5.183 1.00 0.00 53 SER A N 16
ATOM 18163 C CA . SER A 1 53 ? 16.238 5.155 3.989 1.00 0.00 53 SER A CA 16
ATOM 18164 C C . SER A 1 53 ? 14.961 5.829 3.498 1.00 0.00 53 SER A C 16
ATOM 18165 O O . SER A 1 53 ? 14.595 5.713 2.329 1.00 0.00 53 SER A O 16
ATOM 18173 N N . MET A 1 54 ? 14.286 6.534 4.401 1.00 0.00 54 MET A N 16
ATOM 18174 C CA . MET A 1 54 ? 13.050 7.228 4.060 1.00 0.00 54 MET A CA 16
ATOM 18175 C C . MET A 1 54 ? 13.275 8.734 3.984 1.00 0.00 54 MET A C 16
ATOM 18176 O O . MET A 1 54 ? 12.947 9.371 2.984 1.00 0.00 54 MET A O 16
ATOM 18190 N N . GLY A 1 55 ? 13.837 9.299 5.049 1.00 0.00 55 GLY A N 16
ATOM 18191 C CA . GLY A 1 55 ? 14.095 10.726 5.082 1.00 0.00 55 GLY A CA 16
ATOM 18192 C C . GLY A 1 55 ? 14.514 11.208 6.457 1.00 0.00 55 GLY A C 16
ATOM 18193 O O . GLY A 1 55 ? 15.349 12.103 6.581 1.00 0.00 55 GLY A O 16
ATOM 18197 N N . ALA A 1 56 ? 13.930 10.615 7.493 1.00 0.00 56 ALA A N 16
ATOM 18198 C CA . ALA A 1 56 ? 14.247 10.988 8.865 1.00 0.00 56 ALA A CA 16
ATOM 18199 C C . ALA A 1 56 ? 15.187 9.973 9.508 1.00 0.00 56 ALA A C 16
ATOM 18200 O O . ALA A 1 56 ? 14.763 8.893 9.919 1.00 0.00 56 ALA A O 16
ATOM 18207 N N . THR A 1 57 ? 16.466 10.326 9.590 1.00 0.00 57 THR A N 16
ATOM 18208 C CA . THR A 1 57 ? 17.465 9.445 10.181 1.00 0.00 57 THR A CA 16
ATOM 18209 C C . THR A 1 57 ? 17.371 9.448 11.702 1.00 0.00 57 THR A C 16
ATOM 18210 O O . THR A 1 57 ? 17.502 10.492 12.339 1.00 0.00 57 THR A O 16
ATOM 18221 N N . ALA A 1 58 ? 17.144 8.272 12.278 1.00 0.00 58 ALA A N 16
ATOM 18222 C CA . ALA A 1 58 ? 17.035 8.139 13.726 1.00 0.00 58 ALA A CA 16
ATOM 18223 C C . ALA A 1 58 ? 17.798 6.916 14.224 1.00 0.00 58 ALA A C 16
ATOM 18224 O O . ALA A 1 58 ? 18.049 5.967 13.481 1.00 0.00 58 ALA A O 16
ATOM 18231 N N . PRO A 1 59 ? 18.176 6.938 15.510 1.00 0.00 59 PRO A N 16
ATOM 18232 C CA . PRO A 1 59 ? 18.917 5.838 16.136 1.00 0.00 59 PRO A CA 16
ATOM 18233 C C . PRO A 1 59 ? 18.062 4.587 16.307 1.00 0.00 59 PRO A C 16
ATOM 18234 O O . PRO A 1 59 ? 18.530 3.570 16.817 1.00 0.00 59 PRO A O 16
ATOM 18245 N N . GLU A 1 60 ? 16.807 4.670 15.876 1.00 0.00 60 GLU A N 16
ATOM 18246 C CA . GLU A 1 60 ? 15.887 3.543 15.983 1.00 0.00 60 GLU A CA 16
ATOM 18247 C C . GLU A 1 60 ? 15.828 2.763 14.672 1.00 0.00 60 GLU A C 16
ATOM 18248 O O . GLU A 1 60 ? 15.889 1.534 14.666 1.00 0.00 60 GLU A O 16
ATOM 18260 N N . ALA A 1 61 ? 15.709 3.487 13.564 1.00 0.00 61 ALA A N 16
ATOM 18261 C CA . ALA A 1 61 ? 15.643 2.865 12.248 1.00 0.00 61 ALA A CA 16
ATOM 18262 C C . ALA A 1 61 ? 17.039 2.578 11.706 1.00 0.00 61 ALA A C 16
ATOM 18263 O O . ALA A 1 61 ? 17.765 3.495 11.323 1.00 0.00 61 ALA A O 16
ATOM 18270 N N . GLN A 1 62 ? 17.407 1.301 11.677 1.00 0.00 62 GLN A N 16
ATOM 18271 C CA . GLN A 1 62 ? 18.717 0.896 11.183 1.00 0.00 62 GLN A CA 16
ATOM 18272 C C . GLN A 1 62 ? 18.601 -0.315 10.262 1.00 0.00 62 GLN A C 16
ATOM 18273 O O . GLN A 1 62 ? 18.389 -1.437 10.721 1.00 0.00 62 GLN A O 16
ATOM 18287 N N . ARG A 1 63 ? 18.741 -0.078 8.962 1.00 0.00 63 ARG A N 16
ATOM 18288 C CA . ARG A 1 63 ? 18.650 -1.149 7.977 1.00 0.00 63 ARG A CA 16
ATOM 18289 C C . ARG A 1 63 ? 17.447 -2.045 8.257 1.00 0.00 63 ARG A C 16
ATOM 18290 O O . ARG A 1 63 ? 17.505 -3.258 8.058 1.00 0.00 63 ARG A O 16
ATOM 18311 N N . GLU A 1 64 ? 16.359 -1.438 8.721 1.00 0.00 64 GLU A N 16
ATOM 18312 C CA . GLU A 1 64 ? 15.144 -2.182 9.030 1.00 0.00 64 GLU A CA 16
ATOM 18313 C C . GLU A 1 64 ? 14.363 -2.501 7.758 1.00 0.00 64 GLU A C 16
ATOM 18314 O O . GLU A 1 64 ? 14.703 -2.031 6.672 1.00 0.00 64 GLU A O 16
ATOM 18326 N N . THR A 1 65 ? 13.312 -3.303 7.901 1.00 0.00 65 THR A N 16
ATOM 18327 C CA . THR A 1 65 ? 12.484 -3.686 6.765 1.00 0.00 65 THR A CA 16
ATOM 18328 C C . THR A 1 65 ? 11.008 -3.433 7.051 1.00 0.00 65 THR A C 16
ATOM 18329 O O . THR A 1 65 ? 10.491 -3.827 8.097 1.00 0.00 65 THR A O 16
ATOM 18340 N N . VAL A 1 66 ? 10.333 -2.774 6.115 1.00 0.00 66 VAL A N 16
ATOM 18341 C CA . VAL A 1 66 ? 8.915 -2.470 6.266 1.00 0.00 66 VAL A CA 16
ATOM 18342 C C . VAL A 1 66 ? 8.140 -2.821 5.001 1.00 0.00 66 VAL A C 16
ATOM 18343 O O . VAL A 1 66 ? 8.713 -2.916 3.915 1.00 0.00 66 VAL A O 16
ATOM 18356 N N . PHE A 1 67 ? 6.833 -3.011 5.147 1.00 0.00 67 PHE A N 16
ATOM 18357 C CA . PHE A 1 67 ? 5.978 -3.352 4.016 1.00 0.00 67 PHE A CA 16
ATOM 18358 C C . PHE A 1 67 ? 5.265 -2.114 3.481 1.00 0.00 67 PHE A C 16
ATOM 18359 O O . PHE A 1 67 ? 4.564 -1.420 4.219 1.00 0.00 67 PHE A O 16
ATOM 18376 N N . VAL A 1 68 ? 5.448 -1.843 2.193 1.00 0.00 68 VAL A N 16
ATOM 18377 C CA . VAL A 1 68 ? 4.822 -0.689 1.558 1.00 0.00 68 VAL A CA 16
ATOM 18378 C C . VAL A 1 68 ? 3.989 -1.111 0.353 1.00 0.00 68 VAL A C 16
ATOM 18379 O O . VAL A 1 68 ? 3.922 -2.292 0.013 1.00 0.00 68 VAL A O 16
ATOM 18392 N N . CYS A 1 69 ? 3.354 -0.136 -0.290 1.00 0.00 69 CYS A N 16
ATOM 18393 C CA . CYS A 1 69 ? 2.524 -0.404 -1.458 1.00 0.00 69 CYS A CA 16
ATOM 18394 C C . CYS A 1 69 ? 3.333 -0.264 -2.745 1.00 0.00 69 CYS A C 16
ATOM 18395 O O . CYS A 1 69 ? 4.293 0.504 -2.805 1.00 0.00 69 CYS A O 16
ATOM 18402 N N . ALA A 1 70 ? 2.937 -1.010 -3.770 1.00 0.00 70 ALA A N 16
ATOM 18403 C CA . ALA A 1 70 ? 3.624 -0.968 -5.056 1.00 0.00 70 ALA A CA 16
ATOM 18404 C C . ALA A 1 70 ? 3.933 0.468 -5.465 1.00 0.00 70 ALA A C 16
ATOM 18405 O O . ALA A 1 70 ? 5.060 0.786 -5.847 1.00 0.00 70 ALA A O 16
ATOM 18412 N N . SER A 1 71 ? 2.927 1.333 -5.383 1.00 0.00 71 SER A N 16
ATOM 18413 C CA . SER A 1 71 ? 3.091 2.734 -5.749 1.00 0.00 71 SER A CA 16
ATOM 18414 C C . SER A 1 71 ? 4.334 3.326 -5.092 1.00 0.00 71 SER A C 16
ATOM 18415 O O . SER A 1 71 ? 5.088 4.070 -5.719 1.00 0.00 71 SER A O 16
ATOM 18423 N N . CYS A 1 72 ? 4.541 2.989 -3.823 1.00 0.00 72 CYS A N 16
ATOM 18424 C CA . CYS A 1 72 ? 5.691 3.486 -3.078 1.00 0.00 72 CYS A CA 16
ATOM 18425 C C . CYS A 1 72 ? 6.936 2.658 -3.383 1.00 0.00 72 CYS A C 16
ATOM 18426 O O . CYS A 1 72 ? 7.909 3.163 -3.942 1.00 0.00 72 CYS A O 16
ATOM 18433 N N . ASN A 1 73 ? 6.897 1.382 -3.012 1.00 0.00 73 ASN A N 16
ATOM 18434 C CA . ASN A 1 73 ? 8.022 0.483 -3.246 1.00 0.00 73 ASN A CA 16
ATOM 18435 C C . ASN A 1 73 ? 8.685 0.779 -4.588 1.00 0.00 73 ASN A C 16
ATOM 18436 O O . ASN A 1 73 ? 9.909 0.733 -4.710 1.00 0.00 73 ASN A O 16
ATOM 18447 N N . GLN A 1 74 ? 7.868 1.084 -5.591 1.00 0.00 74 GLN A N 16
ATOM 18448 C CA . GLN A 1 74 ? 8.375 1.387 -6.924 1.00 0.00 74 GLN A CA 16
ATOM 18449 C C . GLN A 1 74 ? 9.138 2.708 -6.928 1.00 0.00 74 GLN A C 16
ATOM 18450 O O . GLN A 1 74 ? 10.208 2.819 -7.528 1.00 0.00 74 GLN A O 16
ATOM 18464 N N . THR A 1 75 ? 8.580 3.710 -6.256 1.00 0.00 75 THR A N 16
ATOM 18465 C CA . THR A 1 75 ? 9.206 5.024 -6.183 1.00 0.00 75 THR A CA 16
ATOM 18466 C C . THR A 1 75 ? 10.476 4.983 -5.342 1.00 0.00 75 THR A C 16
ATOM 18467 O O . THR A 1 75 ? 11.472 5.630 -5.670 1.00 0.00 75 THR A O 16
ATOM 18478 N N . LEU A 1 76 ? 10.437 4.217 -4.258 1.00 0.00 76 LEU A N 16
ATOM 18479 C CA . LEU A 1 76 ? 11.587 4.090 -3.369 1.00 0.00 76 LEU A CA 16
ATOM 18480 C C . LEU A 1 76 ? 12.768 3.452 -4.094 1.00 0.00 76 LEU A C 16
ATOM 18481 O O . LEU A 1 76 ? 13.854 4.027 -4.158 1.00 0.00 76 LEU A O 16
ATOM 18497 N N . SER A 1 77 ? 12.546 2.261 -4.641 1.00 0.00 77 SER A N 16
ATOM 18498 C CA . SER A 1 77 ? 13.592 1.544 -5.361 1.00 0.00 77 SER A CA 16
ATOM 18499 C C . SER A 1 77 ? 13.351 1.599 -6.867 1.00 0.00 77 SER A C 16
ATOM 18500 O O . SER A 1 77 ? 13.440 0.585 -7.559 1.00 0.00 77 SER A O 16
ATOM 18508 N N . LYS A 1 78 ? 13.046 2.791 -7.367 1.00 0.00 78 LYS A N 16
ATOM 18509 C CA . LYS A 1 78 ? 12.792 2.981 -8.791 1.00 0.00 78 LYS A CA 16
ATOM 18510 C C . LYS A 1 78 ? 14.068 2.778 -9.602 1.00 0.00 78 LYS A C 16
ATOM 18511 O O . LYS A 1 78 ? 14.054 2.121 -10.643 1.00 0.00 78 LYS A O 16
ATOM 18530 N N . SER A 1 79 ? 15.168 3.345 -9.119 1.00 0.00 79 SER A N 16
ATOM 18531 C CA . SER A 1 79 ? 16.452 3.227 -9.801 1.00 0.00 79 SER A CA 16
ATOM 18532 C C . SER A 1 79 ? 17.607 3.402 -8.820 1.00 0.00 79 SER A C 16
ATOM 18533 O O . SER A 1 79 ? 17.501 4.147 -7.846 1.00 0.00 79 SER A O 16
ATOM 18541 N N . GLY A 1 80 ? 18.710 2.709 -9.084 1.00 0.00 80 GLY A N 16
ATOM 18542 C CA . GLY A 1 80 ? 19.869 2.800 -8.216 1.00 0.00 80 GLY A CA 16
ATOM 18543 C C . GLY A 1 80 ? 20.375 4.222 -8.071 1.00 0.00 80 GLY A C 16
ATOM 18544 O O . GLY A 1 80 ? 20.300 5.028 -8.999 1.00 0.00 80 GLY A O 16
ATOM 18548 N N . PRO A 1 81 ? 20.902 4.549 -6.882 1.00 0.00 81 PRO A N 16
ATOM 18549 C CA . PRO A 1 81 ? 21.431 5.885 -6.591 1.00 0.00 81 PRO A CA 16
ATOM 18550 C C . PRO A 1 81 ? 22.719 6.177 -7.353 1.00 0.00 81 PRO A C 16
ATOM 18551 O O . PRO A 1 81 ? 23.002 7.325 -7.694 1.00 0.00 81 PRO A O 16
ATOM 18562 N N . SER A 1 82 ? 23.496 5.131 -7.617 1.00 0.00 82 SER A N 16
ATOM 18563 C CA . SER A 1 82 ? 24.756 5.277 -8.336 1.00 0.00 82 SER A CA 16
ATOM 18564 C C . SER A 1 82 ? 25.644 6.322 -7.668 1.00 0.00 82 SER A C 16
ATOM 18565 O O . SER A 1 82 ? 26.236 7.169 -8.338 1.00 0.00 82 SER A O 16
ATOM 18573 N N . SER A 1 83 ? 25.733 6.256 -6.343 1.00 0.00 83 SER A N 16
ATOM 18574 C CA . SER A 1 83 ? 26.545 7.198 -5.583 1.00 0.00 83 SER A CA 16
ATOM 18575 C C . SER A 1 83 ? 27.927 7.353 -6.211 1.00 0.00 83 SER A C 16
ATOM 18576 O O . SER A 1 83 ? 28.433 8.464 -6.360 1.00 0.00 83 SER A O 16
ATOM 18584 N N . GLY A 1 84 ? 28.534 6.227 -6.576 1.00 0.00 84 GLY A N 16
ATOM 18585 C CA . GLY A 1 84 ? 29.852 6.258 -7.183 1.00 0.00 84 GLY A CA 16
ATOM 18586 C C . GLY A 1 84 ? 30.048 5.150 -8.199 1.00 0.00 84 GLY A C 16
ATOM 18587 O O . GLY A 1 84 ? 31.186 4.885 -8.583 1.00 0.00 84 GLY A O 16
ATOM 18593 N N . GLY A 1 1 ? -12.120 34.736 -28.699 1.00 0.00 1 GLY A N 17
ATOM 18594 C CA . GLY A 1 1 ? -11.584 34.856 -27.356 1.00 0.00 1 GLY A CA 17
ATOM 18595 C C . GLY A 1 1 ? -12.551 34.362 -26.299 1.00 0.00 1 GLY A C 17
ATOM 18596 O O . GLY A 1 1 ? -13.401 35.116 -25.824 1.00 0.00 1 GLY A O 17
ATOM 18600 N N . SER A 1 2 ? -12.424 33.092 -25.930 1.00 0.00 2 SER A N 17
ATOM 18601 C CA . SER A 1 2 ? -13.298 32.496 -24.926 1.00 0.00 2 SER A CA 17
ATOM 18602 C C . SER A 1 2 ? -12.546 32.268 -23.618 1.00 0.00 2 SER A C 17
ATOM 18603 O O . SER A 1 2 ? -11.350 31.978 -23.619 1.00 0.00 2 SER A O 17
ATOM 18611 N N . SER A 1 3 ? -13.258 32.402 -22.504 1.00 0.00 3 SER A N 17
ATOM 18612 C CA . SER A 1 3 ? -12.658 32.215 -21.187 1.00 0.00 3 SER A CA 17
ATOM 18613 C C . SER A 1 3 ? -13.546 31.342 -20.305 1.00 0.00 3 SER A C 17
ATOM 18614 O O . SER A 1 3 ? -14.526 31.815 -19.731 1.00 0.00 3 SER A O 17
ATOM 18622 N N . GLY A 1 4 ? -13.194 30.064 -20.203 1.00 0.00 4 GLY A N 17
ATOM 18623 C CA . GLY A 1 4 ? -13.969 29.144 -19.390 1.00 0.00 4 GLY A CA 17
ATOM 18624 C C . GLY A 1 4 ? -13.190 27.896 -19.026 1.00 0.00 4 GLY A C 17
ATOM 18625 O O . GLY A 1 4 ? -12.425 27.374 -19.837 1.00 0.00 4 GLY A O 17
ATOM 18629 N N . SER A 1 5 ? -13.382 27.417 -17.801 1.00 0.00 5 SER A N 17
ATOM 18630 C CA . SER A 1 5 ? -12.687 26.225 -17.329 1.00 0.00 5 SER A CA 17
ATOM 18631 C C . SER A 1 5 ? -13.651 25.281 -16.616 1.00 0.00 5 SER A C 17
ATOM 18632 O O . SER A 1 5 ? -14.706 25.698 -16.137 1.00 0.00 5 SER A O 17
ATOM 18640 N N . SER A 1 6 ? -13.281 24.006 -16.550 1.00 0.00 6 SER A N 17
ATOM 18641 C CA . SER A 1 6 ? -14.113 23.001 -15.900 1.00 0.00 6 SER A CA 17
ATOM 18642 C C . SER A 1 6 ? -13.257 22.016 -15.109 1.00 0.00 6 SER A C 17
ATOM 18643 O O . SER A 1 6 ? -12.121 21.726 -15.481 1.00 0.00 6 SER A O 17
ATOM 18651 N N . GLY A 1 7 ? -13.813 21.503 -14.016 1.00 0.00 7 GLY A N 17
ATOM 18652 C CA . GLY A 1 7 ? -13.088 20.556 -13.189 1.00 0.00 7 GLY A CA 17
ATOM 18653 C C . GLY A 1 7 ? -13.563 20.560 -11.750 1.00 0.00 7 GLY A C 17
ATOM 18654 O O . GLY A 1 7 ? -13.293 21.501 -11.003 1.00 0.00 7 GLY A O 17
ATOM 18658 N N . ARG A 1 8 ? -14.273 19.507 -11.359 1.00 0.00 8 ARG A N 17
ATOM 18659 C CA . ARG A 1 8 ? -14.789 19.394 -10.000 1.00 0.00 8 ARG A CA 17
ATOM 18660 C C . ARG A 1 8 ? -14.540 17.998 -9.438 1.00 0.00 8 ARG A C 17
ATOM 18661 O O . ARG A 1 8 ? -14.544 17.011 -10.175 1.00 0.00 8 ARG A O 17
ATOM 18682 N N . TYR A 1 9 ? -14.323 17.923 -8.130 1.00 0.00 9 TYR A N 17
ATOM 18683 C CA . TYR A 1 9 ? -14.069 16.648 -7.469 1.00 0.00 9 TYR A CA 17
ATOM 18684 C C . TYR A 1 9 ? -15.261 16.231 -6.614 1.00 0.00 9 TYR A C 17
ATOM 18685 O O . TYR A 1 9 ? -15.473 16.735 -5.510 1.00 0.00 9 TYR A O 17
ATOM 18703 N N . PRO A 1 10 ? -16.060 15.287 -7.133 1.00 0.00 10 PRO A N 17
ATOM 18704 C CA . PRO A 1 10 ? -17.244 14.779 -6.434 1.00 0.00 10 PRO A CA 17
ATOM 18705 C C . PRO A 1 10 ? -16.881 13.939 -5.214 1.00 0.00 10 PRO A C 17
ATOM 18706 O O . PRO A 1 10 ? -17.749 13.335 -4.583 1.00 0.00 10 PRO A O 17
ATOM 18717 N N . THR A 1 11 ? -15.593 13.906 -4.886 1.00 0.00 11 THR A N 17
ATOM 18718 C CA . THR A 1 11 ? -15.116 13.140 -3.742 1.00 0.00 11 THR A CA 17
ATOM 18719 C C . THR A 1 11 ? -16.173 13.073 -2.645 1.00 0.00 11 THR A C 17
ATOM 18720 O O . THR A 1 11 ? -16.657 14.100 -2.173 1.00 0.00 11 THR A O 17
ATOM 18731 N N . ASN A 1 12 ? -16.526 11.856 -2.244 1.00 0.00 12 ASN A N 17
ATOM 18732 C CA . ASN A 1 12 ? -17.526 11.655 -1.202 1.00 0.00 12 ASN A CA 17
ATOM 18733 C C . ASN A 1 12 ? -17.036 10.651 -0.163 1.00 0.00 12 ASN A C 17
ATOM 18734 O O . ASN A 1 12 ? -17.180 10.867 1.039 1.00 0.00 12 ASN A O 17
ATOM 18745 N N . ASN A 1 13 ? -16.455 9.553 -0.637 1.00 0.00 13 ASN A N 17
ATOM 18746 C CA . ASN A 1 13 ? -15.943 8.516 0.251 1.00 0.00 13 ASN A CA 17
ATOM 18747 C C . ASN A 1 13 ? -15.216 7.433 -0.541 1.00 0.00 13 ASN A C 17
ATOM 18748 O O . ASN A 1 13 ? -15.690 6.990 -1.587 1.00 0.00 13 ASN A O 17
ATOM 18759 N N . PHE A 1 14 ? -14.063 7.011 -0.034 1.00 0.00 14 PHE A N 17
ATOM 18760 C CA . PHE A 1 14 ? -13.269 5.980 -0.693 1.00 0.00 14 PHE A CA 17
ATOM 18761 C C . PHE A 1 14 ? -13.157 4.736 0.184 1.00 0.00 14 PHE A C 17
ATOM 18762 O O . PHE A 1 14 ? -12.862 4.827 1.374 1.00 0.00 14 PHE A O 17
ATOM 18779 N N . GLY A 1 15 ? -13.396 3.573 -0.416 1.00 0.00 15 GLY A N 17
ATOM 18780 C CA . GLY A 1 15 ? -13.318 2.328 0.325 1.00 0.00 15 GLY A CA 17
ATOM 18781 C C . GLY A 1 15 ? -12.681 1.213 -0.482 1.00 0.00 15 GLY A C 17
ATOM 18782 O O . GLY A 1 15 ? -13.092 0.057 -0.387 1.00 0.00 15 GLY A O 17
ATOM 18786 N N . ASN A 1 16 ? -11.676 1.561 -1.279 1.00 0.00 16 ASN A N 17
ATOM 18787 C CA . ASN A 1 16 ? -10.983 0.581 -2.107 1.00 0.00 16 ASN A CA 17
ATOM 18788 C C . ASN A 1 16 ? -9.478 0.832 -2.102 1.00 0.00 16 ASN A C 17
ATOM 18789 O O . ASN A 1 16 ? -9.018 1.908 -1.720 1.00 0.00 16 ASN A O 17
ATOM 18800 N N . CYS A 1 17 ? -8.715 -0.169 -2.530 1.00 0.00 17 CYS A N 17
ATOM 18801 C CA . CYS A 1 17 ? -7.262 -0.058 -2.575 1.00 0.00 17 CYS A CA 17
ATOM 18802 C C . CYS A 1 17 ? -6.835 1.176 -3.365 1.00 0.00 17 CYS A C 17
ATOM 18803 O O . CYS A 1 17 ? -7.542 1.624 -4.269 1.00 0.00 17 CYS A O 17
ATOM 18810 N N . THR A 1 18 ? -5.674 1.721 -3.017 1.00 0.00 18 THR A N 17
ATOM 18811 C CA . THR A 1 18 ? -5.152 2.903 -3.692 1.00 0.00 18 THR A CA 17
ATOM 18812 C C . THR A 1 18 ? -4.155 2.521 -4.779 1.00 0.00 18 THR A C 17
ATOM 18813 O O . THR A 1 18 ? -3.345 3.341 -5.208 1.00 0.00 18 THR A O 17
ATOM 18824 N N . GLY A 1 19 ? -4.219 1.268 -5.221 1.00 0.00 19 GLY A N 17
ATOM 18825 C CA . GLY A 1 19 ? -3.316 0.799 -6.256 1.00 0.00 19 GLY A CA 17
ATOM 18826 C C . GLY A 1 19 ? -4.040 0.076 -7.373 1.00 0.00 19 GLY A C 17
ATOM 18827 O O . GLY A 1 19 ? -3.889 0.420 -8.546 1.00 0.00 19 GLY A O 17
ATOM 18831 N N . CYS A 1 20 ? -4.828 -0.931 -7.011 1.00 0.00 20 CYS A N 17
ATOM 18832 C CA . CYS A 1 20 ? -5.577 -1.708 -7.991 1.00 0.00 20 CYS A CA 17
ATOM 18833 C C . CYS A 1 20 ? -7.070 -1.411 -7.894 1.00 0.00 20 CYS A C 17
ATOM 18834 O O . CYS A 1 20 ? -7.879 -2.000 -8.611 1.00 0.00 20 CYS A O 17
ATOM 18841 N N . SER A 1 21 ? -7.429 -0.493 -7.002 1.00 0.00 21 SER A N 17
ATOM 18842 C CA . SER A 1 21 ? -8.825 -0.120 -6.808 1.00 0.00 21 SER A CA 17
ATOM 18843 C C . SER A 1 21 ? -9.700 -1.358 -6.637 1.00 0.00 21 SER A C 17
ATOM 18844 O O . SER A 1 21 ? -10.747 -1.485 -7.271 1.00 0.00 21 SER A O 17
ATOM 18852 N N . ALA A 1 22 ? -9.261 -2.270 -5.774 1.00 0.00 22 ALA A N 17
ATOM 18853 C CA . ALA A 1 22 ? -10.004 -3.498 -5.517 1.00 0.00 22 ALA A CA 17
ATOM 18854 C C . ALA A 1 22 ? -10.636 -3.476 -4.130 1.00 0.00 22 ALA A C 17
ATOM 18855 O O . ALA A 1 22 ? -9.956 -3.681 -3.123 1.00 0.00 22 ALA A O 17
ATOM 18862 N N . THR A 1 23 ? -11.941 -3.226 -4.082 1.00 0.00 23 THR A N 17
ATOM 18863 C CA . THR A 1 23 ? -12.664 -3.176 -2.818 1.00 0.00 23 THR A CA 17
ATOM 18864 C C . THR A 1 23 ? -12.206 -4.286 -1.879 1.00 0.00 23 THR A C 17
ATOM 18865 O O . THR A 1 23 ? -11.814 -5.366 -2.322 1.00 0.00 23 THR A O 17
ATOM 18876 N N . PHE A 1 24 ? -12.260 -4.014 -0.579 1.00 0.00 24 PHE A N 17
ATOM 18877 C CA . PHE A 1 24 ? -11.850 -4.991 0.424 1.00 0.00 24 PHE A CA 17
ATOM 18878 C C . PHE A 1 24 ? -13.042 -5.821 0.893 1.00 0.00 24 PHE A C 17
ATOM 18879 O O . PHE A 1 24 ? -13.856 -5.360 1.693 1.00 0.00 24 PHE A O 17
ATOM 18896 N N . SER A 1 25 ? -13.136 -7.047 0.390 1.00 0.00 25 SER A N 17
ATOM 18897 C CA . SER A 1 25 ? -14.230 -7.941 0.753 1.00 0.00 25 SER A CA 17
ATOM 18898 C C . SER A 1 25 ? -13.849 -8.806 1.951 1.00 0.00 25 SER A C 17
ATOM 18899 O O . SER A 1 25 ? -12.674 -8.920 2.300 1.00 0.00 25 SER A O 17
ATOM 18907 N N . VAL A 1 26 ? -14.852 -9.413 2.577 1.00 0.00 26 VAL A N 17
ATOM 18908 C CA . VAL A 1 26 ? -14.624 -10.269 3.735 1.00 0.00 26 VAL A CA 17
ATOM 18909 C C . VAL A 1 26 ? -13.417 -11.175 3.520 1.00 0.00 26 VAL A C 17
ATOM 18910 O O . VAL A 1 26 ? -12.784 -11.622 4.477 1.00 0.00 26 VAL A O 17
ATOM 18923 N N . LEU A 1 27 ? -13.104 -11.444 2.257 1.00 0.00 27 LEU A N 17
ATOM 18924 C CA . LEU A 1 27 ? -11.971 -12.297 1.915 1.00 0.00 27 LEU A CA 17
ATOM 18925 C C . LEU A 1 27 ? -10.705 -11.469 1.720 1.00 0.00 27 LEU A C 17
ATOM 18926 O O . LEU A 1 27 ? -9.807 -11.853 0.970 1.00 0.00 27 LEU A O 17
ATOM 18942 N N . LYS A 1 28 ? -10.637 -10.331 2.403 1.00 0.00 28 LYS A N 17
ATOM 18943 C CA . LYS A 1 28 ? -9.480 -9.449 2.309 1.00 0.00 28 LYS A CA 17
ATOM 18944 C C . LYS A 1 28 ? -9.435 -8.483 3.489 1.00 0.00 28 LYS A C 17
ATOM 18945 O O . LYS A 1 28 ? -10.472 -8.100 4.031 1.00 0.00 28 LYS A O 17
ATOM 18964 N N . LYS A 1 29 ? -8.228 -8.092 3.882 1.00 0.00 29 LYS A N 17
ATOM 18965 C CA . LYS A 1 29 ? -8.046 -7.168 4.995 1.00 0.00 29 LYS A CA 17
ATOM 18966 C C . LYS A 1 29 ? -7.341 -5.896 4.537 1.00 0.00 29 LYS A C 17
ATOM 18967 O O . LYS A 1 29 ? -6.295 -5.953 3.890 1.00 0.00 29 LYS A O 17
ATOM 18986 N N . ARG A 1 30 ? -7.918 -4.749 4.879 1.00 0.00 30 ARG A N 17
ATOM 18987 C CA . ARG A 1 30 ? -7.344 -3.462 4.503 1.00 0.00 30 ARG A CA 17
ATOM 18988 C C . ARG A 1 30 ? -6.030 -3.218 5.240 1.00 0.00 30 ARG A C 17
ATOM 18989 O O . ARG A 1 30 ? -6.014 -3.033 6.457 1.00 0.00 30 ARG A O 17
ATOM 19010 N N . ARG A 1 31 ? -4.930 -3.218 4.493 1.00 0.00 31 ARG A N 17
ATOM 19011 C CA . ARG A 1 31 ? -3.612 -2.998 5.076 1.00 0.00 31 ARG A CA 17
ATOM 19012 C C . ARG A 1 31 ? -3.275 -1.510 5.112 1.00 0.00 31 ARG A C 17
ATOM 19013 O O . ARG A 1 31 ? -4.039 -0.679 4.622 1.00 0.00 31 ARG A O 17
ATOM 19034 N N . SER A 1 32 ? -2.127 -1.183 5.696 1.00 0.00 32 SER A N 17
ATOM 19035 C CA . SER A 1 32 ? -1.691 0.205 5.801 1.00 0.00 32 SER A CA 17
ATOM 19036 C C . SER A 1 32 ? -0.221 0.343 5.416 1.00 0.00 32 SER A C 17
ATOM 19037 O O . SER A 1 32 ? 0.655 -0.256 6.041 1.00 0.00 32 SER A O 17
ATOM 19045 N N . CYS A 1 33 ? 0.042 1.136 4.383 1.00 0.00 33 CYS A N 17
ATOM 19046 C CA . CYS A 1 33 ? 1.404 1.354 3.913 1.00 0.00 33 CYS A CA 17
ATOM 19047 C C . CYS A 1 33 ? 2.287 1.894 5.034 1.00 0.00 33 CYS A C 17
ATOM 19048 O O . CYS A 1 33 ? 1.790 2.354 6.063 1.00 0.00 33 CYS A O 17
ATOM 19055 N N . SER A 1 34 ? 3.599 1.835 4.828 1.00 0.00 34 SER A N 17
ATOM 19056 C CA . SER A 1 34 ? 4.552 2.314 5.823 1.00 0.00 34 SER A CA 17
ATOM 19057 C C . SER A 1 34 ? 5.111 3.677 5.427 1.00 0.00 34 SER A C 17
ATOM 19058 O O . SER A 1 34 ? 5.464 4.487 6.282 1.00 0.00 34 SER A O 17
ATOM 19066 N N . ASN A 1 35 ? 5.187 3.922 4.123 1.00 0.00 35 ASN A N 17
ATOM 19067 C CA . ASN A 1 35 ? 5.703 5.187 3.612 1.00 0.00 35 ASN A CA 17
ATOM 19068 C C . ASN A 1 35 ? 4.590 6.225 3.503 1.00 0.00 35 ASN A C 17
ATOM 19069 O O . ASN A 1 35 ? 4.497 7.140 4.322 1.00 0.00 35 ASN A O 17
ATOM 19080 N N . CYS A 1 36 ? 3.747 6.076 2.487 1.00 0.00 36 CYS A N 17
ATOM 19081 C CA . CYS A 1 36 ? 2.640 7.000 2.270 1.00 0.00 36 CYS A CA 17
ATOM 19082 C C . CYS A 1 36 ? 1.612 6.890 3.392 1.00 0.00 36 CYS A C 17
ATOM 19083 O O . CYS A 1 36 ? 0.988 7.878 3.775 1.00 0.00 36 CYS A O 17
ATOM 19090 N N . GLY A 1 37 ? 1.443 5.679 3.916 1.00 0.00 37 GLY A N 17
ATOM 19091 C CA . GLY A 1 37 ? 0.490 5.462 4.989 1.00 0.00 37 GLY A CA 17
ATOM 19092 C C . GLY A 1 37 ? -0.940 5.403 4.491 1.00 0.00 37 GLY A C 17
ATOM 19093 O O . GLY A 1 37 ? -1.855 5.896 5.151 1.00 0.00 37 GLY A O 17
ATOM 19097 N N . ASN A 1 38 ? -1.135 4.801 3.322 1.00 0.00 38 ASN A N 17
ATOM 19098 C CA . ASN A 1 38 ? -2.465 4.682 2.735 1.00 0.00 38 ASN A CA 17
ATOM 19099 C C . ASN A 1 38 ? -2.975 3.247 2.830 1.00 0.00 38 ASN A C 17
ATOM 19100 O O . ASN A 1 38 ? -2.246 2.344 3.240 1.00 0.00 38 ASN A O 17
ATOM 19111 N N . SER A 1 39 ? -4.231 3.045 2.446 1.00 0.00 39 SER A N 17
ATOM 19112 C CA . SER A 1 39 ? -4.841 1.721 2.491 1.00 0.00 39 SER A CA 17
ATOM 19113 C C . SER A 1 39 ? -4.556 0.949 1.206 1.00 0.00 39 SER A C 17
ATOM 19114 O O . SER A 1 39 ? -4.663 1.491 0.105 1.00 0.00 39 SER A O 17
ATOM 19122 N N . PHE A 1 40 ? -4.193 -0.320 1.354 1.00 0.00 40 PHE A N 17
ATOM 19123 C CA . PHE A 1 40 ? -3.891 -1.168 0.207 1.00 0.00 40 PHE A CA 17
ATOM 19124 C C . PHE A 1 40 ? -4.312 -2.611 0.471 1.00 0.00 40 PHE A C 17
ATOM 19125 O O . PHE A 1 40 ? -4.529 -3.007 1.617 1.00 0.00 40 PHE A O 17
ATOM 19142 N N . CYS A 1 41 ? -4.427 -3.393 -0.597 1.00 0.00 41 CYS A N 17
ATOM 19143 C CA . CYS A 1 41 ? -4.822 -4.791 -0.483 1.00 0.00 41 CYS A CA 17
ATOM 19144 C C . CYS A 1 41 ? -3.657 -5.649 0.003 1.00 0.00 41 CYS A C 17
ATOM 19145 O O . CYS A 1 41 ? -2.588 -5.133 0.331 1.00 0.00 41 CYS A O 17
ATOM 19152 N N . SER A 1 42 ? -3.872 -6.960 0.046 1.00 0.00 42 SER A N 17
ATOM 19153 C CA . SER A 1 42 ? -2.841 -7.889 0.495 1.00 0.00 42 SER A CA 17
ATOM 19154 C C . SER A 1 42 ? -1.898 -8.248 -0.649 1.00 0.00 42 SER A C 17
ATOM 19155 O O . SER A 1 42 ? -0.963 -9.029 -0.474 1.00 0.00 42 SER A O 17
ATOM 19163 N N . ARG A 1 43 ? -2.152 -7.673 -1.820 1.00 0.00 43 ARG A N 17
ATOM 19164 C CA . ARG A 1 43 ? -1.327 -7.933 -2.993 1.00 0.00 43 ARG A CA 17
ATOM 19165 C C . ARG A 1 43 ? -0.489 -6.709 -3.351 1.00 0.00 43 ARG A C 17
ATOM 19166 O O . ARG A 1 43 ? 0.524 -6.817 -4.042 1.00 0.00 43 ARG A O 17
ATOM 19187 N N . CYS A 1 44 ? -0.918 -5.545 -2.875 1.00 0.00 44 CYS A N 17
ATOM 19188 C CA . CYS A 1 44 ? -0.209 -4.300 -3.144 1.00 0.00 44 CYS A CA 17
ATOM 19189 C C . CYS A 1 44 ? 0.714 -3.938 -1.984 1.00 0.00 44 CYS A C 17
ATOM 19190 O O . CYS A 1 44 ? 1.794 -3.381 -2.186 1.00 0.00 44 CYS A O 17
ATOM 19197 N N . CYS A 1 45 ? 0.282 -4.258 -0.769 1.00 0.00 45 CYS A N 17
ATOM 19198 C CA . CYS A 1 45 ? 1.068 -3.966 0.424 1.00 0.00 45 CYS A CA 17
ATOM 19199 C C . CYS A 1 45 ? 1.917 -5.169 0.823 1.00 0.00 45 CYS A C 17
ATOM 19200 O O . CYS A 1 45 ? 2.053 -5.481 2.006 1.00 0.00 45 CYS A O 17
ATOM 19208 N N . SER A 1 46 ? 2.485 -5.842 -0.172 1.00 0.00 46 SER A N 17
ATOM 19209 C CA . SER A 1 46 ? 3.316 -7.015 0.074 1.00 0.00 46 SER A CA 17
ATOM 19210 C C . SER A 1 46 ? 4.734 -6.794 -0.445 1.00 0.00 46 SER A C 17
ATOM 19211 O O . SER A 1 46 ? 5.411 -7.737 -0.854 1.00 0.00 46 SER A O 17
ATOM 19219 N N . PHE A 1 47 ? 5.177 -5.541 -0.425 1.00 0.00 47 PHE A N 17
ATOM 19220 C CA . PHE A 1 47 ? 6.513 -5.195 -0.894 1.00 0.00 47 PHE A CA 17
ATOM 19221 C C . PHE A 1 47 ? 7.399 -4.751 0.266 1.00 0.00 47 PHE A C 17
ATOM 19222 O O . PHE A 1 47 ? 7.171 -3.703 0.871 1.00 0.00 47 PHE A O 17
ATOM 19239 N N . LYS A 1 48 ? 8.410 -5.556 0.572 1.00 0.00 48 LYS A N 17
ATOM 19240 C CA . LYS A 1 48 ? 9.332 -5.248 1.659 1.00 0.00 48 LYS A CA 17
ATOM 19241 C C . LYS A 1 48 ? 10.361 -4.210 1.222 1.00 0.00 48 LYS A C 17
ATOM 19242 O O . LYS A 1 48 ? 10.956 -4.324 0.151 1.00 0.00 48 LYS A O 17
ATOM 19261 N N . VAL A 1 49 ? 10.567 -3.199 2.060 1.00 0.00 49 VAL A N 17
ATOM 19262 C CA . VAL A 1 49 ? 11.526 -2.142 1.761 1.00 0.00 49 VAL A CA 17
ATOM 19263 C C . VAL A 1 49 ? 12.151 -1.590 3.038 1.00 0.00 49 VAL A C 17
ATOM 19264 O O . VAL A 1 49 ? 11.528 -1.554 4.099 1.00 0.00 49 VAL A O 17
ATOM 19277 N N . PRO A 1 50 ? 13.414 -1.149 2.935 1.00 0.00 50 PRO A N 17
ATOM 19278 C CA . PRO A 1 50 ? 14.151 -0.589 4.072 1.00 0.00 50 PRO A CA 17
ATOM 19279 C C . PRO A 1 50 ? 13.608 0.768 4.504 1.00 0.00 50 PRO A C 17
ATOM 19280 O O . PRO A 1 50 ? 13.572 1.714 3.717 1.00 0.00 50 PRO A O 17
ATOM 19291 N N . LYS A 1 51 ? 13.186 0.858 5.761 1.00 0.00 51 LYS A N 17
ATOM 19292 C CA . LYS A 1 51 ? 12.645 2.101 6.300 1.00 0.00 51 LYS A CA 17
ATOM 19293 C C . LYS A 1 51 ? 13.755 3.120 6.534 1.00 0.00 51 LYS A C 17
ATOM 19294 O O . LYS A 1 51 ? 13.506 4.223 7.022 1.00 0.00 51 LYS A O 17
ATOM 19313 N N . SER A 1 52 ? 14.981 2.745 6.183 1.00 0.00 52 SER A N 17
ATOM 19314 C CA . SER A 1 52 ? 16.130 3.626 6.358 1.00 0.00 52 SER A CA 17
ATOM 19315 C C . SER A 1 52 ? 16.563 4.226 5.024 1.00 0.00 52 SER A C 17
ATOM 19316 O O . SER A 1 52 ? 17.080 5.342 4.970 1.00 0.00 52 SER A O 17
ATOM 19324 N N . SER A 1 53 ? 16.348 3.476 3.948 1.00 0.00 53 SER A N 17
ATOM 19325 C CA . SER A 1 53 ? 16.719 3.930 2.613 1.00 0.00 53 SER A CA 17
ATOM 19326 C C . SER A 1 53 ? 15.479 4.255 1.785 1.00 0.00 53 SER A C 17
ATOM 19327 O O . SER A 1 53 ? 15.470 4.084 0.567 1.00 0.00 53 SER A O 17
ATOM 19335 N N . MET A 1 54 ? 14.433 4.725 2.458 1.00 0.00 54 MET A N 17
ATOM 19336 C CA . MET A 1 54 ? 13.187 5.075 1.785 1.00 0.00 54 MET A CA 17
ATOM 19337 C C . MET A 1 54 ? 12.939 6.579 1.850 1.00 0.00 54 MET A C 17
ATOM 19338 O O . MET A 1 54 ? 11.817 7.042 1.648 1.00 0.00 54 MET A O 17
ATOM 19352 N N . GLY A 1 55 ? 13.994 7.337 2.133 1.00 0.00 55 GLY A N 17
ATOM 19353 C CA . GLY A 1 55 ? 13.868 8.780 2.219 1.00 0.00 55 GLY A CA 17
ATOM 19354 C C . GLY A 1 55 ? 14.646 9.361 3.383 1.00 0.00 55 GLY A C 17
ATOM 19355 O O . GLY A 1 55 ? 15.567 10.154 3.189 1.00 0.00 55 GLY A O 17
ATOM 19359 N N . ALA A 1 56 ? 14.274 8.968 4.597 1.00 0.00 56 ALA A N 17
ATOM 19360 C CA . ALA A 1 56 ? 14.943 9.455 5.797 1.00 0.00 56 ALA A CA 17
ATOM 19361 C C . ALA A 1 56 ? 15.787 8.358 6.438 1.00 0.00 56 ALA A C 17
ATOM 19362 O O . ALA A 1 56 ? 15.720 7.195 6.038 1.00 0.00 56 ALA A O 17
ATOM 19369 N N . THR A 1 57 ? 16.582 8.735 7.435 1.00 0.00 57 THR A N 17
ATOM 19370 C CA . THR A 1 57 ? 17.440 7.784 8.130 1.00 0.00 57 THR A CA 17
ATOM 19371 C C . THR A 1 57 ? 17.437 8.038 9.633 1.00 0.00 57 THR A C 17
ATOM 19372 O O . THR A 1 57 ? 17.224 9.164 10.081 1.00 0.00 57 THR A O 17
ATOM 19383 N N . ALA A 1 58 ? 17.677 6.985 10.407 1.00 0.00 58 ALA A N 17
ATOM 19384 C CA . ALA A 1 58 ? 17.705 7.095 11.860 1.00 0.00 58 ALA A CA 17
ATOM 19385 C C . ALA A 1 58 ? 18.530 5.972 12.480 1.00 0.00 58 ALA A C 17
ATOM 19386 O O . ALA A 1 58 ? 18.645 4.877 11.929 1.00 0.00 58 ALA A O 17
ATOM 19393 N N . PRO A 1 59 ? 19.119 6.247 13.653 1.00 0.00 59 PRO A N 17
ATOM 19394 C CA . PRO A 1 59 ? 19.944 5.273 14.373 1.00 0.00 59 PRO A CA 17
ATOM 19395 C C . PRO A 1 59 ? 19.118 4.125 14.945 1.00 0.00 59 PRO A C 17
ATOM 19396 O O . PRO A 1 59 ? 19.661 3.198 15.545 1.00 0.00 59 PRO A O 17
ATOM 19407 N N . GLU A 1 60 ? 17.805 4.195 14.755 1.00 0.00 60 GLU A N 17
ATOM 19408 C CA . GLU A 1 60 ? 16.905 3.161 15.254 1.00 0.00 60 GLU A CA 17
ATOM 19409 C C . GLU A 1 60 ? 16.211 2.442 14.101 1.00 0.00 60 GLU A C 17
ATOM 19410 O O . GLU A 1 60 ? 16.207 1.213 14.035 1.00 0.00 60 GLU A O 17
ATOM 19422 N N . ALA A 1 61 ? 15.624 3.217 13.195 1.00 0.00 61 ALA A N 17
ATOM 19423 C CA . ALA A 1 61 ? 14.928 2.655 12.045 1.00 0.00 61 ALA A CA 17
ATOM 19424 C C . ALA A 1 61 ? 15.913 2.230 10.961 1.00 0.00 61 ALA A C 17
ATOM 19425 O O . ALA A 1 61 ? 15.888 2.753 9.848 1.00 0.00 61 ALA A O 17
ATOM 19432 N N . GLN A 1 62 ? 16.779 1.279 11.295 1.00 0.00 62 GLN A N 17
ATOM 19433 C CA . GLN A 1 62 ? 17.774 0.785 10.350 1.00 0.00 62 GLN A CA 17
ATOM 19434 C C . GLN A 1 62 ? 17.791 -0.740 10.325 1.00 0.00 62 GLN A C 17
ATOM 19435 O O . GLN A 1 62 ? 17.384 -1.391 11.287 1.00 0.00 62 GLN A O 17
ATOM 19449 N N . ARG A 1 63 ? 18.263 -1.303 9.217 1.00 0.00 63 ARG A N 17
ATOM 19450 C CA . ARG A 1 63 ? 18.331 -2.751 9.066 1.00 0.00 63 ARG A CA 17
ATOM 19451 C C . ARG A 1 63 ? 16.962 -3.387 9.294 1.00 0.00 63 ARG A C 17
ATOM 19452 O O . ARG A 1 63 ? 16.866 -4.548 9.690 1.00 0.00 63 ARG A O 17
ATOM 19473 N N . GLU A 1 64 ? 15.908 -2.617 9.042 1.00 0.00 64 GLU A N 17
ATOM 19474 C CA . GLU A 1 64 ? 14.546 -3.105 9.221 1.00 0.00 64 GLU A CA 17
ATOM 19475 C C . GLU A 1 64 ? 13.786 -3.095 7.898 1.00 0.00 64 GLU A C 17
ATOM 19476 O O . GLU A 1 64 ? 13.929 -2.174 7.093 1.00 0.00 64 GLU A O 17
ATOM 19488 N N . THR A 1 65 ? 12.978 -4.128 7.679 1.00 0.00 65 THR A N 17
ATOM 19489 C CA . THR A 1 65 ? 12.196 -4.240 6.454 1.00 0.00 65 THR A CA 17
ATOM 19490 C C . THR A 1 65 ? 10.713 -4.015 6.726 1.00 0.00 65 THR A C 17
ATOM 19491 O O . THR A 1 65 ? 10.084 -4.773 7.464 1.00 0.00 65 THR A O 17
ATOM 19502 N N . VAL A 1 66 ? 10.159 -2.967 6.123 1.00 0.00 66 VAL A N 17
ATOM 19503 C CA . VAL A 1 66 ? 8.748 -2.643 6.298 1.00 0.00 66 VAL A CA 17
ATOM 19504 C C . VAL A 1 66 ? 7.947 -2.977 5.045 1.00 0.00 66 VAL A C 17
ATOM 19505 O O . VAL A 1 66 ? 8.515 -3.231 3.982 1.00 0.00 66 VAL A O 17
ATOM 19518 N N . PHE A 1 67 ? 6.625 -2.975 5.176 1.00 0.00 67 PHE A N 17
ATOM 19519 C CA . PHE A 1 67 ? 5.745 -3.279 4.054 1.00 0.00 67 PHE A CA 17
ATOM 19520 C C . PHE A 1 67 ? 5.157 -2.001 3.462 1.00 0.00 67 PHE A C 17
ATOM 19521 O O . PHE A 1 67 ? 4.537 -1.205 4.168 1.00 0.00 67 PHE A O 17
ATOM 19538 N N . VAL A 1 68 ? 5.357 -1.811 2.162 1.00 0.00 68 VAL A N 17
ATOM 19539 C CA . VAL A 1 68 ? 4.847 -0.631 1.474 1.00 0.00 68 VAL A CA 17
ATOM 19540 C C . VAL A 1 68 ? 3.995 -1.021 0.272 1.00 0.00 68 VAL A C 17
ATOM 19541 O O . VAL A 1 68 ? 3.929 -2.192 -0.103 1.00 0.00 68 VAL A O 17
ATOM 19554 N N . CYS A 1 69 ? 3.344 -0.031 -0.330 1.00 0.00 69 CYS A N 17
ATOM 19555 C CA . CYS A 1 69 ? 2.495 -0.269 -1.492 1.00 0.00 69 CYS A CA 17
ATOM 19556 C C . CYS A 1 69 ? 3.297 -0.155 -2.785 1.00 0.00 69 CYS A C 17
ATOM 19557 O O . CYS A 1 69 ? 4.172 0.701 -2.911 1.00 0.00 69 CYS A O 17
ATOM 19564 N N . ALA A 1 70 ? 2.992 -1.025 -3.742 1.00 0.00 70 ALA A N 17
ATOM 19565 C CA . ALA A 1 70 ? 3.682 -1.020 -5.026 1.00 0.00 70 ALA A CA 17
ATOM 19566 C C . ALA A 1 70 ? 4.008 0.402 -5.470 1.00 0.00 70 ALA A C 17
ATOM 19567 O O . ALA A 1 70 ? 5.168 0.738 -5.708 1.00 0.00 70 ALA A O 17
ATOM 19574 N N . SER A 1 71 ? 2.977 1.233 -5.579 1.00 0.00 71 SER A N 17
ATOM 19575 C CA . SER A 1 71 ? 3.153 2.619 -5.999 1.00 0.00 71 SER A CA 17
ATOM 19576 C C . SER A 1 71 ? 4.388 3.231 -5.344 1.00 0.00 71 SER A C 17
ATOM 19577 O O . SER A 1 71 ? 5.146 3.961 -5.984 1.00 0.00 71 SER A O 17
ATOM 19585 N N . CYS A 1 72 ? 4.583 2.930 -4.065 1.00 0.00 72 CYS A N 17
ATOM 19586 C CA . CYS A 1 72 ? 5.724 3.450 -3.322 1.00 0.00 72 CYS A CA 17
ATOM 19587 C C . CYS A 1 72 ? 6.981 2.635 -3.614 1.00 0.00 72 CYS A C 17
ATOM 19588 O O . CYS A 1 72 ? 7.947 3.147 -4.177 1.00 0.00 72 CYS A O 17
ATOM 19595 N N . ASN A 1 73 ? 6.958 1.364 -3.228 1.00 0.00 73 ASN A N 17
ATOM 19596 C CA . ASN A 1 73 ? 8.095 0.478 -3.448 1.00 0.00 73 ASN A CA 17
ATOM 19597 C C . ASN A 1 73 ? 8.799 0.812 -4.760 1.00 0.00 73 ASN A C 17
ATOM 19598 O O . ASN A 1 73 ? 10.027 0.791 -4.838 1.00 0.00 73 ASN A O 17
ATOM 19609 N N . GLN A 1 74 ? 8.012 1.119 -5.786 1.00 0.00 74 GLN A N 17
ATOM 19610 C CA . GLN A 1 74 ? 8.560 1.458 -7.094 1.00 0.00 74 GLN A CA 17
ATOM 19611 C C . GLN A 1 74 ? 9.321 2.779 -7.040 1.00 0.00 74 GLN A C 17
ATOM 19612 O O . GLN A 1 74 ? 10.448 2.879 -7.527 1.00 0.00 74 GLN A O 17
ATOM 19626 N N . THR A 1 75 ? 8.698 3.791 -6.444 1.00 0.00 75 THR A N 17
ATOM 19627 C CA . THR A 1 75 ? 9.316 5.106 -6.328 1.00 0.00 75 THR A CA 17
ATOM 19628 C C . THR A 1 75 ? 10.482 5.081 -5.346 1.00 0.00 75 THR A C 17
ATOM 19629 O O . THR A 1 75 ? 11.595 5.492 -5.678 1.00 0.00 75 THR A O 17
ATOM 19640 N N . LEU A 1 76 ? 10.221 4.597 -4.137 1.00 0.00 76 LEU A N 17
ATOM 19641 C CA . LEU A 1 76 ? 11.250 4.518 -3.107 1.00 0.00 76 LEU A CA 17
ATOM 19642 C C . LEU A 1 76 ? 12.561 3.994 -3.685 1.00 0.00 76 LEU A C 17
ATOM 19643 O O . LEU A 1 76 ? 13.611 4.620 -3.536 1.00 0.00 76 LEU A O 17
ATOM 19659 N N . SER A 1 77 ? 12.492 2.844 -4.347 1.00 0.00 77 SER A N 17
ATOM 19660 C CA . SER A 1 77 ? 13.673 2.235 -4.947 1.00 0.00 77 SER A CA 17
ATOM 19661 C C . SER A 1 77 ? 13.684 2.443 -6.458 1.00 0.00 77 SER A C 17
ATOM 19662 O O . SER A 1 77 ? 13.451 1.510 -7.227 1.00 0.00 77 SER A O 17
ATOM 19670 N N . LYS A 1 78 ? 13.956 3.674 -6.877 1.00 0.00 78 LYS A N 17
ATOM 19671 C CA . LYS A 1 78 ? 13.998 4.008 -8.296 1.00 0.00 78 LYS A CA 17
ATOM 19672 C C . LYS A 1 78 ? 15.267 4.785 -8.634 1.00 0.00 78 LYS A C 17
ATOM 19673 O O . LYS A 1 78 ? 15.817 5.491 -7.790 1.00 0.00 78 LYS A O 17
ATOM 19692 N N . SER A 1 79 ? 15.724 4.650 -9.875 1.00 0.00 79 SER A N 17
ATOM 19693 C CA . SER A 1 79 ? 16.929 5.338 -10.324 1.00 0.00 79 SER A CA 17
ATOM 19694 C C . SER A 1 79 ? 16.775 6.850 -10.188 1.00 0.00 79 SER A C 17
ATOM 19695 O O . SER A 1 79 ? 15.883 7.450 -10.786 1.00 0.00 79 SER A O 17
ATOM 19703 N N . GLY A 1 80 ? 17.651 7.459 -9.395 1.00 0.00 80 GLY A N 17
ATOM 19704 C CA . GLY A 1 80 ? 17.596 8.895 -9.193 1.00 0.00 80 GLY A CA 17
ATOM 19705 C C . GLY A 1 80 ? 17.484 9.660 -10.497 1.00 0.00 80 GLY A C 17
ATOM 19706 O O . GLY A 1 80 ? 18.115 9.318 -11.498 1.00 0.00 80 GLY A O 17
ATOM 19710 N N . PRO A 1 81 ? 16.664 10.721 -10.497 1.00 0.00 81 PRO A N 17
ATOM 19711 C CA . PRO A 1 81 ? 16.451 11.558 -11.682 1.00 0.00 81 PRO A CA 17
ATOM 19712 C C . PRO A 1 81 ? 17.682 12.386 -12.035 1.00 0.00 81 PRO A C 17
ATOM 19713 O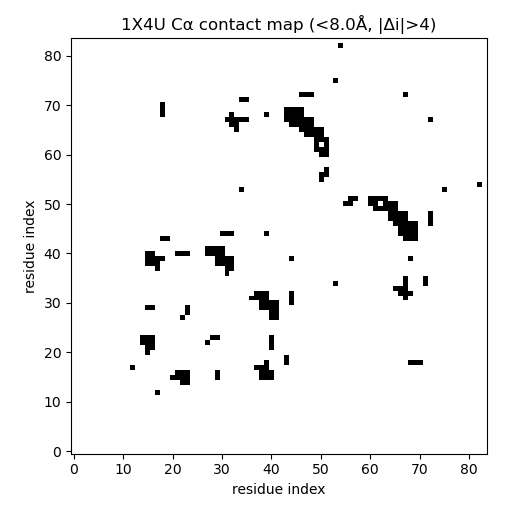 O . PRO A 1 81 ? 18.547 12.621 -11.191 1.00 0.00 81 PRO A O 17
ATOM 19724 N N . SER A 1 82 ? 17.755 12.826 -13.287 1.00 0.00 82 SER A N 17
ATOM 19725 C CA . SER A 1 82 ? 18.882 13.626 -13.752 1.00 0.00 82 SER A CA 17
ATOM 19726 C C . SER A 1 82 ? 18.791 15.053 -13.221 1.00 0.00 82 SER A C 17
ATOM 19727 O O . SER A 1 82 ? 17.892 15.808 -13.590 1.00 0.00 82 SER A O 17
ATOM 19735 N N . SER A 1 83 ? 19.730 15.415 -12.352 1.00 0.00 83 SER A N 17
ATOM 19736 C CA . SER A 1 83 ? 19.755 16.750 -11.766 1.00 0.00 83 SER A CA 17
ATOM 19737 C C . SER A 1 83 ? 19.644 17.820 -12.848 1.00 0.00 83 SER A C 17
ATOM 19738 O O . SER A 1 83 ? 18.769 18.683 -12.796 1.00 0.00 83 SER A O 17
ATOM 19746 N N . GLY A 1 84 ? 20.540 17.756 -13.828 1.00 0.00 84 GLY A N 17
ATOM 19747 C CA . GLY A 1 84 ? 20.527 18.725 -14.909 1.00 0.00 84 GLY A CA 17
ATOM 19748 C C . GLY A 1 84 ? 19.124 19.040 -15.388 1.00 0.00 84 GLY A C 17
ATOM 19749 O O . GLY A 1 84 ? 18.766 20.214 -15.461 1.00 0.00 84 GLY A O 17
ATOM 19755 N N . GLY A 1 1 ? -25.643 33.040 -3.222 1.00 0.00 1 GLY A N 18
ATOM 19756 C CA . GLY A 1 1 ? -25.489 33.433 -4.610 1.00 0.00 1 GLY A CA 18
ATOM 19757 C C . GLY A 1 1 ? -25.633 32.262 -5.563 1.00 0.00 1 GLY A C 18
ATOM 19758 O O . GLY A 1 1 ? -26.585 32.199 -6.340 1.00 0.00 1 GLY A O 18
ATOM 19762 N N . SER A 1 2 ? -24.684 31.333 -5.504 1.00 0.00 2 SER A N 18
ATOM 19763 C CA . SER A 1 2 ? -24.706 30.162 -6.373 1.00 0.00 2 SER A CA 18
ATOM 19764 C C . SER A 1 2 ? -23.915 29.013 -5.755 1.00 0.00 2 SER A C 18
ATOM 19765 O O . SER A 1 2 ? -22.950 29.232 -5.023 1.00 0.00 2 SER A O 18
ATOM 19773 N N . SER A 1 3 ? -24.332 27.787 -6.056 1.00 0.00 3 SER A N 18
ATOM 19774 C CA . SER A 1 3 ? -23.665 26.602 -5.528 1.00 0.00 3 SER A CA 18
ATOM 19775 C C . SER A 1 3 ? -22.174 26.629 -5.850 1.00 0.00 3 SER A C 18
ATOM 19776 O O . SER A 1 3 ? -21.705 27.483 -6.600 1.00 0.00 3 SER A O 18
ATOM 19784 N N . GLY A 1 4 ? -21.434 25.686 -5.274 1.00 0.00 4 GLY A N 18
ATOM 19785 C CA . GLY A 1 4 ? -20.004 25.618 -5.511 1.00 0.00 4 GLY A CA 18
ATOM 19786 C C . GLY A 1 4 ? -19.421 24.264 -5.159 1.00 0.00 4 GLY A C 18
ATOM 19787 O O . GLY A 1 4 ? -19.055 24.018 -4.010 1.00 0.00 4 GLY A O 18
ATOM 19791 N N . SER A 1 5 ? -19.338 23.382 -6.150 1.00 0.00 5 SER A N 18
ATOM 19792 C CA . SER A 1 5 ? -18.801 22.043 -5.939 1.00 0.00 5 SER A CA 18
ATOM 19793 C C . SER A 1 5 ? -17.319 21.989 -6.297 1.00 0.00 5 SER A C 18
ATOM 19794 O O . SER A 1 5 ? -16.944 22.141 -7.459 1.00 0.00 5 SER A O 18
ATOM 19802 N N . SER A 1 6 ? -16.480 21.770 -5.289 1.00 0.00 6 SER A N 18
ATOM 19803 C CA . SER A 1 6 ? -15.039 21.699 -5.495 1.00 0.00 6 SER A CA 18
ATOM 19804 C C . SER A 1 6 ? -14.457 20.448 -4.844 1.00 0.00 6 SER A C 18
ATOM 19805 O O . SER A 1 6 ? -14.795 20.111 -3.710 1.00 0.00 6 SER A O 18
ATOM 19813 N N . GLY A 1 7 ? -13.580 19.763 -5.571 1.00 0.00 7 GLY A N 18
ATOM 19814 C CA . GLY A 1 7 ? -12.965 18.556 -5.049 1.00 0.00 7 GLY A CA 18
ATOM 19815 C C . GLY A 1 7 ? -12.688 17.532 -6.131 1.00 0.00 7 GLY A C 18
ATOM 19816 O O . GLY A 1 7 ? -12.766 17.840 -7.321 1.00 0.00 7 GLY A O 18
ATOM 19820 N N . ARG A 1 8 ? -12.360 16.312 -5.719 1.00 0.00 8 ARG A N 18
ATOM 19821 C CA . ARG A 1 8 ? -12.067 15.240 -6.662 1.00 0.00 8 ARG A CA 18
ATOM 19822 C C . ARG A 1 8 ? -12.719 13.933 -6.221 1.00 0.00 8 ARG A C 18
ATOM 19823 O O . ARG A 1 8 ? -12.807 13.644 -5.027 1.00 0.00 8 ARG A O 18
ATOM 19844 N N . TYR A 1 9 ? -13.175 13.149 -7.191 1.00 0.00 9 TYR A N 18
ATOM 19845 C CA . TYR A 1 9 ? -13.823 11.875 -6.902 1.00 0.00 9 TYR A CA 18
ATOM 19846 C C . TYR A 1 9 ? -12.925 10.706 -7.297 1.00 0.00 9 TYR A C 18
ATOM 19847 O O . TYR A 1 9 ? -12.095 10.804 -8.201 1.00 0.00 9 TYR A O 18
ATOM 19865 N N . PRO A 1 10 ? -13.094 9.571 -6.602 1.00 0.00 10 PRO A N 18
ATOM 19866 C CA . PRO A 1 10 ? -12.310 8.360 -6.862 1.00 0.00 10 PRO A CA 18
ATOM 19867 C C . PRO A 1 10 ? -12.667 7.713 -8.196 1.00 0.00 10 PRO A C 18
ATOM 19868 O O . PRO A 1 10 ? -13.765 7.907 -8.718 1.00 0.00 10 PRO A O 18
ATOM 19879 N N . THR A 1 11 ? -11.733 6.941 -8.743 1.00 0.00 11 THR A N 18
ATOM 19880 C CA . THR A 1 11 ? -11.949 6.266 -10.017 1.00 0.00 11 THR A CA 18
ATOM 19881 C C . THR A 1 11 ? -13.312 5.585 -10.053 1.00 0.00 11 THR A C 18
ATOM 19882 O O . THR A 1 11 ? -14.029 5.663 -11.050 1.00 0.00 11 THR A O 18
ATOM 19893 N N . ASN A 1 12 ? -13.665 4.917 -8.959 1.00 0.00 12 ASN A N 18
ATOM 19894 C CA . ASN A 1 12 ? -14.943 4.222 -8.867 1.00 0.00 12 ASN A CA 18
ATOM 19895 C C . ASN A 1 12 ? -15.701 4.642 -7.611 1.00 0.00 12 ASN A C 18
ATOM 19896 O O . ASN A 1 12 ? -16.851 5.073 -7.682 1.00 0.00 12 ASN A O 18
ATOM 19907 N N . ASN A 1 13 ? -15.047 4.512 -6.461 1.00 0.00 13 ASN A N 18
ATOM 19908 C CA . ASN A 1 13 ? -15.659 4.878 -5.188 1.00 0.00 13 ASN A CA 18
ATOM 19909 C C . ASN A 1 13 ? -14.651 4.766 -4.048 1.00 0.00 13 ASN A C 18
ATOM 19910 O O . ASN A 1 13 ? -13.479 4.459 -4.269 1.00 0.00 13 ASN A O 18
ATOM 19921 N N . PHE A 1 14 ? -15.115 5.018 -2.829 1.00 0.00 14 PHE A N 18
ATOM 19922 C CA . PHE A 1 14 ? -14.255 4.946 -1.654 1.00 0.00 14 PHE A CA 18
ATOM 19923 C C . PHE A 1 14 ? -14.265 3.541 -1.057 1.00 0.00 14 PHE A C 18
ATOM 19924 O O . PHE A 1 14 ? -15.019 2.674 -1.496 1.00 0.00 14 PHE A O 18
ATOM 19941 N N . GLY A 1 15 ? -13.421 3.325 -0.052 1.00 0.00 15 GLY A N 18
ATOM 19942 C CA . GLY A 1 15 ? -13.348 2.025 0.589 1.00 0.00 15 GLY A CA 18
ATOM 19943 C C . GLY A 1 15 ? -12.731 0.971 -0.308 1.00 0.00 15 GLY A C 18
ATOM 19944 O O . GLY A 1 15 ? -13.140 -0.189 -0.286 1.00 0.00 15 GLY A O 18
ATOM 19948 N N . ASN A 1 16 ? -11.744 1.375 -1.101 1.00 0.00 16 ASN A N 18
ATOM 19949 C CA . ASN A 1 16 ? -11.070 0.456 -2.012 1.00 0.00 16 ASN A CA 18
ATOM 19950 C C . ASN A 1 16 ? -9.568 0.721 -2.039 1.00 0.00 16 ASN A C 18
ATOM 19951 O O . ASN A 1 16 ? -9.112 1.812 -1.695 1.00 0.00 16 ASN A O 18
ATOM 19962 N N . CYS A 1 17 ? -8.803 -0.285 -2.450 1.00 0.00 17 CYS A N 18
ATOM 19963 C CA . CYS A 1 17 ? -7.352 -0.162 -2.523 1.00 0.00 17 CYS A CA 18
ATOM 19964 C C . CYS A 1 17 ? -6.950 1.073 -3.325 1.00 0.00 17 CYS A C 18
ATOM 19965 O O . CYS A 1 17 ? -7.653 1.484 -4.248 1.00 0.00 17 CYS A O 18
ATOM 19972 N N . THR A 1 18 ? -5.813 1.661 -2.964 1.00 0.00 18 THR A N 18
ATOM 19973 C CA . THR A 1 18 ? -5.317 2.848 -3.648 1.00 0.00 18 THR A CA 18
ATOM 19974 C C . THR A 1 18 ? -4.288 2.482 -4.711 1.00 0.00 18 THR A C 18
ATOM 19975 O O . THR A 1 18 ? -3.473 3.311 -5.113 1.00 0.00 18 THR A O 18
ATOM 19986 N N . GLY A 1 19 ? -4.330 1.232 -5.162 1.00 0.00 19 GLY A N 18
ATOM 19987 C CA . GLY A 1 19 ? -3.395 0.777 -6.175 1.00 0.00 19 GLY A CA 18
ATOM 19988 C C . GLY A 1 19 ? -4.082 0.048 -7.313 1.00 0.00 19 GLY A C 18
ATOM 19989 O O . GLY A 1 19 ? -3.923 0.411 -8.479 1.00 0.00 19 GLY A O 18
ATOM 19993 N N . CYS A 1 20 ? -4.846 -0.985 -6.975 1.00 0.00 20 CYS A N 18
ATOM 19994 C CA . CYS A 1 20 ? -5.558 -1.770 -7.976 1.00 0.00 20 CYS A CA 18
ATOM 19995 C C . CYS A 1 20 ? -7.049 -1.445 -7.962 1.00 0.00 20 CYS A C 18
ATOM 19996 O O . CYS A 1 20 ? -7.819 -1.981 -8.759 1.00 0.00 20 CYS A O 18
ATOM 20003 N N . SER A 1 21 ? -7.449 -0.563 -7.052 1.00 0.00 21 SER A N 18
ATOM 20004 C CA . SER A 1 21 ? -8.847 -0.168 -6.932 1.00 0.00 21 SER A CA 18
ATOM 20005 C C . SER A 1 21 ? -9.741 -1.389 -6.735 1.00 0.00 21 SER A C 18
ATOM 20006 O O . SER A 1 21 ? -10.773 -1.528 -7.390 1.00 0.00 21 SER A O 18
ATOM 20014 N N . ALA A 1 22 ? -9.336 -2.270 -5.826 1.00 0.00 22 ALA A N 18
ATOM 20015 C CA . ALA A 1 22 ? -10.100 -3.478 -5.541 1.00 0.00 22 ALA A CA 18
ATOM 20016 C C . ALA A 1 22 ? -10.736 -3.411 -4.156 1.00 0.00 22 ALA A C 18
ATOM 20017 O O . ALA A 1 22 ? -10.053 -3.544 -3.140 1.00 0.00 22 ALA A O 18
ATOM 20024 N N . THR A 1 23 ? -12.049 -3.203 -4.123 1.00 0.00 23 THR A N 18
ATOM 20025 C CA . THR A 1 23 ? -12.777 -3.116 -2.863 1.00 0.00 23 THR A CA 18
ATOM 20026 C C . THR A 1 23 ? -12.359 -4.228 -1.909 1.00 0.00 23 THR A C 18
ATOM 20027 O O . THR A 1 23 ? -12.001 -5.325 -2.337 1.00 0.00 23 THR A O 18
ATOM 20038 N N . PHE A 1 24 ? -12.409 -3.940 -0.612 1.00 0.00 24 PHE A N 18
ATOM 20039 C CA . PHE A 1 24 ? -12.035 -4.917 0.403 1.00 0.00 24 PHE A CA 18
ATOM 20040 C C . PHE A 1 24 ? -13.250 -5.720 0.859 1.00 0.00 24 PHE A C 18
ATOM 20041 O O . PHE A 1 24 ? -13.943 -5.337 1.801 1.00 0.00 24 PHE A O 18
ATOM 20058 N N . SER A 1 25 ? -13.502 -6.836 0.181 1.00 0.00 25 SER A N 18
ATOM 20059 C CA . SER A 1 25 ? -14.636 -7.691 0.512 1.00 0.00 25 SER A CA 18
ATOM 20060 C C . SER A 1 25 ? -14.212 -9.155 0.575 1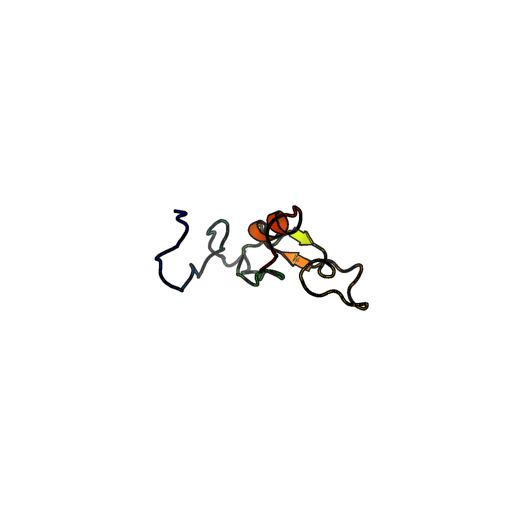.00 0.00 25 SER A C 18
ATOM 20061 O O . SER A 1 25 ? -14.435 -9.836 1.575 1.00 0.00 25 SER A O 18
ATOM 20069 N N . VAL A 1 26 ? -13.598 -9.633 -0.503 1.00 0.00 26 VAL A N 18
ATOM 20070 C CA . VAL A 1 26 ? -13.141 -11.016 -0.572 1.00 0.00 26 VAL A CA 18
ATOM 20071 C C . VAL A 1 26 ? -12.031 -11.279 0.440 1.00 0.00 26 VAL A C 18
ATOM 20072 O O . VAL A 1 26 ? -10.848 -11.263 0.099 1.00 0.00 26 VAL A O 18
ATOM 20085 N N . LEU A 1 27 ? -12.421 -11.523 1.686 1.00 0.00 27 LEU A N 18
ATOM 20086 C CA . LEU A 1 27 ? -11.460 -11.791 2.750 1.00 0.00 27 LEU A CA 18
ATOM 20087 C C . LEU A 1 27 ? -10.206 -10.939 2.578 1.00 0.00 27 LEU A C 18
ATOM 20088 O O . LEU A 1 27 ? -9.085 -11.428 2.722 1.00 0.00 27 LEU A O 18
ATOM 20104 N N . LYS A 1 28 ? -10.402 -9.662 2.270 1.00 0.00 28 LYS A N 18
ATOM 20105 C CA . LYS A 1 28 ? -9.288 -8.740 2.082 1.00 0.00 28 LYS A CA 18
ATOM 20106 C C . LYS A 1 28 ? -9.277 -7.670 3.170 1.00 0.00 28 LYS A C 18
ATOM 20107 O O . LYS A 1 28 ? -10.088 -6.744 3.153 1.00 0.00 28 LYS A O 18
ATOM 20126 N N . LYS A 1 29 ? -8.352 -7.803 4.114 1.00 0.00 29 LYS A N 18
ATOM 20127 C CA . LYS A 1 29 ? -8.233 -6.847 5.209 1.00 0.00 29 LYS A CA 18
ATOM 20128 C C . LYS A 1 29 ? -7.472 -5.602 4.763 1.00 0.00 29 LYS A C 18
ATOM 20129 O O . LYS A 1 29 ? -6.300 -5.678 4.395 1.00 0.00 29 LYS A O 18
ATOM 20148 N N . ARG A 1 30 ? -8.146 -4.458 4.801 1.00 0.00 30 ARG A N 18
ATOM 20149 C CA . ARG A 1 30 ? -7.533 -3.197 4.401 1.00 0.00 30 ARG A CA 18
ATOM 20150 C C . ARG A 1 30 ? -6.199 -2.991 5.112 1.00 0.00 30 ARG A C 18
ATOM 20151 O O . ARG A 1 30 ? -6.158 -2.742 6.317 1.00 0.00 30 ARG A O 18
ATOM 20172 N N . ARG A 1 31 ? -5.110 -3.098 4.358 1.00 0.00 31 ARG A N 18
ATOM 20173 C CA . ARG A 1 31 ? -3.774 -2.926 4.917 1.00 0.00 31 ARG A CA 18
ATOM 20174 C C . ARG A 1 31 ? -3.364 -1.456 4.902 1.00 0.00 31 ARG A C 18
ATOM 20175 O O . ARG A 1 31 ? -3.975 -0.638 4.215 1.00 0.00 31 ARG A O 18
ATOM 20196 N N . SER A 1 32 ? -2.325 -1.130 5.664 1.00 0.00 32 SER A N 18
ATOM 20197 C CA . SER A 1 32 ? -1.836 0.242 5.742 1.00 0.00 32 SER A CA 18
ATOM 20198 C C . SER A 1 32 ? -0.356 0.312 5.380 1.00 0.00 32 SER A C 18
ATOM 20199 O O . SER A 1 32 ? 0.473 -0.386 5.966 1.00 0.00 32 SER A O 18
ATOM 20207 N N . CYS A 1 33 ? -0.030 1.159 4.410 1.00 0.00 33 CYS A N 18
ATOM 20208 C CA . CYS A 1 33 ? 1.349 1.322 3.967 1.00 0.00 33 CYS A CA 18
ATOM 20209 C C . CYS A 1 33 ? 2.225 1.851 5.099 1.00 0.00 33 CYS A C 18
ATOM 20210 O O . CYS A 1 33 ? 1.722 2.343 6.109 1.00 0.00 33 CYS A O 18
ATOM 20217 N N . SER A 1 34 ? 3.538 1.746 4.923 1.00 0.00 34 SER A N 18
ATOM 20218 C CA . SER A 1 34 ? 4.485 2.210 5.930 1.00 0.00 34 SER A CA 18
ATOM 20219 C C . SER A 1 34 ? 5.080 3.559 5.536 1.00 0.00 34 SER A C 18
ATOM 20220 O O . SER A 1 34 ? 5.428 4.370 6.393 1.00 0.00 34 SER A O 18
ATOM 20228 N N . ASN A 1 35 ? 5.192 3.791 4.233 1.00 0.00 35 ASN A N 18
ATOM 20229 C CA . ASN A 1 35 ? 5.746 5.040 3.724 1.00 0.00 35 ASN A CA 18
ATOM 20230 C C . ASN A 1 35 ? 4.655 6.097 3.573 1.00 0.00 35 ASN A C 18
ATOM 20231 O O . ASN A 1 35 ? 4.556 7.022 4.380 1.00 0.00 35 ASN A O 18
ATOM 20242 N N . CYS A 1 36 ? 3.839 5.952 2.535 1.00 0.00 36 CYS A N 18
ATOM 20243 C CA . CYS A 1 36 ? 2.755 6.893 2.277 1.00 0.00 36 CYS A CA 18
ATOM 20244 C C . CYS A 1 36 ? 1.697 6.817 3.374 1.00 0.00 36 CYS A C 18
ATOM 20245 O O . CYS A 1 36 ? 1.065 7.817 3.712 1.00 0.00 36 CYS A O 18
ATOM 20252 N N . GLY A 1 37 ? 1.509 5.622 3.927 1.00 0.00 37 GLY A N 18
ATOM 20253 C CA . GLY A 1 37 ? 0.527 5.437 4.979 1.00 0.00 37 GLY A CA 18
ATOM 20254 C C . GLY A 1 37 ? -0.893 5.414 4.450 1.00 0.00 37 GLY A C 18
ATOM 20255 O O . GLY A 1 37 ? -1.807 5.940 5.083 1.00 0.00 37 GLY A O 18
ATOM 20259 N N . ASN A 1 38 ? -1.078 4.802 3.284 1.00 0.00 38 ASN A N 18
ATOM 20260 C CA . ASN A 1 38 ? -2.397 4.715 2.668 1.00 0.00 38 ASN A CA 18
ATOM 20261 C C . ASN A 1 38 ? -2.951 3.297 2.768 1.00 0.00 38 ASN A C 18
ATOM 20262 O O . ASN A 1 38 ? -2.261 2.380 3.212 1.00 0.00 38 ASN A O 18
ATOM 20273 N N . SER A 1 39 ? -4.202 3.125 2.351 1.00 0.00 39 SER A N 18
ATOM 20274 C CA . SER A 1 39 ? -4.850 1.820 2.396 1.00 0.00 39 SER A CA 18
ATOM 20275 C C . SER A 1 39 ? -4.573 1.031 1.120 1.00 0.00 39 SER A C 18
ATOM 20276 O O . SER A 1 39 ? -4.616 1.577 0.017 1.00 0.00 39 SER A O 18
ATOM 20284 N N . PHE A 1 40 ? -4.288 -0.257 1.278 1.00 0.00 40 PHE A N 18
ATOM 20285 C CA . PHE A 1 40 ? -4.003 -1.122 0.139 1.00 0.00 40 PHE A CA 18
ATOM 20286 C C . PHE A 1 40 ? -4.417 -2.561 0.432 1.00 0.00 40 PHE A C 18
ATOM 20287 O O . PHE A 1 40 ? -4.692 -2.920 1.578 1.00 0.00 40 PHE A O 18
ATOM 20304 N N . CYS A 1 41 ? -4.459 -3.383 -0.612 1.00 0.00 41 CYS A N 18
ATOM 20305 C CA . CYS A 1 41 ? -4.841 -4.783 -0.469 1.00 0.00 41 CYS A CA 18
ATOM 20306 C C . CYS A 1 41 ? -3.653 -5.626 -0.015 1.00 0.00 41 CYS A C 18
ATOM 20307 O O . CYS A 1 41 ? -2.568 -5.104 0.238 1.00 0.00 41 CYS A O 18
ATOM 20314 N N . SER A 1 42 ? -3.867 -6.934 0.085 1.00 0.00 42 SER A N 18
ATOM 20315 C CA . SER A 1 42 ? -2.816 -7.851 0.512 1.00 0.00 42 SER A CA 18
ATOM 20316 C C . SER A 1 42 ? -1.918 -8.231 -0.661 1.00 0.00 42 SER A C 18
ATOM 20317 O O . SER A 1 42 ? -1.084 -9.130 -0.553 1.00 0.00 42 SER A O 18
ATOM 20325 N N . ARG A 1 43 ? -2.095 -7.539 -1.782 1.00 0.00 43 ARG A N 18
ATOM 20326 C CA . ARG A 1 43 ? -1.302 -7.804 -2.977 1.00 0.00 43 ARG A CA 18
ATOM 20327 C C . ARG A 1 43 ? -0.423 -6.606 -3.322 1.00 0.00 43 ARG A C 18
ATOM 20328 O O . ARG A 1 43 ? 0.662 -6.760 -3.884 1.00 0.00 43 ARG A O 18
ATOM 20349 N N . CYS A 1 44 ? -0.898 -5.413 -2.983 1.00 0.00 44 CYS A N 18
ATOM 20350 C CA . CYS A 1 44 ? -0.156 -4.188 -3.257 1.00 0.00 44 CYS A CA 18
ATOM 20351 C C . CYS A 1 44 ? 0.817 -3.875 -2.124 1.00 0.00 44 CYS A C 18
ATOM 20352 O O . CYS A 1 44 ? 1.941 -3.433 -2.362 1.00 0.00 44 CYS A O 18
ATOM 20359 N N . CYS A 1 45 ? 0.376 -4.109 -0.893 1.00 0.00 45 CYS A N 18
ATOM 20360 C CA . CYS A 1 45 ? 1.208 -3.852 0.278 1.00 0.00 45 CYS A CA 18
ATOM 20361 C C . CYS A 1 45 ? 2.019 -5.089 0.650 1.00 0.00 45 CYS A C 18
ATOM 20362 O O . CYS A 1 45 ? 2.143 -5.432 1.826 1.00 0.00 45 CYS A O 18
ATOM 20370 N N . SER A 1 46 ? 2.569 -5.755 -0.360 1.00 0.00 46 SER A N 18
ATOM 20371 C CA . SER A 1 46 ? 3.365 -6.957 -0.139 1.00 0.00 46 SER A CA 18
ATOM 20372 C C . SER A 1 46 ? 4.804 -6.748 -0.601 1.00 0.00 46 SER A C 18
ATOM 20373 O O . SER A 1 46 ? 5.422 -7.648 -1.171 1.00 0.00 46 SER A O 18
ATOM 20381 N N . PHE A 1 47 ? 5.332 -5.555 -0.350 1.00 0.00 47 PHE A N 18
ATOM 20382 C CA . PHE A 1 47 ? 6.698 -5.226 -0.740 1.00 0.00 47 PHE A CA 18
ATOM 20383 C C . PHE A 1 47 ? 7.539 -4.864 0.480 1.00 0.00 47 PHE A C 18
ATOM 20384 O O . PHE A 1 47 ? 7.181 -3.977 1.255 1.00 0.00 47 PHE A O 18
ATOM 20401 N N . LYS A 1 48 ? 8.661 -5.556 0.644 1.00 0.00 48 LYS A N 18
ATOM 20402 C CA . LYS A 1 48 ? 9.556 -5.309 1.768 1.00 0.00 48 LYS A CA 18
ATOM 20403 C C . LYS A 1 48 ? 10.636 -4.300 1.392 1.00 0.00 48 LYS A C 18
ATOM 20404 O O . LYS A 1 48 ? 11.456 -4.552 0.509 1.00 0.00 48 LYS A O 18
ATOM 20423 N N . VAL A 1 49 ? 10.632 -3.156 2.070 1.00 0.00 49 VAL A N 18
ATOM 20424 C CA . VAL A 1 49 ? 11.613 -2.109 1.808 1.00 0.00 49 VAL A CA 18
ATOM 20425 C C . VAL A 1 49 ? 12.205 -1.574 3.108 1.00 0.00 49 VAL A C 18
ATOM 20426 O O . VAL A 1 49 ? 11.553 -1.550 4.152 1.00 0.00 49 VAL A O 18
ATOM 20439 N N . PRO A 1 50 ? 13.470 -1.133 3.044 1.00 0.00 50 PRO A N 18
ATOM 20440 C CA . PRO A 1 50 ? 14.178 -0.589 4.207 1.00 0.00 50 PRO A CA 18
ATOM 20441 C C . PRO A 1 50 ? 13.624 0.764 4.641 1.00 0.00 50 PRO A C 18
ATOM 20442 O O . PRO A 1 50 ? 13.549 1.700 3.844 1.00 0.00 50 PRO A O 18
ATOM 20453 N N . LYS A 1 51 ? 13.239 0.861 5.908 1.00 0.00 51 LYS A N 18
ATOM 20454 C CA . LYS A 1 51 ? 12.694 2.101 6.450 1.00 0.00 51 LYS A CA 18
ATOM 20455 C C . LYS A 1 51 ? 13.795 3.136 6.654 1.00 0.00 51 LYS A C 18
ATOM 20456 O O . LYS A 1 51 ? 13.579 4.333 6.460 1.00 0.00 51 LYS A O 18
ATOM 20475 N N . SER A 1 52 ? 14.976 2.668 7.044 1.00 0.00 52 SER A N 18
ATOM 20476 C CA . SER A 1 52 ? 16.111 3.555 7.276 1.00 0.00 52 SER A CA 18
ATOM 20477 C C . SER A 1 52 ? 16.300 4.513 6.105 1.00 0.00 52 SER A C 18
ATOM 20478 O O . SER A 1 52 ? 16.388 5.727 6.290 1.00 0.00 52 SER A O 18
ATOM 20486 N N . SER A 1 53 ? 16.361 3.959 4.898 1.00 0.00 53 SER A N 18
ATOM 20487 C CA . SER A 1 53 ? 16.543 4.763 3.696 1.00 0.00 53 SER A CA 18
ATOM 20488 C C . SER A 1 53 ? 15.626 5.982 3.713 1.00 0.00 53 SER A C 18
ATOM 20489 O O . SER A 1 53 ? 16.043 7.090 3.379 1.00 0.00 53 SER A O 18
ATOM 20497 N N . MET A 1 54 ? 14.374 5.768 4.106 1.00 0.00 54 MET A N 18
ATOM 20498 C CA . MET A 1 54 ? 13.398 6.849 4.168 1.00 0.00 54 MET A CA 18
ATOM 20499 C C . MET A 1 54 ? 13.748 7.834 5.279 1.00 0.00 54 MET A C 18
ATOM 20500 O O . MET A 1 54 ? 13.400 7.626 6.440 1.00 0.00 54 MET A O 18
ATOM 20514 N N . GLY A 1 55 ? 14.440 8.909 4.913 1.00 0.00 55 GLY A N 18
ATOM 20515 C CA . GLY A 1 55 ? 14.827 9.910 5.890 1.00 0.00 55 GLY A CA 18
ATOM 20516 C C . GLY A 1 55 ? 15.742 9.352 6.962 1.00 0.00 55 GLY A C 18
ATOM 20517 O O . GLY A 1 55 ? 15.516 8.254 7.469 1.00 0.00 55 GLY A O 18
ATOM 20521 N N . ALA A 1 56 ? 16.779 10.109 7.305 1.00 0.00 56 ALA A N 18
ATOM 20522 C CA . ALA A 1 56 ? 17.731 9.683 8.324 1.00 0.00 56 ALA A CA 18
ATOM 20523 C C . ALA A 1 56 ? 17.030 9.409 9.650 1.00 0.00 56 ALA A C 18
ATOM 20524 O O . ALA A 1 56 ? 15.935 9.913 9.902 1.00 0.00 56 ALA A O 18
ATOM 20531 N N . THR A 1 57 ? 17.668 8.606 10.496 1.00 0.00 57 THR A N 18
ATOM 20532 C CA . THR A 1 57 ? 17.105 8.263 11.796 1.00 0.00 57 THR A CA 18
ATOM 20533 C C . THR A 1 57 ? 18.148 7.600 12.689 1.00 0.00 57 THR A C 18
ATOM 20534 O O . THR A 1 57 ? 19.244 7.270 12.239 1.00 0.00 57 THR A O 18
ATOM 20545 N N . ALA A 1 58 ? 17.798 7.409 13.957 1.00 0.00 58 ALA A N 18
ATOM 20546 C CA . ALA A 1 58 ? 18.704 6.783 14.912 1.00 0.00 58 ALA A CA 18
ATOM 20547 C C . ALA A 1 58 ? 19.307 5.504 14.341 1.00 0.00 58 ALA A C 18
ATOM 20548 O O . ALA A 1 58 ? 18.830 4.954 13.348 1.00 0.00 58 ALA A O 18
ATOM 20555 N N . PRO A 1 59 ? 20.382 5.019 14.979 1.00 0.00 59 PRO A N 18
ATOM 20556 C CA . PRO A 1 59 ? 21.074 3.800 14.551 1.00 0.00 59 PRO A CA 18
ATOM 20557 C C . PRO A 1 59 ? 20.242 2.546 14.795 1.00 0.00 59 PRO A C 18
ATOM 20558 O O . PRO A 1 59 ? 20.682 1.433 14.507 1.00 0.00 59 PRO A O 18
ATOM 20569 N N . GLU A 1 60 ? 19.038 2.733 15.326 1.00 0.00 60 GLU A N 18
ATOM 20570 C CA . GLU A 1 60 ? 18.146 1.615 15.609 1.00 0.00 60 GLU A CA 18
ATOM 20571 C C . GLU A 1 60 ? 17.550 1.056 14.320 1.00 0.00 60 GLU A C 18
ATOM 20572 O O . GLU A 1 60 ? 17.587 -0.150 14.078 1.00 0.00 60 GLU A O 18
ATOM 20584 N N . ALA A 1 61 ? 16.999 1.942 13.496 1.00 0.00 61 ALA A N 18
ATOM 20585 C CA . ALA A 1 61 ? 16.397 1.539 12.232 1.00 0.00 61 ALA A CA 18
ATOM 20586 C C . ALA A 1 61 ? 17.388 1.677 11.082 1.00 0.00 61 ALA A C 18
ATOM 20587 O O . ALA A 1 61 ? 17.366 2.663 10.347 1.00 0.00 61 ALA A O 18
ATOM 20594 N N . GLN A 1 62 ? 18.257 0.682 10.934 1.00 0.00 62 GLN A N 18
ATOM 20595 C CA . GLN A 1 62 ? 19.258 0.694 9.874 1.00 0.00 62 GLN A CA 18
ATOM 20596 C C . GLN A 1 62 ? 19.091 -0.511 8.954 1.00 0.00 62 GLN A C 18
ATOM 20597 O O . GLN A 1 62 ? 19.048 -0.370 7.731 1.00 0.00 62 GLN A O 18
ATOM 20611 N N . ARG A 1 63 ? 18.998 -1.695 9.549 1.00 0.00 63 ARG A N 18
ATOM 20612 C CA . ARG A 1 63 ? 18.838 -2.925 8.783 1.00 0.00 63 ARG A CA 18
ATOM 20613 C C . ARG A 1 63 ? 17.450 -3.523 8.998 1.00 0.00 63 ARG A C 18
ATOM 20614 O O . ARG A 1 63 ? 17.309 -4.729 9.199 1.00 0.00 63 ARG A O 18
ATOM 20635 N N . GLU A 1 64 ? 16.431 -2.671 8.955 1.00 0.00 64 GLU A N 18
ATOM 20636 C CA . GLU A 1 64 ? 15.056 -3.115 9.147 1.00 0.00 64 GLU A CA 18
ATOM 20637 C C . GLU A 1 64 ? 14.311 -3.168 7.816 1.00 0.00 64 GLU A C 18
ATOM 20638 O O . GLU A 1 64 ? 14.705 -2.524 6.844 1.00 0.00 64 GLU A O 18
ATOM 20650 N N . THR A 1 65 ? 13.230 -3.942 7.780 1.00 0.00 65 THR A N 18
ATOM 20651 C CA . THR A 1 65 ? 12.430 -4.081 6.570 1.00 0.00 65 THR A CA 18
ATOM 20652 C C . THR A 1 65 ? 10.944 -3.923 6.872 1.00 0.00 65 THR A C 18
ATOM 20653 O O . THR A 1 65 ? 10.386 -4.652 7.692 1.00 0.00 65 THR A O 18
ATOM 20664 N N . VAL A 1 66 ? 10.308 -2.966 6.203 1.00 0.00 66 VAL A N 18
ATOM 20665 C CA . VAL A 1 66 ? 8.885 -2.713 6.399 1.00 0.00 66 VAL A CA 18
ATOM 20666 C C . VAL A 1 66 ? 8.090 -3.042 5.140 1.00 0.00 66 VAL A C 18
ATOM 20667 O O . VAL A 1 66 ? 8.663 -3.287 4.078 1.00 0.00 66 VAL A O 18
ATOM 20680 N N . PHE A 1 67 ? 6.767 -3.045 5.266 1.00 0.00 67 PHE A N 18
ATOM 20681 C CA . PHE A 1 67 ? 5.893 -3.344 4.139 1.00 0.00 67 PHE A CA 18
ATOM 20682 C C . PHE A 1 67 ? 5.324 -2.063 3.537 1.00 0.00 67 PHE A C 18
ATOM 20683 O O . PHE A 1 67 ? 4.812 -1.202 4.252 1.00 0.00 67 PHE A O 18
ATOM 20700 N N . VAL A 1 68 ? 5.418 -1.944 2.216 1.00 0.00 68 VAL A N 18
ATOM 20701 C CA . VAL A 1 68 ? 4.913 -0.769 1.517 1.00 0.00 68 VAL A CA 18
ATOM 20702 C C . VAL A 1 68 ? 4.082 -1.167 0.302 1.00 0.00 68 VAL A C 18
ATOM 20703 O O . VAL A 1 68 ? 4.110 -2.319 -0.133 1.00 0.00 68 VAL A O 18
ATOM 20716 N N . CYS A 1 69 ? 3.344 -0.207 -0.244 1.00 0.00 69 CYS A N 18
ATOM 20717 C CA . CYS A 1 69 ? 2.505 -0.455 -1.410 1.00 0.00 69 CYS A CA 18
ATOM 20718 C C . CYS A 1 69 ? 3.303 -0.292 -2.700 1.00 0.00 69 CYS A C 18
ATOM 20719 O O . CYS A 1 69 ? 4.170 0.575 -2.800 1.00 0.00 69 CYS A O 18
ATOM 20726 N N . ALA A 1 70 ? 3.004 -1.133 -3.685 1.00 0.00 70 ALA A N 18
ATOM 20727 C CA . ALA A 1 70 ? 3.692 -1.081 -4.969 1.00 0.00 70 ALA A CA 18
ATOM 20728 C C . ALA A 1 70 ? 3.956 0.360 -5.392 1.00 0.00 70 ALA A C 18
ATOM 20729 O O . ALA A 1 70 ? 5.092 0.732 -5.685 1.00 0.00 70 ALA A O 18
ATOM 20736 N N . SER A 1 71 ? 2.900 1.166 -5.423 1.00 0.00 71 SER A N 18
ATOM 20737 C CA . SER A 1 71 ? 3.017 2.566 -5.815 1.00 0.00 71 SER A CA 18
ATOM 20738 C C . SER A 1 71 ? 4.257 3.202 -5.193 1.00 0.00 71 SER A C 18
ATOM 20739 O O . SER A 1 71 ? 4.961 3.978 -5.839 1.00 0.00 71 SER A O 18
ATOM 20747 N N . CYS A 1 72 ? 4.518 2.866 -3.934 1.00 0.00 72 CYS A N 18
ATOM 20748 C CA . CYS A 1 72 ? 5.672 3.403 -3.223 1.00 0.00 72 CYS A CA 18
ATOM 20749 C C . CYS A 1 72 ? 6.932 2.608 -3.552 1.00 0.00 72 CYS A C 18
ATOM 20750 O O . CYS A 1 72 ? 7.898 3.151 -4.087 1.00 0.00 72 CYS A O 18
ATOM 20757 N N . ASN A 1 73 ? 6.914 1.320 -3.227 1.00 0.00 73 ASN A N 18
ATOM 20758 C CA . ASN A 1 73 ? 8.055 0.450 -3.487 1.00 0.00 73 ASN A CA 18
ATOM 20759 C C . ASN A 1 73 ? 8.742 0.830 -4.795 1.00 0.00 73 ASN A C 18
ATOM 20760 O O . ASN A 1 73 ? 9.967 0.783 -4.900 1.00 0.00 73 ASN A O 18
ATOM 20771 N N . GLN A 1 74 ? 7.944 1.208 -5.789 1.00 0.00 74 GLN A N 18
ATOM 20772 C CA . GLN A 1 74 ? 8.475 1.597 -7.090 1.00 0.00 74 GLN A CA 18
ATOM 20773 C C . GLN A 1 74 ? 9.158 2.959 -7.014 1.00 0.00 74 GLN A C 18
ATOM 20774 O O . GLN A 1 74 ? 10.246 3.151 -7.558 1.00 0.00 74 GLN A O 18
ATOM 20788 N N . THR A 1 75 ? 8.513 3.902 -6.335 1.00 0.00 75 THR A N 18
ATOM 20789 C CA . THR A 1 75 ? 9.057 5.246 -6.189 1.00 0.00 75 THR A CA 18
ATOM 20790 C C . THR A 1 75 ? 10.327 5.237 -5.347 1.00 0.00 75 THR A C 18
ATOM 20791 O O . THR A 1 75 ? 11.318 5.884 -5.691 1.00 0.00 75 THR A O 18
ATOM 20802 N N . LEU A 1 76 ? 10.294 4.499 -4.243 1.00 0.00 76 LEU A N 18
ATOM 20803 C CA . LEU A 1 76 ? 11.445 4.404 -3.351 1.00 0.00 76 LEU A CA 18
ATOM 20804 C C . LEU A 1 76 ? 12.652 3.821 -4.079 1.00 0.00 76 LEU A C 18
ATOM 20805 O O . LEU A 1 76 ? 13.732 4.411 -4.082 1.00 0.00 76 LEU A O 18
ATOM 20821 N N . SER A 1 77 ? 12.459 2.660 -4.697 1.00 0.00 77 SER A N 18
ATOM 20822 C CA . SER A 1 77 ? 13.532 1.996 -5.428 1.00 0.00 77 SER A CA 18
ATOM 20823 C C . SER A 1 77 ? 14.020 2.864 -6.584 1.00 0.00 77 SER A C 18
ATOM 20824 O O . SER A 1 77 ? 15.223 2.999 -6.811 1.00 0.00 77 SER A O 18
ATOM 20832 N N . LYS A 1 78 ? 13.077 3.451 -7.314 1.00 0.00 78 LYS A N 18
ATOM 20833 C CA . LYS A 1 78 ? 13.408 4.307 -8.447 1.00 0.00 78 LYS A CA 18
ATOM 20834 C C . LYS A 1 78 ? 14.408 5.385 -8.040 1.00 0.00 78 LYS A C 18
ATOM 20835 O O . LYS A 1 78 ? 15.395 5.623 -8.736 1.00 0.00 78 LYS A O 18
ATOM 20854 N N . SER A 1 79 ? 14.146 6.032 -6.909 1.00 0.00 79 SER A N 18
ATOM 20855 C CA . SER A 1 79 ? 15.022 7.086 -6.412 1.00 0.00 79 SER A CA 18
ATOM 20856 C C . SER A 1 79 ? 14.956 8.317 -7.311 1.00 0.00 79 SER A C 18
ATOM 20857 O O . SER A 1 79 ? 15.977 8.930 -7.620 1.00 0.00 79 SER A O 18
ATOM 20865 N N . GLY A 1 80 ? 13.744 8.673 -7.728 1.00 0.00 80 GLY A N 18
ATOM 20866 C CA . GLY A 1 80 ? 13.565 9.829 -8.587 1.00 0.00 80 GLY A CA 18
ATOM 20867 C C . GLY A 1 80 ? 12.485 10.765 -8.083 1.00 0.00 80 GLY A C 18
ATOM 20868 O O . GLY A 1 80 ? 11.309 10.630 -8.423 1.00 0.00 80 GLY A O 18
ATOM 20872 N N . PRO A 1 81 ? 12.881 11.738 -7.250 1.00 0.00 81 PRO A N 18
ATOM 20873 C CA . PRO A 1 81 ? 11.952 12.718 -6.679 1.00 0.00 81 PRO A CA 18
ATOM 20874 C C . PRO A 1 81 ? 11.424 13.694 -7.725 1.00 0.00 81 PRO A C 18
ATOM 20875 O O . PRO A 1 81 ? 12.098 14.659 -8.083 1.00 0.00 81 PRO A O 18
ATOM 20886 N N . SER A 1 82 ? 10.214 13.436 -8.210 1.00 0.00 82 SER A N 18
ATOM 20887 C CA . SER A 1 82 ? 9.596 14.290 -9.218 1.00 0.00 82 SER A CA 18
ATOM 20888 C C . SER A 1 82 ? 9.624 15.752 -8.782 1.00 0.00 82 SER A C 18
ATOM 20889 O O . SER A 1 82 ? 10.049 16.628 -9.535 1.00 0.00 82 SER A O 18
ATOM 20897 N N . SER A 1 83 ? 9.168 16.007 -7.560 1.00 0.00 83 SER A N 18
ATOM 20898 C CA . SER A 1 83 ? 9.137 17.363 -7.024 1.00 0.00 83 SER A CA 18
ATOM 20899 C C . SER A 1 83 ? 9.711 17.402 -5.611 1.00 0.00 83 SER A C 18
ATOM 20900 O O . SER A 1 83 ? 9.699 16.400 -4.896 1.00 0.00 83 SER A O 18
ATOM 20908 N N . GLY A 1 84 ? 10.214 18.567 -5.214 1.00 0.00 84 GLY A N 18
ATOM 20909 C CA . GLY A 1 84 ? 10.786 18.716 -3.889 1.00 0.00 84 GLY A CA 18
ATOM 20910 C C . GLY A 1 84 ? 9.970 19.639 -3.006 1.00 0.00 84 GLY A C 18
ATOM 20911 O O . GLY A 1 84 ? 9.058 20.296 -3.506 1.00 0.00 84 GLY A O 18
ATOM 20917 N N . GLY A 1 1 ? -18.720 36.656 -12.856 1.00 0.00 1 GLY A N 19
ATOM 20918 C CA . GLY A 1 1 ? -17.602 36.725 -11.935 1.00 0.00 1 GLY A CA 19
ATOM 20919 C C . GLY A 1 1 ? -16.263 36.662 -12.643 1.00 0.00 1 GLY A C 19
ATOM 20920 O O . GLY A 1 1 ? -15.715 35.581 -12.854 1.00 0.00 1 GLY A O 19
ATOM 20924 N N . SER A 1 2 ? -15.735 37.825 -13.011 1.00 0.00 2 SER A N 19
ATOM 20925 C CA . SER A 1 2 ? -14.454 37.898 -13.705 1.00 0.00 2 SER A CA 19
ATOM 20926 C C . SER A 1 2 ? -13.397 37.069 -12.981 1.00 0.00 2 SER A C 19
ATOM 20927 O O . SER A 1 2 ? -12.653 36.311 -13.603 1.00 0.00 2 SER A O 19
ATOM 20935 N N . SER A 1 3 ? -13.336 37.221 -11.662 1.00 0.00 3 SER A N 19
ATOM 20936 C CA . SER A 1 3 ? -12.368 36.491 -10.852 1.00 0.00 3 SER A CA 19
ATOM 20937 C C . SER A 1 3 ? -12.493 34.987 -11.081 1.00 0.00 3 SER A C 19
ATOM 20938 O O . SER A 1 3 ? -13.595 34.441 -11.103 1.00 0.00 3 SER A O 19
ATOM 20946 N N . GLY A 1 4 ? -11.353 34.324 -11.250 1.00 0.00 4 GLY A N 19
ATOM 20947 C CA . GLY A 1 4 ? -11.356 32.890 -11.475 1.00 0.00 4 GLY A CA 19
ATOM 20948 C C . GLY A 1 4 ? -10.248 32.183 -10.720 1.00 0.00 4 GLY A C 19
ATOM 20949 O O . GLY A 1 4 ? -9.092 32.605 -10.760 1.00 0.00 4 GLY A O 19
ATOM 20953 N N . SER A 1 5 ? -10.600 31.105 -10.027 1.00 0.00 5 SER A N 19
ATOM 20954 C CA . SER A 1 5 ? -9.628 30.341 -9.255 1.00 0.00 5 SER A CA 19
ATOM 20955 C C . SER A 1 5 ? -10.234 29.030 -8.763 1.00 0.00 5 SER A C 19
ATOM 20956 O O . SER A 1 5 ? -11.302 29.017 -8.152 1.00 0.00 5 SER A O 19
ATOM 20964 N N . SER A 1 6 ? -9.544 27.927 -9.036 1.00 0.00 6 SER A N 19
ATOM 20965 C CA . SER A 1 6 ? -10.014 26.609 -8.626 1.00 0.00 6 SER A CA 19
ATOM 20966 C C . SER A 1 6 ? -8.843 25.706 -8.253 1.00 0.00 6 SER A C 19
ATOM 20967 O O . SER A 1 6 ? -8.032 25.339 -9.103 1.00 0.00 6 SER A O 19
ATOM 20975 N N . GLY A 1 7 ? -8.761 25.350 -6.975 1.00 0.00 7 GLY A N 19
ATOM 20976 C CA . GLY A 1 7 ? -7.687 24.493 -6.510 1.00 0.00 7 GLY A CA 19
ATOM 20977 C C . GLY A 1 7 ? -8.009 23.020 -6.671 1.00 0.00 7 GLY A C 19
ATOM 20978 O O . GLY A 1 7 ? -9.171 22.621 -6.604 1.00 0.00 7 GLY A O 19
ATOM 20982 N N . ARG A 1 8 ? -6.977 22.210 -6.887 1.00 0.00 8 ARG A N 19
ATOM 20983 C CA . ARG A 1 8 ? -7.156 20.774 -7.062 1.00 0.00 8 ARG A CA 19
ATOM 20984 C C . ARG A 1 8 ? -7.450 20.097 -5.726 1.00 0.00 8 ARG A C 19
ATOM 20985 O O . ARG A 1 8 ? -7.195 20.662 -4.662 1.00 0.00 8 ARG A O 19
ATOM 21006 N N . TYR A 1 9 ? -7.987 18.884 -5.790 1.00 0.00 9 TYR A N 19
ATOM 21007 C CA . TYR A 1 9 ? -8.318 18.130 -4.586 1.00 0.00 9 TYR A CA 19
ATOM 21008 C C . TYR A 1 9 ? -7.900 16.670 -4.725 1.00 0.00 9 TYR A C 19
ATOM 21009 O O . TYR A 1 9 ? -8.024 16.060 -5.787 1.00 0.00 9 TYR A O 19
ATOM 21027 N N . PRO A 1 10 ? -7.392 16.094 -3.625 1.00 0.00 10 PRO A N 19
ATOM 21028 C CA . PRO A 1 10 ? -6.945 14.698 -3.597 1.00 0.00 10 PRO A CA 19
ATOM 21029 C C . PRO A 1 10 ? -8.108 13.716 -3.694 1.00 0.00 10 PRO A C 19
ATOM 21030 O O . PRO A 1 10 ? -9.245 14.107 -3.959 1.00 0.00 10 PRO A O 19
ATOM 21041 N N . THR A 1 11 ? -7.816 12.437 -3.477 1.00 0.00 11 THR A N 19
ATOM 21042 C CA . THR A 1 11 ? -8.836 11.398 -3.541 1.00 0.00 11 THR A CA 19
ATOM 21043 C C . THR A 1 11 ? -9.606 11.303 -2.229 1.00 0.00 11 THR A C 19
ATOM 21044 O O . THR A 1 11 ? -9.431 10.357 -1.462 1.00 0.00 11 THR A O 19
ATOM 21055 N N . ASN A 1 12 ? -10.460 12.290 -1.976 1.00 0.00 12 ASN A N 19
ATOM 21056 C CA . ASN A 1 12 ? -11.257 12.317 -0.755 1.00 0.00 12 ASN A CA 19
ATOM 21057 C C . ASN A 1 12 ? -12.028 11.011 -0.580 1.00 0.00 12 ASN A C 19
ATOM 21058 O O . ASN A 1 12 ? -12.113 10.473 0.523 1.00 0.00 12 ASN A O 19
ATOM 21069 N N . ASN A 1 13 ? -12.586 10.508 -1.676 1.00 0.00 13 ASN A N 19
ATOM 21070 C CA . ASN A 1 13 ? -13.349 9.266 -1.644 1.00 0.00 13 ASN A CA 19
ATOM 21071 C C . ASN A 1 13 ? -12.434 8.072 -1.387 1.00 0.00 13 ASN A C 19
ATOM 21072 O O . ASN A 1 13 ? -11.344 7.978 -1.951 1.00 0.00 13 ASN A O 19
ATOM 21083 N N . PHE A 1 14 ? -12.886 7.161 -0.531 1.00 0.00 14 PHE A N 19
ATOM 21084 C CA . PHE A 1 14 ? -12.108 5.973 -0.198 1.00 0.00 14 PHE A CA 19
ATOM 21085 C C . PHE A 1 14 ? -13.015 4.755 -0.044 1.00 0.00 14 PHE A C 19
ATOM 21086 O O . PHE A 1 14 ? -14.238 4.864 -0.122 1.00 0.00 14 PHE A O 19
ATOM 21103 N N . GLY A 1 15 ? -12.405 3.594 0.175 1.00 0.00 15 GLY A N 19
ATOM 21104 C CA . GLY A 1 15 ? -13.171 2.372 0.336 1.00 0.00 15 GLY A CA 19
ATOM 21105 C C . GLY A 1 15 ? -12.437 1.154 -0.190 1.00 0.00 15 GLY A C 19
ATOM 21106 O O . GLY A 1 15 ? -12.520 0.073 0.391 1.00 0.00 15 GLY A O 19
ATOM 21110 N N . ASN A 1 16 ? -11.718 1.329 -1.293 1.00 0.00 16 ASN A N 19
ATOM 21111 C CA . ASN A 1 16 ? -10.968 0.235 -1.899 1.00 0.00 16 ASN A CA 19
ATOM 21112 C C . ASN A 1 16 ? -9.494 0.599 -2.043 1.00 0.00 16 ASN A C 19
ATOM 21113 O O . ASN A 1 16 ? -9.112 1.760 -1.891 1.00 0.00 16 ASN A O 19
ATOM 21124 N N . CYS A 1 17 ? -8.669 -0.400 -2.338 1.00 0.00 17 CYS A N 19
ATOM 21125 C CA . CYS A 1 17 ? -7.236 -0.186 -2.503 1.00 0.00 17 CYS A CA 19
ATOM 21126 C C . CYS A 1 17 ? -6.964 1.102 -3.276 1.00 0.00 17 CYS A C 19
ATOM 21127 O O . CYS A 1 17 ? -7.839 1.619 -3.971 1.00 0.00 17 CYS A O 19
ATOM 21134 N N . THR A 1 18 ? -5.744 1.614 -3.151 1.00 0.00 18 THR A N 19
ATOM 21135 C CA . THR A 1 18 ? -5.356 2.840 -3.836 1.00 0.00 18 THR A CA 19
ATOM 21136 C C . THR A 1 18 ? -4.480 2.540 -5.047 1.00 0.00 18 THR A C 19
ATOM 21137 O O . THR A 1 18 ? -3.861 3.438 -5.616 1.00 0.00 18 THR A O 19
ATOM 21148 N N . GLY A 1 19 ? -4.432 1.270 -5.437 1.00 0.00 19 GLY A N 19
ATOM 21149 C CA . GLY A 1 19 ? -3.629 0.874 -6.579 1.00 0.00 19 GLY A CA 19
ATOM 21150 C C . GLY A 1 19 ? -4.390 -0.015 -7.543 1.00 0.00 19 GLY A C 19
ATOM 21151 O O . GLY A 1 19 ? -4.236 0.099 -8.759 1.00 0.00 19 GLY A O 19
ATOM 21155 N N . CYS A 1 20 ? -5.213 -0.906 -6.999 1.00 0.00 20 CYS A N 19
ATOM 21156 C CA . CYS A 1 20 ? -6.000 -1.820 -7.818 1.00 0.00 20 CYS A CA 19
ATOM 21157 C C . CYS A 1 20 ? -7.488 -1.684 -7.508 1.00 0.00 20 CYS A C 19
ATOM 21158 O O . CYS A 1 20 ? -8.295 -2.523 -7.909 1.00 0.00 20 CYS A O 19
ATOM 21165 N N . SER A 1 21 ? -7.843 -0.622 -6.793 1.00 0.00 21 SER A N 19
ATOM 21166 C CA . SER A 1 21 ? -9.234 -0.378 -6.426 1.00 0.00 21 SER A CA 19
ATOM 21167 C C . SER A 1 21 ? -9.949 -1.687 -6.107 1.00 0.00 21 SER A C 19
ATOM 21168 O O . SER A 1 21 ? -11.030 -1.959 -6.630 1.00 0.00 21 SER A O 19
ATOM 21176 N N . ALA A 1 22 ? -9.338 -2.493 -5.245 1.00 0.00 22 ALA A N 19
ATOM 21177 C CA . ALA A 1 22 ? -9.917 -3.772 -4.854 1.00 0.00 22 ALA A CA 19
ATOM 21178 C C . ALA A 1 22 ? -10.672 -3.653 -3.534 1.00 0.00 22 ALA A C 19
ATOM 21179 O O . ALA A 1 22 ? -10.068 -3.476 -2.476 1.00 0.00 22 ALA A O 19
ATOM 21186 N N . THR A 1 23 ? -11.996 -3.750 -3.604 1.00 0.00 23 THR A N 19
ATOM 21187 C CA . THR A 1 23 ? -12.833 -3.652 -2.415 1.00 0.00 23 THR A CA 19
ATOM 21188 C C . THR A 1 23 ? -12.496 -4.749 -1.413 1.00 0.00 23 THR A C 19
ATOM 21189 O O . THR A 1 23 ? -12.288 -5.904 -1.787 1.00 0.00 23 THR A O 19
ATOM 21200 N N . PHE A 1 24 ? -12.444 -4.383 -0.136 1.00 0.00 24 PHE A N 19
ATOM 21201 C CA . PHE A 1 24 ? -12.132 -5.338 0.921 1.00 0.00 24 PHE A CA 19
ATOM 21202 C C . PHE A 1 24 ? -13.394 -5.743 1.677 1.00 0.00 24 PHE A C 19
ATOM 21203 O O . PHE A 1 24 ? -13.958 -4.952 2.434 1.00 0.00 24 PHE A O 19
ATOM 21220 N N . SER A 1 25 ? -13.831 -6.981 1.467 1.00 0.00 25 SER A N 19
ATOM 21221 C CA . SER A 1 25 ? -15.029 -7.490 2.125 1.00 0.00 25 SER A CA 19
ATOM 21222 C C . SER A 1 25 ? -14.667 -8.536 3.176 1.00 0.00 25 SER A C 19
ATOM 21223 O O . SER A 1 25 ? -14.706 -8.266 4.376 1.00 0.00 25 SER A O 19
ATOM 21231 N N . VAL A 1 26 ? -14.317 -9.732 2.715 1.00 0.00 26 VAL A N 19
ATOM 21232 C CA . VAL A 1 26 ? -13.947 -10.820 3.613 1.00 0.00 26 VAL A CA 19
ATOM 21233 C C . VAL A 1 26 ? -12.638 -11.470 3.180 1.00 0.00 26 VAL A C 19
ATOM 21234 O O . VAL A 1 26 ? -11.861 -11.940 4.012 1.00 0.00 26 VAL A O 19
ATOM 21247 N N . LEU A 1 27 ? -12.399 -11.492 1.873 1.00 0.00 27 LEU A N 19
ATOM 21248 C CA . LEU A 1 27 ? -11.182 -12.084 1.328 1.00 0.00 27 LEU A CA 19
ATOM 21249 C C . LEU A 1 27 ? -10.000 -11.131 1.475 1.00 0.00 27 LEU A C 19
ATOM 21250 O O . LEU A 1 27 ? -9.025 -11.435 2.163 1.00 0.00 27 LEU A O 19
ATOM 21266 N N . LYS A 1 28 ? -10.094 -9.975 0.826 1.00 0.00 28 LYS A N 19
ATOM 21267 C CA . LYS A 1 28 ? -9.035 -8.975 0.886 1.00 0.00 28 LYS A CA 19
ATOM 21268 C C . LYS A 1 28 ? -9.152 -8.134 2.153 1.00 0.00 28 LYS A C 19
ATOM 21269 O O . LYS A 1 28 ? -10.252 -7.760 2.562 1.00 0.00 28 LYS A O 19
ATOM 21288 N N . LYS A 1 29 ? -8.013 -7.838 2.769 1.00 0.00 29 LYS A N 19
ATOM 21289 C CA . LYS A 1 29 ? -7.987 -7.039 3.988 1.00 0.00 29 LYS A CA 19
ATOM 21290 C C . LYS A 1 29 ? -7.315 -5.692 3.740 1.00 0.00 29 LYS A C 19
ATOM 21291 O O . LYS A 1 29 ? -6.164 -5.632 3.307 1.00 0.00 29 LYS A O 19
ATOM 21310 N N . ARG A 1 30 ? -8.040 -4.614 4.020 1.00 0.00 30 ARG A N 19
ATOM 21311 C CA . ARG A 1 30 ? -7.514 -3.268 3.828 1.00 0.00 30 ARG A CA 19
ATOM 21312 C C . ARG A 1 30 ? -6.257 -3.051 4.666 1.00 0.00 30 ARG A C 19
ATOM 21313 O O . ARG A 1 30 ? -6.336 -2.693 5.841 1.00 0.00 30 ARG A O 19
ATOM 21334 N N . ARG A 1 31 ? -5.098 -3.271 4.052 1.00 0.00 31 ARG A N 19
ATOM 21335 C CA . ARG A 1 31 ? -3.825 -3.102 4.741 1.00 0.00 31 ARG A CA 19
ATOM 21336 C C . ARG A 1 31 ? -3.438 -1.628 4.816 1.00 0.00 31 ARG A C 19
ATOM 21337 O O . ARG A 1 31 ? -4.143 -0.764 4.294 1.00 0.00 31 ARG A O 19
ATOM 21358 N N . SER A 1 32 ? -2.315 -1.348 5.468 1.00 0.00 32 SER A N 19
ATOM 21359 C CA . SER A 1 32 ? -1.837 0.022 5.615 1.00 0.00 32 SER A CA 19
ATOM 21360 C C . SER A 1 32 ? -0.363 0.127 5.235 1.00 0.00 32 SER A C 19
ATOM 21361 O O . SER A 1 32 ? 0.470 -0.643 5.715 1.00 0.00 32 SER A O 19
ATOM 21369 N N . CYS A 1 33 ? -0.048 1.086 4.371 1.00 0.00 33 CYS A N 19
ATOM 21370 C CA . CYS A 1 33 ? 1.325 1.293 3.925 1.00 0.00 33 CYS A CA 19
ATOM 21371 C C . CYS A 1 33 ? 2.205 1.770 5.077 1.00 0.00 33 CYS A C 19
ATOM 21372 O O . CYS A 1 33 ? 1.705 2.198 6.117 1.00 0.00 33 CYS A O 19
ATOM 21379 N N . SER A 1 34 ? 3.517 1.692 4.883 1.00 0.00 34 SER A N 19
ATOM 21380 C CA . SER A 1 34 ? 4.467 2.112 5.906 1.00 0.00 34 SER A CA 19
ATOM 21381 C C . SER A 1 34 ? 5.104 3.449 5.540 1.00 0.00 34 SER A C 19
ATOM 21382 O O . SER A 1 34 ? 5.508 4.216 6.413 1.00 0.00 34 SER A O 19
ATOM 21390 N N . ASN A 1 35 ? 5.190 3.721 4.242 1.00 0.00 35 ASN A N 19
ATOM 21391 C CA . ASN A 1 35 ? 5.779 4.965 3.759 1.00 0.00 35 ASN A CA 19
ATOM 21392 C C . ASN A 1 35 ? 4.727 6.067 3.673 1.00 0.00 35 ASN A C 19
ATOM 21393 O O . ASN A 1 35 ? 4.683 6.965 4.515 1.00 0.00 35 ASN A O 19
ATOM 21404 N N . CYS A 1 36 ? 3.880 5.991 2.651 1.00 0.00 36 CYS A N 19
ATOM 21405 C CA . CYS A 1 36 ? 2.828 6.981 2.455 1.00 0.00 36 CYS A CA 19
ATOM 21406 C C . CYS A 1 36 ? 1.780 6.887 3.560 1.00 0.00 36 CYS A C 19
ATOM 21407 O O . CYS A 1 36 ? 1.251 7.900 4.016 1.00 0.00 36 CYS A O 19
ATOM 21414 N N . GLY A 1 37 ? 1.484 5.662 3.985 1.00 0.00 37 GLY A N 19
ATOM 21415 C CA . GLY A 1 37 ? 0.501 5.458 5.033 1.00 0.00 37 GLY A CA 19
ATOM 21416 C C . GLY A 1 37 ? -0.920 5.470 4.505 1.00 0.00 37 GLY A C 19
ATOM 21417 O O . GLY A 1 37 ? -1.824 6.001 5.148 1.00 0.00 37 GLY A O 19
ATOM 21421 N N . ASN A 1 38 ? -1.117 4.884 3.328 1.00 0.00 38 ASN A N 19
ATOM 21422 C CA . ASN A 1 38 ? -2.438 4.831 2.712 1.00 0.00 38 ASN A CA 19
ATOM 21423 C C . ASN A 1 38 ? -3.009 3.417 2.770 1.00 0.00 38 ASN A C 19
ATOM 21424 O O . ASN A 1 38 ? -2.352 2.491 3.245 1.00 0.00 38 ASN A O 19
ATOM 21435 N N . SER A 1 39 ? -4.235 3.259 2.281 1.00 0.00 39 SER A N 19
ATOM 21436 C CA . SER A 1 39 ? -4.895 1.960 2.279 1.00 0.00 39 SER A CA 19
ATOM 21437 C C . SER A 1 39 ? -4.505 1.153 1.044 1.00 0.00 39 SER A C 19
ATOM 21438 O O . SER A 1 39 ? -4.448 1.684 -0.065 1.00 0.00 39 SER A O 19
ATOM 21446 N N . PHE A 1 40 ? -4.237 -0.133 1.246 1.00 0.00 40 PHE A N 19
ATOM 21447 C CA . PHE A 1 40 ? -3.850 -1.014 0.150 1.00 0.00 40 PHE A CA 19
ATOM 21448 C C . PHE A 1 40 ? -4.231 -2.460 0.454 1.00 0.00 40 PHE A C 19
ATOM 21449 O O . PHE A 1 40 ? -4.564 -2.800 1.590 1.00 0.00 40 PHE A O 19
ATOM 21466 N N . CYS A 1 41 ? -4.180 -3.306 -0.569 1.00 0.00 41 CYS A N 19
ATOM 21467 C CA . CYS A 1 41 ? -4.520 -4.715 -0.413 1.00 0.00 41 CYS A CA 19
ATOM 21468 C C . CYS A 1 41 ? -3.284 -5.537 -0.058 1.00 0.00 41 CYS A C 19
ATOM 21469 O O . CYS A 1 41 ? -2.189 -4.996 0.095 1.00 0.00 41 CYS A O 19
ATOM 21476 N N . SER A 1 42 ? -3.469 -6.847 0.072 1.00 0.00 42 SER A N 19
ATOM 21477 C CA . SER A 1 42 ? -2.370 -7.743 0.413 1.00 0.00 42 SER A CA 19
ATOM 21478 C C . SER A 1 42 ? -1.530 -8.066 -0.819 1.00 0.00 42 SER A C 19
ATOM 21479 O O . SER A 1 42 ? -0.578 -8.843 -0.749 1.00 0.00 42 SER A O 19
ATOM 21487 N N . ARG A 1 43 ? -1.890 -7.462 -1.947 1.00 0.00 43 ARG A N 19
ATOM 21488 C CA . ARG A 1 43 ? -1.171 -7.685 -3.196 1.00 0.00 43 ARG A CA 19
ATOM 21489 C C . ARG A 1 43 ? -0.341 -6.461 -3.571 1.00 0.00 43 ARG A C 19
ATOM 21490 O O . ARG A 1 43 ? 0.686 -6.575 -4.242 1.00 0.00 43 ARG A O 19
ATOM 21511 N N . CYS A 1 44 ? -0.793 -5.290 -3.135 1.00 0.00 44 CYS A N 19
ATOM 21512 C CA . CYS A 1 44 ? -0.094 -4.044 -3.426 1.00 0.00 44 CYS A CA 19
ATOM 21513 C C . CYS A 1 44 ? 0.837 -3.662 -2.279 1.00 0.00 44 CYS A C 19
ATOM 21514 O O . CYS A 1 44 ? 1.908 -3.094 -2.498 1.00 0.00 44 CYS A O 19
ATOM 21521 N N . CYS A 1 45 ? 0.423 -3.979 -1.057 1.00 0.00 45 CYS A N 19
ATOM 21522 C CA . CYS A 1 45 ? 1.219 -3.670 0.125 1.00 0.00 45 CYS A CA 19
ATOM 21523 C C . CYS A 1 45 ? 2.072 -4.866 0.535 1.00 0.00 45 CYS A C 19
ATOM 21524 O O . CYS A 1 45 ? 2.280 -5.115 1.722 1.00 0.00 45 CYS A O 19
ATOM 21532 N N . SER A 1 46 ? 2.561 -5.605 -0.456 1.00 0.00 46 SER A N 19
ATOM 21533 C CA . SER A 1 46 ? 3.386 -6.779 -0.199 1.00 0.00 46 SER A CA 19
ATOM 21534 C C . SER A 1 46 ? 4.826 -6.539 -0.643 1.00 0.00 46 SER A C 19
ATOM 21535 O O . SER A 1 46 ? 5.503 -7.452 -1.116 1.00 0.00 46 SER A O 19
ATOM 21543 N N . PHE A 1 47 ? 5.288 -5.303 -0.486 1.00 0.00 47 PHE A N 19
ATOM 21544 C CA . PHE A 1 47 ? 6.647 -4.940 -0.871 1.00 0.00 47 PHE A CA 19
ATOM 21545 C C . PHE A 1 47 ? 7.488 -4.602 0.356 1.00 0.00 47 PHE A C 19
ATOM 21546 O O . PHE A 1 47 ? 7.198 -3.649 1.079 1.00 0.00 47 PHE A O 19
ATOM 21563 N N . LYS A 1 48 ? 8.532 -5.392 0.586 1.00 0.00 48 LYS A N 19
ATOM 21564 C CA . LYS A 1 48 ? 9.417 -5.178 1.725 1.00 0.00 48 LYS A CA 19
ATOM 21565 C C . LYS A 1 48 ? 10.504 -4.162 1.386 1.00 0.00 48 LYS A C 19
ATOM 21566 O O . LYS A 1 48 ? 11.210 -4.303 0.388 1.00 0.00 48 LYS A O 19
ATOM 21585 N N . VAL A 1 49 ? 10.632 -3.138 2.225 1.00 0.00 49 VAL A N 19
ATOM 21586 C CA . VAL A 1 49 ? 11.634 -2.100 2.016 1.00 0.00 49 VAL A CA 19
ATOM 21587 C C . VAL A 1 49 ? 12.224 -1.630 3.341 1.00 0.00 49 VAL A C 19
ATOM 21588 O O . VAL A 1 49 ? 11.583 -1.692 4.390 1.00 0.00 49 VAL A O 19
ATOM 21601 N N . PRO A 1 50 ? 13.475 -1.148 3.294 1.00 0.00 50 PRO A N 19
ATOM 21602 C CA . PRO A 1 50 ? 14.178 -0.657 4.483 1.00 0.00 50 PRO A CA 19
ATOM 21603 C C . PRO A 1 50 ? 13.590 0.649 5.006 1.00 0.00 50 PRO A C 19
ATOM 21604 O O . PRO A 1 50 ? 13.392 1.600 4.250 1.00 0.00 50 PRO A O 19
ATOM 21615 N N . LYS A 1 51 ? 13.313 0.688 6.305 1.00 0.00 51 LYS A N 19
ATOM 21616 C CA . LYS A 1 51 ? 12.749 1.878 6.932 1.00 0.00 51 LYS A CA 19
ATOM 21617 C C . LYS A 1 51 ? 13.848 2.864 7.316 1.00 0.00 51 LYS A C 19
ATOM 21618 O O . LYS A 1 51 ? 13.697 4.073 7.146 1.00 0.00 51 LYS A O 19
ATOM 21637 N N . SER A 1 52 ? 14.954 2.338 7.833 1.00 0.00 52 SER A N 19
ATOM 21638 C CA . SER A 1 52 ? 16.078 3.172 8.243 1.00 0.00 52 SER A CA 19
ATOM 21639 C C . SER A 1 52 ? 16.223 4.379 7.322 1.00 0.00 52 SER A C 19
ATOM 21640 O O . SER A 1 52 ? 16.027 5.520 7.740 1.00 0.00 52 SER A O 19
ATOM 21648 N N . SER A 1 53 ? 16.569 4.118 6.065 1.00 0.00 53 SER A N 19
ATOM 21649 C CA . SER A 1 53 ? 16.745 5.182 5.084 1.00 0.00 53 SER A CA 19
ATOM 21650 C C . SER A 1 53 ? 15.407 5.827 4.736 1.00 0.00 53 SER A C 19
ATOM 21651 O O . SER A 1 53 ? 15.328 7.034 4.509 1.00 0.00 53 SER A O 19
ATOM 21659 N N . MET A 1 54 ? 14.357 5.013 4.697 1.00 0.00 54 MET A N 19
ATOM 21660 C CA . MET A 1 54 ? 13.021 5.504 4.378 1.00 0.00 54 MET A CA 19
ATOM 21661 C C . MET A 1 54 ? 12.280 5.924 5.643 1.00 0.00 54 MET A C 19
ATOM 21662 O O . MET A 1 54 ? 11.498 5.154 6.200 1.00 0.00 54 MET A O 19
ATOM 21676 N N . GLY A 1 55 ? 12.532 7.149 6.093 1.00 0.00 55 GLY A N 19
ATOM 21677 C CA . GLY A 1 55 ? 11.881 7.649 7.290 1.00 0.00 55 GLY A CA 19
ATOM 21678 C C . GLY A 1 55 ? 12.870 8.161 8.317 1.00 0.00 55 GLY A C 19
ATOM 21679 O O . GLY A 1 55 ? 13.739 8.973 8.001 1.00 0.00 55 GLY A O 19
ATOM 21683 N N . ALA A 1 56 ? 12.737 7.688 9.552 1.00 0.00 56 ALA A N 19
ATOM 21684 C CA . ALA A 1 56 ? 13.627 8.103 10.629 1.00 0.00 56 ALA A CA 19
ATOM 21685 C C . ALA A 1 56 ? 14.624 7.002 10.974 1.00 0.00 56 ALA A C 19
ATOM 21686 O O . ALA A 1 56 ? 14.362 5.820 10.748 1.00 0.00 56 ALA A O 19
ATOM 21693 N N . THR A 1 57 ? 15.769 7.397 11.521 1.00 0.00 57 THR A N 19
ATOM 21694 C CA . THR A 1 57 ? 16.806 6.443 11.895 1.00 0.00 57 THR A CA 19
ATOM 21695 C C . THR A 1 57 ? 16.568 5.893 13.297 1.00 0.00 57 THR A C 19
ATOM 21696 O O . THR A 1 57 ? 15.828 6.479 14.086 1.00 0.00 57 THR A O 19
ATOM 21707 N N . ALA A 1 58 ? 17.201 4.764 13.600 1.00 0.00 58 ALA A N 19
ATOM 21708 C CA . ALA A 1 58 ? 17.060 4.137 14.908 1.00 0.00 58 ALA A CA 19
ATOM 21709 C C . ALA A 1 58 ? 18.086 3.025 15.097 1.00 0.00 58 ALA A C 19
ATOM 21710 O O . ALA A 1 58 ? 18.766 2.609 14.159 1.00 0.00 58 ALA A O 19
ATOM 21717 N N . PRO A 1 59 ? 18.202 2.531 16.338 1.00 0.00 59 PRO A N 19
ATOM 21718 C CA . PRO A 1 59 ? 19.144 1.460 16.679 1.00 0.00 59 PRO A CA 19
ATOM 21719 C C . PRO A 1 59 ? 18.738 0.119 16.078 1.00 0.00 59 PRO A C 19
ATOM 21720 O O . PRO A 1 59 ? 19.568 -0.777 15.922 1.00 0.00 59 PRO A O 19
ATOM 21731 N N . GLU A 1 60 ? 17.459 -0.012 15.743 1.00 0.00 60 GLU A N 19
ATOM 21732 C CA . GLU A 1 60 ? 16.945 -1.245 15.159 1.00 0.00 60 GLU A CA 19
ATOM 21733 C C . GLU A 1 60 ? 16.574 -1.040 13.693 1.00 0.00 60 GLU A C 19
ATOM 21734 O O . GLU A 1 60 ? 16.591 -1.981 12.900 1.00 0.00 60 GLU A O 19
ATOM 21746 N N . ALA A 1 61 ? 16.240 0.197 13.340 1.00 0.00 61 ALA A N 19
ATOM 21747 C CA . ALA A 1 61 ? 15.867 0.527 11.971 1.00 0.00 61 ALA A CA 19
ATOM 21748 C C . ALA A 1 61 ? 16.963 0.123 10.991 1.00 0.00 61 ALA A C 19
ATOM 21749 O O . ALA A 1 61 ? 16.680 -0.326 9.880 1.00 0.00 61 ALA A O 19
ATOM 21756 N N . GLN A 1 62 ? 18.214 0.286 11.409 1.00 0.00 62 GLN A N 19
ATOM 21757 C CA . GLN A 1 62 ? 19.352 -0.061 10.566 1.00 0.00 62 GLN A CA 19
ATOM 21758 C C . GLN A 1 62 ? 19.089 -1.353 9.801 1.00 0.00 62 GLN A C 19
ATOM 21759 O O . GLN A 1 62 ? 19.236 -1.404 8.579 1.00 0.00 62 GLN A O 19
ATOM 21773 N N . ARG A 1 63 ? 18.700 -2.396 10.526 1.00 0.00 63 ARG A N 19
ATOM 21774 C CA . ARG A 1 63 ? 18.418 -3.690 9.916 1.00 0.00 63 ARG A CA 19
ATOM 21775 C C . ARG A 1 63 ? 16.951 -4.068 10.097 1.00 0.00 63 ARG A C 19
ATOM 21776 O O . ARG A 1 63 ? 16.636 -5.109 10.673 1.00 0.00 63 ARG A O 19
ATOM 21797 N N . GLU A 1 64 ? 16.060 -3.216 9.601 1.00 0.00 64 GLU A N 19
ATOM 21798 C CA . GLU A 1 64 ? 14.626 -3.461 9.710 1.00 0.00 64 GLU A CA 19
ATOM 21799 C C . GLU A 1 64 ? 13.986 -3.571 8.329 1.00 0.00 64 GLU A C 19
ATOM 21800 O O . GLU A 1 64 ? 14.578 -3.175 7.324 1.00 0.00 64 GLU A O 19
ATOM 21812 N N . THR A 1 65 ? 12.773 -4.112 8.287 1.00 0.00 65 THR A N 19
ATOM 21813 C CA . THR A 1 65 ? 12.053 -4.277 7.031 1.00 0.00 65 THR A CA 19
ATOM 21814 C C . THR A 1 65 ? 10.566 -3.992 7.208 1.00 0.00 65 THR A C 19
ATOM 21815 O O . THR A 1 65 ? 9.905 -4.593 8.055 1.00 0.00 65 THR A O 19
ATOM 21826 N N . VAL A 1 66 ? 10.044 -3.071 6.404 1.00 0.00 66 VAL A N 19
ATOM 21827 C CA . VAL A 1 66 ? 8.634 -2.707 6.471 1.00 0.00 66 VAL A CA 19
ATOM 21828 C C . VAL A 1 66 ? 7.936 -2.964 5.140 1.00 0.00 66 VAL A C 19
ATOM 21829 O O . VAL A 1 66 ? 8.585 -3.097 4.102 1.00 0.00 66 VAL A O 19
ATOM 21842 N N . PHE A 1 67 ? 6.610 -3.033 5.177 1.00 0.00 67 PHE A N 19
ATOM 21843 C CA . PHE A 1 67 ? 5.822 -3.275 3.974 1.00 0.00 67 PHE A CA 19
ATOM 21844 C C . PHE A 1 67 ? 5.271 -1.967 3.413 1.00 0.00 67 PHE A C 19
ATOM 21845 O O . PHE A 1 67 ? 4.747 -1.133 4.151 1.00 0.00 67 PHE A O 19
ATOM 21862 N N . VAL A 1 68 ? 5.395 -1.795 2.100 1.00 0.00 68 VAL A N 19
ATOM 21863 C CA . VAL A 1 68 ? 4.910 -0.590 1.438 1.00 0.00 68 VAL A CA 19
ATOM 21864 C C . VAL A 1 68 ? 4.035 -0.936 0.239 1.00 0.00 68 VAL A C 19
ATOM 21865 O O . VAL A 1 68 ? 3.947 -2.096 -0.165 1.00 0.00 68 VAL A O 19
ATOM 21878 N N . CYS A 1 69 ? 3.390 0.078 -0.329 1.00 0.00 69 CYS A N 19
ATOM 21879 C CA . CYS A 1 69 ? 2.522 -0.118 -1.483 1.00 0.00 69 CYS A CA 19
ATOM 21880 C C . CYS A 1 69 ? 3.303 0.044 -2.785 1.00 0.00 69 CYS A C 19
ATOM 21881 O O . CYS A 1 69 ? 4.235 0.844 -2.866 1.00 0.00 69 CYS A O 19
ATOM 21888 N N . ALA A 1 70 ? 2.914 -0.720 -3.800 1.00 0.00 70 ALA A N 19
ATOM 21889 C CA . ALA A 1 70 ? 3.575 -0.660 -5.098 1.00 0.00 70 ALA A CA 19
ATOM 21890 C C . ALA A 1 70 ? 3.942 0.775 -5.461 1.00 0.00 70 ALA A C 19
ATOM 21891 O O . ALA A 1 70 ? 5.116 1.100 -5.638 1.00 0.00 70 ALA A O 19
ATOM 21898 N N . SER A 1 71 ? 2.930 1.629 -5.572 1.00 0.00 71 SER A N 19
ATOM 21899 C CA . SER A 1 71 ? 3.146 3.029 -5.919 1.00 0.00 71 SER A CA 19
ATOM 21900 C C . SER A 1 71 ? 4.384 3.578 -5.218 1.00 0.00 71 SER A C 19
ATOM 21901 O O . SER A 1 71 ? 5.111 4.404 -5.771 1.00 0.00 71 SER A O 19
ATOM 21909 N N . CYS A 1 72 ? 4.619 3.113 -3.995 1.00 0.00 72 CYS A N 19
ATOM 21910 C CA . CYS A 1 72 ? 5.769 3.556 -3.216 1.00 0.00 72 CYS A CA 19
ATOM 21911 C C . CYS A 1 72 ? 7.000 2.712 -3.534 1.00 0.00 72 CYS A C 19
ATOM 21912 O O . CYS A 1 72 ? 8.021 3.231 -3.983 1.00 0.00 72 CYS A O 19
ATOM 21919 N N . ASN A 1 73 ? 6.894 1.408 -3.299 1.00 0.00 73 ASN A N 19
ATOM 21920 C CA . ASN A 1 73 ? 7.998 0.492 -3.561 1.00 0.00 73 ASN A CA 19
ATOM 21921 C C . ASN A 1 73 ? 8.696 0.841 -4.872 1.00 0.00 73 ASN A C 19
ATOM 21922 O O . ASN A 1 73 ? 9.920 0.766 -4.973 1.00 0.00 73 ASN A O 19
ATOM 21933 N N . GLN A 1 74 ? 7.908 1.224 -5.872 1.00 0.00 74 GLN A N 19
ATOM 21934 C CA . GLN A 1 74 ? 8.450 1.584 -7.176 1.00 0.00 74 GLN A CA 19
ATOM 21935 C C . GLN A 1 74 ? 9.280 2.861 -7.087 1.00 0.00 74 GLN A C 19
ATOM 21936 O O . GLN A 1 74 ? 10.336 2.973 -7.709 1.00 0.00 74 GLN A O 19
ATOM 21950 N N . THR A 1 75 ? 8.794 3.823 -6.308 1.00 0.00 75 THR A N 19
ATOM 21951 C CA . THR A 1 75 ? 9.489 5.093 -6.138 1.00 0.00 75 THR A CA 19
ATOM 21952 C C . THR A 1 75 ? 10.741 4.924 -5.284 1.00 0.00 75 THR A C 19
ATOM 21953 O O . THR A 1 75 ? 11.797 5.475 -5.597 1.00 0.00 75 THR A O 19
ATOM 21964 N N . LEU A 1 76 ? 10.617 4.159 -4.206 1.00 0.00 76 LEU A N 19
ATOM 21965 C CA . LEU A 1 76 ? 11.740 3.917 -3.306 1.00 0.00 76 LEU A CA 19
ATOM 21966 C C . LEU A 1 76 ? 12.883 3.220 -4.037 1.00 0.00 76 LEU A C 19
ATOM 21967 O O . LEU A 1 76 ? 14.035 3.646 -3.959 1.00 0.00 76 LEU A O 19
ATOM 21983 N N . SER A 1 77 ? 12.555 2.146 -4.750 1.00 0.00 77 SER A N 19
ATOM 21984 C CA . SER A 1 77 ? 13.554 1.389 -5.494 1.00 0.00 77 SER A CA 19
ATOM 21985 C C . SER A 1 77 ? 13.765 1.986 -6.882 1.00 0.00 77 SER A C 19
ATOM 21986 O O . SER A 1 77 ? 13.830 1.264 -7.878 1.00 0.00 77 SER A O 19
ATOM 21994 N N . LYS A 1 78 ? 13.871 3.309 -6.941 1.00 0.00 78 LYS A N 19
ATOM 21995 C CA . LYS A 1 78 ? 14.076 4.005 -8.205 1.00 0.00 78 LYS A CA 19
ATOM 21996 C C . LYS A 1 78 ? 15.536 4.417 -8.369 1.00 0.00 78 LYS A C 19
ATOM 21997 O O . LYS A 1 78 ? 16.146 4.174 -9.411 1.00 0.00 78 LYS A O 19
ATOM 22016 N N . SER A 1 79 ? 16.090 5.040 -7.335 1.00 0.00 79 SER A N 19
ATOM 22017 C CA . SER A 1 79 ? 17.478 5.488 -7.366 1.00 0.00 79 SER A CA 19
ATOM 22018 C C . SER A 1 79 ? 18.422 4.313 -7.602 1.00 0.00 79 SER A C 19
ATOM 22019 O O . SER A 1 79 ? 18.383 3.316 -6.882 1.00 0.00 79 SER A O 19
ATOM 22027 N N . GLY A 1 80 ? 19.271 4.439 -8.618 1.00 0.00 80 GLY A N 19
ATOM 22028 C CA . GLY A 1 80 ? 20.213 3.382 -8.933 1.00 0.00 80 GLY A CA 19
ATOM 22029 C C . GLY A 1 80 ? 21.630 3.897 -9.093 1.00 0.00 80 GLY A C 19
ATOM 22030 O O . GLY A 1 80 ? 22.080 4.778 -8.360 1.00 0.00 80 GLY A O 19
ATOM 22034 N N . PRO A 1 81 ? 22.359 3.340 -10.071 1.00 0.00 81 PRO A N 19
ATOM 22035 C CA . PRO A 1 81 ? 23.744 3.732 -10.348 1.00 0.00 81 PRO A CA 19
ATOM 22036 C C . PRO A 1 81 ? 23.843 5.134 -10.938 1.00 0.00 81 PRO A C 19
ATOM 22037 O O . PRO A 1 81 ? 24.930 5.600 -11.278 1.00 0.00 81 PRO A O 19
ATOM 22048 N N . SER A 1 82 ? 22.700 5.803 -11.058 1.00 0.00 82 SER A N 19
ATOM 22049 C CA . SER A 1 82 ? 22.658 7.151 -11.611 1.00 0.00 82 SER A CA 19
ATOM 22050 C C . SER A 1 82 ? 23.913 7.933 -11.235 1.00 0.00 82 SER A C 19
ATOM 22051 O O . SER A 1 82 ? 24.523 8.591 -12.077 1.00 0.00 82 SER A O 19
ATOM 22059 N N . SER A 1 83 ? 24.292 7.854 -9.964 1.00 0.00 83 SER A N 19
ATOM 22060 C CA . SER A 1 83 ? 25.473 8.556 -9.473 1.00 0.00 83 SER A CA 19
ATOM 22061 C C . SER A 1 83 ? 25.279 10.067 -9.555 1.00 0.00 83 SER A C 19
ATOM 22062 O O . SER A 1 83 ? 26.167 10.796 -9.995 1.00 0.00 83 SER A O 19
ATOM 22070 N N . GLY A 1 84 ? 24.108 10.531 -9.127 1.00 0.00 84 GLY A N 19
ATOM 22071 C CA . GLY A 1 84 ? 23.817 11.953 -9.159 1.00 0.00 84 GLY A CA 19
ATOM 22072 C C . GLY A 1 84 ? 23.391 12.489 -7.807 1.00 0.00 84 GLY A C 19
ATOM 22073 O O . GLY A 1 84 ? 22.714 13.514 -7.756 1.00 0.00 84 GLY A O 19
ATOM 22079 N N . GLY A 1 1 ? 1.659 2.097 -36.592 1.00 0.00 1 GLY A N 20
ATOM 22080 C CA . GLY A 1 1 ? 1.480 1.168 -35.492 1.00 0.00 1 GLY A CA 20
ATOM 22081 C C . GLY A 1 1 ? 1.333 1.872 -34.157 1.00 0.00 1 GLY A C 20
ATOM 22082 O O . GLY A 1 1 ? 2.316 2.078 -33.445 1.00 0.00 1 GLY A O 20
ATOM 22086 N N . SER A 1 2 ? 0.103 2.244 -33.818 1.00 0.00 2 SER A N 20
ATOM 22087 C CA . SER A 1 2 ? -0.168 2.934 -32.562 1.00 0.00 2 SER A CA 20
ATOM 22088 C C . SER A 1 2 ? -1.339 2.287 -31.829 1.00 0.00 2 SER A C 20
ATOM 22089 O O . SER A 1 2 ? -2.477 2.328 -32.296 1.00 0.00 2 SER A O 20
ATOM 22097 N N . SER A 1 3 ? -1.051 1.691 -30.676 1.00 0.00 3 SER A N 20
ATOM 22098 C CA . SER A 1 3 ? -2.078 1.031 -29.879 1.00 0.00 3 SER A CA 20
ATOM 22099 C C . SER A 1 3 ? -2.677 1.996 -28.860 1.00 0.00 3 SER A C 20
ATOM 22100 O O . SER A 1 3 ? -2.152 3.086 -28.636 1.00 0.00 3 SER A O 20
ATOM 22108 N N . GLY A 1 4 ? -3.783 1.587 -28.245 1.00 0.00 4 GLY A N 20
ATOM 22109 C CA . GLY A 1 4 ? -4.437 2.425 -27.258 1.00 0.00 4 GLY A CA 20
ATOM 22110 C C . GLY A 1 4 ? -3.549 2.715 -26.064 1.00 0.00 4 GLY A C 20
ATOM 22111 O O . GLY A 1 4 ? -2.348 2.446 -26.095 1.00 0.00 4 GLY A O 20
ATOM 22115 N N . SER A 1 5 ? -4.140 3.266 -25.009 1.00 0.00 5 SER A N 20
ATOM 22116 C CA . SER A 1 5 ? -3.393 3.598 -23.801 1.00 0.00 5 SER A CA 20
ATOM 22117 C C . SER A 1 5 ? -4.261 3.421 -22.559 1.00 0.00 5 SER A C 20
ATOM 22118 O O . SER A 1 5 ? -5.199 4.184 -22.330 1.00 0.00 5 SER A O 20
ATOM 22126 N N . SER A 1 6 ? -3.942 2.407 -21.761 1.00 0.00 6 SER A N 20
ATOM 22127 C CA . SER A 1 6 ? -4.694 2.125 -20.544 1.00 0.00 6 SER A CA 20
ATOM 22128 C C . SER A 1 6 ? -4.641 3.311 -19.586 1.00 0.00 6 SER A C 20
ATOM 22129 O O . SER A 1 6 ? -3.564 3.760 -19.196 1.00 0.00 6 SER A O 20
ATOM 22137 N N . GLY A 1 7 ? -5.813 3.813 -19.210 1.00 0.00 7 GLY A N 20
ATOM 22138 C CA . GLY A 1 7 ? -5.878 4.942 -18.300 1.00 0.00 7 GLY A CA 20
ATOM 22139 C C . GLY A 1 7 ? -7.051 5.856 -18.594 1.00 0.00 7 GLY A C 20
ATOM 22140 O O . GLY A 1 7 ? -8.092 5.407 -19.074 1.00 0.00 7 GLY A O 20
ATOM 22144 N N . ARG A 1 8 ? -6.883 7.143 -18.305 1.00 0.00 8 ARG A N 20
ATOM 22145 C CA . ARG A 1 8 ? -7.938 8.122 -18.539 1.00 0.00 8 ARG A CA 20
ATOM 22146 C C . ARG A 1 8 ? -9.302 7.553 -18.160 1.00 0.00 8 ARG A C 20
ATOM 22147 O O . ARG A 1 8 ? -10.228 7.541 -18.972 1.00 0.00 8 ARG A O 20
ATOM 22168 N N . TYR A 1 9 ? -9.418 7.081 -16.924 1.00 0.00 9 TYR A N 20
ATOM 22169 C CA . TYR A 1 9 ? -10.668 6.507 -16.439 1.00 0.00 9 TYR A CA 20
ATOM 22170 C C . TYR A 1 9 ? -10.981 6.998 -15.029 1.00 0.00 9 TYR A C 20
ATOM 22171 O O . TYR A 1 9 ? -10.091 7.346 -14.253 1.00 0.00 9 TYR A O 20
ATOM 22189 N N . PRO A 1 10 ? -12.278 7.027 -14.688 1.00 0.00 10 PRO A N 20
ATOM 22190 C CA . PRO A 1 10 ? -12.741 7.472 -13.370 1.00 0.00 10 PRO A CA 20
ATOM 22191 C C . PRO A 1 10 ? -12.371 6.490 -12.264 1.00 0.00 10 PRO A C 20
ATOM 22192 O O . PRO A 1 10 ? -12.825 5.345 -12.258 1.00 0.00 10 PRO A O 20
ATOM 22203 N N . THR A 1 11 ? -11.544 6.944 -11.328 1.00 0.00 11 THR A N 20
ATOM 22204 C CA . THR A 1 11 ? -11.112 6.105 -10.217 1.00 0.00 11 THR A CA 20
ATOM 22205 C C . THR A 1 11 ? -11.861 6.460 -8.937 1.00 0.00 11 THR A C 20
ATOM 22206 O O . THR A 1 11 ? -11.916 7.623 -8.540 1.00 0.00 11 THR A O 20
ATOM 22217 N N . ASN A 1 12 ? -12.438 5.448 -8.295 1.00 0.00 12 ASN A N 20
ATOM 22218 C CA . ASN A 1 12 ? -13.184 5.654 -7.059 1.00 0.00 12 ASN A CA 20
ATOM 22219 C C . ASN A 1 12 ? -12.401 6.535 -6.091 1.00 0.00 12 ASN A C 20
ATOM 22220 O O . ASN A 1 12 ? -11.171 6.514 -6.074 1.00 0.00 12 ASN A O 20
ATOM 22231 N N . ASN A 1 13 ? -13.123 7.307 -5.286 1.00 0.00 13 ASN A N 20
ATOM 22232 C CA . ASN A 1 13 ? -12.496 8.195 -4.314 1.00 0.00 13 ASN A CA 20
ATOM 22233 C C . ASN A 1 13 ? -11.928 7.403 -3.140 1.00 0.00 13 ASN A C 20
ATOM 22234 O O . ASN A 1 13 ? -10.764 7.566 -2.773 1.00 0.00 13 ASN A O 20
ATOM 22245 N N . PHE A 1 14 ? -12.757 6.545 -2.556 1.00 0.00 14 PHE A N 20
ATOM 22246 C CA . PHE A 1 14 ? -12.338 5.728 -1.423 1.00 0.00 14 PHE A CA 20
ATOM 22247 C C . PHE A 1 14 ? -13.215 4.485 -1.296 1.00 0.00 14 PHE A C 20
ATOM 22248 O O . PHE A 1 14 ? -14.222 4.349 -1.988 1.00 0.00 14 PHE A O 20
ATOM 22265 N N . GLY A 1 15 ? -12.822 3.580 -0.404 1.00 0.00 15 GLY A N 20
ATOM 22266 C CA . GLY A 1 15 ? -13.581 2.360 -0.202 1.00 0.00 15 GLY A CA 20
ATOM 22267 C C . GLY A 1 15 ? -12.851 1.132 -0.708 1.00 0.00 15 GLY A C 20
ATOM 22268 O O . GLY A 1 15 ? -13.134 0.013 -0.281 1.00 0.00 15 GLY A O 20
ATOM 22272 N N . ASN A 1 16 ? -11.909 1.340 -1.622 1.00 0.00 16 ASN A N 20
ATOM 22273 C CA . ASN A 1 16 ? -11.137 0.240 -2.189 1.00 0.00 16 ASN A CA 20
ATOM 22274 C C . ASN A 1 16 ? -9.660 0.610 -2.296 1.00 0.00 16 ASN A C 20
ATOM 22275 O O . ASN A 1 16 ? -9.290 1.776 -2.159 1.00 0.00 16 ASN A O 20
ATOM 22286 N N . CYS A 1 17 ? -8.822 -0.391 -2.543 1.00 0.00 17 CYS A N 20
ATOM 22287 C CA . CYS A 1 17 ? -7.386 -0.172 -2.669 1.00 0.00 17 CYS A CA 20
ATOM 22288 C C . CYS A 1 17 ? -7.097 1.109 -3.446 1.00 0.00 17 CYS A C 20
ATOM 22289 O O . CYS A 1 17 ? -7.960 1.627 -4.155 1.00 0.00 17 CYS A O 20
ATOM 22296 N N . THR A 1 18 ? -5.875 1.615 -3.309 1.00 0.00 18 THR A N 20
ATOM 22297 C CA . THR A 1 18 ? -5.472 2.835 -3.997 1.00 0.00 18 THR A CA 20
ATOM 22298 C C . THR A 1 18 ? -4.759 2.518 -5.306 1.00 0.00 18 THR A C 20
ATOM 22299 O O . THR A 1 18 ? -4.491 3.410 -6.110 1.00 0.00 18 THR A O 20
ATOM 22310 N N . GLY A 1 19 ? -4.455 1.240 -5.515 1.00 0.00 19 GLY A N 20
ATOM 22311 C CA . GLY A 1 19 ? -3.776 0.829 -6.730 1.00 0.00 19 GLY A CA 20
ATOM 22312 C C . GLY A 1 19 ? -4.687 0.070 -7.674 1.00 0.00 19 GLY A C 20
ATOM 22313 O O . GLY A 1 19 ? -4.966 0.528 -8.782 1.00 0.00 19 GLY A O 20
ATOM 22317 N N . CYS A 1 20 ? -5.151 -1.096 -7.237 1.00 0.00 20 CYS A N 20
ATOM 22318 C CA . CYS A 1 20 ? -6.034 -1.922 -8.051 1.00 0.00 20 CYS A CA 20
ATOM 22319 C C . CYS A 1 20 ? -7.497 -1.648 -7.716 1.00 0.00 20 CYS A C 20
ATOM 22320 O O . CYS A 1 20 ? -8.402 -2.135 -8.394 1.00 0.00 20 CYS A O 20
ATOM 22327 N N . SER A 1 21 ? -7.722 -0.866 -6.665 1.00 0.00 21 SER A N 20
ATOM 22328 C CA . SER A 1 21 ? -9.075 -0.530 -6.237 1.00 0.00 21 SER A CA 20
ATOM 22329 C C . SER A 1 21 ? -9.892 -1.792 -5.977 1.00 0.00 21 SER A C 20
ATOM 22330 O O . SER A 1 21 ? -11.034 -1.908 -6.420 1.00 0.00 21 SER A O 20
ATOM 22338 N N . ALA A 1 22 ? -9.297 -2.737 -5.255 1.00 0.00 22 ALA A N 20
ATOM 22339 C CA . ALA A 1 22 ? -9.969 -3.990 -4.934 1.00 0.00 22 ALA A CA 20
ATOM 22340 C C . ALA A 1 22 ? -10.643 -3.916 -3.569 1.00 0.00 22 ALA A C 20
ATOM 22341 O O . ALA A 1 22 ? -9.983 -4.002 -2.532 1.00 0.00 22 ALA A O 20
ATOM 22348 N N . THR A 1 23 ? -11.963 -3.756 -3.574 1.00 0.00 23 THR A N 20
ATOM 22349 C CA . THR A 1 23 ? -12.727 -3.669 -2.335 1.00 0.00 23 THR A CA 20
ATOM 22350 C C . THR A 1 23 ? -12.161 -4.605 -1.274 1.00 0.00 23 THR A C 20
ATOM 22351 O O . THR A 1 23 ? -11.649 -5.680 -1.588 1.00 0.00 23 THR A O 20
ATOM 22362 N N . PHE A 1 24 ? -12.258 -4.191 -0.015 1.00 0.00 24 PHE A N 20
ATOM 22363 C CA . PHE A 1 24 ? -11.755 -4.993 1.095 1.00 0.00 24 PHE A CA 20
ATOM 22364 C C . PHE A 1 24 ? -12.888 -5.763 1.767 1.00 0.00 24 PHE A C 20
ATOM 22365 O O . PHE A 1 24 ? -13.145 -5.595 2.959 1.00 0.00 24 PHE A O 20
ATOM 22382 N N . SER A 1 25 ? -13.562 -6.607 0.993 1.00 0.00 25 SER A N 20
ATOM 22383 C CA . SER A 1 25 ? -14.671 -7.400 1.512 1.00 0.00 25 SER A CA 20
ATOM 22384 C C . SER A 1 25 ? -14.334 -8.887 1.486 1.00 0.00 25 SER A C 20
ATOM 22385 O O . SER A 1 25 ? -14.541 -9.600 2.468 1.00 0.00 25 SER A O 20
ATOM 22393 N N . VAL A 1 26 ? -13.813 -9.350 0.353 1.00 0.00 26 VAL A N 20
ATOM 22394 C CA . VAL A 1 26 ? -13.446 -10.752 0.198 1.00 0.00 26 VAL A CA 20
ATOM 22395 C C . VAL A 1 26 ? -12.338 -11.142 1.170 1.00 0.00 26 VAL A C 20
ATOM 22396 O O . VAL A 1 26 ? -11.167 -11.220 0.796 1.00 0.00 26 VAL A O 20
ATOM 22409 N N . LEU A 1 27 ? -12.715 -11.385 2.421 1.00 0.00 27 LEU A N 20
ATOM 22410 C CA . LEU A 1 27 ? -11.753 -11.767 3.449 1.00 0.00 27 LEU A CA 20
ATOM 22411 C C . LEU A 1 27 ? -10.423 -11.051 3.243 1.00 0.00 27 LEU A C 20
ATOM 22412 O O . LEU A 1 27 ? -9.361 -11.674 3.252 1.00 0.00 27 LEU A O 20
ATOM 22428 N N . LYS A 1 28 ? -10.487 -9.736 3.061 1.00 0.00 28 LYS A N 20
ATOM 22429 C CA . LYS A 1 28 ? -9.287 -8.932 2.856 1.00 0.00 28 LYS A CA 20
ATOM 22430 C C . LYS A 1 28 ? -9.270 -7.733 3.798 1.00 0.00 28 LYS A C 20
ATOM 22431 O O . LYS A 1 28 ? -10.074 -6.811 3.661 1.00 0.00 28 LYS A O 20
ATOM 22450 N N . LYS A 1 29 ? -8.346 -7.750 4.754 1.00 0.00 29 LYS A N 20
ATOM 22451 C CA . LYS A 1 29 ? -8.221 -6.663 5.717 1.00 0.00 29 LYS A CA 20
ATOM 22452 C C . LYS A 1 29 ? -7.446 -5.493 5.120 1.00 0.00 29 LYS A C 20
ATOM 22453 O O . LYS A 1 29 ? -6.266 -5.621 4.791 1.00 0.00 29 LYS A O 20
ATOM 22472 N N . ARG A 1 30 ? -8.116 -4.353 4.983 1.00 0.00 30 ARG A N 20
ATOM 22473 C CA . ARG A 1 30 ? -7.489 -3.161 4.425 1.00 0.00 30 ARG A CA 20
ATOM 22474 C C . ARG A 1 30 ? -6.138 -2.898 5.083 1.00 0.00 30 ARG A C 20
ATOM 22475 O O . ARG A 1 30 ? -6.071 -2.455 6.229 1.00 0.00 30 ARG A O 20
ATOM 22496 N N . ARG A 1 31 ? -5.065 -3.176 4.350 1.00 0.00 31 ARG A N 20
ATOM 22497 C CA . ARG A 1 31 ? -3.716 -2.972 4.863 1.00 0.00 31 ARG A CA 20
ATOM 22498 C C . ARG A 1 31 ? -3.329 -1.497 4.804 1.00 0.00 31 ARG A C 20
ATOM 22499 O O . ARG A 1 31 ? -3.937 -0.714 4.075 1.00 0.00 31 ARG A O 20
ATOM 22520 N N . SER A 1 32 ? -2.314 -1.125 5.578 1.00 0.00 32 SER A N 20
ATOM 22521 C CA . SER A 1 32 ? -1.849 0.256 5.618 1.00 0.00 32 SER A CA 20
ATOM 22522 C C . SER A 1 32 ? -0.366 0.340 5.271 1.00 0.00 32 SER A C 20
ATOM 22523 O O . SER A 1 32 ? 0.467 -0.320 5.893 1.00 0.00 32 SER A O 20
ATOM 22531 N N . CYS A 1 33 ? -0.043 1.157 4.274 1.00 0.00 33 CYS A N 20
ATOM 22532 C CA . CYS A 1 33 ? 1.339 1.329 3.843 1.00 0.00 33 CYS A CA 20
ATOM 22533 C C . CYS A 1 33 ? 2.212 1.817 4.996 1.00 0.00 33 CYS A C 20
ATOM 22534 O O . CYS A 1 33 ? 1.707 2.285 6.016 1.00 0.00 33 CYS A O 20
ATOM 22541 N N . SER A 1 34 ? 3.525 1.703 4.825 1.00 0.00 34 SER A N 20
ATOM 22542 C CA . SER A 1 34 ? 4.469 2.128 5.852 1.00 0.00 34 SER A CA 20
ATOM 22543 C C . SER A 1 34 ? 5.059 3.494 5.515 1.00 0.00 34 SER A C 20
ATOM 22544 O O . SER A 1 34 ? 5.365 4.287 6.405 1.00 0.00 34 SER A O 20
ATOM 22552 N N . ASN A 1 35 ? 5.216 3.762 4.222 1.00 0.00 35 ASN A N 20
ATOM 22553 C CA . ASN A 1 35 ? 5.770 5.031 3.766 1.00 0.00 35 ASN A CA 20
ATOM 22554 C C . ASN A 1 35 ? 4.680 6.094 3.660 1.00 0.00 35 ASN A C 20
ATOM 22555 O O . ASN A 1 35 ? 4.583 6.986 4.503 1.00 0.00 35 ASN A O 20
ATOM 22566 N N . CYS A 1 36 ? 3.860 5.991 2.619 1.00 0.00 36 CYS A N 20
ATOM 22567 C CA . CYS A 1 36 ? 2.777 6.942 2.402 1.00 0.00 36 CYS A CA 20
ATOM 22568 C C . CYS A 1 36 ? 1.735 6.843 3.512 1.00 0.00 36 CYS A C 20
ATOM 22569 O O . CYS A 1 36 ? 1.150 7.845 3.921 1.00 0.00 36 CYS A O 20
ATOM 22576 N N . GLY A 1 37 ? 1.508 5.625 3.997 1.00 0.00 37 GLY A N 20
ATOM 22577 C CA . GLY A 1 37 ? 0.538 5.417 5.055 1.00 0.00 37 GLY A CA 20
ATOM 22578 C C . GLY A 1 37 ? -0.889 5.423 4.543 1.00 0.00 37 GLY A C 20
ATOM 22579 O O . GLY A 1 37 ? -1.792 5.930 5.207 1.00 0.00 37 GLY A O 20
ATOM 22583 N N . ASN A 1 38 ? -1.092 4.859 3.356 1.00 0.00 38 ASN A N 20
ATOM 22584 C CA . ASN A 1 38 ? -2.420 4.803 2.754 1.00 0.00 38 ASN A CA 20
ATOM 22585 C C . ASN A 1 38 ? -2.968 3.380 2.778 1.00 0.00 38 ASN A C 20
ATOM 22586 O O . ASN A 1 38 ? -2.275 2.443 3.174 1.00 0.00 38 ASN A O 20
ATOM 22597 N N . SER A 1 39 ? -4.218 3.226 2.351 1.00 0.00 39 SER A N 20
ATOM 22598 C CA . SER A 1 39 ? -4.861 1.918 2.325 1.00 0.00 39 SER A CA 20
ATOM 22599 C C . SER A 1 39 ? -4.466 1.142 1.072 1.00 0.00 39 SER A C 20
ATOM 22600 O O . SER A 1 39 ? -4.341 1.712 -0.011 1.00 0.00 39 SER A O 20
ATOM 22608 N N . PHE A 1 40 ? -4.271 -0.163 1.229 1.00 0.00 40 PHE A N 20
ATOM 22609 C CA . PHE A 1 40 ? -3.889 -1.019 0.112 1.00 0.00 40 PHE A CA 20
ATOM 22610 C C . PHE A 1 40 ? -4.296 -2.467 0.372 1.00 0.00 40 PHE A C 20
ATOM 22611 O O . PHE A 1 40 ? -4.599 -2.845 1.504 1.00 0.00 40 PHE A O 20
ATOM 22628 N N . CYS A 1 41 ? -4.301 -3.272 -0.685 1.00 0.00 41 CYS A N 20
ATOM 22629 C CA . CYS A 1 41 ? -4.671 -4.678 -0.575 1.00 0.00 41 CYS A CA 20
ATOM 22630 C C . CYS A 1 41 ? -3.461 -5.532 -0.208 1.00 0.00 41 CYS A C 20
ATOM 22631 O O . CYS A 1 41 ? -2.344 -5.027 -0.093 1.00 0.00 41 CYS A O 20
ATOM 22638 N N . SER A 1 42 ? -3.692 -6.828 -0.026 1.00 0.00 42 SER A N 20
ATOM 22639 C CA . SER A 1 42 ? -2.622 -7.752 0.331 1.00 0.00 42 SER A CA 20
ATOM 22640 C C . SER A 1 42 ? -1.792 -8.122 -0.894 1.00 0.00 42 SER A C 20
ATOM 22641 O O . SER A 1 42 ? -0.976 -9.042 -0.850 1.00 0.00 42 SER A O 20
ATOM 22649 N N . ARG A 1 43 ? -2.008 -7.397 -1.988 1.00 0.00 43 ARG A N 20
ATOM 22650 C CA . ARG A 1 43 ? -1.282 -7.649 -3.227 1.00 0.00 43 ARG A CA 20
ATOM 22651 C C . ARG A 1 43 ? -0.439 -6.439 -3.618 1.00 0.00 43 ARG A C 20
ATOM 22652 O O . ARG A 1 43 ? 0.603 -6.576 -4.260 1.00 0.00 43 ARG A O 20
ATOM 22673 N N . CYS A 1 44 ? -0.898 -5.254 -3.229 1.00 0.00 44 CYS A N 20
ATOM 22674 C CA . CYS A 1 44 ? -0.188 -4.019 -3.539 1.00 0.00 44 CYS A CA 20
ATOM 22675 C C . CYS A 1 44 ? 0.784 -3.655 -2.421 1.00 0.00 44 CYS A C 20
ATOM 22676 O O . CYS A 1 44 ? 1.871 -3.132 -2.675 1.00 0.00 44 CYS A O 20
ATOM 22683 N N . CYS A 1 45 ? 0.387 -3.934 -1.185 1.00 0.00 45 CYS A N 20
ATOM 22684 C CA . CYS A 1 45 ? 1.223 -3.635 -0.027 1.00 0.00 45 CYS A CA 20
ATOM 22685 C C . CYS A 1 45 ? 2.034 -4.859 0.388 1.00 0.00 45 CYS A C 20
ATOM 22686 O O . CYS A 1 45 ? 2.239 -5.106 1.576 1.00 0.00 45 CYS A O 20
ATOM 22694 N N . SER A 1 46 ? 2.491 -5.622 -0.599 1.00 0.00 46 SER A N 20
ATOM 22695 C CA . SER A 1 46 ? 3.275 -6.823 -0.337 1.00 0.00 46 SER A CA 20
ATOM 22696 C C . SER A 1 46 ? 4.723 -6.634 -0.779 1.00 0.00 46 SER A C 20
ATOM 22697 O O . SER A 1 46 ? 5.358 -7.565 -1.276 1.00 0.00 46 SER A O 20
ATOM 22705 N N . PHE A 1 47 ? 5.238 -5.424 -0.595 1.00 0.00 47 PHE A N 20
ATOM 22706 C CA . PHE A 1 47 ? 6.610 -5.111 -0.976 1.00 0.00 47 PHE A CA 20
ATOM 22707 C C . PHE A 1 47 ? 7.432 -4.697 0.241 1.00 0.00 47 PHE A C 20
ATOM 22708 O O . PHE A 1 47 ? 7.138 -3.694 0.892 1.00 0.00 47 PHE A O 20
ATOM 22725 N N . LYS A 1 48 ? 8.463 -5.478 0.545 1.00 0.00 48 LYS A N 20
ATOM 22726 C CA . LYS A 1 48 ? 9.329 -5.195 1.683 1.00 0.00 48 LYS A CA 20
ATOM 22727 C C . LYS A 1 48 ? 10.470 -4.266 1.281 1.00 0.00 48 LYS A C 20
ATOM 22728 O O . LYS A 1 48 ? 11.275 -4.596 0.409 1.00 0.00 48 LYS A O 20
ATOM 22747 N N . VAL A 1 49 ? 10.535 -3.104 1.922 1.00 0.00 49 VAL A N 20
ATOM 22748 C CA . VAL A 1 49 ? 11.580 -2.128 1.633 1.00 0.00 49 VAL A CA 20
ATOM 22749 C C . VAL A 1 49 ? 12.236 -1.629 2.916 1.00 0.00 49 VAL A C 20
ATOM 22750 O O . VAL A 1 49 ? 11.623 -1.592 3.982 1.00 0.00 49 VAL A O 20
ATOM 22763 N N . PRO A 1 50 ? 13.514 -1.236 2.812 1.00 0.00 50 PRO A N 20
ATOM 22764 C CA . PRO A 1 50 ? 14.283 -0.731 3.954 1.00 0.00 50 PRO A CA 20
ATOM 22765 C C . PRO A 1 50 ? 13.797 0.637 4.419 1.00 0.00 50 PRO A C 20
ATOM 22766 O O . PRO A 1 50 ? 13.589 1.542 3.611 1.00 0.00 50 PRO A O 20
ATOM 22777 N N . LYS A 1 51 ? 13.618 0.783 5.728 1.00 0.00 51 LYS A N 20
ATOM 22778 C CA . LYS A 1 51 ? 13.159 2.041 6.303 1.00 0.00 51 LYS A CA 20
ATOM 22779 C C . LYS A 1 51 ? 14.323 3.008 6.497 1.00 0.00 51 LYS A C 20
ATOM 22780 O O . LYS A 1 51 ? 14.393 3.716 7.502 1.00 0.00 51 LYS A O 20
ATOM 22799 N N . SER A 1 52 ? 15.234 3.032 5.529 1.00 0.00 52 SER A N 20
ATOM 22800 C CA . SER A 1 52 ? 16.396 3.911 5.596 1.00 0.00 52 SER A CA 20
ATOM 22801 C C . SER A 1 52 ? 16.547 4.711 4.306 1.00 0.00 52 SER A C 20
ATOM 22802 O O . SER A 1 52 ? 17.650 5.115 3.938 1.00 0.00 52 SER A O 20
ATOM 22810 N N . SER A 1 53 ? 15.429 4.936 3.622 1.00 0.00 53 SER A N 20
ATOM 22811 C CA . SER A 1 53 ? 15.436 5.684 2.371 1.00 0.00 53 SER A CA 20
ATOM 22812 C C . SER A 1 53 ? 14.509 6.893 2.456 1.00 0.00 53 SER A C 20
ATOM 22813 O O . SER A 1 53 ? 14.835 7.974 1.965 1.00 0.00 53 SER A O 20
ATOM 22821 N N . MET A 1 54 ? 13.353 6.702 3.083 1.00 0.00 54 MET A N 20
ATOM 22822 C CA . MET A 1 54 ? 12.380 7.778 3.234 1.00 0.00 54 MET A CA 20
ATOM 22823 C C . MET A 1 54 ? 13.039 9.033 3.797 1.00 0.00 54 MET A C 20
ATOM 22824 O O . MET A 1 54 ? 12.754 10.146 3.357 1.00 0.00 54 MET A O 20
ATOM 22838 N N . GLY A 1 55 ? 13.922 8.845 4.773 1.00 0.00 55 GLY A N 20
ATOM 22839 C CA . GLY A 1 55 ? 14.607 9.972 5.380 1.00 0.00 55 GLY A CA 20
ATOM 22840 C C . GLY A 1 55 ? 14.782 9.806 6.877 1.00 0.00 55 GLY A C 20
ATOM 22841 O O . GLY A 1 55 ? 14.558 10.744 7.642 1.00 0.00 55 GLY A O 20
ATOM 22845 N N . ALA A 1 56 ? 15.182 8.610 7.295 1.00 0.00 56 ALA A N 20
ATOM 22846 C CA . ALA A 1 56 ? 15.387 8.325 8.710 1.00 0.00 56 ALA A CA 20
ATOM 22847 C C . ALA A 1 56 ? 16.720 7.621 8.941 1.00 0.00 56 ALA A C 20
ATOM 22848 O O . ALA A 1 56 ? 16.808 6.677 9.727 1.00 0.00 56 ALA A O 20
ATOM 22855 N N . THR A 1 57 ? 17.756 8.085 8.249 1.00 0.00 57 THR A N 20
ATOM 22856 C CA . THR A 1 57 ? 19.084 7.498 8.377 1.00 0.00 57 THR A CA 20
ATOM 22857 C C . THR A 1 57 ? 19.409 7.186 9.834 1.00 0.00 57 THR A C 20
ATOM 22858 O O . THR A 1 57 ? 19.630 8.090 10.638 1.00 0.00 57 THR A O 20
ATOM 22869 N N . ALA A 1 58 ? 19.438 5.899 10.166 1.00 0.00 58 ALA A N 20
ATOM 22870 C CA . ALA A 1 58 ? 19.739 5.468 11.525 1.00 0.00 58 ALA A CA 20
ATOM 22871 C C . ALA A 1 58 ? 20.574 4.192 11.524 1.00 0.00 58 ALA A C 20
ATOM 22872 O O . ALA A 1 58 ? 20.444 3.337 10.648 1.00 0.00 58 ALA A O 20
ATOM 22879 N N . PRO A 1 59 ? 21.455 4.060 12.527 1.00 0.00 59 PRO A N 20
ATOM 22880 C CA . PRO A 1 59 ? 22.330 2.891 12.664 1.00 0.00 59 PRO A CA 20
ATOM 22881 C C . PRO A 1 59 ? 21.559 1.631 13.043 1.00 0.00 59 PRO A C 20
ATOM 22882 O O . PRO A 1 59 ? 22.148 0.571 13.247 1.00 0.00 59 PRO A O 20
ATOM 22893 N N . GLU A 1 60 ? 20.239 1.756 13.136 1.00 0.00 60 GLU A N 20
ATOM 22894 C CA . GLU A 1 60 ? 19.388 0.626 13.492 1.00 0.00 60 GLU A CA 20
ATOM 22895 C C . GLU A 1 60 ? 18.232 0.484 12.507 1.00 0.00 60 GLU A C 20
ATOM 22896 O O . GLU A 1 60 ? 17.818 -0.626 12.175 1.00 0.00 60 GLU A O 20
ATOM 22908 N N . ALA A 1 61 ? 17.714 1.618 12.044 1.00 0.00 61 ALA A N 20
ATOM 22909 C CA . ALA A 1 61 ? 16.606 1.621 11.097 1.00 0.00 61 ALA A CA 20
ATOM 22910 C C . ALA A 1 61 ? 17.098 1.357 9.677 1.00 0.00 61 ALA A C 20
ATOM 22911 O O . ALA A 1 61 ? 16.671 2.019 8.731 1.00 0.00 61 ALA A O 20
ATOM 22918 N N . GLN A 1 62 ? 17.997 0.389 9.537 1.00 0.00 62 GLN A N 20
ATOM 22919 C CA . GLN A 1 62 ? 18.547 0.040 8.233 1.00 0.00 62 GLN A CA 20
ATOM 22920 C C . GLN A 1 62 ? 18.367 -1.447 7.946 1.00 0.00 62 GLN A C 20
ATOM 22921 O O . GLN A 1 62 ? 18.091 -1.841 6.813 1.00 0.00 62 GLN A O 20
ATOM 22935 N N . ARG A 1 63 ? 18.526 -2.267 8.979 1.00 0.00 63 ARG A N 20
ATOM 22936 C CA . ARG A 1 63 ? 18.382 -3.711 8.837 1.00 0.00 63 ARG A CA 20
ATOM 22937 C C . ARG A 1 63 ? 16.910 -4.113 8.825 1.00 0.00 63 ARG A C 20
ATOM 22938 O O . ARG A 1 63 ? 16.532 -5.098 8.193 1.00 0.00 63 ARG A O 20
ATOM 22959 N N . GLU A 1 64 ? 16.086 -3.343 9.529 1.00 0.00 64 GLU A N 20
ATOM 22960 C CA . GLU A 1 64 ? 14.656 -3.620 9.599 1.00 0.00 64 GLU A CA 20
ATOM 22961 C C . GLU A 1 64 ? 14.015 -3.528 8.217 1.00 0.00 64 GLU A C 20
ATOM 22962 O O . GLU A 1 64 ? 14.559 -2.899 7.308 1.00 0.00 64 GLU A O 20
ATOM 22974 N N . THR A 1 65 ? 12.856 -4.160 8.066 1.00 0.00 65 THR A N 20
ATOM 22975 C CA . THR A 1 65 ? 12.141 -4.152 6.796 1.00 0.00 65 THR A CA 20
ATOM 22976 C C . THR A 1 65 ? 10.670 -3.803 6.995 1.00 0.00 65 THR A C 20
ATOM 22977 O O . THR A 1 65 ? 9.995 -4.380 7.847 1.00 0.00 65 THR A O 20
ATOM 22988 N N . VAL A 1 66 ? 10.179 -2.856 6.202 1.00 0.00 66 VAL A N 20
ATOM 22989 C CA . VAL A 1 66 ? 8.787 -2.431 6.290 1.00 0.00 66 VAL A CA 20
ATOM 22990 C C . VAL A 1 66 ? 8.039 -2.728 4.995 1.00 0.00 66 VAL A C 20
ATOM 22991 O O . VAL A 1 66 ? 8.627 -2.736 3.914 1.00 0.00 66 VAL A O 20
ATOM 23004 N N . PHE A 1 67 ? 6.738 -2.971 5.113 1.00 0.00 67 PHE A N 20
ATOM 23005 C CA . PHE A 1 67 ? 5.908 -3.269 3.951 1.00 0.00 67 PHE A CA 20
ATOM 23006 C C . PHE A 1 67 ? 5.249 -2.002 3.414 1.00 0.00 67 PHE A C 20
ATOM 23007 O O . PHE A 1 67 ? 4.619 -1.253 4.160 1.00 0.00 67 PHE A O 20
ATOM 23024 N N . VAL A 1 68 ? 5.401 -1.769 2.114 1.00 0.00 68 VAL A N 20
ATOM 23025 C CA . VAL A 1 68 ? 4.821 -0.594 1.476 1.00 0.00 68 VAL A CA 20
ATOM 23026 C C . VAL A 1 68 ? 4.004 -0.982 0.248 1.00 0.00 68 VAL A C 20
ATOM 23027 O O . VAL A 1 68 ? 3.960 -2.150 -0.138 1.00 0.00 68 VAL A O 20
ATOM 23040 N N . CYS A 1 69 ? 3.360 0.006 -0.364 1.00 0.00 69 CYS A N 20
ATOM 23041 C CA . CYS A 1 69 ? 2.544 -0.230 -1.549 1.00 0.00 69 CYS A CA 20
ATOM 23042 C C . CYS A 1 69 ? 3.375 -0.079 -2.820 1.00 0.00 69 CYS A C 20
ATOM 23043 O O . CYS A 1 69 ? 4.311 0.718 -2.871 1.00 0.00 69 CYS A O 20
ATOM 23050 N N . ALA A 1 70 ? 3.025 -0.851 -3.844 1.00 0.00 70 ALA A N 20
ATOM 23051 C CA . ALA A 1 70 ? 3.736 -0.802 -5.115 1.00 0.00 70 ALA A CA 20
ATOM 23052 C C . ALA A 1 70 ? 4.091 0.633 -5.491 1.00 0.00 70 ALA A C 20
ATOM 23053 O O . ALA A 1 70 ? 5.252 0.948 -5.748 1.00 0.00 70 ALA A O 20
ATOM 23060 N N . SER A 1 71 ? 3.082 1.498 -5.522 1.00 0.00 71 SER A N 20
ATOM 23061 C CA . SER A 1 71 ? 3.287 2.899 -5.871 1.00 0.00 71 SER A CA 20
ATOM 23062 C C . SER A 1 71 ? 4.524 3.457 -5.174 1.00 0.00 71 SER A C 20
ATOM 23063 O O . SER A 1 71 ? 5.324 4.171 -5.779 1.00 0.00 71 SER A O 20
ATOM 23071 N N . CYS A 1 72 ? 4.673 3.127 -3.895 1.00 0.00 72 CYS A N 20
ATOM 23072 C CA . CYS A 1 72 ? 5.811 3.595 -3.112 1.00 0.00 72 CYS A CA 20
ATOM 23073 C C . CYS A 1 72 ? 7.048 2.745 -3.389 1.00 0.00 72 CYS A C 20
ATOM 23074 O O . CYS A 1 72 ? 8.053 3.241 -3.895 1.00 0.00 72 CYS A O 20
ATOM 23081 N N . ASN A 1 73 ? 6.965 1.462 -3.054 1.00 0.00 73 ASN A N 20
ATOM 23082 C CA . ASN A 1 73 ? 8.077 0.543 -3.266 1.00 0.00 73 ASN A CA 20
ATOM 23083 C C . ASN A 1 73 ? 8.816 0.873 -4.560 1.00 0.00 73 ASN A C 20
ATOM 23084 O O . ASN A 1 73 ? 10.045 0.845 -4.607 1.00 0.00 73 ASN A O 20
ATOM 23095 N N . GLN A 1 74 ? 8.057 1.185 -5.605 1.00 0.00 74 GLN A N 20
ATOM 23096 C CA . GLN A 1 74 ? 8.641 1.520 -6.899 1.00 0.00 74 GLN A CA 20
ATOM 23097 C C . GLN A 1 74 ? 9.456 2.806 -6.811 1.00 0.00 74 GLN A C 20
ATOM 23098 O O . GLN A 1 74 ? 10.567 2.887 -7.338 1.00 0.00 74 GLN A O 20
ATOM 23112 N N . THR A 1 75 ? 8.899 3.811 -6.142 1.00 0.00 75 THR A N 20
ATOM 23113 C CA . THR A 1 75 ? 9.574 5.093 -5.987 1.00 0.00 75 THR A CA 20
ATOM 23114 C C . THR A 1 75 ? 10.780 4.971 -5.063 1.00 0.00 75 THR A C 20
ATOM 23115 O O . THR A 1 75 ? 11.876 5.427 -5.392 1.00 0.00 75 THR A O 20
ATOM 23126 N N . LEU A 1 76 ? 10.572 4.354 -3.905 1.00 0.00 76 LEU A N 20
ATOM 23127 C CA . LEU A 1 76 ? 11.644 4.171 -2.932 1.00 0.00 76 LEU A CA 20
ATOM 23128 C C . LEU A 1 76 ? 12.801 3.384 -3.538 1.00 0.00 76 LEU A C 20
ATOM 23129 O O . LEU A 1 76 ? 13.948 3.831 -3.516 1.00 0.00 76 LEU A O 20
ATOM 23145 N N . SER A 1 77 ? 12.492 2.211 -4.082 1.00 0.00 77 SER A N 20
ATOM 23146 C CA . SER A 1 77 ? 13.507 1.361 -4.693 1.00 0.00 77 SER A CA 20
ATOM 23147 C C . SER A 1 77 ? 13.821 1.825 -6.112 1.00 0.00 77 SER A C 20
ATOM 23148 O O . SER A 1 77 ? 13.938 1.014 -7.032 1.00 0.00 77 SER A O 20
ATOM 23156 N N . LYS A 1 78 ? 13.957 3.135 -6.283 1.00 0.00 78 LYS A N 20
ATOM 23157 C CA . LYS A 1 78 ? 14.259 3.710 -7.589 1.00 0.00 78 LYS A CA 20
ATOM 23158 C C . LYS A 1 78 ? 15.127 4.956 -7.447 1.00 0.00 78 LYS A C 20
ATOM 23159 O O . LYS A 1 78 ? 14.689 5.972 -6.907 1.00 0.00 78 LYS A O 20
ATOM 23178 N N . SER A 1 79 ? 16.360 4.871 -7.937 1.00 0.00 79 SER A N 20
ATOM 23179 C CA . SER A 1 79 ? 17.291 5.991 -7.863 1.00 0.00 79 SER A CA 20
ATOM 23180 C C . SER A 1 79 ? 17.190 6.865 -9.110 1.00 0.00 79 SER A C 20
ATOM 23181 O O . SER A 1 79 ? 18.199 7.199 -9.730 1.00 0.00 79 SER A O 20
ATOM 23189 N N . GLY A 1 80 ? 15.964 7.231 -9.471 1.00 0.00 80 GLY A N 20
ATOM 23190 C CA . GLY A 1 80 ? 15.753 8.062 -10.642 1.00 0.00 80 GLY A CA 20
ATOM 23191 C C . GLY A 1 80 ? 14.753 9.173 -10.392 1.00 0.00 80 GLY A C 20
ATOM 23192 O O . GLY A 1 80 ? 14.495 9.561 -9.252 1.00 0.00 80 GLY A O 20
ATOM 23196 N N . PRO A 1 81 ? 14.170 9.705 -11.477 1.00 0.00 81 PRO A N 20
ATOM 23197 C CA . PRO A 1 81 ? 13.183 10.786 -11.395 1.00 0.00 81 PRO A CA 20
ATOM 23198 C C . PRO A 1 81 ? 11.862 10.321 -10.793 1.00 0.00 81 PRO A C 20
ATOM 23199 O O . PRO A 1 81 ? 11.031 9.726 -11.479 1.00 0.00 81 PRO A O 20
ATOM 23210 N N . SER A 1 82 ? 11.674 10.597 -9.506 1.00 0.00 82 SER A N 20
ATOM 23211 C CA . SER A 1 82 ? 10.455 10.204 -8.810 1.00 0.00 82 SER A CA 20
ATOM 23212 C C . SER A 1 82 ? 9.289 11.106 -9.204 1.00 0.00 82 SER A C 20
ATOM 23213 O O . SER A 1 82 ? 9.442 12.323 -9.315 1.00 0.00 82 SER A O 20
ATOM 23221 N N . SER A 1 83 ? 8.125 10.501 -9.415 1.00 0.00 83 SER A N 20
ATOM 23222 C CA . SER A 1 83 ? 6.934 11.248 -9.801 1.00 0.00 83 SER A CA 20
ATOM 23223 C C . SER A 1 83 ? 5.999 11.433 -8.609 1.00 0.00 83 SER A C 20
ATOM 23224 O O . SER A 1 83 ? 6.067 10.690 -7.631 1.00 0.00 83 SER A O 20
ATOM 23232 N N . GLY A 1 84 ? 5.125 12.431 -8.700 1.00 0.00 84 GLY A N 20
ATOM 23233 C CA . GLY A 1 84 ? 4.188 12.697 -7.624 1.00 0.00 84 GLY A CA 20
ATOM 23234 C C . GLY A 1 84 ? 4.199 14.149 -7.192 1.00 0.00 84 GLY A C 20
ATOM 23235 O O . GLY A 1 84 ? 5.111 14.881 -7.574 1.00 0.00 84 GLY A O 20
#

Radius of gyration: 15.01 Å; Cα contacts (8 Å, |Δi|>4): 117; chains: 1; bounding box: 35×41×35 Å

Solvent-accessible surface area: 6541 Å² total; per-residue (Å²): 138,124,124,77,117,79,90,153,151,145,93,92,76,159,28,38,0,49,52,70,80,32,89,34,59,146,148,61,127,121,85,87,10,57,53,53,52,61,31,3,1,46,206,19,6,70,69,129,13,66,76,25,84,35,76,85,121,37,124,160,25,118,230,92,78,18,106,0,1,25,69,13,28,118,74,46,98,123,103,63,103,113,88,119

InterPro domains:
  IPR000306 FYVE zinc finger [PF01363] (344-410)
  IPR000306 FYVE zinc finger [SM00064] (338-411)
  IPR011011 Zinc finger, FYVE/PHD-type [SSF57903] (292-409)
  IPR013083 Zinc finger, RING/FYVE/PHD-type [G3DSA:3.30.40.10] (349-411)
  IPR017455 Zinc finger, FYVE-related [PS50178] (344-410)
  IPR042405 Protrudin [PTHR14543] (1-411)

Foldseek 3Di:
DDDDDPDPDDDDPDQAAPPPRHHQPPVWDFDFADQVGHTHTCVFQVDWDQPCQSPDPDPPSGPDIGTGGNLVSVQSVDPDDRDD

Sequence (84 aa):
GSSGSSGRYPTNNFGNCTGCSATFSVLKKRRSCSNCGNSFCSRCCSFKVPKSSMGATAPEAQRETVFVCASCNQTLSKSGPSSGGSSGSSGRYPTNNFGNCTGCSATFSVLKKRRSCSNCGNSFCSRCCSFKVPKSSMGATAPEAQRETVFVCASCNQTLSKSGPSSGGSSGSSGRYPTNNFGNCTGCSATFSVLKKRRSCSNCGNSFCSRCCSFKVPKSSMGATAPEAQRETVFVCASCNQTLSKSGPSSGGSSGSSGRYPTNNFGNCTGCSATFSVLKKRRSCSNCGNSFCSRCCSFKVPKSSMGATAPEAQRETVFVCASCNQTLSKSGPSSGGSSGSSGRYPTNNFGNCTGCSATFSVLKKRRSCSNCGNSFCSRCCSFKVPKSSMGATAPEAQRETVFVCASCNQTLSKSGPSSGGSSGSSGRYPTNNFGNCTGCSATFSVLKKRRSCSNCGNSFCSRCCSFKVPKSSMGATAPEAQRETVFVCASCNQTLSKSGPSSGGSSGSSGRYPTNNFGNCTGCSATFSVLKKRRSCSNCGNSFCSRCCSFKVPKSSMGATAPEAQRETVFVCASCNQTLSKSGPSSGGSSGSSGRYPTNNFGNCTGCSATFSVLKKRRSCSNCGNSFCSRCCSFKVPKSSMGATAPEAQRETVFVCASCNQTLSKSGPSSGGSSGSSGRYPTNNFGNCTGCSATFSVLKKRRSCSNCGNSFCSRCCSFKVPKSSMGATAPEAQRETVFVCASCNQTLSKSGPSSGGSSGSSGRYPTNNFGNCTGCSATFSVLKKRRSCSNCGNSFCSRCCSFKVPKSSMGATAPEAQRETVFVCASCNQTLSKSGPSSGGSSGSSGRYPTNNFGNCTGCSATFSVLKKRRSCSNCGNSFCSRCCSFKVPKSSMGATAPEAQRETVFVCASCNQTLSKSGPSSGGSSGSSGRYPTNNFGNCTGCSATFSVLKKRRSCSNCGNSFCSRCCSFKVPKSSMGATAPEAQRETVFVCASCNQTLSKSGPSSGGSSGSSGRYPTNNFGNCTGCSATFSVLKKRRSCSNCGNSFCSRCCSFKVPKSSMGATAPEAQRETVFVCASCNQTLSKSGPSSGGSSGSSGRYPTNNFGNCTGCSATFSVLKKRRSCSNCGNSFCSRCCSFKVPKSSMGATAPEAQRETVFVCASCNQTLSKSGPSSGGSSGSSGRYPTNNFGNCTGCSATFSVLKKRRSCSNCGNSFCSRCCSFKVPKSSMGATAPEAQRETVFVCASCNQTLSKSGPSSGGSSGSSGRYPTNNFGNCTGCSATFSVLKKRRSCSNCGNSFCSRCCSFKVPKSSMGATAPEAQRETVFVCASCNQTLSKSGPSSGGSSGSSGRYPTNNFGNCTGCSATFSVLKKRRSCSNCGNSFCSRCCSFKVPKSSMGATAPEAQRETVFVCASCNQTLSKSGPSSGGSSGSSGRYPTNNFGNCTGCSATFSVLKKRRSCSNCGNSFCSRCCSFKVPKSSMGATAPEAQRETVFVCASCNQTLSKSGPSSGGSSGSSGRYPTNNFGNCTGCSATFSVLKKRRSCSNCGNSFCSRCCSFKVPKSSMGATAPEAQRETVFVCASCNQTLSKSGPSSGGSSGSSGRYPTNNFGNCTGCSATFSVLKKRRSCSNCGNSFCSRCCSFKVPKSSMGATAPEAQRETVFVCASCNQTLSKSGPSSG